Protein 1WA5 (pdb70)

Structure (mmCIF, N/CA/C/O backbone):
data_1WA5
#
_entry.id   1WA5
#
_cell.length_a   272.672
_cell.length_b   72.261
_cell.length_c   97.640
_cell.angle_alpha   90.000
_cell.angle_beta   92.570
_cell.angle_gamma   90.000
#
_symmetry.space_group_name_H-M   'C 1 2 1'
#
loop_
_entity.id
_entity.type
_entity.pdbx_description
1 polymer 'GTP-binding nuclear protein Ran'
2 polymer 'SRP1 isoform 1'
3 polymer 'Importin alpha re-exporter'
4 non-polymer "GUANOSINE-5'-TRIPHOSPHATE"
5 non-polymer 'MAGNESIUM ION'
6 water water
#
loop_
_atom_site.group_PDB
_atom_site.id
_atom_site.type_symbol
_atom_site.label_atom_id
_atom_site.label_alt_id
_atom_site.label_comp_id
_atom_site.label_asym_id
_atom_site.label_entity_id
_atom_site.label_seq_id
_atom_site.pdbx_PDB_ins_code
_atom_site.Cartn_x
_atom_site.Cartn_y
_atom_site.Cartn_z
_atom_site.occupancy
_atom_site.B_iso_or_equiv
_atom_site.auth_seq_id
_atom_site.auth_comp_id
_atom_site.auth_asym_id
_atom_site.auth_atom_id
_atom_site.pdbx_PDB_model_num
ATOM 1 N N . PRO A 1 7 ? 66.414 0.537 52.558 1.00 123.43 7 PRO A N 1
ATOM 2 C CA . PRO A 1 7 ? 66.009 0.832 51.183 1.00 119.49 7 PRO A CA 1
ATOM 3 C C . PRO A 1 7 ? 67.210 1.155 50.298 1.00 111.07 7 PRO A C 1
ATOM 4 O O . PRO A 1 7 ? 67.361 2.289 49.844 1.00 114.36 7 PRO A O 1
ATOM 15 N N . GLN A 1 8 ? 68.062 0.160 50.054 1.00 98.46 8 GLN A N 1
ATOM 16 C CA . GLN A 1 8 ? 69.317 0.407 49.355 1.00 85.90 8 GLN A CA 1
ATOM 17 C C . GLN A 1 8 ? 69.183 0.334 47.840 1.00 73.02 8 GLN A C 1
ATOM 18 O O . GLN A 1 8 ? 69.944 1.002 47.132 1.00 72.03 8 GLN A O 1
ATOM 32 N N . VAL A 1 9 ? 68.242 -0.450 47.322 1.00 62.42 9 VAL A N 1
ATOM 33 C CA . VAL A 1 9 ? 67.886 -0.371 45.908 1.00 53.97 9 VAL A CA 1
ATOM 34 C C . VAL A 1 9 ? 66.937 0.811 45.732 1.00 46.05 9 VAL A C 1
ATOM 35 O O . VAL A 1 9 ? 65.851 0.838 46.319 1.00 41.72 9 VAL A O 1
ATOM 48 N N . GLN A 1 10 ? 67.349 1.791 44.928 1.00 43.88 10 GLN A N 1
ATOM 49 C CA . GLN A 1 10 ? 66.636 3.053 44.791 1.00 45.10 10 GLN A CA 1
ATOM 50 C C . GLN A 1 10 ? 66.392 3.370 43.324 1.00 41.60 10 GLN A C 1
ATOM 51 O O . GLN A 1 10 ? 67.261 3.137 42.478 1.00 39.56 10 GLN A O 1
ATOM 65 N N . PHE A 1 11 ? 65.213 3.921 43.029 1.00 39.56 11 PHE A N 1
ATOM 66 C CA . PHE A 1 11 ? 64.859 4.303 41.669 1.00 37.67 11 PHE A CA 1
ATOM 67 C C . PHE A 1 11 ? 64.183 5.666 41.660 1.00 33.83 11 PHE A C 1
ATOM 68 O O . PHE A 1 11 ? 63.326 5.949 42.503 1.00 33.88 11 PHE A O 1
ATOM 85 N N . LYS A 1 12 ? 64.566 6.499 40.695 1.00 29.93 12 LYS A N 1
ATOM 86 C CA . LYS A 1 12 ? 63.901 7.778 40.468 1.00 27.95 12 LYS A CA 1
ATOM 87 C C . LYS A 1 12 ? 62.670 7.534 39.603 1.00 27.54 12 LYS A C 1
ATOM 88 O O . LYS A 1 12 ? 62.786 7.144 38.437 1.00 28.24 12 LYS A O 1
ATOM 107 N N . LEU A 1 13 ? 61.493 7.766 40.173 1.00 25.51 13 LEU A N 1
ATOM 108 C CA . LEU A 1 13 ? 60.220 7.584 39.488 1.00 26.02 13 LEU A CA 1
ATOM 109 C C . LEU A 1 13 ? 59.547 8.943 39.382 1.00 23.78 13 LEU A C 1
ATOM 110 O O . LEU A 1 13 ? 59.332 9.611 40.398 1.00 24.33 13 LEU A O 1
ATOM 126 N N . VAL A 1 14 ? 59.230 9.360 38.163 1.00 23.21 14 VAL A N 1
ATOM 127 C CA . VAL A 1 14 ? 58.528 10.619 37.940 1.00 22.10 14 VAL A CA 1
ATOM 128 C C . VAL A 1 14 ? 57.062 10.315 37.693 1.00 22.84 14 VAL A C 1
ATOM 129 O O . VAL A 1 14 ? 56.721 9.484 36.840 1.00 19.79 14 VAL A O 1
ATOM 142 N N . LEU A 1 15 ? 56.201 10.984 38.450 1.00 23.59 15 LEU A N 1
ATOM 143 C CA . LEU A 1 15 ? 54.752 10.825 38.383 1.00 23.18 15 LEU A CA 1
ATOM 144 C C . LEU A 1 15 ? 54.169 12.095 37.772 1.00 21.25 15 LEU A C 1
ATOM 145 O O . LEU A 1 15 ? 54.260 13.174 38.369 1.00 21.09 15 LEU A O 1
ATOM 161 N N . VAL A 1 16 ? 53.578 11.966 36.583 1.00 18.20 16 VAL A N 1
ATOM 162 C CA . VAL A 1 16 ? 53.115 13.108 35.807 1.00 18.87 16 VAL A CA 1
ATOM 163 C C . VAL A 1 16 ? 51.675 12.868 35.370 1.00 21.62 16 VAL A C 1
ATOM 164 O O . VAL A 1 16 ? 51.168 11.743 35.400 1.00 22.32 16 VAL A O 1
ATOM 177 N N . GLY A 1 17 ? 51.027 13.940 34.957 1.00 21.01 17 GLY A N 1
ATOM 178 C CA . GLY A 1 17 ? 49.634 13.902 34.554 1.00 21.89 17 GLY A CA 1
ATOM 179 C C . GLY A 1 17 ? 48.952 15.223 34.841 1.00 21.97 17 GLY A C 1
ATOM 180 O O . GLY A 1 17 ? 49.421 16.051 35.626 1.00 21.37 17 GLY A O 1
ATOM 184 N N . ASP A 1 18 ? 47.809 15.423 34.186 1.00 25.23 18 ASP A N 1
ATOM 185 C CA . ASP A 1 18 ? 47.050 16.662 34.317 1.00 27.44 18 ASP A CA 1
ATOM 186 C C . ASP A 1 18 ? 46.747 17.002 35.768 1.00 22.65 18 ASP A C 1
ATOM 187 O O . ASP A 1 18 ? 46.736 16.122 36.637 1.00 20.79 18 ASP A O 1
ATOM 196 N N . GLY A 1 19 ? 46.494 18.280 36.034 1.00 21.68 19 GLY A N 1
ATOM 197 C CA . GLY A 1 19 ? 46.105 18.679 37.374 1.00 21.04 19 GLY A CA 1
ATOM 198 C C . GLY A 1 19 ? 44.798 18.025 37.784 1.00 23.93 19 GLY A C 1
ATOM 199 O O . GLY A 1 19 ? 43.873 17.882 36.981 1.00 24.68 19 GLY A O 1
ATOM 203 N N . GLY A 1 20 ? 44.736 17.608 39.048 1.00 26.14 20 GLY A N 1
ATOM 204 C CA . GLY A 1 20 ? 43.532 17.036 39.612 1.00 26.49 20 GLY A CA 1
ATOM 205 C C . GLY A 1 20 ? 43.292 15.571 39.315 1.00 25.72 20 GLY A C 1
ATOM 206 O O . GLY A 1 20 ? 42.244 15.045 39.709 1.00 27.42 20 GLY A O 1
ATOM 210 N N . THR A 1 21 ? 44.219 14.887 38.642 1.00 23.16 21 THR A N 1
ATOM 211 C CA . THR A 1 21 ? 44.004 13.486 38.297 1.00 21.79 21 THR A CA 1
ATOM 212 C C . THR A 1 21 ? 44.216 12.541 39.474 1.00 21.51 21 THR A C 1
ATOM 213 O O . THR A 1 21 ? 43.857 11.363 39.368 1.00 21.42 21 THR A O 1
ATOM 224 N N . GLY A 1 22 ? 44.778 13.016 40.576 1.00 20.98 22 GLY A N 1
ATOM 225 C CA . GLY A 1 22 ? 44.953 12.222 41.769 1.00 19.60 22 GLY A CA 1
ATOM 226 C C . GLY A 1 22 ? 46.367 11.746 42.051 1.00 19.57 22 GLY A C 1
ATOM 227 O O . GLY A 1 22 ? 46.533 10.795 42.826 1.00 18.65 22 GLY A O 1
ATOM 231 N N . LYS A 1 23 ? 47.384 12.380 41.466 1.00 20.92 23 LYS A N 1
ATOM 232 C CA . LYS A 1 23 ? 48.759 11.926 41.666 1.00 20.31 23 LYS A CA 1
ATOM 233 C C . LYS A 1 23 ? 49.169 12.026 43.133 1.00 22.14 23 LYS A C 1
ATOM 234 O O . LYS A 1 23 ? 49.738 11.085 43.702 1.00 20.95 23 LYS A O 1
ATOM 253 N N . THR A 1 24 ? 48.890 13.166 43.765 1.00 22.03 24 THR A N 1
ATOM 254 C CA . THR A 1 24 ? 49.285 13.350 45.157 1.00 22.46 24 THR A CA 1
ATOM 255 C C . THR A 1 24 ? 48.457 12.471 46.085 1.00 21.47 24 THR A C 1
ATOM 256 O O . THR A 1 24 ? 48.994 11.877 47.029 1.00 21.85 24 THR A O 1
ATOM 266 N N . THR A 1 25 ? 47.148 12.377 45.838 1.00 22.35 25 THR A N 1
ATOM 267 C CA . THR A 1 25 ? 46.300 11.482 46.623 1.00 22.79 25 THR A CA 1
ATOM 268 C C . THR A 1 25 ? 46.825 10.052 46.565 1.00 21.53 25 THR A C 1
ATOM 269 O O . THR A 1 25 ? 46.865 9.347 47.582 1.00 22.96 25 THR A O 1
ATOM 280 N N . PHE A 1 26 ? 47.240 9.616 45.378 1.00 21.49 26 PHE A N 1
ATOM 281 C CA . PHE A 1 26 ? 47.761 8.266 45.187 1.00 23.00 26 PHE A CA 1
ATOM 282 C C . PHE A 1 26 ? 49.023 8.040 46.012 1.00 24.44 26 PHE A C 1
ATOM 283 O O . PHE A 1 26 ? 49.145 7.033 46.721 1.00 23.79 26 PHE A O 1
ATOM 300 N N . VAL A 1 27 ? 49.967 8.980 45.944 1.00 23.31 27 VAL A N 1
ATOM 301 C CA . VAL A 1 27 ? 51.215 8.848 46.693 1.00 27.26 27 VAL A CA 1
ATOM 302 C C . VAL A 1 27 ? 50.946 8.861 48.193 1.00 26.51 27 VAL A C 1
ATOM 303 O O . VAL A 1 27 ? 51.476 8.034 48.941 1.00 26.71 27 VAL A O 1
ATOM 316 N N . LYS A 1 28 ? 50.119 9.802 48.657 1.00 28.16 28 LYS A N 1
ATOM 317 C CA . LYS A 1 28 ? 49.865 9.899 50.092 1.00 32.78 28 LYS A CA 1
ATOM 318 C C . LYS A 1 28 ? 49.156 8.658 50.617 1.00 30.97 28 LYS A C 1
ATOM 319 O O . LYS A 1 28 ? 49.388 8.244 51.759 1.00 31.71 28 LYS A O 1
ATOM 338 N N . ARG A 1 29 ? 48.297 8.048 49.801 1.00 28.85 29 ARG A N 1
ATOM 339 C CA . ARG A 1 29 ? 47.676 6.794 50.200 1.00 29.03 29 ARG A CA 1
ATOM 340 C C . ARG A 1 29 ? 48.724 5.704 50.396 1.00 29.80 29 ARG A C 1
ATOM 341 O O . ARG A 1 29 ? 48.631 4.907 51.336 1.00 31.19 29 ARG A O 1
ATOM 362 N N . HIS A 1 30 ? 49.725 5.646 49.514 1.00 27.71 30 HIS A N 1
ATOM 363 C CA . HIS A 1 30 ? 50.799 4.672 49.682 1.00 29.27 30 HIS A CA 1
ATOM 364 C C . HIS A 1 30 ? 51.679 5.019 50.877 1.00 30.85 30 HIS A C 1
ATOM 365 O O . HIS A 1 30 ? 52.161 4.127 51.582 1.00 31.81 30 HIS A O 1
ATOM 379 N N . LEU A 1 31 ? 51.899 6.310 51.118 1.00 33.67 31 LEU A N 1
ATOM 380 C CA . LEU A 1 31 ? 52.826 6.723 52.165 1.00 37.72 31 LEU A CA 1
ATOM 381 C C . LEU A 1 31 ? 52.236 6.490 53.551 1.00 37.93 31 LEU A C 1
ATOM 382 O O . LEU A 1 31 ? 52.892 5.911 54.424 1.00 37.37 31 LEU A O 1
ATOM 398 N N . THR A 1 32 ? 50.994 6.930 53.770 1.00 37.78 32 THR A N 1
ATOM 399 C CA . THR A 1 32 ? 50.389 6.928 55.093 1.00 38.23 32 THR A CA 1
ATOM 400 C C . THR A 1 32 ? 49.098 6.128 55.190 1.00 37.00 32 THR A C 1
ATOM 401 O O . THR A 1 32 ? 48.649 5.855 56.308 1.00 37.27 32 THR A O 1
ATOM 412 N N . GLY A 1 33 ? 48.488 5.747 54.067 1.00 40.30 33 GLY A N 1
ATOM 413 C CA . GLY A 1 33 ? 47.199 5.093 54.084 1.00 35.56 33 GLY A CA 1
ATOM 414 C C . GLY A 1 33 ? 46.015 6.029 54.148 1.00 33.86 33 GLY A C 1
ATOM 415 O O . GLY A 1 33 ? 44.874 5.570 53.998 1.00 34.95 33 GLY A O 1
ATOM 419 N N . GLU A 1 34 ? 46.242 7.321 54.361 1.00 34.36 34 GLU A N 1
ATOM 420 C CA . GLU A 1 34 ? 45.166 8.300 54.423 1.00 40.14 34 GLU A CA 1
ATOM 421 C C . GLU A 1 34 ? 44.717 8.693 53.019 1.00 35.06 34 GLU A C 1
ATOM 422 O O . GLU A 1 34 ? 45.531 8.799 52.098 1.00 33.47 34 GLU A O 1
ATOM 434 N N . PHE A 1 35 ? 43.413 8.915 52.859 1.00 33.13 35 PHE A N 1
ATOM 435 C CA . PHE A 1 35 ? 42.854 9.417 51.610 1.00 32.49 35 PHE A CA 1
ATOM 436 C C . PHE A 1 35 ? 42.576 10.909 51.751 1.00 32.81 35 PHE A C 1
ATOM 437 O O . PHE A 1 35 ? 41.798 11.319 52.620 1.00 32.74 35 PHE A O 1
ATOM 454 N N . GLU A 1 36 ? 43.190 11.710 50.887 1.00 32.81 36 GLU A N 1
ATOM 455 C CA . GLU A 1 36 ? 43.012 13.157 50.902 1.00 35.95 36 GLU A CA 1
ATOM 456 C C . GLU A 1 36 ? 41.807 13.533 50.045 1.00 31.69 36 GLU A C 1
ATOM 457 O O . GLU A 1 36 ? 41.761 13.208 48.853 1.00 31.61 36 GLU A O 1
ATOM 469 N N . LYS A 1 37 ? 40.845 14.231 50.648 1.00 30.47 37 LYS A N 1
ATOM 470 C CA . LYS A 1 37 ? 39.612 14.594 49.960 1.00 33.49 37 LYS A CA 1
ATOM 471 C C . LYS A 1 37 ? 39.697 15.934 49.239 1.00 34.21 37 LYS A C 1
ATOM 472 O O . LYS A 1 37 ? 38.972 16.148 48.258 1.00 32.67 37 LYS A O 1
ATOM 491 N N . LYS A 1 38 ? 40.550 16.841 49.701 1.00 33.41 38 LYS A N 1
ATOM 492 C CA . LYS A 1 38 ? 40.640 18.176 49.128 1.00 36.43 38 LYS A CA 1
ATOM 493 C C . LYS A 1 38 ? 41.693 18.219 48.028 1.00 32.78 38 LYS A C 1
ATOM 494 O O . LYS A 1 38 ? 42.644 17.435 48.022 1.00 30.48 38 LYS A O 1
ATOM 513 N N . TYR A 1 39 ? 41.509 19.145 47.089 1.00 32.94 39 TYR A N 1
ATOM 514 C CA . TYR A 1 39 ? 42.446 19.342 45.986 1.00 35.31 39 TYR A CA 1
ATOM 515 C C . TYR A 1 39 ? 43.317 20.551 46.305 1.00 35.79 39 TYR A C 1
ATOM 516 O O . TYR A 1 39 ? 42.876 21.698 46.194 1.00 36.50 39 TYR A O 1
ATOM 534 N N . VAL A 1 40 ? 44.555 20.288 46.696 1.00 34.84 40 VAL A N 1
ATOM 535 C CA . VAL A 1 40 ? 45.564 21.318 46.901 1.00 35.62 40 VAL A CA 1
ATOM 536 C C . VAL A 1 40 ? 46.635 21.080 45.845 1.00 33.10 40 VAL A C 1
ATOM 537 O O . VAL A 1 40 ? 47.443 20.151 45.961 1.00 29.36 40 VAL A O 1
ATOM 550 N N . ALA A 1 41 ? 46.634 21.913 44.807 1.00 32.94 41 ALA A N 1
ATOM 551 C CA . ALA A 1 41 ? 47.538 21.709 43.685 1.00 34.06 41 ALA A CA 1
ATOM 552 C C . ALA A 1 41 ? 48.983 21.650 44.161 1.00 30.59 41 ALA A C 1
ATOM 553 O O . ALA A 1 41 ? 49.395 22.391 45.056 1.00 31.79 41 ALA A O 1
ATOM 560 N N . THR A 1 42 ? 49.751 20.747 43.562 1.00 28.30 42 THR A N 1
ATOM 561 C CA . THR A 1 42 ? 51.169 20.634 43.864 1.00 27.92 42 THR A CA 1
ATOM 562 C C . THR A 1 42 ? 51.942 21.740 43.155 1.00 29.05 42 THR A C 1
ATOM 563 O O . THR A 1 42 ? 51.623 22.111 42.022 1.00 29.33 42 THR A O 1
ATOM 573 N N . LEU A 1 43 ? 52.964 22.265 43.829 1.00 29.42 43 LEU A N 1
ATOM 574 C CA . LEU A 1 43 ? 53.769 23.375 43.320 1.00 31.34 43 LEU A CA 1
ATOM 575 C C . LEU A 1 43 ? 55.122 22.827 42.872 1.00 27.43 43 LEU A C 1
ATOM 576 O O . LEU A 1 43 ? 56.007 22.575 43.696 1.00 24.42 43 LEU A O 1
ATOM 592 N N . GLY A 1 44 ? 55.280 22.651 41.563 1.00 27.46 44 GLY A N 1
ATOM 593 C CA . GLY A 1 44 ? 56.505 22.102 41.018 1.00 28.52 44 GLY A CA 1
ATOM 594 C C . GLY A 1 44 ? 56.634 20.610 41.245 1.00 26.26 44 GLY A C 1
ATOM 595 O O . GLY A 1 44 ? 56.157 19.810 40.433 1.00 24.47 44 GLY A O 1
ATOM 599 N N . VAL A 1 45 ? 57.276 20.218 42.345 1.00 27.33 45 VAL A N 1
ATOM 600 C CA . VAL A 1 45 ? 57.463 18.809 42.666 1.00 27.05 45 VAL A CA 1
ATOM 601 C C . VAL A 1 45 ? 57.500 18.644 44.176 1.00 28.08 45 VAL A C 1
ATOM 602 O O . VAL A 1 45 ? 57.883 19.558 44.913 1.00 30.30 45 VAL A O 1
ATOM 615 N N . GLU A 1 46 ? 57.093 17.463 44.632 1.00 28.10 46 GLU A N 1
ATOM 616 C CA . GLU A 1 46 ? 57.402 16.974 45.967 1.00 31.25 46 GLU A CA 1
ATOM 617 C C . GLU A 1 46 ? 57.925 15.554 45.822 1.00 30.85 46 GLU A C 1
ATOM 618 O O . GLU A 1 46 ? 57.260 14.705 45.216 1.00 24.43 46 GLU A O 1
ATOM 630 N N . VAL A 1 47 ? 59.113 15.302 46.362 1.00 31.02 47 VAL A N 1
ATOM 631 C CA . VAL A 1 47 ? 59.734 13.986 46.280 1.00 31.48 47 VAL A CA 1
ATOM 632 C C . VAL A 1 47 ? 59.373 13.199 47.531 1.00 32.85 47 VAL A C 1
ATOM 633 O O . VAL A 1 47 ? 59.594 13.663 48.655 1.00 33.50 47 VAL A O 1
ATOM 646 N N . HIS A 1 48 ? 58.814 12.008 47.337 1.00 34.36 48 HIS A N 1
ATOM 647 C CA . HIS A 1 48 ? 58.340 11.175 48.437 1.00 37.03 48 HIS A CA 1
ATOM 648 C C . HIS A 1 48 ? 58.976 9.799 48.316 1.00 36.97 48 HIS A C 1
ATOM 649 O O . HIS A 1 48 ? 58.814 9.136 47.272 1.00 33.82 48 HIS A O 1
ATOM 663 N N . PRO A 1 49 ? 59.700 9.322 49.330 1.00 44.71 49 PRO A N 1
ATOM 664 C CA . PRO A 1 49 ? 60.241 7.957 49.268 1.00 44.91 49 PRO A CA 1
ATOM 665 C C . PRO A 1 49 ? 59.175 6.922 49.606 1.00 40.93 49 PRO A C 1
ATOM 666 O O . PRO A 1 49 ? 58.479 7.031 50.617 1.00 39.00 49 PRO A O 1
ATOM 677 N N . LEU A 1 50 ? 59.047 5.919 48.740 1.00 39.69 50 LEU A N 1
ATOM 678 C CA . LEU A 1 50 ? 58.145 4.792 48.937 1.00 40.18 50 LEU A CA 1
ATOM 679 C C . LEU A 1 50 ? 58.983 3.526 49.001 1.00 35.90 50 LEU A C 1
ATOM 680 O O . LEU A 1 50 ? 59.749 3.245 48.074 1.00 34.31 50 LEU A O 1
ATOM 696 N N . VAL A 1 51 ? 58.833 2.762 50.079 1.00 35.03 51 VAL A N 1
ATOM 697 C CA . VAL A 1 51 ? 59.584 1.528 50.278 1.00 36.10 51 VAL A CA 1
ATOM 698 C C . VAL A 1 51 ? 58.626 0.352 50.190 1.00 32.89 51 VAL A C 1
ATOM 699 O O . VAL A 1 51 ? 57.568 0.351 50.831 1.00 33.26 51 VAL A O 1
ATOM 712 N N . PHE A 1 52 ? 58.995 -0.641 49.388 1.00 33.30 52 PHE A N 1
ATOM 713 C CA . PHE A 1 52 ? 58.284 -1.907 49.302 1.00 35.01 52 PHE A CA 1
ATOM 714 C C . PHE A 1 52 ? 59.220 -3.020 49.754 1.00 36.31 52 PHE A C 1
ATOM 715 O O . PHE A 1 52 ? 60.408 -3.017 49.418 1.00 34.46 52 PHE A O 1
ATOM 732 N N . HIS A 1 53 ? 58.686 -3.957 50.530 1.00 37.17 53 HIS A N 1
ATOM 733 C CA . HIS A 1 53 ? 59.456 -5.087 51.040 1.00 38.70 53 HIS A CA 1
ATOM 734 C C . HIS A 1 53 ? 59.083 -6.314 50.216 1.00 37.82 53 HIS A C 1
ATOM 735 O O . HIS A 1 53 ? 57.978 -6.849 50.353 1.00 38.20 53 HIS A O 1
ATOM 749 N N . THR A 1 54 ? 59.999 -6.745 49.354 1.00 36.56 54 THR A N 1
ATOM 750 C CA . THR A 1 54 ? 59.720 -7.740 48.330 1.00 37.82 54 THR A CA 1
ATOM 751 C C . THR A 1 54 ? 60.465 -9.035 48.625 1.00 40.58 54 THR A C 1
ATOM 752 O O . THR A 1 54 ? 61.320 -9.104 49.511 1.00 41.45 54 THR A O 1
ATOM 763 N N . ASN A 1 55 ? 60.127 -10.072 47.854 1.00 43.29 55 ASN A N 1
ATOM 764 C CA . ASN A 1 55 ? 60.852 -11.335 47.930 1.00 47.21 55 ASN A CA 1
ATOM 765 C C . ASN A 1 55 ? 62.257 -11.235 47.351 1.00 49.17 55 ASN A C 1
ATOM 766 O O . ASN A 1 55 ? 62.983 -12.236 47.352 1.00 51.57 55 ASN A O 1
ATOM 777 N N . ARG A 1 56 ? 62.648 -10.061 46.852 1.00 48.12 56 ARG A N 1
ATOM 778 C CA . ARG A 1 56 ? 64.012 -9.797 46.410 1.00 47.31 56 ARG A CA 1
ATOM 779 C C . ARG A 1 56 ? 64.665 -8.700 47.244 1.00 44.20 56 ARG A C 1
ATOM 780 O O . ARG A 1 56 ? 65.676 -8.129 46.829 1.00 45.46 56 ARG A O 1
ATOM 801 N N . GLY A 1 57 ? 64.097 -8.387 48.407 1.00 42.90 57 GLY A N 1
ATOM 802 C CA . GLY A 1 57 ? 64.643 -7.375 49.278 1.00 41.71 57 GLY A CA 1
ATOM 803 C C . GLY A 1 57 ? 63.817 -6.105 49.283 1.00 41.30 57 GLY A C 1
ATOM 804 O O . GLY A 1 57 ? 62.787 -5.996 48.607 1.00 36.94 57 GLY A O 1
ATOM 808 N N . PRO A 1 58 ? 64.259 -5.113 50.057 1.00 41.70 58 PRO A N 1
ATOM 809 C CA . PRO A 1 58 ? 63.554 -3.825 50.090 1.00 41.31 58 PRO A CA 1
ATOM 810 C C . PRO A 1 58 ? 63.861 -3.015 48.837 1.00 39.62 58 PRO A C 1
ATOM 811 O O . PRO A 1 58 ? 65.019 -2.886 48.433 1.00 37.13 58 PRO A O 1
ATOM 822 N N . ILE A 1 59 ? 62.812 -2.476 48.221 1.00 39.50 59 ILE A N 1
ATOM 823 C CA . ILE A 1 59 ? 62.924 -1.664 47.017 1.00 40.30 59 ILE A CA 1
ATOM 824 C C . ILE A 1 59 ? 62.370 -0.284 47.336 1.00 38.41 59 ILE A C 1
ATOM 825 O O . ILE A 1 59 ? 61.258 -0.164 47.864 1.00 36.55 59 ILE A O 1
ATOM 841 N N . LYS A 1 60 ? 63.141 0.751 47.020 1.00 37.89 60 LYS A N 1
ATOM 842 C CA . LYS A 1 60 ? 62.760 2.125 47.308 1.00 40.04 60 LYS A CA 1
ATOM 843 C C . LYS A 1 60 ? 62.481 2.866 46.009 1.00 34.67 60 LYS A C 1
ATOM 844 O O . LYS A 1 60 ? 63.321 2.884 45.102 1.00 32.58 60 LYS A O 1
ATOM 863 N N . PHE A 1 61 ? 61.304 3.472 45.927 1.00 32.51 61 PHE A N 1
ATOM 864 C CA . PHE A 1 61 ? 60.956 4.392 44.854 1.00 29.96 61 PHE A CA 1
ATOM 865 C C . PHE A 1 61 ? 60.976 5.807 45.414 1.00 31.46 61 PHE A C 1
ATOM 866 O O . PHE A 1 61 ? 60.219 6.121 46.340 1.00 33.35 61 PHE A O 1
ATOM 883 N N . ASN A 1 62 ? 61.836 6.653 44.860 1.00 30.50 62 ASN A N 1
ATOM 884 C CA . ASN A 1 62 ? 61.784 8.089 45.127 1.00 31.71 62 ASN A CA 1
ATOM 885 C C . ASN A 1 62 ? 60.797 8.690 44.135 1.00 27.26 62 ASN A C 1
ATOM 886 O O . ASN A 1 62 ? 61.134 8.936 42.974 1.00 25.24 62 ASN A O 1
ATOM 897 N N . VAL A 1 63 ? 59.570 8.910 44.594 1.00 27.38 63 VAL A N 1
ATOM 898 C CA . VAL A 1 63 ? 58.485 9.367 43.735 1.00 27.08 63 VAL A CA 1
ATOM 899 C C . VAL A 1 63 ? 58.568 10.885 43.627 1.00 25.71 63 VAL A C 1
ATOM 900 O O . VAL A 1 63 ? 58.337 11.601 44.603 1.00 27.06 63 VAL A O 1
ATOM 913 N N . TRP A 1 64 ? 58.898 11.378 42.439 1.00 25.00 64 TRP A N 1
ATOM 914 C CA . TRP A 1 64 ? 58.844 12.808 42.151 1.00 22.84 64 TRP A CA 1
ATOM 915 C C . TRP A 1 64 ? 57.412 13.116 41.728 1.00 23.36 64 TRP A C 1
ATOM 916 O O . TRP A 1 64 ? 57.036 12.927 40.567 1.00 20.82 64 TRP A O 1
ATOM 937 N N . ASP A 1 65 ? 56.606 13.563 42.686 1.00 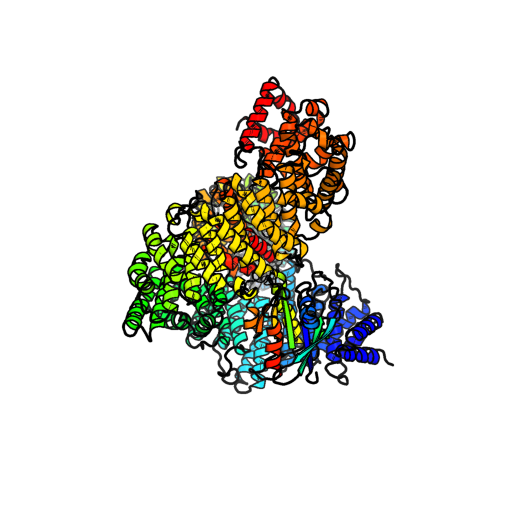23.12 65 ASP A N 1
ATOM 938 C CA . ASP A 1 65 ? 55.204 13.908 42.456 1.00 26.32 65 ASP A CA 1
ATOM 939 C C . ASP A 1 65 ? 55.163 15.314 41.872 1.00 26.10 65 ASP A C 1
ATOM 940 O O . ASP A 1 65 ? 55.264 16.303 42.601 1.00 24.70 65 ASP A O 1
ATOM 949 N N . THR A 1 66 ? 55.025 15.409 40.552 1.00 23.08 66 THR A N 1
ATOM 950 C CA . THR A 1 66 ? 55.155 16.685 39.865 1.00 24.54 66 THR A CA 1
ATOM 951 C C . THR A 1 66 ? 53.796 17.365 39.717 1.00 25.50 66 THR A C 1
ATOM 952 O O . THR A 1 66 ? 52.741 16.744 39.856 1.00 24.33 66 THR A O 1
ATOM 963 N N . ALA A 1 67 ? 53.842 18.663 39.426 1.00 26.43 67 ALA A N 1
ATOM 964 C CA . ALA A 1 67 ? 52.633 19.461 39.277 1.00 27.28 67 ALA A CA 1
ATOM 965 C C . ALA A 1 67 ? 52.056 19.296 37.877 1.00 27.69 67 ALA A C 1
ATOM 966 O O . ALA A 1 67 ? 52.786 19.360 36.883 1.00 27.57 67 ALA A O 1
ATOM 973 N N . GLY A 1 68 ? 50.741 19.092 37.802 1.00 23.79 68 GLY A N 1
ATOM 974 C CA . GLY A 1 68 ? 50.063 18.945 36.532 1.00 25.32 68 GLY A CA 1
ATOM 975 C C . GLY A 1 68 ? 49.522 20.244 35.962 1.00 26.69 68 GLY A C 1
ATOM 976 O O . GLY A 1 68 ? 49.237 20.323 34.763 1.00 27.23 68 GLY A O 1
ATOM 980 N N . GLN A 1 69 ? 49.365 21.264 36.802 1.00 28.26 69 GLN A N 1
ATOM 981 C CA . GLN A 1 69 ? 48.915 22.568 36.330 1.00 33.60 69 GLN A CA 1
ATOM 982 C C . GLN A 1 69 ? 50.099 23.347 35.771 1.00 34.19 69 GLN A C 1
ATOM 983 O O . GLN A 1 69 ? 51.125 23.496 36.442 1.00 27.50 69 GLN A O 1
ATOM 997 N N . GLU A 1 70 ? 49.947 23.858 34.547 1.00 40.23 70 GLU A N 1
ATOM 998 C CA . GLU A 1 70 ? 51.065 24.514 33.878 1.00 47.55 70 GLU A CA 1
ATOM 999 C C . GLU A 1 70 ? 51.635 25.649 34.724 1.00 44.72 70 GLU A C 1
ATOM 1000 O O . GLU A 1 70 ? 52.856 25.774 34.870 1.00 42.06 70 GLU A O 1
ATOM 1012 N N . LYS A 1 71 ? 50.766 26.489 35.294 1.00 44.97 71 LYS A N 1
ATOM 1013 C CA . LYS A 1 71 ? 51.252 27.644 36.043 1.00 46.55 71 LYS A CA 1
ATOM 1014 C C . LYS A 1 71 ? 52.079 27.243 37.260 1.00 39.66 71 LYS A C 1
ATOM 1015 O O . LYS A 1 71 ? 52.909 28.035 37.717 1.00 36.97 71 LYS A O 1
ATOM 1034 N N . PHE A 1 72 ? 51.873 26.039 37.793 1.00 35.00 72 PHE A N 1
ATOM 1035 C CA . PHE A 1 72 ? 52.666 25.522 38.899 1.00 33.10 72 PHE A CA 1
ATOM 1036 C C . PHE A 1 72 ? 53.691 24.488 38.444 1.00 32.50 72 PHE A C 1
ATOM 1037 O O . PHE A 1 72 ? 54.259 23.783 39.284 1.00 32.73 72 PHE A O 1
ATOM 1054 N N . GLY A 1 73 ? 53.944 24.388 37.139 1.00 33.53 73 GLY A N 1
ATOM 1055 C CA . GLY A 1 73 ? 54.736 23.291 36.610 1.00 33.70 73 GLY A CA 1
ATOM 1056 C C . GLY A 1 73 ? 56.167 23.248 37.104 1.00 31.43 73 GLY A C 1
ATOM 1057 O O . GLY A 1 73 ? 56.803 22.190 37.037 1.00 28.10 73 GLY A O 1
ATOM 1061 N N . GLY A 1 74 ? 56.691 24.364 37.598 1.00 31.59 74 GLY A N 1
ATOM 1062 C CA . GLY A 1 74 ? 58.062 24.363 38.089 1.00 31.01 74 GLY A CA 1
ATOM 1063 C C . GLY A 1 74 ? 59.041 24.098 36.963 1.00 29.99 74 GLY A C 1
ATOM 1064 O O . GLY A 1 74 ? 59.009 24.752 35.915 1.00 30.00 74 GLY A O 1
ATOM 1068 N N . LEU A 1 75 ? 59.935 23.127 37.177 1.00 28.80 75 LEU A N 1
ATOM 1069 C CA . LEU A 1 75 ? 60.897 22.744 36.150 1.00 27.86 75 LEU A CA 1
ATOM 1070 C C . LEU A 1 75 ? 60.271 21.928 35.025 1.00 26.94 75 LEU A C 1
ATOM 1071 O O . LEU A 1 75 ? 60.918 21.746 33.987 1.00 25.01 75 LEU A O 1
ATOM 1087 N N . ARG A 1 76 ? 59.052 21.424 35.208 1.00 24.86 76 ARG A N 1
ATOM 1088 C CA A ARG A 1 76 ? 58.337 20.670 34.169 0.42 28.05 76 ARG A CA 1
ATOM 1089 C CA B ARG A 1 76 ? 58.332 20.664 34.176 0.58 27.92 76 ARG A CA 1
ATOM 1090 C C . ARG A 1 76 ? 59.198 19.464 33.796 1.00 25.14 76 ARG A C 1
ATOM 1091 O O . ARG A 1 76 ? 59.618 18.717 34.695 1.00 22.49 76 ARG A O 1
ATOM 1132 N N . ASP A 1 77 ? 59.480 19.225 32.513 1.00 22.81 77 ASP A N 1
ATOM 1133 C CA . ASP A 1 77 ? 60.245 18.036 32.153 1.00 24.54 77 ASP A CA 1
ATOM 1134 C C . ASP A 1 77 ? 61.702 18.111 32.604 1.00 25.53 77 ASP A C 1
ATOM 1135 O O . ASP A 1 77 ? 62.430 17.127 32.432 1.00 23.95 77 ASP A O 1
ATOM 1144 N N . GLY A 1 78 ? 62.139 19.230 33.185 1.00 25.76 78 GLY A N 1
ATOM 1145 C CA . GLY A 1 78 ? 63.411 19.244 33.883 1.00 27.25 78 GLY A CA 1
ATOM 1146 C C . GLY A 1 78 ? 63.476 18.251 35.025 1.00 27.37 78 GLY A C 1
ATOM 1147 O O . GLY A 1 78 ? 64.573 17.858 35.435 1.00 26.02 78 GLY A O 1
ATOM 1151 N N . TYR A 1 79 ? 62.318 17.837 35.552 1.00 25.74 79 TYR A N 1
ATOM 1152 C CA . TYR A 1 79 ? 62.278 16.827 36.601 1.00 24.47 79 TYR A CA 1
ATOM 1153 C C . TYR A 1 79 ? 62.600 15.425 36.089 1.00 23.36 79 TYR A C 1
ATOM 1154 O O . TYR A 1 79 ? 62.898 14.541 36.898 1.00 25.04 79 TYR A O 1
ATOM 1172 N N . TYR A 1 80 ? 62.541 15.192 34.778 1.00 22.04 80 TYR A N 1
ATOM 1173 C CA . TYR A 1 80 ? 62.626 13.839 34.243 1.00 23.29 80 TYR A CA 1
ATOM 1174 C C . TYR A 1 80 ? 64.057 13.354 34.049 1.00 27.57 80 TYR A C 1
ATOM 1175 O O . TYR A 1 80 ? 64.253 12.174 33.735 1.00 26.02 80 TYR A O 1
ATOM 1193 N N . ILE A 1 81 ? 65.051 14.228 34.220 1.00 21.62 81 ILE A N 1
ATOM 1194 C CA . ILE A 1 81 ? 66.434 13.865 33.926 1.00 24.09 81 ILE A CA 1
ATOM 1195 C C . ILE A 1 81 ? 66.870 12.719 34.827 1.00 23.44 81 ILE A C 1
ATOM 1196 O O . ILE A 1 81 ? 66.724 12.778 36.053 1.00 22.88 81 ILE A O 1
ATOM 1212 N N . GLN A 1 82 ? 67.414 11.667 34.215 1.00 26.54 82 GLN A N 1
ATOM 1213 C CA . GLN A 1 82 ? 67.904 10.479 34.913 1.00 29.86 82 GLN A CA 1
ATOM 1214 C C . GLN A 1 82 ? 66.799 9.740 35.668 1.00 30.36 82 GLN A C 1
ATOM 1215 O O . GLN A 1 82 ? 67.079 8.979 36.602 1.00 30.42 82 GLN A O 1
ATOM 1229 N N . ALA A 1 83 ? 65.542 9.938 35.289 1.00 27.76 83 ALA A N 1
ATOM 1230 C CA . ALA A 1 83 ? 64.484 9.087 35.813 1.00 27.74 83 ALA A CA 1
ATOM 1231 C C . ALA A 1 83 ? 64.645 7.681 35.251 1.00 27.85 83 ALA A C 1
ATOM 1232 O O . ALA A 1 83 ? 65.001 7.498 34.085 1.00 29.37 83 ALA A O 1
ATOM 1239 N N . GLN A 1 84 ? 64.384 6.685 36.089 1.00 26.60 84 GLN A N 1
ATOM 1240 C CA . GLN A 1 84 ? 64.496 5.292 35.686 1.00 28.89 84 GLN A CA 1
ATOM 1241 C C . GLN A 1 84 ? 63.148 4.653 35.386 1.00 29.05 84 GLN A C 1
ATOM 1242 O O . GLN A 1 84 ? 63.113 3.557 34.815 1.00 29.03 84 GLN A O 1
ATOM 1256 N N . CYS A 1 85 ? 62.049 5.314 35.739 1.00 27.34 85 CYS A N 1
ATOM 1257 C CA . CYS A 1 85 ? 60.709 4.832 35.434 1.00 26.31 85 CYS A CA 1
ATOM 1258 C C . CYS A 1 85 ? 59.740 5.993 35.622 1.00 23.93 85 CYS A C 1
ATOM 1259 O O . CYS A 1 85 ? 60.103 7.049 36.146 1.00 22.50 85 CYS A O 1
ATOM 1267 N N . ALA A 1 86 ? 58.496 5.785 35.194 1.00 22.29 86 ALA A N 1
ATOM 1268 C CA . ALA A 1 86 ? 57.503 6.844 35.275 1.00 20.82 86 ALA A CA 1
ATOM 1269 C C . ALA A 1 86 ? 56.102 6.260 35.375 1.00 20.99 86 ALA A C 1
ATOM 1270 O O . ALA A 1 86 ? 55.843 5.133 34.941 1.00 20.83 86 ALA A O 1
ATOM 1277 N N . ILE A 1 87 ? 55.203 7.049 35.959 1.00 18.47 87 ILE A N 1
ATOM 1278 C CA . ILE A 1 87 ? 53.768 6.801 35.927 1.00 19.52 87 ILE A CA 1
ATOM 1279 C C . ILE A 1 87 ? 53.108 8.033 35.316 1.00 19.10 87 ILE A C 1
ATOM 1280 O O . ILE A 1 87 ? 53.302 9.151 35.811 1.00 15.71 87 ILE A O 1
ATOM 1296 N N . ILE A 1 88 ? 52.344 7.832 34.246 1.00 19.47 88 ILE A N 1
ATOM 1297 C CA . ILE A 1 88 ? 51.475 8.862 33.684 1.00 21.91 88 ILE A CA 1
ATOM 1298 C C . ILE A 1 88 ? 50.070 8.595 34.199 1.00 20.97 88 ILE A C 1
ATOM 1299 O O . ILE A 1 88 ? 49.531 7.498 34.005 1.00 22.60 88 ILE A O 1
ATOM 1315 N N . MET A 1 89 ? 49.462 9.588 34.835 1.00 19.53 89 MET A N 1
ATOM 1316 C CA . MET A 1 89 ? 48.129 9.429 35.394 1.00 19.98 89 MET A CA 1
ATOM 1317 C C . MET A 1 89 ? 47.130 10.289 34.636 1.00 22.34 89 MET A C 1
ATOM 1318 O O . MET A 1 89 ? 47.451 11.397 34.193 1.00 18.97 89 MET A O 1
ATOM 1332 N N . PHE A 1 90 ? 45.920 9.760 34.476 1.00 21.25 90 PHE A N 1
ATOM 1333 C CA . PHE A 1 90 ? 44.786 10.554 34.042 1.00 21.08 90 PHE A CA 1
ATOM 1334 C C . PHE A 1 90 ? 43.591 10.166 34.900 1.00 21.94 90 PHE A C 1
ATOM 1335 O O . PHE A 1 90 ? 43.673 9.293 35.771 1.00 21.15 90 PHE A O 1
ATOM 1352 N N . ASP A 1 91 ? 42.482 10.849 34.659 1.00 21.62 91 ASP A N 1
ATOM 1353 C CA . ASP A 1 91 ? 41.257 10.711 35.434 1.00 23.39 91 ASP A CA 1
ATOM 1354 C C . ASP A 1 91 ? 40.197 10.172 34.487 1.00 20.35 91 ASP A C 1
ATOM 1355 O O . ASP A 1 91 ? 39.858 10.831 33.500 1.00 19.32 91 ASP A O 1
ATOM 1364 N N . VAL A 1 92 ? 39.695 8.963 34.765 1.00 19.86 92 VAL A N 1
ATOM 1365 C CA . VAL A 1 92 ? 38.773 8.330 33.828 1.00 20.67 92 VAL A CA 1
ATOM 1366 C C . VAL A 1 92 ? 37.439 9.057 33.743 1.00 24.06 92 VAL A C 1
ATOM 1367 O O . VAL A 1 92 ? 36.647 8.776 32.834 1.00 23.35 92 VAL A O 1
ATOM 1380 N N . THR A 1 93 ? 37.168 9.984 34.659 1.00 22.17 93 THR A N 1
ATOM 1381 C CA . THR A 1 93 ? 35.965 10.802 34.582 1.00 26.75 93 THR A CA 1
ATOM 1382 C C . THR A 1 93 ? 36.178 12.098 33.808 1.00 29.26 93 THR A C 1
ATOM 1383 O O . THR A 1 93 ? 35.223 12.863 33.641 1.00 29.31 93 THR A O 1
ATOM 1394 N N . SER A 1 94 ? 37.394 12.367 33.327 1.00 30.36 94 SER A N 1
ATOM 1395 C CA . SER A 1 94 ? 37.697 13.602 32.604 1.00 31.25 94 SER A CA 1
ATOM 1396 C C . SER A 1 94 ? 38.385 13.249 31.287 1.00 29.56 94 SER A C 1
ATOM 1397 O O . SER A 1 94 ? 39.582 12.942 31.261 1.00 27.13 94 SER A O 1
ATOM 1405 N N . ARG A 1 95 ? 37.625 13.322 30.192 1.00 30.00 95 ARG A N 1
ATOM 1406 C CA . ARG A 1 95 ? 38.145 12.934 28.884 1.00 33.43 95 ARG A CA 1
ATOM 1407 C C . ARG A 1 95 ? 39.373 13.748 28.490 1.00 31.86 95 ARG A C 1
ATOM 1408 O O . ARG A 1 95 ? 40.251 13.240 27.782 1.00 32.38 95 ARG A O 1
ATOM 1429 N N . VAL A 1 96 ? 39.463 15.003 28.937 1.00 30.12 96 VAL A N 1
ATOM 1430 C CA . VAL A 1 96 ? 40.573 15.846 28.506 1.00 29.35 96 VAL A CA 1
ATOM 1431 C C . VAL A 1 96 ? 41.892 15.367 29.101 1.00 27.35 96 VAL A C 1
ATOM 1432 O O . VAL A 1 96 ? 42.950 15.540 28.484 1.00 24.34 96 VAL A O 1
ATOM 1445 N N . THR A 1 97 ? 41.867 14.765 30.297 1.00 27.34 97 THR A N 1
ATOM 1446 C CA . THR A 1 97 ? 43.120 14.309 30.892 1.00 25.45 97 THR A CA 1
ATOM 1447 C C . THR A 1 97 ? 43.700 13.129 30.126 1.00 24.57 97 THR A C 1
ATOM 1448 O O . THR A 1 97 ? 44.923 12.957 30.092 1.00 23.95 97 THR A O 1
ATOM 1459 N N . TYR A 1 98 ? 42.848 12.302 29.514 1.00 25.53 98 TYR A N 1
ATOM 1460 C CA . TYR A 1 98 ? 43.363 11.255 28.638 1.00 25.69 98 TYR A CA 1
ATOM 1461 C C . TYR A 1 98 ? 43.836 11.825 27.310 1.00 26.81 98 TYR A C 1
ATOM 1462 O O . TYR A 1 98 ? 44.797 11.316 26.723 1.00 26.80 98 TYR A O 1
ATOM 1480 N N . LYS A 1 99 ? 43.173 12.872 26.819 1.00 29.87 99 LYS A N 1
ATOM 1481 C CA . LYS A 1 99 ? 43.595 13.495 25.571 1.00 33.32 99 LYS A CA 1
ATOM 1482 C C . LYS A 1 99 ? 44.986 14.102 25.700 1.00 30.47 99 LYS A C 1
ATOM 1483 O O . LYS A 1 99 ? 45.701 14.233 24.701 1.00 27.59 99 LYS A O 1
ATOM 1502 N N . ASN A 1 100 ? 45.392 14.467 26.917 1.00 30.46 100 ASN A N 1
ATOM 1503 C CA . ASN A 1 100 ? 46.713 15.027 27.159 1.00 31.15 100 ASN A CA 1
ATOM 1504 C C . ASN A 1 100 ? 47.773 13.974 27.463 1.00 29.66 100 ASN A C 1
ATOM 1505 O O . ASN A 1 100 ? 48.952 14.325 27.584 1.00 29.96 100 ASN A O 1
ATOM 1516 N N . VAL A 1 101 ? 47.393 12.697 27.590 1.00 27.93 101 VAL A N 1
ATOM 1517 C CA . VAL A 1 101 ? 48.385 11.657 27.882 1.00 24.99 101 VAL A CA 1
ATOM 1518 C C . VAL A 1 101 ? 49.488 11.632 26.835 1.00 27.57 101 VAL A C 1
ATOM 1519 O O . VAL A 1 101 ? 50.663 11.498 27.207 1.00 23.79 101 VAL A O 1
ATOM 1532 N N . PRO A 1 102 ? 49.208 11.736 25.531 1.00 29.84 102 PRO A N 1
ATOM 1533 C CA . PRO A 1 102 ? 50.311 11.746 24.555 1.00 29.84 102 PRO A CA 1
ATOM 1534 C C . PRO A 1 102 ? 51.294 12.886 24.764 1.00 28.30 102 PRO A C 1
ATOM 1535 O O . PRO A 1 102 ? 52.494 12.710 24.512 1.00 27.90 102 PRO A O 1
ATOM 1546 N N . ASN A 1 103 ? 50.827 14.049 25.218 1.00 27.95 103 ASN A N 1
ATOM 1547 C CA . ASN A 1 103 ? 51.741 15.148 25.513 1.00 29.49 103 ASN A CA 1
ATOM 1548 C C . ASN A 1 103 ? 52.695 14.780 26.645 1.00 30.35 103 ASN A C 1
ATOM 1549 O O . ASN A 1 103 ? 53.909 14.994 26.543 1.00 31.11 103 ASN A O 1
ATOM 1560 N N . TRP A 1 104 ? 52.164 14.229 27.741 1.00 27.65 104 TRP A N 1
ATOM 1561 C CA . TRP A 1 104 ? 53.030 13.829 28.846 1.00 26.09 104 TRP A CA 1
ATOM 1562 C C . TRP A 1 104 ? 54.007 12.747 28.412 1.00 24.55 104 TRP A C 1
ATOM 1563 O O . TRP A 1 104 ? 55.188 12.782 28.776 1.00 23.96 104 TRP A O 1
ATOM 1584 N N . HIS A 1 105 ? 53.531 11.773 27.635 1.00 26.93 105 HIS A N 1
ATOM 1585 C CA . HIS A 1 105 ? 54.404 10.691 27.196 1.00 29.66 105 HIS A CA 1
ATOM 1586 C C . HIS A 1 105 ? 55.484 11.203 26.254 1.00 28.11 105 HIS A C 1
ATOM 1587 O O . HIS A 1 105 ? 56.653 10.818 26.373 1.00 26.77 105 HIS A O 1
ATOM 1601 N N . ARG A 1 106 ? 55.107 12.067 25.309 1.00 28.76 106 ARG A N 1
ATOM 1602 C CA . ARG A 1 106 ? 56.074 12.634 24.375 1.00 33.61 106 ARG A CA 1
ATOM 1603 C C . ARG A 1 106 ? 57.202 13.344 25.117 1.00 32.32 106 ARG A C 1
ATOM 1604 O O . ARG A 1 106 ? 58.383 13.164 24.796 1.00 31.23 106 ARG A O 1
ATOM 1625 N N . ASP A 1 107 ? 56.858 14.151 26.122 1.00 32.17 107 ASP A N 1
ATOM 1626 C CA . ASP A 1 107 ? 57.882 14.888 26.858 1.00 34.20 107 ASP A CA 1
ATOM 1627 C C . ASP A 1 107 ? 58.753 13.951 27.688 1.00 29.86 107 ASP A C 1
ATOM 1628 O O . ASP A 1 107 ? 59.962 14.176 27.826 1.00 29.32 107 ASP A O 1
ATOM 1637 N N . LEU A 1 108 ? 58.162 12.891 28.242 1.00 26.85 108 LEU A N 1
ATOM 1638 C CA . LEU A 1 108 ? 58.947 11.912 28.986 1.00 28.91 108 LEU A CA 1
ATOM 1639 C C . LEU A 1 108 ? 59.982 11.234 28.096 1.00 31.11 108 LEU A C 1
ATOM 1640 O O . LEU A 1 108 ? 61.177 11.220 28.414 1.00 33.61 108 LEU A O 1
ATOM 1656 N N . VAL A 1 109 ? 59.541 10.645 26.978 1.00 31.23 109 VAL A N 1
ATOM 1657 C CA . VAL A 1 109 ? 60.455 9.820 26.198 1.00 33.31 109 VAL A CA 1
ATOM 1658 C C . VAL A 1 109 ? 61.509 10.667 25.504 1.00 32.38 109 VAL A C 1
ATOM 1659 O O . VAL A 1 109 ? 62.583 10.160 25.164 1.00 33.52 109 VAL A O 1
ATOM 1672 N N . ARG A 1 110 ? 61.237 11.954 25.292 1.00 33.62 110 ARG A N 1
ATOM 1673 C CA . ARG A 1 110 ? 62.252 12.834 24.725 1.00 35.79 110 ARG A CA 1
ATOM 1674 C C . ARG A 1 110 ? 63.422 13.016 25.684 1.00 35.39 110 ARG A C 1
ATOM 1675 O O . ARG A 1 110 ? 64.557 13.235 25.243 1.00 33.66 110 ARG A O 1
ATOM 1696 N N . VAL A 1 111 ? 63.171 12.917 26.989 1.00 35.32 111 VAL A N 1
ATOM 1697 C CA . VAL A 1 111 ? 64.236 12.990 27.983 1.00 37.69 111 VAL A CA 1
ATOM 1698 C C . VAL A 1 111 ? 64.769 11.604 28.331 1.00 39.88 111 VAL A C 1
ATOM 1699 O O . VAL A 1 111 ? 65.981 11.418 28.462 1.00 43.17 111 VAL A O 1
ATOM 1712 N N . CYS A 1 112 ? 63.883 10.621 28.494 1.00 47.60 112 CYS A N 1
ATOM 1713 C CA . CYS A 1 112 ? 64.248 9.261 28.893 1.00 48.07 112 CYS A CA 1
ATOM 1714 C C . CYS A 1 112 ? 63.768 8.319 27.792 1.00 52.83 112 CYS A C 1
ATOM 1715 O O . CYS A 1 112 ? 62.575 8.010 27.708 1.00 51.39 112 CYS A O 1
ATOM 1723 N N . GLU A 1 113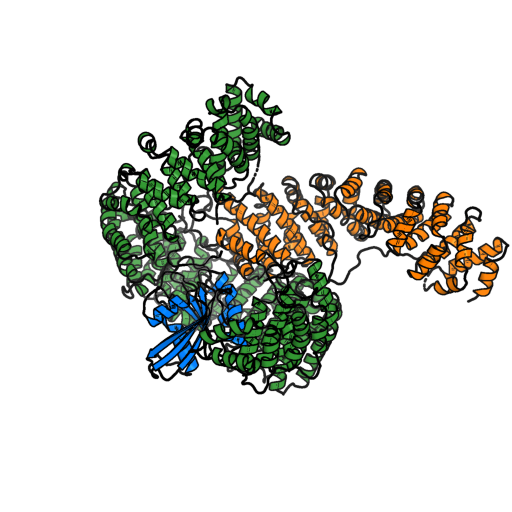 ? 64.693 7.837 26.965 1.00 60.09 113 GLU A N 1
ATOM 1724 C CA . GLU A 1 113 ? 64.293 7.167 25.732 1.00 67.91 113 GLU A CA 1
ATOM 1725 C C . GLU A 1 113 ? 63.542 5.866 26.000 1.00 64.54 113 GLU A C 1
ATOM 1726 O O . GLU A 1 113 ? 62.513 5.600 25.370 1.00 63.97 113 GLU A O 1
ATOM 1738 N N . ASN A 1 114 ? 64.037 5.032 26.926 1.00 62.12 114 ASN A N 1
ATOM 1739 C CA . ASN A 1 114 ? 63.613 3.636 26.974 1.00 62.27 114 ASN A CA 1
ATOM 1740 C C . ASN A 1 114 ? 63.169 3.173 28.359 1.00 54.15 114 ASN A C 1
ATOM 1741 O O . ASN A 1 114 ? 63.205 1.970 28.638 1.00 55.45 114 ASN A O 1
ATOM 1752 N N . ILE A 1 115 ? 62.733 4.076 29.230 1.00 45.98 115 ILE A N 1
ATOM 1753 C CA . ILE A 1 115 ? 62.374 3.672 30.589 1.00 39.61 115 ILE A CA 1
ATOM 1754 C C . ILE A 1 115 ? 61.021 2.969 30.585 1.00 35.25 115 ILE A C 1
ATOM 1755 O O . ILE A 1 115 ? 60.205 3.199 29.681 1.00 33.29 115 ILE A O 1
ATOM 1771 N N . PRO A 1 116 ? 60.743 2.104 31.560 1.00 33.33 116 PRO A N 1
ATOM 1772 C CA . PRO A 1 116 ? 59.389 1.556 31.689 1.00 31.24 116 PRO A CA 1
ATOM 1773 C C . PRO A 1 116 ? 58.429 2.612 32.211 1.00 29.02 116 PRO A C 1
ATOM 1774 O O . PRO A 1 116 ? 58.756 3.382 33.119 1.00 26.33 116 PRO A O 1
ATOM 1785 N N . ILE A 1 117 ? 57.237 2.643 31.625 1.00 25.24 117 ILE A N 1
ATOM 1786 C CA . ILE A 1 117 ? 56.222 3.638 31.945 1.00 25.02 117 ILE A CA 1
ATOM 1787 C C . ILE A 1 117 ? 54.901 2.919 32.162 1.00 23.80 117 ILE A C 1
ATOM 1788 O O . ILE A 1 117 ? 54.515 2.068 31.355 1.00 24.12 117 ILE A O 1
ATOM 1804 N N . VAL A 1 118 ? 54.213 3.261 33.245 1.00 23.40 118 VAL A N 1
ATOM 1805 C CA . VAL A 1 118 ? 52.882 2.744 33.535 1.00 25.88 118 VAL A CA 1
ATOM 1806 C C . VAL A 1 118 ? 51.885 3.868 33.316 1.00 25.96 118 VAL A C 1
ATOM 1807 O O . VAL A 1 118 ? 52.063 4.977 33.834 1.00 24.73 118 VAL A O 1
ATOM 1820 N N . LEU A 1 119 ? 50.842 3.584 32.550 1.00 27.06 119 LEU A N 1
ATOM 1821 C CA . LEU A 1 119 ? 49.736 4.509 32.353 1.00 27.35 119 LEU A CA 1
ATOM 1822 C C . LEU A 1 119 ? 48.607 4.107 33.294 1.00 26.29 119 LEU A C 1
ATOM 1823 O O . LEU A 1 119 ? 48.126 2.970 33.239 1.00 25.17 119 LEU A O 1
ATOM 1839 N N . CYS A 1 120 ? 48.194 5.030 34.158 1.00 23.61 120 CYS A N 1
ATOM 1840 C CA . CYS A 1 120 ? 47.189 4.752 35.178 1.00 21.72 120 CYS A CA 1
ATOM 1841 C C . CYS A 1 120 ? 45.952 5.598 34.926 1.00 19.25 120 CYS A C 1
ATOM 1842 O O . CYS A 1 120 ? 46.035 6.832 34.899 1.00 18.41 120 CYS A O 1
ATOM 1850 N N . GLY A 1 121 ? 44.811 4.932 34.747 1.00 18.70 121 GLY A N 1
ATOM 1851 C CA . GLY A 1 121 ? 43.524 5.599 34.704 1.00 18.16 121 GLY A CA 1
ATOM 1852 C C . GLY A 1 121 ? 42.866 5.567 36.068 1.00 18.61 121 GLY A C 1
ATOM 1853 O O . GLY A 1 121 ? 42.362 4.527 36.502 1.00 16.60 121 GLY A O 1
ATOM 1857 N N . ASN A 1 122 ? 42.875 6.702 36.757 1.00 17.10 122 ASN A N 1
ATOM 1858 C CA . ASN A 1 122 ? 42.473 6.768 38.152 1.00 17.00 122 ASN A CA 1
ATOM 1859 C C . ASN A 1 122 ? 40.994 7.140 38.289 1.00 17.53 122 ASN A C 1
ATOM 1860 O O . ASN A 1 122 ? 40.355 7.607 37.345 1.00 19.44 122 ASN A O 1
ATOM 1871 N N . LYS A 1 123 ? 40.458 6.897 39.491 1.00 21.13 123 LYS A N 1
ATOM 1872 C CA . LYS A 1 123 ? 39.102 7.288 39.877 1.00 21.02 123 LYS A CA 1
ATOM 1873 C C . LYS A 1 123 ? 38.030 6.390 39.254 1.00 22.91 123 LYS A C 1
ATOM 1874 O O . LYS A 1 123 ? 36.939 6.860 38.922 1.00 21.54 123 LYS A O 1
ATOM 1893 N N . VAL A 1 124 ? 38.321 5.095 39.116 1.00 22.09 124 VAL A N 1
ATOM 1894 C CA . VAL A 1 124 ? 37.354 4.172 38.528 1.00 23.14 124 VAL A CA 1
ATOM 1895 C C . VAL A 1 124 ? 36.251 3.885 39.537 1.00 22.22 124 VAL A C 1
ATOM 1896 O O . VAL A 1 124 ? 35.278 3.189 39.226 1.00 22.39 124 VAL A O 1
ATOM 1909 N N . ASP A 1 125 ? 36.385 4.419 40.751 1.00 21.26 125 ASP A N 1
ATOM 1910 C CA . ASP A 1 125 ? 35.330 4.298 41.754 1.00 22.01 125 ASP A CA 1
ATOM 1911 C C . ASP A 1 125 ? 34.177 5.274 41.535 1.00 24.41 125 ASP A C 1
ATOM 1912 O O . ASP A 1 125 ? 33.183 5.198 42.265 1.00 25.70 125 ASP A O 1
ATOM 1921 N N . ILE A 1 126 ? 34.277 6.176 40.558 1.00 22.45 126 ILE A N 1
ATOM 1922 C CA . ILE A 1 126 ? 33.231 7.155 40.263 1.00 25.51 126 ILE A CA 1
ATOM 1923 C C . ILE A 1 126 ? 32.369 6.628 39.124 1.00 23.78 126 ILE A C 1
ATOM 1924 O O . ILE A 1 126 ? 32.884 6.083 38.139 1.00 23.55 126 ILE A O 1
ATOM 1940 N N . LYS A 1 127 ? 31.049 6.801 39.248 1.00 25.54 127 LYS A N 1
ATOM 1941 C CA . LYS A 1 127 ? 30.130 6.161 38.308 1.00 28.87 127 LYS A CA 1
ATOM 1942 C C . LYS A 1 127 ? 30.274 6.718 36.894 1.00 28.98 127 LYS A C 1
ATOM 1943 O O . LYS A 1 127 ? 30.263 5.957 35.919 1.00 28.29 127 LYS A O 1
ATOM 1962 N N . ASP A 1 128 ? 30.386 8.038 36.753 1.00 32.13 128 ASP A N 1
ATOM 1963 C CA . ASP A 1 128 ? 30.307 8.666 35.431 1.00 39.23 128 ASP A CA 1
ATOM 1964 C C . ASP A 1 128 ? 31.679 8.616 34.755 1.00 34.79 128 ASP A C 1
ATOM 1965 O O . ASP A 1 128 ? 32.385 9.615 34.608 1.00 34.26 128 ASP A O 1
ATOM 1974 N N . ARG A 1 129 ? 32.045 7.409 34.329 1.00 33.17 129 ARG A N 1
ATOM 1975 C CA . ARG A 1 129 ? 33.310 7.180 33.640 1.00 32.96 129 ARG A CA 1
ATOM 1976 C C . ARG A 1 129 ? 33.191 7.621 32.184 1.00 29.58 129 ARG A C 1
ATOM 1977 O O . ARG A 1 129 ? 32.327 7.135 31.452 1.00 26.79 129 ARG A O 1
ATOM 1998 N N . LYS A 1 130 ? 34.062 8.539 31.769 1.00 30.08 130 LYS A N 1
ATOM 1999 C CA . LYS A 1 130 ? 34.065 9.050 30.404 1.00 34.21 130 LYS A CA 1
ATOM 2000 C C . LYS A 1 130 ? 35.081 8.358 29.510 1.00 37.23 130 LYS A C 1
ATOM 2001 O O . LYS A 1 130 ? 34.854 8.251 28.301 1.00 40.00 130 LYS A O 1
ATOM 2020 N N . VAL A 1 131 ? 36.188 7.889 30.074 1.00 35.12 131 VAL A N 1
ATOM 2021 C CA . VAL A 1 131 ? 37.257 7.255 29.308 1.00 34.61 131 VAL A CA 1
ATOM 2022 C C . VAL A 1 131 ? 37.098 5.752 29.517 1.00 38.33 131 VAL A C 1
ATOM 2023 O O . VAL A 1 131 ? 37.596 5.178 30.487 1.00 34.57 131 VAL A O 1
ATOM 2036 N N . LYS A 1 132 ? 36.388 5.107 28.598 1.00 48.92 132 LYS A N 1
ATOM 2037 C CA . LYS A 1 132 ? 36.176 3.672 28.686 1.00 60.17 132 LYS A CA 1
ATOM 2038 C C . LYS A 1 132 ? 37.398 2.923 28.162 1.00 61.88 132 LYS A C 1
ATOM 2039 O O . LYS A 1 132 ? 38.274 3.487 27.501 1.00 61.38 132 LYS A O 1
ATOM 2058 N N . ALA A 1 133 ? 37.452 1.626 28.474 1.00 65.02 133 ALA A N 1
ATOM 2059 C CA . ALA A 1 133 ? 38.553 0.799 27.990 1.00 68.15 133 ALA A CA 1
ATOM 2060 C C . ALA A 1 133 ? 38.654 0.845 26.472 1.00 69.61 133 ALA A C 1
ATOM 2061 O O . ALA A 1 133 ? 39.754 0.736 25.918 1.00 70.97 133 ALA A O 1
ATOM 2068 N N . LYS A 1 134 ? 37.520 1.009 25.788 1.00 69.36 134 LYS A N 1
ATOM 2069 C CA . LYS A 1 134 ? 37.530 1.113 24.332 1.00 70.09 134 LYS A CA 1
ATOM 2070 C C . LYS A 1 134 ? 38.395 2.279 23.870 1.00 65.67 134 LYS A C 1
ATOM 2071 O O . LYS A 1 134 ? 39.174 2.144 22.919 1.00 65.52 134 LYS A O 1
ATOM 2090 N N . SER A 1 135 ? 38.274 3.433 24.533 1.00 61.79 135 SER A N 1
ATOM 2091 C CA . SER A 1 135 ? 39.058 4.600 24.142 1.00 58.98 135 SER A CA 1
ATOM 2092 C C . SER A 1 135 ? 40.519 4.469 24.552 1.00 54.17 135 SER A C 1
ATOM 2093 O O . SER A 1 135 ? 41.391 5.086 23.932 1.00 53.63 135 SER A O 1
ATOM 2101 N N . ILE A 1 136 ? 40.806 3.684 25.589 1.00 50.91 136 ILE A N 1
ATOM 2102 C CA . ILE A 1 136 ? 42.155 3.596 26.149 1.00 46.42 136 ILE A CA 1
ATOM 2103 C C . ILE A 1 136 ? 42.959 2.648 25.264 1.00 47.80 136 ILE A C 1
ATOM 2104 O O . ILE A 1 136 ? 42.909 1.429 25.432 1.00 48.96 136 ILE A O 1
ATOM 2120 N N . VAL A 1 137 ? 43.709 3.212 24.314 1.00 48.27 137 VAL A N 1
ATOM 2121 C CA . VAL A 1 137 ? 44.539 2.434 23.404 1.00 49.41 137 VAL A CA 1
ATOM 2122 C C . VAL A 1 137 ? 45.954 2.975 23.295 1.00 49.36 137 VAL A C 1
ATOM 2123 O O . VAL A 1 137 ? 46.789 2.360 22.628 1.00 49.11 137 VAL A O 1
ATOM 2136 N N . PHE A 1 138 ? 46.257 4.110 23.930 1.00 55.38 138 PHE A N 1
ATOM 2137 C CA . PHE A 1 138 ? 47.580 4.709 23.793 1.00 55.26 138 PHE A CA 1
ATOM 2138 C C . PHE A 1 138 ? 48.685 3.750 24.214 1.00 56.95 138 PHE A C 1
ATOM 2139 O O . PHE A 1 138 ? 49.797 3.812 23.677 1.00 59.22 138 PHE A O 1
ATOM 2156 N N . HIS A 1 139 ? 48.403 2.852 25.161 1.00 58.17 139 HIS A N 1
ATOM 2157 C CA . HIS A 1 139 ? 49.461 2.023 25.726 1.00 61.89 139 HIS A CA 1
ATOM 2158 C C . HIS A 1 139 ? 49.942 0.959 24.747 1.00 68.55 139 HIS A C 1
ATOM 2159 O O . HIS A 1 139 ? 51.099 0.531 24.826 1.00 67.16 139 HIS A O 1
ATOM 2173 N N . ARG A 1 140 ? 49.083 0.517 23.826 1.00 78.47 140 ARG A N 1
ATOM 2174 C CA . ARG A 1 140 ? 49.520 -0.445 22.821 1.00 88.73 140 ARG A CA 1
ATOM 2175 C C . ARG A 1 140 ? 50.351 0.219 21.731 1.00 91.07 140 ARG A C 1
ATOM 2176 O O . ARG A 1 140 ? 51.275 -0.402 21.195 1.00 93.35 140 ARG A O 1
ATOM 2197 N N . LYS A 1 141 ? 50.043 1.475 21.400 1.00 89.54 141 LYS A N 1
ATOM 2198 C CA . LYS A 1 141 ? 50.803 2.184 20.378 1.00 87.74 141 LYS A CA 1
ATOM 2199 C C . LYS A 1 141 ? 52.227 2.480 20.836 1.00 83.11 141 LYS A C 1
ATOM 2200 O O . LYS A 1 141 ? 53.133 2.582 20.000 1.00 84.78 141 LYS A O 1
ATOM 2219 N N . LYS A 1 142 ? 52.447 2.622 22.145 1.00 76.10 142 LYS A N 1
ATOM 2220 C CA . LYS A 1 142 ? 53.745 3.020 22.677 1.00 70.06 142 LYS A CA 1
ATOM 2221 C C . LYS A 1 142 ? 54.331 1.991 23.635 1.00 69.01 142 LYS A C 1
ATOM 2222 O O . LYS A 1 142 ? 55.332 2.282 24.302 1.00 68.08 142 LYS A O 1
ATOM 2241 N N . ASN A 1 143 ? 53.739 0.803 23.725 1.00 70.66 143 ASN A N 1
ATOM 2242 C CA . ASN A 1 143 ? 54.216 -0.270 24.596 1.00 73.08 143 ASN A CA 1
ATOM 2243 C C . ASN A 1 143 ? 54.414 0.224 26.031 1.00 70.97 143 ASN A C 1
ATOM 2244 O O . ASN A 1 143 ? 55.499 0.151 26.614 1.00 71.49 143 ASN A O 1
ATOM 2255 N N . LEU A 1 144 ? 53.327 0.738 26.595 1.00 66.83 144 LEU A N 1
ATOM 2256 C CA . LEU A 1 144 ? 53.228 1.021 28.016 1.00 61.30 144 LEU A CA 1
ATOM 2257 C C . LEU A 1 144 ? 52.316 -0.011 28.664 1.00 53.10 144 LEU A C 1
ATOM 2258 O O . LEU A 1 144 ? 51.454 -0.607 28.011 1.00 54.67 144 LEU A O 1
ATOM 2274 N N . GLN A 1 145 ? 52.511 -0.222 29.959 1.00 42.62 145 GLN A N 1
ATOM 2275 C CA . GLN A 1 145 ? 51.568 -1.007 30.743 1.00 34.46 145 GLN A CA 1
ATOM 2276 C C . GLN A 1 145 ? 50.438 -0.098 31.215 1.00 30.21 145 GLN A C 1
ATOM 2277 O O . GLN A 1 145 ? 50.678 1.027 31.662 1.00 28.35 145 GLN A O 1
ATOM 2291 N N . TYR A 1 146 ? 49.205 -0.579 31.104 1.00 28.83 146 TYR A N 1
ATOM 2292 C CA . TYR A 1 146 ? 48.048 0.182 31.548 1.00 28.76 146 TYR A CA 1
ATOM 2293 C C . TYR A 1 146 ? 47.383 -0.486 32.746 1.00 28.71 146 TYR A C 1
ATOM 2294 O O . TYR A 1 146 ? 47.313 -1.717 32.823 1.00 28.52 146 TYR A O 1
ATOM 2312 N N . TYR A 1 147 ? 46.873 0.337 33.666 1.00 27.75 147 TYR A N 1
ATOM 2313 C CA . TYR A 1 147 ? 46.019 -0.139 34.745 1.00 27.42 147 TYR A CA 1
ATOM 2314 C C . TYR A 1 147 ? 44.916 0.865 35.050 1.00 27.37 147 TYR A C 1
ATOM 2315 O O . TYR A 1 147 ? 45.186 2.062 35.186 1.00 26.61 147 TYR A O 1
ATOM 2333 N N . ASP A 1 148 ? 43.681 0.365 35.163 1.00 26.97 148 ASP A N 1
ATOM 2334 C CA . ASP A 1 148 ? 42.664 1.045 35.958 1.00 26.47 148 ASP A CA 1
ATOM 2335 C C . ASP A 1 148 ? 43.093 1.044 37.422 1.00 26.12 148 ASP A C 1
ATOM 2336 O O . ASP A 1 148 ? 43.514 0.012 37.948 1.00 26.31 148 ASP A O 1
ATOM 2345 N N . ILE A 1 149 ? 42.976 2.189 38.094 1.00 25.60 149 ILE A N 1
ATOM 2346 C CA . ILE A 1 149 ? 43.247 2.262 39.524 1.00 25.22 149 ILE A CA 1
ATOM 2347 C C . ILE A 1 149 ? 42.225 3.170 40.194 1.00 25.09 149 ILE A C 1
ATOM 2348 O O . ILE A 1 149 ? 41.515 3.939 39.541 1.00 24.60 149 ILE A O 1
ATOM 2364 N N . SER A 1 150 ? 42.167 3.071 41.521 1.00 24.38 150 SER A N 1
ATOM 2365 C CA . SER A 1 150 ? 41.411 4.007 42.348 1.00 23.84 150 SER A CA 1
ATOM 2366 C C . SER A 1 150 ? 42.195 4.237 43.631 1.00 23.50 150 SER A C 1
ATOM 2367 O O . SER A 1 150 ? 42.355 3.315 44.436 1.00 23.57 150 SER A O 1
ATOM 2375 N N . ALA A 1 151 ? 42.679 5.465 43.822 1.00 23.15 151 ALA A N 1
ATOM 2376 C CA . ALA A 1 151 ? 43.289 5.829 45.093 1.00 22.76 151 ALA A CA 1
ATOM 2377 C C . ALA A 1 151 ? 42.287 5.781 46.241 1.00 24.17 151 ALA A C 1
ATOM 2378 O O . ALA A 1 151 ? 42.690 5.616 47.394 1.00 26.49 151 ALA A O 1
ATOM 2385 N N . LYS A 1 152 ? 40.992 5.913 45.954 1.00 22.34 152 LYS A N 1
ATOM 2386 C CA . LYS A 1 152 ? 39.989 5.912 47.013 1.00 23.53 152 LYS A CA 1
ATOM 2387 C C . LYS A 1 152 ? 39.658 4.493 47.468 1.00 24.92 152 LYS A C 1
ATOM 2388 O O . LYS A 1 152 ? 39.646 4.207 48.670 1.00 24.18 152 LYS A O 1
ATOM 2407 N N . SER A 1 153 ? 39.385 3.594 46.524 1.00 24.79 153 SER A N 1
ATOM 2408 C CA . SER A 1 153 ? 39.010 2.225 46.858 1.00 25.49 153 SER A CA 1
ATOM 2409 C C . SER A 1 153 ? 40.203 1.279 46.938 1.00 26.71 153 SER A C 1
ATOM 2410 O O . SER A 1 153 ? 40.028 0.126 47.344 1.00 23.56 153 SER A O 1
ATOM 2418 N N . ASN A 1 154 ? 41.397 1.735 46.556 1.00 27.96 154 ASN A N 1
ATOM 2419 C CA . ASN A 1 154 ? 42.615 0.930 46.531 1.00 33.53 154 ASN A CA 1
ATOM 2420 C C . ASN A 1 154 ? 42.591 -0.142 45.448 1.00 31.53 154 ASN A C 1
ATOM 2421 O O . ASN A 1 154 ? 43.371 -1.096 45.499 1.00 32.06 154 ASN A O 1
ATOM 2432 N N . TYR A 1 155 ? 41.714 -0.002 44.459 1.00 29.70 155 TYR A N 1
ATOM 2433 C CA . TYR A 1 155 ? 41.693 -0.931 43.336 1.00 27.95 155 TYR A CA 1
ATOM 2434 C C . TYR A 1 155 ? 43.015 -0.884 42.576 1.00 26.19 155 TYR A C 1
ATOM 2435 O O . TYR A 1 155 ? 43.465 0.185 42.151 1.00 25.15 155 TYR A O 1
ATOM 2453 N N . ASN A 1 156 ? 43.640 -2.053 42.405 1.00 27.60 156 ASN A N 1
ATOM 2454 C CA . ASN A 1 156 ? 44.909 -2.173 41.679 1.00 27.34 156 ASN A CA 1
ATOM 2455 C C . ASN A 1 156 ? 45.963 -1.231 42.252 1.00 27.34 156 ASN A C 1
ATOM 2456 O O . ASN A 1 156 ? 46.880 -0.797 41.555 1.00 26.40 156 ASN A O 1
ATOM 2467 N N . PHE A 1 157 ? 45.825 -0.933 43.544 1.00 29.95 157 PHE A N 1
ATOM 2468 C CA . PHE A 1 157 ? 46.685 0.011 44.250 1.00 34.52 157 PHE A CA 1
ATOM 2469 C C . PHE A 1 157 ? 48.176 -0.152 43.952 1.00 33.26 157 PHE A C 1
ATOM 2470 O O . PHE A 1 157 ? 48.882 0.832 43.695 1.00 32.57 157 PHE A O 1
ATOM 2487 N N . GLU A 1 158 ? 48.681 -1.382 43.997 1.00 29.93 158 GLU A N 1
ATOM 2488 C CA . GLU A 1 158 ? 50.114 -1.627 43.905 1.00 31.05 158 GLU A CA 1
ATOM 2489 C C . GLU A 1 158 ? 50.569 -2.101 42.532 1.00 30.96 158 GLU A C 1
ATOM 2490 O O . GLU A 1 158 ? 51.778 -2.193 42.299 1.00 34.01 158 GLU A O 1
ATOM 2502 N N . LYS A 1 159 ? 49.643 -2.401 41.626 1.00 26.97 159 LYS A N 1
ATOM 2503 C CA . LYS A 1 159 ? 50.025 -2.914 40.313 1.00 29.25 159 LYS A CA 1
ATOM 2504 C C . LYS A 1 159 ? 51.036 -2.035 39.587 1.00 25.62 159 LYS A C 1
ATOM 2505 O O . LYS A 1 159 ? 51.963 -2.590 38.975 1.00 24.65 159 LYS A O 1
ATOM 2524 N N . PRO A 1 160 ? 50.935 -0.702 39.606 1.00 27.11 160 PRO A N 1
ATOM 2525 C CA . PRO A 1 160 ? 51.943 0.102 38.889 1.00 28.24 160 PRO A CA 1
ATOM 2526 C C . PRO A 1 160 ? 53.352 -0.100 39.419 1.00 25.65 160 PRO A C 1
ATOM 2527 O O . PRO A 1 160 ? 54.281 -0.332 38.636 1.00 26.37 160 PRO A O 1
ATOM 2538 N N . PHE A 1 161 ? 53.538 -0.006 40.739 1.00 25.22 161 PHE A N 1
ATOM 2539 C CA . PHE A 1 161 ? 54.872 -0.183 41.303 1.00 27.03 161 PHE A CA 1
ATOM 2540 C C . PHE A 1 161 ? 55.365 -1.616 41.140 1.00 27.94 161 PHE A C 1
ATOM 2541 O O . PHE A 1 161 ? 56.567 -1.840 40.964 1.00 29.97 161 PHE A O 1
ATOM 2558 N N . LEU A 1 162 ? 54.460 -2.598 41.191 1.00 27.53 162 LEU A N 1
ATOM 2559 C CA . LEU A 1 162 ? 54.884 -3.987 41.033 1.00 27.52 162 LEU A CA 1
ATOM 2560 C C . LEU A 1 162 ? 55.408 -4.248 39.626 1.00 29.20 162 LEU A C 1
ATOM 2561 O O . LEU A 1 162 ? 56.444 -4.904 39.456 1.00 30.80 162 LEU A O 1
ATOM 2577 N N . TRP A 1 163 ? 54.715 -3.740 38.604 1.00 28.15 163 TRP A N 1
ATOM 2578 C CA . TRP A 1 163 ? 55.173 -3.937 37.232 1.00 29.87 163 TRP A CA 1
ATOM 2579 C C . TRP A 1 163 ? 56.503 -3.232 36.996 1.00 28.54 163 TRP A C 1
ATOM 2580 O O . TRP A 1 163 ? 57.435 -3.815 36.431 1.00 27.29 163 TRP A O 1
ATOM 2601 N N . LEU A 1 164 ? 56.608 -1.971 37.419 1.00 28.29 164 LEU A N 1
ATOM 2602 C CA . LEU A 1 164 ? 57.871 -1.250 37.285 1.00 28.21 164 LEU A CA 1
ATOM 2603 C C . LEU A 1 164 ? 59.001 -1.993 37.987 1.00 29.66 164 LEU A C 1
ATOM 2604 O O . LEU A 1 164 ? 60.097 -2.141 37.436 1.00 29.43 164 LEU A O 1
ATOM 2620 N N . ALA A 1 165 ? 58.753 -2.466 39.210 1.00 32.32 165 ALA A N 1
ATOM 2621 C CA . ALA A 1 165 ? 59.793 -3.179 39.947 1.00 34.39 165 ALA A CA 1
ATOM 2622 C C . ALA A 1 165 ? 60.247 -4.424 39.196 1.00 35.39 165 ALA A C 1
ATOM 2623 O O . ALA A 1 165 ? 61.451 -4.698 39.098 1.00 37.76 165 ALA A O 1
ATOM 2630 N N . ARG A 1 166 ? 59.300 -5.194 38.659 1.00 32.45 166 ARG A N 1
ATOM 2631 C CA . ARG A 1 166 ? 59.659 -6.377 37.885 1.00 34.60 166 ARG A CA 1
ATOM 2632 C C . ARG A 1 166 ? 60.458 -5.996 36.648 1.00 37.01 166 ARG A C 1
ATOM 2633 O O . ARG A 1 166 ? 61.478 -6.620 36.332 1.00 35.47 166 ARG A O 1
ATOM 2654 N N . LYS A 1 167 ? 60.001 -4.967 35.931 1.00 37.87 167 LYS A N 1
ATOM 2655 C CA . LYS A 1 167 ? 60.740 -4.484 34.772 1.00 39.27 167 LYS A CA 1
ATOM 2656 C C . LYS A 1 167 ? 62.124 -3.986 35.167 1.00 39.28 167 LYS A C 1
ATOM 2657 O O . LYS A 1 167 ? 63.109 -4.237 34.464 1.00 37.95 167 LYS A O 1
ATOM 2676 N N . LEU A 1 168 ? 62.220 -3.276 36.294 1.00 37.91 168 LEU A N 1
ATOM 2677 C CA . LEU A 1 168 ? 63.496 -2.686 36.685 1.00 38.15 168 LEU A CA 1
ATOM 2678 C C . LEU A 1 168 ? 64.470 -3.746 37.188 1.00 40.41 168 LEU A C 1
ATOM 2679 O O . LEU A 1 168 ? 65.662 -3.702 36.865 1.00 43.27 168 LEU A O 1
ATOM 2695 N N . ILE A 1 169 ? 63.987 -4.700 37.986 1.00 42.03 169 ILE A N 1
ATOM 2696 C CA . ILE A 1 169 ? 64.846 -5.783 38.446 1.00 44.67 169 ILE A CA 1
ATOM 2697 C C . ILE A 1 169 ? 65.002 -6.868 37.388 1.00 49.67 169 ILE A C 1
ATOM 2698 O O . ILE A 1 169 ? 65.922 -7.689 37.483 1.00 51.44 169 ILE A O 1
ATOM 2714 N N . GLY A 1 170 ? 64.136 -6.890 36.378 1.00 51.26 170 GLY A N 1
ATOM 2715 C CA . GLY A 1 170 ? 64.189 -7.937 35.377 1.00 52.55 170 GLY A CA 1
ATOM 2716 C C . GLY A 1 170 ? 63.710 -9.280 35.875 1.00 52.58 170 GLY A C 1
ATOM 2717 O O . GLY A 1 170 ? 64.134 -10.315 35.353 1.00 55.17 170 GLY A O 1
ATOM 2721 N N . ASP A 1 171 ? 62.830 -9.291 36.873 1.00 49.45 171 ASP A N 1
ATOM 2722 C CA . ASP A 1 171 ? 62.374 -10.521 37.518 1.00 48.02 171 ASP A CA 1
ATOM 2723 C C . ASP A 1 171 ? 60.853 -10.575 37.478 1.00 47.00 171 ASP A C 1
ATOM 2724 O O . ASP A 1 171 ? 60.188 -9.921 38.298 1.00 45.38 171 ASP A O 1
ATOM 2733 N N . PRO A 1 172 ? 60.262 -11.350 36.559 1.00 48.95 172 PRO A N 1
ATOM 2734 C CA . PRO A 1 172 ? 58.792 -11.413 36.490 1.00 47.62 172 PRO A CA 1
ATOM 2735 C C . PRO A 1 172 ? 58.147 -12.029 37.720 1.00 48.52 172 PRO A C 1
ATOM 2736 O O . PRO A 1 172 ? 56.926 -11.897 37.883 1.00 47.16 172 PRO A O 1
ATOM 2747 N N . ASN A 1 173 ? 58.916 -12.693 38.583 1.00 49.30 173 ASN A N 1
ATOM 2748 C CA . ASN A 1 173 ? 58.376 -13.359 39.760 1.00 49.76 173 ASN A CA 1
ATOM 2749 C C . ASN A 1 173 ? 58.489 -12.522 41.026 1.00 45.73 173 ASN A C 1
ATOM 2750 O O . ASN A 1 173 ? 58.065 -12.978 42.092 1.00 42.34 173 ASN A O 1
ATOM 2761 N N . LEU A 1 174 ? 59.053 -11.319 40.943 1.00 45.88 174 LEU A N 1
ATOM 2762 C CA . LEU A 1 174 ? 59.113 -10.450 42.111 1.00 46.24 174 LEU A CA 1
ATOM 2763 C C . LEU A 1 174 ? 57.707 -10.206 42.647 1.00 47.59 174 LEU A C 1
ATOM 2764 O O . LEU A 1 174 ? 56.766 -9.962 41.887 1.00 45.11 174 LEU A O 1
ATOM 2780 N N . GLU A 1 175 ? 57.567 -10.283 43.968 1.00 49.98 175 GLU A N 1
ATOM 2781 C CA . GLU A 1 175 ? 56.295 -10.060 44.637 1.00 54.54 175 GLU A CA 1
ATOM 2782 C C . GLU A 1 175 ? 56.501 -9.119 45.815 1.00 48.35 175 GLU A C 1
ATOM 2783 O O . GLU A 1 175 ? 57.550 -9.132 46.464 1.00 46.09 175 GLU A O 1
ATOM 2795 N N . PHE A 1 176 ? 55.491 -8.295 46.077 1.00 47.75 176 PHE A N 1
ATOM 2796 C CA . PHE A 1 176 ? 55.535 -7.352 47.190 1.00 50.76 176 PHE A CA 1
ATOM 2797 C C . PHE A 1 176 ? 55.101 -8.032 48.486 1.00 60.24 176 PHE A C 1
ATOM 2798 O O . PHE A 1 176 ? 54.785 -9.223 48.505 1.00 64.12 176 PHE A O 1
ATOM 2816 N N . LYS B 2 11 ? 49.732 32.101 26.505 1.00 86.51 11 LYS B N 1
ATOM 2817 C CA . LYS B 2 11 ? 50.277 31.615 25.243 1.00 84.53 11 LYS B CA 1
ATOM 2818 C C . LYS B 2 11 ? 49.587 32.294 24.066 1.00 74.86 11 LYS B C 1
ATOM 2819 O O . LYS B 2 11 ? 48.377 32.168 23.885 1.00 75.29 11 LYS B O 1
ATOM 2837 N N . PHE B 2 12 ? 50.368 33.016 23.270 1.00 65.22 12 PHE B N 1
ATOM 2838 C CA . PHE B 2 12 ? 49.866 33.740 22.111 1.00 56.51 12 PHE B CA 1
ATOM 2839 C C . PHE B 2 12 ? 50.239 33.006 20.831 1.00 53.76 12 PHE B C 1
ATOM 2840 O O . PHE B 2 12 ? 51.347 32.476 20.703 1.00 54.46 12 PHE B O 1
ATOM 2857 N N . VAL B 2 13 ? 49.302 32.974 19.889 1.00 51.02 13 VAL B N 1
ATOM 2858 C CA . VAL B 2 13 ? 49.566 32.507 18.529 1.00 50.33 13 VAL B CA 1
ATOM 2859 C C . VAL B 2 13 ? 48.818 33.408 17.560 1.00 50.31 13 VAL B C 1
ATOM 2860 O O . VAL B 2 13 ? 47.845 34.076 17.937 1.00 50.15 13 VAL B O 1
ATOM 2873 N N . PRO B 2 14 ? 49.256 33.458 16.303 1.00 50.45 14 PRO B N 1
ATOM 2874 C CA . PRO B 2 14 ? 48.509 34.236 15.306 1.00 50.50 14 PRO B CA 1
ATOM 2875 C C . PRO B 2 14 ? 47.056 33.784 15.244 1.00 52.37 14 PRO B C 1
ATOM 2876 O O . PRO B 2 14 ? 46.747 32.598 15.379 1.00 50.36 14 PRO B O 1
ATOM 2887 N N . GLU B 2 15 ? 46.158 34.752 15.039 1.00 55.42 15 GLU B N 1
ATOM 2888 C CA . GLU B 2 15 ? 44.730 34.474 15.164 1.00 59.83 15 GLU B CA 1
ATOM 2889 C C . GLU B 2 15 ? 44.297 33.337 14.247 1.00 53.51 15 GLU B C 1
ATOM 2890 O O . GLU B 2 15 ? 43.489 32.488 14.642 1.00 51.54 15 GLU B O 1
ATOM 2902 N N . TYR B 2 16 ? 44.822 33.297 13.020 1.00 51.33 16 TYR B N 1
ATOM 2903 C CA . TYR B 2 16 ? 44.431 32.245 12.089 1.00 50.63 16 TYR B CA 1
ATOM 2904 C C . TYR B 2 16 ? 44.977 30.876 12.480 1.00 50.55 16 TYR B C 1
ATOM 2905 O O . TYR B 2 16 ? 44.596 29.879 11.859 1.00 50.63 16 TYR B O 1
ATOM 2923 N N . ARG B 2 17 ? 45.850 30.799 13.482 1.00 50.71 17 ARG B N 1
ATOM 2924 C CA . ARG B 2 17 ? 46.289 29.527 14.036 1.00 52.13 17 ARG B CA 1
ATOM 2925 C C . ARG B 2 17 ? 45.587 29.195 15.346 1.00 52.35 17 ARG B C 1
ATOM 2926 O O . ARG B 2 17 ? 45.984 28.244 16.027 1.00 50.48 17 ARG B O 1
ATOM 2947 N N . ARG B 2 18 ? 44.565 29.962 15.716 1.00 56.44 18 ARG B N 1
ATOM 2948 C CA . ARG B 2 18 ? 43.703 29.612 16.831 1.00 64.47 18 ARG B CA 1
ATOM 2949 C C . ARG B 2 18 ? 42.484 28.851 16.321 1.00 77.31 18 ARG B C 1
ATOM 2950 O O . ARG B 2 18 ? 42.176 28.840 15.127 1.00 75.90 18 ARG B O 1
ATOM 2971 N N . THR B 2 19 ? 41.781 28.217 17.251 1.00 91.91 19 THR B N 1
ATOM 2972 C CA . THR B 2 19 ? 40.490 27.604 16.981 1.00 105.02 19 THR B CA 1
ATOM 2973 C C . THR B 2 19 ? 39.379 28.169 17.852 1.00 106.45 19 THR B C 1
ATOM 2974 O O . THR B 2 19 ? 38.242 28.287 17.385 1.00 109.32 19 THR B O 1
ATOM 2985 N N . ASN B 2 20 ? 39.680 28.524 19.095 1.00 102.82 20 ASN B N 1
ATOM 2986 C CA . ASN B 2 20 ? 38.686 29.062 20.013 1.00 98.21 20 ASN B CA 1
ATOM 2987 C C . ASN B 2 20 ? 37.993 30.283 19.419 1.00 96.62 20 ASN B C 1
ATOM 2988 O O . ASN B 2 20 ? 36.900 30.656 19.845 1.00 95.67 20 ASN B O 1
ATOM 2999 N N . GLU B 2 31 ? 23.925 33.027 9.208 1.00 81.30 31 GLU B N 1
ATOM 3000 C CA . GLU B 2 31 ? 23.824 32.987 7.755 1.00 79.85 31 GLU B CA 1
ATOM 3001 C C . GLU B 2 31 ? 24.645 31.830 7.195 1.00 71.15 31 GLU B C 1
ATOM 3002 O O . GLU B 2 31 ? 25.875 31.851 7.240 1.00 71.75 31 GLU B O 1
ATOM 3013 N N . LEU B 2 32 ? 23.958 30.817 6.671 1.00 62.42 32 LEU B N 1
ATOM 3014 C CA . LEU B 2 32 ? 24.619 29.674 6.058 1.00 54.37 32 LEU B CA 1
ATOM 3015 C C . LEU B 2 32 ? 24.968 29.905 4.593 1.00 51.73 32 LEU B C 1
ATOM 3016 O O . LEU B 2 32 ? 25.740 29.126 4.026 1.00 49.71 32 LEU B O 1
ATOM 3032 N N . ARG B 2 33 ? 24.428 30.952 3.975 1.00 50.67 33 ARG B N 1
ATOM 3033 C CA . ARG B 2 33 ? 24.671 31.195 2.560 1.00 53.03 33 ARG B CA 1
ATOM 3034 C C . ARG B 2 33 ? 26.130 31.571 2.328 1.00 51.44 33 ARG B C 1
ATOM 3035 O O . ARG B 2 33 ? 26.724 32.333 3.097 1.00 51.59 33 ARG B O 1
ATOM 3056 N N . ARG B 2 34 ? 26.708 31.030 1.256 1.00 49.75 34 ARG B N 1
ATOM 3057 C CA . ARG B 2 34 ? 28.121 31.197 0.948 1.00 49.91 34 ARG B CA 1
ATOM 3058 C C . ARG B 2 34 ? 28.275 31.849 -0.418 1.00 50.75 34 ARG B C 1
ATOM 3059 O O . ARG B 2 34 ? 27.666 31.402 -1.395 1.00 50.00 34 ARG B O 1
ATOM 3080 N N . ARG B 2 35 ? 29.096 32.894 -0.486 1.00 52.50 35 ARG B N 1
ATOM 3081 C CA . ARG B 2 35 ? 29.361 33.562 -1.749 1.00 57.32 35 ARG B CA 1
ATOM 3082 C C . ARG B 2 35 ? 30.431 32.817 -2.547 1.00 59.63 35 ARG B C 1
ATOM 3083 O O . ARG B 2 35 ? 31.198 32.007 -2.016 1.00 58.41 35 ARG B O 1
ATOM 3104 N N . ARG B 2 36 ? 30.469 33.117 -3.847 1.00 64.05 36 ARG B N 1
ATOM 3105 C CA . ARG B 2 36 ? 31.359 32.482 -4.814 1.00 70.30 36 ARG B CA 1
ATOM 3106 C C . ARG B 2 36 ? 32.744 32.189 -4.247 1.00 77.52 36 ARG B C 1
ATOM 3107 O O . ARG B 2 36 ? 33.094 31.023 -4.037 1.00 78.10 36 ARG B O 1
ATOM 3128 N N . ASP B 2 37 ? 33.543 33.230 -3.999 1.00 85.30 37 ASP B N 1
ATOM 3129 C CA . ASP B 2 37 ? 34.926 33.074 -3.538 1.00 96.06 37 ASP B CA 1
ATOM 3130 C C . ASP B 2 37 ? 35.159 34.023 -2.364 1.00 109.19 37 ASP B C 1
ATOM 3131 O O . ASP B 2 37 ? 35.702 35.118 -2.526 1.00 107.65 37 ASP B O 1
ATOM 3140 N N . THR B 2 38 ? 34.745 33.588 -1.171 1.00 124.18 38 THR B N 1
ATOM 3141 C CA . THR B 2 38 ? 35.028 34.360 0.034 1.00 136.77 38 THR B CA 1
ATOM 3142 C C . THR B 2 38 ? 36.512 34.326 0.375 1.00 135.23 38 THR B C 1
ATOM 3143 O O . THR B 2 38 ? 37.027 35.263 0.996 1.00 139.28 38 THR B O 1
ATOM 3154 N N . GLN B 2 39 ? 37.208 33.261 -0.021 1.00 126.43 39 GLN B N 1
ATOM 3155 C CA . GLN B 2 39 ? 38.638 33.104 0.215 1.00 116.40 39 GLN B CA 1
ATOM 3156 C C . GLN B 2 39 ? 39.306 32.795 -1.116 1.00 109.80 39 GLN B C 1
ATOM 3157 O O . GLN B 2 39 ? 39.042 31.748 -1.717 1.00 109.50 39 GLN B O 1
ATOM 3171 N N . GLN B 2 40 ? 40.168 33.703 -1.574 1.00 104.29 40 GLN B N 1
ATOM 3172 C CA . GLN B 2 40 ? 40.741 33.611 -2.911 1.00 98.72 40 GLN B CA 1
ATOM 3173 C C . GLN B 2 40 ? 42.049 32.832 -2.950 1.00 86.56 40 GLN B C 1
ATOM 3174 O O . GLN B 2 40 ? 42.385 32.260 -3.994 1.00 87.37 40 GLN B O 1
ATOM 3188 N N . VAL B 2 41 ? 42.795 32.790 -1.846 1.00 73.24 41 VAL B N 1
ATOM 3189 C CA . VAL B 2 41 ? 44.113 32.163 -1.861 1.00 61.20 41 VAL B CA 1
ATOM 3190 C C . VAL B 2 41 ? 43.960 30.661 -2.056 1.00 57.86 41 VAL B C 1
ATOM 3191 O O . VAL B 2 41 ? 43.148 30.009 -1.385 1.00 57.38 41 VAL B O 1
ATOM 3204 N N . GLU B 2 42 ? 44.752 30.103 -2.970 1.00 56.33 42 GLU B N 1
ATOM 3205 C CA . GLU B 2 42 ? 44.660 28.703 -3.353 1.00 57.14 42 GLU B CA 1
ATOM 3206 C C . GLU B 2 42 ? 46.029 28.045 -3.281 1.00 54.77 42 GLU B C 1
ATOM 3207 O O . GLU B 2 42 ? 47.042 28.658 -3.630 1.00 54.60 42 GLU B O 1
ATOM 3219 N N . LEU B 2 43 ? 46.050 26.792 -2.829 1.00 52.58 43 LEU B N 1
ATOM 3220 C CA . LEU B 2 43 ? 47.226 25.940 -2.952 1.00 52.81 43 LEU B CA 1
ATOM 3221 C C . LEU B 2 43 ? 47.145 25.009 -4.150 1.00 52.59 43 LEU B C 1
ATOM 3222 O O . LEU B 2 43 ? 48.183 24.625 -4.699 1.00 52.77 43 LEU B O 1
ATOM 3238 N N . ARG B 2 44 ? 45.934 24.644 -4.561 1.00 52.54 44 ARG B N 1
ATOM 3239 C CA . ARG B 2 44 ? 45.749 23.676 -5.629 1.00 54.03 44 ARG B CA 1
ATOM 3240 C C . ARG B 2 44 ? 46.215 24.245 -6.964 1.00 52.86 44 ARG B C 1
ATOM 3241 O O . ARG B 2 44 ? 46.214 25.459 -7.186 1.00 52.73 44 ARG B O 1
ATOM 3262 N N . LYS B 2 45 ? 46.619 23.346 -7.857 1.00 54.53 45 LYS B N 1
ATOM 3263 C CA . LYS B 2 45 ? 46.978 23.735 -9.214 1.00 57.10 45 LYS B CA 1
ATOM 3264 C C . LYS B 2 45 ? 45.766 24.332 -9.916 1.00 56.50 45 LYS B C 1
ATOM 3265 O O . LYS B 2 45 ? 44.715 23.690 -10.014 1.00 53.52 45 LYS B O 1
ATOM 3284 N N . ALA B 2 46 ? 45.911 25.563 -10.399 1.00 59.66 46 ALA B N 1
ATOM 3285 C CA . ALA B 2 46 ? 44.791 26.255 -11.023 1.00 62.77 46 ALA B CA 1
ATOM 3286 C C . ALA B 2 46 ? 44.351 25.534 -12.290 1.00 67.29 46 ALA B C 1
ATOM 3287 O O . ALA B 2 46 ? 45.159 25.274 -13.187 1.00 66.44 46 ALA B O 1
ATOM 3294 N N . LYS B 2 47 ? 43.063 25.209 -12.358 1.00 73.50 47 LYS B N 1
ATOM 3295 C CA . LYS B 2 47 ? 42.452 24.591 -13.527 1.00 81.17 47 LYS B CA 1
ATOM 3296 C C . LYS B 2 47 ? 41.509 25.593 -14.178 1.00 83.02 47 LYS B C 1
ATOM 3297 O O . LYS B 2 47 ? 40.621 26.137 -13.512 1.00 82.13 47 LYS B O 1
ATOM 3316 N N . ARG B 2 48 ? 41.700 25.833 -15.471 1.00 86.06 48 ARG B N 1
ATOM 3317 C CA . ARG B 2 48 ? 40.927 26.827 -16.204 1.00 88.79 48 ARG B CA 1
ATOM 3318 C C . ARG B 2 48 ? 39.751 26.151 -16.898 1.00 88.03 48 ARG B C 1
ATOM 3319 O O . ARG B 2 48 ? 39.945 25.284 -17.757 1.00 87.16 48 ARG B O 1
ATOM 3340 N N . ASP B 2 49 ? 38.537 26.546 -16.517 1.00 88.08 49 ASP B N 1
ATOM 3341 C CA . ASP B 2 49 ? 37.326 26.194 -17.245 1.00 87.55 49 ASP B CA 1
ATOM 3342 C C . ASP B 2 49 ? 36.798 27.357 -18.072 1.00 83.66 49 ASP B C 1
ATOM 3343 O O . ASP B 2 49 ? 35.751 27.226 -18.714 1.00 84.32 49 ASP B O 1
ATOM 3352 N N . GLU B 2 50 ? 37.504 28.483 -18.074 1.00 79.28 50 GLU B N 1
ATOM 3353 C CA . GLU B 2 50 ? 37.046 29.711 -18.702 1.00 76.37 50 GLU B CA 1
ATOM 3354 C C . GLU B 2 50 ? 37.597 29.836 -20.116 1.00 82.08 50 GLU B C 1
ATOM 3355 O O . GLU B 2 50 ? 38.656 29.294 -20.445 1.00 80.41 50 GLU B O 1
ATOM 3367 N N . ALA B 2 51 ? 36.865 30.568 -20.953 1.00 89.03 51 ALA B N 1
ATOM 3368 C CA . ALA B 2 51 ? 37.306 30.799 -22.320 1.00 95.53 51 ALA B CA 1
ATOM 3369 C C . ALA B 2 51 ? 38.591 31.618 -22.331 1.00 96.45 51 ALA B C 1
ATOM 3370 O O . ALA B 2 51 ? 38.736 32.586 -21.579 1.00 97.88 51 ALA B O 1
ATOM 3377 N N . LEU B 2 52 ? 39.529 31.219 -23.188 1.00 94.34 52 LEU B N 1
ATOM 3378 C CA . LEU B 2 52 ? 40.759 31.980 -23.358 1.00 90.96 52 LEU B CA 1
ATOM 3379 C C . LEU B 2 52 ? 40.435 33.438 -23.657 1.00 81.57 52 LEU B C 1
ATOM 3380 O O . LEU B 2 52 ? 39.549 33.743 -24.460 1.00 82.33 52 LEU B O 1
ATOM 3396 N N . ALA B 2 53 ? 41.163 34.342 -23.000 1.00 71.94 53 ALA B N 1
ATOM 3397 C CA . ALA B 2 53 ? 40.829 35.760 -23.082 1.00 64.07 53 ALA B CA 1
ATOM 3398 C C . ALA B 2 53 ? 41.090 36.312 -24.478 1.00 59.11 53 ALA B C 1
ATOM 3399 O O . ALA B 2 53 ? 40.217 36.954 -25.073 1.00 58.34 53 ALA B O 1
ATOM 3406 N N . LYS B 2 54 ? 42.280 36.069 -25.020 1.00 57.19 54 LYS B N 1
ATOM 3407 C CA . LYS B 2 54 ? 42.668 36.624 -26.308 1.00 55.94 54 LYS B CA 1
ATOM 3408 C C . LYS B 2 54 ? 42.355 35.653 -27.441 1.00 54.08 54 LYS B C 1
ATOM 3409 O O . LYS B 2 54 ? 42.308 34.434 -27.252 1.00 53.12 54 LYS B O 1
ATOM 3428 N N . ARG B 2 55 ? 42.145 36.215 -28.631 1.00 53.04 55 ARG B N 1
ATOM 3429 C CA . ARG B 2 55 ? 41.846 35.445 -29.829 1.00 53.21 55 ARG B CA 1
ATOM 3430 C C . ARG B 2 55 ? 42.529 36.092 -31.024 1.00 54.28 55 ARG B C 1
ATOM 3431 O O . ARG B 2 55 ? 42.538 37.320 -31.149 1.00 53.43 55 ARG B O 1
ATOM 3452 N N . ARG B 2 56 ? 43.085 35.266 -31.903 1.00 56.53 56 ARG B N 1
ATOM 3453 C CA . ARG B 2 56 ? 43.615 35.738 -33.173 1.00 61.10 56 ARG B CA 1
ATOM 3454 C C . ARG B 2 56 ? 42.584 35.522 -34.274 1.00 60.89 56 ARG B C 1
ATOM 3455 O O . ARG B 2 56 ? 41.813 34.560 -34.251 1.00 60.07 56 ARG B O 1
ATOM 3476 N N . ASN B 2 57 ? 42.578 36.436 -35.240 1.00 64.78 57 ASN B N 1
ATOM 3477 C CA . ASN B 2 57 ? 41.595 36.450 -36.320 1.00 69.74 57 ASN B CA 1
ATOM 3478 C C . ASN B 2 57 ? 42.265 35.905 -37.577 1.00 80.32 57 ASN B C 1
ATOM 3479 O O . ASN B 2 57 ? 42.974 36.629 -38.282 1.00 79.82 57 ASN B O 1
ATOM 3490 N N . PHE B 2 58 ? 42.034 34.626 -37.857 1.00 91.18 58 PHE B N 1
ATOM 3491 C CA . PHE B 2 58 ? 42.626 33.970 -39.017 1.00 101.36 58 PHE B CA 1
ATOM 3492 C C . PHE B 2 58 ? 42.070 34.550 -40.313 1.00 104.32 58 PHE B C 1
ATOM 3493 O O . PHE B 2 58 ? 41.876 33.832 -41.294 1.00 105.76 58 PHE B O 1
ATOM 3510 N N . GLN B 2 87 ? 60.738 37.103 -46.984 1.00 92.92 87 GLN B N 1
ATOM 3511 C CA . GLN B 2 87 ? 60.588 38.351 -46.246 1.00 93.17 87 GLN B CA 1
ATOM 3512 C C . GLN B 2 87 ? 60.847 39.554 -47.145 1.00 98.14 87 GLN B C 1
ATOM 3513 O O . GLN B 2 87 ? 61.992 39.973 -47.328 1.00 96.76 87 GLN B O 1
ATOM 3526 N N . GLU B 2 88 ? 59.771 40.103 -47.709 1.00 103.40 88 GLU B N 1
ATOM 3527 C CA . GLU B 2 88 ? 59.826 41.330 -48.494 1.00 105.91 88 GLU B CA 1
ATOM 3528 C C . GLU B 2 88 ? 59.374 42.540 -47.683 1.00 100.76 88 GLU B C 1
ATOM 3529 O O . GLU B 2 88 ? 58.800 43.484 -48.238 1.00 101.71 88 GLU B O 1
ATOM 3541 N N . LEU B 2 89 ? 59.624 42.521 -46.373 1.00 110.57 89 LEU B N 1
ATOM 3542 C CA . LEU B 2 89 ? 59.231 43.624 -45.498 1.00 102.91 89 LEU B CA 1
ATOM 3543 C C . LEU B 2 89 ? 59.641 44.988 -46.035 1.00 110.94 89 LEU B C 1
ATOM 3544 O O . LEU B 2 89 ? 58.776 45.876 -46.114 1.00 108.61 89 LEU B O 1
ATOM 3560 N N . PRO B 2 90 ? 60.906 45.233 -46.394 1.00 122.42 90 PRO B N 1
ATOM 3561 C CA . PRO B 2 90 ? 61.277 46.576 -46.875 1.00 129.21 90 PRO B CA 1
ATOM 3562 C C . PRO B 2 90 ? 60.310 47.144 -47.900 1.00 134.42 90 PRO B C 1
ATOM 3563 O O . PRO B 2 90 ? 59.835 48.274 -47.740 1.00 133.66 90 PRO B O 1
ATOM 3574 N N . GLN B 2 91 ? 59.985 46.375 -48.941 1.00 140.23 91 GLN B N 1
ATOM 3575 C CA . GLN B 2 91 ? 59.106 46.883 -49.990 1.00 143.96 91 GLN B CA 1
ATOM 3576 C C . GLN B 2 91 ? 57.733 47.244 -49.438 1.00 131.68 91 GLN B C 1
ATOM 3577 O O . GLN B 2 91 ? 57.167 48.285 -49.794 1.00 132.04 91 GLN B O 1
ATOM 3591 N N . MET B 2 92 ? 57.176 46.397 -48.569 1.00 118.00 92 MET B N 1
ATOM 3592 C CA . MET B 2 92 ? 55.870 46.694 -47.992 1.00 103.57 92 MET B CA 1
ATOM 3593 C C . MET B 2 92 ? 55.890 48.022 -47.245 1.00 92.94 92 MET B C 1
ATOM 3594 O O . MET B 2 92 ? 54.971 48.838 -47.385 1.00 88.74 92 MET B O 1
ATOM 3608 N N . THR B 2 93 ? 56.934 48.256 -46.446 1.00 88.55 93 THR B N 1
ATOM 3609 C CA . THR B 2 93 ? 57.014 49.494 -45.679 1.00 86.39 93 THR B CA 1
ATOM 3610 C C . THR B 2 93 ? 57.049 50.715 -46.589 1.00 95.04 93 THR B C 1
ATOM 3611 O O . THR B 2 93 ? 56.526 51.774 -46.225 1.00 92.13 93 THR B O 1
ATOM 3622 N N . GLN B 2 94 ? 57.660 50.593 -47.771 1.00 108.63 94 GLN B N 1
ATOM 3623 C CA . GLN B 2 94 ? 57.686 51.720 -48.698 1.00 120.74 94 GLN B CA 1
ATOM 3624 C C . GLN B 2 94 ? 56.293 52.007 -49.245 1.00 116.24 94 GLN B C 1
ATOM 3625 O O . GLN B 2 94 ? 55.898 53.172 -49.371 1.00 116.39 94 GLN B O 1
ATOM 3639 N N . GLN B 2 95 ? 55.537 50.959 -49.578 1.00 110.82 95 GLN B N 1
ATOM 3640 C CA . GLN B 2 95 ? 54.176 51.160 -50.061 1.00 104.84 95 GLN B CA 1
ATOM 3641 C C . GLN B 2 95 ? 53.280 51.730 -48.967 1.00 87.56 95 GLN B C 1
ATOM 3642 O O . GLN B 2 95 ? 52.420 52.576 -49.240 1.00 86.04 95 GLN B O 1
ATOM 3656 N N . LEU B 2 96 ? 53.461 51.278 -47.723 1.00 76.49 96 LEU B N 1
ATOM 3657 C CA . LEU B 2 96 ? 52.598 51.746 -46.643 1.00 68.17 96 LEU B CA 1
ATOM 3658 C C . LEU B 2 96 ? 52.788 53.234 -46.383 1.00 71.14 96 LEU B C 1
ATOM 3659 O O . LEU B 2 96 ? 51.824 53.929 -46.042 1.00 65.07 96 LEU B O 1
ATOM 3675 N N . ASN B 2 97 ? 54.014 53.740 -46.536 1.00 76.70 97 ASN B N 1
ATOM 3676 C CA . ASN B 2 97 ? 54.281 55.164 -46.383 1.00 83.60 97 ASN B CA 1
ATOM 3677 C C . ASN B 2 97 ? 54.006 55.959 -47.652 1.00 85.77 97 ASN B C 1
ATOM 3678 O O . ASN B 2 97 ? 54.067 57.193 -47.616 1.00 86.53 97 ASN B O 1
ATOM 3689 N N . SER B 2 98 ? 53.709 55.291 -48.763 1.00 85.82 98 SER B N 1
ATOM 3690 C CA . SER B 2 98 ? 53.448 55.988 -50.012 1.00 86.40 98 SER B CA 1
ATOM 3691 C C . SER B 2 98 ? 52.217 56.882 -49.884 1.00 86.04 98 SER B C 1
ATOM 3692 O O . SER B 2 98 ? 51.338 56.667 -49.045 1.00 81.88 98 SER B O 1
ATOM 3700 N N . ASP B 2 99 ? 52.167 57.906 -50.739 1.00 91.56 99 ASP B N 1
ATOM 3701 C CA . ASP B 2 99 ? 51.027 58.813 -50.771 1.00 96.51 99 ASP B CA 1
ATOM 3702 C C . ASP B 2 99 ? 49.848 58.244 -51.549 1.00 98.96 99 ASP B C 1
ATOM 3703 O O . ASP B 2 99 ? 48.713 58.691 -51.346 1.00 98.42 99 ASP B O 1
ATOM 3712 N N . ASP B 2 100 ? 50.086 57.271 -52.425 1.00 103.27 100 ASP B N 1
ATOM 3713 C CA . ASP B 2 100 ? 49.021 56.726 -53.257 1.00 106.88 100 ASP B CA 1
ATOM 3714 C C . ASP B 2 100 ? 48.101 55.834 -52.432 1.00 108.84 100 ASP B C 1
ATOM 3715 O O . ASP B 2 100 ? 48.563 54.994 -51.655 1.00 105.85 100 ASP B O 1
ATOM 3724 N N . MET B 2 101 ? 46.790 56.016 -52.610 1.00 113.52 101 MET B N 1
ATOM 3725 C CA . MET B 2 101 ? 45.820 55.241 -51.842 1.00 117.32 101 MET B CA 1
ATOM 3726 C C . MET B 2 101 ? 45.921 53.757 -52.171 1.00 115.13 101 MET B C 1
ATOM 3727 O O . MET B 2 101 ? 45.970 52.911 -51.271 1.00 116.87 101 MET B O 1
ATOM 3741 N N . GLN B 2 102 ? 45.946 53.419 -53.462 1.00 111.05 102 GLN B N 1
ATOM 3742 C CA . GLN B 2 102 ? 46.009 52.015 -53.851 1.00 105.73 102 GLN B CA 1
ATOM 3743 C C . GLN B 2 102 ? 47.321 51.374 -53.417 1.00 100.34 102 GLN B C 1
ATOM 3744 O O . GLN B 2 102 ? 47.357 50.172 -53.128 1.00 98.27 102 GLN B O 1
ATOM 3758 N N . GLU B 2 103 ? 48.404 52.152 -53.368 1.00 98.43 103 GLU B N 1
ATOM 3759 C CA . GLU B 2 103 ? 49.665 51.628 -52.855 1.00 97.40 103 GLU B CA 1
ATOM 3760 C C . GLU B 2 103 ? 49.579 51.386 -51.353 1.00 88.72 103 GLU B C 1
ATOM 3761 O O . GLU B 2 103 ? 50.107 50.391 -50.844 1.00 85.78 103 GLU B O 1
ATOM 3773 N N . GLN B 2 104 ? 48.916 52.292 -50.629 1.00 82.49 104 GLN B N 1
ATOM 3774 C CA . GLN B 2 104 ? 48.690 52.090 -49.202 1.00 76.88 104 GLN B CA 1
ATOM 3775 C C . GLN B 2 104 ? 47.890 50.819 -48.950 1.00 74.54 104 GLN B C 1
ATOM 3776 O O . GLN B 2 104 ? 48.222 50.029 -48.057 1.00 73.36 104 GLN B O 1
ATOM 3790 N N . LEU B 2 105 ? 46.830 50.604 -49.730 1.00 73.44 105 LEU B N 1
ATOM 3791 C CA . LEU B 2 105 ? 45.952 49.465 -49.491 1.00 70.78 105 LEU B CA 1
ATOM 3792 C C . LEU B 2 105 ? 46.682 48.148 -49.724 1.00 69.49 105 LEU B C 1
ATOM 3793 O O . LEU B 2 105 ? 46.631 47.243 -48.883 1.00 68.20 105 LEU B O 1
ATOM 3809 N N . SER B 2 106 ? 47.367 48.020 -50.862 1.00 69.73 106 SER B N 1
ATOM 3810 C CA . SER B 2 106 ? 48.066 46.773 -51.159 1.00 70.17 106 SER B CA 1
ATOM 3811 C C . SER B 2 106 ? 49.078 46.442 -50.069 1.00 69.55 106 SER B C 1
ATOM 3812 O O . SER B 2 106 ? 49.276 45.270 -49.728 1.00 69.69 106 SER B O 1
ATOM 3820 N N . ALA B 2 107 ? 49.727 47.463 -49.507 1.00 69.04 107 ALA B N 1
ATOM 3821 C CA . ALA B 2 107 ? 50.649 47.234 -48.401 1.00 68.90 107 ALA B CA 1
ATOM 3822 C C . ALA B 2 107 ? 49.902 46.781 -47.153 1.00 67.61 107 ALA B C 1
ATOM 3823 O O . ALA B 2 107 ? 50.314 45.829 -46.480 1.00 67.18 107 ALA B O 1
ATOM 3830 N N . THR B 2 108 ? 48.795 47.454 -46.827 1.00 66.40 108 THR B N 1
ATOM 3831 C CA . THR B 2 108 ? 48.030 47.085 -45.641 1.00 65.09 108 THR B CA 1
ATOM 3832 C C . THR B 2 108 ? 47.503 45.660 -45.754 1.00 65.48 108 THR B C 1
ATOM 3833 O O . THR B 2 108 ? 47.560 44.890 -44.788 1.00 64.81 108 THR B O 1
ATOM 3844 N N . VAL B 2 109 ? 46.988 45.291 -46.929 1.00 66.41 109 VAL B N 1
ATOM 3845 C CA . VAL B 2 109 ? 46.482 43.934 -47.128 1.00 66.65 109 VAL B CA 1
ATOM 3846 C C . VAL B 2 109 ? 47.579 42.910 -46.860 1.00 67.20 109 VAL B C 1
ATOM 3847 O O . VAL B 2 109 ? 47.336 41.865 -46.244 1.00 66.89 109 VAL B O 1
ATOM 3860 N N . LYS B 2 110 ? 48.803 43.192 -47.315 1.00 69.30 110 LYS B N 1
ATOM 3861 C CA . LYS B 2 110 ? 49.898 42.251 -47.102 1.00 73.11 110 LYS B CA 1
ATOM 3862 C C . LYS B 2 110 ? 50.235 42.118 -45.621 1.00 68.85 110 LYS B C 1
ATOM 3863 O O . LYS B 2 110 ? 50.434 41.003 -45.125 1.00 67.54 110 LYS B O 1
ATOM 3882 N N . PHE B 2 111 ? 50.307 43.239 -44.899 1.00 66.60 111 PHE B N 1
ATOM 3883 C CA . PHE B 2 111 ? 50.602 43.170 -43.470 1.00 65.53 111 PHE B CA 1
ATOM 3884 C C . PHE B 2 111 ? 49.522 42.396 -42.724 1.00 64.66 111 PHE B C 1
ATOM 3885 O O . PHE B 2 111 ? 49.821 41.643 -41.789 1.00 64.22 111 PHE B O 1
ATOM 3902 N N . ARG B 2 112 ? 48.259 42.568 -43.120 1.00 64.40 112 ARG B N 1
ATOM 3903 C CA . ARG B 2 112 ? 47.183 41.811 -42.489 1.00 63.85 112 ARG B CA 1
ATOM 3904 C C . ARG B 2 112 ? 47.310 40.323 -42.788 1.00 64.42 112 ARG B C 1
ATOM 3905 O O . ARG B 2 112 ? 47.060 39.484 -41.914 1.00 63.80 112 ARG B O 1
ATOM 3926 N N . GLN B 2 113 ? 47.696 39.976 -44.017 1.00 65.72 113 GLN B N 1
ATOM 3927 C CA . GLN B 2 113 ? 47.749 38.572 -44.410 1.00 66.82 113 GLN B CA 1
ATOM 3928 C C . GLN B 2 113 ? 48.816 37.817 -43.628 1.00 66.55 113 GLN B C 1
ATOM 3929 O O . GLN B 2 113 ? 48.558 36.730 -43.098 1.00 66.33 113 GLN B O 1
ATOM 3943 N N . ILE B 2 114 ? 50.024 38.377 -43.541 1.00 66.83 114 ILE B N 1
ATOM 3944 C CA . ILE B 2 114 ? 51.086 37.695 -42.810 1.00 66.97 114 ILE B CA 1
ATOM 3945 C C . ILE B 2 114 ? 50.748 37.611 -41.327 1.00 67.31 114 ILE B C 1
ATOM 3946 O O . ILE B 2 114 ? 51.164 36.669 -40.642 1.00 65.39 114 ILE B O 1
ATOM 3962 N N . LEU B 2 115 ? 49.989 38.577 -40.808 1.00 69.55 115 LEU B N 1
ATOM 3963 C CA . LEU B 2 115 ? 49.558 38.543 -39.416 1.00 73.80 115 LEU B CA 1
ATOM 3964 C C . LEU B 2 115 ? 48.407 37.573 -39.174 1.00 80.98 115 LEU B C 1
ATOM 3965 O O . LEU B 2 115 ? 48.105 37.277 -38.013 1.00 77.81 115 LEU B O 1
ATOM 3981 N N . SER B 2 116 ? 47.764 37.076 -40.225 1.00 92.57 116 SER B N 1
ATOM 3982 C CA . SER B 2 116 ? 46.716 36.077 -40.082 1.00 103.09 116 SER B CA 1
ATOM 3983 C C . SER B 2 116 ? 47.325 34.680 -40.027 1.00 115.09 116 SER B C 1
ATOM 3984 O O . SER B 2 116 ? 48.399 34.426 -40.578 1.00 118.29 116 SER B O 1
ATOM 3992 N N . GLN B 2 117 ? 46.617 33.775 -39.356 1.00 122.50 117 GLN B N 1
ATOM 3993 C CA . GLN B 2 117 ? 47.086 32.408 -39.123 1.00 129.89 117 GLN B CA 1
ATOM 3994 C C . GLN B 2 117 ? 48.566 32.381 -38.745 1.00 131.71 117 GLN B C 1
ATOM 3995 O O . GLN B 2 117 ? 48.968 32.957 -37.734 1.00 131.67 117 GLN B O 1
ATOM 4009 N N . ARG B 2 120 ? 52.992 31.909 -34.347 1.00 88.19 120 ARG B N 1
ATOM 4010 C CA . ARG B 2 120 ? 53.168 31.728 -35.783 1.00 89.69 120 ARG B CA 1
ATOM 4011 C C . ARG B 2 120 ? 53.376 33.051 -36.528 1.00 88.23 120 ARG B C 1
ATOM 4012 O O . ARG B 2 120 ? 54.320 33.171 -37.309 1.00 89.56 120 ARG B O 1
ATOM 4032 N N . PRO B 2 121 ? 52.519 34.044 -36.293 1.00 83.61 121 PRO B N 1
ATOM 4033 C CA . PRO B 2 121 ? 52.632 35.297 -37.044 1.00 79.04 121 PRO B CA 1
ATOM 4034 C C . PRO B 2 121 ? 53.813 36.117 -36.557 1.00 70.47 121 PRO B C 1
ATOM 4035 O O . PRO B 2 121 ? 54.093 36.161 -35.350 1.00 68.12 121 PRO B O 1
ATOM 4046 N N . PRO B 2 122 ? 54.538 36.778 -37.466 1.00 66.54 122 PRO B N 1
ATOM 4047 C CA . PRO B 2 122 ? 55.713 37.570 -37.044 1.00 64.20 122 PRO B CA 1
ATOM 4048 C C . PRO B 2 122 ? 55.316 38.938 -36.498 1.00 64.79 122 PRO B C 1
ATOM 4049 O O . PRO B 2 122 ? 55.554 39.993 -37.096 1.00 63.27 122 PRO B O 1
ATOM 4060 N N . ILE B 2 123 ? 54.691 38.925 -35.318 1.00 66.04 123 ILE B N 1
ATOM 4061 C CA . ILE B 2 123 ? 54.218 40.166 -34.707 1.00 67.21 123 ILE B CA 1
ATOM 4062 C C . ILE B 2 123 ? 55.394 41.090 -34.409 1.00 70.52 123 ILE B C 1
ATOM 4063 O O . ILE B 2 123 ? 55.431 42.243 -34.853 1.00 69.75 123 ILE B O 1
ATOM 4079 N N . ASP B 2 124 ? 56.375 40.592 -33.650 1.00 71.81 124 ASP B N 1
ATOM 4080 C CA . ASP B 2 124 ? 57.521 41.416 -33.282 1.00 72.25 124 ASP B CA 1
ATOM 4081 C C . ASP B 2 124 ? 58.272 41.942 -34.498 1.00 68.40 124 ASP B C 1
ATOM 4082 O O . ASP B 2 124 ? 58.939 42.979 -34.400 1.00 69.32 124 ASP B O 1
ATOM 4091 N N . VAL B 2 125 ? 58.179 41.259 -35.638 1.00 65.21 125 VAL B N 1
ATOM 4092 C CA . VAL B 2 125 ? 58.876 41.721 -36.833 1.00 64.27 125 VAL B CA 1
ATOM 4093 C C . VAL B 2 125 ? 58.132 42.889 -37.470 1.00 64.03 125 VAL B C 1
ATOM 4094 O O . VAL B 2 125 ? 58.746 43.876 -37.892 1.00 64.16 125 VAL B O 1
ATOM 4107 N N . VAL B 2 126 ? 56.802 42.797 -37.551 1.00 63.34 126 VAL B N 1
ATOM 4108 C CA . VAL B 2 126 ? 56.009 43.915 -38.054 1.00 63.07 126 VAL B CA 1
ATOM 4109 C C . VAL B 2 126 ? 56.231 45.150 -37.191 1.00 62.06 126 VAL B C 1
ATOM 4110 O O . VAL B 2 126 ? 56.401 46.264 -37.703 1.00 62.23 126 VAL B O 1
ATOM 4123 N N . ILE B 2 127 ? 56.232 44.973 -35.868 1.00 60.99 127 ILE B N 1
ATOM 4124 C CA . ILE B 2 127 ? 56.455 46.097 -34.963 1.00 59.99 127 ILE B CA 1
ATOM 4125 C C . ILE B 2 127 ? 57.825 46.714 -35.218 1.00 60.81 127 ILE B C 1
ATOM 4126 O O . ILE B 2 127 ? 57.968 47.939 -35.309 1.00 60.40 127 ILE B O 1
ATOM 4142 N N . GLN B 2 128 ? 58.854 45.869 -35.338 1.00 62.09 128 GLN B N 1
ATOM 4143 C CA . GLN B 2 128 ? 60.205 46.370 -35.573 1.00 65.09 128 GLN B CA 1
ATOM 4144 C C . GLN B 2 128 ? 60.278 47.235 -36.823 1.00 63.48 128 GLN B C 1
ATOM 4145 O O . GLN B 2 128 ? 61.128 48.129 -36.909 1.00 63.10 128 GLN B O 1
ATOM 4159 N N . ALA B 2 129 ? 59.406 46.985 -37.802 1.00 63.43 129 ALA B N 1
ATOM 4160 C CA . ALA B 2 129 ? 59.385 47.797 -39.011 1.00 64.30 129 ALA B CA 1
ATOM 4161 C C . ALA B 2 129 ? 58.829 49.195 -38.770 1.00 63.35 129 ALA B C 1
ATOM 4162 O O . ALA B 2 129 ? 58.883 50.029 -39.680 1.00 63.88 129 ALA B O 1
ATOM 4169 N N . GLY B 2 130 ? 58.299 49.468 -37.579 1.00 62.01 130 GLY B N 1
ATOM 4170 C CA . GLY B 2 130 ? 57.828 50.800 -37.259 1.00 61.14 130 GLY B CA 1
ATOM 4171 C C . GLY B 2 130 ? 56.550 51.205 -37.953 1.00 61.04 130 GLY B C 1
ATOM 4172 O O . GLY B 2 130 ? 56.290 52.403 -38.097 1.00 60.70 130 GLY B O 1
ATOM 4176 N N . VAL B 2 131 ? 55.732 50.238 -38.384 1.00 61.44 131 VAL B N 1
ATOM 4177 C CA . VAL B 2 131 ? 54.516 50.550 -39.129 1.00 61.41 131 VAL B CA 1
ATOM 4178 C C . VAL B 2 131 ? 53.284 50.694 -38.245 1.00 60.00 131 VAL B C 1
ATOM 4179 O O . VAL B 2 131 ? 52.221 51.089 -38.748 1.00 59.84 131 VAL B O 1
ATOM 4192 N N . VAL B 2 132 ? 53.385 50.385 -36.952 1.00 59.04 132 VAL B N 1
ATOM 4193 C CA . VAL B 2 132 ? 52.196 50.393 -36.099 1.00 57.86 132 VAL B CA 1
ATOM 4194 C C . VAL B 2 132 ? 51.511 51.755 -36.097 1.00 57.09 132 VAL B C 1
ATOM 4195 O O . VAL B 2 132 ? 50.281 51.802 -36.258 1.00 56.67 132 VAL B O 1
ATOM 4208 N N . PRO B 2 133 ? 52.215 52.878 -35.926 1.00 56.95 133 PRO B N 1
ATOM 4209 C CA . PRO B 2 133 ? 51.523 54.176 -35.998 1.00 56.31 133 PRO B CA 1
ATOM 4210 C C . PRO B 2 133 ? 50.896 54.448 -37.354 1.00 57.11 133 PRO B C 1
ATOM 4211 O O . PRO B 2 133 ? 49.852 55.107 -37.422 1.00 56.52 133 PRO B O 1
ATOM 4222 N N . ARG B 2 134 ? 51.503 53.961 -38.439 1.00 58.43 134 ARG B N 1
ATOM 4223 C CA . ARG B 2 134 ? 50.906 54.127 -39.761 1.00 59.25 134 ARG B CA 1
ATOM 4224 C C . ARG B 2 134 ? 49.598 53.350 -39.866 1.00 58.99 134 ARG B C 1
ATOM 4225 O O . ARG B 2 134 ? 48.589 53.873 -40.354 1.00 58.82 134 ARG B O 1
ATOM 4246 N N . LEU B 2 135 ? 49.599 52.093 -39.417 1.00 58.97 135 LEU B N 1
ATOM 4247 C CA . LEU B 2 135 ? 48.358 51.329 -39.351 1.00 58.60 135 LEU B CA 1
ATOM 4248 C C . LEU B 2 135 ? 47.301 52.078 -38.549 1.00 57.24 135 LEU B C 1
ATOM 4249 O O . LEU B 2 135 ? 46.124 52.103 -38.925 1.00 57.04 135 LEU B O 1
ATOM 4265 N N . VAL B 2 136 ? 47.710 52.702 -37.442 1.00 56.30 136 VAL B N 1
ATOM 4266 C CA . VAL B 2 136 ? 46.769 53.453 -36.616 1.00 54.97 136 VAL B CA 1
ATOM 4267 C C . VAL B 2 136 ? 46.220 54.649 -37.386 1.00 55.15 136 VAL B C 1
ATOM 4268 O O . VAL B 2 136 ? 45.027 54.968 -37.298 1.00 54.36 136 VAL B O 1
ATOM 4281 N N . GLU B 2 137 ? 47.077 55.329 -38.153 1.00 55.87 137 GLU B N 1
ATOM 4282 C CA . GLU B 2 137 ? 46.612 56.453 -38.960 1.00 56.04 137 GLU B CA 1
ATOM 4283 C C . GLU B 2 137 ? 45.557 56.020 -39.971 1.00 56.57 137 GLU B C 1
ATOM 4284 O O . GLU B 2 137 ? 44.626 56.781 -40.261 1.00 56.20 137 GLU B O 1
ATOM 4296 N N . PHE B 2 138 ? 45.677 54.805 -40.510 1.00 57.42 138 PHE B N 1
ATOM 4297 C CA . PHE B 2 138 ? 44.729 54.318 -41.504 1.00 58.08 138 PHE B CA 1
ATOM 4298 C C . PHE B 2 138 ? 43.333 54.082 -40.938 1.00 56.99 138 PHE B C 1
ATOM 4299 O O . PHE B 2 138 ? 42.402 53.861 -41.719 1.00 57.32 138 PHE B O 1
ATOM 4316 N N . MET B 2 139 ? 43.162 54.120 -39.620 1.00 55.78 139 MET B N 1
ATOM 4317 C CA . MET B 2 139 ? 41.848 53.965 -39.012 1.00 54.90 139 MET B CA 1
ATOM 4318 C C . MET B 2 139 ? 41.141 55.294 -38.779 1.00 53.97 139 MET B C 1
ATOM 4319 O O . MET B 2 139 ? 39.989 55.297 -38.331 1.00 52.98 139 MET B O 1
ATOM 4333 N N . ARG B 2 140 ? 41.794 56.416 -39.075 1.00 54.07 140 ARG B N 1
ATOM 4334 C CA . ARG B 2 140 ? 41.208 57.714 -38.780 1.00 53.31 140 ARG B CA 1
ATOM 4335 C C . ARG B 2 140 ? 39.939 57.935 -39.599 1.00 59.84 140 ARG B C 1
ATOM 4336 O O . ARG B 2 140 ? 39.725 57.328 -40.652 1.00 54.28 140 ARG B O 1
ATOM 4357 N N . GLU B 2 141 ? 39.094 58.837 -39.094 1.00 66.50 141 GLU B N 1
ATOM 4358 C CA . GLU B 2 141 ? 37.731 58.959 -39.602 1.00 79.15 141 GLU B CA 1
ATOM 4359 C C . GLU B 2 141 ? 37.693 59.292 -41.089 1.00 81.31 141 GLU B C 1
ATOM 4360 O O . GLU B 2 141 ? 36.707 58.973 -41.763 1.00 85.62 141 GLU B O 1
ATOM 4372 N N . ASN B 2 142 ? 38.742 59.920 -41.621 1.00 80.22 142 ASN B N 1
ATOM 4373 C CA . ASN B 2 142 ? 38.746 60.389 -43.002 1.00 77.88 142 ASN B CA 1
ATOM 4374 C C . ASN B 2 142 ? 39.523 59.466 -43.938 1.00 69.81 142 ASN B C 1
ATOM 4375 O O . ASN B 2 142 ? 40.110 59.933 -44.921 1.00 73.51 142 ASN B O 1
ATOM 4386 N N . GLN B 2 143 ? 39.533 58.168 -43.661 1.00 62.28 143 GLN B N 1
ATOM 4387 C CA . GLN B 2 143 ? 40.229 57.189 -44.480 1.00 57.81 143 GLN B CA 1
ATOM 4388 C C . GLN B 2 143 ? 39.241 56.295 -45.218 1.00 58.28 143 GLN B C 1
ATOM 4389 O O . GLN B 2 143 ? 38.076 56.178 -44.823 1.00 57.48 143 GLN B O 1
ATOM 4403 N N . PRO B 2 144 ? 39.675 55.638 -46.295 1.00 59.58 144 PRO B N 1
ATOM 4404 C CA . PRO B 2 144 ? 38.758 54.760 -47.032 1.00 60.07 144 PRO B CA 1
ATOM 4405 C C . PRO B 2 144 ? 38.319 53.579 -46.179 1.00 65.62 144 PRO B C 1
ATOM 4406 O O . PRO B 2 144 ? 39.046 53.110 -45.301 1.00 59.17 144 PRO B O 1
ATOM 4417 N N . GLU B 2 145 ? 37.108 53.095 -46.459 1.00 60.83 145 GLU B N 1
ATOM 4418 C CA . GLU B 2 145 ? 36.523 52.018 -45.665 1.00 72.27 145 GLU B CA 1
ATOM 4419 C C . GLU B 2 145 ? 37.391 50.764 -45.701 1.00 74.60 145 GLU B C 1
ATOM 4420 O O . GLU B 2 145 ? 37.676 50.164 -44.658 1.00 75.05 145 GLU B O 1
ATOM 4432 N N . MET B 2 146 ? 37.821 50.350 -46.896 1.00 75.63 146 MET B N 1
ATOM 4433 C CA . MET B 2 146 ? 38.602 49.122 -47.014 1.00 75.61 146 MET B CA 1
ATOM 4434 C C . MET B 2 146 ? 39.973 49.262 -46.363 1.00 68.17 146 MET B C 1
ATOM 4435 O O . MET B 2 146 ? 40.505 48.282 -45.827 1.00 64.83 146 MET B O 1
ATOM 4449 N N . LEU B 2 147 ? 40.561 50.458 -46.400 1.00 64.64 147 LEU B N 1
ATOM 4450 C CA . LEU B 2 147 ? 41.838 50.675 -45.727 1.00 63.98 147 LEU B CA 1
ATOM 4451 C C . LEU B 2 147 ? 41.682 50.549 -44.215 1.00 58.58 147 LEU B C 1
ATOM 4452 O O . LEU B 2 147 ? 42.498 49.905 -43.545 1.00 55.75 147 LEU B O 1
ATOM 4468 N N . GLN B 2 148 ? 40.636 51.166 -43.660 1.00 56.19 148 GLN B N 1
ATOM 4469 C CA . GLN B 2 148 ? 40.346 51.014 -42.240 1.00 55.30 148 GLN B CA 1
ATOM 4470 C C . GLN B 2 148 ? 40.222 49.542 -41.866 1.00 55.28 148 GLN B C 1
ATOM 4471 O O . GLN B 2 148 ? 40.786 49.090 -40.863 1.00 51.74 148 GLN B O 1
ATOM 4485 N N . LEU B 2 149 ? 39.483 48.780 -42.675 1.00 57.79 149 LEU B N 1
ATOM 4486 C CA . LEU B 2 149 ? 39.256 47.367 -42.386 1.00 59.08 149 LEU B CA 1
ATOM 4487 C C . LEU B 2 149 ? 40.572 46.608 -42.261 1.00 55.64 149 LEU B C 1
ATOM 4488 O O . LEU B 2 149 ? 40.786 45.867 -41.294 1.00 52.73 149 LEU B O 1
ATOM 4504 N N . GLU B 2 150 ? 41.469 46.780 -43.233 1.00 56.17 150 GLU B N 1
ATOM 4505 C CA . GLU B 2 150 ? 42.718 46.027 -43.229 1.00 58.26 150 GLU B CA 1
ATOM 4506 C C . GLU B 2 150 ? 43.617 46.460 -42.078 1.00 55.77 150 GLU B C 1
ATOM 4507 O O . GLU B 2 150 ? 44.194 45.620 -41.377 1.00 53.04 150 GLU B O 1
ATOM 4519 N N . ALA B 2 151 ? 43.752 47.772 -41.870 1.00 55.51 151 ALA B N 1
ATOM 4520 C CA . ALA B 2 151 ? 44.586 48.263 -40.777 1.00 54.40 151 ALA B CA 1
ATOM 4521 C C . ALA B 2 151 ? 44.081 47.760 -39.430 1.00 51.38 151 ALA B C 1
ATOM 4522 O O . ALA B 2 151 ? 44.871 47.324 -38.585 1.00 48.51 151 ALA B O 1
ATOM 4529 N N . ALA B 2 152 ? 42.765 47.808 -39.212 1.00 51.38 152 ALA B N 1
ATOM 4530 C CA . ALA B 2 152 ? 42.212 47.335 -37.948 1.00 49.14 152 ALA B CA 1
ATOM 4531 C C . ALA B 2 152 ? 42.429 45.835 -37.779 1.00 49.36 152 ALA B C 1
ATOM 4532 O O . ALA B 2 152 ? 42.726 45.365 -36.674 1.00 47.06 152 ALA B O 1
ATOM 4539 N N . TRP B 2 153 ? 42.285 45.071 -38.863 1.00 50.41 153 TRP B N 1
ATOM 4540 C CA . TRP B 2 153 ? 42.518 43.631 -38.798 1.00 51.50 153 TRP B CA 1
ATOM 4541 C C . TRP B 2 153 ? 43.958 43.336 -38.401 1.00 48.36 153 TRP B C 1
ATOM 4542 O O . TRP B 2 153 ? 44.214 42.508 -37.520 1.00 46.84 153 TRP B O 1
ATOM 4563 N N . ALA B 2 154 ? 44.915 44.018 -39.034 1.00 49.49 154 ALA B N 1
ATOM 4564 C CA . ALA B 2 154 ? 46.320 43.802 -38.705 1.00 50.64 154 ALA B CA 1
ATOM 4565 C C . ALA B 2 154 ? 46.598 44.135 -37.244 1.00 50.67 154 ALA B C 1
ATOM 4566 O O . ALA B 2 154 ? 47.263 43.371 -36.534 1.00 49.58 154 ALA B O 1
ATOM 4573 N N . LEU B 2 155 ? 46.094 45.279 -36.776 1.00 50.71 155 LEU B N 1
ATOM 4574 C CA . LEU B 2 155 ? 46.309 45.662 -35.385 1.00 49.98 155 LEU B CA 1
ATOM 4575 C C . LEU B 2 155 ? 45.636 44.688 -34.426 1.00 48.39 155 LEU B C 1
ATOM 4576 O O . LEU B 2 155 ? 46.156 44.436 -33.333 1.00 47.58 155 LEU B O 1
ATOM 4592 N N . THR B 2 156 ? 44.483 44.137 -34.811 1.00 48.95 156 THR B N 1
ATOM 4593 C CA . THR B 2 156 ? 43.827 43.134 -33.978 1.00 49.64 156 THR B CA 1
ATOM 4594 C C . THR B 2 156 ? 44.773 41.987 -33.647 1.00 50.88 156 THR B C 1
ATOM 4595 O O . THR B 2 156 ? 44.836 41.529 -32.501 1.00 48.96 156 THR B O 1
ATOM 4606 N N . ASN B 2 157 ? 45.517 41.507 -34.645 1.00 54.45 157 ASN B N 1
ATOM 4607 C CA . ASN B 2 157 ? 46.374 40.346 -34.447 1.00 58.29 157 ASN B CA 1
ATOM 4608 C C . ASN B 2 157 ? 47.671 40.705 -33.736 1.00 55.73 157 ASN B C 1
ATOM 4609 O O . ASN B 2 157 ? 48.248 39.856 -33.047 1.00 54.12 157 ASN B O 1
ATOM 4620 N N . ILE B 2 158 ? 48.149 41.942 -33.886 1.00 55.79 158 ILE B N 1
ATOM 4621 C CA . ILE B 2 158 ? 49.269 42.399 -33.068 1.00 55.03 158 ILE B CA 1
ATOM 4622 C C . ILE B 2 158 ? 48.856 42.441 -31.603 1.00 53.02 158 ILE B C 1
ATOM 4623 O O . ILE B 2 158 ? 49.612 42.032 -30.714 1.00 51.57 158 ILE B O 1
ATOM 4639 N N . ALA B 2 159 ? 47.645 42.934 -31.329 1.00 51.82 159 ALA B N 1
ATOM 4640 C CA . ALA B 2 159 ? 47.121 42.958 -29.971 1.00 50.24 159 ALA B CA 1
ATOM 4641 C C . ALA B 2 159 ? 46.759 41.571 -29.460 1.00 49.01 159 ALA B C 1
ATOM 4642 O O . ALA B 2 159 ? 46.518 41.417 -28.256 1.00 47.52 159 ALA B O 1
ATOM 4649 N N . SER B 2 160 ? 46.713 40.568 -30.337 1.00 50.22 160 SER B N 1
ATOM 4650 C CA . SER B 2 160 ? 46.379 39.208 -29.937 1.00 52.27 160 SER B CA 1
ATOM 4651 C C . SER B 2 160 ? 47.541 38.479 -29.276 1.00 54.12 160 SER B C 1
ATOM 4652 O O . SER B 2 160 ? 47.332 37.397 -28.716 1.00 52.35 160 SER B O 1
ATOM 4660 N N . GLY B 2 161 ? 48.749 39.036 -29.326 1.00 58.43 161 GLY B N 1
ATOM 4661 C CA . GLY B 2 161 ? 49.914 38.365 -28.784 1.00 61.63 161 GLY B CA 1
ATOM 4662 C C . GLY B 2 161 ? 50.199 38.692 -27.332 1.00 62.63 161 GLY B C 1
ATOM 4663 O O . GLY B 2 161 ? 49.276 38.826 -26.522 1.00 62.19 161 GLY B O 1
ATOM 4667 N N . THR B 2 162 ? 51.481 38.820 -26.995 1.00 62.74 162 THR B N 1
ATOM 4668 C CA . THR B 2 162 ? 51.895 39.039 -25.619 1.00 61.86 162 THR B CA 1
ATOM 4669 C C . THR B 2 162 ? 51.406 40.397 -25.115 1.00 59.12 162 THR B C 1
ATOM 4670 O O . THR B 2 162 ? 50.905 41.234 -25.873 1.00 57.15 162 THR B O 1
ATOM 4681 N N . SER B 2 163 ? 51.570 40.610 -23.806 1.00 58.44 163 SER B N 1
ATOM 4682 C CA . SER B 2 163 ? 51.204 41.895 -23.217 1.00 59.58 163 SER B CA 1
ATOM 4683 C C . SER B 2 163 ? 52.063 43.019 -23.780 1.00 58.33 163 SER B C 1
ATOM 4684 O O . SER B 2 163 ? 51.575 44.135 -23.998 1.00 56.90 163 SER B O 1
ATOM 4692 N N . ALA B 2 164 ? 53.348 42.745 -24.024 1.00 57.44 164 ALA B N 1
ATOM 4693 C CA . ALA B 2 164 ? 54.215 43.755 -24.620 1.00 56.08 164 ALA B CA 1
ATOM 4694 C C . ALA B 2 164 ? 53.718 44.159 -26.002 1.00 53.58 164 ALA B C 1
ATOM 4695 O O . ALA B 2 164 ? 53.786 45.335 -26.377 1.00 51.63 164 ALA B O 1
ATOM 4702 N N . GLN B 2 165 ? 53.213 43.196 -26.774 1.00 54.87 165 GLN B N 1
ATOM 4703 C CA . GLN B 2 165 ? 52.735 43.501 -28.117 1.00 58.51 165 GLN B CA 1
ATOM 4704 C C . GLN B 2 165 ? 51.414 44.260 -28.071 1.00 55.25 165 GLN B C 1
ATOM 4705 O O . GLN B 2 165 ? 51.199 45.189 -28.861 1.00 54.77 165 GLN B O 1
ATOM 4719 N N . THR B 2 166 ? 50.519 43.883 -27.156 1.00 51.54 166 THR B N 1
ATOM 4720 C CA . THR B 2 166 ? 49.315 44.677 -26.939 1.00 48.24 166 THR B CA 1
ATOM 4721 C C . THR B 2 166 ? 49.673 46.091 -26.498 1.00 48.59 166 THR B C 1
ATOM 4722 O O . THR B 2 166 ? 49.049 47.067 -26.935 1.00 45.85 166 THR B O 1
ATOM 4733 N N . LYS B 2 167 ? 50.680 46.218 -25.631 1.00 50.68 167 LYS B N 1
ATOM 4734 C CA . LYS B 2 167 ? 51.106 47.534 -25.166 1.00 51.97 167 LYS B CA 1
ATOM 4735 C C . LYS B 2 167 ? 51.514 48.423 -26.333 1.00 49.57 167 LYS B C 1
ATOM 4736 O O . LYS B 2 167 ? 51.244 49.630 -26.330 1.00 47.01 167 LYS B O 1
ATOM 4755 N N . VAL B 2 168 ? 52.163 47.843 -27.345 1.00 50.81 168 VAL B N 1
ATOM 4756 C CA . VAL B 2 168 ? 52.560 48.613 -28.521 1.00 52.26 168 VAL B CA 1
ATOM 4757 C C . VAL B 2 168 ? 51.341 49.265 -29.163 1.00 49.68 168 VAL B C 1
ATOM 4758 O O . VAL B 2 168 ? 51.347 50.460 -29.484 1.00 46.65 168 VAL B O 1
ATOM 4771 N N . VAL B 2 169 ? 50.275 48.485 -29.361 1.00 49.85 169 VAL B N 1
ATOM 4772 C CA . VAL B 2 169 ? 49.081 49.011 -30.011 1.00 49.77 169 VAL B CA 1
ATOM 4773 C C . VAL B 2 169 ? 48.398 50.043 -29.122 1.00 48.06 169 VAL B C 1
ATOM 4774 O O . VAL B 2 169 ? 47.966 51.101 -29.596 1.00 45.17 169 VAL B O 1
ATOM 4787 N N . VAL B 2 170 ? 48.297 49.759 -27.822 1.00 47.90 170 VAL B N 1
ATOM 4788 C CA . VAL B 2 170 ? 47.630 50.683 -26.907 1.00 48.49 170 VAL B CA 1
ATOM 4789 C C . VAL B 2 170 ? 48.392 52.002 -26.833 1.00 49.25 170 VAL B C 1
ATOM 4790 O O . VAL B 2 170 ? 47.808 53.085 -26.962 1.00 48.85 170 VAL B O 1
ATOM 4803 N N . ASP B 2 171 ? 49.709 51.934 -26.625 1.00 50.32 171 ASP B N 1
ATOM 4804 C CA . ASP B 2 171 ? 50.501 53.155 -26.535 1.00 54.29 171 ASP B CA 1
ATOM 4805 C C . ASP B 2 171 ? 50.470 53.957 -27.829 1.00 51.15 171 ASP B C 1
ATOM 4806 O O . ASP B 2 171 ? 50.769 55.156 -27.810 1.00 49.67 171 ASP B O 1
ATOM 4815 N N . ALA B 2 172 ? 50.121 53.327 -28.950 1.00 48.27 172 ALA B N 1
ATOM 4816 C CA . ALA B 2 172 ? 49.996 54.024 -30.221 1.00 46.33 172 ALA B CA 1
ATOM 4817 C C . ALA B 2 172 ? 48.654 54.730 -30.371 1.00 47.55 172 ALA B C 1
ATOM 4818 O O . ALA B 2 172 ? 48.352 55.233 -31.461 1.00 49.33 172 ALA B O 1
ATOM 4825 N N . ASP B 2 173 ? 47.845 54.775 -29.311 1.00 46.87 173 ASP B N 1
ATOM 4826 C CA . ASP B 2 173 ? 46.571 55.491 -29.309 1.00 51.25 173 ASP B CA 1
ATOM 4827 C C . ASP B 2 173 ? 45.560 54.866 -30.267 1.00 50.16 173 ASP B C 1
ATOM 4828 O O . ASP B 2 173 ? 44.748 55.570 -30.872 1.00 48.63 173 ASP B O 1
ATOM 4837 N N . ALA B 2 174 ? 45.594 53.539 -30.407 1.00 52.14 174 ALA B N 1
ATOM 4838 C CA . ALA B 2 174 ? 44.661 52.864 -31.302 1.00 53.51 174 ALA B CA 1
ATOM 4839 C C . ALA B 2 174 ? 43.254 52.799 -30.722 1.00 47.56 174 ALA B C 1
ATOM 4840 O O . ALA B 2 174 ? 42.276 52.823 -31.478 1.00 45.05 174 ALA B O 1
ATOM 4847 N N . VAL B 2 175 ? 43.128 52.724 -29.394 1.00 43.32 175 VAL B N 1
ATOM 4848 C CA . VAL B 2 175 ? 41.836 52.388 -28.793 1.00 42.30 175 VAL B CA 1
ATOM 4849 C C . VAL B 2 175 ? 40.776 53.443 -29.081 1.00 44.47 175 VAL B C 1
ATOM 4850 O O . VAL B 2 175 ? 39.665 53.073 -29.499 1.00 43.49 175 VAL B O 1
ATOM 4863 N N . PRO B 2 176 ? 41.025 54.740 -28.885 1.00 47.83 176 PRO B N 1
ATOM 4864 C CA . PRO B 2 176 ? 39.987 55.729 -29.220 1.00 48.23 176 PRO B CA 1
ATOM 4865 C C . PRO B 2 176 ? 39.502 55.614 -30.653 1.00 44.82 176 PRO B C 1
ATOM 4866 O O . PRO B 2 176 ? 38.338 55.929 -30.933 1.00 43.97 176 PRO B O 1
ATOM 4877 N N . LEU B 2 177 ? 40.358 55.151 -31.568 1.00 43.77 177 LEU B N 1
ATOM 4878 C CA . LEU B 2 177 ? 39.967 55.029 -32.970 1.00 45.93 177 LEU B CA 1
ATOM 4879 C C . LEU B 2 177 ? 39.120 53.783 -33.208 1.00 43.89 177 LEU B C 1
ATOM 4880 O O . LEU B 2 177 ? 38.104 53.843 -33.910 1.00 41.36 177 LEU B O 1
ATOM 4896 N N . PHE B 2 178 ? 39.531 52.639 -32.649 1.00 42.05 178 PHE B N 1
ATOM 4897 C CA . PHE B 2 178 ? 38.650 51.474 -32.645 1.00 41.00 178 PHE B CA 1
ATOM 4898 C C . PHE B 2 178 ? 37.250 51.882 -32.210 1.00 40.55 178 PHE B C 1
ATOM 4899 O O . PHE B 2 178 ? 36.265 51.635 -32.913 1.00 39.44 178 PHE B O 1
ATOM 4916 N N . ILE B 2 179 ? 37.158 52.538 -31.051 1.00 41.49 179 ILE B N 1
ATOM 4917 C CA . ILE B 2 179 ? 35.871 52.978 -30.522 1.00 43.89 179 ILE B CA 1
ATOM 4918 C C . ILE B 2 179 ? 35.139 53.843 -31.540 1.00 45.41 179 ILE B C 1
ATOM 4919 O O . ILE B 2 179 ? 33.930 53.688 -31.753 1.00 43.67 179 ILE B O 1
ATOM 4935 N N . GLN B 2 180 ? 35.857 54.762 -32.189 1.00 47.84 180 GLN B N 1
ATOM 4936 C CA . GLN B 2 180 ? 35.229 55.607 -33.200 1.00 51.21 180 GLN B CA 1
ATOM 4937 C C . GLN B 2 180 ? 34.726 54.775 -34.374 1.00 49.44 180 GLN B C 1
ATOM 4938 O O . GLN B 2 180 ? 33.600 54.976 -34.851 1.00 47.39 180 GLN B O 1
ATOM 4952 N N . LEU B 2 181 ? 35.541 53.831 -34.853 1.00 49.24 181 LEU B N 1
ATOM 4953 C CA . LEU B 2 181 ? 35.105 52.965 -35.942 1.00 48.90 181 LEU B CA 1
ATOM 4954 C C . LEU B 2 181 ? 33.842 52.187 -35.587 1.00 46.72 181 LEU B C 1
ATOM 4955 O O . LEU B 2 181 ? 33.114 51.764 -36.491 1.00 44.40 181 LEU B O 1
ATOM 4971 N N . LEU B 2 182 ? 33.568 51.985 -34.295 1.00 47.46 182 LEU B N 1
ATOM 4972 C CA . LEU B 2 182 ? 32.313 51.347 -33.908 1.00 52.06 182 LEU B CA 1
ATOM 4973 C C . LEU B 2 182 ? 31.123 52.259 -34.180 1.00 59.01 182 LEU B C 1
ATOM 4974 O O . LEU B 2 182 ? 30.013 51.773 -34.428 1.00 58.46 182 LEU B O 1
ATOM 4990 N N . TYR B 2 183 ? 31.333 53.577 -34.135 1.00 65.20 183 TYR B N 1
ATOM 4991 C CA . TYR B 2 183 ? 30.278 54.518 -34.495 1.00 69.51 183 TYR B CA 1
ATOM 4992 C C . TYR B 2 183 ? 30.123 54.629 -36.008 1.00 69.80 183 TYR B C 1
ATOM 4993 O O . TYR B 2 183 ? 29.006 54.566 -36.533 1.00 72.03 183 TYR B O 1
ATOM 5011 N N . THR B 2 184 ? 31.238 54.784 -36.725 1.00 67.07 184 THR B N 1
ATOM 5012 C CA . THR B 2 184 ? 31.214 55.244 -38.107 1.00 63.72 184 THR B CA 1
ATOM 5013 C C . THR B 2 184 ? 31.399 54.140 -39.140 1.00 63.20 184 THR B C 1
ATOM 5014 O O . THR B 2 184 ? 31.056 54.350 -40.308 1.00 61.17 184 THR B O 1
ATOM 5025 N N . GLY B 2 185 ? 31.935 52.984 -38.755 1.00 63.62 185 GLY B N 1
ATOM 5026 C CA . GLY B 2 185 ? 32.317 51.988 -39.732 1.00 64.89 185 GLY B CA 1
ATOM 5027 C C . GLY B 2 185 ? 31.140 51.228 -40.312 1.00 65.56 185 GLY B C 1
ATOM 5028 O O . GLY B 2 185 ? 30.014 51.285 -39.823 1.00 66.14 185 GLY B O 1
ATOM 5032 N N . SER B 2 186 ? 31.417 50.514 -41.401 1.00 65.85 186 SER B N 1
ATOM 5033 C CA . SER B 2 186 ? 30.468 49.547 -41.928 1.00 65.55 186 SER B CA 1
ATOM 5034 C C . SER B 2 186 ? 30.448 48.315 -41.024 1.00 60.50 186 SER B C 1
ATOM 5035 O O . SER B 2 186 ? 31.205 48.209 -40.055 1.00 58.24 186 SER B O 1
ATOM 5043 N N . VAL B 2 187 ? 29.570 47.363 -41.346 1.00 57.42 187 VAL B N 1
ATOM 5044 C CA . VAL B 2 187 ? 29.498 46.142 -40.548 1.00 57.14 187 VAL B CA 1
ATOM 5045 C C . VAL B 2 187 ? 30.829 45.402 -40.593 1.00 59.61 187 VAL B C 1
ATOM 5046 O O . VAL B 2 187 ? 31.258 44.803 -39.599 1.00 59.07 187 VAL B O 1
ATOM 5059 N N . GLU B 2 188 ? 31.509 45.439 -41.742 1.00 64.16 188 GLU B N 1
ATOM 5060 C CA . GLU B 2 188 ? 32.807 44.781 -41.847 1.00 69.84 188 GLU B CA 1
ATOM 5061 C C . GLU B 2 188 ? 33.857 45.510 -41.017 1.00 62.24 188 GLU B C 1
ATOM 5062 O O . GLU B 2 188 ? 34.684 44.875 -40.352 1.00 62.27 188 GLU B O 1
ATOM 5074 N N . VAL B 2 189 ? 33.838 46.844 -41.044 1.00 54.35 189 VAL B N 1
ATOM 5075 C CA . VAL B 2 189 ? 34.768 47.621 -40.230 1.00 50.96 189 VAL B CA 1
ATOM 5076 C C . VAL B 2 189 ? 34.474 47.417 -38.748 1.00 47.00 189 VAL B C 1
ATOM 5077 O O . VAL B 2 189 ? 35.384 47.190 -37.941 1.00 43.85 189 VAL B O 1
ATOM 5090 N N . LYS B 2 190 ? 33.195 47.495 -38.368 1.00 48.68 190 LYS B N 1
ATOM 5091 C CA . LYS B 2 190 ? 32.830 47.313 -36.968 1.00 52.95 190 LYS B CA 1
ATOM 5092 C C . LYS B 2 190 ? 33.286 45.959 -36.438 1.00 54.61 190 LYS B C 1
ATOM 5093 O O . LYS B 2 190 ? 33.629 45.844 -35.257 1.00 53.16 190 LYS B O 1
ATOM 5112 N N . GLU B 2 191 ? 33.300 44.926 -37.287 1.00 58.56 191 GLU B N 1
ATOM 5113 C CA . GLU B 2 191 ? 33.682 43.600 -36.812 1.00 62.12 191 GLU B CA 1
ATOM 5114 C C . GLU B 2 191 ? 35.171 43.529 -36.496 1.00 55.04 191 GLU B C 1
ATOM 5115 O O . GLU B 2 191 ? 35.576 42.863 -35.536 1.00 52.79 191 GLU B O 1
ATOM 5127 N N . GLN B 2 192 ? 36.004 44.197 -37.296 1.00 52.87 192 GLN B N 1
ATOM 5128 C CA . GLN B 2 192 ? 37.437 44.182 -37.027 1.00 50.29 192 GLN B CA 1
ATOM 5129 C C . GLN B 2 192 ? 37.768 44.996 -35.783 1.00 44.45 192 GLN B C 1
ATOM 5130 O O . GLN B 2 192 ? 38.584 44.574 -34.957 1.00 40.40 192 GLN B O 1
ATOM 5144 N N . ALA B 2 193 ? 37.133 46.161 -35.630 1.00 43.58 193 ALA B N 1
ATOM 5145 C CA . ALA B 2 193 ? 37.430 47.023 -34.491 1.00 45.08 193 ALA B CA 1
ATOM 5146 C C . ALA B 2 193 ? 37.020 46.374 -33.173 1.00 43.71 193 ALA B C 1
ATOM 5147 O O . ALA B 2 193 ? 37.748 46.468 -32.179 1.00 41.79 193 ALA B O 1
ATOM 5154 N N . ILE B 2 194 ? 35.859 45.712 -33.139 1.00 44.79 194 ILE B N 1
ATOM 5155 C CA . ILE B 2 194 ? 35.406 45.115 -31.886 1.00 43.45 194 ILE B CA 1
ATOM 5156 C C . ILE B 2 194 ? 36.283 43.929 -31.510 1.00 40.25 194 ILE B C 1
ATOM 5157 O O . ILE B 2 194 ? 36.523 43.678 -30.323 1.00 38.22 194 ILE B O 1
ATOM 5173 N N . TRP B 2 195 ? 36.767 43.178 -32.499 1.00 39.89 195 TRP B N 1
ATOM 5174 C CA . TRP B 2 195 ? 37.718 42.110 -32.211 1.00 41.11 195 TRP B CA 1
ATOM 5175 C C . TRP B 2 195 ? 38.989 42.672 -31.588 1.00 40.57 195 TRP B C 1
ATOM 5176 O O . TRP B 2 195 ? 39.509 42.119 -30.612 1.00 40.56 195 TRP B O 1
ATOM 5197 N N . ALA B 2 196 ? 39.504 43.773 -32.141 1.00 40.85 196 ALA B N 1
ATOM 5198 C CA . ALA B 2 196 ? 40.692 44.398 -31.572 1.00 42.25 196 ALA B CA 1
ATOM 5199 C C . ALA B 2 196 ? 40.463 44.778 -30.116 1.00 40.96 196 ALA B C 1
ATOM 5200 O O . ALA B 2 196 ? 41.318 44.531 -29.259 1.00 39.78 196 ALA B O 1
ATOM 5207 N N . LEU B 2 197 ? 39.308 45.376 -29.818 1.00 41.96 197 LEU B N 1
ATOM 5208 C CA . LEU B 2 197 ? 39.028 45.799 -28.451 1.00 42.32 197 LEU B CA 1
ATOM 5209 C C . LEU B 2 197 ? 38.925 44.609 -27.506 1.00 41.14 197 LEU B C 1
ATOM 5210 O O . LEU B 2 197 ? 39.216 44.740 -26.312 1.00 38.15 197 LEU B O 1
ATOM 5226 N N . GLY B 2 198 ? 38.520 43.445 -28.017 1.00 42.58 198 GLY B N 1
ATOM 5227 C CA . GLY B 2 198 ? 38.481 42.259 -27.178 1.00 42.85 198 GLY B CA 1
ATOM 5228 C C . GLY B 2 198 ? 39.858 41.833 -26.706 1.00 44.50 198 GLY B C 1
ATOM 5229 O O . GLY B 2 198 ? 40.039 41.462 -25.543 1.00 44.73 198 GLY B O 1
ATOM 5233 N N . ASN B 2 199 ? 40.849 41.881 -27.600 1.00 44.98 199 ASN B N 1
ATOM 5234 C CA . ASN B 2 199 ? 42.198 41.465 -27.226 1.00 45.88 199 ASN B CA 1
ATOM 5235 C C . ASN B 2 199 ? 42.819 42.434 -26.228 1.00 43.39 199 ASN B C 1
ATOM 5236 O O . ASN B 2 199 ? 43.457 42.010 -25.259 1.00 39.56 199 ASN B O 1
ATOM 5247 N N . VAL B 2 200 ? 42.650 43.739 -26.455 1.00 46.58 200 VAL B N 1
ATOM 5248 C CA . VAL B 2 200 ? 43.097 44.725 -25.475 1.00 48.23 200 VAL B CA 1
ATOM 5249 C C . VAL B 2 200 ? 42.465 44.435 -24.118 1.00 46.23 200 VAL B C 1
ATOM 5250 O O . VAL B 2 200 ? 43.160 44.292 -23.105 1.00 44.97 200 VAL B O 1
ATOM 5263 N N . ALA B 2 201 ? 41.135 44.321 -24.086 1.00 44.50 201 ALA B N 1
ATOM 5264 C CA . ALA B 2 201 ? 40.437 44.123 -22.819 1.00 43.56 201 ALA B CA 1
ATOM 5265 C C . ALA B 2 201 ? 40.855 42.820 -22.147 1.00 40.91 201 ALA B C 1
ATOM 5266 O O . ALA B 2 201 ? 41.010 42.769 -20.922 1.00 39.55 201 ALA B O 1
ATOM 5273 N N . GLY B 2 202 ? 41.038 41.757 -22.929 1.00 41.57 202 GLY B N 1
ATOM 5274 C CA . GLY B 2 202 ? 41.411 40.468 -22.377 1.00 42.48 202 GLY B CA 1
ATOM 5275 C C . GLY B 2 202 ? 42.848 40.351 -21.914 1.00 45.47 202 GLY B C 1
ATOM 5276 O O . GLY B 2 202 ? 43.231 39.294 -21.402 1.00 44.99 202 GLY B O 1
ATOM 5280 N N . ASP B 2 203 ? 43.653 41.404 -22.070 1.00 47.81 203 ASP B N 1
ATOM 5281 C CA . ASP B 2 203 ? 45.069 41.311 -21.733 1.00 52.11 203 ASP B CA 1
ATOM 5282 C C . ASP B 2 203 ? 45.311 41.477 -20.237 1.00 50.46 203 ASP B C 1
ATOM 5283 O O . ASP B 2 203 ? 46.203 40.831 -19.677 1.00 48.34 203 ASP B O 1
ATOM 5292 N N . SER B 2 204 ? 44.532 42.330 -19.577 1.00 50.53 204 SER B N 1
ATOM 5293 C CA . SER B 2 204 ? 44.748 42.637 -18.169 1.00 49.83 204 SER B CA 1
ATOM 5294 C C . SER B 2 204 ? 43.611 43.528 -17.694 1.00 45.38 204 SER B C 1
ATOM 5295 O O . SER B 2 204 ? 42.902 44.137 -18.500 1.00 42.22 204 SER B O 1
ATOM 5303 N N . THR B 2 205 ? 43.452 43.604 -16.371 1.00 43.96 205 THR B N 1
ATOM 5304 C CA . THR B 2 205 ? 42.430 44.482 -15.812 1.00 44.47 205 THR B CA 1
ATOM 5305 C C . THR B 2 205 ? 42.712 45.941 -16.142 1.00 45.69 205 THR B C 1
ATOM 5306 O O . THR B 2 205 ? 41.777 46.736 -16.289 1.00 46.21 205 THR B O 1
ATOM 5317 N N . ASP B 2 206 ? 43.989 46.311 -16.268 1.00 48.84 206 ASP B N 1
ATOM 5318 C CA . ASP B 2 206 ? 44.332 47.698 -16.564 1.00 51.40 206 ASP B CA 1
ATOM 5319 C C . ASP B 2 206 ? 43.839 48.102 -17.950 1.00 45.37 206 ASP B C 1
ATOM 5320 O O . ASP B 2 206 ? 43.222 49.160 -18.117 1.00 44.28 206 ASP B O 1
ATOM 5329 N N . TYR B 2 207 ? 44.103 47.271 -18.960 1.00 41.94 207 TYR B N 1
ATOM 5330 C CA . TYR B 2 207 ? 43.627 47.585 -20.303 1.00 44.18 207 TYR B CA 1
ATOM 5331 C C . TYR B 2 207 ? 42.111 47.439 -20.397 1.00 41.22 207 TYR B C 1
ATOM 5332 O O . TYR B 2 207 ? 41.454 48.200 -21.118 1.00 39.16 207 TYR B O 1
ATOM 5350 N N . ARG B 2 208 ? 41.543 46.473 -19.676 1.00 41.08 208 ARG B N 1
ATOM 5351 C CA . ARG B 2 208 ? 40.092 46.394 -19.551 1.00 40.70 208 ARG B CA 1
ATOM 5352 C C . ARG B 2 208 ? 39.517 47.734 -19.112 1.00 41.67 208 ARG B C 1
ATOM 5353 O O . ARG B 2 208 ? 38.578 48.257 -19.725 1.00 38.05 208 ARG B O 1
ATOM 5374 N N . ASP B 2 209 ? 40.083 48.311 -18.047 1.00 44.36 209 ASP B N 1
ATOM 5375 C CA . ASP B 2 209 ? 39.568 49.570 -17.520 1.00 45.54 209 ASP B CA 1
ATOM 5376 C C . ASP B 2 209 ? 39.871 50.733 -18.456 1.00 42.53 209 ASP B C 1
ATOM 5377 O O . ASP B 2 209 ? 39.048 51.644 -18.605 1.00 41.82 209 ASP B O 1
ATOM 5386 N N . TYR B 2 210 ? 41.044 50.726 -19.093 1.00 40.89 210 TYR B N 1
ATOM 5387 C CA . TYR B 2 210 ? 41.365 51.782 -20.050 1.00 42.22 210 TYR B CA 1
ATOM 5388 C C . TYR B 2 210 ? 40.332 51.830 -21.171 1.00 41.85 210 TYR B C 1
ATOM 5389 O O . TYR B 2 210 ? 39.857 52.907 -21.553 1.00 42.39 210 TYR B O 1
ATOM 5407 N N . VAL B 2 211 ? 39.968 50.664 -21.710 1.00 40.10 211 VAL B N 1
ATOM 5408 C CA . VAL B 2 211 ? 38.949 50.617 -22.756 1.00 38.48 211 VAL B CA 1
ATOM 5409 C C . VAL B 2 211 ? 37.644 51.220 -22.253 1.00 38.36 211 VAL B C 1
ATOM 5410 O O . VAL B 2 211 ? 36.975 51.978 -22.968 1.00 36.45 211 VAL B O 1
ATOM 5423 N N . LEU B 2 212 ? 37.263 50.898 -21.017 1.00 40.37 212 LEU B N 1
ATOM 5424 C CA . LEU B 2 212 ? 36.020 51.428 -20.467 1.00 44.14 212 LEU B CA 1
ATOM 5425 C C . LEU B 2 212 ? 36.130 52.923 -20.196 1.00 46.88 212 LEU B C 1
ATOM 5426 O O . LEU B 2 212 ? 35.154 53.663 -20.368 1.00 45.04 212 LEU B O 1
ATOM 5442 N N . GLN B 2 213 ? 37.308 53.389 -19.776 1.00 50.36 213 GLN B N 1
ATOM 5443 C CA . GLN B 2 213 ? 37.506 54.817 -19.555 1.00 55.52 213 GLN B CA 1
ATOM 5444 C C . GLN B 2 213 ? 37.441 55.615 -20.852 1.00 54.66 213 GLN B C 1
ATOM 5445 O O . GLN B 2 213 ? 37.164 56.817 -20.809 1.00 55.29 213 GLN B O 1
ATOM 5459 N N . CYS B 2 214 ? 37.673 54.975 -21.998 1.00 54.17 214 CYS B N 1
ATOM 5460 C CA . CYS B 2 214 ? 37.548 55.626 -23.298 1.00 53.72 214 CYS B CA 1
ATOM 5461 C C . CYS B 2 214 ? 36.112 55.639 -23.823 1.00 53.17 214 CYS B C 1
ATOM 5462 O O . CYS B 2 214 ? 35.897 56.007 -24.983 1.00 51.65 214 CYS B O 1
ATOM 5470 N N . ASN B 2 215 ? 35.135 55.244 -23.003 1.00 55.07 215 ASN B N 1
ATOM 5471 C CA . ASN B 2 215 ? 33.718 55.284 -23.372 1.00 58.43 215 ASN B CA 1
ATOM 5472 C C . ASN B 2 215 ? 33.399 54.307 -24.504 1.00 55.37 215 ASN B C 1
ATOM 5473 O O . ASN B 2 215 ? 32.585 54.598 -25.380 1.00 55.50 215 ASN B O 1
ATOM 5484 N N . ALA B 2 216 ? 34.032 53.133 -24.477 1.00 52.47 216 ALA B N 1
ATOM 5485 C CA . ALA B 2 216 ? 33.771 52.125 -25.498 1.00 49.30 216 ALA B CA 1
ATOM 5486 C C . ALA B 2 216 ? 32.414 51.450 -25.330 1.00 48.90 216 ALA B C 1
ATOM 5487 O O . ALA B 2 216 ? 31.894 50.890 -26.300 1.00 48.54 216 ALA B O 1
ATOM 5494 N N . MET B 2 217 ? 31.824 51.495 -24.134 1.00 49.15 217 MET B N 1
ATOM 5495 C CA . MET B 2 217 ? 30.629 50.695 -23.875 1.00 51.39 217 MET B CA 1
ATOM 5496 C C . MET B 2 217 ? 29.446 51.165 -24.718 1.00 53.85 217 MET B C 1
ATOM 5497 O O . MET B 2 217 ? 28.732 50.347 -25.308 1.00 54.91 217 MET B O 1
ATOM 5511 N N . GLU B 2 218 ? 29.216 52.477 -24.784 1.00 54.31 218 GLU B N 1
ATOM 5512 C CA . GLU B 2 218 ? 28.082 52.978 -25.559 1.00 55.42 218 GLU B CA 1
ATOM 5513 C C . GLU B 2 218 ? 28.124 52.509 -27.006 1.00 51.13 218 GLU B C 1
ATOM 5514 O O . GLU B 2 218 ? 27.120 51.947 -27.479 1.00 51.04 218 GLU B O 1
ATOM 5526 N N . PRO B 2 219 ? 29.213 52.695 -27.759 1.00 48.04 219 PRO B N 1
ATOM 5527 C CA . PRO B 2 219 ? 29.226 52.178 -29.137 1.00 47.01 219 PRO B CA 1
ATOM 5528 C C . PRO B 2 219 ? 29.209 50.662 -29.212 1.00 44.94 219 PRO B C 1
ATOM 5529 O O . PRO B 2 219 ? 28.599 50.110 -30.136 1.00 44.84 219 PRO B O 1
ATOM 5540 N N . ILE B 2 220 ? 29.858 49.967 -28.274 1.00 44.36 220 ILE B N 1
ATOM 5541 C CA . ILE B 2 220 ? 29.835 48.506 -28.292 1.00 44.74 220 ILE B CA 1
ATOM 5542 C C . ILE B 2 220 ? 28.402 48.000 -28.200 1.00 43.69 220 ILE B C 1
ATOM 5543 O O . ILE B 2 220 ? 27.993 47.095 -28.937 1.00 43.19 220 ILE B O 1
ATOM 5559 N N . LEU B 2 221 ? 27.615 48.579 -27.290 1.00 44.15 221 LEU B N 1
ATOM 5560 C CA . LEU B 2 221 ? 26.242 48.127 -27.106 1.00 47.30 221 LEU B CA 1
ATOM 5561 C C . LEU B 2 221 ? 25.367 48.432 -28.315 1.00 52.39 221 LEU B C 1
ATOM 5562 O O . LEU B 2 221 ? 24.275 47.867 -28.431 1.00 55.50 221 LEU B O 1
ATOM 5578 N N . GLY B 2 222 ? 25.820 49.306 -29.218 1.00 53.36 222 GLY B N 1
ATOM 5579 C CA . GLY B 2 222 ? 25.094 49.536 -30.452 1.00 53.50 222 GLY B CA 1
ATOM 5580 C C . GLY B 2 222 ? 25.321 48.482 -31.513 1.00 52.93 222 GLY B C 1
ATOM 5581 O O . GLY B 2 222 ? 24.543 48.404 -32.469 1.00 53.86 222 GLY B O 1
ATOM 5585 N N . LEU B 2 223 ? 26.364 47.661 -31.360 1.00 50.78 223 LEU B N 1
ATOM 5586 C CA . LEU B 2 223 ? 26.682 46.649 -32.360 1.00 47.46 223 LEU B CA 1
ATOM 5587 C C . LEU B 2 223 ? 25.661 45.521 -32.409 1.00 46.00 223 LEU B C 1
ATOM 5588 O O . LEU B 2 223 ? 25.561 44.838 -33.433 1.00 43.86 223 LEU B O 1
ATOM 5604 N N . PHE B 2 224 ? 24.917 45.298 -31.331 1.00 46.57 224 PHE B N 1
ATOM 5605 C CA . PHE B 2 224 ? 24.102 44.098 -31.206 1.00 50.89 224 PHE B CA 1
ATOM 5606 C C . PHE B 2 224 ? 22.746 44.224 -31.889 1.00 58.54 224 PHE B C 1
ATOM 5607 O O . PHE B 2 224 ? 21.852 43.411 -31.628 1.00 56.48 224 PHE B O 1
ATOM 5624 N N . ASN B 2 225 ? 22.587 45.219 -32.759 1.00 68.51 225 ASN B N 1
ATOM 5625 C CA . ASN B 2 225 ? 21.474 45.283 -33.695 1.00 76.07 225 ASN B CA 1
ATOM 5626 C C . ASN B 2 225 ? 21.799 44.610 -35.024 1.00 75.87 225 ASN B C 1
ATOM 5627 O O . ASN B 2 225 ? 20.919 44.504 -35.884 1.00 78.83 225 ASN B O 1
ATOM 5638 N N . SER B 2 226 ? 23.034 44.148 -35.203 1.00 71.29 226 SER B N 1
ATOM 5639 C CA . SER B 2 226 ? 23.458 43.560 -36.464 1.00 67.80 226 SER B CA 1
ATOM 5640 C C . SER B 2 226 ? 22.825 42.188 -36.684 1.00 67.85 226 SER B C 1
ATOM 5641 O O . SER B 2 226 ? 22.495 41.467 -35.739 1.00 65.84 226 SER B O 1
ATOM 5649 N N . ASN B 2 227 ? 22.664 41.833 -37.960 1.00 70.76 227 ASN B N 1
ATOM 5650 C CA . ASN B 2 227 ? 22.216 40.502 -38.346 1.00 73.16 227 ASN B CA 1
ATOM 5651 C C . ASN B 2 227 ? 23.358 39.504 -38.468 1.00 66.85 227 ASN B C 1
ATOM 5652 O O . ASN B 2 227 ? 23.116 38.294 -38.396 1.00 66.99 227 ASN B O 1
ATOM 5663 N N . LYS B 2 228 ? 24.581 39.978 -38.651 1.00 60.68 228 LYS B N 1
ATOM 5664 C CA . LYS B 2 228 ? 25.704 39.107 -38.972 1.00 55.55 228 LYS B CA 1
ATOM 5665 C C . LYS B 2 228 ? 26.099 38.269 -37.762 1.00 51.66 228 LYS B C 1
ATOM 5666 O O . LYS B 2 228 ? 26.613 38.827 -36.783 1.00 45.54 228 LYS B O 1
ATOM 5685 N N . PRO B 2 229 ? 25.889 36.949 -37.776 1.00 55.00 229 PRO B N 1
ATOM 5686 C CA . PRO B 2 229 ? 26.213 36.151 -36.582 1.00 54.11 229 PRO B CA 1
ATOM 5687 C C . PRO B 2 229 ? 27.669 36.249 -36.169 1.00 51.25 229 PRO B C 1
ATOM 5688 O O . PRO B 2 229 ? 27.974 36.119 -34.977 1.00 47.50 229 PRO B O 1
ATOM 5699 N N . SER B 2 230 ? 28.582 36.472 -37.117 1.00 50.38 230 SER B N 1
ATOM 5700 C CA . SER B 2 230 ? 29.994 36.577 -36.766 1.00 50.52 230 SER B CA 1
ATOM 5701 C C . SER B 2 230 ? 30.284 37.860 -35.998 1.00 46.74 230 SER B C 1
ATOM 5702 O O . SER B 2 230 ? 31.181 37.882 -35.148 1.00 46.74 230 SER B O 1
ATOM 5710 N N . LEU B 2 231 ? 29.543 38.933 -36.281 1.00 45.30 231 LEU B N 1
ATOM 5711 C CA . LEU B 2 231 ? 29.727 40.172 -35.534 1.00 44.21 231 LEU B CA 1
ATOM 5712 C C . LEU B 2 231 ? 29.196 40.036 -34.114 1.00 40.34 231 LEU B C 1
ATOM 5713 O O . LEU B 2 231 ? 29.825 40.510 -33.159 1.00 36.64 231 LEU B O 1
ATOM 5729 N N . ILE B 2 232 ? 28.040 39.388 -33.957 1.00 38.91 232 ILE B N 1
ATOM 5730 C CA . ILE B 2 232 ? 27.466 39.189 -32.629 1.00 38.02 232 ILE B CA 1
ATOM 5731 C C . ILE B 2 232 ? 28.376 38.302 -31.788 1.00 36.10 232 ILE B C 1
ATOM 5732 O O . ILE B 2 232 ? 28.645 38.593 -30.616 1.00 36.61 232 ILE B O 1
ATOM 5748 N N . ARG B 2 233 ? 28.857 37.200 -32.371 1.00 34.42 233 ARG B N 1
ATOM 5749 C CA . ARG B 2 233 ? 29.781 36.325 -31.657 1.00 37.60 233 ARG B CA 1
ATOM 5750 C C . ARG B 2 233 ? 30.966 37.107 -31.105 1.00 36.88 233 ARG B C 1
ATOM 5751 O O . ARG B 2 233 ? 31.279 37.032 -29.912 1.00 34.18 233 ARG B O 1
ATOM 5772 N N . THR B 2 234 ? 31.648 37.856 -31.973 1.00 37.90 234 THR B N 1
ATOM 5773 C CA . THR B 2 234 ? 32.866 38.541 -31.556 1.00 39.62 234 THR B CA 1
ATOM 5774 C C . THR B 2 234 ? 32.565 39.613 -30.518 1.00 36.85 234 THR B C 1
ATOM 5775 O O . THR B 2 234 ? 33.295 39.748 -29.528 1.00 36.64 234 THR B O 1
ATOM 5786 N N . ALA B 2 235 ? 31.494 40.381 -30.724 1.00 35.06 235 ALA B N 1
ATOM 5787 C CA . ALA B 2 235 ? 31.151 41.435 -29.778 1.00 34.81 235 ALA B CA 1
ATOM 5788 C C . ALA B 2 235 ? 30.761 40.868 -28.418 1.00 34.14 235 ALA B C 1
ATOM 5789 O O . ALA B 2 235 ? 31.025 41.501 -27.390 1.00 33.98 235 ALA B O 1
ATOM 5796 N N . THR B 2 236 ? 30.135 39.688 -28.387 1.00 33.76 236 THR B N 1
ATOM 5797 C CA . THR B 2 236 ? 29.763 39.085 -27.109 1.00 33.14 236 THR B CA 1
ATOM 5798 C C . THR B 2 236 ? 30.996 38.648 -26.330 1.00 33.16 236 THR B C 1
ATOM 5799 O O . THR B 2 236 ? 31.051 38.797 -25.104 1.00 32.81 236 THR B O 1
ATOM 5810 N N . TRP B 2 237 ? 31.998 38.110 -27.028 1.00 33.59 237 TRP B N 1
ATOM 5811 C CA . TRP B 2 237 ? 33.248 37.731 -26.378 1.00 33.70 237 TRP B CA 1
ATOM 5812 C C . TRP B 2 237 ? 33.985 38.955 -25.848 1.00 35.76 237 TRP B C 1
ATOM 5813 O O . TRP B 2 237 ? 34.453 38.964 -24.702 1.00 33.74 237 TRP B O 1
ATOM 5834 N N . THR B 2 238 ? 34.094 40.004 -26.666 1.00 36.11 238 THR B N 1
ATOM 5835 C CA . THR B 2 238 ? 34.692 41.247 -26.190 1.00 36.81 238 THR B CA 1
ATOM 5836 C C . THR B 2 238 ? 33.949 41.779 -24.972 1.00 35.69 238 THR B C 1
ATOM 5837 O O . THR B 2 238 ? 34.569 42.232 -24.001 1.00 34.56 238 THR B O 1
ATOM 5848 N N . LEU B 2 239 ? 32.617 41.736 -25.008 1.00 35.27 239 LEU B N 1
ATOM 5849 C CA . LEU B 2 239 ? 31.833 42.209 -23.871 1.00 37.49 239 LEU B CA 1
ATOM 5850 C C . LEU B 2 239 ? 32.132 41.391 -22.620 1.00 35.17 239 LEU B C 1
ATOM 5851 O O . LEU B 2 239 ? 32.243 41.944 -21.520 1.00 33.75 239 LEU B O 1
ATOM 5867 N N . SER B 2 240 ? 32.277 40.071 -22.764 1.00 33.24 240 SER B N 1
ATOM 5868 C CA . SER B 2 240 ? 32.610 39.255 -21.600 1.00 36.10 240 SER B CA 1
ATOM 5869 C C . SER B 2 240 ? 33.986 39.613 -21.055 1.00 34.73 240 SER B C 1
ATOM 5870 O O . SER B 2 240 ? 34.219 39.512 -19.845 1.00 33.48 240 SER B O 1
ATOM 5878 N N . ASN B 2 241 ? 34.906 40.038 -21.926 1.00 36.55 241 ASN B N 1
ATOM 5879 C CA . ASN B 2 241 ? 36.216 40.478 -21.453 1.00 39.07 241 ASN B CA 1
ATOM 5880 C C . ASN B 2 241 ? 36.126 41.791 -20.682 1.00 39.02 241 ASN B C 1
ATOM 5881 O O . ASN B 2 241 ? 36.923 42.024 -19.766 1.00 39.57 241 ASN B O 1
ATOM 5892 N N . LEU B 2 242 ? 35.177 42.659 -21.036 1.00 38.78 242 LEU B N 1
ATOM 5893 C CA . LEU B 2 242 ? 35.000 43.898 -20.286 1.00 38.24 242 LEU B CA 1
ATOM 5894 C C . LEU B 2 242 ? 34.381 43.653 -18.916 1.00 36.76 242 LEU B C 1
ATOM 5895 O O . LEU B 2 242 ? 34.569 44.471 -18.009 1.00 35.08 242 LEU B O 1
ATOM 5911 N N . CYS B 2 243 ? 33.659 42.545 -18.748 1.00 35.16 243 CYS B N 1
ATOM 5912 C CA . CYS B 2 243 ? 33.035 42.201 -17.477 1.00 37.31 243 CYS B CA 1
ATOM 5913 C C . CYS B 2 243 ? 33.917 41.323 -16.602 1.00 37.64 243 CYS B C 1
ATOM 5914 O O . CYS B 2 243 ? 33.689 41.246 -15.390 1.00 38.89 243 CYS B O 1
ATOM 5922 N N . ARG B 2 244 ? 34.918 40.677 -17.191 1.00 39.12 244 ARG B N 1
ATOM 5923 C CA . ARG B 2 244 ? 35.757 39.704 -16.509 1.00 41.06 244 ARG B CA 1
ATOM 5924 C C . ARG B 2 244 ? 36.715 40.390 -15.536 1.00 40.48 244 ARG B C 1
ATOM 5925 O O . ARG B 2 244 ? 37.030 41.576 -15.660 1.00 40.45 244 ARG B O 1
ATOM 5946 N N . GLY B 2 245 ? 37.175 39.622 -14.548 1.00 41.97 245 GLY B N 1
ATOM 5947 C CA . GLY B 2 245 ? 38.185 40.101 -13.622 1.00 45.03 245 GLY B CA 1
ATOM 5948 C C . GLY B 2 245 ? 37.633 40.511 -12.271 1.00 53.28 245 GLY B C 1
ATOM 5949 O O . GLY B 2 245 ? 36.761 41.382 -12.184 1.00 45.72 245 GLY B O 1
ATOM 5953 N N . LYS B 2 246 ? 38.155 39.902 -11.206 1.00 70.69 246 LYS B N 1
ATOM 5954 C CA . LYS B 2 246 ? 37.602 40.065 -9.867 1.00 87.95 246 LYS B CA 1
ATOM 5955 C C . LYS B 2 246 ? 38.268 41.197 -9.090 1.00 91.77 246 LYS B C 1
ATOM 5956 O O . LYS B 2 246 ? 37.579 42.020 -8.484 1.00 96.25 246 LYS B O 1
ATOM 5975 N N . LYS B 2 247 ? 39.598 41.254 -9.085 1.00 88.90 247 LYS B N 1
ATOM 5976 C CA . LYS B 2 247 ? 40.327 42.251 -8.300 1.00 84.00 247 LYS B CA 1
ATOM 5977 C C . LYS B 2 247 ? 41.302 43.007 -9.196 1.00 71.45 247 LYS B C 1
ATOM 5978 O O . LYS B 2 247 ? 42.345 42.459 -9.576 1.00 72.59 247 LYS B O 1
ATOM 5997 N N . PRO B 2 248 ? 40.997 44.271 -9.561 1.00 57.58 248 PRO B N 1
ATOM 5998 C CA . PRO B 2 248 ? 39.750 44.985 -9.266 1.00 50.29 248 PRO B CA 1
ATOM 5999 C C . PRO B 2 248 ? 38.604 44.560 -10.180 1.00 49.04 248 PRO B C 1
ATOM 6000 O O . PRO B 2 248 ? 38.850 44.127 -11.307 1.00 43.23 248 PRO B O 1
ATOM 6011 N N . GLN B 2 249 ? 37.371 44.673 -9.694 1.00 52.29 249 GLN B N 1
ATOM 6012 C CA . GLN B 2 249 ? 36.224 44.524 -10.572 1.00 54.90 249 GLN B CA 1
ATOM 6013 C C . GLN B 2 249 ? 36.093 45.766 -11.452 1.00 51.93 249 GLN B C 1
ATOM 6014 O O . GLN B 2 249 ? 36.542 46.853 -11.077 1.00 52.31 249 GLN B O 1
ATOM 6028 N N . PRO B 2 250 ? 35.490 45.633 -12.631 1.00 45.01 250 PRO B N 1
ATOM 6029 C CA . PRO B 2 250 ? 35.295 46.805 -13.490 1.00 43.06 250 PRO B CA 1
ATOM 6030 C C . PRO B 2 250 ? 34.330 47.794 -12.853 1.00 42.30 250 PRO B C 1
ATOM 6031 O O . PRO B 2 250 ? 33.617 47.493 -11.895 1.00 41.15 250 PRO B O 1
ATOM 6042 N N . ASP B 2 251 ? 34.327 49.005 -13.405 1.00 45.54 251 ASP B N 1
ATOM 6043 C CA . ASP B 2 251 ? 33.443 50.067 -12.938 1.00 49.45 251 ASP B CA 1
ATOM 6044 C C . ASP B 2 251 ? 31.986 49.645 -13.082 1.00 48.70 251 ASP B C 1
ATOM 6045 O O . ASP B 2 251 ? 31.450 49.614 -14.195 1.00 46.67 251 ASP B O 1
ATOM 6054 N N . TRP B 2 252 ? 31.334 49.336 -11.956 1.00 50.27 252 TRP B N 1
ATOM 6055 C CA . TRP B 2 252 ? 29.971 48.814 -12.001 1.00 52.04 252 TRP B CA 1
ATOM 6056 C C . TRP B 2 252 ? 29.028 49.754 -12.743 1.00 52.17 252 TRP B C 1
ATOM 6057 O O . TRP B 2 252 ? 28.152 49.301 -13.490 1.00 50.90 252 TRP B O 1
ATOM 6078 N N . SER B 2 253 ? 29.182 51.066 -12.550 1.00 53.81 253 SER B N 1
ATOM 6079 C CA . SER B 2 253 ? 28.275 52.010 -13.191 1.00 56.40 253 SER B CA 1
ATOM 6080 C C . SER B 2 253 ? 28.300 51.890 -14.708 1.00 57.29 253 SER B C 1
ATOM 6081 O O . SER B 2 253 ? 27.333 52.292 -15.366 1.00 58.81 253 SER B O 1
ATOM 6089 N N . VAL B 2 254 ? 29.370 51.346 -15.277 1.00 55.73 254 VAL B N 1
ATOM 6090 C CA . VAL B 2 254 ? 29.523 51.243 -16.724 1.00 54.13 254 VAL B CA 1
ATOM 6091 C C . VAL B 2 254 ? 29.107 49.870 -17.238 1.00 50.40 254 VAL B C 1
ATOM 6092 O O . VAL B 2 254 ? 28.317 49.766 -18.176 1.00 50.40 254 VAL B O 1
ATOM 6105 N N . VAL B 2 255 ? 29.628 48.797 -16.636 1.00 48.24 255 VAL B N 1
ATOM 6106 C CA . VAL B 2 255 ? 29.382 47.468 -17.183 1.00 46.75 255 VAL B CA 1
ATOM 6107 C C . VAL B 2 255 ? 27.967 46.984 -16.896 1.00 46.61 255 VAL B C 1
ATOM 6108 O O . VAL B 2 255 ? 27.450 46.140 -17.635 1.00 46.28 255 VAL B O 1
ATOM 6121 N N . SER B 2 256 ? 27.316 47.494 -15.848 1.00 46.58 256 SER B N 1
ATOM 6122 C CA . SER B 2 256 ? 25.919 47.147 -15.618 1.00 48.88 256 SER B CA 1
ATOM 6123 C C . SER B 2 256 ? 24.999 47.719 -16.689 1.00 47.14 256 SER B C 1
ATOM 6124 O O . SER B 2 256 ? 23.840 47.296 -16.779 1.00 49.19 256 SER B O 1
ATOM 6132 N N . GLN B 2 257 ? 25.481 48.666 -17.495 1.00 45.49 257 GLN B N 1
ATOM 6133 C CA . GLN B 2 257 ? 24.721 49.143 -18.642 1.00 45.75 257 GLN B CA 1
ATOM 6134 C C . GLN B 2 257 ? 24.561 48.077 -19.715 1.00 44.05 257 GLN B C 1
ATOM 6135 O O . GLN B 2 257 ? 23.744 48.255 -20.625 1.00 42.46 257 GLN B O 1
ATOM 6149 N N . ALA B 2 258 ? 25.318 46.983 -19.633 1.00 43.79 258 ALA B N 1
ATOM 6150 C CA . ALA B 2 258 ? 25.278 45.925 -20.630 1.00 44.08 258 ALA B CA 1
ATOM 6151 C C . ALA B 2 258 ? 24.213 44.874 -20.350 1.00 40.76 258 ALA B C 1
ATOM 6152 O O . ALA B 2 258 ? 23.992 44.002 -21.196 1.00 38.22 258 ALA B O 1
ATOM 6159 N N . LEU B 2 259 ? 23.551 44.935 -19.198 1.00 39.78 259 LEU B N 1
ATOM 6160 C CA . LEU B 2 259 ? 22.672 43.854 -18.769 1.00 38.36 259 LEU B CA 1
ATOM 6161 C C . LEU B 2 259 ? 21.445 43.737 -19.669 1.00 38.99 259 LEU B C 1
ATOM 6162 O O . LEU B 2 259 ? 21.049 42.617 -20.012 1.00 35.65 259 LEU B O 1
ATOM 6178 N N . PRO B 2 260 ? 20.809 44.842 -20.067 1.00 41.81 260 PRO B N 1
ATOM 6179 C CA . PRO B 2 260 ? 19.739 44.726 -21.074 1.00 41.90 260 PRO B CA 1
ATOM 6180 C C . PRO B 2 260 ? 20.183 44.011 -22.340 1.00 39.21 260 PRO B C 1
ATOM 6181 O O . PRO B 2 260 ? 19.434 43.188 -22.882 1.00 40.62 260 PRO B O 1
ATOM 6192 N N . THR B 2 261 ? 21.392 44.302 -22.824 1.00 34.65 261 THR B N 1
ATOM 6193 C CA . THR B 2 261 ? 21.897 43.622 -24.011 1.00 35.69 261 THR B CA 1
ATOM 6194 C C . THR B 2 261 ? 22.166 42.148 -23.733 1.00 34.59 261 THR B C 1
ATOM 6195 O O . THR B 2 261 ? 21.866 41.287 -24.569 1.00 33.78 261 THR B O 1
ATOM 6206 N N . LEU B 2 262 ? 22.737 41.836 -22.567 1.00 32.60 262 LEU B N 1
ATOM 6207 C CA . LEU B 2 262 ? 22.990 40.440 -22.230 1.00 33.63 262 LEU B CA 1
ATOM 6208 C C . LEU B 2 262 ? 21.691 39.660 -22.089 1.00 31.81 262 LEU B C 1
ATOM 6209 O O . LEU B 2 262 ? 21.649 38.465 -22.402 1.00 33.06 262 LEU B O 1
ATOM 6225 N N . ALA B 2 263 ? 20.622 40.316 -21.634 1.00 31.19 263 ALA B N 1
ATOM 6226 C CA . ALA B 2 263 ? 19.326 39.647 -21.557 1.00 33.58 263 ALA B CA 1
ATOM 6227 C C . ALA B 2 263 ? 18.861 39.208 -22.937 1.00 30.03 263 ALA B C 1
ATOM 6228 O O . ALA B 2 263 ? 18.298 38.118 -23.096 1.00 30.45 263 ALA B O 1
ATOM 6235 N N . LYS B 2 264 ? 19.090 40.047 -23.950 1.00 30.89 264 LYS B N 1
ATOM 6236 C CA . LYS B 2 264 ? 18.754 39.675 -25.319 1.00 30.99 264 LYS B CA 1
ATOM 6237 C C . LYS B 2 264 ? 19.665 38.566 -25.833 1.00 30.38 264 LYS B C 1
ATOM 6238 O O . LYS B 2 264 ? 19.204 37.633 -26.502 1.00 30.21 264 LYS B O 1
ATOM 6257 N N . LEU B 2 265 ? 20.962 38.653 -25.536 1.00 30.42 265 LEU B N 1
ATOM 6258 C CA . LEU B 2 265 ? 21.919 37.716 -26.114 1.00 31.38 265 LEU B CA 1
ATOM 6259 C C . LEU B 2 265 ? 21.668 36.280 -25.667 1.00 30.38 265 LEU B C 1
ATOM 6260 O O . LEU B 2 265 ? 21.892 35.347 -26.445 1.00 30.39 265 LEU B O 1
ATOM 6276 N N . ILE B 2 266 ? 21.211 36.069 -24.433 1.00 31.06 266 ILE B N 1
ATOM 6277 C CA . ILE B 2 266 ? 21.028 34.700 -23.959 1.00 33.31 266 ILE B CA 1
ATOM 6278 C C . ILE B 2 266 ? 19.794 34.085 -24.607 1.00 34.53 266 ILE B C 1
ATOM 6279 O O . ILE B 2 266 ? 19.488 32.910 -24.380 1.00 33.78 266 ILE B O 1
ATOM 6295 N N . TYR B 2 267 ? 19.077 34.863 -25.417 1.00 36.77 267 TYR B N 1
ATOM 6296 C CA . TYR B 2 267 ? 18.036 34.296 -26.263 1.00 38.31 267 TYR B CA 1
ATOM 6297 C C . TYR B 2 267 ? 18.547 33.939 -27.648 1.00 38.33 267 TYR B C 1
ATOM 6298 O O . TYR B 2 267 ? 17.759 33.507 -28.496 1.00 37.44 267 TYR B O 1
ATOM 6316 N N . SER B 2 268 ? 19.840 34.110 -27.896 1.00 36.51 268 SER B N 1
ATOM 6317 C CA . SER B 2 268 ? 20.449 33.502 -29.065 1.00 37.25 268 SER B CA 1
ATOM 6318 C C . SER B 2 268 ? 20.367 31.987 -28.948 1.00 39.73 268 SER B C 1
ATOM 6319 O O . SER B 2 268 ? 20.277 31.429 -27.849 1.00 39.14 268 SER B O 1
ATOM 6327 N N . MET B 2 269 ? 20.373 31.317 -30.095 1.00 43.25 269 MET B N 1
ATOM 6328 C CA . MET B 2 269 ? 20.517 29.870 -30.148 1.00 49.03 269 MET B CA 1
ATOM 6329 C C . MET B 2 269 ? 21.852 29.468 -30.760 1.00 48.03 269 MET B C 1
ATOM 6330 O O . MET B 2 269 ? 22.070 28.285 -31.037 1.00 50.18 269 MET B O 1
ATOM 6344 N N . ASP B 2 270 ? 22.747 30.432 -30.968 1.00 44.17 270 ASP B N 1
ATOM 6345 C CA . ASP B 2 270 ? 24.114 30.157 -31.388 1.00 42.15 270 ASP B CA 1
ATOM 6346 C C . ASP B 2 270 ? 24.945 29.787 -30.165 1.00 41.26 270 ASP B C 1
ATOM 6347 O O . ASP B 2 270 ? 25.080 30.587 -29.232 1.00 36.76 270 ASP B O 1
ATOM 6356 N N . THR B 2 271 ? 25.510 28.577 -30.175 1.00 43.22 271 THR B N 1
ATOM 6357 C CA . THR B 2 271 ? 26.212 28.072 -29.000 1.00 43.69 271 THR B CA 1
ATOM 6358 C C . THR B 2 271 ? 27.346 29.003 -28.581 1.00 40.46 271 THR B C 1
ATOM 6359 O O . THR B 2 271 ? 27.458 29.368 -27.405 1.00 38.92 271 THR B O 1
ATOM 6370 N N . GLU B 2 272 ? 28.205 29.392 -29.528 1.00 38.37 272 GLU B N 1
ATOM 6371 C CA . GLU B 2 272 ? 29.342 30.243 -29.182 1.00 41.89 272 GLU B CA 1
ATOM 6372 C C . GLU B 2 272 ? 28.880 31.550 -28.551 1.00 37.27 272 GLU B C 1
ATOM 6373 O O . GLU B 2 272 ? 29.489 32.034 -27.591 1.00 37.24 272 GLU B O 1
ATOM 6385 N N . THR B 2 273 ? 27.816 32.146 -29.091 1.00 34.42 273 THR B N 1
ATOM 6386 C CA . THR B 2 273 ? 27.297 33.380 -28.514 1.00 33.61 273 THR B CA 1
ATOM 6387 C C . THR B 2 273 ? 26.806 33.151 -27.093 1.00 31.96 273 THR B C 1
ATOM 6388 O O . THR B 2 273 ? 27.087 33.950 -26.193 1.00 31.36 273 THR B O 1
ATOM 6399 N N . LEU B 2 274 ? 26.075 32.055 -26.874 1.00 31.13 274 LEU B N 1
ATOM 6400 C CA . LEU B 2 274 ? 25.528 31.776 -25.551 1.00 32.20 274 LEU B CA 1
ATOM 6401 C C . LEU B 2 274 ? 26.631 31.554 -24.527 1.00 30.56 274 LEU B C 1
ATOM 6402 O O . LEU B 2 274 ? 26.520 32.002 -23.380 1.00 30.08 274 LEU B O 1
ATOM 6418 N N . VAL B 2 275 ? 27.699 30.853 -24.916 1.00 32.91 275 VAL B N 1
ATOM 6419 C CA . VAL B 2 275 ? 28.798 30.587 -23.989 1.00 35.31 275 VAL B CA 1
ATOM 6420 C C . VAL B 2 275 ? 29.304 31.892 -23.389 1.00 33.04 275 VAL B C 1
ATOM 6421 O O . VAL B 2 275 ? 29.333 32.072 -22.167 1.00 32.66 275 VAL B O 1
ATOM 6434 N N . ASP B 2 276 ? 29.709 32.825 -24.253 1.00 32.70 276 ASP B N 1
ATOM 6435 C CA . ASP B 2 276 ? 30.352 34.044 -23.775 1.00 33.04 276 ASP B CA 1
ATOM 6436 C C . ASP B 2 276 ? 29.351 35.001 -23.137 1.00 31.17 276 ASP B C 1
ATOM 6437 O O . ASP B 2 276 ? 29.717 35.773 -22.243 1.00 31.12 276 ASP B O 1
ATOM 6446 N N . ALA B 2 277 ? 28.090 34.966 -23.571 1.00 30.95 277 ALA B N 1
ATOM 6447 C CA . ALA B 2 277 ? 27.070 35.773 -22.908 1.00 30.59 277 ALA B CA 1
ATOM 6448 C C . ALA B 2 277 ? 26.836 35.286 -21.480 1.00 31.26 277 ALA B C 1
ATOM 6449 O O . ALA B 2 277 ? 26.751 36.092 -20.546 1.00 29.86 277 ALA B O 1
ATOM 6456 N N . CYS B 2 278 ? 26.735 33.970 -21.291 1.00 32.60 278 CYS B N 1
ATOM 6457 C CA . CYS B 2 278 ? 26.545 33.437 -19.946 1.00 32.61 278 CYS B CA 1
ATOM 6458 C C . CYS B 2 278 ? 27.758 33.714 -19.066 1.00 31.51 278 CYS B C 1
ATOM 6459 O O . CYS B 2 278 ? 27.608 34.038 -17.881 1.00 29.28 278 CYS B O 1
ATOM 6467 N N . TRP B 2 279 ? 28.968 33.590 -19.619 1.00 32.07 279 TRP B N 1
ATOM 6468 C CA . TRP B 2 279 ? 30.158 33.940 -18.849 1.00 30.08 279 TRP B CA 1
ATOM 6469 C C . TRP B 2 279 ? 30.113 35.398 -18.414 1.00 30.14 279 TRP B C 1
ATOM 6470 O O . TRP B 2 279 ? 30.425 35.720 -17.262 1.00 29.98 279 TRP B O 1
ATOM 6491 N N . ALA B 2 280 ? 29.732 36.295 -19.327 1.00 30.39 280 ALA B N 1
ATOM 6492 C CA . ALA B 2 280 ? 29.613 37.706 -18.976 1.00 30.46 280 ALA B CA 1
ATOM 6493 C C . ALA B 2 280 ? 28.641 37.898 -17.821 1.00 29.91 280 ALA B C 1
ATOM 6494 O O . ALA B 2 280 ? 28.932 38.619 -16.860 1.00 29.85 280 ALA B O 1
ATOM 6501 N N . ILE B 2 281 ? 27.473 37.258 -17.901 1.00 30.32 281 ILE B N 1
ATOM 6502 C CA . ILE B 2 281 ? 26.490 37.369 -16.827 1.00 30.36 281 ILE B CA 1
ATOM 6503 C C . ILE B 2 281 ? 27.042 36.775 -15.538 1.00 28.81 281 ILE B C 1
ATOM 6504 O O . ILE B 2 281 ? 26.760 37.272 -14.440 1.00 28.44 281 ILE B O 1
ATOM 6520 N N . SER B 2 282 ? 27.829 35.702 -15.643 1.00 28.85 282 SER B N 1
ATOM 6521 C CA . SER B 2 282 ? 28.392 35.101 -14.437 1.00 30.15 282 SER B CA 1
ATOM 6522 C C . SER B 2 282 ? 29.357 36.056 -13.747 1.00 30.22 282 SER B C 1
ATOM 6523 O O . SER B 2 282 ? 29.434 36.075 -12.514 1.00 28.85 282 SER B O 1
ATOM 6531 N N . TYR B 2 283 ? 30.089 36.864 -14.520 1.00 32.42 283 TYR B N 1
ATOM 6532 C CA . TYR B 2 283 ? 30.987 37.847 -13.921 1.00 34.79 283 TYR B CA 1
ATOM 6533 C C . TYR B 2 283 ? 30.201 38.976 -13.265 1.00 35.52 283 TYR B C 1
ATOM 6534 O O . TYR B 2 283 ? 30.499 39.381 -12.135 1.00 35.53 283 TYR B O 1
ATOM 6552 N N . LEU B 2 284 ? 29.199 39.506 -13.968 1.00 37.87 284 LEU B N 1
ATOM 6553 C CA . LEU B 2 284 ? 28.432 40.624 -13.431 1.00 39.52 284 LEU B CA 1
ATOM 6554 C C . LEU B 2 284 ? 27.600 40.209 -12.226 1.00 38.35 284 LEU B C 1
ATOM 6555 O O . LEU B 2 284 ? 27.326 41.038 -11.351 1.00 35.66 284 LEU B O 1
ATOM 6571 N N . SER B 2 285 ? 27.184 38.944 -12.165 1.00 35.91 285 SER B N 1
ATOM 6572 C CA . SER B 2 285 ? 26.385 38.468 -11.044 1.00 39.39 285 SER B CA 1
ATOM 6573 C C . SER B 2 285 ? 27.232 38.096 -9.836 1.00 41.33 285 SER B C 1
ATOM 6574 O O . SER B 2 285 ? 26.672 37.818 -8.769 1.00 39.72 285 SER B O 1
ATOM 6582 N N . ASP B 2 286 ? 28.555 38.077 -9.973 1.00 44.22 286 ASP B N 1
ATOM 6583 C CA . ASP B 2 286 ? 29.452 37.835 -8.844 1.00 49.23 286 ASP B CA 1
ATOM 6584 C C . ASP B 2 286 ? 29.599 39.155 -8.095 1.00 52.51 286 ASP B C 1
ATOM 6585 O O . ASP B 2 286 ? 30.484 39.964 -8.380 1.00 52.26 286 ASP B O 1
ATOM 6594 N N . GLY B 2 287 ? 28.707 39.380 -7.132 1.00 55.34 287 GLY B N 1
ATOM 6595 C CA . GLY B 2 287 ? 28.677 40.619 -6.395 1.00 57.37 287 GLY B CA 1
ATOM 6596 C C . GLY B 2 287 ? 27.710 40.575 -5.230 1.00 58.22 287 GLY B C 1
ATOM 6597 O O . GLY B 2 287 ? 27.140 39.529 -4.900 1.00 58.68 287 GLY B O 1
ATOM 6601 N N . PRO B 2 288 ? 27.510 41.716 -4.581 1.00 57.07 288 PRO B N 1
ATOM 6602 C CA . PRO B 2 288 ? 26.583 41.794 -3.449 1.00 56.09 288 PRO B CA 1
ATOM 6603 C C . PRO B 2 288 ? 25.134 41.780 -3.927 1.00 56.48 288 PRO B C 1
ATOM 6604 O O . PRO B 2 288 ? 24.844 41.653 -5.118 1.00 56.59 288 PRO B O 1
ATOM 6615 N N . GLN B 2 289 ? 24.218 41.918 -2.965 1.00 55.77 289 GLN B N 1
ATOM 6616 C CA . GLN B 2 289 ? 22.795 41.894 -3.281 1.00 56.64 289 GLN B CA 1
ATOM 6617 C C . GLN B 2 289 ? 22.434 42.903 -4.365 1.00 53.66 289 GLN B C 1
ATOM 6618 O O . GLN B 2 289 ? 21.493 42.675 -5.134 1.00 51.38 289 GLN B O 1
ATOM 6632 N N . GLU B 2 290 ? 23.163 44.019 -4.445 1.00 53.75 290 GLU B N 1
ATOM 6633 C CA . GLU B 2 290 ? 22.847 45.032 -5.447 1.00 55.35 290 GLU B CA 1
ATOM 6634 C C . GLU B 2 290 ? 23.107 44.515 -6.857 1.00 52.06 290 GLU B C 1
ATOM 6635 O O . GLU B 2 290 ? 22.319 44.776 -7.775 1.00 49.77 290 GLU B O 1
ATOM 6647 N N . ALA B 2 291 ? 24.215 43.796 -7.053 1.00 49.56 291 ALA B N 1
ATOM 6648 C CA . ALA B 2 291 ? 24.515 43.263 -8.377 1.00 48.20 291 ALA B CA 1
ATOM 6649 C C . ALA B 2 291 ? 23.514 42.186 -8.769 1.00 43.73 291 ALA B C 1
ATOM 6650 O O . ALA B 2 291 ? 23.024 42.166 -9.903 1.00 43.31 291 ALA B O 1
ATOM 6657 N N . ILE B 2 292 ? 23.201 41.282 -7.840 1.00 42.15 292 ILE B N 1
ATOM 6658 C CA . ILE B 2 292 ? 22.189 40.264 -8.100 1.00 41.01 292 ILE B CA 1
ATOM 6659 C C . ILE B 2 292 ? 20.868 40.916 -8.484 1.00 41.30 292 ILE B C 1
ATOM 6660 O O . ILE B 2 292 ? 20.173 40.455 -9.398 1.00 41.87 292 ILE B O 1
ATOM 6676 N N . GLN B 2 293 ? 20.503 42.001 -7.798 1.00 41.62 293 GLN B N 1
ATOM 6677 C CA . GLN B 2 293 ? 19.214 42.632 -8.061 1.00 41.65 293 GLN B CA 1
ATOM 6678 C C . GLN B 2 293 ? 19.170 43.264 -9.444 1.00 41.14 293 GLN B C 1
ATOM 6679 O O . GLN B 2 293 ? 18.100 43.319 -10.063 1.00 42.35 293 GLN B O 1
ATOM 6693 N N . ALA B 2 294 ? 20.309 43.749 -9.945 1.00 39.50 294 ALA B N 1
ATOM 6694 C CA . ALA B 2 294 ? 20.337 44.299 -11.295 1.00 38.22 294 ALA B CA 1
ATOM 6695 C C . ALA B 2 294 ? 20.134 43.212 -12.341 1.00 37.74 294 ALA B C 1
ATOM 6696 O O . ALA B 2 294 ? 19.574 43.477 -13.410 1.00 36.35 294 ALA B O 1
ATOM 6703 N N . VAL B 2 295 ? 20.583 41.988 -12.056 1.00 39.15 295 VAL B N 1
ATOM 6704 C CA . VAL B 2 295 ? 20.358 40.880 -12.978 1.00 38.92 295 VAL B CA 1
ATOM 6705 C C . VAL B 2 295 ? 18.899 40.448 -12.936 1.00 38.30 295 VAL B C 1
ATOM 6706 O O . VAL B 2 295 ? 18.294 40.144 -13.971 1.00 35.75 295 VAL B O 1
ATOM 6719 N N . ILE B 2 296 ? 18.311 40.422 -11.739 1.00 38.34 296 ILE B N 1
ATOM 6720 C CA . ILE B 2 296 ? 16.900 40.077 -11.600 1.00 39.27 296 ILE B CA 1
ATOM 6721 C C . ILE B 2 296 ? 16.026 41.099 -12.315 1.00 38.40 296 ILE B C 1
ATOM 6722 O O . ILE B 2 296 ? 15.035 40.744 -12.965 1.00 36.92 296 ILE B O 1
ATOM 6738 N N . ASP B 2 297 ? 16.384 42.382 -12.217 1.00 39.86 297 ASP B N 1
ATOM 6739 C CA . ASP B 2 297 ? 15.530 43.432 -12.764 1.00 44.15 297 ASP B CA 1
ATOM 6740 C C . ASP B 2 297 ? 15.420 43.361 -14.284 1.00 43.75 297 ASP B C 1
ATOM 6741 O O . ASP B 2 297 ? 14.389 43.754 -14.842 1.00 45.21 297 ASP B O 1
ATOM 6750 N N . VAL B 2 298 ? 16.453 42.871 -14.973 1.00 41.10 298 VAL B N 1
ATOM 6751 C CA . VAL B 2 298 ? 16.394 42.756 -16.429 1.00 41.10 298 VAL B CA 1
ATOM 6752 C C . VAL B 2 298 ? 15.784 41.414 -16.823 1.00 37.22 298 VAL B C 1
ATOM 6753 O O . VAL B 2 298 ? 15.736 41.069 -18.009 1.00 37.46 298 VAL B O 1
ATOM 6766 N N . ARG B 2 299 ? 15.318 40.651 -15.834 1.00 38.02 299 ARG B N 1
ATOM 6767 C CA . ARG B 2 299 ? 14.551 39.424 -16.072 1.00 41.13 299 ARG B CA 1
ATOM 6768 C C . ARG B 2 299 ? 15.382 38.358 -16.782 1.00 39.71 299 ARG B C 1
ATOM 6769 O O . ARG B 2 299 ? 14.859 37.567 -17.572 1.00 39.27 299 ARG B O 1
ATOM 6790 N N . ILE B 2 300 ? 16.677 38.328 -16.488 1.00 38.58 300 ILE B N 1
ATOM 6791 C CA . ILE B 2 300 ? 17.608 37.338 -17.025 1.00 37.73 300 ILE B CA 1
ATOM 6792 C C . ILE B 2 300 ? 17.356 35.942 -16.458 1.00 37.52 300 ILE B C 1
ATOM 6793 O O . ILE B 2 300 ? 17.523 34.954 -17.190 1.00 38.47 300 ILE B O 1
ATOM 6809 N N . PRO B 2 301 ? 16.962 35.792 -15.186 1.00 35.49 301 PRO B N 1
ATOM 6810 C CA . PRO B 2 301 ? 16.922 34.440 -14.592 1.00 36.20 301 PRO B CA 1
ATOM 6811 C C . PRO B 2 301 ? 16.111 33.404 -15.361 1.00 36.87 301 PRO B C 1
ATOM 6812 O O . PRO B 2 301 ? 16.538 32.245 -15.441 1.00 36.52 301 PRO B O 1
ATOM 6823 N N . LYS B 2 302 ? 14.955 33.768 -15.918 1.00 38.71 302 LYS B N 1
ATOM 6824 C CA . LYS B 2 302 ? 14.100 32.763 -16.545 1.00 40.92 302 LYS B CA 1
ATOM 6825 C C . LYS B 2 302 ? 14.837 32.038 -17.667 1.00 36.64 302 LYS B C 1
ATOM 6826 O O . LYS B 2 302 ? 14.905 30.802 -17.687 1.00 36.54 302 LYS B O 1
ATOM 6845 N N . ARG B 2 303 ? 15.395 32.793 -18.613 1.00 32.46 303 ARG B N 1
ATOM 6846 C CA . ARG B 2 303 ? 16.132 32.180 -19.713 1.00 32.55 303 ARG B CA 1
ATOM 6847 C C . ARG B 2 303 ? 17.446 31.581 -19.234 1.00 33.01 303 ARG B C 1
ATOM 6848 O O . ARG B 2 303 ? 17.894 30.563 -19.772 1.00 31.73 303 ARG B O 1
ATOM 6869 N N . LEU B 2 304 ? 18.074 32.195 -18.230 1.00 34.22 304 LEU B N 1
ATOM 6870 C CA . LEU B 2 304 ? 19.286 31.626 -17.652 1.00 36.16 304 LEU B CA 1
ATOM 6871 C C . LEU B 2 304 ? 19.027 30.224 -17.123 1.00 37.51 304 LEU B C 1
ATOM 6872 O O . LEU B 2 304 ? 19.849 29.318 -17.307 1.00 38.23 304 LEU B O 1
ATOM 6888 N N . VAL B 2 305 ? 17.883 30.026 -16.463 1.00 35.43 305 VAL B N 1
ATOM 6889 C CA . VAL B 2 305 ? 17.524 28.705 -15.962 1.00 36.31 305 VAL B CA 1
ATOM 6890 C C . VAL B 2 305 ? 17.242 27.751 -17.116 1.00 37.03 305 VAL B C 1
ATOM 6891 O O . VAL B 2 305 ? 17.601 26.568 -17.061 1.00 35.62 305 VAL B O 1
ATOM 6904 N N . GLU B 2 306 ? 16.594 28.244 -18.177 1.00 37.14 306 GLU B N 1
ATOM 6905 C CA . GLU B 2 306 ? 16.363 27.408 -19.351 1.00 39.71 306 GLU B CA 1
ATOM 6906 C C . GLU B 2 306 ? 17.675 26.871 -19.907 1.00 36.71 306 GLU B C 1
ATOM 6907 O O . GLU B 2 306 ? 17.738 25.730 -20.378 1.00 36.70 306 GLU B O 1
ATOM 6919 N N . LEU B 2 307 ? 18.737 27.679 -19.860 1.00 33.95 307 LEU B N 1
ATOM 6920 C CA . LEU B 2 307 ? 20.013 27.282 -20.441 1.00 34.55 307 LEU B CA 1
ATOM 6921 C C . LEU B 2 307 ? 20.743 26.231 -19.614 1.00 35.08 307 LEU B C 1
ATOM 6922 O O . LEU B 2 307 ? 21.693 25.624 -20.120 1.00 35.98 307 LEU B O 1
ATOM 6938 N N . LEU B 2 308 ? 20.335 25.997 -18.366 1.00 36.36 308 LEU B N 1
ATOM 6939 C CA . LEU B 2 308 ? 20.928 24.906 -17.602 1.00 39.61 308 LEU B CA 1
ATOM 6940 C C . LEU B 2 308 ? 20.695 23.564 -18.286 1.00 45.24 308 LEU B C 1
ATOM 6941 O O . LEU B 2 308 ? 21.473 22.625 -18.080 1.00 48.38 308 LEU B O 1
ATOM 6957 N N . SER B 2 309 ? 19.648 23.460 -19.101 1.00 46.91 309 SER B N 1
ATOM 6958 C CA . SER B 2 309 ? 19.338 22.246 -19.840 1.00 51.41 309 SER B CA 1
ATOM 6959 C C . SER B 2 309 ? 19.817 22.301 -21.287 1.00 49.39 309 SER B C 1
ATOM 6960 O O . SER B 2 309 ? 19.414 21.460 -22.096 1.00 48.27 309 SER B O 1
ATOM 6968 N N . HIS B 2 310 ? 20.654 23.275 -21.633 1.00 47.51 310 HIS B N 1
ATOM 6969 C CA . HIS B 2 310 ? 21.233 23.316 -22.968 1.00 48.11 310 HIS B CA 1
ATOM 6970 C C . HIS B 2 310 ? 22.038 22.045 -23.222 1.00 51.48 310 HIS B C 1
ATOM 6971 O O . HIS B 2 310 ? 22.609 21.449 -22.304 1.00 50.82 310 HIS B O 1
ATOM 6985 N N . GLU B 2 311 ? 22.073 21.627 -24.490 1.00 53.99 311 GLU B N 1
ATOM 6986 C CA . GLU B 2 311 ? 22.759 20.389 -24.843 1.00 58.10 311 GLU B CA 1
ATOM 6987 C C . GLU B 2 311 ? 24.242 20.444 -24.500 1.00 53.46 311 GLU B C 1
ATOM 6988 O O . GLU B 2 311 ? 24.830 19.424 -24.124 1.00 54.04 311 GLU B O 1
ATOM 7000 N N . SER B 2 312 ? 24.857 21.617 -24.616 1.00 49.77 312 SER B N 1
ATOM 7001 C CA . SER B 2 312 ? 26.300 21.758 -24.502 1.00 47.45 312 SER B CA 1
ATOM 7002 C C . SER B 2 312 ? 26.689 22.085 -23.066 1.00 47.46 312 SER B C 1
ATOM 7003 O O . SER B 2 312 ? 26.117 22.991 -22.451 1.00 46.62 312 SER B O 1
ATOM 7011 N N . THR B 2 313 ? 27.666 21.347 -22.538 1.00 47.09 313 THR B N 1
ATOM 7012 C CA . THR B 2 313 ? 28.202 21.682 -21.226 1.00 46.65 313 THR B CA 1
ATOM 7013 C C . THR B 2 313 ? 29.020 22.967 -21.265 1.00 43.66 313 THR B C 1
ATOM 7014 O O . THR B 2 313 ? 29.235 23.583 -20.216 1.00 42.41 313 THR B O 1
ATOM 7025 N N . LEU B 2 314 ? 29.477 23.385 -22.450 1.00 44.20 314 LEU B N 1
ATOM 7026 C CA . LEU B 2 314 ? 30.093 24.699 -22.579 1.00 43.28 314 LEU B CA 1
ATOM 7027 C C . LEU B 2 314 ? 29.104 25.814 -22.266 1.00 39.48 314 LEU B C 1
ATOM 7028 O O . LEU B 2 314 ? 29.525 26.919 -21.909 1.00 36.64 314 LEU B O 1
ATOM 7044 N N . VAL B 2 315 ? 27.806 25.548 -22.397 1.00 39.02 315 VAL B N 1
ATOM 7045 C CA . VAL B 2 315 ? 26.784 26.514 -22.008 1.00 38.79 315 VAL B CA 1
ATOM 7046 C C . VAL B 2 315 ? 26.350 26.299 -20.565 1.00 37.96 315 VAL B C 1
ATOM 7047 O O . VAL B 2 315 ? 26.215 27.259 -19.801 1.00 37.09 315 VAL B O 1
ATOM 7060 N N . GLN B 2 316 ? 26.127 25.039 -20.183 1.00 36.68 316 GLN B N 1
ATOM 7061 C CA . GLN B 2 316 ? 25.659 24.740 -18.835 1.00 36.85 316 GLN B CA 1
ATOM 7062 C C . GLN B 2 316 ? 26.592 25.319 -17.779 1.00 34.76 316 GLN B C 1
ATOM 7063 O O . GLN B 2 316 ? 26.133 25.871 -16.773 1.00 34.01 316 GLN B O 1
ATOM 7077 N N . THR B 2 317 ? 27.906 25.206 -17.991 1.00 35.17 317 THR B N 1
ATOM 7078 C CA . THR B 2 317 ? 28.860 25.645 -16.973 1.00 34.82 317 THR B CA 1
ATOM 7079 C C . THR B 2 317 ? 28.693 27.117 -16.622 1.00 33.21 317 THR B C 1
ATOM 7080 O O . THR B 2 317 ? 28.436 27.429 -15.447 1.00 34.35 317 THR B O 1
ATOM 7091 N N . PRO B 2 318 ? 28.821 28.063 -17.557 1.00 31.66 318 PRO B N 1
ATOM 7092 C CA . PRO B 2 318 ? 28.627 29.473 -17.174 1.00 31.98 318 PRO B CA 1
ATOM 7093 C C . PRO B 2 318 ? 27.212 29.785 -16.718 1.00 31.20 318 PRO B C 1
ATOM 7094 O O . PRO B 2 318 ? 27.025 30.581 -15.790 1.00 31.50 318 PRO B O 1
ATOM 7105 N N . ALA B 2 319 ? 26.202 29.182 -17.348 1.00 31.66 319 ALA B N 1
ATOM 7106 C CA . ALA B 2 319 ? 24.830 29.405 -16.904 1.00 31.22 319 ALA B CA 1
ATOM 7107 C C . ALA B 2 319 ? 24.657 28.989 -15.451 1.00 28.77 319 ALA B C 1
ATOM 7108 O O . ALA B 2 319 ? 24.042 29.708 -14.656 1.00 27.92 319 ALA B O 1
ATOM 7115 N N . LEU B 2 320 ? 25.198 27.826 -15.088 1.00 28.89 320 LEU B N 1
ATOM 7116 C CA . LEU B 2 320 ? 25.087 27.349 -13.714 1.00 28.90 320 LEU B CA 1
ATOM 7117 C C . LEU B 2 320 ? 25.895 28.221 -12.764 1.00 29.18 320 LEU B C 1
ATOM 7118 O O . LEU B 2 320 ? 25.474 28.465 -11.627 1.00 28.25 320 LEU B O 1
ATOM 7134 N N A ARG B 2 321 ? 27.068 28.684 -13.198 0.65 31.50 321 ARG B N 1
ATOM 7135 N N B ARG B 2 321 ? 27.051 28.713 -13.215 0.35 31.74 321 ARG B N 1
ATOM 7136 C CA A ARG B 2 321 ? 27.836 29.606 -12.369 0.65 34.58 321 ARG B CA 1
ATOM 7137 C CA B ARG B 2 321 ? 27.849 29.604 -12.380 0.35 34.76 321 ARG B CA 1
ATOM 7138 C C A ARG B 2 321 ? 27.040 30.873 -12.089 0.65 30.53 321 ARG B C 1
ATOM 7139 C C B ARG B 2 321 ? 27.108 30.910 -12.113 0.35 31.11 321 ARG B C 1
ATOM 7140 O O A ARG B 2 321 ? 27.004 31.355 -10.951 0.65 31.73 321 ARG B O 1
ATOM 7141 O O B ARG B 2 321 ? 27.178 31.458 -11.007 0.35 31.82 321 ARG B O 1
ATOM 7182 N N . ALA B 2 322 ? 26.388 31.421 -13.116 1.00 29.66 322 ALA B N 1
ATOM 7183 C CA . ALA B 2 322 ? 25.609 32.640 -12.926 1.00 27.64 322 ALA B CA 1
ATOM 7184 C C . ALA B 2 322 ? 24.415 32.393 -12.013 1.00 29.68 322 ALA B C 1
ATOM 7185 O O . ALA B 2 322 ? 24.147 33.191 -11.107 1.00 29.19 322 ALA B O 1
ATOM 7193 N N . VAL B 2 323 ? 23.691 31.291 -12.227 1.00 33.21 323 VAL B N 1
ATOM 7194 C CA . VAL B 2 323 ? 22.571 30.960 -11.347 1.00 35.47 323 VAL B CA 1
ATOM 7195 C C . VAL B 2 323 ? 23.058 30.766 -9.917 1.00 34.75 323 VAL B C 1
ATOM 7196 O O . VAL B 2 323 ? 22.409 31.202 -8.958 1.00 32.79 323 VAL B O 1
ATOM 7209 N N . GLY B 2 324 ? 24.201 30.100 -9.749 1.00 35.79 324 GLY B N 1
ATOM 7210 C CA . GLY B 2 324 ? 24.756 29.945 -8.415 1.00 35.12 324 GLY B CA 1
ATOM 7211 C C . GLY B 2 324 ? 25.019 31.278 -7.743 1.00 34.70 324 GLY B C 1
ATOM 7212 O O . GLY B 2 324 ? 24.725 31.456 -6.560 1.00 31.69 324 GLY B O 1
ATOM 7216 N N . ASN B 2 325 ? 25.570 32.237 -8.494 1.00 35.01 325 ASN B N 1
ATOM 7217 C CA . ASN B 2 325 ? 25.834 33.556 -7.932 1.00 35.51 325 ASN B CA 1
ATOM 7218 C C . ASN B 2 325 ? 24.548 34.228 -7.466 1.00 35.24 325 ASN B C 1
ATOM 7219 O O . ASN B 2 325 ? 24.531 34.895 -6.425 1.00 35.06 325 ASN B O 1
ATOM 7230 N N . ILE B 2 326 ? 23.459 34.057 -8.219 1.00 38.76 326 ILE B N 1
ATOM 7231 C CA . ILE B 2 326 ? 22.225 34.769 -7.907 1.00 44.18 326 ILE B CA 1
ATOM 7232 C C . ILE B 2 326 ? 21.623 34.291 -6.591 1.00 44.54 326 ILE B C 1
ATOM 7233 O O . ILE B 2 326 ? 20.959 35.066 -5.891 1.00 47.94 326 ILE B O 1
ATOM 7249 N N . VAL B 2 327 ? 21.826 33.024 -6.227 1.00 41.55 327 VAL B N 1
ATOM 7250 C CA . VAL B 2 327 ? 21.199 32.487 -5.024 1.00 39.57 327 VAL B CA 1
ATOM 7251 C C . VAL B 2 327 ? 22.111 32.660 -3.814 1.00 37.85 327 VAL B C 1
ATOM 7252 O O . VAL B 2 327 ? 21.908 32.013 -2.783 1.00 36.17 327 VAL B O 1
ATOM 7265 N N . THR B 2 328 ? 23.116 33.527 -3.922 1.00 39.95 328 THR B N 1
ATOM 7266 C CA . THR B 2 328 ? 23.923 33.890 -2.764 1.00 42.59 328 THR B CA 1
ATOM 7267 C C . THR B 2 328 ? 23.418 35.152 -2.078 1.00 48.98 328 THR B C 1
ATOM 7268 O O . THR B 2 328 ? 23.965 35.536 -1.040 1.00 49.83 328 THR B O 1
ATOM 7279 N N . GLY B 2 329 ? 22.392 35.799 -2.627 1.00 54.24 329 GLY B N 1
ATOM 7280 C CA . GLY B 2 329 ? 21.818 36.978 -2.009 1.00 57.89 329 GLY B CA 1
ATOM 7281 C C . GLY B 2 329 ? 20.914 36.646 -0.839 1.00 59.91 329 GLY B C 1
ATOM 7282 O O . GLY B 2 329 ? 21.351 36.014 0.126 1.00 64.13 329 GLY B O 1
ATOM 7286 N N . ASN B 2 330 ? 19.654 37.063 -0.911 1.00 55.69 330 ASN B N 1
ATOM 7287 C CA . ASN B 2 330 ? 18.686 36.850 0.154 1.00 52.66 330 ASN B CA 1
ATOM 7288 C C . ASN B 2 330 ? 17.601 35.879 -0.307 1.00 49.82 330 ASN B C 1
ATOM 7289 O O . ASN B 2 330 ? 17.567 35.445 -1.463 1.00 47.92 330 ASN B O 1
ATOM 7300 N N . ASP B 2 331 ? 16.700 35.544 0.623 1.00 48.56 331 ASP B N 1
ATOM 7301 C CA . ASP B 2 331 ? 15.651 34.575 0.323 1.00 50.73 331 ASP B CA 1
ATOM 7302 C C . ASP B 2 331 ? 14.730 35.061 -0.789 1.00 48.72 331 ASP B C 1
ATOM 7303 O O . ASP B 2 331 ? 14.245 34.253 -1.589 1.00 48.46 331 ASP B O 1
ATOM 7312 N N A LEU B 2 332 ? 14.476 36.369 -0.855 0.50 50.22 332 LEU B N 1
ATOM 7313 N N B LEU B 2 332 ? 14.470 36.368 -0.857 0.50 50.22 332 LEU B N 1
ATOM 7314 C CA A LEU B 2 332 ? 13.601 36.900 -1.895 0.50 50.68 332 LEU B CA 1
ATOM 7315 C CA B LEU B 2 332 ? 13.594 36.889 -1.902 0.50 50.67 332 LEU B CA 1
ATOM 7316 C C A LEU B 2 332 ? 14.229 36.728 -3.272 0.50 50.74 332 LEU B C 1
ATOM 7317 C C B LEU B 2 332 ? 14.230 36.722 -3.277 0.50 50.74 332 LEU B C 1
ATOM 7318 O O A LEU B 2 332 ? 13.583 36.238 -4.207 0.50 50.81 332 LEU B O 1
ATOM 7319 O O B LEU B 2 332 ? 13.591 36.231 -4.215 0.50 50.80 332 LEU B O 1
ATOM 7350 N N . GLN B 2 333 ? 15.493 37.130 -3.417 1.00 46.86 333 GLN B N 1
ATOM 7351 C CA . GLN B 2 333 ? 16.188 36.941 -4.684 1.00 44.32 333 GLN B CA 1
ATOM 7352 C C . GLN B 2 333 ? 16.269 35.464 -5.045 1.00 42.09 333 GLN B C 1
ATOM 7353 O O . GLN B 2 333 ? 16.110 35.092 -6.213 1.00 39.79 333 GLN B O 1
ATOM 7368 N N . THR B 2 334 ? 16.504 34.604 -4.050 1.00 40.92 334 THR B N 1
ATOM 7369 C CA . THR B 2 334 ? 16.580 33.173 -4.318 1.00 40.40 334 THR B CA 1
ATOM 7370 C C . THR B 2 334 ? 15.239 32.631 -4.801 1.00 41.14 334 THR B C 1
ATOM 7371 O O . THR B 2 334 ? 15.194 31.758 -5.676 1.00 41.94 334 THR B O 1
ATOM 7382 N N . GLN B 2 335 ? 14.133 33.136 -4.248 1.00 41.09 335 GLN B N 1
ATOM 7383 C CA . GLN B 2 335 ? 12.821 32.647 -4.667 1.00 41.62 335 GLN B CA 1
ATOM 7384 C C . GLN B 2 335 ? 12.531 32.997 -6.121 1.00 40.59 335 GLN B C 1
ATOM 7385 O O . GLN B 2 335 ? 11.782 32.278 -6.793 1.00 40.56 335 GLN B O 1
ATOM 7399 N N . VAL B 2 336 ? 13.104 34.095 -6.620 1.00 39.49 336 VAL B N 1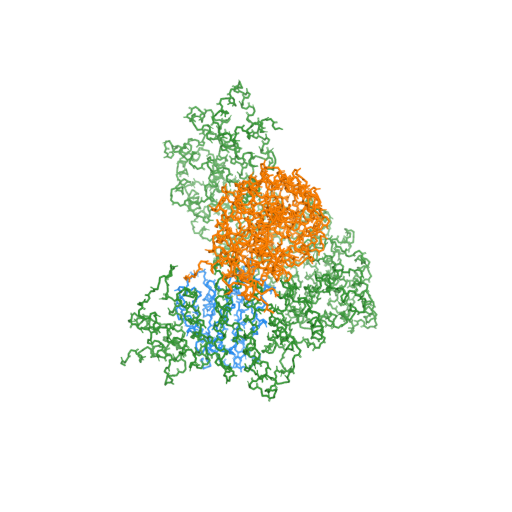
ATOM 7400 C CA . VAL B 2 336 ? 12.955 34.437 -8.031 1.00 41.27 336 VAL B CA 1
ATOM 7401 C C . VAL B 2 336 ? 13.530 33.332 -8.906 1.00 40.19 336 VAL B C 1
ATOM 7402 O O . VAL B 2 336 ? 12.988 33.016 -9.973 1.00 40.20 336 VAL B O 1
ATOM 7415 N N . VAL B 2 337 ? 14.635 32.727 -8.470 1.00 40.20 337 VAL B N 1
ATOM 7416 C CA . VAL B 2 337 ? 15.257 31.663 -9.248 1.00 41.52 337 VAL B CA 1
ATOM 7417 C C . VAL B 2 337 ? 14.468 30.367 -9.109 1.00 41.58 337 VAL B C 1
ATOM 7418 O O . VAL B 2 337 ? 14.346 29.593 -10.066 1.00 40.34 337 VAL B O 1
ATOM 7431 N N . ILE B 2 338 ? 13.919 30.112 -7.920 1.00 40.91 338 ILE B N 1
ATOM 7432 C CA . ILE B 2 338 ? 13.044 28.958 -7.733 1.00 41.41 338 ILE B CA 1
ATOM 7433 C C . ILE B 2 338 ? 11.822 29.073 -8.636 1.00 42.29 338 ILE B C 1
ATOM 7434 O O . ILE B 2 338 ? 11.430 28.112 -9.309 1.00 42.64 338 ILE B O 1
ATOM 7450 N N . ASN B 2 339 ? 11.201 30.255 -8.662 1.00 42.28 339 ASN B N 1
ATOM 7451 C CA . ASN B 2 339 ? 10.017 30.456 -9.490 1.00 42.95 339 ASN B CA 1
ATOM 7452 C C . ASN B 2 339 ? 10.318 30.303 -10.974 1.00 41.72 339 ASN B C 1
ATOM 7453 O O . ASN B 2 339 ? 9.393 30.073 -11.761 1.00 41.98 339 ASN B O 1
ATOM 7464 N N . ALA B 2 340 ? 11.581 30.433 -11.374 1.00 40.02 340 ALA B N 1
ATOM 7465 C CA . ALA B 2 340 ? 11.970 30.222 -12.762 1.00 40.95 340 ALA B CA 1
ATOM 7466 C C . ALA B 2 340 ? 12.185 28.751 -13.096 1.00 43.79 340 ALA B C 1
ATOM 7467 O O . ALA B 2 340 ? 12.479 28.432 -14.253 1.00 44.55 340 ALA B O 1
ATOM 7474 N N . GLY B 2 341 ? 12.049 27.854 -12.121 1.00 44.64 341 GLY B N 1
ATOM 7475 C CA . GLY B 2 341 ? 12.183 26.435 -12.376 1.00 44.23 341 GLY B CA 1
ATOM 7476 C C . GLY B 2 341 ? 13.578 25.883 -12.212 1.00 41.89 341 GLY B C 1
ATOM 7477 O O . GLY B 2 341 ? 13.924 24.896 -12.870 1.00 42.65 341 GLY B O 1
ATOM 7481 N N . VAL B 2 342 ? 14.397 26.481 -11.345 1.00 40.70 342 VAL B N 1
ATOM 7482 C CA . VAL B 2 342 ? 15.778 26.030 -11.216 1.00 38.18 342 VAL B CA 1
ATOM 7483 C C . VAL B 2 342 ? 15.848 24.634 -10.612 1.00 37.43 342 VAL B C 1
ATOM 7484 O O . VAL B 2 342 ? 16.779 23.872 -10.903 1.00 36.09 342 VAL B O 1
ATOM 7497 N N . LEU B 2 343 ? 14.878 24.267 -9.766 1.00 37.39 343 LEU B N 1
ATOM 7498 C CA . LEU B 2 343 ? 15.015 23.018 -9.016 1.00 38.50 343 LEU B CA 1
ATOM 7499 C C . LEU B 2 343 ? 14.926 21.799 -9.924 1.00 41.85 343 LEU B C 1
ATOM 7500 O O . LEU B 2 343 ? 15.796 20.915 -9.821 1.00 40.18 343 LEU B O 1
ATOM 7516 N N . PRO B 2 344 ? 13.931 21.668 -10.809 1.00 47.73 344 PRO B N 1
ATOM 7517 C CA . PRO B 2 344 ? 13.975 20.549 -11.767 1.00 49.95 344 PRO B CA 1
ATOM 7518 C C . PRO B 2 344 ? 15.241 20.532 -12.603 1.00 47.67 344 PRO B C 1
ATOM 7519 O O . PRO B 2 344 ? 15.786 19.456 -12.880 1.00 46.27 344 PRO B O 1
ATOM 7530 N N . ALA B 2 345 ? 15.725 21.704 -13.020 1.00 47.10 345 ALA B N 1
ATOM 7531 C CA . ALA B 2 345 ? 16.935 21.756 -13.832 1.00 44.09 345 ALA B CA 1
ATOM 7532 C C . ALA B 2 345 ? 18.145 21.268 -13.047 1.00 40.83 345 ALA B C 1
ATOM 7533 O O . ALA B 2 345 ? 19.019 20.586 -13.598 1.00 36.99 345 ALA B O 1
ATOM 7540 N N . LEU B 2 346 ? 18.220 21.611 -11.761 1.00 41.66 346 LEU B N 1
ATOM 7541 C CA . LEU B 2 346 ? 19.336 21.153 -10.942 1.00 41.46 346 LEU B CA 1
ATOM 7542 C C . LEU B 2 346 ? 19.318 19.641 -10.761 1.00 43.18 346 LEU B C 1
ATOM 7543 O O . LEU B 2 346 ? 20.382 19.015 -10.688 1.00 42.49 346 LEU B O 1
ATOM 7559 N N . ARG B 2 347 ? 18.129 19.038 -10.690 1.00 45.74 347 ARG B N 1
ATOM 7560 C CA . ARG B 2 347 ? 18.042 17.590 -10.522 1.00 50.25 347 ARG B CA 1
ATOM 7561 C C . ARG B 2 347 ? 18.829 16.867 -11.609 1.00 46.35 347 ARG B C 1
ATOM 7562 O O . ARG B 2 347 ? 19.612 15.954 -11.324 1.00 45.28 347 ARG B O 1
ATOM 7583 N N . LEU B 2 348 ? 18.641 17.273 -12.867 1.00 44.60 348 LEU B N 1
ATOM 7584 C CA . LEU B 2 348 ? 19.344 16.615 -13.964 1.00 46.50 348 LEU B CA 1
ATOM 7585 C C . LEU B 2 348 ? 20.845 16.859 -13.885 1.00 42.94 348 LEU B C 1
ATOM 7586 O O . LEU B 2 348 ? 21.642 15.956 -14.169 1.00 44.53 348 LEU B O 1
ATOM 7602 N N . LEU B 2 349 ? 21.253 18.073 -13.512 1.00 38.16 349 LEU B N 1
ATOM 7603 C CA . LEU B 2 349 ? 22.675 18.391 -13.459 1.00 36.96 349 LEU B CA 1
ATOM 7604 C C . LEU B 2 349 ? 23.409 17.576 -12.403 1.00 36.99 349 LEU B C 1
ATOM 7605 O O . LEU B 2 349 ? 24.621 17.372 -12.525 1.00 36.89 349 LEU B O 1
ATOM 7621 N N . LEU B 2 350 ? 22.708 17.106 -11.371 1.00 39.79 350 LEU B N 1
ATOM 7622 C CA . LEU B 2 350 ? 23.342 16.228 -10.393 1.00 44.25 350 LEU B CA 1
ATOM 7623 C C . LEU B 2 350 ? 23.795 14.918 -11.021 1.00 48.35 350 LEU B C 1
ATOM 7624 O O . LEU B 2 350 ? 24.650 14.231 -10.450 1.00 51.16 350 LEU B O 1
ATOM 7640 N N . SER B 2 351 ? 23.250 14.563 -12.182 1.00 50.64 351 SER B N 1
ATOM 7641 C CA . SER B 2 351 ? 23.653 13.373 -12.916 1.00 54.19 351 SER B CA 1
ATOM 7642 C C . SER B 2 351 ? 24.591 13.693 -14.074 1.00 52.57 351 SER B C 1
ATOM 7643 O O . SER B 2 351 ? 24.912 12.798 -14.862 1.00 53.89 351 SER B O 1
ATOM 7651 N N . SER B 2 352 ? 25.038 14.942 -14.194 1.00 50.24 352 SER B N 1
ATOM 7652 C CA . SER B 2 352 ? 25.863 15.333 -15.327 1.00 48.89 352 SER B CA 1
ATOM 7653 C C . SER B 2 352 ? 27.147 14.505 -15.371 1.00 52.57 352 SER B C 1
ATOM 7654 O O . SER B 2 352 ? 27.679 14.113 -14.328 1.00 51.64 352 SER B O 1
ATOM 7662 N N . PRO B 2 353 ? 27.669 14.220 -16.569 1.00 56.66 353 PRO B N 1
ATOM 7663 C CA . PRO B 2 353 ? 28.969 13.535 -16.650 1.00 57.58 353 PRO B CA 1
ATOM 7664 C C . PRO B 2 353 ? 30.150 14.409 -16.261 1.00 54.05 353 PRO B C 1
ATOM 7665 O O . PRO B 2 353 ? 31.237 13.870 -16.021 1.00 54.68 353 PRO B O 1
ATOM 7676 N N . LYS B 2 354 ? 29.986 15.729 -16.200 1.00 50.69 354 LYS B N 1
ATOM 7677 C CA . LYS B 2 354 ? 31.064 16.626 -15.799 1.00 48.30 354 LYS B CA 1
ATOM 7678 C C . LYS B 2 354 ? 31.054 16.761 -14.280 1.00 45.44 354 LYS B C 1
ATOM 7679 O O . LYS B 2 354 ? 30.067 17.227 -13.699 1.00 41.01 354 LYS B O 1
ATOM 7698 N N . GLU B 2 355 ? 32.151 16.351 -13.641 1.00 47.11 355 GLU B N 1
ATOM 7699 C CA . GLU B 2 355 ? 32.214 16.396 -12.183 1.00 50.05 355 GLU B CA 1
ATOM 7700 C C . GLU B 2 355 ? 32.010 17.814 -11.666 1.00 46.29 355 GLU B C 1
ATOM 7701 O O . GLU B 2 355 ? 31.345 18.021 -10.643 1.00 46.03 355 GLU B O 1
ATOM 7713 N N . ASN B 2 356 ? 32.572 18.804 -12.361 1.00 43.97 356 ASN B N 1
ATOM 7714 C CA . ASN B 2 356 ? 32.450 20.185 -11.911 1.00 43.82 356 ASN B CA 1
ATOM 7715 C C . ASN B 2 356 ? 31.016 20.690 -12.017 1.00 38.87 356 ASN B C 1
ATOM 7716 O O . ASN B 2 356 ? 30.619 21.581 -11.259 1.00 36.62 356 ASN B O 1
ATOM 7727 N N . ILE B 2 357 ? 30.227 20.148 -12.944 1.00 37.52 357 ILE B N 1
ATOM 7728 C CA . ILE B 2 357 ? 28.815 20.510 -13.007 1.00 37.83 357 ILE B CA 1
ATOM 7729 C C . ILE B 2 357 ? 28.081 19.975 -11.784 1.00 37.15 357 ILE B C 1
ATOM 7730 O O . ILE B 2 357 ? 27.276 20.678 -11.163 1.00 35.83 357 ILE B O 1
ATOM 7746 N N . LYS B 2 358 ? 28.340 18.714 -11.428 1.00 38.77 358 LYS B N 1
ATOM 7747 C CA . LYS B 2 358 ? 27.745 18.155 -10.221 1.00 39.36 358 LYS B CA 1
ATOM 7748 C C . LYS B 2 358 ? 28.121 18.982 -9.000 1.00 36.44 358 LYS B C 1
ATOM 7749 O O . LYS B 2 358 ? 27.270 19.281 -8.156 1.00 33.21 358 LYS B O 1
ATOM 7768 N N . LYS B 2 359 ? 29.395 19.366 -8.894 1.00 37.87 359 LYS B N 1
ATOM 7769 C CA . LYS B 2 359 ? 29.841 20.148 -7.747 1.00 39.52 359 LYS B CA 1
ATOM 7770 C C . LYS B 2 359 ? 29.101 21.477 -7.667 1.00 37.62 359 LYS B C 1
ATOM 7771 O O . LYS B 2 359 ? 28.570 21.842 -6.613 1.00 36.51 359 LYS B O 1
ATOM 7790 N N . GLU B 2 360 ? 29.065 22.220 -8.775 1.00 37.59 360 GLU B N 1
ATOM 7791 C CA . GLU B 2 360 ? 28.407 23.522 -8.767 1.00 38.41 360 GLU B CA 1
ATOM 7792 C C . GLU B 2 360 ? 26.907 23.393 -8.537 1.00 34.40 360 GLU B C 1
ATOM 7793 O O . GLU B 2 360 ? 26.296 24.284 -7.937 1.00 33.29 360 GLU B O 1
ATOM 7805 N N . ALA B 2 361 ? 26.296 22.307 -9.011 1.00 33.27 361 ALA B N 1
ATOM 7806 C CA . ALA B 2 361 ? 24.878 22.094 -8.744 1.00 33.59 361 ALA B CA 1
ATOM 7807 C C . ALA B 2 361 ? 24.629 21.889 -7.255 1.00 34.39 361 ALA B C 1
ATOM 7808 O O . ALA B 2 361 ? 23.668 22.432 -6.700 1.00 32.64 361 ALA B O 1
ATOM 7815 N N . CYS B 2 362 ? 25.490 21.116 -6.590 1.00 34.51 362 CYS B N 1
ATOM 7816 C CA . CYS B 2 362 ? 25.359 20.935 -5.148 1.00 35.68 362 CYS B CA 1
ATOM 7817 C C . CYS B 2 362 ? 25.571 22.252 -4.411 1.00 35.89 362 CYS B C 1
ATOM 7818 O O . CYS B 2 362 ? 24.812 22.594 -3.497 1.00 34.31 362 CYS B O 1
ATOM 7826 N N . TRP B 2 363 ? 26.608 23.005 -4.794 1.00 35.59 363 TRP B N 1
ATOM 7827 C CA . TRP B 2 363 ? 26.844 24.307 -4.176 1.00 34.55 363 TRP B CA 1
ATOM 7828 C C . TRP B 2 363 ? 25.631 25.214 -4.337 1.00 34.09 363 TRP B C 1
ATOM 7829 O O . TRP B 2 363 ? 25.222 25.893 -3.388 1.00 32.98 363 TRP B O 1
ATOM 7850 N N . THR B 2 364 ? 25.041 25.233 -5.532 1.00 33.80 364 THR B N 1
ATOM 7851 C CA . THR B 2 364 ? 23.856 26.052 -5.761 1.00 34.95 364 THR B CA 1
ATOM 7852 C C . THR B 2 364 ? 22.711 25.616 -4.856 1.00 34.34 364 THR B C 1
ATOM 7853 O O . THR B 2 364 ? 22.041 26.449 -4.233 1.00 34.28 364 THR B O 1
ATOM 7864 N N . ILE B 2 365 ? 22.464 24.308 -4.779 1.00 34.58 365 ILE B N 1
ATOM 7865 C CA . ILE B 2 365 ? 21.396 23.806 -3.920 1.00 34.90 365 ILE B CA 1
ATOM 7866 C C . ILE B 2 365 ? 21.665 24.177 -2.468 1.00 34.42 365 ILE B C 1
ATOM 7867 O O . ILE B 2 365 ? 20.740 24.492 -1.711 1.00 33.46 365 ILE B O 1
ATOM 7883 N N . SER B 2 366 ? 22.936 24.156 -2.058 1.00 34.98 366 SER B N 1
ATOM 7884 C CA . SER B 2 366 ? 23.255 24.430 -0.661 1.00 35.87 366 SER B CA 1
ATOM 7885 C C . SER B 2 366 ? 22.920 25.866 -0.283 1.00 34.06 366 SER B C 1
ATOM 7886 O O . SER B 2 366 ? 22.549 26.132 0.865 1.00 33.78 366 SER B O 1
ATOM 7894 N N . ASN B 2 367 ? 23.042 26.801 -1.224 1.00 33.48 367 ASN B N 1
ATOM 7895 C CA . ASN B 2 367 ? 22.640 28.172 -0.950 1.00 33.17 367 ASN B CA 1
ATOM 7896 C C . ASN B 2 367 ? 21.130 28.352 -1.027 1.00 35.68 367 ASN B C 1
ATOM 7897 O O . ASN B 2 367 ? 20.609 29.344 -0.508 1.00 37.72 367 ASN B O 1
ATOM 7908 N N . ILE B 2 368 ? 20.419 27.415 -1.655 1.00 34.21 368 ILE B N 1
ATOM 7909 C CA . ILE B 2 368 ? 18.963 27.430 -1.598 1.00 34.75 368 ILE B CA 1
ATOM 7910 C C . ILE B 2 368 ? 18.476 26.851 -0.275 1.00 35.58 368 ILE B C 1
ATOM 7911 O O . ILE B 2 368 ? 17.571 27.405 0.359 1.00 36.46 368 ILE B O 1
ATOM 7927 N N . THR B 2 369 ? 19.065 25.736 0.172 1.00 33.85 369 THR B N 1
ATOM 7928 C CA . THR B 2 369 ? 18.682 25.175 1.462 1.00 36.07 369 THR B CA 1
ATOM 7929 C C . THR B 2 369 ? 19.187 26.011 2.630 1.00 38.46 369 THR B C 1
ATOM 7930 O O . THR B 2 369 ? 18.797 25.746 3.771 1.00 40.50 369 THR B O 1
ATOM 7941 N N . ALA B 2 370 ? 20.042 27.003 2.376 1.00 38.51 370 ALA B N 1
ATOM 7942 C CA . ALA B 2 370 ? 20.357 28.008 3.382 1.00 38.56 370 ALA B CA 1
ATOM 7943 C C . ALA B 2 370 ? 19.222 29.003 3.584 1.00 41.95 370 ALA B C 1
ATOM 7944 O O . ALA B 2 370 ? 19.358 29.911 4.411 1.00 41.99 370 ALA B O 1
ATOM 7951 N N . GLY B 2 371 ? 18.123 28.859 2.853 1.00 44.16 371 GLY B N 1
ATOM 7952 C CA . GLY B 2 371 ? 17.000 29.770 2.929 1.00 46.92 371 GLY B CA 1
ATOM 7953 C C . GLY B 2 371 ? 15.961 29.337 3.938 1.00 50.33 371 GLY B C 1
ATOM 7954 O O . GLY B 2 371 ? 16.269 28.712 4.957 1.00 52.67 371 GLY B O 1
ATOM 7958 N N . ASN B 2 372 ? 14.703 29.659 3.643 1.00 50.30 372 ASN B N 1
ATOM 7959 C CA . ASN B 2 372 ? 13.632 29.476 4.605 1.00 48.90 372 ASN B CA 1
ATOM 7960 C C . ASN B 2 372 ? 12.966 28.109 4.448 1.00 47.12 372 ASN B C 1
ATOM 7961 O O . ASN B 2 372 ? 13.293 27.311 3.563 1.00 43.88 372 ASN B O 1
ATOM 7972 N N . THR B 2 373 ? 11.997 27.856 5.330 1.00 47.85 373 THR B N 1
ATOM 7973 C CA . THR B 2 373 ? 11.331 26.561 5.396 1.00 51.52 373 THR B CA 1
ATOM 7974 C C . THR B 2 373 ? 10.706 26.179 4.062 1.00 48.89 373 THR B C 1
ATOM 7975 O O . THR B 2 373 ? 10.829 25.035 3.613 1.00 46.17 373 THR B O 1
ATOM 7986 N N . GLU B 2 374 ? 10.015 27.123 3.419 1.00 52.35 374 GLU B N 1
ATOM 7987 C CA . GLU B 2 374 ? 9.346 26.817 2.156 1.00 56.91 374 GLU B CA 1
ATOM 7988 C C . GLU B 2 374 ? 10.354 26.483 1.065 1.00 49.66 374 GLU B C 1
ATOM 7989 O O . GLU B 2 374 ? 10.117 25.596 0.236 1.00 47.66 374 GLU B O 1
ATOM 8001 N N . GLN B 2 375 ? 11.485 27.184 1.049 1.00 45.35 375 GLN B N 1
ATOM 8002 C CA . GLN B 2 375 ? 12.504 26.920 0.040 1.00 43.73 375 GLN B CA 1
ATOM 8003 C C . GLN B 2 375 ? 13.151 25.557 0.257 1.00 41.63 375 GLN B C 1
ATOM 8004 O O . GLN B 2 375 ? 13.416 24.831 -0.708 1.00 39.96 375 GLN B O 1
ATOM 8018 N N . ILE B 2 376 ? 13.394 25.179 1.514 1.00 42.38 376 ILE B N 1
ATOM 8019 C CA . ILE B 2 376 ? 13.880 23.829 1.792 1.00 41.17 376 ILE B CA 1
ATOM 8020 C C . ILE B 2 376 ? 12.857 22.797 1.333 1.00 41.19 376 ILE B C 1
ATOM 8021 O O . ILE B 2 376 ? 13.206 21.788 0.709 1.00 38.72 376 ILE B O 1
ATOM 8037 N N A GLN B 2 377 ? 11.578 23.031 1.637 0.36 42.64 377 GLN B N 1
ATOM 8038 N N B GLN B 2 377 ? 11.578 23.033 1.636 0.64 42.59 377 GLN B N 1
ATOM 8039 C CA A GLN B 2 377 ? 10.540 22.098 1.212 0.36 44.80 377 GLN B CA 1
ATOM 8040 C CA B GLN B 2 377 ? 10.538 22.101 1.212 0.64 44.84 377 GLN B CA 1
ATOM 8041 C C A GLN B 2 377 ? 10.487 21.997 -0.307 0.36 42.98 377 GLN B C 1
ATOM 8042 C C B GLN B 2 377 ? 10.482 21.999 -0.306 0.64 42.94 377 GLN B C 1
ATOM 8043 O O A GLN B 2 377 ? 10.236 20.919 -0.858 0.36 42.50 377 GLN B O 1
ATOM 8044 O O B GLN B 2 377 ? 10.225 20.921 -0.856 0.64 42.30 377 GLN B O 1
ATOM 8071 N N . ALA B 2 378 ? 10.720 23.114 -1.001 1.00 42.64 378 ALA B N 1
ATOM 8072 C CA . ALA B 2 378 ? 10.738 23.087 -2.459 1.00 41.52 378 ALA B CA 1
ATOM 8073 C C . ALA B 2 378 ? 11.835 22.167 -2.973 1.00 40.66 378 ALA B C 1
ATOM 8074 O O . ALA B 2 378 ? 11.617 21.388 -3.908 1.00 41.46 378 ALA B O 1
ATOM 8082 N N . VAL B 2 379 ? 13.024 22.243 -2.370 1.00 39.19 379 VAL B N 1
ATOM 8083 C CA . VAL B 2 379 ? 14.103 21.324 -2.720 1.00 37.66 379 VAL B CA 1
ATOM 8084 C C . VAL B 2 379 ? 13.646 19.882 -2.536 1.00 39.22 379 VAL B C 1
ATOM 8085 O O . VAL B 2 379 ? 13.815 19.038 -3.425 1.00 36.49 379 VAL B O 1
ATOM 8098 N N . ILE B 2 380 ? 13.071 19.577 -1.370 1.00 42.37 380 ILE B N 1
ATOM 8099 C CA . ILE B 2 380 ? 12.542 18.239 -1.127 1.00 45.77 380 ILE B CA 1
ATOM 8100 C C . ILE B 2 380 ? 11.510 17.881 -2.189 1.00 46.27 380 ILE B C 1
ATOM 8101 O O . ILE B 2 380 ? 11.542 16.790 -2.768 1.00 45.59 380 ILE B O 1
ATOM 8117 N N . ASP B 2 381 ? 10.586 18.806 -2.466 1.00 49.16 381 ASP B N 1
ATOM 8118 C CA . ASP B 2 381 ? 9.501 18.521 -3.401 1.00 51.84 381 ASP B CA 1
ATOM 8119 C C . ASP B 2 381 ? 10.014 18.234 -4.806 1.00 48.41 381 ASP B C 1
ATOM 8120 O O . ASP B 2 381 ? 9.403 17.445 -5.536 1.00 47.09 381 ASP B O 1
ATOM 8129 N N . ALA B 2 382 ? 11.123 18.855 -5.208 1.00 44.97 382 ALA B N 1
ATOM 8130 C CA . ALA B 2 382 ? 11.713 18.581 -6.513 1.00 44.18 382 ALA B CA 1
ATOM 8131 C C . ALA B 2 382 ? 12.488 17.265 -6.542 1.00 47.78 382 ALA B C 1
ATOM 8132 O O . ALA B 2 382 ? 13.135 16.963 -7.551 1.00 48.37 382 ALA B O 1
ATOM 8139 N N . ASN B 2 383 ? 12.433 16.484 -5.462 1.00 49.32 383 ASN B N 1
ATOM 8140 C CA . ASN B 2 383 ? 13.103 15.185 -5.383 1.00 50.66 383 ASN B CA 1
ATOM 8141 C C . ASN B 2 383 ? 14.615 15.322 -5.561 1.00 45.29 383 ASN B C 1
ATOM 8142 O O . ASN B 2 383 ? 15.253 14.524 -6.252 1.00 42.56 383 ASN B O 1
ATOM 8153 N N . LEU B 2 384 ? 15.200 16.333 -4.922 1.00 42.25 384 LEU B N 1
ATOM 8154 C CA . LEU B 2 384 ? 16.634 16.566 -5.018 1.00 40.78 384 LEU B CA 1
ATOM 8155 C C . LEU B 2 384 ? 17.442 15.842 -3.946 1.00 41.03 384 LEU B C 1
ATOM 8156 O O . LEU B 2 384 ? 18.671 15.780 -4.060 1.00 42.13 384 LEU B O 1
ATOM 8172 N N . ILE B 2 385 ? 16.802 15.297 -2.918 1.00 39.39 385 ILE B N 1
ATOM 8173 C CA . ILE B 2 385 ? 17.538 14.697 -1.806 1.00 40.54 385 ILE B CA 1
ATOM 8174 C C . ILE B 2 385 ? 18.140 13.358 -2.226 1.00 43.07 385 ILE B C 1
ATOM 8175 O O . ILE B 2 385 ? 19.333 13.127 -1.977 1.00 41.83 385 ILE B O 1
ATOM 8191 N N . PRO B 2 386 ? 17.388 12.451 -2.848 1.00 48.35 386 PRO B N 1
ATOM 8192 C CA . PRO B 2 386 ? 17.965 11.150 -3.226 1.00 50.05 386 PRO B CA 1
ATOM 8193 C C . PRO B 2 386 ? 19.242 11.306 -4.034 1.00 47.89 386 PRO B C 1
ATOM 8194 O O . PRO B 2 386 ? 20.237 10.622 -3.752 1.00 47.26 386 PRO B O 1
ATOM 8205 N N . PRO B 2 387 ? 19.272 12.177 -5.051 1.00 46.01 387 PRO B N 1
ATOM 8206 C CA . PRO B 2 387 ? 20.548 12.369 -5.762 1.00 43.96 387 PRO B CA 1
ATOM 8207 C C . PRO B 2 387 ? 21.624 13.004 -4.897 1.00 41.70 387 PRO B C 1
ATOM 8208 O O . PRO B 2 387 ? 22.800 12.641 -5.019 1.00 41.70 387 PRO B O 1
ATOM 8219 N N . LEU B 2 388 ? 21.260 13.944 -4.023 1.00 40.91 388 LEU B N 1
ATOM 8220 C CA . LEU B 2 388 ? 22.249 14.535 -3.125 1.00 40.57 388 LEU B CA 1
ATOM 8221 C C . LEU B 2 388 ? 22.835 13.482 -2.192 1.00 40.02 388 LEU B C 1
ATOM 8222 O O . LEU B 2 388 ? 24.054 13.415 -1.994 1.00 39.61 388 LEU B O 1
ATOM 8238 N N . VAL B 2 389 ? 21.973 12.651 -1.605 1.00 40.38 389 VAL B N 1
ATOM 8239 C CA . VAL B 2 389 ? 22.445 11.599 -0.710 1.00 41.37 389 VAL B CA 1
ATOM 8240 C C . VAL B 2 389 ? 23.368 10.645 -1.454 1.00 41.52 389 VAL B C 1
ATOM 8241 O O . VAL B 2 389 ? 24.370 10.171 -0.906 1.00 40.15 389 VAL B O 1
ATOM 8254 N N . LYS B 2 390 ? 23.051 10.353 -2.718 1.00 43.33 390 LYS B N 1
ATOM 8255 C CA . LYS B 2 390 ? 23.896 9.461 -3.504 1.00 45.55 390 LYS B CA 1
ATOM 8256 C C . LYS B 2 390 ? 25.283 10.063 -3.705 1.00 43.10 390 LYS B C 1
ATOM 8257 O O . LYS B 2 390 ? 26.301 9.398 -3.481 1.00 42.34 390 LYS B O 1
ATOM 8276 N N . LEU B 2 391 ? 25.342 11.325 -4.134 1.00 42.71 391 LEU B N 1
ATOM 8277 C CA . LEU B 2 391 ? 26.633 11.987 -4.291 1.00 42.14 391 LEU B CA 1
ATOM 8278 C C . LEU B 2 391 ? 27.376 12.055 -2.965 1.00 40.29 391 LEU B C 1
ATOM 8279 O O . LEU B 2 391 ? 28.606 11.935 -2.924 1.00 38.20 391 LEU B O 1
ATOM 8295 N N . LEU B 2 392 ? 26.644 12.242 -1.866 1.00 41.58 392 LEU B N 1
ATOM 8296 C CA . LEU B 2 392 ? 27.275 12.331 -0.555 1.00 42.87 392 LEU B CA 1
ATOM 8297 C C . LEU B 2 392 ? 28.058 11.073 -0.203 1.00 45.22 392 LEU B C 1
ATOM 8298 O O . LEU B 2 392 ? 28.938 11.131 0.662 1.00 44.55 392 LEU B O 1
ATOM 8314 N N . GLU B 2 393 ? 27.775 9.941 -0.859 1.00 47.61 393 GLU B N 1
ATOM 8315 C CA . GLU B 2 393 ? 28.471 8.696 -0.565 1.00 51.59 393 GLU B CA 1
ATOM 8316 C C . GLU B 2 393 ? 29.398 8.208 -1.673 1.00 51.94 393 GLU B C 1
ATOM 8317 O O . GLU B 2 393 ? 30.336 7.463 -1.373 1.00 51.78 393 GLU B O 1
ATOM 8329 N N . VAL B 2 394 ? 29.182 8.606 -2.927 1.00 53.14 394 VAL B N 1
ATOM 8330 C CA . VAL B 2 394 ? 29.961 8.079 -4.044 1.00 55.07 394 VAL B CA 1
ATOM 8331 C C . VAL B 2 394 ? 30.785 9.136 -4.766 1.00 53.66 394 VAL B C 1
ATOM 8332 O O . VAL B 2 394 ? 31.685 8.769 -5.538 1.00 54.28 394 VAL B O 1
ATOM 8345 N N . ALA B 2 395 ? 30.529 10.423 -4.552 1.00 51.39 395 ALA B N 1
ATOM 8346 C CA . ALA B 2 395 ? 31.141 11.451 -5.378 1.00 48.68 395 ALA B CA 1
ATOM 8347 C C . ALA B 2 395 ? 32.576 11.740 -4.937 1.00 45.28 395 ALA B C 1
ATOM 8348 O O . ALA B 2 395 ? 33.024 11.337 -3.861 1.00 44.71 395 ALA B O 1
ATOM 8355 N N . GLU B 2 396 ? 33.303 12.449 -5.799 1.00 42.68 396 GLU B N 1
ATOM 8356 C CA . GLU B 2 396 ? 34.616 12.960 -5.434 1.00 42.26 396 GLU B CA 1
ATOM 8357 C C . GLU B 2 396 ? 34.481 13.929 -4.263 1.00 40.12 396 GLU B C 1
ATOM 8358 O O . GLU B 2 396 ? 33.430 14.535 -4.047 1.00 41.01 396 GLU B O 1
ATOM 8370 N N . TYR B 2 397 ? 35.567 14.074 -3.500 1.00 38.49 397 TYR B N 1
ATOM 8371 C CA . TYR B 2 397 ? 35.476 14.789 -2.231 1.00 38.82 397 TYR B CA 1
ATOM 8372 C C . TYR B 2 397 ? 34.942 16.206 -2.420 1.00 38.80 397 TYR B C 1
ATOM 8373 O O . TYR B 2 397 ? 34.058 16.650 -1.679 1.00 37.36 397 TYR B O 1
ATOM 8391 N N . LYS B 2 398 ? 35.477 16.941 -3.397 1.00 42.29 398 LYS B N 1
ATOM 8392 C CA . LYS B 2 398 ? 35.049 18.326 -3.581 1.00 44.75 398 LYS B CA 1
ATOM 8393 C C . LYS B 2 398 ? 33.560 18.409 -3.896 1.00 42.12 398 LYS B C 1
ATOM 8394 O O . LYS B 2 398 ? 32.888 19.360 -3.477 1.00 43.15 398 LYS B O 1
ATOM 8413 N N . THR B 2 399 ? 33.023 17.425 -4.620 1.00 38.24 399 THR B N 1
ATOM 8414 C CA . THR B 2 399 ? 31.582 17.360 -4.841 1.00 36.87 399 THR B CA 1
ATOM 8415 C C . THR B 2 399 ? 30.857 16.859 -3.596 1.00 36.45 399 THR B C 1
ATOM 8416 O O . THR B 2 399 ? 29.884 17.472 -3.141 1.00 33.03 399 THR B O 1
ATOM 8427 N N . LYS B 2 400 ? 31.311 15.729 -3.050 1.00 37.78 400 LYS B N 1
ATOM 8428 C CA . LYS B 2 400 ? 30.749 15.206 -1.808 1.00 41.32 400 LYS B CA 1
ATOM 8429 C C . LYS B 2 400 ? 30.661 16.299 -0.752 1.00 38.29 400 LYS B C 1
ATOM 8430 O O . LYS B 2 400 ? 29.636 16.458 -0.078 1.00 36.48 400 LYS B O 1
ATOM 8449 N N . LYS B 2 401 ? 31.739 17.066 -0.605 1.00 38.97 401 LYS B N 1
ATOM 8450 C CA . LYS B 2 401 ? 31.768 18.162 0.355 1.00 41.30 401 LYS B CA 1
ATOM 8451 C C . LYS B 2 401 ? 30.621 19.138 0.141 1.00 37.81 401 LYS B C 1
ATOM 8452 O O . LYS B 2 401 ? 30.109 19.721 1.104 1.00 35.03 401 LYS B O 1
ATOM 8471 N N . GLU B 2 402 ? 30.209 19.340 -1.108 1.00 34.89 402 GLU B N 1
ATOM 8472 C CA . GLU B 2 402 ? 29.165 20.314 -1.382 1.00 36.16 402 GLU B CA 1
ATOM 8473 C C . GLU B 2 402 ? 27.783 19.737 -1.112 1.00 33.29 402 GLU B C 1
ATOM 8474 O O . GLU B 2 402 ? 26.887 20.451 -0.646 1.00 32.59 402 GLU B O 1
ATOM 8486 N N . ALA B 2 403 ? 27.590 18.452 -1.409 1.00 33.26 403 ALA B N 1
ATOM 8487 C CA . ALA B 2 403 ? 26.349 17.794 -1.019 1.00 35.49 403 ALA B CA 1
ATOM 8488 C C . ALA B 2 403 ? 26.175 17.807 0.494 1.00 35.83 403 ALA B C 1
ATOM 8489 O O . ALA B 2 403 ? 25.043 17.853 0.990 1.00 36.39 403 ALA B O 1
ATOM 8496 N N . CYS B 2 404 ? 27.279 17.775 1.243 1.00 36.54 404 CYS B N 1
ATOM 8497 C CA . CYS B 2 404 ? 27.188 17.847 2.698 1.00 36.66 404 CYS B CA 1
ATOM 8498 C C . CYS B 2 404 ? 26.644 19.200 3.143 1.00 34.42 404 CYS B C 1
ATOM 8499 O O . CYS B 2 404 ? 25.727 19.270 3.970 1.00 33.25 404 CYS B O 1
ATOM 8507 N N . TRP B 2 405 ? 27.195 20.290 2.598 1.00 32.86 405 TRP B N 1
ATOM 8508 C CA . TRP B 2 405 ? 26.667 21.616 2.907 1.00 31.95 405 TRP B CA 1
ATOM 8509 C C . TRP B 2 405 ? 25.172 21.695 2.629 1.00 32.49 405 TRP B C 1
ATOM 8510 O O . TRP B 2 405 ? 24.409 22.247 3.428 1.00 32.22 405 TRP B O 1
ATOM 8531 N N . ALA B 2 406 ? 24.736 21.159 1.487 1.00 33.65 406 ALA B N 1
ATOM 8532 C CA . ALA B 2 406 ? 23.330 21.258 1.115 1.00 34.68 406 ALA B CA 1
ATOM 8533 C C . ALA B 2 406 ? 22.446 20.524 2.117 1.00 36.80 406 ALA B C 1
ATOM 8534 O O . ALA B 2 406 ? 21.446 21.068 2.599 1.00 37.44 406 ALA B O 1
ATOM 8541 N N . ILE B 2 407 ? 22.801 19.282 2.443 1.00 38.78 407 ILE B N 1
ATOM 8542 C CA . ILE B 2 407 ? 22.016 18.522 3.411 1.00 39.80 407 ILE B CA 1
ATOM 8543 C C . ILE B 2 407 ? 22.098 19.167 4.788 1.00 37.98 407 ILE B C 1
ATOM 8544 O O . ILE B 2 407 ? 21.102 19.229 5.521 1.00 36.52 407 ILE B O 1
ATOM 8560 N N . SER B 2 408 ? 23.280 19.660 5.162 1.00 38.40 408 SER B N 1
ATOM 8561 C CA . SER B 2 408 ? 23.446 20.278 6.473 1.00 37.79 408 SER B CA 1
ATOM 8562 C C . SER B 2 408 ? 22.578 21.523 6.607 1.00 37.33 408 SER B C 1
ATOM 8563 O O . SER B 2 408 ? 21.855 21.688 7.598 1.00 35.79 408 SER B O 1
ATOM 8571 N N . ASN B 2 409 ? 22.639 22.417 5.617 1.00 36.69 409 ASN B N 1
ATOM 8572 C CA . ASN B 2 409 ? 21.837 23.636 5.677 1.00 37.75 409 ASN B CA 1
ATOM 8573 C C . ASN B 2 409 ? 20.351 23.313 5.757 1.00 38.33 409 ASN B C 1
ATOM 8574 O O . ASN B 2 409 ? 19.608 23.950 6.514 1.00 38.01 409 ASN B O 1
ATOM 8585 N N . ALA B 2 410 ? 19.896 22.330 4.977 1.00 39.26 410 ALA B N 1
ATOM 8586 C CA . ALA B 2 410 ? 18.497 21.920 5.056 1.00 39.06 410 ALA B CA 1
ATOM 8587 C C . ALA B 2 410 ? 18.127 21.496 6.472 1.00 40.61 410 ALA B C 1
ATOM 8588 O O . ALA B 2 410 ? 17.035 21.812 6.959 1.00 41.58 410 ALA B O 1
ATOM 8595 N N . SER B 2 411 ? 19.029 20.784 7.153 1.00 39.63 411 SER B N 1
ATOM 8596 C CA . SER B 2 411 ? 18.728 20.327 8.505 1.00 40.00 411 SER B CA 1
ATOM 8597 C C . SER B 2 411 ? 18.650 21.491 9.483 1.00 41.34 411 SER B C 1
ATOM 8598 O O . SER B 2 411 ? 17.950 21.400 10.496 1.00 42.65 411 SER B O 1
ATOM 8606 N N . SER B 2 412 ? 19.362 22.585 9.206 1.00 44.34 412 SER B N 1
ATOM 8607 C CA . SER B 2 412 ? 19.292 23.750 10.082 1.00 49.07 412 SER B CA 1
ATOM 8608 C C . SER B 2 412 ? 17.904 24.375 10.044 1.00 53.81 412 SER B C 1
ATOM 8609 O O . SER B 2 412 ? 17.353 24.745 11.088 1.00 56.35 412 SER B O 1
ATOM 8617 N N . GLY B 2 413 ? 17.321 24.504 8.850 1.00 53.78 413 GLY B N 1
ATOM 8618 C CA . GLY B 2 413 ? 15.939 24.931 8.747 1.00 56.10 413 GLY B CA 1
ATOM 8619 C C . GLY B 2 413 ? 14.946 23.858 9.133 1.00 63.00 413 GLY B C 1
ATOM 8620 O O . GLY B 2 413 ? 13.820 24.181 9.525 1.00 61.80 413 GLY B O 1
ATOM 8624 N N . GLY B 2 414 ? 15.341 22.588 9.041 1.00 72.64 414 GLY B N 1
ATOM 8625 C CA . GLY B 2 414 ? 14.482 21.493 9.454 1.00 81.55 414 GLY B CA 1
ATOM 8626 C C . GLY B 2 414 ? 14.174 21.464 10.937 1.00 85.71 414 GLY B C 1
ATOM 8627 O O . GLY B 2 414 ? 13.335 20.662 11.360 1.00 93.26 414 GLY B O 1
ATOM 8631 N N . LEU B 2 415 ? 14.832 22.310 11.734 1.00 77.57 415 LEU B N 1
ATOM 8632 C CA . LEU B 2 415 ? 14.501 22.384 13.153 1.00 68.09 415 LEU B CA 1
ATOM 8633 C C . LEU B 2 415 ? 13.126 23.003 13.367 1.00 67.12 415 LEU B C 1
ATOM 8634 O O . LEU B 2 415 ? 12.477 22.732 14.383 1.00 66.15 415 LEU B O 1
ATOM 8650 N N . GLN B 2 416 ? 12.665 23.824 12.421 1.00 66.87 416 GLN B N 1
ATOM 8651 C CA . GLN B 2 416 ? 11.342 24.432 12.504 1.00 64.77 416 GLN B CA 1
ATOM 8652 C C . GLN B 2 416 ? 10.251 23.580 11.871 1.00 61.61 416 GLN B C 1
ATOM 8653 O O . GLN B 2 416 ? 9.082 23.716 12.250 1.00 63.05 416 GLN B O 1
ATOM 8667 N N . ARG B 2 417 ? 10.592 22.713 10.915 1.00 57.80 417 ARG B N 1
ATOM 8668 C CA . ARG B 2 417 ? 9.636 21.800 10.286 1.00 58.47 417 ARG B CA 1
ATOM 8669 C C . ARG B 2 417 ? 10.194 20.387 10.403 1.00 56.56 417 ARG B C 1
ATOM 8670 O O . ARG B 2 417 ? 10.806 19.867 9.460 1.00 54.00 417 ARG B O 1
ATOM 8691 N N . PRO B 2 418 ? 9.984 19.729 11.547 1.00 57.16 418 PRO B N 1
ATOM 8692 C CA . PRO B 2 418 ? 10.614 18.418 11.777 1.00 57.44 418 PRO B CA 1
ATOM 8693 C C . PRO B 2 418 ? 10.372 17.402 10.677 1.00 53.91 418 PRO B C 1
ATOM 8694 O O . PRO B 2 418 ? 11.211 16.510 10.485 1.00 50.26 418 PRO B O 1
ATOM 8705 N N . ASP B 2 419 ? 9.253 17.490 9.953 1.00 55.08 419 ASP B N 1
ATOM 8706 C CA . ASP B 2 419 ? 9.046 16.586 8.829 1.00 57.59 419 ASP B CA 1
ATOM 8707 C C . ASP B 2 419 ? 10.152 16.720 7.791 1.00 53.65 419 ASP B C 1
ATOM 8708 O O . ASP B 2 419 ? 10.380 15.784 7.018 1.00 52.85 419 ASP B O 1
ATOM 8717 N N . ILE B 2 420 ? 10.840 17.862 7.758 1.00 51.43 420 ILE B N 1
ATOM 8718 C CA . ILE B 2 420 ? 11.993 18.008 6.875 1.00 49.69 420 ILE B CA 1
ATOM 8719 C C . ILE B 2 420 ? 13.076 17.008 7.260 1.00 45.95 420 ILE B C 1
ATOM 8720 O O . ILE B 2 420 ? 13.626 16.297 6.411 1.00 42.74 420 ILE B O 1
ATOM 8736 N N . ILE B 2 421 ? 13.396 16.936 8.553 1.00 46.46 421 ILE B N 1
ATOM 8737 C CA . ILE B 2 421 ? 14.463 16.040 8.984 1.00 46.38 421 ILE B CA 1
ATOM 8738 C C . ILE B 2 421 ? 14.002 14.589 8.911 1.00 46.01 421 ILE B C 1
ATOM 8739 O O . ILE B 2 421 ? 14.804 13.695 8.604 1.00 45.27 421 ILE B O 1
ATOM 8755 N N A ARG B 2 422 ? 12.720 14.322 9.169 0.35 46.27 422 ARG B N 1
ATOM 8756 N N B ARG B 2 422 ? 12.724 14.324 9.192 0.65 45.86 422 ARG B N 1
ATOM 8757 C CA A ARG B 2 422 ? 12.204 12.968 8.990 0.35 48.79 422 ARG B CA 1
ATOM 8758 C CA B ARG B 2 422 ? 12.190 12.984 8.980 0.65 48.62 422 ARG B CA 1
ATOM 8759 C C A ARG B 2 422 ? 12.431 12.481 7.564 0.35 46.88 422 ARG B C 1
ATOM 8760 C C B ARG B 2 422 ? 12.490 12.507 7.567 0.65 47.01 422 ARG B C 1
ATOM 8761 O O A ARG B 2 422 ? 12.857 11.340 7.349 0.35 46.10 422 ARG B O 1
ATOM 8762 O O B ARG B 2 422 ? 13.019 11.409 7.361 0.65 46.15 422 ARG B O 1
ATOM 8803 N N . TYR B 2 423 ? 12.143 13.329 6.574 1.00 45.75 423 TYR B N 1
ATOM 8804 C CA . TYR B 2 423 ? 12.368 12.938 5.190 1.00 46.06 423 TYR B CA 1
ATOM 8805 C C . TYR B 2 423 ? 13.853 12.751 4.908 1.00 43.90 423 TYR B C 1
ATOM 8806 O O . TYR B 2 423 ? 14.247 11.781 4.250 1.00 42.49 423 TYR B O 1
ATOM 8825 N N . LEU B 2 424 ? 14.693 13.668 5.393 1.00 44.48 424 LEU B N 1
ATOM 8826 C CA . LEU B 2 424 ? 16.135 13.511 5.216 1.00 44.63 424 LEU B CA 1
ATOM 8827 C C . LEU B 2 424 ? 16.604 12.174 5.777 1.00 44.97 424 LEU B C 1
ATOM 8828 O O . LEU B 2 424 ? 17.279 11.398 5.090 1.00 43.14 424 LEU B O 1
ATOM 8844 N N . VAL B 2 425 ? 16.249 11.887 7.033 1.00 46.21 425 VAL B N 1
ATOM 8845 C CA . VAL B 2 425 ? 16.579 10.593 7.620 1.00 46.20 425 VAL B CA 1
ATOM 8846 C C . VAL B 2 425 ? 15.979 9.466 6.787 1.00 47.23 425 VAL B C 1
ATOM 8847 O O . VAL B 2 425 ? 16.633 8.449 6.528 1.00 45.21 425 VAL B O 1
ATOM 8860 N N . SER B 2 426 ? 14.726 9.630 6.352 1.00 51.82 426 SER B N 1
ATOM 8861 C CA . SER B 2 426 ? 14.072 8.593 5.560 1.00 57.21 426 SER B CA 1
ATOM 8862 C C . SER B 2 426 ? 14.875 8.233 4.317 1.00 54.15 426 SER B C 1
ATOM 8863 O O . SER B 2 426 ? 14.866 7.073 3.888 1.00 52.35 426 SER B O 1
ATOM 8871 N N . GLN B 2 427 ? 15.568 9.202 3.726 1.00 52.56 427 GLN B N 1
ATOM 8872 C CA . GLN B 2 427 ? 16.323 8.971 2.503 1.00 52.24 427 GLN B CA 1
ATOM 8873 C C . GLN B 2 427 ? 17.731 8.447 2.756 1.00 51.60 427 GLN B C 1
ATOM 8874 O O . GLN B 2 427 ? 18.480 8.247 1.796 1.00 49.14 427 GLN B O 1
ATOM 8888 N N . GLY B 2 428 ? 18.105 8.219 4.012 1.00 52.63 428 GLY B N 1
ATOM 8889 C CA . GLY B 2 428 ? 19.365 7.570 4.312 1.00 52.79 428 GLY B CA 1
ATOM 8890 C C . GLY B 2 428 ? 20.574 8.476 4.361 1.00 50.46 428 GLY B C 1
ATOM 8891 O O . GLY B 2 428 ? 21.672 8.042 3.999 1.00 50.11 428 GLY B O 1
ATOM 8895 N N . CYS B 2 429 ? 20.412 9.722 4.810 1.00 48.14 429 CYS B N 1
ATOM 8896 C CA . CYS B 2 429 ? 21.535 10.651 4.860 1.00 46.56 429 CYS B CA 1
ATOM 8897 C C . CYS B 2 429 ? 22.462 10.402 6.044 1.00 40.22 429 CYS B C 1
ATOM 8898 O O . CYS B 2 429 ? 23.631 10.799 5.990 1.00 38.68 429 CYS B O 1
ATOM 8906 N N . ILE B 2 430 ? 21.974 9.754 7.102 1.00 38.63 430 ILE B N 1
ATOM 8907 C CA . ILE B 2 430 ? 22.764 9.623 8.326 1.00 38.62 430 ILE B CA 1
ATOM 8908 C C . ILE B 2 430 ? 24.062 8.873 8.052 1.00 37.87 430 ILE B C 1
ATOM 8909 O O . ILE B 2 430 ? 25.150 9.330 8.419 1.00 35.65 430 ILE B O 1
ATOM 8925 N N . LYS B 2 431 ? 23.971 7.710 7.408 1.00 43.16 431 LYS B N 1
ATOM 8926 C CA . LYS B 2 431 ? 25.178 6.927 7.147 1.00 49.18 431 LYS B CA 1
ATOM 8927 C C . LYS B 2 431 ? 26.191 7.703 6.313 1.00 44.36 431 LYS B C 1
ATOM 8928 O O . LYS B 2 431 ? 27.355 7.804 6.738 1.00 42.25 431 LYS B O 1
ATOM 8947 N N . PRO B 2 432 ? 25.842 8.270 5.151 1.00 40.52 432 PRO B N 1
ATOM 8948 C CA . PRO B 2 432 ? 26.839 9.066 4.410 1.00 40.32 432 PRO B CA 1
ATOM 8949 C C . PRO B 2 432 ? 27.447 10.198 5.223 1.00 37.91 432 PRO B C 1
ATOM 8950 O O . PRO B 2 432 ? 28.664 10.415 5.153 1.00 39.05 432 PRO B O 1
ATOM 8961 N N . LEU B 2 433 ? 26.635 10.937 5.982 1.00 37.56 433 LEU B N 1
ATOM 8962 C CA . LEU B 2 433 ? 27.175 12.002 6.824 1.00 36.89 433 LEU B CA 1
ATOM 8963 C C . LEU B 2 433 ? 28.210 11.454 7.798 1.00 37.29 433 LEU B C 1
ATOM 8964 O O . LEU B 2 433 ? 29.316 11.993 7.918 1.00 35.00 433 LEU B O 1
ATOM 8980 N N . CYS B 2 434 ? 27.860 10.385 8.514 1.00 39.77 434 CYS B N 1
ATOM 8981 C CA . CYS B 2 434 ? 28.790 9.810 9.481 1.00 42.18 434 CYS B CA 1
ATOM 8982 C C . CYS B 2 434 ? 30.062 9.324 8.800 1.00 43.28 434 CYS B C 1
ATOM 8983 O O . CYS B 2 434 ? 31.167 9.523 9.320 1.00 40.41 434 CYS B O 1
ATOM 8991 N N . ASP B 2 435 ? 29.930 8.684 7.635 1.00 46.66 435 ASP B N 1
ATOM 8992 C CA . ASP B 2 435 ? 31.111 8.216 6.916 1.00 50.13 435 ASP B CA 1
ATOM 8993 C C . ASP B 2 435 ? 32.033 9.376 6.572 1.00 46.13 435 ASP B C 1
ATOM 8994 O O . ASP B 2 435 ? 33.261 9.242 6.617 1.00 46.12 435 ASP B O 1
ATOM 9003 N N . LEU B 2 436 ? 31.453 10.529 6.233 1.00 41.66 436 LEU B N 1
ATOM 9004 C CA . LEU B 2 436 ? 32.236 11.701 5.868 1.00 39.16 436 LEU B CA 1
ATOM 9005 C C . LEU B 2 436 ? 33.079 12.225 7.026 1.00 38.58 436 LEU B C 1
ATOM 9006 O O . LEU B 2 436 ? 34.098 12.881 6.787 1.00 37.25 436 LEU B O 1
ATOM 9022 N N . LEU B 2 437 ? 32.690 11.940 8.273 1.00 40.60 437 LEU B N 1
ATOM 9023 C CA . LEU B 2 437 ? 33.453 12.430 9.418 1.00 42.39 437 LEU B CA 1
ATOM 9024 C C . LEU B 2 437 ? 34.877 11.884 9.438 1.00 43.89 437 LEU B C 1
ATOM 9025 O O . LEU B 2 437 ? 35.773 12.514 10.011 1.00 41.55 437 LEU B O 1
ATOM 9041 N N . GLU B 2 438 ? 35.107 10.717 8.835 1.00 47.12 438 GLU B N 1
ATOM 9042 C CA . GLU B 2 438 ? 36.413 10.076 8.934 1.00 50.42 438 GLU B CA 1
ATOM 9043 C C . GLU B 2 438 ? 37.444 10.660 7.977 1.00 49.25 438 GLU B C 1
ATOM 9044 O O . GLU B 2 438 ? 38.645 10.464 8.193 1.00 50.45 438 GLU B O 1
ATOM 9056 N N . ILE B 2 439 ? 37.015 11.376 6.941 1.00 46.46 439 ILE B N 1
ATOM 9057 C CA . ILE B 2 439 ? 37.915 11.784 5.871 1.00 45.20 439 ILE B CA 1
ATOM 9058 C C . ILE B 2 439 ? 37.977 13.291 5.669 1.00 44.00 439 ILE B C 1
ATOM 9059 O O . ILE B 2 439 ? 38.919 13.773 5.019 1.00 45.04 439 ILE B O 1
ATOM 9075 N N . ALA B 2 440 ? 37.035 14.061 6.202 1.00 42.96 440 ALA B N 1
ATOM 9076 C CA . ALA B 2 440 ? 36.831 15.425 5.742 1.00 41.97 440 ALA B CA 1
ATOM 9077 C C . ALA B 2 440 ? 37.801 16.402 6.402 1.00 39.65 440 ALA B C 1
ATOM 9078 O O . ALA B 2 440 ? 38.320 16.170 7.497 1.00 39.77 440 ALA B O 1
ATOM 9085 N N . ASP B 2 441 ? 38.033 17.518 5.712 1.00 36.54 441 ASP B N 1
ATOM 9086 C CA . ASP B 2 441 ? 38.740 18.636 6.310 1.00 35.21 441 ASP B CA 1
ATOM 9087 C C . ASP B 2 441 ? 37.952 19.163 7.512 1.00 32.15 441 ASP B C 1
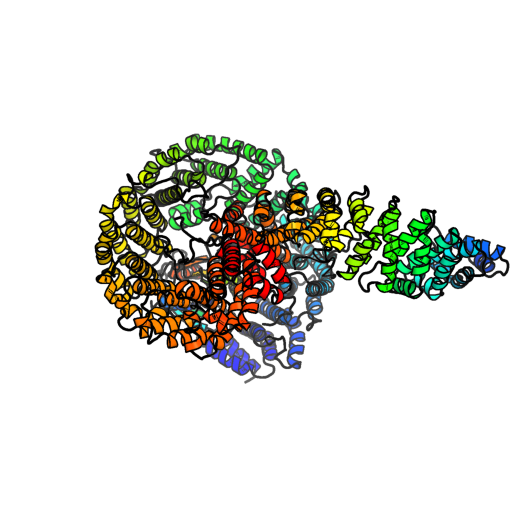ATOM 9088 O O . ASP B 2 441 ? 36.777 18.843 7.714 1.00 34.33 441 ASP B O 1
ATOM 9097 N N . ASN B 2 442 ? 38.617 19.997 8.311 1.00 31.27 442 ASN B N 1
ATOM 9098 C CA . ASN B 2 442 ? 38.054 20.385 9.601 1.00 31.16 442 ASN B CA 1
ATOM 9099 C C . ASN B 2 442 ? 36.774 21.195 9.442 1.00 30.99 442 ASN B C 1
ATOM 9100 O O . ASN B 2 442 ? 35.840 21.049 10.238 1.00 29.19 442 ASN B O 1
ATOM 9111 N N . ARG B 2 443 ? 36.710 22.063 8.432 1.00 35.22 443 ARG B N 1
ATOM 9112 C CA . ARG B 2 443 ? 35.489 22.829 8.218 1.00 39.69 443 ARG B CA 1
ATOM 9113 C C . ARG B 2 443 ? 34.315 21.904 7.922 1.00 34.90 443 ARG B C 1
ATOM 9114 O O . ARG B 2 443 ? 33.215 22.094 8.453 1.00 35.10 443 ARG B O 1
ATOM 9135 N N . ILE B 2 444 ? 34.535 20.885 7.090 1.00 31.64 444 ILE B N 1
ATOM 9136 C CA . ILE B 2 444 ? 33.449 19.980 6.736 1.00 32.11 444 ILE B CA 1
ATOM 9137 C C . ILE B 2 444 ? 33.087 19.076 7.907 1.00 29.85 444 ILE B C 1
ATOM 9138 O O . ILE B 2 444 ? 31.922 18.688 8.055 1.00 28.71 444 ILE B O 1
ATOM 9154 N N . ILE B 2 445 ? 34.056 18.725 8.756 1.00 28.68 445 ILE B N 1
ATOM 9155 C CA . ILE B 2 445 ? 33.715 18.014 9.988 1.00 30.18 445 ILE B CA 1
ATOM 9156 C C . ILE B 2 445 ? 32.704 18.824 10.792 1.00 31.10 445 ILE B C 1
ATOM 9157 O O . ILE B 2 445 ? 31.668 18.308 11.230 1.00 29.00 445 ILE B O 1
ATOM 9173 N N . GLU B 2 446 ? 32.991 20.114 10.989 1.00 33.49 446 GLU B N 1
ATOM 9174 C CA . GLU B 2 446 ? 32.091 20.962 11.764 1.00 36.72 446 GLU B CA 1
ATOM 9175 C C . GLU B 2 446 ? 30.713 21.033 11.119 1.00 33.98 446 GLU B C 1
ATOM 9176 O O . GLU B 2 446 ? 29.693 20.960 11.813 1.00 32.07 446 GLU B O 1
ATOM 9188 N N . VAL B 2 447 ? 30.665 21.170 9.791 1.00 34.15 447 VAL B N 1
ATOM 9189 C CA . VAL B 2 447 ? 29.384 21.233 9.094 1.00 35.29 447 VAL B CA 1
ATOM 9190 C C . VAL B 2 447 ? 28.637 19.913 9.227 1.00 31.04 447 VAL B C 1
ATOM 9191 O O . VAL B 2 447 ? 27.406 19.887 9.339 1.00 28.84 447 VAL B O 1
ATOM 9204 N N . THR B 2 448 ? 29.366 18.798 9.193 1.00 31.92 448 THR B N 1
ATOM 9205 C CA . THR B 2 448 ? 28.726 17.491 9.269 1.00 31.81 448 THR B CA 1
ATOM 9206 C C . THR B 2 448 ? 28.226 17.208 10.677 1.00 30.74 448 THR B C 1
ATOM 9207 O O . THR B 2 448 ? 27.157 16.609 10.852 1.00 30.97 448 THR B O 1
ATOM 9218 N N . LEU B 2 449 ? 28.979 17.633 11.696 1.00 28.39 449 LEU B N 1
ATOM 9219 C CA . LEU B 2 449 ? 28.511 17.476 13.069 1.00 27.63 449 LEU B CA 1
ATOM 9220 C C . LEU B 2 449 ? 27.297 18.349 13.350 1.00 28.71 449 LEU B C 1
ATOM 9221 O O . LEU B 2 449 ? 26.447 17.978 14.167 1.00 26.14 449 LEU B O 1
ATOM 9237 N N . ASP B 2 450 ? 27.199 19.508 12.697 1.00 32.38 450 ASP B N 1
ATOM 9238 C CA . ASP B 2 450 ? 26.035 20.359 12.909 1.00 37.87 450 ASP B CA 1
ATOM 9239 C C . ASP B 2 450 ? 24.785 19.720 12.317 1.00 32.92 450 ASP B C 1
ATOM 9240 O O . ASP B 2 450 ? 23.702 19.806 12.903 1.00 33.11 450 ASP B O 1
ATOM 9249 N N . ALA B 2 451 ? 24.921 19.064 11.161 1.00 31.03 451 ALA B N 1
ATOM 9250 C CA . ALA B 2 451 ? 23.806 18.307 10.600 1.00 29.09 451 ALA B CA 1
ATOM 9251 C C . ALA B 2 451 ? 23.368 17.200 11.550 1.00 28.98 451 ALA B C 1
ATOM 9252 O O . ALA B 2 451 ? 22.173 17.025 11.814 1.00 29.14 451 ALA B O 1
ATOM 9259 N N . LEU B 2 452 ? 24.326 16.434 12.069 1.00 30.69 452 LEU B N 1
ATOM 9260 C CA . LEU B 2 452 ? 23.981 15.338 12.967 1.00 28.99 452 LEU B CA 1
ATOM 9261 C C . LEU B 2 452 ? 23.375 15.860 14.262 1.00 28.10 452 LEU B C 1
ATOM 9262 O O . LEU B 2 452 ? 22.464 15.237 14.823 1.00 27.13 452 LEU B O 1
ATOM 9278 N N . GLU B 2 453 ? 23.851 17.010 14.746 1.00 27.35 453 GLU B N 1
ATOM 9279 C CA . GLU B 2 453 ? 23.263 17.595 15.945 1.00 29.72 453 GLU B CA 1
ATOM 9280 C C . GLU B 2 453 ? 21.822 18.026 15.700 1.00 29.29 453 GLU B C 1
ATOM 9281 O O . GLU B 2 453 ? 20.946 17.777 16.537 1.00 28.76 453 GLU B O 1
ATOM 9293 N N . ASN B 2 454 ? 21.554 18.685 14.567 1.00 29.82 454 ASN B N 1
ATOM 9294 C CA . ASN B 2 454 ? 20.177 19.033 14.232 1.00 31.48 454 ASN B CA 1
ATOM 9295 C C . ASN B 2 454 ? 19.307 17.786 14.153 1.00 29.09 454 ASN B C 1
ATOM 9296 O O . ASN B 2 454 ? 18.169 17.779 14.631 1.00 27.29 454 ASN B O 1
ATOM 9307 N N . ILE B 2 455 ? 19.831 16.722 13.542 1.00 29.18 455 ILE B N 1
ATOM 9308 C CA . ILE B 2 455 ? 19.080 15.476 13.428 1.00 30.30 455 ILE B CA 1
ATOM 9309 C C . ILE B 2 455 ? 18.794 14.903 14.810 1.00 29.17 455 ILE B C 1
ATOM 9310 O O . ILE B 2 455 ? 17.704 14.378 15.069 1.00 29.27 455 ILE B O 1
ATOM 9326 N N . LEU B 2 456 ? 19.763 15.007 15.721 1.00 29.19 456 LEU B N 1
ATOM 9327 C CA . LEU B 2 456 ? 19.564 14.511 17.080 1.00 29.76 456 LEU B CA 1
ATOM 9328 C C . LEU B 2 456 ? 18.586 15.388 17.856 1.00 31.73 456 LEU B C 1
ATOM 9329 O O . LEU B 2 456 ? 17.727 14.873 18.581 1.00 30.43 456 LEU B O 1
ATOM 9345 N N . LYS B 2 457 ? 18.700 16.713 17.725 1.00 33.07 457 LYS B N 1
ATOM 9346 C CA . LYS B 2 457 ? 17.745 17.605 18.378 1.00 33.00 457 LYS B CA 1
ATOM 9347 C C . LYS B 2 457 ? 16.321 17.279 17.951 1.00 32.93 457 LYS B C 1
ATOM 9348 O O . LYS B 2 457 ? 15.420 17.156 18.788 1.00 32.73 457 LYS B O 1
ATOM 9367 N N . MET B 2 458 ? 16.099 17.148 16.640 1.00 32.50 458 MET B N 1
ATOM 9368 C CA . MET B 2 458 ? 14.764 16.836 16.138 1.00 33.39 458 MET B CA 1
ATOM 9369 C C . MET B 2 458 ? 14.254 15.525 16.717 1.00 31.81 458 MET B C 1
ATOM 9370 O O . MET B 2 458 ? 13.088 15.426 17.117 1.00 32.23 458 MET B O 1
ATOM 9384 N N . GLY B 2 459 ? 15.109 14.502 16.759 1.00 29.99 459 GLY B N 1
ATOM 9385 C CA . GLY B 2 459 ? 14.694 13.237 17.337 1.00 29.79 459 GLY B CA 1
ATOM 9386 C C . GLY B 2 459 ? 14.360 13.365 18.808 1.00 29.80 459 GLY B C 1
ATOM 9387 O O . GLY B 2 459 ? 13.428 12.726 19.300 1.00 30.27 459 GLY B O 1
ATOM 9391 N N . GLU B 2 460 ? 15.113 14.201 19.526 1.00 32.97 460 GLU B N 1
ATOM 9392 C CA . GLU B 2 460 ? 14.858 14.396 20.949 1.00 36.45 460 GLU B CA 1
ATOM 9393 C C . GLU B 2 460 ? 13.581 15.195 21.173 1.00 34.02 460 GLU B C 1
ATOM 9394 O O . GLU B 2 460 ? 12.792 14.873 22.070 1.00 32.85 460 GLU B O 1
ATOM 9406 N N . ALA B 2 461 ? 13.365 16.243 20.375 1.00 32.15 461 ALA B N 1
ATOM 9407 C CA . ALA B 2 461 ? 12.124 17.003 20.480 1.00 33.21 461 ALA B CA 1
ATOM 9408 C C . ALA B 2 461 ? 10.928 16.136 20.114 1.00 34.59 461 ALA B C 1
ATOM 9409 O O . ALA B 2 461 ? 9.861 16.240 20.730 1.00 36.47 461 ALA B O 1
ATOM 9416 N N . ASP B 2 462 ? 11.090 15.274 19.111 1.00 35.01 462 ASP B N 1
ATOM 9417 C CA . ASP B 2 462 ? 10.012 14.371 18.727 1.00 37.47 462 ASP B CA 1
ATOM 9418 C C . ASP B 2 462 ? 9.723 13.364 19.834 1.00 35.93 462 ASP B C 1
ATOM 9419 O O . ASP B 2 462 ? 8.560 13.047 20.107 1.00 35.47 462 ASP B O 1
ATOM 9428 N N . LYS B 2 463 ? 10.770 12.851 20.480 1.00 34.74 463 LYS B N 1
ATOM 9429 C CA . LYS B 2 463 ? 10.580 11.935 21.598 1.00 37.68 463 LYS B CA 1
ATOM 9430 C C . LYS B 2 463 ? 9.763 12.590 22.706 1.00 40.06 463 LYS B C 1
ATOM 9431 O O . LYS B 2 463 ? 8.813 11.997 23.227 1.00 38.57 463 LYS B O 1
ATOM 9450 N N . GLU B 2 464 ? 10.119 13.822 23.075 1.00 44.19 464 GLU B N 1
ATOM 9451 C CA . GLU B 2 464 ? 9.407 14.499 24.154 1.00 47.38 464 GLU B CA 1
ATOM 9452 C C . GLU B 2 464 ? 7.997 14.894 23.729 1.00 43.03 464 GLU B C 1
ATOM 9453 O O . GLU B 2 464 ? 7.058 14.807 24.527 1.00 41.30 464 GLU B O 1
ATOM 9465 N N . ALA B 2 465 ? 7.825 15.320 22.476 1.00 39.99 465 ALA B N 1
ATOM 9466 C CA . ALA B 2 465 ? 6.505 15.756 22.027 1.00 38.07 465 ALA B CA 1
ATOM 9467 C C . ALA B 2 465 ? 5.526 14.590 21.957 1.00 38.56 465 ALA B C 1
ATOM 9468 O O . ALA B 2 465 ? 4.363 14.726 22.355 1.00 39.29 465 ALA B O 1
ATOM 9475 N N . ARG B 2 466 ? 5.972 13.442 21.452 1.00 37.85 466 ARG B N 1
ATOM 9476 C CA . ARG B 2 466 ? 5.108 12.288 21.241 1.00 39.05 466 ARG B CA 1
ATOM 9477 C C . ARG B 2 466 ? 5.147 11.283 22.384 1.00 42.08 466 ARG B C 1
ATOM 9478 O O . ARG B 2 466 ? 4.417 10.288 22.338 1.00 41.65 466 ARG B O 1
ATOM 9499 N N . GLY B 2 467 ? 5.974 11.506 23.398 1.00 45.82 467 GLY B N 1
ATOM 9500 C CA . GLY B 2 467 ? 6.141 10.516 24.443 1.00 48.59 467 GLY B CA 1
ATOM 9501 C C . GLY B 2 467 ? 6.696 9.205 23.921 1.00 48.66 467 GLY B C 1
ATOM 9502 O O . GLY B 2 467 ? 6.145 8.135 24.198 1.00 52.80 467 GLY B O 1
ATOM 9506 N N . LEU B 2 468 ? 7.782 9.277 23.153 1.00 42.37 468 LEU B N 1
ATOM 9507 C CA . LEU B 2 468 ? 8.482 8.082 22.714 1.00 37.82 468 LEU B CA 1
ATOM 9508 C C . LEU B 2 468 ? 9.437 7.601 23.804 1.00 37.02 468 LEU B C 1
ATOM 9509 O O . LEU B 2 468 ? 9.847 8.359 24.689 1.00 35.12 468 LEU B O 1
ATOM 9525 N N . ASN B 2 469 ? 9.796 6.321 23.728 1.00 37.08 469 ASN B N 1
ATOM 9526 C CA . ASN B 2 469 ? 10.704 5.759 24.721 1.00 36.06 469 ASN B CA 1
ATOM 9527 C C . ASN B 2 469 ? 12.144 6.195 24.472 1.00 33.33 469 ASN B C 1
ATOM 9528 O O . ASN B 2 469 ? 12.852 6.562 25.418 1.00 30.90 469 ASN B O 1
ATOM 9539 N N . ILE B 2 470 ? 12.597 6.172 23.216 1.00 29.60 470 ILE B N 1
ATOM 9540 C CA . ILE B 2 470 ? 13.973 6.517 22.895 1.00 29.71 470 ILE B CA 1
ATOM 9541 C C . ILE B 2 470 ? 14.004 7.495 21.728 1.00 29.96 470 ILE B C 1
ATOM 9542 O O . ILE B 2 470 ? 13.033 7.653 20.985 1.00 27.31 470 ILE B O 1
ATOM 9558 N N . ASN B 2 471 ? 15.149 8.160 21.588 1.00 31.90 471 ASN B N 1
ATOM 9559 C CA . ASN B 2 471 ? 15.416 9.049 20.463 1.00 33.39 471 ASN B CA 1
ATOM 9560 C C . ASN B 2 471 ? 15.712 8.189 19.241 1.00 33.27 471 ASN B C 1
ATOM 9561 O O . ASN B 2 471 ? 16.750 7.523 19.179 1.00 31.81 471 ASN B O 1
ATOM 9572 N N . GLU B 2 472 ? 14.802 8.203 18.266 1.00 31.44 472 GLU B N 1
ATOM 9573 C CA . GLU B 2 472 ? 14.936 7.298 17.128 1.00 32.88 472 GLU B CA 1
ATOM 9574 C C . GLU B 2 472 ? 16.155 7.646 16.280 1.00 30.07 472 GLU B C 1
ATOM 9575 O O . GLU B 2 472 ? 16.845 6.749 15.780 1.00 28.74 472 GLU B O 1
ATOM 9587 N N . ASN B 2 473 ? 16.449 8.936 16.118 1.00 29.96 473 ASN B N 1
ATOM 9588 C CA . ASN B 2 473 ? 17.592 9.321 15.295 1.00 32.38 473 ASN B CA 1
ATOM 9589 C C . ASN B 2 473 ? 18.914 8.968 15.966 1.00 29.43 473 ASN B C 1
ATOM 9590 O O . ASN B 2 473 ? 19.887 8.648 15.276 1.00 30.44 473 ASN B O 1
ATOM 9601 N N . ALA B 2 474 ? 18.974 9.024 17.298 1.00 28.82 474 ALA B N 1
ATOM 9602 C CA . ALA B 2 474 ? 20.173 8.566 17.991 1.00 28.30 474 ALA B CA 1
ATOM 9603 C C . ALA B 2 474 ? 20.394 7.077 17.766 1.00 29.90 474 ALA B C 1
ATOM 9604 O O . ALA B 2 474 ? 21.537 6.625 17.623 1.00 29.12 474 ALA B O 1
ATOM 9611 N N . ASP B 2 475 ? 19.312 6.295 17.731 1.00 30.63 475 ASP B N 1
ATOM 9612 C CA . ASP B 2 475 ? 19.449 4.866 17.465 1.00 32.77 475 ASP B CA 1
ATOM 9613 C C . ASP B 2 475 ? 19.883 4.618 16.026 1.00 31.28 475 ASP B C 1
ATOM 9614 O O . ASP B 2 475 ? 20.717 3.742 15.767 1.00 31.83 475 ASP B O 1
ATOM 9623 N N . PHE B 2 476 ? 19.333 5.380 15.075 1.00 29.95 476 PHE B N 1
ATOM 9624 C CA . PHE B 2 476 ? 19.773 5.265 13.689 1.00 31.19 476 PHE B CA 1
ATOM 9625 C C . PHE B 2 476 ? 21.263 5.567 13.568 1.00 31.37 476 PHE B C 1
ATOM 9626 O O . PHE B 2 476 ? 22.008 4.839 12.900 1.00 31.79 476 PHE B O 1
ATOM 9643 N N . ILE B 2 477 ? 21.715 6.643 14.214 1.00 31.17 477 ILE B N 1
ATOM 9644 C CA . ILE B 2 477 ? 23.119 7.039 14.120 1.00 30.56 477 ILE B CA 1
ATOM 9645 C C . ILE B 2 477 ? 24.019 5.953 14.700 1.00 30.82 477 ILE B C 1
ATOM 9646 O O . ILE B 2 477 ? 25.035 5.579 14.101 1.00 29.09 477 ILE B O 1
ATOM 9662 N N . GLU B 2 478 ? 23.661 5.423 15.873 1.00 30.89 478 GLU B N 1
ATOM 9663 C CA . GLU B 2 478 ? 24.439 4.322 16.433 1.00 32.66 478 GLU B CA 1
ATOM 9664 C C . GLU B 2 478 ? 24.381 3.097 15.527 1.00 32.30 478 GLU B C 1
ATOM 9665 O O . GLU B 2 478 ? 25.400 2.436 15.298 1.00 31.91 478 GLU B O 1
ATOM 9677 N N . LYS B 2 479 ? 23.196 2.784 14.997 1.00 35.36 479 LYS B N 1
ATOM 9678 C CA . LYS B 2 479 ? 23.061 1.639 14.103 1.00 40.65 479 LYS B CA 1
ATOM 9679 C C . LYS B 2 479 ? 23.970 1.775 12.886 1.00 39.73 479 LYS B C 1
ATOM 9680 O O . LYS B 2 479 ? 24.576 0.793 12.441 1.00 38.78 479 LYS B O 1
ATOM 9699 N N . ALA B 2 480 ? 24.074 2.979 12.332 1.00 39.49 480 ALA B N 1
ATOM 9700 C CA . ALA B 2 480 ? 24.899 3.208 11.154 1.00 40.63 480 ALA B CA 1
ATOM 9701 C C . ALA B 2 480 ? 26.387 3.238 11.472 1.00 40.89 480 ALA B C 1
ATOM 9702 O O . ALA B 2 480 ? 27.192 3.466 10.562 1.00 41.37 480 ALA B O 1
ATOM 9709 N N . GLY B 2 481 ? 26.772 3.008 12.724 1.00 39.52 481 GLY B N 1
ATOM 9710 C CA . GLY B 2 481 ? 28.156 3.139 13.126 1.00 38.73 481 GLY B CA 1
ATOM 9711 C C . GLY B 2 481 ? 28.603 4.562 13.355 1.00 37.24 481 GLY B C 1
ATOM 9712 O O . GLY B 2 481 ? 29.805 4.801 13.517 1.00 36.84 481 GLY B O 1
ATOM 9716 N N . GLY B 2 482 ? 27.670 5.516 13.377 1.00 35.27 482 GLY B N 1
ATOM 9717 C CA . GLY B 2 482 ? 28.030 6.919 13.470 1.00 34.62 482 GLY B CA 1
ATOM 9718 C C . GLY B 2 482 ? 28.391 7.390 14.859 1.00 35.11 482 GLY B C 1
ATOM 9719 O O . GLY B 2 482 ? 29.111 8.385 14.995 1.00 35.88 482 GLY B O 1
ATOM 9723 N N . MET B 2 483 ? 27.904 6.708 15.897 1.00 35.07 483 MET B N 1
ATOM 9724 C CA . MET B 2 483 ? 28.240 7.117 17.256 1.00 37.68 483 MET B CA 1
ATOM 9725 C C . MET B 2 483 ? 29.742 7.049 17.486 1.00 36.46 483 MET B C 1
ATOM 9726 O O . MET B 2 483 ? 30.332 7.969 18.066 1.00 32.48 483 MET B O 1
ATOM 9740 N N . GLU B 2 484 ? 30.380 5.966 17.035 1.00 42.35 484 GLU B N 1
ATOM 9741 C CA . GLU B 2 484 ? 31.823 5.836 17.198 1.00 50.32 484 GLU B CA 1
ATOM 9742 C C . GLU B 2 484 ? 32.566 6.894 16.392 1.00 46.43 484 GLU B C 1
ATOM 9743 O O . GLU B 2 484 ? 33.600 7.406 16.835 1.00 45.56 484 GLU B O 1
ATOM 9755 N N . LYS B 2 485 ? 32.056 7.234 15.207 1.00 44.17 485 LYS B N 1
ATOM 9756 C CA . LYS B 2 485 ? 32.742 8.211 14.369 1.00 42.08 485 LYS B CA 1
ATOM 9757 C C . LYS B 2 485 ? 32.582 9.625 14.911 1.00 38.14 485 LYS B C 1
ATOM 9758 O O . LYS B 2 485 ? 33.504 10.439 14.788 1.00 38.54 485 LYS B O 1
ATOM 9777 N N . ILE B 2 486 ? 31.432 9.939 15.509 1.00 34.43 486 ILE B N 1
ATOM 9778 C CA . ILE B 2 486 ? 31.310 11.191 16.252 1.00 32.12 486 ILE B CA 1
ATOM 9779 C C . ILE B 2 486 ? 32.239 11.171 17.460 1.00 33.76 486 ILE B C 1
ATOM 9780 O O . ILE B 2 486 ? 32.993 12.119 17.704 1.00 34.61 486 ILE B O 1
ATOM 9796 N N . PHE B 2 487 ? 32.190 10.086 18.237 1.00 35.80 487 PHE B N 1
ATOM 9797 C CA . PHE B 2 487 ? 33.041 9.972 19.417 1.00 37.32 487 PHE B CA 1
ATOM 9798 C C . PHE B 2 487 ? 34.505 10.208 19.067 1.00 36.56 487 PHE B C 1
ATOM 9799 O O . PHE B 2 487 ? 35.224 10.893 19.803 1.00 35.12 487 PHE B O 1
ATOM 9816 N N . ASN B 2 488 ? 34.962 9.651 17.943 1.00 38.54 488 ASN B N 1
ATOM 9817 C CA . ASN B 2 488 ? 36.361 9.790 17.563 1.00 42.20 488 ASN B CA 1
ATOM 9818 C C . ASN B 2 488 ? 36.724 11.220 17.187 1.00 42.30 488 ASN B C 1
ATOM 9819 O O . ASN B 2 488 ? 37.914 11.557 17.173 1.00 43.22 488 ASN B O 1
ATOM 9830 N N . CYS B 2 489 ? 35.737 12.072 16.891 1.00 40.75 489 CYS B N 1
ATOM 9831 C CA . CYS B 2 489 ? 36.033 13.479 16.647 1.00 40.28 489 CYS B CA 1
ATOM 9832 C C . CYS B 2 489 ? 36.522 14.190 17.904 1.00 40.70 489 CYS B C 1
ATOM 9833 O O . CYS B 2 489 ? 37.087 15.284 17.803 1.00 40.73 489 CYS B O 1
ATOM 9841 N N . GLN B 2 490 ? 36.323 13.594 19.082 1.00 43.87 490 GLN B N 1
ATOM 9842 C CA . GLN B 2 490 ? 36.861 14.173 20.308 1.00 46.36 490 GLN B CA 1
ATOM 9843 C C . GLN B 2 490 ? 38.382 14.112 20.356 1.00 49.99 490 GLN B C 1
ATOM 9844 O O . GLN B 2 490 ? 38.994 14.822 21.161 1.00 50.80 490 GLN B O 1
ATOM 9858 N N . GLN B 2 491 ? 39.004 13.277 19.524 1.00 54.45 491 GLN B N 1
ATOM 9859 C CA . GLN B 2 491 ? 40.457 13.217 19.451 1.00 59.29 491 GLN B CA 1
ATOM 9860 C C . GLN B 2 491 ? 41.047 14.373 18.655 1.00 54.21 491 GLN B C 1
ATOM 9861 O O . GLN B 2 491 ? 42.266 14.572 18.691 1.00 53.36 491 GLN B O 1
ATOM 9875 N N . ASN B 2 492 ? 40.216 15.138 17.952 1.00 49.10 492 ASN B N 1
ATOM 9876 C CA . ASN B 2 492 ? 40.704 16.255 17.156 1.00 45.15 492 ASN B CA 1
ATOM 9877 C C . ASN B 2 492 ? 41.262 17.349 18.057 1.00 43.14 492 ASN B C 1
ATOM 9878 O O . ASN B 2 492 ? 40.660 17.709 19.073 1.00 41.62 492 ASN B O 1
ATOM 9889 N N . GLU B 2 493 ? 42.431 17.877 17.682 1.00 43.92 493 GLU B N 1
ATOM 9890 C CA . GLU B 2 493 ? 43.034 18.967 18.440 1.00 45.27 493 GLU B CA 1
ATOM 9891 C C . GLU B 2 493 ? 42.305 20.283 18.221 1.00 41.72 493 GLU B C 1
ATOM 9892 O O . GLU B 2 493 ? 42.460 21.207 19.026 1.00 40.41 493 GLU B O 1
ATOM 9904 N N . ASN B 2 494 ? 41.525 20.388 17.149 1.00 41.32 494 ASN B N 1
ATOM 9905 C CA . ASN B 2 494 ? 40.641 21.529 16.961 1.00 42.30 494 ASN B CA 1
ATOM 9906 C C . ASN B 2 494 ? 39.615 21.572 18.088 1.00 43.64 494 ASN B C 1
ATOM 9907 O O . ASN B 2 494 ? 38.844 20.626 18.272 1.00 40.42 494 ASN B O 1
ATOM 9918 N N . ASP B 2 495 ? 39.605 22.672 18.844 1.00 47.10 495 ASP B N 1
ATOM 9919 C CA . ASP B 2 495 ? 38.771 22.729 20.041 1.00 51.83 495 ASP B CA 1
ATOM 9920 C C . ASP B 2 495 ? 37.293 22.861 19.691 1.00 49.06 495 ASP B C 1
ATOM 9921 O O . ASP B 2 495 ? 36.439 22.280 20.370 1.00 47.21 495 ASP B O 1
ATOM 9930 N N . LYS B 2 496 ? 36.967 23.627 18.648 1.00 49.32 496 LYS B N 1
ATOM 9931 C CA . LYS B 2 496 ? 35.577 23.710 18.212 1.00 51.81 496 LYS B CA 1
ATOM 9932 C C . LYS B 2 496 ? 35.038 22.332 17.856 1.00 46.13 496 LYS B C 1
ATOM 9933 O O . LYS B 2 496 ? 33.922 21.973 18.246 1.00 45.79 496 LYS B O 1
ATOM 9952 N N . ILE B 2 497 ? 35.825 21.541 17.123 1.00 39.61 497 ILE B N 1
ATOM 9953 C CA . ILE B 2 497 ? 35.400 20.189 16.772 1.00 35.04 497 ILE B CA 1
ATOM 9954 C C . ILE B 2 497 ? 35.262 19.337 18.029 1.00 32.19 497 ILE B C 1
ATOM 9955 O O . ILE B 2 497 ? 34.251 18.652 18.229 1.00 32.76 497 ILE B O 1
ATOM 9971 N N . TYR B 2 498 ? 36.274 19.370 18.896 1.00 32.05 498 TYR B N 1
ATOM 9972 C CA . TYR B 2 498 ? 36.228 18.570 20.118 1.00 34.06 498 TYR B CA 1
ATOM 9973 C C . TYR B 2 498 ? 35.007 18.920 20.960 1.00 32.26 498 TYR B C 1
ATOM 9974 O O . TYR B 2 498 ? 34.274 18.033 21.410 1.00 31.78 498 TYR B O 1
ATOM 9992 N N . GLU B 2 499 ? 34.768 20.213 21.179 1.00 34.76 499 GLU B N 1
ATOM 9993 C CA . GLU B 2 499 ? 33.662 20.620 22.040 1.00 41.65 499 GLU B CA 1
ATOM 9994 C C . GLU B 2 499 ? 32.313 20.231 21.441 1.00 38.83 499 GLU B C 1
ATOM 9995 O O . GLU B 2 499 ? 31.410 19.802 22.168 1.00 38.20 499 GLU B O 1
ATOM 10007 N N . LYS B 2 500 ? 32.154 20.367 20.122 1.00 38.37 500 LYS B N 1
ATOM 10008 C CA . LYS B 2 500 ? 30.903 19.958 19.492 1.00 39.15 500 LYS B CA 1
ATOM 10009 C C . LYS B 2 500 ? 30.682 18.457 19.643 1.00 33.62 500 LYS B C 1
ATOM 10010 O O . LYS B 2 500 ? 29.600 18.012 20.045 1.00 31.81 500 LYS B O 1
ATOM 10029 N N . ALA B 2 501 ? 31.702 17.659 19.320 1.00 30.89 501 ALA B N 1
ATOM 10030 C CA . ALA B 2 501 ? 31.574 16.210 19.436 1.00 30.39 501 ALA B CA 1
ATOM 10031 C C . ALA B 2 501 ? 31.297 15.799 20.875 1.00 32.37 501 ALA B C 1
ATOM 10032 O O . ALA B 2 501 ? 30.463 14.921 21.132 1.00 31.37 501 ALA B O 1
ATOM 10039 N N . TYR B 2 502 ? 31.991 16.424 21.827 1.00 34.01 502 TYR B N 1
ATOM 10040 C CA . TYR B 2 502 ? 31.773 16.118 23.236 1.00 33.49 502 TYR B CA 1
ATOM 10041 C C . TYR B 2 502 ? 30.330 16.396 23.638 1.00 33.77 502 TYR B C 1
ATOM 10042 O O . TYR B 2 502 ? 29.687 15.576 24.306 1.00 32.16 502 TYR B O 1
ATOM 10060 N N . LYS B 2 503 ? 29.809 17.560 23.250 1.00 35.42 503 LYS B N 1
ATOM 10061 C CA . LYS B 2 503 ? 28.424 17.899 23.559 1.00 38.26 503 LYS B CA 1
ATOM 10062 C C . LYS B 2 503 ? 27.466 16.873 22.967 1.00 35.49 503 LYS B C 1
ATOM 10063 O O . LYS B 2 503 ? 26.538 16.413 23.641 1.00 35.21 503 LYS B O 1
ATOM 10082 N N . ILE B 2 504 ? 27.669 16.509 21.699 1.00 33.18 504 ILE B N 1
ATOM 10083 C CA . ILE B 2 504 ? 26.803 15.516 21.068 1.00 31.93 504 ILE B CA 1
ATOM 10084 C C . ILE B 2 504 ? 26.847 14.205 21.845 1.00 31.58 504 ILE B C 1
ATOM 10085 O O . ILE B 2 504 ? 25.806 13.623 22.177 1.00 33.15 504 ILE B O 1
ATOM 10101 N N . ILE B 2 505 ? 28.052 13.726 22.157 1.00 32.97 505 ILE B N 1
ATOM 10102 C CA . ILE B 2 505 ? 28.187 12.435 22.830 1.00 34.46 505 ILE B CA 1
ATOM 10103 C C . ILE B 2 505 ? 27.533 12.479 24.206 1.00 36.63 505 ILE B C 1
ATOM 10104 O O . ILE B 2 505 ? 26.794 11.564 24.594 1.00 36.62 505 ILE B O 1
ATOM 10120 N N . GLU B 2 506 ? 27.800 13.538 24.971 1.00 37.50 506 GLU B N 1
ATOM 10121 C CA . GLU B 2 506 ? 27.294 13.587 26.338 1.00 40.92 506 GLU B CA 1
ATOM 10122 C C . GLU B 2 506 ? 25.807 13.905 26.386 1.00 38.76 506 GLU B C 1
ATOM 10123 O O . GLU B 2 506 ? 25.133 13.538 27.354 1.00 39.77 506 GLU B O 1
ATOM 10135 N N . THR B 2 507 ? 25.279 14.579 25.364 1.00 36.64 507 THR B N 1
ATOM 10136 C CA . THR B 2 507 ? 23.870 14.948 25.376 1.00 36.75 507 THR B CA 1
ATOM 10137 C C . THR B 2 507 ? 22.981 13.808 24.892 1.00 37.52 507 THR B C 1
ATOM 10138 O O . THR B 2 507 ? 21.868 13.632 25.400 1.00 38.16 507 THR B O 1
ATOM 10149 N N . TYR B 2 508 ? 23.453 13.021 23.920 1.00 36.87 508 TYR B N 1
ATOM 10150 C CA . TYR B 2 508 ? 22.606 12.062 23.229 1.00 36.64 508 TYR B CA 1
ATOM 10151 C C . TYR B 2 508 ? 23.071 10.616 23.326 1.00 36.89 508 TYR B C 1
ATOM 10152 O O . TYR B 2 508 ? 22.311 9.720 22.939 1.00 37.63 508 TYR B O 1
ATOM 10170 N N . PHE B 2 509 ? 24.282 10.356 23.828 1.00 36.86 509 PHE B N 1
ATOM 10171 C CA . PHE B 2 509 ? 24.788 8.991 23.895 1.00 40.17 509 PHE B CA 1
ATOM 10172 C C . PHE B 2 509 ? 25.462 8.681 25.227 1.00 48.31 509 PHE B C 1
ATOM 10173 O O . PHE B 2 509 ? 26.234 7.719 25.308 1.00 45.66 509 PHE B O 1
ATOM 10190 N N . GLY B 2 510 ? 25.190 9.459 26.270 1.00 61.92 510 GLY B N 1
ATOM 10191 C CA . GLY B 2 510 ? 25.948 9.347 27.499 1.00 76.36 510 GLY B CA 1
ATOM 10192 C C . GLY B 2 510 ? 25.302 8.482 28.560 1.00 89.50 510 GLY B C 1
ATOM 10193 O O . GLY B 2 510 ? 25.134 8.925 29.700 1.00 93.02 510 GLY B O 1
ATOM 10197 N N . GLU B 2 511 ? 24.950 7.245 28.207 1.00 97.50 511 GLU B N 1
ATOM 10198 C CA . GLU B 2 511 ? 24.342 6.307 29.151 1.00 104.14 511 GLU B CA 1
ATOM 10199 C C . GLU B 2 511 ? 23.235 7.000 29.940 1.00 112.07 511 GLU B C 1
ATOM 10200 O O . GLU B 2 511 ? 23.218 7.009 31.173 1.00 113.02 511 GLU B O 1
ATOM 10212 N N . GLU B 2 512 ? 22.298 7.591 29.198 1.00 117.32 512 GLU B N 1
ATOM 10213 C CA . GLU B 2 512 ? 21.344 8.522 29.789 1.00 121.24 512 GLU B CA 1
ATOM 10214 C C . GLU B 2 512 ? 20.537 7.866 30.902 1.00 117.05 512 GLU B C 1
ATOM 10215 O O . GLU B 2 512 ? 20.555 8.328 32.049 1.00 116.92 512 GLU B O 1
ATOM 10227 N N . GLU B 2 513 ? 19.821 6.788 30.589 1.00 113.47 513 GLU B N 1
ATOM 10228 C CA . GLU B 2 513 ? 18.823 6.294 31.522 1.00 111.29 513 GLU B CA 1
ATOM 10229 C C . GLU B 2 513 ? 18.589 4.802 31.356 1.00 119.45 513 GLU B C 1
ATOM 10230 O O . GLU B 2 513 ? 18.806 4.232 30.284 1.00 115.12 513 GLU B O 1
ATOM 10242 N N . ASP B 2 514 ? 18.143 4.184 32.446 1.00 132.18 514 ASP B N 1
ATOM 10243 C CA . ASP B 2 514 ? 17.568 2.849 32.398 1.00 140.25 514 ASP B CA 1
ATOM 10244 C C . ASP B 2 514 ? 16.104 2.961 31.988 1.00 130.27 514 ASP B C 1
ATOM 10245 O O . ASP B 2 514 ? 15.365 3.798 32.518 1.00 138.41 514 ASP B O 1
ATOM 10254 N N . ALA B 2 515 ? 15.689 2.126 31.041 1.00 108.09 515 ALA B N 1
ATOM 10255 C CA . ALA B 2 515 ? 14.317 2.167 30.551 1.00 86.96 515 ALA B CA 1
ATOM 10256 C C . ALA B 2 515 ? 13.336 1.896 31.685 1.00 80.01 515 ALA B C 1
ATOM 10257 O O . ALA B 2 515 ? 13.404 0.852 32.340 1.00 74.80 515 ALA B O 1
ATOM 10264 N N . VAL B 2 516 ? 12.423 2.838 31.913 1.00 82.15 516 VAL B N 1
ATOM 10265 C CA . VAL B 2 516 ? 11.412 2.695 32.957 1.00 85.53 516 VAL B CA 1
ATOM 10266 C C . VAL B 2 516 ? 10.027 3.004 32.399 1.00 87.20 516 VAL B C 1
ATOM 10267 O O . VAL B 2 516 ? 9.897 3.563 31.310 1.00 87.79 516 VAL B O 1
ATOM 10280 N N . MET C 3 1 ? 82.273 31.228 40.834 1.00 93.39 1 MET C N 1
ATOM 10281 C CA . MET C 3 1 ? 82.254 32.719 40.829 1.00 94.90 1 MET C CA 1
ATOM 10282 C C . MET C 3 1 ? 81.490 33.243 39.616 1.00 85.22 1 MET C C 1
ATOM 10283 O O . MET C 3 1 ? 80.628 34.113 39.744 1.00 84.85 1 MET C O 1
ATOM 10299 N N . SER C 3 2 ? 81.810 32.707 38.440 1.00 76.90 2 SER C N 1
ATOM 10300 C CA . SER C 3 2 ? 81.172 33.155 37.212 1.00 70.77 2 SER C CA 1
ATOM 10301 C C . SER C 3 2 ? 79.662 32.948 37.281 1.00 71.87 2 SER C C 1
ATOM 10302 O O . SER C 3 2 ? 79.154 32.100 38.020 1.00 69.11 2 SER C O 1
ATOM 10310 N N . ASP C 3 3 ? 78.937 33.748 36.495 1.00 76.70 3 ASP C N 1
ATOM 10311 C CA . ASP C 3 3 ? 77.495 33.560 36.392 1.00 80.79 3 ASP C CA 1
ATOM 10312 C C . ASP C 3 3 ? 77.150 32.345 35.539 1.00 72.29 3 ASP C C 1
ATOM 10313 O O . ASP C 3 3 ? 76.131 31.691 35.784 1.00 69.36 3 ASP C O 1
ATOM 10322 N N . LEU C 3 4 ? 77.980 32.025 34.543 1.00 67.66 4 LEU C N 1
ATOM 10323 C CA . LEU C 3 4 ? 77.810 30.764 33.828 1.00 62.77 4 LEU C CA 1
ATOM 10324 C C . LEU C 3 4 ? 78.072 29.582 34.752 1.00 56.93 4 LEU C C 1
ATOM 10325 O O . LEU C 3 4 ? 77.321 28.600 34.745 1.00 52.49 4 LEU C O 1
ATOM 10341 N N . GLU C 3 5 ? 79.137 29.659 35.553 1.00 57.30 5 GLU C N 1
ATOM 10342 C CA . GLU C 3 5 ? 79.443 28.581 36.487 1.00 57.96 5 GLU C CA 1
ATOM 10343 C C . GLU C 3 5 ? 78.350 28.439 37.540 1.00 47.77 5 GLU C C 1
ATOM 10344 O O . GLU C 3 5 ? 78.026 27.323 37.965 1.00 42.78 5 GLU C O 1
ATOM 10356 N N . THR C 3 6 ? 77.766 29.560 37.971 1.00 43.41 6 THR C N 1
ATOM 10357 C CA . THR C 3 6 ? 76.718 29.502 38.984 1.00 40.12 6 THR C CA 1
ATOM 10358 C C . THR C 3 6 ? 75.437 28.905 38.415 1.00 36.38 6 THR C C 1
ATOM 10359 O O . THR C 3 6 ? 74.730 28.164 39.107 1.00 33.55 6 THR C O 1
ATOM 10370 N N . VAL C 3 7 ? 75.119 29.223 37.159 1.00 37.11 7 VAL C N 1
ATOM 10371 C CA . VAL C 3 7 ? 73.950 28.631 36.519 1.00 39.09 7 VAL C CA 1
ATOM 10372 C C . VAL C 3 7 ? 74.135 27.126 36.374 1.00 35.71 7 VAL C C 1
ATOM 10373 O O . VAL C 3 7 ? 73.222 26.345 36.661 1.00 34.00 7 VAL C O 1
ATOM 10386 N N . ALA C 3 8 ? 75.325 26.696 35.948 1.00 34.42 8 ALA C N 1
ATOM 10387 C CA . ALA C 3 8 ? 75.576 25.269 35.776 1.00 33.57 8 ALA C CA 1
ATOM 10388 C C . ALA C 3 8 ? 75.482 24.525 37.104 1.00 33.24 8 ALA C C 1
ATOM 10389 O O . ALA C 3 8 ? 74.963 23.404 37.158 1.00 30.33 8 ALA C O 1
ATOM 10396 N N . LYS C 3 9 ? 75.980 25.133 38.185 1.00 36.42 9 LYS C N 1
ATOM 10397 C CA . LYS C 3 9 ? 75.915 24.492 39.495 1.00 38.19 9 LYS C CA 1
ATOM 10398 C C . LYS C 3 9 ? 74.490 24.073 39.835 1.00 35.46 9 LYS C C 1
ATOM 10399 O O . LYS C 3 9 ? 74.242 22.929 40.234 1.00 36.20 9 LYS C O 1
ATOM 10418 N N . PHE C 3 10 ? 73.537 24.991 39.684 1.00 31.67 10 PHE C N 1
ATOM 10419 C CA . PHE C 3 10 ? 72.174 24.705 40.116 1.00 32.01 10 PHE C CA 1
ATOM 10420 C C . PHE C 3 10 ? 71.381 23.945 39.062 1.00 29.28 10 PHE C C 1
ATOM 10421 O O . PHE C 3 10 ? 70.438 23.229 39.410 1.00 32.11 10 PHE C O 1
ATOM 10438 N N . LEU C 3 11 ? 71.746 24.067 37.783 1.00 28.92 11 LEU C N 1
ATOM 10439 C CA . LEU C 3 11 ? 71.223 23.129 36.795 1.00 29.06 11 LEU C CA 1
ATOM 10440 C C . LEU C 3 11 ? 71.554 21.696 37.190 1.00 29.52 11 LEU C C 1
ATOM 10441 O O . LEU C 3 11 ? 70.693 20.810 37.128 1.00 30.13 11 LEU C O 1
ATOM 10457 N N . ALA C 3 12 ? 72.796 21.456 37.616 1.00 31.34 12 ALA C N 1
ATOM 10458 C CA . ALA C 3 12 ? 73.188 20.124 38.063 1.00 34.37 12 ALA C CA 1
ATOM 10459 C C . ALA C 3 12 ? 72.406 19.705 39.299 1.00 36.31 12 ALA C C 1
ATOM 10460 O O . ALA C 3 12 ? 71.929 18.568 39.385 1.00 36.85 12 ALA C O 1
ATOM 10467 N N . GLU C 3 13 ? 72.260 20.612 40.268 1.00 36.00 13 GLU C N 1
ATOM 10468 C CA . GLU C 3 13 ? 71.520 20.293 41.483 1.00 36.44 13 GLU C CA 1
ATOM 10469 C C . GLU C 3 13 ? 70.057 19.965 41.214 1.00 32.30 13 GLU C C 1
ATOM 10470 O O . GLU C 3 13 ? 69.429 19.282 42.032 1.00 30.40 13 GLU C O 1
ATOM 10482 N N . SER C 3 14 ? 69.495 20.435 40.096 1.00 30.90 14 SER C N 1
ATOM 10483 C CA . SER C 3 14 ? 68.072 20.229 39.844 1.00 31.16 14 SER C CA 1
ATOM 10484 C C . SER C 3 14 ? 67.735 18.776 39.527 1.00 30.40 14 SER C C 1
ATOM 10485 O O . SER C 3 14 ? 66.556 18.405 39.563 1.00 26.51 14 SER C O 1
ATOM 10493 N N . VAL C 3 15 ? 68.734 17.947 39.209 1.00 35.11 15 VAL C N 1
ATOM 10494 C CA . VAL C 3 15 ? 68.480 16.533 38.943 1.00 41.40 15 VAL C CA 1
ATOM 10495 C C . VAL C 3 15 ? 68.469 15.705 40.218 1.00 40.24 15 VAL C C 1
ATOM 10496 O O . VAL C 3 15 ? 68.024 14.547 40.189 1.00 39.12 15 VAL C O 1
ATOM 10509 N N . ILE C 3 16 ? 68.924 16.265 41.338 1.00 39.37 16 ILE C N 1
ATOM 10510 C CA . ILE C 3 16 ? 69.080 15.544 42.596 1.00 40.82 16 ILE C CA 1
ATOM 10511 C C . ILE C 3 16 ? 67.910 15.882 43.508 1.00 40.00 16 ILE C C 1
ATOM 10512 O O . ILE C 3 16 ? 67.466 17.035 43.574 1.00 41.39 16 ILE C O 1
ATOM 10528 N N . ALA C 3 17 ? 67.416 14.871 44.227 1.00 38.99 17 ALA C N 1
ATOM 10529 C CA . ALA C 3 17 ? 66.153 15.015 44.945 1.00 36.84 17 ALA C CA 1
ATOM 10530 C C . ALA C 3 17 ? 66.227 16.087 46.028 1.00 38.03 17 ALA C C 1
ATOM 10531 O O . ALA C 3 17 ? 65.302 16.896 46.171 1.00 34.24 17 ALA C O 1
ATOM 10538 N N . SER C 3 18 ? 67.306 16.110 46.812 1.00 43.04 18 SER C N 1
ATOM 10539 C CA . SER C 3 18 ? 67.350 17.038 47.940 1.00 47.07 18 SER C CA 1
ATOM 10540 C C . SER C 3 18 ? 67.370 18.496 47.494 1.00 45.88 18 SER C C 1
ATOM 10541 O O . SER C 3 18 ? 66.957 19.370 48.264 1.00 46.83 18 SER C O 1
ATOM 10549 N N . THR C 3 19 ? 67.820 18.776 46.270 1.00 43.60 19 THR C N 1
ATOM 10550 C CA . THR C 3 19 ? 67.968 20.143 45.786 1.00 41.76 19 THR C CA 1
ATOM 10551 C C . THR C 3 19 ? 67.059 20.460 44.603 1.00 41.99 19 THR C C 1
ATOM 10552 O O . THR C 3 19 ? 67.223 21.511 43.974 1.00 40.67 19 THR C O 1
ATOM 10563 N N . ALA C 3 20 ? 66.094 19.592 44.291 1.00 41.65 20 ALA C N 1
ATOM 10564 C CA . ALA C 3 20 ? 65.240 19.826 43.131 1.00 42.06 20 ALA C CA 1
ATOM 10565 C C . ALA C 3 20 ? 64.458 21.129 43.261 1.00 42.56 20 ALA C C 1
ATOM 10566 O O . ALA C 3 20 ? 64.307 21.870 42.283 1.00 45.80 20 ALA C O 1
ATOM 10573 N N . LYS C 3 21 ? 63.953 21.428 44.457 1.00 40.83 21 LYS C N 1
ATOM 10574 C CA . LYS C 3 21 ? 63.130 22.617 44.655 1.00 41.36 21 LYS C CA 1
ATOM 10575 C C . LYS C 3 21 ? 63.964 23.856 44.971 1.00 39.37 21 LYS C C 1
ATOM 10576 O O . LYS C 3 21 ? 63.667 24.946 44.469 1.00 39.42 21 LYS C O 1
ATOM 10595 N N . THR C 3 22 ? 65.009 23.714 45.786 1.00 38.37 22 THR C N 1
ATOM 10596 C CA . THR C 3 22 ? 65.868 24.859 46.075 1.00 39.81 22 THR C CA 1
ATOM 10597 C C . THR C 3 22 ? 66.618 25.314 44.829 1.00 40.00 22 THR C C 1
ATOM 10598 O O . THR C 3 22 ? 66.785 26.519 44.602 1.00 39.40 22 THR C O 1
ATOM 10609 N N . SER C 3 23 ? 67.076 24.366 44.005 1.00 39.75 23 SER C N 1
ATOM 10610 C CA . SER C 3 23 ? 67.782 24.740 42.785 1.00 39.58 23 SER C CA 1
ATOM 10611 C C . SER C 3 23 ? 66.895 25.581 41.873 1.00 37.98 23 SER C C 1
ATOM 10612 O O . SER C 3 23 ? 67.359 26.563 41.282 1.00 37.63 23 SER C O 1
ATOM 10620 N N . GLU C 3 24 ? 65.613 25.221 41.748 1.00 37.14 24 GLU C N 1
ATOM 10621 C CA . GLU C 3 24 ? 64.726 26.018 40.905 1.00 37.94 24 GLU C CA 1
ATOM 10622 C C . GLU C 3 24 ? 64.565 27.425 41.464 1.00 35.95 24 GLU C C 1
ATOM 10623 O O . GLU C 3 24 ? 64.552 28.403 40.709 1.00 37.20 24 GLU C O 1
ATOM 10635 N N . ARG C 3 25 ? 64.426 27.547 42.785 1.00 36.10 25 ARG C N 1
ATOM 10636 C CA . ARG C 3 25 ? 64.291 28.871 43.382 1.00 38.77 25 ARG C CA 1
ATOM 10637 C C . ARG C 3 25 ? 65.549 29.704 43.162 1.00 38.35 25 ARG C C 1
ATOM 10638 O O . ARG C 3 25 ? 65.465 30.907 42.890 1.00 39.35 25 ARG C O 1
ATOM 10659 N N . ASN C 3 26 ? 66.727 29.080 43.249 1.00 37.78 26 ASN C N 1
ATOM 10660 C CA . ASN C 3 26 ? 67.954 29.804 42.931 1.00 38.30 26 ASN C CA 1
ATOM 10661 C C . ASN C 3 26 ? 67.996 30.194 41.459 1.00 37.30 26 ASN C C 1
ATOM 10662 O O . ASN C 3 26 ? 68.380 31.319 41.118 1.00 35.41 26 ASN C O 1
ATOM 10673 N N . LEU C 3 27 ? 67.599 29.279 40.570 1.00 38.10 27 LEU C N 1
ATOM 10674 C CA . LEU C 3 27 ? 67.619 29.581 39.142 1.00 38.31 27 LEU C CA 1
ATOM 10675 C C . LEU C 3 27 ? 66.630 30.686 38.793 1.00 38.60 27 LEU C C 1
ATOM 10676 O O . LEU C 3 27 ? 66.927 31.546 37.956 1.00 37.95 27 LEU C O 1
ATOM 10692 N N . ARG C 3 28 ? 65.447 30.677 39.412 1.00 40.17 28 ARG C N 1
ATOM 10693 C CA . ARG C 3 28 ? 64.490 31.751 39.160 1.00 44.47 28 ARG C CA 1
ATOM 10694 C C . ARG C 3 28 ? 65.044 33.097 39.606 1.00 46.47 28 ARG C C 1
ATOM 10695 O O . ARG C 3 28 ? 64.751 34.126 38.986 1.00 46.64 28 ARG C O 1
ATOM 10716 N N . GLN C 3 29 ? 65.844 33.113 40.674 1.00 48.18 29 GLN C N 1
ATOM 10717 C CA . GLN C 3 29 ? 66.508 34.348 41.082 1.00 50.13 29 GLN C CA 1
ATOM 10718 C C . GLN C 3 29 ? 67.565 34.753 40.059 1.00 47.35 29 GLN C C 1
ATOM 10719 O O . GLN C 3 29 ? 67.605 35.908 39.618 1.00 46.76 29 GLN C O 1
ATOM 10733 N N . LEU C 3 30 ? 68.428 33.812 39.664 1.00 46.74 30 LEU C N 1
ATOM 10734 C CA . LEU C 3 30 ? 69.414 34.103 38.628 1.00 48.32 30 LEU C CA 1
ATOM 10735 C C . LEU C 3 30 ? 68.746 34.545 37.335 1.00 51.70 30 LEU C C 1
ATOM 10736 O O . LEU C 3 30 ? 69.353 35.261 36.529 1.00 47.96 30 LEU C O 1
ATOM 10752 N N . GLU C 3 31 ? 67.498 34.128 37.127 1.00 58.53 31 GLU C N 1
ATOM 10753 C CA . GLU C 3 31 ? 66.796 34.385 35.879 1.00 66.26 31 GLU C CA 1
ATOM 10754 C C . GLU C 3 31 ? 66.500 35.862 35.664 1.00 74.99 31 GLU C C 1
ATOM 10755 O O . GLU C 3 31 ? 66.257 36.270 34.522 1.00 76.49 31 GLU C O 1
ATOM 10767 N N . THR C 3 32 ? 66.522 36.672 36.725 1.00 80.74 32 THR C N 1
ATOM 10768 C CA . THR C 3 32 ? 66.218 38.091 36.576 1.00 85.69 32 THR C CA 1
ATOM 10769 C C . THR C 3 32 ? 67.361 38.844 35.905 1.00 88.67 32 THR C C 1
ATOM 10770 O O . THR C 3 32 ? 67.127 39.864 35.247 1.00 91.20 32 THR C O 1
ATOM 10781 N N . GLN C 3 33 ? 68.592 38.364 36.062 1.00 89.03 33 GLN C N 1
ATOM 10782 C CA . GLN C 3 33 ? 69.737 38.985 35.410 1.00 90.22 33 GLN C CA 1
ATOM 10783 C C . GLN C 3 33 ? 69.507 39.076 33.907 1.00 85.51 33 GLN C C 1
ATOM 10784 O O . GLN C 3 33 ? 69.034 38.128 33.275 1.00 83.41 33 GLN C O 1
ATOM 10798 N N . ASP C 3 34 ? 69.839 40.231 33.336 1.00 83.86 34 ASP C N 1
ATOM 10799 C CA . ASP C 3 34 ? 69.696 40.417 31.900 1.00 82.24 34 ASP C CA 1
ATOM 10800 C C . ASP C 3 34 ? 70.690 39.536 31.154 1.00 74.69 34 ASP C C 1
ATOM 10801 O O . ASP C 3 34 ? 71.868 39.456 31.516 1.00 74.53 34 ASP C O 1
ATOM 10810 N N . GLY C 3 35 ? 70.209 38.871 30.106 1.00 67.31 35 GLY C N 1
ATOM 10811 C CA . GLY C 3 35 ? 71.025 37.960 29.335 1.00 60.29 35 GLY C CA 1
ATOM 10812 C C . GLY C 3 35 ? 70.987 36.523 29.803 1.00 53.89 35 GLY C C 1
ATOM 10813 O O . GLY C 3 35 ? 71.690 35.682 29.226 1.00 51.45 35 GLY C O 1
ATOM 10817 N N . PHE C 3 36 ? 70.193 36.214 30.831 1.00 50.80 36 PHE C N 1
ATOM 10818 C CA . PHE C 3 36 ? 70.087 34.841 31.312 1.00 50.20 36 PHE C CA 1
ATOM 10819 C C . PHE C 3 36 ? 69.745 33.881 30.180 1.00 49.03 36 PHE C C 1
ATOM 10820 O O . PHE C 3 36 ? 70.207 32.734 30.166 1.00 47.75 36 PHE C O 1
ATOM 10837 N N . GLY C 3 37 ? 68.933 34.330 29.223 1.00 49.96 37 GLY C N 1
ATOM 10838 C CA . GLY C 3 37 ? 68.617 33.481 28.086 1.00 49.84 37 GLY C CA 1
ATOM 10839 C C . GLY C 3 37 ? 69.855 33.080 27.310 1.00 49.74 37 GLY C C 1
ATOM 10840 O O . GLY C 3 37 ? 70.037 31.911 26.960 1.00 47.02 37 GLY C O 1
ATOM 10844 N N . LEU C 3 38 ? 70.730 34.050 27.035 1.00 51.75 38 LEU C N 1
ATOM 10845 C CA . LEU C 3 38 ? 71.959 33.754 26.309 1.00 53.32 38 LEU C CA 1
ATOM 10846 C C . LEU C 3 38 ? 72.949 32.988 27.175 1.00 49.53 38 LEU C C 1
ATOM 10847 O O . LEU C 3 38 ? 73.703 32.153 26.662 1.00 48.72 38 LEU C O 1
ATOM 10863 N N . THR C 3 39 ? 72.963 33.253 28.483 1.00 48.54 39 THR C N 1
ATOM 10864 C CA . THR C 3 39 ? 73.807 32.472 29.381 1.00 49.04 39 THR C CA 1
ATOM 10865 C C . THR C 3 39 ? 73.430 30.996 29.336 1.00 44.58 39 THR C C 1
ATOM 10866 O O . THR C 3 39 ? 74.306 30.124 29.330 1.00 42.76 39 THR C O 1
ATOM 10877 N N . LEU C 3 40 ? 72.127 30.696 29.297 1.00 41.90 40 LEU C N 1
ATOM 10878 C CA . LEU C 3 40 ? 71.697 29.308 29.174 1.00 39.02 40 LEU C CA 1
ATOM 10879 C C . LEU C 3 40 ? 72.213 28.685 27.882 1.00 36.89 40 LEU C C 1
ATOM 10880 O O . LEU C 3 40 ? 72.658 27.530 27.874 1.00 34.96 40 LEU C O 1
ATOM 10896 N N . LEU C 3 41 ? 72.159 29.431 26.776 1.00 36.10 41 LEU C N 1
ATOM 10897 C CA . LEU C 3 41 ? 72.642 28.894 25.508 1.00 37.25 41 LEU C CA 1
ATOM 10898 C C . LEU C 3 41 ? 74.133 28.582 25.576 1.00 38.17 41 LEU C C 1
ATOM 10899 O O . LEU C 3 41 ? 74.600 27.607 24.974 1.00 37.19 41 LEU C O 1
ATOM 10915 N N . HIS C 3 42 ? 74.898 29.400 26.300 1.00 42.25 42 HIS C N 1
ATOM 10916 C CA . HIS C 3 42 ? 76.329 29.143 26.427 1.00 47.76 42 HIS C CA 1
ATOM 10917 C C . HIS C 3 42 ? 76.588 27.923 27.304 1.00 42.18 42 HIS C C 1
ATOM 10918 O O . HIS C 3 42 ? 77.528 27.158 27.053 1.00 38.07 42 HIS C O 1
ATOM 10932 N N . VAL C 3 43 ? 75.763 27.723 28.336 1.00 39.93 43 VAL C N 1
ATOM 10933 C CA . VAL C 3 43 ? 75.867 26.517 29.152 1.00 38.43 43 VAL C CA 1
ATOM 10934 C C . VAL C 3 43 ? 75.568 25.283 28.312 1.00 34.92 43 VAL C C 1
ATOM 10935 O O . VAL C 3 43 ? 76.275 24.270 28.390 1.00 31.61 43 VAL C O 1
ATOM 10948 N N . ILE C 3 44 ? 74.512 25.349 27.501 1.00 32.40 44 ILE C N 1
ATOM 10949 C CA . ILE C 3 44 ? 74.110 24.207 26.688 1.00 30.68 44 ILE C CA 1
ATOM 10950 C C . ILE C 3 44 ? 75.223 23.820 25.723 1.00 30.87 44 ILE C C 1
ATOM 10951 O O . ILE C 3 44 ? 75.435 22.634 25.437 1.00 28.27 44 ILE C O 1
ATOM 10967 N N . ALA C 3 45 ? 75.957 24.811 25.217 1.00 35.10 45 ALA C N 1
ATOM 10968 C CA . ALA C 3 45 ? 77.015 24.577 24.244 1.00 39.03 45 ALA C CA 1
ATOM 10969 C C . ALA C 3 45 ? 78.330 24.133 24.872 1.00 41.14 45 ALA C C 1
ATOM 10970 O O . ALA C 3 45 ? 79.241 23.730 24.140 1.00 39.77 45 ALA C O 1
ATOM 10977 N N . SER C 3 46 ? 78.452 24.192 26.196 1.00 41.99 46 SER C N 1
ATOM 10978 C CA . SER C 3 46 ? 79.715 23.912 26.878 1.00 41.48 46 SER C CA 1
ATOM 10979 C C . SER C 3 46 ? 79.926 22.404 26.942 1.00 42.52 46 SER C C 1
ATOM 10980 O O . SER C 3 46 ? 79.358 21.721 27.798 1.00 41.91 46 SER C O 1
ATOM 10988 N N . THR C 3 47 ? 80.756 21.879 26.035 1.00 42.20 47 THR C N 1
ATOM 10989 C CA . THR C 3 47 ? 81.013 20.443 25.984 1.00 41.29 47 THR C CA 1
ATOM 10990 C C . THR C 3 47 ? 81.802 19.944 27.186 1.00 37.83 47 THR C C 1
ATOM 10991 O O . THR C 3 47 ? 81.885 18.726 27.390 1.00 36.87 47 THR C O 1
ATOM 11002 N N . ASN C 3 48 ? 82.377 20.847 27.978 1.00 35.53 48 ASN C N 1
ATOM 11003 C CA . ASN C 3 48 ? 83.081 20.478 29.196 1.00 38.40 48 ASN C CA 1
ATOM 11004 C C . ASN C 3 48 ? 82.147 20.198 30.364 1.00 35.18 48 ASN C C 1
ATOM 11005 O O . ASN C 3 48 ? 82.617 19.751 31.415 1.00 35.22 48 ASN C O 1
ATOM 11016 N N . LEU C 3 49 ? 80.834 20.457 30.213 1.00 35.60 49 LEU C N 1
ATOM 11017 C CA . LEU C 3 49 ? 79.904 20.173 31.294 1.00 36.28 49 LEU C CA 1
ATOM 11018 C C . LEU C 3 49 ? 79.273 18.798 31.104 1.00 33.81 49 LEU C C 1
ATOM 11019 O O . LEU C 3 49 ? 79.124 18.328 29.970 1.00 30.10 49 LEU C O 1
ATOM 11035 N N . PRO C 3 50 ? 78.902 18.120 32.190 1.00 34.01 50 PRO C N 1
ATOM 11036 C CA . PRO C 3 50 ? 78.254 16.811 32.042 1.00 35.42 50 PRO C CA 1
ATOM 11037 C C . PRO C 3 50 ? 76.934 16.933 31.298 1.00 35.55 50 PRO C C 1
ATOM 11038 O O . PRO C 3 50 ? 76.232 17.944 31.389 1.00 34.39 50 PRO C O 1
ATOM 11049 N N . LEU C 3 51 ? 76.602 15.876 30.553 1.00 36.24 51 LEU C N 1
ATOM 11050 C CA . LEU C 3 51 ? 75.458 15.933 29.646 1.00 36.84 51 LEU C CA 1
ATOM 11051 C C . LEU C 3 51 ? 74.169 16.265 30.389 1.00 33.15 51 LEU C C 1
ATOM 11052 O O . LEU C 3 51 ? 73.328 17.014 29.878 1.00 29.43 51 LEU C O 1
ATOM 11068 N N A SER C 3 52 ? 73.996 15.718 31.595 0.50 33.24 52 SER C N 1
ATOM 11069 N N B SER C 3 52 ? 73.996 15.724 31.598 0.50 33.24 52 SER C N 1
ATOM 11070 C CA A SER C 3 52 ? 72.783 15.989 32.361 0.50 34.84 52 SER C CA 1
ATOM 11071 C CA B SER C 3 52 ? 72.776 15.990 32.355 0.50 34.85 52 SER C CA 1
ATOM 11072 C C A SER C 3 52 ? 72.673 17.461 32.736 0.50 32.82 52 SER C C 1
ATOM 11073 C C B SER C 3 52 ? 72.671 17.454 32.765 0.50 32.83 52 SER C C 1
ATOM 11074 O O A SER C 3 52 ? 71.564 18.004 32.799 0.50 33.26 52 SER C O 1
ATOM 11075 O O B SER C 3 52 ? 71.559 17.985 32.881 0.50 33.21 52 SER C O 1
ATOM 11090 N N . THR C 3 53 ? 73.805 18.121 32.993 1.00 30.85 53 THR C N 1
ATOM 11091 C CA . THR C 3 53 ? 73.770 19.548 33.298 1.00 28.90 53 THR C CA 1
ATOM 11092 C C . THR C 3 53 ? 73.382 20.355 32.065 1.00 27.12 53 THR C C 1
ATOM 11093 O O . THR C 3 53 ? 72.561 21.276 32.151 1.00 28.37 53 THR C O 1
ATOM 11105 N N . ARG C 3 54 ? 73.956 20.015 30.910 1.00 24.33 54 ARG C N 1
ATOM 11106 C CA . ARG C 3 54 ? 73.570 20.666 29.662 1.00 26.26 54 ARG C CA 1
ATOM 11107 C C . ARG C 3 54 ? 72.114 20.377 29.314 1.00 26.88 54 ARG C C 1
ATOM 11108 O O . ARG C 3 54 ? 71.410 21.241 28.778 1.00 26.64 54 ARG C O 1
ATOM 11129 N N . LEU C 3 55 ? 71.647 19.161 29.605 1.00 26.11 55 LEU C N 1
ATOM 11130 C CA . LEU C 3 55 ? 70.248 18.835 29.355 1.00 26.94 55 LEU C CA 1
ATOM 11131 C C . LEU C 3 55 ? 69.328 19.630 30.273 1.00 25.84 55 LEU C C 1
ATOM 11132 O O . LEU C 3 55 ? 68.277 20.115 29.839 1.00 24.86 55 LEU C O 1
ATOM 11148 N N . ALA C 3 56 ? 69.698 19.766 31.548 1.00 27.68 56 ALA C N 1
ATOM 11149 C CA . ALA C 3 56 ? 68.923 20.621 32.439 1.00 27.10 56 ALA C CA 1
ATOM 11150 C C . ALA C 3 56 ? 68.872 22.045 31.903 1.00 27.87 56 ALA C C 1
ATOM 11151 O O . ALA C 3 56 ? 67.833 22.711 31.983 1.00 26.03 56 ALA C O 1
ATOM 11158 N N . GLY C 3 57 ? 69.985 22.525 31.342 1.00 28.02 57 GLY C N 1
ATOM 11159 C CA . GLY C 3 57 ? 69.994 23.856 30.760 1.00 29.07 57 GLY C CA 1
ATOM 11160 C C . GLY C 3 57 ? 69.121 23.959 29.524 1.00 26.54 57 GLY C C 1
ATOM 11161 O O . GLY C 3 57 ? 68.411 24.952 29.334 1.00 25.21 57 GLY C O 1
ATOM 11165 N N . ALA C 3 58 ? 69.159 22.940 28.665 1.00 25.55 58 ALA C N 1
ATOM 11166 C CA . ALA C 3 58 ? 68.319 22.956 27.471 1.00 24.30 58 ALA C CA 1
ATOM 11167 C C . ALA C 3 58 ? 66.841 22.904 27.840 1.00 24.20 58 ALA C C 1
ATOM 11168 O O . ALA C 3 58 ? 66.023 23.632 27.264 1.00 22.87 58 ALA C O 1
ATOM 11175 N N . LEU C 3 59 ? 66.481 22.049 28.799 1.00 22.44 59 LEU C N 1
ATOM 11176 C CA . LEU C 3 59 ? 65.101 22.010 29.262 1.00 23.88 59 LEU C CA 1
ATOM 11177 C C . LEU C 3 59 ? 64.704 23.323 29.923 1.00 26.09 59 LEU C C 1
ATOM 11178 O O . LEU C 3 59 ? 63.590 23.818 29.713 1.00 26.24 59 LEU C O 1
ATOM 11194 N N . PHE C 3 60 ? 65.603 23.913 30.717 1.00 26.85 60 PHE C N 1
ATOM 11195 C CA . PHE C 3 60 ? 65.250 25.158 31.390 1.00 28.20 60 PHE C CA 1
ATOM 11196 C C . PHE C 3 60 ? 65.070 26.289 30.385 1.00 28.32 60 PHE C C 1
ATOM 11197 O O . PHE C 3 60 ? 64.145 27.100 30.510 1.00 27.55 60 PHE C O 1
ATOM 11214 N N . PHE C 3 61 ? 65.944 26.356 29.381 1.00 26.93 61 PHE C N 1
ATOM 11215 C CA . PHE C 3 61 ? 65.789 27.364 28.339 1.00 28.90 61 PHE C CA 1
ATOM 11216 C C . PHE C 3 61 ? 64.476 27.182 27.586 1.00 29.15 61 PHE C C 1
ATOM 11217 O O . PHE C 3 61 ? 63.764 28.159 27.319 1.00 27.95 61 PHE C O 1
ATOM 11234 N N . LYS C 3 62 ? 64.138 25.939 27.231 1.00 31.02 62 LYS C N 1
ATOM 11235 C CA . LYS C 3 62 ? 62.884 25.686 26.528 1.00 34.50 62 LYS C CA 1
ATOM 11236 C C . LYS C 3 62 ? 61.694 26.196 27.331 1.00 34.00 62 LYS C C 1
ATOM 11237 O O . LYS C 3 62 ? 60.833 26.911 26.806 1.00 33.85 62 LYS C O 1
ATOM 11256 N N . ASN C 3 63 ? 61.626 25.829 28.612 1.00 33.42 63 ASN C N 1
ATOM 11257 C CA . ASN C 3 63 ? 60.509 26.250 29.450 1.00 30.92 63 ASN C CA 1
ATOM 11258 C C . ASN C 3 63 ? 60.600 27.722 29.821 1.00 32.84 63 ASN C C 1
ATOM 11259 O O . ASN C 3 63 ? 59.581 28.329 30.167 1.00 32.09 63 ASN C O 1
ATOM 11270 N N . PHE C 3 64 ? 61.799 28.300 29.759 1.00 34.06 64 PHE C N 1
ATOM 11271 C CA . PHE C 3 64 ? 61.957 29.741 29.915 1.00 35.44 64 PHE C CA 1
ATOM 11272 C C . PHE C 3 64 ? 61.299 30.487 28.761 1.00 34.21 64 PHE C C 1
ATOM 11273 O O . PHE C 3 64 ? 60.634 31.508 28.970 1.00 31.29 64 PHE C O 1
ATOM 11290 N N . ILE C 3 65 ? 61.459 29.976 27.538 1.00 34.71 65 ILE C N 1
ATOM 11291 C CA . ILE C 3 65 ? 60.768 30.545 26.385 1.00 38.28 65 ILE C CA 1
ATOM 11292 C C . ILE C 3 65 ? 59.257 30.465 26.578 1.00 39.78 65 ILE C C 1
ATOM 11293 O O . ILE C 3 65 ? 58.531 31.438 26.345 1.00 41.12 65 ILE C O 1
ATOM 11309 N N . LYS C 3 66 ? 58.761 29.299 26.996 1.00 39.13 66 LYS C N 1
ATOM 11310 C CA . LYS C 3 66 ? 57.319 29.122 27.125 1.00 40.92 66 LYS C CA 1
ATOM 11311 C C . LYS C 3 66 ? 56.729 30.047 28.181 1.00 43.79 66 LYS C C 1
ATOM 11312 O O . LYS C 3 66 ? 55.558 30.431 28.083 1.00 44.09 66 LYS C O 1
ATOM 11331 N N . ARG C 3 67 ? 57.518 30.425 29.187 1.00 46.45 67 ARG C N 1
ATOM 11332 C CA . ARG C 3 67 ? 57.017 31.295 30.243 1.00 48.96 67 ARG C CA 1
ATOM 11333 C C . ARG C 3 67 ? 57.164 32.778 29.916 1.00 49.42 67 ARG C C 1
ATOM 11334 O O . ARG C 3 67 ? 56.260 33.564 30.222 1.00 52.03 67 ARG C O 1
ATOM 11355 N N . LYS C 3 68 ? 58.277 33.185 29.292 1.00 47.87 68 LYS C N 1
ATOM 11356 C CA . LYS C 3 68 ? 58.667 34.591 29.288 1.00 49.45 68 LYS C CA 1
ATOM 11357 C C . LYS C 3 68 ? 59.035 35.128 27.906 1.00 47.20 68 LYS C C 1
ATOM 11358 O O . LYS C 3 68 ? 59.679 36.176 27.814 1.00 48.88 68 LYS C O 1
ATOM 11377 N N . TRP C 3 69 ? 58.640 34.453 26.828 1.00 45.17 69 TRP C N 1
ATOM 11378 C CA . TRP C 3 69 ? 58.934 34.992 25.503 1.00 45.71 69 TRP C CA 1
ATOM 11379 C C . TRP C 3 69 ? 57.910 36.043 25.088 1.00 47.13 69 TRP C C 1
ATOM 11380 O O . TRP C 3 69 ? 58.283 37.104 24.576 1.00 48.90 69 TRP C O 1
ATOM 11401 N N . VAL C 3 70 ? 56.622 35.773 25.305 1.00 45.68 70 VAL C N 1
ATOM 11402 C CA . VAL C 3 70 ? 55.555 36.694 24.937 1.00 46.77 70 VAL C CA 1
ATOM 11403 C C . VAL C 3 70 ? 54.497 36.704 26.031 1.00 48.89 70 VAL C C 1
ATOM 11404 O O . VAL C 3 70 ? 54.329 35.728 26.769 1.00 46.66 70 VAL C O 1
ATOM 11417 N N . ASP C 3 71 ? 53.782 37.822 26.133 1.00 53.99 71 ASP C N 1
ATOM 11418 C CA . ASP C 3 71 ? 52.595 37.897 26.967 1.00 60.10 71 ASP C CA 1
ATOM 11419 C C . ASP C 3 71 ? 51.382 37.446 26.153 1.00 61.67 71 ASP C C 1
ATOM 11420 O O . ASP C 3 71 ? 51.499 37.018 25.002 1.00 59.36 71 ASP C O 1
ATOM 11429 N N . GLU C 3 72 ? 50.195 37.549 26.754 1.00 67.32 72 GLU C N 1
ATOM 11430 C CA . GLU C 3 72 ? 48.989 37.045 26.106 1.00 73.29 72 GLU C CA 1
ATOM 11431 C C . GLU C 3 72 ? 48.696 37.749 24.785 1.00 71.45 72 GLU C C 1
ATOM 11432 O O . GLU C 3 72 ? 47.993 37.183 23.940 1.00 71.01 72 GLU C O 1
ATOM 11444 N N . ASN C 3 73 ? 49.224 38.955 24.579 1.00 70.36 73 ASN C N 1
ATOM 11445 C CA . ASN C 3 73 ? 48.971 39.722 23.367 1.00 69.32 73 ASN C CA 1
ATOM 11446 C C . ASN C 3 73 ? 50.064 39.572 22.318 1.00 65.35 73 ASN C C 1
ATOM 11447 O O . ASN C 3 73 ? 49.927 40.120 21.220 1.00 66.11 73 ASN C O 1
ATOM 11458 N N . GLY C 3 74 ? 51.141 38.853 22.622 1.00 60.99 74 GLY C N 1
ATOM 11459 C CA . GLY C 3 74 ? 52.220 38.668 21.676 1.00 57.17 74 GLY C CA 1
ATOM 11460 C C . GLY C 3 74 ? 53.342 39.675 21.771 1.00 56.02 74 GLY C C 1
ATOM 11461 O O . GLY C 3 74 ? 54.224 39.676 20.904 1.00 55.95 74 GLY C O 1
ATOM 11465 N N . ASN C 3 75 ? 53.339 40.535 22.785 1.00 56.98 75 ASN C N 1
ATOM 11466 C CA . ASN C 3 75 ? 54.454 41.448 22.995 1.00 59.05 75 ASN C CA 1
ATOM 11467 C C . ASN C 3 75 ? 55.653 40.684 23.542 1.00 55.39 75 ASN C C 1
ATOM 11468 O O . ASN C 3 75 ? 55.539 39.967 24.541 1.00 55.05 75 ASN C O 1
ATOM 11479 N N . HIS C 3 76 ? 56.800 40.827 22.885 1.00 53.06 76 HIS C N 1
ATOM 11480 C CA . HIS C 3 76 ? 58.030 40.262 23.422 1.00 52.73 76 HIS C CA 1
ATOM 11481 C C . HIS C 3 76 ? 58.290 40.831 24.811 1.00 56.36 76 HIS C C 1
ATOM 11482 O O . HIS C 3 76 ? 58.170 42.039 25.033 1.00 57.94 76 HIS C O 1
ATOM 11496 N N . LEU C 3 77 ? 58.639 39.952 25.750 1.00 58.17 77 LEU C N 1
ATOM 11497 C CA . LEU C 3 77 ? 58.927 40.357 27.118 1.00 59.51 77 LEU C CA 1
ATOM 11498 C C . LEU C 3 77 ? 60.415 40.533 27.387 1.00 62.53 77 LEU C C 1
ATOM 11499 O O . LEU C 3 77 ? 60.776 41.091 28.429 1.00 64.91 77 LEU C O 1
ATOM 11515 N N . LEU C 3 78 ? 61.279 40.080 26.486 1.00 62.40 78 LEU C N 1
ATOM 11516 C CA . LEU C 3 78 ? 62.713 40.244 26.655 1.00 62.89 78 LEU C CA 1
ATOM 11517 C C . LEU C 3 78 ? 63.193 41.503 25.950 1.00 66.33 78 LEU C C 1
ATOM 11518 O O . LEU C 3 78 ? 62.536 42.005 25.032 1.00 66.96 78 LEU C O 1
ATOM 11534 N N . PRO C 3 79 ? 64.338 42.045 26.362 1.00 67.33 79 PRO C N 1
ATOM 11535 C CA . PRO C 3 79 ? 64.912 43.184 25.638 1.00 68.21 79 PRO C CA 1
ATOM 11536 C C . PRO C 3 79 ? 65.031 42.881 24.152 1.00 65.55 79 PRO C C 1
ATOM 11537 O O . PRO C 3 79 ? 65.416 41.780 23.752 1.00 65.56 79 PRO C O 1
ATOM 11548 N N . ALA C 3 80 ? 64.689 43.875 23.330 1.00 67.19 80 ALA C N 1
ATOM 11549 C CA . ALA C 3 80 ? 64.693 43.674 21.885 1.00 67.27 80 ALA C CA 1
ATOM 11550 C C . ALA C 3 80 ? 66.048 43.192 21.382 1.00 69.04 80 ALA C C 1
ATOM 11551 O O . ALA C 3 80 ? 66.123 42.544 20.333 1.00 69.13 80 ALA C O 1
ATOM 11558 N N . ASN C 3 81 ? 67.126 43.492 22.109 1.00 71.93 81 ASN C N 1
ATOM 11559 C CA . ASN C 3 81 ? 68.447 43.038 21.687 1.00 75.52 81 ASN C CA 1
ATOM 11560 C C . ASN C 3 81 ? 68.605 41.538 21.908 1.00 69.23 81 ASN C C 1
ATOM 11561 O O . ASN C 3 81 ? 69.042 40.809 21.009 1.00 66.49 81 ASN C O 1
ATOM 11572 N N . ASN C 3 82 ? 68.254 41.059 23.104 1.00 66.71 82 ASN C N 1
ATOM 11573 C CA . ASN C 3 82 ? 68.338 39.629 23.382 1.00 65.53 82 ASN C CA 1
ATOM 11574 C C . ASN C 3 82 ? 67.489 38.828 22.402 1.00 60.43 82 ASN C C 1
ATOM 11575 O O . ASN C 3 82 ? 67.911 37.767 21.924 1.00 59.10 82 ASN C O 1
ATOM 11586 N N . VAL C 3 83 ? 66.293 39.327 22.084 1.00 56.93 83 VAL C N 1
ATOM 11587 C CA . VAL C 3 83 ? 65.373 38.594 21.218 1.00 55.00 83 VAL C CA 1
ATOM 11588 C C . VAL C 3 83 ? 66.036 38.260 19.888 1.00 57.71 83 VAL C C 1
ATOM 11589 O O . VAL C 3 83 ? 66.006 37.111 19.430 1.00 55.17 83 VAL C O 1
ATOM 11602 N N . GLU C 3 84 ? 66.642 39.259 19.245 1.00 63.64 84 GLU C N 1
ATOM 11603 C CA . GLU C 3 84 ? 67.190 39.043 17.910 1.00 68.60 84 GLU C CA 1
ATOM 11604 C C . GLU C 3 84 ? 68.419 38.144 17.951 1.00 63.16 84 GLU C C 1
ATOM 11605 O O . GLU C 3 84 ? 68.639 37.343 17.035 1.00 62.27 84 GLU C O 1
ATOM 11617 N N . LEU C 3 85 ? 69.231 38.255 19.004 1.00 62.00 85 LEU C N 1
ATOM 11618 C CA . LEU C 3 85 ? 70.424 37.419 19.099 1.00 62.55 85 LEU C CA 1
ATOM 11619 C C . LEU C 3 85 ? 70.055 35.962 19.354 1.00 54.63 85 LEU C C 1
ATOM 11620 O O . LEU C 3 85 ? 70.689 35.050 18.811 1.00 48.55 85 LEU C O 1
ATOM 11636 N N . ILE C 3 86 ? 69.035 35.721 20.181 1.00 52.72 86 ILE C N 1
ATOM 11637 C CA . ILE C 3 86 ? 68.547 34.359 20.381 1.00 51.49 86 ILE C CA 1
ATOM 11638 C C . ILE C 3 86 ? 68.158 33.739 19.044 1.00 53.73 86 ILE C C 1
ATOM 11639 O O . ILE C 3 86 ? 68.575 32.623 18.711 1.00 54.72 86 ILE C O 1
ATOM 11655 N N . LYS C 3 87 ? 67.364 34.462 18.250 1.00 54.72 87 LYS C N 1
ATOM 11656 C CA . LYS C 3 87 ? 66.905 33.923 16.974 1.00 57.72 87 LYS C CA 1
ATOM 11657 C C . LYS C 3 87 ? 68.061 33.637 16.025 1.00 64.66 87 LYS C C 1
ATOM 11658 O O . LYS C 3 87 ? 67.950 32.758 15.162 1.00 71.18 87 LYS C O 1
ATOM 11677 N N . LYS C 3 88 ? 69.171 34.367 16.156 1.00 67.55 88 LYS C N 1
ATOM 11678 C CA . LYS C 3 88 ? 70.303 34.154 15.262 1.00 72.38 88 LYS C CA 1
ATOM 11679 C C . LYS C 3 88 ? 71.156 32.973 15.708 1.00 63.69 88 LYS C C 1
ATOM 11680 O O . LYS C 3 88 ? 71.641 32.204 14.870 1.00 62.46 88 LYS C O 1
ATOM 11699 N N . GLU C 3 89 ? 71.345 32.810 17.018 1.00 58.75 89 GLU C N 1
ATOM 11700 C CA . GLU C 3 89 ? 72.191 31.738 17.527 1.00 58.64 89 GLU C CA 1
ATOM 11701 C C . GLU C 3 89 ? 71.484 30.389 17.557 1.00 52.88 89 GLU C C 1
ATOM 11702 O O . GLU C 3 89 ? 72.142 29.350 17.438 1.00 49.95 89 GLU C O 1
ATOM 11714 N N . ILE C 3 90 ? 70.161 30.378 17.719 1.00 51.19 90 ILE C N 1
ATOM 11715 C CA . ILE C 3 90 ? 69.499 29.159 18.173 1.00 48.64 90 ILE C CA 1
ATOM 11716 C C . ILE C 3 90 ? 69.595 28.058 17.123 1.00 46.58 90 ILE C C 1
ATOM 11717 O O . ILE C 3 90 ? 69.797 26.885 17.461 1.00 46.89 90 ILE C O 1
ATOM 11733 N N . VAL C 3 91 ? 69.460 28.401 15.846 1.00 45.48 91 VAL C N 1
ATOM 11734 C CA . VAL C 3 91 ? 69.453 27.379 14.801 1.00 44.58 91 VAL C CA 1
ATOM 11735 C C . VAL C 3 91 ? 70.857 26.801 14.653 1.00 48.72 91 VAL C C 1
ATOM 11736 O O . VAL C 3 91 ? 71.014 25.571 14.687 1.00 47.47 91 VAL C O 1
ATOM 11749 N N . PRO C 3 92 ? 71.904 27.620 14.490 1.00 53.13 92 PRO C N 1
ATOM 11750 C CA . PRO C 3 92 ? 73.260 27.048 14.462 1.00 54.45 92 PRO C CA 1
ATOM 11751 C C . PRO C 3 92 ? 73.612 26.276 15.721 1.00 51.21 92 PRO C C 1
ATOM 11752 O O . PRO C 3 92 ? 74.335 25.275 15.643 1.00 51.68 92 PRO C O 1
ATOM 11763 N N . LEU C 3 93 ? 73.129 26.714 16.884 1.00 48.15 93 LEU C N 1
ATOM 11764 C CA . LEU C 3 93 ? 73.357 25.955 18.110 1.00 47.53 93 LEU C CA 1
ATOM 11765 C C . LEU C 3 93 ? 72.719 24.575 18.018 1.00 44.39 93 LEU C C 1
ATOM 11766 O O . LEU C 3 93 ? 73.350 23.561 18.341 1.00 43.75 93 LEU C O 1
ATOM 11782 N N . MET C 3 94 ? 71.458 24.524 17.584 1.00 43.13 94 MET C N 1
ATOM 11783 C CA . MET C 3 94 ? 70.751 23.252 17.473 1.00 44.91 94 MET C CA 1
ATOM 11784 C C . MET C 3 94 ? 71.559 22.239 16.673 1.00 47.04 94 MET C C 1
ATOM 11785 O O . MET C 3 94 ? 71.682 21.072 17.070 1.00 47.13 94 MET C O 1
ATOM 11799 N N . ILE C 3 95 ? 72.131 22.672 15.549 1.00 49.38 95 ILE C N 1
ATOM 11800 C CA . ILE C 3 95 ? 72.836 21.755 14.659 1.00 51.70 95 ILE C CA 1
ATOM 11801 C C . ILE C 3 95 ? 74.016 21.105 15.371 1.00 48.55 95 ILE C C 1
ATOM 11802 O O . ILE C 3 95 ? 74.315 19.924 15.156 1.00 47.11 95 ILE C O 1
ATOM 11818 N N . SER C 3 96 ? 74.704 21.859 16.229 1.00 48.32 96 SER C N 1
ATOM 11819 C CA . SER C 3 96 ? 75.963 21.404 16.806 1.00 49.06 96 SER C CA 1
ATOM 11820 C C . SER C 3 96 ? 75.787 20.447 17.977 1.00 46.55 96 SER C C 1
ATOM 11821 O O . SER C 3 96 ? 76.782 19.881 18.443 1.00 46.53 96 SER C O 1
ATOM 11829 N N . LEU C 3 97 ? 74.562 20.245 18.461 1.00 45.18 97 LEU C N 1
ATOM 11830 C CA . LEU C 3 97 ? 74.387 19.477 19.685 1.00 44.04 97 LEU C CA 1
ATOM 11831 C C . LEU C 3 97 ? 74.097 18.010 19.384 1.00 45.46 97 LEU C C 1
ATOM 11832 O O . LEU C 3 97 ? 73.541 17.682 18.331 1.00 44.94 97 LEU C O 1
ATOM 11848 N N . PRO C 3 98 ? 74.453 17.109 20.297 1.00 46.88 98 PRO C N 1
ATOM 11849 C CA . PRO C 3 98 ? 74.021 15.714 20.160 1.00 47.62 98 PRO C CA 1
ATOM 11850 C C . PRO C 3 98 ? 72.514 15.606 20.350 1.00 45.10 98 PRO C C 1
ATOM 11851 O O . PRO C 3 98 ? 71.844 16.539 20.797 1.00 41.11 98 PRO C O 1
ATOM 11862 N N . ASN C 3 99 ? 71.985 14.428 20.012 1.00 45.80 99 ASN C N 1
ATOM 11863 C CA . ASN C 3 99 ? 70.545 14.288 19.817 1.00 45.83 99 ASN C CA 1
ATOM 11864 C C . ASN C 3 99 ? 69.756 14.727 21.047 1.00 42.63 99 ASN C C 1
ATOM 11865 O O . ASN C 3 99 ? 68.817 15.523 20.940 1.00 39.24 99 ASN C O 1
ATOM 11876 N N . ASN C 3 100 ? 70.122 14.219 22.226 1.00 44.71 100 ASN C N 1
ATOM 11877 C CA . ASN C 3 100 ? 69.304 14.456 23.414 1.00 48.89 100 ASN C CA 1
ATOM 11878 C C . ASN C 3 100 ? 69.172 15.945 23.724 1.00 43.51 100 ASN C C 1
ATOM 11879 O O . ASN C 3 100 ? 68.119 16.394 24.189 1.00 40.61 100 ASN C O 1
ATOM 11890 N N . LEU C 3 101 ? 70.228 16.726 23.475 1.00 40.11 101 LEU C N 1
ATOM 11891 C CA . LEU C 3 101 ? 70.144 18.174 23.650 1.00 35.05 101 LEU C CA 1
ATOM 11892 C C . LEU C 3 101 ? 69.513 18.839 22.434 1.00 31.38 101 LEU C C 1
ATOM 11893 O O . LEU C 3 101 ? 68.708 19.768 22.571 1.00 31.68 101 LEU C O 1
ATOM 11909 N N . GLN C 3 102 ? 69.881 18.372 21.240 1.00 30.52 102 GLN C N 1
ATOM 11910 C CA . GLN C 3 102 ? 69.387 18.965 20.004 1.00 34.02 102 GLN C CA 1
ATOM 11911 C C . GLN C 3 102 ? 67.865 19.020 19.966 1.00 33.42 102 GLN C C 1
ATOM 11912 O O . GLN C 3 102 ? 67.286 20.023 19.535 1.00 34.27 102 GLN C O 1
ATOM 11926 N N . VAL C 3 103 ? 67.196 17.955 20.416 1.00 34.92 103 VAL C N 1
ATOM 11927 C CA . VAL C 3 103 ? 65.741 17.901 20.288 1.00 35.14 103 VAL C CA 1
ATOM 11928 C C . VAL C 3 103 ? 65.079 18.948 21.175 1.00 31.76 103 VAL C C 1
ATOM 11929 O O . VAL C 3 103 ? 64.041 19.518 20.811 1.00 32.25 103 VAL C O 1
ATOM 11942 N N . GLN C 3 104 ? 65.656 19.227 22.345 1.00 29.07 104 GLN C N 1
ATOM 11943 C CA . GLN C 3 104 ? 65.059 20.220 23.230 1.00 26.31 104 GLN C CA 1
ATOM 11944 C C . GLN C 3 104 ? 65.242 21.630 22.681 1.00 28.53 104 GLN C C 1
ATOM 11945 O O . GLN C 3 104 ? 64.351 22.476 22.827 1.00 29.56 104 GLN C O 1
ATOM 11959 N N . ILE C 3 105 ? 66.384 21.907 22.045 1.00 32.09 105 ILE C N 1
ATOM 11960 C CA . ILE C 3 105 ? 66.566 23.201 21.395 1.00 34.36 105 ILE C CA 1
ATOM 11961 C C . ILE C 3 105 ? 65.652 23.311 20.183 1.00 35.93 105 ILE C C 1
ATOM 11962 O O . ILE C 3 105 ? 65.087 24.377 19.907 1.00 38.37 105 ILE C O 1
ATOM 11978 N N . GLY C 3 106 ? 65.495 22.216 19.438 1.00 33.58 106 GLY C N 1
ATOM 11979 C CA . GLY C 3 106 ? 64.494 22.193 18.384 1.00 32.36 106 GLY C CA 1
ATOM 11980 C C . GLY C 3 106 ? 63.109 22.539 18.896 1.00 32.65 106 GLY C C 1
ATOM 11981 O O . GLY C 3 106 ? 62.337 23.224 18.218 1.00 30.88 106 GLY C O 1
ATOM 11985 N N . GLU C 3 107 ? 62.774 22.076 20.101 1.00 34.51 107 GLU C N 1
ATOM 11986 C CA . GLU C 3 107 ? 61.461 22.381 20.660 1.00 36.84 107 GLU C CA 1
ATOM 11987 C C . GLU C 3 107 ? 61.364 23.833 21.113 1.00 35.05 107 GLU C C 1
ATOM 11988 O O . GLU C 3 107 ? 60.283 24.429 21.043 1.00 34.71 107 GLU C O 1
ATOM 12000 N N . ALA C 3 108 ? 62.471 24.418 21.579 1.00 33.65 108 ALA C N 1
ATOM 12001 C CA . ALA C 3 108 ? 62.458 25.840 21.903 1.00 31.28 108 ALA C CA 1
ATOM 12002 C C . ALA C 3 108 ? 62.271 26.682 20.646 1.00 30.70 108 ALA C C 1
ATOM 12003 O O . ALA C 3 108 ? 61.531 27.672 20.662 1.00 30.53 108 ALA C O 1
ATOM 12010 N N . ILE C 3 109 ? 62.925 26.299 19.546 1.00 31.44 109 ILE C N 1
ATOM 12011 C CA . ILE C 3 109 ? 62.687 26.967 18.267 1.00 33.33 109 ILE C CA 1
ATOM 12012 C C . ILE C 3 109 ? 61.211 26.884 17.900 1.00 33.61 109 ILE C C 1
ATOM 12013 O O . ILE C 3 109 ? 60.594 27.878 17.497 1.00 34.80 109 ILE C O 1
ATOM 12029 N N . SER C 3 110 ? 60.628 25.691 18.023 1.00 32.31 110 SER C N 1
ATOM 12030 C CA . SER C 3 110 ? 59.213 25.523 17.706 1.00 34.63 110 SER C CA 1
ATOM 12031 C C . SER C 3 110 ? 58.342 26.397 18.599 1.00 32.59 110 SER C C 1
ATOM 12032 O O . SER C 3 110 ? 57.329 26.944 18.148 1.00 31.75 110 SER C O 1
ATOM 12040 N N . SER C 3 111 ? 58.720 26.543 19.871 1.00 33.10 111 SER C N 1
ATOM 12041 C CA . SER C 3 111 ? 57.948 27.389 20.776 1.00 34.19 111 SER C CA 1
ATOM 12042 C C . SER C 3 111 ? 58.052 28.858 20.383 1.00 38.15 111 SER C C 1
ATOM 12043 O O . SER C 3 111 ? 57.060 29.594 20.441 1.00 41.22 111 SER C O 1
ATOM 12051 N N . ILE C 3 112 ? 59.247 29.308 19.991 1.00 38.57 112 ILE C N 1
ATOM 12052 C CA . ILE C 3 112 ? 59.385 30.670 19.485 1.00 39.19 112 ILE C CA 1
ATOM 12053 C C . ILE C 3 112 ? 58.554 30.842 18.220 1.00 38.79 112 ILE C C 1
ATOM 12054 O O . ILE C 3 112 ? 57.850 31.845 18.050 1.00 38.86 112 ILE C O 1
ATOM 12070 N N . ALA C 3 113 ? 58.619 29.862 17.316 1.00 37.68 113 ALA C N 1
ATOM 12071 C CA . ALA C 3 113 ? 57.841 29.931 16.084 1.00 37.99 113 ALA C CA 1
ATOM 12072 C C . ALA C 3 113 ? 56.345 29.996 16.367 1.00 38.63 113 ALA C C 1
ATOM 12073 O O . ALA C 3 113 ? 55.598 30.640 15.619 1.00 38.43 113 ALA C O 1
ATOM 12080 N N . ASP C 3 114 ? 55.890 29.338 17.434 1.00 42.21 114 ASP C N 1
ATOM 12081 C CA . ASP C 3 114 ? 54.470 29.353 17.767 1.00 46.43 114 ASP C CA 1
ATOM 12082 C C . ASP C 3 114 ? 53.928 30.775 17.840 1.00 48.07 114 ASP C C 1
ATOM 12083 O O . ASP C 3 114 ? 52.773 31.019 17.476 1.00 48.37 114 ASP C O 1
ATOM 12092 N N . SER C 3 115 ? 54.746 31.724 18.295 1.00 49.39 115 SER C N 1
ATOM 12093 C CA . SER C 3 115 ? 54.332 33.113 18.441 1.00 49.46 115 SER C CA 1
ATOM 12094 C C . SER C 3 115 ? 54.921 34.049 17.397 1.00 50.19 115 SER C C 1
ATOM 12095 O O . SER C 3 115 ? 54.281 35.046 17.057 1.00 52.18 115 SER C O 1
ATOM 12103 N N . ASP C 3 116 ? 56.117 33.756 16.877 1.00 49.14 116 ASP C N 1
ATOM 12104 C CA . ASP C 3 116 ? 56.836 34.688 16.018 1.00 50.91 116 ASP C CA 1
ATOM 12105 C C . ASP C 3 116 ? 56.840 34.313 14.544 1.00 51.05 116 ASP C C 1
ATOM 12106 O O . ASP C 3 116 ? 57.129 35.175 13.709 1.00 55.37 116 ASP C O 1
ATOM 12115 N N . PHE C 3 117 ? 56.538 33.066 14.203 1.00 47.49 117 PHE C N 1
ATOM 12116 C CA . PHE C 3 117 ? 56.598 32.635 12.810 1.00 46.18 117 PHE C CA 1
ATOM 12117 C C . PHE C 3 117 ? 55.234 32.811 12.146 1.00 49.10 117 PHE C C 1
ATOM 12118 O O . PHE C 3 117 ? 54.205 32.501 12.755 1.00 44.34 117 PHE C O 1
ATOM 12135 N N . PRO C 3 118 ? 55.161 33.310 10.899 1.00 56.06 118 PRO C N 1
ATOM 12136 C CA . PRO C 3 118 ? 56.240 33.759 10.012 1.00 62.53 118 PRO C CA 1
ATOM 12137 C C . PRO C 3 118 ? 56.529 35.257 10.068 1.00 68.72 118 PRO C C 1
ATOM 12138 O O . PRO C 3 118 ? 57.639 35.675 9.738 1.00 72.58 118 PRO C O 1
ATOM 12149 N N . ASP C 3 119 ? 55.539 36.049 10.485 1.00 70.05 119 ASP C N 1
ATOM 12150 C CA . ASP C 3 119 ? 55.647 37.501 10.373 1.00 73.45 119 ASP C CA 1
ATOM 12151 C C . ASP C 3 119 ? 56.908 38.032 11.047 1.00 74.35 119 ASP C C 1
ATOM 12152 O O . ASP C 3 119 ? 57.641 38.839 10.466 1.00 77.13 119 ASP C O 1
ATOM 12161 N N . ARG C 3 120 ? 57.179 37.589 12.275 1.00 71.48 120 ARG C N 1
ATOM 12162 C CA . ARG C 3 120 ? 58.265 38.144 13.072 1.00 69.32 120 ARG C CA 1
ATOM 12163 C C . ARG C 3 120 ? 59.503 37.252 13.097 1.00 66.41 120 ARG C C 1
ATOM 12164 O O . ARG C 3 120 ? 60.367 37.433 13.960 1.00 66.86 120 ARG C O 1
ATOM 12185 N N . TRP C 3 121 ? 59.616 36.302 12.167 1.00 63.46 121 TRP C N 1
ATOM 12186 C CA . TRP C 3 121 ? 60.826 35.485 12.031 1.00 60.65 121 TRP C CA 1
ATOM 12187 C C . TRP C 3 121 ? 60.977 35.068 10.574 1.00 62.39 121 TRP C C 1
ATOM 12188 O O . TRP C 3 121 ? 60.857 33.888 10.227 1.00 57.98 121 TRP C O 1
ATOM 12209 N N . PRO C 3 122 ? 61.257 36.027 9.684 1.00 69.48 122 PRO C N 1
ATOM 12210 C CA . PRO C 3 122 ? 61.295 35.705 8.246 1.00 71.69 122 PRO C CA 1
ATOM 12211 C C . PRO C 3 122 ? 62.452 34.807 7.840 1.00 68.78 122 PRO C C 1
ATOM 12212 O O . PRO C 3 122 ? 62.367 34.160 6.788 1.00 68.87 122 PRO C O 1
ATOM 12223 N N . THR C 3 123 ? 63.526 34.746 8.627 1.00 66.58 123 THR C N 1
ATOM 12224 C CA . THR C 3 123 ? 64.706 33.985 8.234 1.00 66.27 123 THR C CA 1
ATOM 12225 C C . THR C 3 123 ? 64.613 32.508 8.593 1.00 58.03 123 THR C C 1
ATOM 12226 O O . THR C 3 123 ? 65.380 31.705 8.050 1.00 54.16 123 THR C O 1
ATOM 12237 N N . LEU C 3 124 ? 63.687 32.130 9.478 1.00 54.89 124 LEU C N 1
ATOM 12238 C CA . LEU C 3 124 ? 63.667 30.770 10.008 1.00 50.62 124 LEU C CA 1
ATOM 12239 C C . LEU C 3 124 ? 63.671 29.728 8.894 1.00 49.94 124 LEU C C 1
ATOM 12240 O O . LEU C 3 124 ? 64.489 28.801 8.898 1.00 49.25 124 LEU C O 1
ATOM 12256 N N . LEU C 3 125 ? 62.762 29.867 7.926 1.00 49.93 125 LEU C N 1
ATOM 12257 C CA . LEU C 3 125 ? 62.597 28.826 6.914 1.00 51.38 125 LEU C CA 1
ATOM 12258 C C . LEU C 3 125 ? 63.884 28.610 6.126 1.00 54.69 125 LEU C C 1
ATOM 12259 O O . LEU C 3 125 ? 64.342 27.472 5.965 1.00 54.86 125 LEU C O 1
ATOM 12275 N N . SER C 3 126 ? 64.481 29.689 5.617 1.00 57.53 126 SER C N 1
ATOM 12276 C CA . SER C 3 126 ? 65.760 29.553 4.929 1.00 60.16 126 SER C CA 1
ATOM 12277 C C . SER C 3 126 ? 66.824 28.998 5.868 1.00 57.66 126 SER C C 1
ATOM 12278 O O . SER C 3 126 ? 67.601 28.113 5.489 1.00 56.81 126 SER C O 1
ATOM 12286 N N . ASP C 3 127 ? 66.869 29.507 7.101 1.00 56.77 127 ASP C N 1
ATOM 12287 C CA . ASP C 3 127 ? 67.822 29.011 8.087 1.00 59.82 127 ASP C CA 1
ATOM 12288 C C . ASP C 3 127 ? 67.740 27.495 8.218 1.00 54.96 127 ASP C C 1
ATOM 12289 O O . ASP C 3 127 ? 68.762 26.800 8.188 1.00 50.69 127 ASP C O 1
ATOM 12298 N N . LEU C 3 128 ? 66.523 26.961 8.359 1.00 53.22 128 LEU C N 1
ATOM 12299 C CA . LEU C 3 128 ? 66.360 25.522 8.541 1.00 52.81 128 LEU C CA 1
ATOM 12300 C C . LEU C 3 128 ? 66.692 24.762 7.262 1.00 54.91 128 LEU C C 1
ATOM 12301 O O . LEU C 3 128 ? 67.498 23.824 7.275 1.00 55.38 128 LEU C O 1
ATOM 12317 N N . ALA C 3 129 ? 66.074 25.150 6.145 1.00 55.41 129 ALA C N 1
ATOM 12318 C CA . ALA C 3 129 ? 66.249 24.398 4.907 1.00 57.15 129 ALA C CA 1
ATOM 12319 C C . ALA C 3 129 ? 67.712 24.331 4.486 1.00 58.46 129 ALA C C 1
ATOM 12320 O O . ALA C 3 129 ? 68.143 23.328 3.905 1.00 58.56 129 ALA C O 1
ATOM 12327 N N . SER C 3 130 ? 68.491 25.375 4.773 1.00 60.10 130 SER C N 1
ATOM 12328 C CA . SER C 3 130 ? 69.884 25.410 4.345 1.00 63.86 130 SER C CA 1
ATOM 12329 C C . SER C 3 130 ? 70.765 24.422 5.098 1.00 61.90 130 SER C C 1
ATOM 12330 O O . SER C 3 130 ? 71.904 24.196 4.677 1.00 63.90 130 SER C O 1
ATOM 12338 N N . ARG C 3 131 ? 70.280 23.832 6.189 1.00 58.17 131 ARG C N 1
ATOM 12339 C CA . ARG C 3 131 ? 71.068 22.875 6.955 1.00 57.30 131 ARG C CA 1
ATOM 12340 C C . ARG C 3 131 ? 70.916 21.445 6.453 1.00 55.72 131 ARG C C 1
ATOM 12341 O O . ARG C 3 131 ? 71.682 20.572 6.873 1.00 53.93 131 ARG C O 1
ATOM 12362 N N . LEU C 3 132 ? 69.947 21.183 5.580 1.00 56.91 132 LEU C N 1
ATOM 12363 C CA . LEU C 3 132 ? 69.799 19.854 5.006 1.00 58.14 132 LEU C CA 1
ATOM 12364 C C . LEU C 3 132 ? 70.941 19.572 4.034 1.00 65.49 132 LEU C C 1
ATOM 12365 O O . LEU C 3 132 ? 71.352 20.444 3.263 1.00 70.37 132 LEU C O 1
ATOM 12381 N N . SER C 3 133 ? 71.456 18.345 4.078 1.00 64.48 133 SER C N 1
ATOM 12382 C CA . SER C 3 133 ? 72.517 17.928 3.175 1.00 64.03 133 SER C CA 1
ATOM 12383 C C . SER C 3 133 ? 72.363 16.442 2.886 1.00 61.89 133 SER C C 1
ATOM 12384 O O . SER C 3 133 ? 71.712 15.708 3.634 1.00 59.23 133 SER C O 1
ATOM 12392 N N . ASN C 3 134 ? 72.978 16.003 1.785 1.00 62.95 134 ASN C N 1
ATOM 12393 C CA . ASN C 3 134 ? 72.868 14.613 1.364 1.00 65.33 134 ASN C CA 1
ATOM 12394 C C . ASN C 3 134 ? 73.720 13.664 2.198 1.00 65.04 134 ASN C C 1
ATOM 12395 O O . ASN C 3 134 ? 73.466 12.455 2.182 1.00 63.63 134 ASN C O 1
ATOM 12406 N N . ASP C 3 135 ? 74.712 14.176 2.924 1.00 70.60 135 ASP C N 1
ATOM 12407 C CA . ASP C 3 135 ? 75.726 13.340 3.555 1.00 79.79 135 ASP C CA 1
ATOM 12408 C C . ASP C 3 135 ? 75.665 13.353 5.077 1.00 73.79 135 ASP C C 1
ATOM 12409 O O . ASP C 3 135 ? 76.577 12.827 5.724 1.00 73.21 135 ASP C O 1
ATOM 12418 N N . ASP C 3 136 ? 74.621 13.933 5.670 1.00 68.21 136 ASP C N 1
ATOM 12419 C CA . ASP C 3 136 ? 74.499 14.004 7.131 1.00 62.40 136 ASP C CA 1
ATOM 12420 C C . ASP C 3 136 ? 73.030 13.784 7.490 1.00 58.72 136 ASP C C 1
ATOM 12421 O O . ASP C 3 136 ? 72.255 14.737 7.611 1.00 51.47 136 ASP C O 1
ATOM 12430 N N . MET C 3 137 ? 72.659 12.517 7.666 1.00 60.36 137 MET C N 1
ATOM 12431 C CA . MET C 3 137 ? 71.285 12.160 7.983 1.00 59.66 137 MET C CA 1
ATOM 12432 C C . MET C 3 137 ? 70.946 12.351 9.454 1.00 56.24 137 MET C C 1
ATOM 12433 O O . MET C 3 137 ? 69.761 12.340 9.804 1.00 52.07 137 MET C O 1
ATOM 12447 N N . VAL C 3 138 ? 71.945 12.528 10.320 1.00 57.49 138 VAL C N 1
ATOM 12448 C CA . VAL C 3 138 ? 71.660 12.877 11.708 1.00 56.34 138 VAL C CA 1
ATOM 12449 C C . VAL C 3 138 ? 71.165 14.316 11.796 1.00 52.23 138 VAL C C 1
ATOM 12450 O O . VAL C 3 138 ? 70.101 14.591 12.363 1.00 49.09 138 VAL C O 1
ATOM 12463 N N . THR C 3 139 ? 71.926 15.254 11.227 1.00 52.11 139 THR C N 1
ATOM 12464 C CA . THR C 3 139 ? 71.489 16.646 11.215 1.00 50.94 139 THR C CA 1
ATOM 12465 C C . THR C 3 139 ? 70.174 16.802 10.460 1.00 47.59 139 THR C C 1
ATOM 12466 O O . THR C 3 139 ? 69.316 17.604 10.850 1.00 44.76 139 THR C O 1
ATOM 12477 N N . ASN C 3 140 ? 69.999 16.045 9.374 1.00 47.14 140 ASN C N 1
ATOM 12478 C CA . ASN C 3 140 ? 68.746 16.101 8.630 1.00 46.73 140 ASN C CA 1
ATOM 12479 C C . ASN C 3 140 ? 67.565 15.741 9.521 1.00 45.42 140 ASN C C 1
ATOM 12480 O O . ASN C 3 140 ? 66.556 16.455 9.551 1.00 42.97 140 ASN C O 1
ATOM 12491 N N . LYS C 3 141 ? 67.670 14.629 10.253 1.00 49.06 141 LYS C N 1
ATOM 12492 C CA . LYS C 3 141 ? 66.583 14.236 11.143 1.00 51.23 141 LYS C CA 1
ATOM 12493 C C . LYS C 3 141 ? 66.252 15.351 12.125 1.00 47.02 141 LYS C C 1
ATOM 12494 O O . LYS C 3 141 ? 65.076 15.650 12.363 1.00 41.93 141 LYS C O 1
ATOM 12513 N N . GLY C 3 142 ? 67.276 15.978 12.707 1.00 45.65 142 GLY C N 1
ATOM 12514 C CA . GLY C 3 142 ? 67.023 17.041 13.667 1.00 41.84 142 GLY C CA 1
ATOM 12515 C C . GLY C 3 142 ? 66.293 18.215 13.047 1.00 38.93 142 GLY C C 1
ATOM 12516 O O . GLY C 3 142 ? 65.311 18.716 13.601 1.00 37.67 142 GLY C O 1
ATOM 12520 N N . VAL C 3 143 ? 66.758 18.661 11.880 1.00 39.41 143 VAL C N 1
ATOM 12521 C CA . VAL C 3 143 ? 66.140 19.805 11.215 1.00 40.60 143 VAL C CA 1
ATOM 12522 C C . VAL C 3 143 ? 64.713 19.477 10.795 1.00 39.32 143 VAL C C 1
ATOM 12523 O O . VAL C 3 143 ? 63.795 20.285 10.976 1.00 38.24 143 VAL C O 1
ATOM 12536 N N . LEU C 3 144 ? 64.504 18.295 10.213 1.00 39.85 144 LEU C N 1
ATOM 12537 C CA . LEU C 3 144 ? 63.167 17.926 9.765 1.00 39.94 144 LEU C CA 1
ATOM 12538 C C . LEU C 3 144 ? 62.207 17.785 10.938 1.00 37.69 144 LEU C C 1
ATOM 12539 O O . LEU C 3 144 ? 61.013 18.068 10.795 1.00 37.18 144 LEU C O 1
ATOM 12555 N N . THR C 3 145 ? 62.709 17.355 12.098 1.00 37.28 145 THR C N 1
ATOM 12556 C CA . THR C 3 145 ? 61.854 17.223 13.272 1.00 37.46 145 THR C CA 1
ATOM 12557 C C . THR C 3 145 ? 61.350 18.582 13.737 1.00 34.46 145 THR C C 1
ATOM 12558 O O . THR C 3 145 ? 60.211 18.702 14.204 1.00 35.42 145 THR C O 1
ATOM 12569 N N . VAL C 3 146 ? 62.183 19.617 13.617 1.00 33.26 146 VAL C N 1
ATOM 12570 C CA . VAL C 3 146 ? 61.745 20.968 13.954 1.00 33.20 146 VAL C CA 1
ATOM 12571 C C . VAL C 3 146 ? 60.708 21.450 12.948 1.00 33.57 146 VAL C C 1
ATOM 12572 O O . VAL C 3 146 ? 59.668 22.007 13.321 1.00 32.58 146 VAL C O 1
ATOM 12585 N N . ALA C 3 147 ? 60.977 21.243 11.657 1.00 36.31 147 ALA C N 1
ATOM 12586 C CA . ALA C 3 147 ? 60.022 21.630 10.624 1.00 37.09 147 ALA C CA 1
ATOM 12587 C C . ALA C 3 147 ? 58.670 20.963 10.852 1.00 35.88 147 ALA C C 1
ATOM 12588 O O . ALA C 3 147 ? 57.622 21.616 10.782 1.00 35.99 147 ALA C O 1
ATOM 12595 N N . HIS C 3 148 ? 58.677 19.656 11.122 1.00 33.65 148 HIS C N 1
ATOM 12596 C CA . HIS C 3 148 ? 57.424 18.940 11.346 1.00 33.96 148 HIS C CA 1
ATOM 12597 C C . HIS C 3 148 ? 56.690 19.480 12.567 1.00 35.06 148 HIS C C 1
ATOM 12598 O O . HIS C 3 148 ? 55.456 19.577 12.567 1.00 35.54 148 HIS C O 1
ATOM 12612 N N . SER C 3 149 ? 57.428 19.834 13.624 1.00 36.47 149 SER C N 1
ATOM 12613 C CA . SER C 3 149 ? 56.781 20.392 14.808 1.00 38.55 149 SER C CA 1
ATOM 12614 C C . SER C 3 149 ? 56.078 21.703 14.485 1.00 36.98 149 SER C C 1
ATOM 12615 O O . SER C 3 149 ? 55.030 22.008 15.065 1.00 36.01 149 SER C O 1
ATOM 12623 N N . ILE C 3 150 ? 56.636 22.483 13.564 1.00 37.43 150 ILE C N 1
ATOM 12624 C CA . ILE C 3 150 ? 56.035 23.759 13.196 1.00 36.88 150 ILE C CA 1
ATOM 12625 C C . ILE C 3 150 ? 54.872 23.549 12.235 1.00 34.01 150 ILE C C 1
ATOM 12626 O O . ILE C 3 150 ? 53.799 24.142 12.398 1.00 34.74 150 ILE C O 1
ATOM 12642 N N . PHE C 3 151 ? 55.066 22.703 11.222 1.00 32.94 151 PHE C N 1
ATOM 12643 C CA . PHE C 3 151 ? 54.081 22.588 10.153 1.00 33.74 151 PHE C CA 1
ATOM 12644 C C . PHE C 3 151 ? 52.892 21.722 10.553 1.00 33.29 151 PHE C C 1
ATOM 12645 O O . PHE C 3 151 ? 51.790 21.918 10.027 1.00 34.51 151 PHE C O 1
ATOM 12662 N N . LYS C 3 152 ? 53.082 20.769 11.468 1.00 31.35 152 LYS C N 1
ATOM 12663 C CA . LYS C 3 152 ? 51.952 19.955 11.906 1.00 30.74 152 LYS C CA 1
ATOM 12664 C C . LYS C 3 152 ? 50.895 20.777 12.632 1.00 29.31 152 LYS C C 1
ATOM 12665 O O . LYS C 3 152 ? 49.783 20.279 12.835 1.00 29.19 152 LYS C O 1
ATOM 12684 N N . ARG C 3 153 ? 51.205 22.017 13.018 1.00 30.08 153 ARG C N 1
ATOM 12685 C CA . ARG C 3 153 ? 50.188 22.906 13.566 1.00 31.96 153 ARG C CA 1
ATOM 12686 C C . ARG C 3 153 ? 49.102 23.240 12.552 1.00 33.61 153 ARG C C 1
ATOM 12687 O O . ARG C 3 153 ? 48.056 23.767 12.943 1.00 36.29 153 ARG C O 1
ATOM 12708 N N . TRP C 3 154 ? 49.327 22.951 11.269 1.00 32.42 154 TRP C N 1
ATOM 12709 C CA . TRP C 3 154 ? 48.307 23.206 10.259 1.00 31.92 154 TRP C CA 1
ATOM 12710 C C . TRP C 3 154 ? 47.168 22.195 10.332 1.00 32.80 154 TRP C C 1
ATOM 12711 O O . TRP C 3 154 ? 46.044 22.499 9.917 1.00 33.04 154 TRP C O 1
ATOM 12732 N N . ARG C 3 155 ? 47.436 20.996 10.852 1.00 31.60 155 ARG C N 1
ATOM 12733 C CA . ARG C 3 155 ? 46.469 19.910 10.734 1.00 32.28 155 ARG C CA 1
ATOM 12734 C C . ARG C 3 155 ? 45.123 20.208 11.385 1.00 31.91 155 ARG C C 1
ATOM 12735 O O . ARG C 3 155 ? 44.093 19.894 10.768 1.00 32.11 155 ARG C O 1
ATOM 12756 N N . PRO C 3 156 ? 45.044 20.775 12.588 1.00 32.06 156 PRO C N 1
ATOM 12757 C CA . PRO C 3 156 ? 43.738 21.027 13.209 1.00 32.92 156 PRO C CA 1
ATOM 12758 C C . PRO C 3 156 ? 43.075 22.343 12.829 1.00 33.71 156 PRO C C 1
ATOM 12759 O O . PRO C 3 156 ? 41.997 22.637 13.357 1.00 33.70 156 PRO C O 1
ATOM 12770 N N . LEU C 3 157 ? 43.665 23.129 11.935 1.00 34.32 157 LEU C N 1
ATOM 12771 C CA . LEU C 3 157 ? 43.169 24.463 11.637 1.00 35.74 157 LEU C CA 1
ATOM 12772 C C . LEU C 3 157 ? 42.095 24.439 10.556 1.00 37.01 157 LEU C C 1
ATOM 12773 O O . LEU C 3 157 ? 42.061 23.551 9.700 1.00 37.04 157 LEU C O 1
ATOM 12789 N N . PHE C 3 158 ? 41.218 25.438 10.606 1.00 36.54 158 PHE C N 1
ATOM 12790 C CA . PHE C 3 158 ? 40.307 25.704 9.505 1.00 36.77 158 PHE C CA 1
ATOM 12791 C C . PHE C 3 158 ? 41.045 26.440 8.397 1.00 39.32 158 PHE C C 1
ATOM 12792 O O . PHE C 3 158 ? 41.920 27.271 8.659 1.00 39.82 158 PHE C O 1
ATOM 12809 N N . ARG C 3 159 ? 40.683 26.135 7.155 1.00 41.60 159 ARG C N 1
ATOM 12810 C CA . ARG C 3 159 ? 41.256 26.848 6.024 1.00 44.41 159 ARG C CA 1
ATOM 12811 C C . ARG C 3 159 ? 41.004 28.345 6.153 1.00 45.25 159 ARG C C 1
ATOM 12812 O O . ARG C 3 159 ? 39.945 28.779 6.615 1.00 44.76 159 ARG C O 1
ATOM 12833 N N . SER C 3 160 ? 41.991 29.134 5.739 1.00 46.84 160 SER C N 1
ATOM 12834 C CA . SER C 3 160 ? 41.852 30.581 5.681 1.00 50.80 160 SER C CA 1
ATOM 12835 C C . SER C 3 160 ? 42.900 31.113 4.717 1.00 53.55 160 SER C C 1
ATOM 12836 O O . SER C 3 160 ? 43.872 30.426 4.389 1.00 55.38 160 SER C O 1
ATOM 12844 N N . ASP C 3 161 ? 42.687 32.347 4.257 1.00 55.12 161 ASP C N 1
ATOM 12845 C CA . ASP C 3 161 ? 43.670 32.973 3.379 1.00 57.85 161 ASP C CA 1
ATOM 12846 C C . ASP C 3 161 ? 45.004 33.145 4.094 1.00 53.47 161 ASP C C 1
ATOM 12847 O O . ASP C 3 161 ? 46.066 32.848 3.532 1.00 52.31 161 ASP C O 1
ATOM 12856 N N . GLU C 3 162 ? 44.969 33.611 5.344 1.00 51.73 162 GLU C N 1
ATOM 12857 C CA . GLU C 3 162 ? 46.205 33.810 6.093 1.00 51.98 162 GLU C CA 1
ATOM 12858 C C . GLU C 3 162 ? 46.975 32.504 6.245 1.00 47.38 162 GLU C C 1
ATOM 12859 O O . GLU C 3 162 ? 48.207 32.486 6.140 1.00 46.22 162 GLU C O 1
ATOM 12871 N N . LEU C 3 163 ? 46.270 31.397 6.494 1.00 46.71 163 LEU C N 1
ATOM 12872 C CA . LEU C 3 163 ? 46.951 30.115 6.645 1.00 44.78 163 LEU C CA 1
ATOM 12873 C C . LEU C 3 163 ? 47.563 29.663 5.325 1.00 44.90 163 LEU C C 1
ATOM 12874 O O . LEU C 3 163 ? 48.720 29.229 5.280 1.00 45.70 163 LEU C O 1
ATOM 12890 N N . PHE C 3 164 ? 46.797 29.751 4.237 1.00 44.18 164 PHE C N 1
ATOM 12891 C CA . PHE C 3 164 ? 47.316 29.305 2.950 1.00 44.02 164 PHE C CA 1
ATOM 12892 C C . PHE C 3 164 ? 48.488 30.164 2.499 1.00 43.89 164 PHE C C 1
ATOM 12893 O O . PHE C 3 164 ? 49.398 29.664 1.827 1.00 43.51 164 PHE C O 1
ATOM 12910 N N . LEU C 3 165 ? 48.499 31.447 2.866 1.00 45.49 165 LEU C N 1
ATOM 12911 C CA . LEU C 3 165 ? 49.676 32.271 2.611 1.00 49.39 165 LEU C CA 1
ATOM 12912 C C . LEU C 3 165 ? 50.885 31.735 3.371 1.00 47.89 165 LEU C C 1
ATOM 12913 O O . LEU C 3 165 ? 51.974 31.592 2.805 1.00 46.16 165 LEU C O 1
ATOM 12929 N N . GLU C 3 166 ? 50.708 31.424 4.659 1.00 46.69 166 GLU C N 1
ATOM 12930 C CA . GLU C 3 166 ? 51.791 30.804 5.415 1.00 44.32 166 GLU C CA 1
ATOM 12931 C C . GLU C 3 166 ? 52.254 29.518 4.742 1.00 42.59 166 GLU C C 1
ATOM 12932 O O . GLU C 3 166 ? 53.457 29.289 4.570 1.00 41.68 166 GLU C O 1
ATOM 12944 N N . ILE C 3 167 ? 51.307 28.661 4.354 1.00 41.63 167 ILE C N 1
ATOM 12945 C CA . ILE C 3 167 ? 51.673 27.398 3.720 1.00 40.43 167 ILE C CA 1
ATOM 12946 C C . ILE C 3 167 ? 52.428 27.655 2.422 1.00 43.57 167 ILE C C 1
ATOM 12947 O O . ILE C 3 167 ? 53.409 26.968 2.110 1.00 46.56 167 ILE C O 1
ATOM 12963 N N . LYS C 3 168 ? 51.986 28.646 1.644 1.00 43.65 168 LYS C N 1
ATOM 12964 C CA . LYS C 3 168 ? 52.685 28.979 0.406 1.00 47.56 168 LYS C CA 1
ATOM 12965 C C . LYS C 3 168 ? 54.126 29.379 0.687 1.00 46.03 168 LYS C C 1
ATOM 12966 O O . LYS C 3 168 ? 55.055 28.936 0.000 1.00 44.74 168 LYS C O 1
ATOM 12985 N N . LEU C 3 169 ? 54.326 30.237 1.690 1.00 46.64 169 LEU C N 1
ATOM 12986 C CA . LEU C 3 169 ? 55.671 30.639 2.082 1.00 48.75 169 LEU C CA 1
ATOM 12987 C C . LEU C 3 169 ? 56.552 29.422 2.335 1.00 48.27 169 LEU C C 1
ATOM 12988 O O . LEU C 3 169 ? 57.667 29.327 1.815 1.00 48.11 169 LEU C O 1
ATOM 13004 N N . VAL C 3 170 ? 56.053 28.469 3.126 1.00 46.46 170 VAL C N 1
ATOM 13005 C CA . VAL C 3 170 ? 56.839 27.283 3.456 1.00 45.70 170 VAL C CA 1
ATOM 13006 C C . VAL C 3 170 ? 57.143 26.470 2.204 1.00 45.35 170 VAL C C 1
ATOM 13007 O O . VAL C 3 170 ? 58.272 26.001 2.011 1.00 46.45 170 VAL C O 1
ATOM 13020 N N . LEU C 3 171 ? 56.143 26.278 1.341 1.00 46.04 171 LEU C N 1
ATOM 13021 C CA . LEU C 3 171 ? 56.336 25.436 0.164 1.00 49.33 171 LEU C CA 1
ATOM 13022 C C . LEU C 3 171 ? 57.423 25.995 -0.747 1.00 53.38 171 LEU C C 1
ATOM 13023 O O . LEU C 3 171 ? 58.224 25.236 -1.306 1.00 55.01 171 LEU C O 1
ATOM 13039 N N . ASP C 3 172 ? 57.469 27.320 -0.907 1.00 56.24 172 ASP C N 1
ATOM 13040 C CA . ASP C 3 172 ? 58.475 27.921 -1.778 1.00 61.41 172 ASP C CA 1
ATOM 13041 C C . ASP C 3 172 ? 59.887 27.564 -1.336 1.00 58.60 172 ASP C C 1
ATOM 13042 O O . ASP C 3 172 ? 60.784 27.428 -2.176 1.00 59.25 172 ASP C O 1
ATOM 13051 N N . VAL C 3 173 ? 60.104 27.400 -0.034 1.00 55.84 173 VAL C N 1
ATOM 13052 C CA . VAL C 3 173 ? 61.439 27.116 0.484 1.00 54.07 173 VAL C CA 1
ATOM 13053 C C . VAL C 3 173 ? 61.732 25.619 0.497 1.00 54.47 173 VAL C C 1
ATOM 13054 O O . VAL C 3 173 ? 62.853 25.201 0.199 1.00 53.53 173 VAL C O 1
ATOM 13067 N N . PHE C 3 174 ? 60.744 24.787 0.830 1.00 54.56 174 PHE C N 1
ATOM 13068 C CA . PHE C 3 174 ? 61.005 23.391 1.160 1.00 53.57 174 PHE C CA 1
ATOM 13069 C C . PHE C 3 174 ? 60.748 22.413 0.024 1.00 53.03 174 PHE C C 1
ATOM 13070 O O . PHE C 3 174 ? 61.368 21.344 0.004 1.00 51.87 174 PHE C O 1
ATOM 13087 N N . THR C 3 175 ? 59.866 22.736 -0.923 1.00 53.59 175 THR C N 1
ATOM 13088 C CA . THR C 3 175 ? 59.484 21.757 -1.938 1.00 54.27 175 THR C CA 1
ATOM 13089 C C . THR C 3 175 ? 60.705 21.165 -2.638 1.00 56.76 175 THR C C 1
ATOM 13090 O O . THR C 3 175 ? 60.859 19.940 -2.711 1.00 54.50 175 THR C O 1
ATOM 13101 N N . ALA C 3 176 ? 61.591 22.021 -3.157 1.00 60.81 176 ALA C N 1
ATOM 13102 C CA . ALA C 3 176 ? 62.763 21.517 -3.871 1.00 64.04 176 ALA C CA 1
ATOM 13103 C C . ALA C 3 176 ? 63.690 20.715 -2.965 1.00 59.78 176 ALA C C 1
ATOM 13104 O O . ALA C 3 176 ? 63.996 19.556 -3.294 1.00 57.80 176 ALA C O 1
ATOM 13111 N N . PRO C 3 177 ? 64.169 21.244 -1.832 1.00 57.91 177 PRO C N 1
ATOM 13112 C CA . PRO C 3 177 ? 65.013 20.410 -0.959 1.00 56.18 177 PRO C CA 1
ATOM 13113 C C . PRO C 3 177 ? 64.285 19.196 -0.413 1.00 54.61 177 PRO C C 1
ATOM 13114 O O . PRO C 3 177 ? 64.890 18.128 -0.259 1.00 52.47 177 PRO C O 1
ATOM 13125 N N . PHE C 3 178 ? 62.993 19.337 -0.107 1.00 54.47 178 PHE C N 1
ATOM 13126 C CA . PHE C 3 178 ? 62.223 18.218 0.427 1.00 54.35 178 PHE C CA 1
ATOM 13127 C C . PHE C 3 178 ? 62.205 17.053 -0.553 1.00 53.84 178 PHE C C 1
ATOM 13128 O O . PHE C 3 178 ? 62.568 15.923 -0.204 1.00 54.36 178 PHE C O 1
ATOM 13145 N N . LEU C 3 179 ? 61.785 17.311 -1.792 1.00 53.70 179 LEU C N 1
ATOM 13146 C CA . LEU C 3 179 ? 61.748 16.256 -2.799 1.00 54.16 179 LEU C CA 1
ATOM 13147 C C . LEU C 3 179 ? 63.145 15.710 -3.066 1.00 52.57 179 LEU C C 1
ATOM 13148 O O . LEU C 3 179 ? 63.357 14.491 -3.072 1.00 48.70 179 LEU C O 1
ATOM 13164 N N . ASN C 3 180 ? 64.113 16.601 -3.296 1.00 55.42 180 ASN C N 1
ATOM 13165 C CA . ASN C 3 180 ? 65.490 16.168 -3.505 1.00 63.05 180 ASN C CA 1
ATOM 13166 C C . ASN C 3 180 ? 65.964 15.289 -2.356 1.00 59.63 180 ASN C C 1
ATOM 13167 O O . ASN C 3 180 ? 66.517 14.204 -2.572 1.00 56.65 180 ASN C O 1
ATOM 13178 N N . LEU C 3 181 ? 65.755 15.746 -1.118 1.00 58.45 181 LEU C N 1
ATOM 13179 C CA . LEU C 3 181 ? 66.150 14.946 0.037 1.00 58.88 181 LEU C CA 1
ATOM 13180 C C . LEU C 3 181 ? 65.392 13.625 0.069 1.00 56.77 181 LEU C C 1
ATOM 13181 O O . LEU C 3 181 ? 65.982 12.567 0.320 1.00 57.46 181 LEU C O 1
ATOM 13197 N N . LEU C 3 182 ? 64.083 13.663 -0.181 1.00 54.99 182 LEU C N 1
ATOM 13198 C CA . LEU C 3 182 ? 63.328 12.422 -0.314 1.00 54.27 182 LEU C CA 1
ATOM 13199 C C . LEU C 3 182 ? 63.913 11.553 -1.419 1.00 54.98 182 LEU C C 1
ATOM 13200 O O . LEU C 3 182 ? 64.076 10.339 -1.247 1.00 53.74 182 LEU C O 1
ATOM 13216 N N . LYS C 3 183 ? 64.245 12.163 -2.562 1.00 57.25 183 LYS C N 1
ATOM 13217 C CA . LYS C 3 183 ? 64.875 11.428 -3.651 1.00 61.65 183 LYS C CA 1
ATOM 13218 C C . LYS C 3 183 ? 66.296 10.993 -3.319 1.00 64.97 183 LYS C C 1
ATOM 13219 O O . LYS C 3 183 ? 66.839 10.132 -4.018 1.00 75.87 183 LYS C O 1
ATOM 13238 N N . THR C 3 184 ? 66.910 11.555 -2.278 1.00 59.39 184 THR C N 1
ATOM 13239 C CA . THR C 3 184 ? 68.229 11.098 -1.852 1.00 60.30 184 THR C CA 1
ATOM 13240 C C . THR C 3 184 ? 68.152 9.983 -0.815 1.00 56.74 184 THR C C 1
ATOM 13241 O O . THR C 3 184 ? 69.014 9.097 -0.805 1.00 56.50 184 THR C O 1
ATOM 13252 N N . VAL C 3 185 ? 67.136 10.002 0.049 1.00 53.82 185 VAL C N 1
ATOM 13253 C CA . VAL C 3 185 ? 67.029 8.987 1.091 1.00 52.87 185 VAL C CA 1
ATOM 13254 C C . VAL C 3 185 ? 66.738 7.619 0.487 1.00 54.44 185 VAL C C 1
ATOM 13255 O O . VAL C 3 185 ? 67.269 6.600 0.946 1.00 55.16 185 VAL C O 1
ATOM 13268 N N . ASP C 3 186 ? 65.888 7.564 -0.542 1.00 55.20 186 ASP C N 1
ATOM 13269 C CA . ASP C 3 186 ? 65.602 6.282 -1.179 1.00 57.56 186 ASP C CA 1
ATOM 13270 C C . ASP C 3 186 ? 66.859 5.694 -1.811 1.00 57.58 186 ASP C C 1
ATOM 13271 O O . ASP C 3 186 ? 67.077 4.479 -1.763 1.00 59.77 186 ASP C O 1
ATOM 13280 N N . GLU C 3 187 ? 67.704 6.546 -2.397 1.00 56.98 187 GLU C N 1
ATOM 13281 C CA . GLU C 3 187 ? 68.919 6.064 -3.046 1.00 60.20 187 GLU C CA 1
ATOM 13282 C C . GLU C 3 187 ? 69.898 5.497 -2.025 1.00 61.70 187 GLU C C 1
ATOM 13283 O O . GLU C 3 187 ? 70.465 4.417 -2.227 1.00 63.23 187 GLU C O 1
ATOM 13295 N N . GLN C 3 188 ? 70.113 6.216 -0.919 1.00 60.81 188 GLN C N 1
ATOM 13296 C CA . GLN C 3 188 ? 71.058 5.742 0.086 1.00 60.57 188 GLN C CA 1
ATOM 13297 C C . GLN C 3 188 ? 70.543 4.499 0.802 1.00 60.33 188 GLN C C 1
ATOM 13298 O O . GLN C 3 188 ? 71.342 3.658 1.224 1.00 59.80 188 GLN C O 1
ATOM 13312 N N . ILE C 3 189 ? 69.222 4.362 0.953 1.00 61.79 189 ILE C N 1
ATOM 13313 C CA . ILE C 3 189 ? 68.677 3.167 1.591 1.00 63.37 189 ILE C CA 1
ATOM 13314 C C . ILE C 3 189 ? 69.021 1.929 0.774 1.00 72.25 189 ILE C C 1
ATOM 13315 O O . ILE C 3 189 ? 69.373 0.880 1.326 1.00 74.40 189 ILE C O 1
ATOM 13331 N N . THR C 3 190 ? 68.925 2.029 -0.553 1.00 77.54 190 THR C N 1
ATOM 13332 C CA . THR C 3 190 ? 69.268 0.891 -1.398 1.00 83.37 190 THR C CA 1
ATOM 13333 C C . THR C 3 190 ? 70.768 0.625 -1.384 1.00 81.37 190 THR C C 1
ATOM 13334 O O . THR C 3 190 ? 71.198 -0.531 -1.293 1.00 84.69 190 THR C O 1
ATOM 13345 N N . ALA C 3 191 ? 71.581 1.681 -1.467 1.00 75.93 191 ALA C N 1
ATOM 13346 C CA . ALA C 3 191 ? 73.028 1.501 -1.433 1.00 72.48 191 ALA C CA 1
ATOM 13347 C C . ALA C 3 191 ? 73.492 0.902 -0.111 1.00 71.15 191 ALA C C 1
ATOM 13348 O O . ALA C 3 191 ? 74.474 0.151 -0.082 1.00 72.79 191 ALA C O 1
ATOM 13355 N N . ASN C 3 192 ? 72.808 1.218 0.987 1.00 68.20 192 ASN C N 1
ATOM 13356 C CA . ASN C 3 192 ? 73.171 0.739 2.321 1.00 67.26 192 ASN C CA 1
ATOM 13357 C C . ASN C 3 192 ? 72.325 -0.457 2.737 1.00 59.75 192 ASN C C 1
ATOM 13358 O O . ASN C 3 192 ? 71.946 -0.594 3.904 1.00 57.60 192 ASN C O 1
ATOM 13369 N N . GLU C 3 193 ? 72.038 -1.350 1.789 1.00 58.57 193 GLU C N 1
ATOM 13370 C CA . GLU C 3 193 ? 71.080 -2.425 2.032 1.00 60.10 193 GLU C CA 1
ATOM 13371 C C . GLU C 3 193 ? 71.498 -3.323 3.192 1.00 67.07 193 GLU C C 1
ATOM 13372 O O . GLU C 3 193 ? 70.635 -3.886 3.874 1.00 74.77 193 GLU C O 1
ATOM 13384 N N . ASN C 3 194 ? 72.803 -3.472 3.436 1.00 72.57 194 ASN C N 1
ATOM 13385 C CA . ASN C 3 194 ? 73.298 -4.396 4.453 1.00 79.49 194 ASN C CA 1
ATOM 13386 C C . ASN C 3 194 ? 74.030 -3.686 5.588 1.00 75.79 194 ASN C C 1
ATOM 13387 O O . ASN C 3 194 ? 74.865 -4.300 6.261 1.00 75.19 194 ASN C O 1
ATOM 13398 N N . ASN C 3 195 ? 73.729 -2.413 5.825 1.00 72.44 195 ASN C N 1
ATOM 13399 C CA . ASN C 3 195 ? 74.316 -1.643 6.921 1.00 71.44 195 ASN C CA 1
ATOM 13400 C C . ASN C 3 195 ? 73.200 -1.348 7.922 1.00 68.03 195 ASN C C 1
ATOM 13401 O O . ASN C 3 195 ? 72.383 -0.450 7.705 1.00 60.31 195 ASN C O 1
ATOM 13412 N N . LYS C 3 196 ? 73.174 -2.110 9.020 1.00 73.26 196 LYS C N 1
ATOM 13413 C CA . LYS C 3 196 ? 72.090 -1.986 9.991 1.00 75.29 196 LYS C CA 1
ATOM 13414 C C . LYS C 3 196 ? 72.016 -0.574 10.560 1.00 72.99 196 LYS C C 1
ATOM 13415 O O . LYS C 3 196 ? 70.956 0.063 10.535 1.00 72.46 196 LYS C O 1
ATOM 13434 N N . ALA C 3 197 ? 73.133 -0.074 11.092 1.00 70.89 197 ALA C N 1
ATOM 13435 C CA . ALA C 3 197 ? 73.120 1.229 11.749 1.00 66.52 197 ALA C CA 1
ATOM 13436 C C . ALA C 3 197 ? 72.671 2.325 10.790 1.00 63.83 197 ALA C C 1
ATOM 13437 O O . ALA C 3 197 ? 71.824 3.158 11.132 1.00 57.62 197 ALA C O 1
ATOM 13444 N N . SER C 3 198 ? 73.226 2.336 9.576 1.00 67.62 198 SER C N 1
ATOM 13445 C CA . SER C 3 198 ? 72.866 3.373 8.615 1.00 69.78 198 SER C CA 1
ATOM 13446 C C . SER C 3 198 ? 71.434 3.210 8.117 1.00 65.04 198 SER C C 1
ATOM 13447 O O . SER C 3 198 ? 70.785 4.204 7.770 1.00 61.82 198 SER C O 1
ATOM 13455 N N . LEU C 3 199 ? 70.923 1.977 8.072 1.00 63.81 199 LEU C N 1
ATOM 13456 C CA . LEU C 3 199 ? 69.530 1.772 7.686 1.00 63.16 199 LEU C CA 1
ATOM 13457 C C . LEU C 3 199 ? 68.586 2.404 8.703 1.00 58.38 199 LEU C C 1
ATOM 13458 O O . LEU C 3 199 ? 67.670 3.152 8.340 1.00 54.68 199 LEU C O 1
ATOM 13474 N N . ASN C 3 200 ? 68.791 2.106 9.988 1.00 59.03 200 ASN C N 1
ATOM 13475 C CA . ASN C 3 200 ? 67.922 2.664 11.020 1.00 57.89 200 ASN C CA 1
ATOM 13476 C C . ASN C 3 200 ? 67.928 4.187 10.984 1.00 55.48 200 ASN C C 1
ATOM 13477 O O . ASN C 3 200 ? 66.893 4.824 11.207 1.00 53.48 200 ASN C O 1
ATOM 13488 N N . ILE C 3 201 ? 69.083 4.791 10.697 1.00 57.79 201 ILE C N 1
ATOM 13489 C CA . ILE C 3 201 ? 69.147 6.246 10.589 1.00 59.72 201 ILE C CA 1
ATOM 13490 C C . ILE C 3 201 ? 68.351 6.723 9.380 1.00 57.14 201 ILE C C 1
ATOM 13491 O O . ILE C 3 201 ? 67.540 7.651 9.478 1.00 55.78 201 ILE C O 1
ATOM 13507 N N . LEU C 3 202 ? 68.571 6.096 8.221 1.00 56.67 202 LEU C N 1
ATOM 13508 C CA . LEU C 3 202 ? 67.883 6.526 7.008 1.00 55.67 202 LEU C CA 1
ATOM 13509 C C . LEU C 3 202 ? 66.372 6.404 7.154 1.00 47.31 202 LEU C C 1
ATOM 13510 O O . LEU C 3 202 ? 65.625 7.286 6.714 1.00 43.55 202 LEU C O 1
ATOM 13526 N N . PHE C 3 203 ? 65.900 5.315 7.765 1.00 45.76 203 PHE C N 1
ATOM 13527 C CA . PHE C 3 203 ? 64.463 5.130 7.917 1.00 46.81 203 PHE C CA 1
ATOM 13528 C C . PHE C 3 203 ? 63.881 6.078 8.958 1.00 45.27 203 PHE C C 1
ATOM 13529 O O . PHE C 3 203 ? 62.700 6.431 8.874 1.00 39.74 203 PHE C O 1
ATOM 13546 N N . ASP C 3 204 ? 64.683 6.500 9.939 1.00 48.66 204 ASP C N 1
ATOM 13547 C CA . ASP C 3 204 ? 64.239 7.565 10.832 1.00 52.44 204 ASP C CA 1
ATOM 13548 C C . ASP C 3 204 ? 63.956 8.840 10.048 1.00 49.33 204 ASP C C 1
ATOM 13549 O O . ASP C 3 204 ? 62.940 9.508 10.275 1.00 47.53 204 ASP C O 1
ATOM 13558 N N . VAL C 3 205 ? 64.846 9.190 9.118 1.00 48.74 205 VAL C N 1
ATOM 13559 C CA . VAL C 3 205 ? 64.624 10.363 8.280 1.00 49.16 205 VAL C CA 1
ATOM 13560 C C . VAL C 3 205 ? 63.412 10.156 7.381 1.00 47.84 205 VAL C C 1
ATOM 13561 O O . VAL C 3 205 ? 62.599 11.069 7.191 1.00 44.67 205 VAL C O 1
ATOM 13574 N N . LEU C 3 206 ? 63.272 8.958 6.810 1.00 50.15 206 LEU C N 1
ATOM 13575 C CA . LEU C 3 206 ? 62.131 8.688 5.941 1.00 52.16 206 LEU C CA 1
ATOM 13576 C C . LEU C 3 206 ? 60.817 8.885 6.687 1.00 48.26 206 LEU C C 1
ATOM 13577 O O . LEU C 3 206 ? 59.871 9.471 6.149 1.00 46.94 206 LEU C O 1
ATOM 13593 N N . LEU C 3 207 ? 60.746 8.410 7.932 1.00 45.91 207 LEU C N 1
ATOM 13594 C CA . LEU C 3 207 ? 59.520 8.548 8.709 1.00 45.27 207 LEU C CA 1
ATOM 13595 C C . LEU C 3 207 ? 59.112 10.010 8.848 1.00 44.59 207 LEU C C 1
ATOM 13596 O O . LEU C 3 207 ? 57.932 10.348 8.696 1.00 42.45 207 LEU C O 1
ATOM 13612 N N . VAL C 3 208 ? 60.071 10.893 9.137 1.00 45.11 208 VAL C N 1
ATOM 13613 C CA . VAL C 3 208 ? 59.730 12.300 9.321 1.00 43.90 208 VAL C CA 1
ATOM 13614 C C . VAL C 3 208 ? 59.408 12.950 7.982 1.00 40.40 208 VAL C C 1
ATOM 13615 O O . VAL C 3 208 ? 58.545 13.834 7.907 1.00 39.85 208 VAL C O 1
ATOM 13628 N N . LEU C 3 209 ? 60.081 12.529 6.906 1.00 38.98 209 LEU C N 1
ATOM 13629 C CA . LEU C 3 209 ? 59.721 13.017 5.578 1.00 37.80 209 LEU C CA 1
ATOM 13630 C C . LEU C 3 209 ? 58.283 12.647 5.231 1.00 37.59 209 LEU C C 1
ATOM 13631 O O . LEU C 3 209 ? 57.548 13.453 4.646 1.00 36.66 209 LEU C O 1
ATOM 13647 N N . ILE C 3 210 ? 57.862 11.430 5.584 1.00 38.46 210 ILE C N 1
ATOM 13648 C CA . ILE C 3 210 ? 56.487 11.014 5.319 1.00 40.68 210 ILE C CA 1
ATOM 13649 C C . ILE C 3 210 ? 55.512 11.862 6.126 1.00 38.50 210 ILE C C 1
ATOM 13650 O O . ILE C 3 210 ? 54.469 12.290 5.618 1.00 37.18 210 ILE C O 1
ATOM 13666 N N . LYS C 3 211 ? 55.827 12.110 7.399 1.00 36.86 211 LYS C N 1
ATOM 13667 C CA . LYS C 3 211 ? 54.969 12.968 8.208 1.00 36.31 211 LYS C CA 1
ATOM 13668 C C . LYS C 3 211 ? 54.907 14.376 7.628 1.00 35.27 211 LYS C C 1
ATOM 13669 O O . LYS C 3 211 ? 53.836 14.995 7.589 1.00 33.98 211 LYS C O 1
ATOM 13688 N N . LEU C 3 212 ? 56.046 14.897 7.167 1.00 34.43 212 LEU C N 1
ATOM 13689 C CA . LEU C 3 212 ? 56.053 16.214 6.539 1.00 35.24 212 LEU C CA 1
ATOM 13690 C C . LEU C 3 212 ? 55.245 16.209 5.247 1.00 35.82 212 LEU C C 1
ATOM 13691 O O . LEU C 3 212 ? 54.525 17.171 4.953 1.00 35.51 212 LEU C O 1
ATOM 13707 N N . TYR C 3 213 ? 55.360 15.139 4.457 1.00 37.55 213 TYR C N 1
ATOM 13708 C CA . TYR C 3 213 ? 54.529 15.005 3.267 1.00 40.00 213 TYR C CA 1
ATOM 13709 C C . TYR C 3 213 ? 53.056 15.165 3.619 1.00 37.50 213 TYR C C 1
ATOM 13710 O O . TYR C 3 213 ? 52.288 15.786 2.875 1.00 36.05 213 TYR C O 1
ATOM 13728 N N . TYR C 3 214 ? 52.646 14.609 4.760 1.00 36.80 214 TYR C N 1
ATOM 13729 C CA . TYR C 3 214 ? 51.268 14.758 5.210 1.00 36.34 214 TYR C CA 1
ATOM 13730 C C . TYR C 3 214 ? 50.974 16.205 5.591 1.00 36.73 214 TYR C C 1
ATOM 13731 O O . TYR C 3 214 ? 49.938 16.759 5.202 1.00 35.49 214 TYR C O 1
ATOM 13749 N N . ASP C 3 215 ? 51.877 16.836 6.354 1.00 35.30 215 ASP C N 1
ATOM 13750 C CA . ASP C 3 215 ? 51.700 18.241 6.711 1.00 33.25 215 ASP C CA 1
ATOM 13751 C C . ASP C 3 215 ? 51.431 19.091 5.475 1.00 32.99 215 ASP C C 1
ATOM 13752 O O . ASP C 3 215 ? 50.504 19.907 5.453 1.00 32.66 215 ASP C O 1
ATOM 13761 N N . PHE C 3 216 ? 52.249 18.918 4.437 1.00 35.56 216 PHE C N 1
ATOM 13762 C CA . PHE C 3 216 ? 52.125 19.722 3.228 1.00 38.63 216 PHE C CA 1
ATOM 13763 C C . PHE C 3 216 ? 50.822 19.473 2.477 1.00 38.25 216 PHE C C 1
ATOM 13764 O O . PHE C 3 216 ? 50.493 20.251 1.576 1.00 41.11 216 PHE C O 1
ATOM 13781 N N . ASN C 3 217 ? 50.077 18.419 2.819 1.00 36.78 217 ASN C N 1
ATOM 13782 C CA . ASN C 3 217 ? 48.900 18.017 2.058 1.00 37.98 217 ASN C CA 1
ATOM 13783 C C . ASN C 3 217 ? 47.634 17.928 2.902 1.00 37.09 217 ASN C C 1
ATOM 13784 O O . ASN C 3 217 ? 46.604 17.465 2.399 1.00 37.04 217 ASN C O 1
ATOM 13795 N N . CYS C 3 218 ? 47.671 18.361 4.163 1.00 36.91 218 CYS C N 1
ATOM 13796 C CA . CYS C 3 218 ? 46.523 18.173 5.043 1.00 38.31 218 CYS C CA 1
ATOM 13797 C C . CYS C 3 218 ? 45.429 19.213 4.830 1.00 40.36 218 CYS C C 1
ATOM 13798 O O . CYS C 3 218 ? 44.286 18.978 5.240 1.00 41.75 218 CYS C O 1
ATOM 13806 N N . GLN C 3 219 ? 45.743 20.348 4.206 1.00 41.15 219 GLN C N 1
ATOM 13807 C CA . GLN C 3 219 ? 44.759 21.387 3.917 1.00 40.97 219 GLN C CA 1
ATOM 13808 C C . GLN C 3 219 ? 44.258 21.316 2.479 1.00 41.81 219 GLN C C 1
ATOM 13809 O O . GLN C 3 219 ? 43.054 21.416 2.230 1.00 42.92 219 GLN C O 1
ATOM 13823 N N . ASP C 3 220 ? 45.171 21.151 1.528 1.00 41.59 220 ASP C N 1
ATOM 13824 C CA . ASP C 3 220 ? 44.839 20.887 0.136 1.00 43.48 220 ASP C CA 1
ATOM 13825 C C . ASP C 3 220 ? 46.080 20.275 -0.496 1.00 43.25 220 ASP C C 1
ATOM 13826 O O . ASP C 3 220 ? 47.164 20.294 0.091 1.00 44.87 220 ASP C O 1
ATOM 13835 N N . ILE C 3 221 ? 45.918 19.721 -1.694 1.00 42.01 221 ILE C N 1
ATOM 13836 C CA . ILE C 3 221 ? 47.066 19.175 -2.416 1.00 42.54 221 ILE C CA 1
ATOM 13837 C C . ILE C 3 221 ? 47.742 20.314 -3.172 1.00 44.83 221 ILE C C 1
ATOM 13838 O O . ILE C 3 221 ? 47.218 20.768 -4.200 1.00 43.98 221 ILE C O 1
ATOM 13854 N N . PRO C 3 222 ? 48.894 20.810 -2.716 1.00 46.67 222 PRO C N 1
ATOM 13855 C CA . PRO C 3 222 ? 49.505 21.958 -3.392 1.00 48.33 222 PRO C CA 1
ATOM 13856 C C . PRO C 3 222 ? 49.997 21.589 -4.781 1.00 50.22 222 PRO C C 1
ATOM 13857 O O . PRO C 3 222 ? 50.304 20.430 -5.074 1.00 47.49 222 PRO C O 1
ATOM 13868 N N . GLU C 3 223 ? 50.069 22.608 -5.643 1.00 54.10 223 GLU C N 1
ATOM 13869 C CA . GLU C 3 223 ? 50.440 22.385 -7.036 1.00 59.77 223 GLU C CA 1
ATOM 13870 C C . GLU C 3 223 ? 51.711 21.557 -7.155 1.00 53.18 223 GLU C C 1
ATOM 13871 O O . GLU C 3 223 ? 51.792 20.648 -7.989 1.00 50.99 223 GLU C O 1
ATOM 13883 N N . PHE C 3 224 ? 52.717 21.850 -6.325 1.00 50.69 224 PHE C N 1
ATOM 13884 C CA . PHE C 3 224 ? 53.980 21.128 -6.431 1.00 52.45 224 PHE C CA 1
ATOM 13885 C C . PHE C 3 224 ? 53.779 19.628 -6.260 1.00 50.29 224 PHE C C 1
ATOM 13886 O O . PHE C 3 224 ? 54.359 18.828 -7.003 1.00 49.41 224 PHE C O 1
ATOM 13903 N N . PHE C 3 225 ? 52.972 19.222 -5.281 1.00 49.25 225 PHE C N 1
ATOM 13904 C CA . PHE C 3 225 ? 52.795 17.798 -5.028 1.00 51.06 225 PHE C CA 1
ATOM 13905 C C . PHE C 3 225 ? 51.868 17.136 -6.037 1.00 52.80 225 PHE C C 1
ATOM 13906 O O . PHE C 3 225 ? 51.970 15.922 -6.240 1.00 53.17 225 PHE C O 1
ATOM 13923 N N . GLU C 3 226 ? 50.983 17.896 -6.687 1.00 55.07 226 GLU C N 1
ATOM 13924 C CA . GLU C 3 226 ? 50.249 17.345 -7.822 1.00 57.77 226 GLU C CA 1
ATOM 13925 C C . GLU C 3 226 ? 51.195 17.047 -8.982 1.00 59.02 226 GLU C C 1
ATOM 13926 O O . GLU C 3 226 ? 51.179 15.945 -9.542 1.00 59.62 226 GLU C O 1
ATOM 13938 N N . ASP C 3 227 ? 52.043 18.016 -9.342 1.00 59.52 227 ASP C N 1
ATOM 13939 C CA . ASP C 3 227 ? 52.942 17.830 -10.477 1.00 61.27 227 ASP C CA 1
ATOM 13940 C C . ASP C 3 227 ? 53.907 16.671 -10.248 1.00 57.82 227 ASP C C 1
ATOM 13941 O O . ASP C 3 227 ? 54.130 15.854 -11.151 1.00 57.73 227 ASP C O 1
ATOM 13950 N N . ASN C 3 228 ? 54.494 16.584 -9.052 1.00 54.19 228 ASN C N 1
ATOM 13951 C CA . ASN C 3 228 ? 55.504 15.580 -8.745 1.00 54.71 228 ASN C CA 1
ATOM 13952 C C . ASN C 3 228 ? 54.925 14.356 -8.044 1.00 52.01 228 ASN C C 1
ATOM 13953 O O . ASN C 3 228 ? 55.657 13.649 -7.343 1.00 50.26 228 ASN C O 1
ATOM 13964 N N . ILE C 3 229 ? 53.631 14.086 -8.225 1.00 53.55 229 ILE C N 1
ATOM 13965 C CA . ILE C 3 229 ? 52.989 13.018 -7.465 1.00 54.40 229 ILE C CA 1
ATOM 13966 C C . ILE C 3 229 ? 53.590 11.663 -7.820 1.00 54.95 229 ILE C C 1
ATOM 13967 O O . ILE C 3 229 ? 53.730 10.786 -6.958 1.00 52.97 229 ILE C O 1
ATOM 13983 N N . GLN C 3 230 ? 53.959 11.469 -9.087 1.00 56.68 230 GLN C N 1
ATOM 13984 C CA . GLN C 3 230 ? 54.370 10.141 -9.531 1.00 58.58 230 GLN C CA 1
ATOM 13985 C C . GLN C 3 230 ? 55.670 9.705 -8.863 1.00 58.02 230 GLN C C 1
ATOM 13986 O O . GLN C 3 230 ? 55.839 8.524 -8.540 1.00 55.52 230 GLN C O 1
ATOM 14000 N N . VAL C 3 231 ? 56.600 10.639 -8.649 1.00 60.74 231 VAL C N 1
ATOM 14001 C CA . VAL C 3 231 ? 57.857 10.281 -7.999 1.00 65.36 231 VAL C CA 1
ATOM 14002 C C . VAL C 3 231 ? 57.672 10.173 -6.489 1.00 59.98 231 VAL C C 1
ATOM 14003 O O . VAL C 3 231 ? 58.191 9.248 -5.856 1.00 56.64 231 VAL C O 1
ATOM 14016 N N . GLY C 3 232 ? 56.932 11.104 -5.892 1.00 59.57 232 GLY C N 1
ATOM 14017 C CA . GLY C 3 232 ? 56.675 11.066 -4.467 1.00 57.25 232 GLY C CA 1
ATOM 14018 C C . GLY C 3 232 ? 55.970 9.800 -4.024 1.00 55.77 232 GLY C C 1
ATOM 14019 O O . GLY C 3 232 ? 56.528 9.006 -3.262 1.00 50.55 232 GLY C O 1
ATOM 14023 N N . MET C 3 233 ? 54.737 9.597 -4.496 1.00 59.11 233 MET C N 1
ATOM 14024 C CA . MET C 3 233 ? 53.994 8.401 -4.114 1.00 61.78 233 MET C CA 1
ATOM 14025 C C . MET C 3 233 ? 54.663 7.137 -4.635 1.00 64.89 233 MET C C 1
ATOM 14026 O O . MET C 3 233 ? 54.550 6.075 -4.012 1.00 68.23 233 MET C O 1
ATOM 14040 N N . GLY C 3 234 ? 55.356 7.226 -5.771 1.00 62.56 234 GLY C N 1
ATOM 14041 C CA . GLY C 3 234 ? 56.092 6.073 -6.260 1.00 58.95 234 GLY C CA 1
ATOM 14042 C C . GLY C 3 234 ? 57.087 5.551 -5.243 1.00 54.34 234 GLY C C 1
ATOM 14043 O O . GLY C 3 234 ? 57.223 4.340 -5.055 1.00 52.14 234 GLY C O 1
ATOM 14047 N N . ILE C 3 235 ? 57.792 6.458 -4.565 1.00 54.49 235 ILE C N 1
ATOM 14048 C CA . ILE C 3 235 ? 58.751 6.049 -3.543 1.00 55.51 235 ILE C CA 1
ATOM 14049 C C . ILE C 3 235 ? 58.037 5.342 -2.396 1.00 55.12 235 ILE C C 1
ATOM 14050 O O . ILE C 3 235 ? 58.452 4.264 -1.955 1.00 55.76 235 ILE C O 1
ATOM 14066 N N . PHE C 3 236 ? 56.954 5.938 -1.891 1.00 53.07 236 PHE C N 1
ATOM 14067 C CA . PHE C 3 236 ? 56.221 5.313 -0.791 1.00 51.94 236 PHE C CA 1
ATOM 14068 C C . PHE C 3 236 ? 55.636 3.974 -1.221 1.00 54.11 236 PHE C C 1
ATOM 14069 O O . PHE C 3 236 ? 55.668 2.998 -0.462 1.00 54.04 236 PHE C O 1
ATOM 14086 N N . HIS C 3 237 ? 55.080 3.920 -2.433 1.00 57.80 237 HIS C N 1
ATOM 14087 C CA . HIS C 3 237 ? 54.662 2.651 -3.020 1.00 62.20 237 HIS C CA 1
ATOM 14088 C C . HIS C 3 237 ? 55.736 1.585 -2.839 1.00 57.29 237 HIS C C 1
ATOM 14089 O O . HIS C 3 237 ? 55.442 0.446 -2.453 1.00 54.55 237 HIS C O 1
ATOM 14103 N N . LYS C 3 238 ? 56.993 1.946 -3.092 1.00 58.63 238 LYS C N 1
ATOM 14104 C CA . LYS C 3 238 ? 58.083 0.985 -2.969 1.00 62.88 238 LYS C CA 1
ATOM 14105 C C . LYS C 3 238 ? 58.199 0.455 -1.543 1.00 58.98 238 LYS C C 1
ATOM 14106 O O . LYS C 3 238 ? 58.212 -0.761 -1.319 1.00 58.85 238 LYS C O 1
ATOM 14125 N N . TYR C 3 239 ? 58.283 1.354 -0.562 1.00 54.88 239 TYR C N 1
ATOM 14126 C CA . TYR C 3 239 ? 58.606 0.945 0.801 1.00 53.89 239 TYR C CA 1
ATOM 14127 C C . TYR C 3 239 ? 57.433 0.325 1.546 1.00 51.71 239 TYR C C 1
ATOM 14128 O O . TYR C 3 239 ? 57.636 -0.201 2.645 1.00 48.71 239 TYR C O 1
ATOM 14146 N N . LEU C 3 240 ? 56.223 0.356 0.983 1.00 54.70 240 LEU C N 1
ATOM 14147 C CA . LEU C 3 240 ? 55.141 -0.433 1.562 1.00 55.98 240 LEU C CA 1
ATOM 14148 C C . LEU C 3 240 ? 55.432 -1.924 1.460 1.00 61.58 240 LEU C C 1
ATOM 14149 O O . LEU C 3 240 ? 54.952 -2.710 2.284 1.00 63.24 240 LEU C O 1
ATOM 14165 N N . SER C 3 241 ? 56.212 -2.331 0.458 1.00 64.49 241 SER C N 1
ATOM 14166 C CA . SER C 3 241 ? 56.584 -3.725 0.266 1.00 68.30 241 SER C CA 1
ATOM 14167 C C . SER C 3 241 ? 57.994 -4.035 0.752 1.00 68.64 241 SER C C 1
ATOM 14168 O O . SER C 3 241 ? 58.347 -5.213 0.867 1.00 72.46 241 SER C O 1
ATOM 14176 N N . TYR C 3 242 ? 58.797 -3.011 1.039 1.00 65.06 242 TYR C N 1
ATOM 14177 C CA . TYR C 3 242 ? 60.183 -3.210 1.441 1.00 64.65 242 TYR C CA 1
ATOM 14178 C C . TYR C 3 242 ? 60.282 -4.187 2.604 1.00 66.41 242 TYR C C 1
ATOM 14179 O O . TYR C 3 242 ? 59.448 -4.186 3.513 1.00 63.83 242 TYR C O 1
ATOM 14197 N N . SER C 3 243 ? 61.313 -5.029 2.564 1.00 73.57 243 SER C N 1
ATOM 14198 C CA . SER C 3 243 ? 61.586 -5.978 3.636 1.00 78.90 243 SER C CA 1
ATOM 14199 C C . SER C 3 243 ? 63.088 -6.200 3.716 1.00 82.17 243 SER C C 1
ATOM 14200 O O . SER C 3 243 ? 63.731 -6.472 2.698 1.00 88.01 243 SER C O 1
ATOM 14208 N N . ASN C 3 244 ? 63.637 -6.081 4.923 1.00 77.92 244 ASN C N 1
ATOM 14209 C CA . ASN C 3 244 ? 65.066 -6.261 5.147 1.00 76.73 244 ASN C CA 1
ATOM 14210 C C . ASN C 3 244 ? 65.275 -6.984 6.473 1.00 83.10 244 ASN C C 1
ATOM 14211 O O . ASN C 3 244 ? 64.874 -6.468 7.524 1.00 77.93 244 ASN C O 1
ATOM 14222 N N . PRO C 3 245 ? 65.894 -8.170 6.478 1.00 97.38 245 PRO C N 1
ATOM 14223 C CA . PRO C 3 245 ? 66.018 -8.921 7.740 1.00 100.29 245 PRO C CA 1
ATOM 14224 C C . PRO C 3 245 ? 66.696 -8.143 8.855 1.00 95.03 245 PRO C C 1
ATOM 14225 O O . PRO C 3 245 ? 66.511 -8.487 10.029 1.00 93.75 245 PRO C O 1
ATOM 14236 N N . LEU C 3 246 ? 67.473 -7.107 8.530 1.00 91.05 246 LEU C N 1
ATOM 14237 C CA . LEU C 3 246 ? 68.145 -6.335 9.570 1.00 86.98 246 LEU C CA 1
ATOM 14238 C C . LEU C 3 246 ? 67.158 -5.473 10.347 1.00 80.04 246 LEU C C 1
ATOM 14239 O O . LEU C 3 246 ? 67.315 -5.278 11.559 1.00 75.74 246 LEU C O 1
ATOM 14255 N N . LEU C 3 247 ? 66.134 -4.949 9.672 1.00 77.88 247 LEU C N 1
ATOM 14256 C CA . LEU C 3 247 ? 65.136 -4.095 10.298 1.00 75.03 247 LEU C CA 1
ATOM 14257 C C . LEU C 3 247 ? 63.955 -4.883 10.857 1.00 78.49 247 LEU C C 1
ATOM 14258 O O . LEU C 3 247 ? 62.884 -4.306 11.076 1.00 76.45 247 LEU C O 1
ATOM 14274 N N . GLU C 3 248 ? 64.127 -6.183 11.091 1.00 86.15 248 GLU C N 1
ATOM 14275 C CA . GLU C 3 248 ? 63.068 -7.032 11.616 1.00 94.35 248 GLU C CA 1
ATOM 14276 C C . GLU C 3 248 ? 63.666 -8.008 12.620 1.00 104.58 248 GLU C C 1
ATOM 14277 O O . GLU C 3 248 ? 64.881 -8.218 12.664 1.00 105.59 248 GLU C O 1
ATOM 14289 N N . ASP C 3 249 ? 62.795 -8.604 13.433 1.00 113.16 249 ASP C N 1
ATOM 14290 C CA . ASP C 3 249 ? 63.205 -9.646 14.368 1.00 122.16 249 ASP C CA 1
ATOM 14291 C C . ASP C 3 249 ? 61.974 -10.397 14.867 1.00 125.04 249 ASP C C 1
ATOM 14292 O O . ASP C 3 249 ? 61.170 -9.838 15.623 1.00 126.06 249 ASP C O 1
ATOM 14301 N N . PRO C 3 250 ? 61.780 -11.657 14.464 1.00 125.84 250 PRO C N 1
ATOM 14302 C CA . PRO C 3 250 ? 60.557 -12.372 14.871 1.00 123.31 250 PRO C CA 1
ATOM 14303 C C . PRO C 3 250 ? 60.399 -12.535 16.375 1.00 120.15 250 PRO C C 1
ATOM 14304 O O . PRO C 3 250 ? 59.288 -12.828 16.832 1.00 116.81 250 PRO C O 1
ATOM 14315 N N . ASP C 3 251 ? 61.463 -12.357 17.161 1.00 122.38 251 ASP C N 1
ATOM 14316 C CA . ASP C 3 251 ? 61.367 -12.564 18.601 1.00 125.20 251 ASP C CA 1
ATOM 14317 C C . ASP C 3 251 ? 60.591 -11.463 19.314 1.00 122.66 251 ASP C C 1
ATOM 14318 O O . ASP C 3 251 ? 60.325 -11.600 20.513 1.00 119.34 251 ASP C O 1
ATOM 14327 N N . GLU C 3 252 ? 60.223 -10.388 18.621 1.00 123.45 252 GLU C N 1
ATOM 14328 C CA . GLU C 3 252 ? 59.436 -9.303 19.192 1.00 120.96 252 GLU C CA 1
ATOM 14329 C C . GLU C 3 252 ? 58.056 -9.310 18.552 1.00 114.00 252 GLU C C 1
ATOM 14330 O O . GLU C 3 252 ? 57.939 -9.264 17.322 1.00 118.04 252 GLU C O 1
ATOM 14342 N N . THR C 3 253 ? 57.013 -9.367 19.385 1.00 101.16 253 THR C N 1
ATOM 14343 C CA . THR C 3 253 ? 55.643 -9.454 18.902 1.00 90.00 253 THR C CA 1
ATOM 14344 C C . THR C 3 253 ? 54.778 -8.253 19.260 1.00 86.33 253 THR C C 1
ATOM 14345 O O . THR C 3 253 ? 53.643 -8.171 18.776 1.00 80.01 253 THR C O 1
ATOM 14356 N N . GLU C 3 254 ? 55.269 -7.324 20.075 1.00 91.97 254 GLU C N 1
ATOM 14357 C CA . GLU C 3 254 ? 54.476 -6.193 20.543 1.00 96.78 254 GLU C CA 1
ATOM 14358 C C . GLU C 3 254 ? 55.035 -4.843 20.123 1.00 100.55 254 GLU C C 1
ATOM 14359 O O . GLU C 3 254 ? 54.265 -3.945 19.773 1.00 97.93 254 GLU C O 1
ATOM 14371 N N . HIS C 3 255 ? 56.355 -4.677 20.142 1.00 106.28 255 HIS C N 1
ATOM 14372 C CA . HIS C 3 255 ? 56.990 -3.382 19.906 1.00 109.46 255 HIS C CA 1
ATOM 14373 C C . HIS C 3 255 ? 57.144 -3.160 18.406 1.00 103.48 255 HIS C C 1
ATOM 14374 O O . HIS C 3 255 ? 58.017 -3.747 17.764 1.00 108.82 255 HIS C O 1
ATOM 14388 N N . ALA C 3 256 ? 56.295 -2.303 17.843 1.00 89.75 256 ALA C N 1
ATOM 14389 C CA . ALA C 3 256 ? 56.409 -1.951 16.434 1.00 77.71 256 ALA C CA 1
ATOM 14390 C C . ALA C 3 256 ? 57.670 -1.127 16.195 1.00 69.79 256 ALA C C 1
ATOM 14391 O O . ALA C 3 256 ? 57.990 -0.214 16.961 1.00 68.49 256 ALA C O 1
ATOM 14398 N N . SER C 3 257 ? 58.382 -1.450 15.119 1.00 65.49 257 SER C N 1
ATOM 14399 C CA . SER C 3 257 ? 59.668 -0.845 14.815 1.00 61.95 257 SER C CA 1
ATOM 14400 C C . SER C 3 257 ? 59.502 0.317 13.838 1.00 54.92 257 SER C C 1
ATOM 14401 O O . SER C 3 257 ? 58.404 0.623 13.366 1.00 52.66 257 SER C O 1
ATOM 14409 N N . VAL C 3 258 ? 60.625 0.969 13.525 1.00 52.06 258 VAL C N 1
ATOM 14410 C CA . VAL C 3 258 ? 60.597 2.119 12.625 1.00 49.78 258 VAL C CA 1
ATOM 14411 C C . VAL C 3 258 ? 60.069 1.713 11.254 1.00 49.34 258 VAL C C 1
ATOM 14412 O O . VAL C 3 258 ? 59.317 2.461 10.616 1.00 46.80 258 VAL C O 1
ATOM 14425 N N . LEU C 3 259 ? 60.454 0.529 10.774 1.00 51.16 259 LEU C N 1
ATOM 14426 C CA . LEU C 3 259 ? 59.913 0.045 9.508 1.00 54.09 259 LEU C CA 1
ATOM 14427 C C . LEU C 3 259 ? 58.396 -0.078 9.581 1.00 51.52 259 LEU C C 1
ATOM 14428 O O . LEU C 3 259 ? 57.688 0.288 8.634 1.00 47.34 259 LEU C O 1
ATOM 14444 N N . ILE C 3 260 ? 57.881 -0.586 10.703 1.00 54.82 260 ILE C N 1
ATOM 14445 C CA . ILE C 3 260 ? 56.437 -0.721 10.872 1.00 59.32 260 ILE C CA 1
ATOM 14446 C C . ILE C 3 260 ? 55.776 0.652 10.870 1.00 57.61 260 ILE C C 1
ATOM 14447 O O . ILE C 3 260 ? 54.749 0.867 10.215 1.00 57.68 260 ILE C O 1
ATOM 14463 N N . LYS C 3 261 ? 56.357 1.602 11.608 1.00 54.44 261 LYS C N 1
ATOM 14464 C CA . LYS C 3 261 ? 55.791 2.946 11.668 1.00 50.08 261 LYS C CA 1
ATOM 14465 C C . LYS C 3 261 ? 55.815 3.617 10.301 1.00 45.30 261 LYS C C 1
ATOM 14466 O O . LYS C 3 261 ? 54.874 4.328 9.933 1.00 44.26 261 LYS C O 1
ATOM 14485 N N . VAL C 3 262 ? 56.891 3.411 9.540 1.00 43.32 262 VAL C N 1
ATOM 14486 C CA . VAL C 3 262 ? 56.998 4.022 8.218 1.00 42.00 262 VAL C CA 1
ATOM 14487 C C . VAL C 3 262 ? 55.865 3.546 7.319 1.00 39.97 262 VAL C C 1
ATOM 14488 O O . VAL C 3 262 ? 55.237 4.345 6.614 1.00 40.43 262 VAL C O 1
ATOM 14501 N N . LYS C 3 263 ? 55.583 2.241 7.329 1.00 40.37 263 LYS C N 1
ATOM 14502 C CA . LYS C 3 263 ? 54.491 1.722 6.512 1.00 43.45 263 LYS C CA 1
ATOM 14503 C C . LYS C 3 263 ? 53.137 2.218 7.006 1.00 41.31 263 LYS C C 1
ATOM 14504 O O . LYS C 3 263 ? 52.229 2.442 6.199 1.00 39.51 263 LYS C O 1
ATOM 14523 N N . SER C 3 264 ? 52.981 2.397 8.321 1.00 43.65 264 SER C N 1
ATOM 14524 C CA . SER C 3 264 ? 51.735 2.945 8.847 1.00 44.25 264 SER C CA 1
ATOM 14525 C C . SER C 3 264 ? 51.570 4.408 8.457 1.00 42.34 264 SER C C 1
ATOM 14526 O O . SER C 3 264 ? 50.474 4.833 8.074 1.00 41.54 264 SER C O 1
ATOM 14534 N N . SER C 3 265 ? 52.644 5.195 8.551 1.00 41.58 265 SER C N 1
ATOM 14535 C CA . SER C 3 265 ? 52.578 6.585 8.111 1.00 42.40 265 SER C CA 1
ATOM 14536 C C . SER C 3 265 ? 52.287 6.673 6.617 1.00 42.26 265 SER C C 1
ATOM 14537 O O . SER C 3 265 ? 51.530 7.545 6.174 1.00 41.50 265 SER C O 1
ATOM 14545 N N . ILE C 3 266 ? 52.880 5.778 5.822 1.00 41.55 266 ILE C N 1
ATOM 14546 C CA . ILE C 3 266 ? 52.569 5.736 4.397 1.00 41.54 266 ILE C CA 1
ATOM 14547 C C . ILE C 3 266 ? 51.082 5.475 4.186 1.00 40.38 266 ILE C C 1
ATOM 14548 O O . ILE C 3 266 ? 50.435 6.122 3.354 1.00 38.27 266 ILE C O 1
ATOM 14564 N N . GLN C 3 267 ? 50.516 4.523 4.932 1.00 40.80 267 GLN C N 1
ATOM 14565 C CA . GLN C 3 267 ? 49.106 4.203 4.747 1.00 43.97 267 GLN C CA 1
ATOM 14566 C C . GLN C 3 267 ? 48.206 5.356 5.178 1.00 41.13 267 GLN C C 1
ATOM 14567 O O . GLN C 3 267 ? 47.145 5.563 4.579 1.00 42.12 267 GLN C O 1
ATOM 14581 N N . GLU C 3 268 ? 48.604 6.116 6.202 1.00 39.37 268 GLU C N 1
ATOM 14582 C CA . GLU C 3 268 ? 47.866 7.328 6.546 1.00 39.99 268 GLU C CA 1
ATOM 14583 C C . GLU C 3 268 ? 47.816 8.280 5.358 1.00 38.23 268 GLU C C 1
ATOM 14584 O O . GLU C 3 268 ? 46.756 8.817 5.016 1.00 37.96 268 GLU C O 1
ATOM 14596 N N . LEU C 3 269 ? 48.966 8.496 4.714 1.00 35.68 269 LEU C N 1
ATOM 14597 C CA . LEU C 3 269 ? 49.035 9.419 3.588 1.00 34.49 269 LEU C CA 1
ATOM 14598 C C . LEU C 3 269 ? 48.271 8.882 2.385 1.00 36.79 269 LEU C C 1
ATOM 14599 O O . LEU C 3 269 ? 47.618 9.646 1.662 1.00 36.32 269 LEU C O 1
ATOM 14615 N N . VAL C 3 270 ? 48.344 7.570 2.153 1.00 37.31 270 VAL C N 1
ATOM 14616 C CA . VAL C 3 270 ? 47.627 6.968 1.034 1.00 38.96 270 VAL C CA 1
ATOM 14617 C C . VAL C 3 270 ? 46.122 7.133 1.209 1.00 40.30 270 VAL C C 1
ATOM 14618 O O . VAL C 3 270 ? 45.391 7.345 0.234 1.00 40.18 270 VAL C O 1
ATOM 14631 N N . GLN C 3 271 ? 45.632 7.038 2.448 1.00 43.08 271 GLN C N 1
ATOM 14632 C CA . GLN C 3 271 ? 44.198 7.199 2.669 1.00 46.82 271 GLN C CA 1
ATOM 14633 C C . GLN C 3 271 ? 43.784 8.658 2.534 1.00 43.66 271 GLN C C 1
ATOM 14634 O O . GLN C 3 271 ? 42.699 8.955 2.023 1.00 42.40 271 GLN C O 1
ATOM 14648 N N . LEU C 3 272 ? 44.627 9.583 2.998 1.00 42.77 272 LEU C N 1
ATOM 14649 C CA . LEU C 3 272 ? 44.386 10.996 2.731 1.00 39.77 272 LEU C CA 1
ATOM 14650 C C . LEU C 3 272 ? 44.244 11.241 1.234 1.00 39.01 272 LEU C C 1
ATOM 14651 O O . LEU C 3 272 ? 43.265 11.840 0.776 1.00 39.51 272 LEU C O 1
ATOM 14667 N N . TYR C 3 273 ? 45.221 10.777 0.455 1.00 38.62 273 TYR C N 1
ATOM 14668 C CA . TYR C 3 273 ? 45.179 10.987 -0.989 1.00 38.64 273 TYR C CA 1
ATOM 14669 C C . TYR C 3 273 ? 43.979 10.287 -1.618 1.00 40.09 273 TYR C C 1
ATOM 14670 O O . TYR C 3 273 ? 43.354 10.822 -2.542 1.00 40.54 273 TYR C O 1
ATOM 14688 N N . THR C 3 274 ? 43.630 9.098 -1.122 1.00 40.04 274 THR C N 1
ATOM 14689 C CA . THR C 3 274 ? 42.523 8.352 -1.716 1.00 41.91 274 THR C CA 1
ATOM 14690 C C . THR C 3 274 ? 41.180 9.020 -1.436 1.00 40.08 274 THR C C 1
ATOM 14691 O O . THR C 3 274 ? 40.301 9.040 -2.306 1.00 41.28 274 THR C O 1
ATOM 14702 N N . THR C 3 275 ? 40.998 9.576 -0.236 1.00 39.97 275 THR C N 1
ATOM 14703 C CA . THR C 3 275 ? 39.701 10.117 0.153 1.00 39.45 275 THR C CA 1
ATOM 14704 C C . THR C 3 275 ? 39.537 11.601 -0.157 1.00 40.93 275 THR C C 1
ATOM 14705 O O . THR C 3 275 ? 38.398 12.062 -0.297 1.00 39.77 275 THR C O 1
ATOM 14716 N N . ARG C 3 276 ? 40.629 12.360 -0.264 1.00 41.88 276 ARG C N 1
ATOM 14717 C CA . ARG C 3 276 ? 40.547 13.787 -0.556 1.00 43.53 276 ARG C CA 1
ATOM 14718 C C . ARG C 3 276 ? 40.952 14.156 -1.974 1.00 42.71 276 ARG C C 1
ATOM 14719 O O . ARG C 3 276 ? 40.403 15.110 -2.526 1.00 43.30 276 ARG C O 1
ATOM 14740 N N . TYR C 3 277 ? 41.899 13.437 -2.573 1.00 43.27 277 TYR C N 1
ATOM 14741 C CA . TYR C 3 277 ? 42.505 13.835 -3.839 1.00 44.29 277 TYR C CA 1
ATOM 14742 C C . TYR C 3 277 ? 42.438 12.702 -4.850 1.00 44.82 277 TYR C C 1
ATOM 14743 O O . TYR C 3 277 ? 43.347 12.509 -5.665 1.00 45.63 277 TYR C O 1
ATOM 14761 N N . GLU C 3 278 ? 41.349 11.931 -4.805 1.00 45.95 278 GLU C N 1
ATOM 14762 C CA . GLU C 3 278 ? 41.155 10.847 -5.761 1.00 48.55 278 GLU C CA 1
ATOM 14763 C C . GLU C 3 278 ? 41.247 11.333 -7.203 1.00 48.13 278 GLU C C 1
ATOM 14764 O O . GLU C 3 278 ? 41.718 10.595 -8.075 1.00 48.25 278 GLU C O 1
ATOM 14776 N N . ASP C 3 279 ? 40.799 12.561 -7.477 1.00 47.76 279 ASP C N 1
ATOM 14777 C CA . ASP C 3 279 ? 40.910 13.092 -8.833 1.00 53.02 279 ASP C CA 1
ATOM 14778 C C . ASP C 3 279 ? 42.359 13.089 -9.308 1.00 54.27 279 ASP C C 1
ATOM 14779 O O . ASP C 3 279 ? 42.638 12.760 -10.466 1.00 58.40 279 ASP C O 1
ATOM 14788 N N . VAL C 3 280 ? 43.292 13.439 -8.426 1.00 51.97 280 VAL C N 1
ATOM 14789 C CA . VAL C 3 280 ? 44.711 13.458 -8.776 1.00 51.33 280 VAL C CA 1
ATOM 14790 C C . VAL C 3 280 ? 45.349 12.089 -8.580 1.00 51.62 280 VAL C C 1
ATOM 14791 O O . VAL C 3 280 ? 46.124 11.631 -9.424 1.00 53.44 280 VAL C O 1
ATOM 14804 N N . PHE C 3 281 ? 45.032 11.426 -7.467 1.00 50.27 281 PHE C N 1
ATOM 14805 C CA . PHE C 3 281 ? 45.660 10.164 -7.093 1.00 49.49 281 PHE C CA 1
ATOM 14806 C C . PHE C 3 281 ? 45.130 8.981 -7.891 1.00 49.65 281 PHE C C 1
ATOM 14807 O O . PHE C 3 281 ? 45.827 7.965 -7.998 1.00 49.69 281 PHE C O 1
ATOM 14824 N N . GLY C 3 282 ? 43.933 9.104 -8.467 1.00 49.98 282 GLY C N 1
ATOM 14825 C CA . GLY C 3 282 ? 43.244 8.017 -9.127 1.00 52.11 282 GLY C CA 1
ATOM 14826 C C . GLY C 3 282 ? 44.119 7.045 -9.895 1.00 57.73 282 GLY C C 1
ATOM 14827 O O . GLY C 3 282 ? 44.077 5.832 -9.667 1.00 56.93 282 GLY C O 1
ATOM 14831 N N . PRO C 3 283 ? 44.917 7.554 -10.836 1.00 64.84 283 PRO C N 1
ATOM 14832 C CA . PRO C 3 283 ? 45.736 6.652 -11.664 1.00 68.23 283 PRO C CA 1
ATOM 14833 C C . PRO C 3 283 ? 46.601 5.690 -10.867 1.00 66.23 283 PRO C C 1
ATOM 14834 O O . PRO C 3 283 ? 46.932 4.608 -11.370 1.00 67.40 283 PRO C O 1
ATOM 14845 N N . MET C 3 284 ? 46.971 6.041 -9.635 1.00 62.52 284 MET C N 1
ATOM 14846 C CA . MET C 3 284 ? 47.888 5.234 -8.840 1.00 60.04 284 MET C CA 1
ATOM 14847 C C . MET C 3 284 ? 47.193 4.382 -7.785 1.00 57.07 284 MET C C 1
ATOM 14848 O O . MET C 3 284 ? 47.860 3.568 -7.137 1.00 54.38 284 MET C O 1
ATOM 14862 N N . ILE C 3 285 ? 45.881 4.540 -7.598 1.00 56.85 285 ILE C N 1
ATOM 14863 C CA . ILE C 3 285 ? 45.197 3.836 -6.516 1.00 55.97 285 ILE C CA 1
ATOM 14864 C C . ILE C 3 285 ? 45.304 2.328 -6.702 1.00 55.74 285 ILE C C 1
ATOM 14865 O O . ILE C 3 285 ? 45.506 1.581 -5.737 1.00 54.49 285 ILE C O 1
ATOM 14881 N N . ASN C 3 286 ? 45.172 1.857 -7.943 1.00 57.69 286 ASN C N 1
ATOM 14882 C CA . ASN C 3 286 ? 45.163 0.419 -8.188 1.00 61.21 286 ASN C CA 1
ATOM 14883 C C . ASN C 3 286 ? 46.472 -0.225 -7.748 1.00 59.10 286 ASN C C 1
ATOM 14884 O O . ASN C 3 286 ? 46.473 -1.333 -7.200 1.00 56.60 286 ASN C O 1
ATOM 14895 N N . GLU C 3 287 ? 47.596 0.458 -7.971 1.00 61.95 287 GLU C N 1
ATOM 14896 C CA . GLU C 3 287 ? 48.883 -0.081 -7.544 1.00 67.26 287 GLU C CA 1
ATOM 14897 C C . GLU C 3 287 ? 48.925 -0.282 -6.034 1.00 59.06 287 GLU C C 1
ATOM 14898 O O . GLU C 3 287 ? 49.444 -1.295 -5.548 1.00 57.08 287 GLU C O 1
ATOM 14910 N N . PHE C 3 288 ? 48.387 0.673 -5.272 1.00 53.46 288 PHE C N 1
ATOM 14911 C CA . PHE C 3 288 ? 48.436 0.565 -3.817 1.00 49.66 288 PHE C CA 1
ATOM 14912 C C . PHE C 3 288 ? 47.482 -0.502 -3.300 1.00 47.85 288 PHE C C 1
ATOM 14913 O O . PHE C 3 288 ? 47.785 -1.174 -2.307 1.00 44.67 288 PHE C O 1
ATOM 14930 N N . ILE C 3 289 ? 46.329 -0.670 -3.950 1.00 50.97 289 ILE C N 1
ATOM 14931 C CA . ILE C 3 289 ? 45.433 -1.772 -3.606 1.00 53.88 289 ILE C CA 1
ATOM 14932 C C . ILE C 3 289 ? 46.190 -3.093 -3.678 1.00 56.51 289 ILE C C 1
ATOM 14933 O O . ILE C 3 289 ? 46.259 -3.850 -2.704 1.00 56.77 289 ILE C O 1
ATOM 14949 N N . GLN C 3 290 ? 46.793 -3.373 -4.837 1.00 59.55 290 GLN C N 1
ATOM 14950 C CA . GLN C 3 290 ? 47.478 -4.648 -5.023 1.00 63.51 290 GLN C CA 1
ATOM 14951 C C . GLN C 3 290 ? 48.577 -4.844 -3.985 1.00 58.58 290 GLN C C 1
ATOM 14952 O O . GLN C 3 290 ? 48.735 -5.943 -3.442 1.00 57.17 290 GLN C O 1
ATOM 14966 N N . ILE C 3 291 ? 49.344 -3.791 -3.689 1.00 57.66 291 ILE C N 1
ATOM 14967 C CA . ILE C 3 291 ? 50.400 -3.925 -2.691 1.00 59.15 291 ILE C CA 1
ATOM 14968 C C . ILE C 3 291 ? 49.808 -4.068 -1.295 1.00 55.05 291 ILE C C 1
ATOM 14969 O O . ILE C 3 291 ? 50.372 -4.769 -0.445 1.00 52.22 291 ILE C O 1
ATOM 14985 N N . THR C 3 292 ? 48.679 -3.409 -1.023 1.00 54.90 292 THR C N 1
ATOM 14986 C CA . THR C 3 292 ? 48.013 -3.619 0.258 1.00 55.62 292 THR C CA 1
ATOM 14987 C C . THR C 3 292 ? 47.471 -5.041 0.357 1.00 59.74 292 THR C C 1
ATOM 14988 O O . THR C 3 292 ? 47.560 -5.673 1.416 1.00 59.31 292 THR C O 1
ATOM 14999 N N A TRP C 3 293 ? 46.924 -5.567 -0.741 0.53 61.69 293 TRP C N 1
ATOM 15000 N N B TRP C 3 293 ? 46.890 -5.552 -0.732 0.47 61.67 293 TRP C N 1
ATOM 15001 C CA A TRP C 3 293 ? 46.457 -6.949 -0.737 0.53 63.60 293 TRP C CA 1
ATOM 15002 C CA B TRP C 3 293 ? 46.463 -6.948 -0.764 0.47 63.61 293 TRP C CA 1
ATOM 15003 C C A TRP C 3 293 ? 47.596 -7.912 -0.422 0.53 64.09 293 TRP C C 1
ATOM 15004 C C B TRP C 3 293 ? 47.611 -7.875 -0.385 0.47 64.06 293 TRP C C 1
ATOM 15005 O O A TRP C 3 293 ? 47.430 -8.842 0.375 0.53 62.95 293 TRP C O 1
ATOM 15006 O O B TRP C 3 293 ? 47.470 -8.740 0.486 0.47 62.80 293 TRP C O 1
ATOM 15047 N N . ASN C 3 294 ? 48.763 -7.705 -1.038 1.00 64.83 294 ASN C N 1
ATOM 15048 C CA . ASN C 3 294 ? 49.909 -8.561 -0.752 1.00 67.42 294 ASN C CA 1
ATOM 15049 C C . ASN C 3 294 ? 50.449 -8.325 0.653 1.00 63.26 294 ASN C C 1
ATOM 15050 O O . ASN C 3 294 ? 50.929 -9.264 1.296 1.00 61.76 294 ASN C O 1
ATOM 15062 N N . LEU C 3 295 ? 50.380 -7.087 1.144 1.00 62.57 295 LEU C N 1
ATOM 15063 C CA . LEU C 3 295 ? 50.880 -6.794 2.483 1.00 63.30 295 LEU C CA 1
ATOM 15064 C C . LEU C 3 295 ? 50.066 -7.531 3.541 1.00 63.79 295 LEU C C 1
ATOM 15065 O O . LEU C 3 295 ? 50.624 -8.140 4.460 1.00 62.57 295 LEU C O 1
ATOM 15081 N N . LEU C 3 296 ? 48.736 -7.485 3.424 1.00 65.75 296 LEU C N 1
ATOM 15082 C CA . LEU C 3 296 ? 47.883 -8.180 4.382 1.00 66.99 296 LEU C CA 1
ATOM 15083 C C . LEU C 3 296 ? 47.981 -9.691 4.227 1.00 73.14 296 LEU C C 1
ATOM 15084 O O . LEU C 3 296 ? 47.731 -10.430 5.185 1.00 75.40 296 LEU C O 1
ATOM 15100 N N . THR C 3 297 ? 48.343 -10.166 3.035 1.00 76.64 297 THR C N 1
ATOM 15101 C CA . THR C 3 297 ? 48.441 -11.603 2.804 1.00 79.27 297 THR C CA 1
ATOM 15102 C C . THR C 3 297 ? 49.593 -12.218 3.589 1.00 77.16 297 THR C C 1
ATOM 15103 O O . THR C 3 297 ? 49.461 -13.322 4.129 1.00 75.56 297 THR C O 1
ATOM 15114 N N . SER C 3 298 ? 50.725 -11.519 3.671 1.00 77.54 298 SER C N 1
ATOM 15115 C CA . SER C 3 298 ? 51.945 -12.056 4.260 1.00 80.07 298 SER C CA 1
ATOM 15116 C C . SER C 3 298 ? 52.292 -11.385 5.585 1.00 78.32 298 SER C C 1
ATOM 15117 O O . SER C 3 298 ? 53.469 -11.256 5.932 1.00 77.98 298 SER C O 1
ATOM 15125 N N . ILE C 3 299 ? 51.284 -10.965 6.342 1.00 76.43 299 ILE C N 1
ATOM 15126 C CA . ILE C 3 299 ? 51.492 -10.230 7.585 1.00 75.84 299 ILE C CA 1
ATOM 15127 C C . ILE C 3 299 ? 51.318 -11.191 8.753 1.00 80.93 299 ILE C C 1
ATOM 15128 O O . ILE C 3 299 ? 50.343 -11.951 8.806 1.00 80.09 299 ILE C O 1
ATOM 15144 N N . SER C 3 300 ? 52.271 -11.169 9.680 1.00 87.55 300 SER C N 1
ATOM 15145 C CA . SER C 3 300 ? 52.203 -12.036 10.846 1.00 93.72 300 SER C CA 1
ATOM 15146 C C . SER C 3 300 ? 51.091 -11.583 11.785 1.00 91.52 300 SER C C 1
ATOM 15147 O O . SER C 3 300 ? 50.775 -10.395 11.885 1.00 90.02 300 SER C O 1
ATOM 15155 N N . ASN C 3 301 ? 50.495 -12.549 12.482 1.00 90.82 301 ASN C N 1
ATOM 15156 C CA . ASN C 3 301 ? 49.423 -12.257 13.435 1.00 87.33 301 ASN C CA 1
ATOM 15157 C C . ASN C 3 301 ? 49.935 -11.624 14.733 1.00 78.01 301 ASN C C 1
ATOM 15158 O O . ASN C 3 301 ? 49.146 -11.471 15.678 1.00 75.42 301 ASN C O 1
ATOM 15169 N N . GLN C 3 302 ? 51.210 -11.252 14.798 1.00 72.67 302 GLN C N 1
ATOM 15170 C CA . GLN C 3 302 ? 51.747 -10.641 16.005 1.00 69.24 302 GLN C CA 1
ATOM 15171 C C . GLN C 3 302 ? 51.131 -9.259 16.218 1.00 68.07 302 GLN C C 1
ATOM 15172 O O . GLN C 3 302 ? 50.896 -8.527 15.251 1.00 63.27 302 GLN C O 1
ATOM 15186 N N . PRO C 3 303 ? 50.859 -8.870 17.468 1.00 74.02 303 PRO C N 1
ATOM 15187 C CA . PRO C 3 303 ? 50.207 -7.569 17.696 1.00 72.44 303 PRO C CA 1
ATOM 15188 C C . PRO C 3 303 ? 50.968 -6.377 17.136 1.00 65.33 303 PRO C C 1
ATOM 15189 O O . PRO C 3 303 ? 50.342 -5.356 16.825 1.00 63.78 303 PRO C O 1
ATOM 15200 N N . LYS C 3 304 ? 52.293 -6.463 16.995 1.00 60.35 304 LYS C N 1
ATOM 15201 C CA . LYS C 3 304 ? 53.056 -5.294 16.570 1.00 55.12 304 LYS C CA 1
ATOM 15202 C C . LYS C 3 304 ? 52.691 -4.829 15.165 1.00 52.47 304 LYS C C 1
ATOM 15203 O O . LYS C 3 304 ? 53.081 -3.720 14.780 1.00 49.48 304 LYS C O 1
ATOM 15222 N N . TYR C 3 305 ? 51.970 -5.641 14.393 1.00 55.40 305 TYR C N 1
ATOM 15223 C CA . TYR C 3 305 ? 51.443 -5.231 13.100 1.00 60.98 305 TYR C CA 1
ATOM 15224 C C . TYR C 3 305 ? 49.982 -4.802 13.169 1.00 59.29 305 TYR C C 1
ATOM 15225 O O . TYR C 3 305 ? 49.391 -4.505 12.127 1.00 56.57 305 TYR C O 1
ATOM 15243 N N . ASP C 3 306 ? 49.384 -4.774 14.362 1.00 62.46 306 ASP C N 1
ATOM 15244 C CA . ASP C 3 306 ? 47.950 -4.514 14.466 1.00 66.06 306 ASP C CA 1
ATOM 15245 C C . ASP C 3 306 ? 47.582 -3.181 13.828 1.00 60.23 306 ASP C C 1
ATOM 15246 O O . ASP C 3 306 ? 46.641 -3.100 13.031 1.00 59.87 306 ASP C O 1
ATOM 15255 N N . ILE C 3 307 ? 48.315 -2.122 14.170 1.00 55.31 307 ILE C N 1
ATOM 15256 C CA . ILE C 3 307 ? 47.990 -0.794 13.655 1.00 50.38 307 ILE C CA 1
ATOM 15257 C C . ILE C 3 307 ? 48.147 -0.761 12.139 1.00 48.55 307 ILE C C 1
ATOM 15258 O O . ILE C 3 307 ? 47.272 -0.271 11.415 1.00 46.03 307 ILE C O 1
ATOM 15274 N N . LEU C 3 308 ? 49.264 -1.291 11.635 1.00 49.88 308 LEU C N 1
ATOM 15275 C CA . LEU C 3 308 ? 49.467 -1.347 10.191 1.00 52.82 308 LEU C CA 1
ATOM 15276 C C . LEU C 3 308 ? 48.319 -2.073 9.498 1.00 51.42 308 LEU C C 1
ATOM 15277 O O . LEU C 3 308 ? 47.851 -1.643 8.437 1.00 52.20 308 LEU C O 1
ATOM 15293 N N . VAL C 3 309 ? 47.851 -3.179 10.082 1.00 50.06 309 VAL C N 1
ATOM 15294 C CA . VAL C 3 309 ? 46.755 -3.929 9.475 1.00 49.72 309 VAL C CA 1
ATOM 15295 C C . VAL C 3 309 ? 45.494 -3.077 9.418 1.00 47.52 309 VAL C C 1
ATOM 15296 O O . VAL C 3 309 ? 44.798 -3.037 8.395 1.00 46.64 309 VAL C O 1
ATOM 15309 N N . SER C 3 310 ? 45.177 -2.382 10.512 1.00 47.86 310 SER C N 1
ATOM 15310 C CA . SER C 3 310 ? 43.945 -1.601 10.552 1.00 48.16 310 SER C CA 1
ATOM 15311 C C . SER C 3 310 ? 44.020 -0.400 9.617 1.00 47.12 310 SER C C 1
ATOM 15312 O O . SER C 3 310 ? 43.037 -0.071 8.943 1.00 45.85 310 SER C O 1
ATOM 15320 N N . LYS C 3 311 ? 45.174 0.270 9.563 1.00 46.80 311 LYS C N 1
ATOM 15321 C CA . LYS C 3 311 ? 45.338 1.368 8.616 1.00 45.51 311 LYS C CA 1
ATOM 15322 C C . LYS C 3 311 ? 45.247 0.879 7.178 1.00 45.62 311 LYS C C 1
ATOM 15323 O O . LYS C 3 311 ? 44.768 1.610 6.303 1.00 46.71 311 LYS C O 1
ATOM 15342 N N . SER C 3 312 ? 45.703 -0.346 6.910 1.00 45.39 312 SER C N 1
ATOM 15343 C CA . SER C 3 312 ? 45.543 -0.912 5.575 1.00 46.72 312 SER C CA 1
ATOM 15344 C C . SER C 3 312 ? 44.078 -1.210 5.282 1.00 44.81 312 SER C C 1
ATOM 15345 O O . SER C 3 312 ? 43.593 -0.947 4.176 1.00 42.52 312 SER C O 1
ATOM 15353 N N . LEU C 3 313 ? 43.357 -1.758 6.264 1.00 46.32 313 LEU C N 1
ATOM 15354 C CA . LEU C 3 313 ? 41.947 -2.065 6.057 1.00 48.34 313 LEU C CA 1
ATOM 15355 C C . LEU C 3 313 ? 41.113 -0.800 5.910 1.00 47.21 313 LEU C C 1
ATOM 15356 O O . LEU C 3 313 ? 40.130 -0.794 5.160 1.00 48.58 313 LEU C O 1
ATOM 15372 N N . SER C 3 314 ? 41.477 0.274 6.612 1.00 45.75 314 SER C N 1
ATOM 15373 C CA . SER C 3 314 ? 40.766 1.534 6.428 1.00 46.61 314 SER C CA 1
ATOM 15374 C C . SER C 3 314 ? 40.998 2.088 5.028 1.00 44.51 314 SER C C 1
ATOM 15375 O O . SER C 3 314 ? 40.081 2.648 4.416 1.00 45.47 314 SER C O 1
ATOM 15383 N N . PHE C 3 315 ? 42.217 1.939 4.500 1.00 41.53 315 PHE C N 1
ATOM 15384 C CA . PHE C 3 315 ? 42.459 2.289 3.104 1.00 39.90 315 PHE C CA 1
ATOM 15385 C C . PHE C 3 315 ? 41.566 1.468 2.182 1.00 40.44 315 PHE C C 1
ATOM 15386 O O . PHE C 3 315 ? 40.889 2.015 1.304 1.00 40.91 315 PHE C O 1
ATOM 15403 N N . LEU C 3 316 ? 41.549 0.147 2.372 1.00 42.73 316 LEU C N 1
ATOM 15404 C CA . LEU C 3 316 ? 40.708 -0.705 1.538 1.00 46.16 316 LEU C CA 1
ATOM 15405 C C . LEU C 3 316 ? 39.231 -0.404 1.749 1.00 44.19 316 LEU C C 1
ATOM 15406 O O . LEU C 3 316 ? 38.421 -0.600 0.836 1.00 40.99 316 LEU C O 1
ATOM 15422 N N . THR C 3 317 ? 38.861 0.069 2.941 1.00 45.88 317 THR C N 1
ATOM 15423 C CA . THR C 3 317 ? 37.476 0.458 3.181 1.00 48.96 317 THR C CA 1
ATOM 15424 C C . THR C 3 317 ? 37.118 1.718 2.403 1.00 50.31 317 THR C C 1
ATOM 15425 O O . THR C 3 317 ? 36.015 1.823 1.853 1.00 50.84 317 THR C O 1
ATOM 15436 N N . ALA C 3 318 ? 38.035 2.687 2.348 1.00 50.50 318 ALA C N 1
ATOM 15437 C CA . ALA C 3 318 ? 37.798 3.877 1.536 1.00 51.27 318 ALA C CA 1
ATOM 15438 C C . ALA C 3 318 ? 37.698 3.516 0.061 1.00 51.80 318 ALA C C 1
ATOM 15439 O O . ALA C 3 318 ? 36.904 4.106 -0.680 1.00 54.49 318 ALA C O 1
ATOM 15446 N N . VAL C 3 319 ? 38.498 2.544 -0.383 1.00 51.59 319 VAL C N 1
ATOM 15447 C CA . VAL C 3 319 ? 38.418 2.086 -1.764 1.00 53.24 319 VAL C CA 1
ATOM 15448 C C . VAL C 3 319 ? 37.092 1.385 -2.021 1.00 53.87 319 VAL C C 1
ATOM 15449 O O . VAL C 3 319 ? 36.533 1.480 -3.121 1.00 54.48 319 VAL C O 1
ATOM 15462 N N . THR C 3 320 ? 36.567 0.674 -1.021 1.00 53.10 320 THR C N 1
ATOM 15463 C CA . THR C 3 320 ? 35.285 -0.000 -1.187 1.00 52.24 320 THR C CA 1
ATOM 15464 C C . THR C 3 320 ? 34.148 0.998 -1.379 1.00 51.07 320 THR C C 1
ATOM 15465 O O . THR C 3 320 ? 33.124 0.661 -1.984 1.00 50.20 320 THR C O 1
ATOM 15476 N N . ARG C 3 321 ? 34.308 2.220 -0.879 1.00 56.09 321 ARG C N 1
ATOM 15477 C CA . ARG C 3 321 ? 33.280 3.246 -0.982 1.00 56.47 321 ARG C CA 1
ATOM 15478 C C . ARG C 3 321 ? 33.364 4.048 -2.273 1.00 55.62 321 ARG C C 1
ATOM 15479 O O . ARG C 3 321 ? 32.511 4.911 -2.504 1.00 56.75 321 ARG C O 1
ATOM 15500 N N . ILE C 3 322 ? 34.363 3.793 -3.113 1.00 53.05 322 ILE C N 1
ATOM 15501 C CA . ILE C 3 322 ? 34.476 4.429 -4.422 1.00 52.50 322 ILE C CA 1
ATOM 15502 C C . ILE C 3 322 ? 34.025 3.409 -5.465 1.00 55.44 322 ILE C C 1
ATOM 15503 O O . ILE C 3 322 ? 34.750 2.430 -5.709 1.00 56.40 322 ILE C O 1
ATOM 15519 N N . PRO C 3 323 ? 32.855 3.583 -6.090 1.00 58.87 323 PRO C N 1
ATOM 15520 C CA . PRO C 3 323 ? 32.335 2.526 -6.978 1.00 61.80 323 PRO C CA 1
ATOM 15521 C C . PRO C 3 323 ? 33.313 2.065 -8.045 1.00 64.79 323 PRO C C 1
ATOM 15522 O O . PRO C 3 323 ? 33.420 0.857 -8.292 1.00 67.86 323 PRO C O 1
ATOM 15533 N N . LYS C 3 324 ? 34.028 2.989 -8.690 1.00 64.96 324 LYS C N 1
ATOM 15534 C CA . LYS C 3 324 ? 34.938 2.597 -9.762 1.00 66.79 324 LYS C CA 1
ATOM 15535 C C . LYS C 3 324 ? 35.944 1.559 -9.282 1.00 66.28 324 LYS C C 1
ATOM 15536 O O . LYS C 3 324 ? 36.233 0.588 -9.992 1.00 66.71 324 LYS C O 1
ATOM 15555 N N . TYR C 3 325 ? 36.490 1.745 -8.081 1.00 65.18 325 TYR C N 1
ATOM 15556 C CA . TYR C 3 325 ? 37.520 0.852 -7.568 1.00 64.33 325 TYR C CA 1
ATOM 15557 C C . TYR C 3 325 ? 36.957 -0.333 -6.799 1.00 64.08 325 TYR C C 1
ATOM 15558 O O . TYR C 3 325 ? 37.679 -1.313 -6.592 1.00 64.15 325 TYR C O 1
ATOM 15576 N N . PHE C 3 326 ? 35.698 -0.270 -6.364 1.00 63.85 326 PHE C N 1
ATOM 15577 C CA . PHE C 3 326 ? 35.090 -1.440 -5.743 1.00 64.16 326 PHE C CA 1
ATOM 15578 C C . PHE C 3 326 ? 34.837 -2.541 -6.763 1.00 66.80 326 PHE C C 1
ATOM 15579 O O . PHE C 3 326 ? 34.840 -3.726 -6.409 1.00 67.96 326 PHE C O 1
ATOM 15596 N N . GLU C 3 327 ? 34.624 -2.174 -8.028 1.00 69.72 327 GLU C N 1
ATOM 15597 C CA . GLU C 3 327 ? 34.300 -3.169 -9.042 1.00 73.70 327 GLU C CA 1
ATOM 15598 C C . GLU C 3 327 ? 35.458 -4.111 -9.332 1.00 80.51 327 GLU C C 1
ATOM 15599 O O . GLU C 3 327 ? 35.223 -5.223 -9.817 1.00 81.42 327 GLU C O 1
ATOM 15611 N N . ILE C 3 328 ? 36.699 -3.707 -9.051 1.00 87.07 328 ILE C N 1
ATOM 15612 C CA . ILE C 3 328 ? 37.821 -4.580 -9.369 1.00 94.47 328 ILE C CA 1
ATOM 15613 C C . ILE C 3 328 ? 37.796 -5.842 -8.515 1.00 95.68 328 ILE C C 1
ATOM 15614 O O . ILE C 3 328 ? 38.354 -6.869 -8.920 1.00 99.91 328 ILE C O 1
ATOM 15630 N N . PHE C 3 329 ? 37.163 -5.799 -7.342 1.00 90.67 329 PHE C N 1
ATOM 15631 C CA . PHE C 3 329 ? 36.964 -6.986 -6.519 1.00 84.88 329 PHE C CA 1
ATOM 15632 C C . PHE C 3 329 ? 35.497 -7.140 -6.136 1.00 79.77 329 PHE C C 1
ATOM 15633 O O . PHE C 3 329 ? 35.168 -7.577 -5.030 1.00 80.07 329 PHE C O 1
ATOM 15650 N N . ASN C 3 330 ? 34.595 -6.794 -7.048 1.00 73.74 330 ASN C N 1
ATOM 15651 C CA . ASN C 3 330 ? 33.166 -7.078 -6.894 1.00 67.64 330 ASN C CA 1
ATOM 15652 C C . ASN C 3 330 ? 32.760 -8.289 -7.728 1.00 65.30 330 ASN C C 1
ATOM 15653 O O . ASN C 3 330 ? 31.824 -8.241 -8.525 1.00 63.42 330 ASN C O 1
ATOM 15664 N N . ASN C 3 331 ? 33.479 -9.396 -7.551 1.00 64.21 331 ASN C N 1
ATOM 15665 C CA . ASN C 3 331 ? 33.174 -10.636 -8.248 1.00 64.24 331 ASN C CA 1
ATOM 15666 C C . ASN C 3 331 ? 33.559 -11.803 -7.350 1.00 65.22 331 ASN C C 1
ATOM 15667 O O . ASN C 3 331 ? 34.369 -11.661 -6.430 1.00 64.48 331 ASN C O 1
ATOM 15678 N N . GLU C 3 332 ? 32.967 -12.966 -7.634 1.00 68.26 332 GLU C N 1
ATOM 15679 C CA . GLU C 3 332 ? 33.132 -14.118 -6.752 1.00 70.99 332 GLU C CA 1
ATOM 15680 C C . GLU C 3 332 ? 34.602 -14.453 -6.526 1.00 68.30 332 GLU C C 1
ATOM 15681 O O . GLU C 3 332 ? 35.004 -14.784 -5.404 1.00 67.12 332 GLU C O 1
ATOM 15693 N N . SER C 3 333 ? 35.421 -14.376 -7.576 1.00 66.99 333 SER C N 1
ATOM 15694 C CA . SER C 3 333 ? 36.816 -14.784 -7.448 1.00 66.58 333 SER C CA 1
ATOM 15695 C C . SER C 3 333 ? 37.561 -13.893 -6.462 1.00 61.69 333 SER C C 1
ATOM 15696 O O . SER C 3 333 ? 38.169 -14.381 -5.503 1.00 58.77 333 SER C O 1
ATOM 15704 N N . ALA C 3 334 ? 37.527 -12.578 -6.684 1.00 61.90 334 ALA C N 1
ATOM 15705 C CA . ALA C 3 334 ? 38.228 -11.665 -5.787 1.00 61.84 334 ALA C CA 1
ATOM 15706 C C . ALA C 3 334 ? 37.613 -11.680 -4.394 1.00 63.35 334 ALA C C 1
ATOM 15707 O O . ALA C 3 334 ? 38.334 -11.727 -3.390 1.00 59.61 334 ALA C O 1
ATOM 15714 N N . MET C 3 335 ? 36.282 -11.643 -4.311 1.00 68.43 335 MET C N 1
ATOM 15715 C CA . MET C 3 335 ? 35.627 -11.595 -3.008 1.00 72.10 335 MET C CA 1
ATOM 15716 C C . MET C 3 335 ? 35.922 -12.853 -2.199 1.00 74.59 335 MET C C 1
ATOM 15717 O O . MET C 3 335 ? 36.085 -12.787 -0.974 1.00 77.05 335 MET C O 1
ATOM 15731 N N . ASN C 3 336 ? 36.000 -14.008 -2.864 1.00 73.09 336 ASN C N 1
ATOM 15732 C CA . ASN C 3 336 ? 36.326 -15.244 -2.160 1.00 70.77 336 ASN C CA 1
ATOM 15733 C C . ASN C 3 336 ? 37.786 -15.272 -1.732 1.00 66.39 336 ASN C C 1
ATOM 15734 O O . ASN C 3 336 ? 38.120 -15.880 -0.708 1.00 63.30 336 ASN C O 1
ATOM 15745 N N . ASN C 3 337 ? 38.667 -14.624 -2.494 1.00 67.92 337 ASN C N 1
ATOM 15746 C CA . ASN C 3 337 ? 40.082 -14.595 -2.140 1.00 71.22 337 ASN C CA 1
ATOM 15747 C C . ASN C 3 337 ? 40.348 -13.620 -1.000 1.00 67.10 337 ASN C C 1
ATOM 15748 O O . ASN C 3 337 ? 41.254 -13.851 -0.191 1.00 64.68 337 ASN C O 1
ATOM 15759 N N . ILE C 3 338 ? 39.570 -12.537 -0.916 1.00 65.80 338 ILE C N 1
ATOM 15760 C CA . ILE C 3 338 ? 39.612 -11.677 0.264 1.00 64.05 338 ILE C CA 1
ATOM 15761 C C . ILE C 3 338 ? 39.196 -12.465 1.498 1.00 64.23 338 ILE C C 1
ATOM 15762 O O . ILE C 3 338 ? 39.828 -12.379 2.559 1.00 63.38 338 ILE C O 1
ATOM 15778 N N . THR C 3 339 ? 38.122 -13.245 1.375 1.00 63.76 339 THR C N 1
ATOM 15779 C CA . THR C 3 339 ? 37.605 -14.006 2.506 1.00 63.54 339 THR C CA 1
ATOM 15780 C C . THR C 3 339 ? 38.663 -14.953 3.062 1.00 63.57 339 THR C C 1
ATOM 15781 O O . THR C 3 339 ? 38.986 -14.915 4.255 1.00 63.83 339 THR C O 1
ATOM 15792 N N . GLU C 3 340 ? 39.217 -15.814 2.205 1.00 63.64 340 GLU C N 1
ATOM 15793 C CA . GLU C 3 340 ? 40.149 -16.831 2.682 1.00 65.00 340 GLU C CA 1
ATOM 15794 C C . GLU C 3 340 ? 41.460 -16.215 3.155 1.00 61.08 340 GLU C C 1
ATOM 15795 O O . GLU C 3 340 ? 42.029 -16.654 4.161 1.00 59.02 340 GLU C O 1
ATOM 15807 N N . GLN C 3 341 ? 41.956 -15.200 2.449 1.00 63.39 341 GLN C N 1
ATOM 15808 C CA . GLN C 3 341 ? 43.294 -14.686 2.711 1.00 68.77 341 GLN C CA 1
ATOM 15809 C C . GLN C 3 341 ? 43.313 -13.565 3.744 1.00 67.41 341 GLN C C 1
ATOM 15810 O O . GLN C 3 341 ? 44.258 -13.479 4.536 1.00 65.40 341 GLN C O 1
ATOM 15824 N N . ILE C 3 342 ? 42.299 -12.706 3.760 1.00 67.01 342 ILE C N 1
ATOM 15825 C CA . ILE C 3 342 ? 42.320 -11.488 4.567 1.00 66.74 342 ILE C CA 1
ATOM 15826 C C . ILE C 3 342 ? 41.453 -11.616 5.815 1.00 63.03 342 ILE C C 1
ATOM 15827 O O . ILE C 3 342 ? 41.918 -11.373 6.928 1.00 60.56 342 ILE C O 1
ATOM 15843 N N . ILE C 3 343 ? 40.187 -12.001 5.647 1.00 61.59 343 ILE C N 1
ATOM 15844 C CA . ILE C 3 343 ? 39.214 -11.882 6.735 1.00 59.56 343 ILE C CA 1
ATOM 15845 C C . ILE C 3 343 ? 39.272 -13.088 7.662 1.00 62.21 343 ILE C C 1
ATOM 15846 O O . ILE C 3 343 ? 39.467 -12.944 8.874 1.00 61.93 343 ILE C O 1
ATOM 15862 N N . LEU C 3 344 ? 39.088 -14.292 7.116 1.00 65.61 344 LEU C N 1
ATOM 15863 C CA . LEU C 3 344 ? 38.954 -15.466 7.973 1.00 67.71 344 LEU C CA 1
ATOM 15864 C C . LEU C 3 344 ? 40.161 -15.698 8.875 1.00 68.65 344 LEU C C 1
ATOM 15865 O O . LEU C 3 344 ? 39.956 -16.020 10.059 1.00 66.99 344 LEU C O 1
ATOM 15881 N N . PRO C 3 345 ? 41.408 -15.571 8.414 1.00 71.58 345 PRO C N 1
ATOM 15882 C CA . PRO C 3 345 ? 42.544 -15.817 9.319 1.00 72.60 345 PRO C CA 1
ATOM 15883 C C . PRO C 3 345 ? 42.612 -14.861 10.498 1.00 70.60 345 PRO C C 1
ATOM 15884 O O . PRO C 3 345 ? 43.309 -15.162 11.475 1.00 71.23 345 PRO C O 1
ATOM 15895 N N . ASN C 3 346 ? 41.918 -13.723 10.443 1.00 67.79 346 ASN C N 1
ATOM 15896 C CA . ASN C 3 346 ? 41.965 -12.730 11.506 1.00 66.38 346 ASN C CA 1
ATOM 15897 C C . ASN C 3 346 ? 40.694 -12.666 12.339 1.00 63.72 346 ASN C C 1
ATOM 15898 O O . ASN C 3 346 ? 40.662 -11.930 13.331 1.00 62.29 346 ASN C O 1
ATOM 15909 N N . VAL C 3 347 ? 39.652 -13.408 11.968 1.00 63.58 347 VAL C N 1
ATOM 15910 C CA . VAL C 3 347 ? 38.404 -13.409 12.725 1.00 63.20 347 VAL C CA 1
ATOM 15911 C C . VAL C 3 347 ? 38.318 -14.582 13.698 1.00 67.29 347 VAL C C 1
ATOM 15912 O O . VAL C 3 347 ? 37.511 -14.529 14.638 1.00 64.70 347 VAL C O 1
ATOM 15925 N N . THR C 3 348 ? 39.127 -15.623 13.513 1.00 75.50 348 THR C N 1
ATOM 15926 C CA . THR C 3 348 ? 39.156 -16.729 14.460 1.00 82.49 348 THR C CA 1
ATOM 15927 C C . THR C 3 348 ? 39.408 -16.209 15.870 1.00 81.11 348 THR C C 1
ATOM 15928 O O . THR C 3 348 ? 40.042 -15.168 16.068 1.00 80.49 348 THR C O 1
ATOM 15939 N N . LEU C 3 349 ? 38.894 -16.938 16.857 1.00 80.96 349 LEU C N 1
ATOM 15940 C CA . LEU C 3 349 ? 39.076 -16.553 18.250 1.00 80.94 349 LEU C CA 1
ATOM 15941 C C . LEU C 3 349 ? 40.525 -16.784 18.659 1.00 87.62 349 LEU C C 1
ATOM 15942 O O . LEU C 3 349 ? 41.003 -17.924 18.668 1.00 88.38 349 LEU C O 1
ATOM 15958 N N . ARG C 3 350 ? 41.226 -15.703 18.988 1.00 92.37 350 ARG C N 1
ATOM 15959 C CA . ARG C 3 350 ? 42.600 -15.805 19.457 1.00 97.26 350 ARG C CA 1
ATOM 15960 C C . ARG C 3 350 ? 42.621 -16.092 20.954 1.00 95.53 350 ARG C C 1
ATOM 15961 O O . ARG C 3 350 ? 41.742 -15.660 21.705 1.00 94.28 350 ARG C O 1
ATOM 15982 N N . GLU C 3 351 ? 43.642 -16.833 21.384 1.00 95.36 351 GLU C N 1
ATOM 15983 C CA . GLU C 3 351 ? 43.700 -17.303 22.762 1.00 96.75 351 GLU C CA 1
ATOM 15984 C C . GLU C 3 351 ? 44.125 -16.226 23.749 1.00 101.04 351 GLU C C 1
ATOM 15985 O O . GLU C 3 351 ? 43.986 -16.435 24.959 1.00 96.30 351 GLU C O 1
ATOM 15997 N N . GLU C 3 352 ? 44.636 -15.086 23.278 1.00 112.91 352 GLU C N 1
ATOM 15998 C CA . GLU C 3 352 ? 44.808 -13.947 24.171 1.00 123.77 352 GLU C CA 1
ATOM 15999 C C . GLU C 3 352 ? 43.475 -13.498 24.757 1.00 115.89 352 GLU C C 1
ATOM 16000 O O . GLU C 3 352 ? 43.455 -12.861 25.816 1.00 116.02 352 GLU C O 1
ATOM 16012 N N . ASP C 3 353 ? 42.363 -13.820 24.091 1.00 106.63 353 ASP C N 1
ATOM 16013 C CA . ASP C 3 353 ? 41.027 -13.549 24.607 1.00 95.33 353 ASP C CA 1
ATOM 16014 C C . ASP C 3 353 ? 40.530 -14.660 25.524 1.00 85.60 353 ASP C C 1
ATOM 16015 O O . ASP C 3 353 ? 39.932 -14.379 26.569 1.00 84.30 353 ASP C O 1
ATOM 16024 N N . VAL C 3 354 ? 40.761 -15.921 25.148 1.00 77.47 354 VAL C N 1
ATOM 16025 C CA . VAL C 3 354 ? 40.358 -17.037 25.998 1.00 69.89 354 VAL C CA 1
ATOM 16026 C C . VAL C 3 354 ? 40.969 -16.906 27.386 1.00 71.44 354 VAL C C 1
ATOM 16027 O O . VAL C 3 354 ? 40.383 -17.361 28.375 1.00 68.81 354 VAL C O 1
ATOM 16040 N N . GLU C 3 355 ? 42.146 -16.288 27.491 1.00 76.79 355 GLU C N 1
ATOM 16041 C CA . GLU C 3 355 ? 42.783 -16.143 28.795 1.00 82.36 355 GLU C CA 1
ATOM 16042 C C . GLU C 3 355 ? 42.106 -15.057 29.626 1.00 72.66 355 GLU C C 1
ATOM 16043 O O . GLU C 3 355 ? 41.986 -15.194 30.848 1.00 69.92 355 GLU C O 1
ATOM 16055 N N . LEU C 3 356 ? 41.663 -13.972 28.985 1.00 66.62 356 LEU C N 1
ATOM 16056 C CA . LEU C 3 356 ? 40.860 -12.980 29.693 1.00 61.44 356 LEU C CA 1
ATOM 16057 C C . LEU C 3 356 ? 39.566 -13.602 30.202 1.00 60.25 356 LEU C C 1
ATOM 16058 O O . LEU C 3 356 ? 39.081 -13.259 31.288 1.00 55.63 356 LEU C O 1
ATOM 16074 N N . PHE C 3 357 ? 38.996 -14.524 29.423 1.00 63.43 357 PHE C N 1
ATOM 16075 C CA . PHE C 3 357 ? 37.791 -15.230 29.842 1.00 64.17 357 PHE C CA 1
ATOM 16076 C C . PHE C 3 357 ? 38.002 -15.935 31.177 1.00 64.65 357 PHE C C 1
ATOM 16077 O O . PHE C 3 357 ? 37.153 -15.864 32.073 1.00 61.38 357 PHE C O 1
ATOM 16094 N N . GLU C 3 358 ? 39.136 -16.623 31.328 1.00 68.27 358 GLU C N 1
ATOM 16095 C CA . GLU C 3 358 ? 39.384 -17.445 32.505 1.00 72.06 358 GLU C CA 1
ATOM 16096 C C . GLU C 3 358 ? 39.964 -16.661 33.674 1.00 70.45 358 GLU C C 1
ATOM 16097 O O . GLU C 3 358 ? 39.688 -16.999 34.831 1.00 69.52 358 GLU C O 1
ATOM 16109 N N . ASP C 3 359 ? 40.755 -15.623 33.405 1.00 71.52 359 ASP C N 1
ATOM 16110 C CA . ASP C 3 359 ? 41.503 -14.934 34.449 1.00 72.41 359 ASP C CA 1
ATOM 16111 C C . ASP C 3 359 ? 40.826 -13.669 34.957 1.00 65.92 359 ASP C C 1
ATOM 16112 O O . ASP C 3 359 ? 40.981 -13.334 36.136 1.00 62.38 359 ASP C O 1
ATOM 16121 N N . ASP C 3 360 ? 40.086 -12.957 34.108 1.00 63.57 360 ASP C N 1
ATOM 16122 C CA . ASP C 3 360 ? 39.404 -11.721 34.498 1.00 62.29 360 ASP C CA 1
ATOM 16123 C C . ASP C 3 360 ? 38.004 -11.735 33.899 1.00 57.75 360 ASP C C 1
ATOM 16124 O O . ASP C 3 360 ? 37.673 -10.938 33.012 1.00 56.01 360 ASP C O 1
ATOM 16133 N N . PRO C 3 361 ? 37.143 -12.638 34.375 1.00 54.18 361 PRO C N 1
ATOM 16134 C CA . PRO C 3 361 ? 35.823 -12.793 33.739 1.00 51.51 361 PRO C CA 1
ATOM 16135 C C . PRO C 3 361 ? 35.027 -11.501 33.644 1.00 48.43 361 PRO C C 1
ATOM 16136 O O . PRO C 3 361 ? 34.456 -11.207 32.586 1.00 45.66 361 PRO C O 1
ATOM 16147 N N . ILE C 3 362 ? 34.969 -10.719 34.724 1.00 48.96 362 ILE C N 1
ATOM 16148 C CA . ILE C 3 362 ? 34.154 -9.506 34.713 1.00 49.96 362 ILE C CA 1
ATOM 16149 C C . ILE C 3 362 ? 34.636 -8.551 33.628 1.00 52.26 362 ILE C C 1
ATOM 16150 O O . ILE C 3 362 ? 33.830 -7.896 32.955 1.00 51.07 362 ILE C O 1
ATOM 16166 N N . GLU C 3 363 ? 35.954 -8.457 33.438 1.00 56.36 363 GLU C N 1
ATOM 16167 C CA . GLU C 3 363 ? 36.484 -7.558 32.418 1.00 61.59 363 GLU C CA 1
ATOM 16168 C C . GLU C 3 363 ? 36.211 -8.094 31.019 1.00 56.05 363 GLU C C 1
ATOM 16169 O O . GLU C 3 363 ? 35.899 -7.323 30.103 1.00 54.74 363 GLU C O 1
ATOM 16181 N N . TYR C 3 364 ? 36.327 -9.411 30.832 1.00 52.67 364 TYR C N 1
ATOM 16182 C CA . TYR C 3 364 ? 35.950 -10.010 29.556 1.00 52.30 364 TYR C CA 1
ATOM 16183 C C . TYR C 3 364 ? 34.519 -9.641 29.183 1.00 48.24 364 TYR C C 1
ATOM 16184 O O . TYR C 3 364 ? 34.231 -9.304 28.028 1.00 46.89 364 TYR C O 1
ATOM 16202 N N . ILE C 3 365 ? 33.610 -9.689 30.156 1.00 46.28 365 ILE C N 1
ATOM 16203 C CA . ILE C 3 365 ? 32.205 -9.411 29.881 1.00 46.23 365 ILE C CA 1
ATOM 16204 C C . ILE C 3 365 ? 32.007 -7.941 29.531 1.00 45.92 365 ILE C C 1
ATOM 16205 O O . ILE C 3 365 ? 31.310 -7.605 28.567 1.00 46.08 365 ILE C O 1
ATOM 16221 N N . ARG C 3 366 ? 32.612 -7.040 30.311 1.00 45.10 366 ARG C N 1
ATOM 16222 C CA . ARG C 3 366 ? 32.442 -5.614 30.046 1.00 43.48 366 ARG C CA 1
ATOM 16223 C C . ARG C 3 366 ? 32.932 -5.250 28.651 1.00 41.48 366 ARG C C 1
ATOM 16224 O O . ARG C 3 366 ? 32.290 -4.464 27.945 1.00 39.77 366 ARG C O 1
ATOM 16245 N N . ARG C 3 367 ? 34.069 -5.812 28.238 1.00 41.16 367 ARG C N 1
ATOM 16246 C CA . ARG C 3 367 ? 34.634 -5.475 26.936 1.00 46.63 367 ARG C CA 1
ATOM 16247 C C . ARG C 3 367 ? 33.864 -6.143 25.805 1.00 46.02 367 ARG C C 1
ATOM 16248 O O . ARG C 3 367 ? 33.667 -5.540 24.744 1.00 45.57 367 ARG C O 1
ATOM 16269 N N . ASP C 3 368 ? 33.418 -7.383 26.013 1.00 46.77 368 ASP C N 1
ATOM 16270 C CA . ASP C 3 368 ? 32.571 -8.036 25.022 1.00 48.54 368 ASP C CA 1
ATOM 16271 C C . ASP C 3 368 ? 31.283 -7.252 24.803 1.00 48.41 368 ASP C C 1
ATOM 16272 O O . ASP C 3 368 ? 30.781 -7.169 23.676 1.00 48.02 368 ASP C O 1
ATOM 16281 N N . LEU C 3 369 ? 30.743 -6.653 25.867 1.00 49.68 369 LEU C N 1
ATOM 16282 C CA . LEU C 3 369 ? 29.467 -5.953 25.774 1.00 52.31 369 LEU C CA 1
ATOM 16283 C C . LEU C 3 369 ? 29.582 -4.599 25.082 1.00 58.45 369 LEU C C 1
ATOM 16284 O O . LEU C 3 369 ? 28.643 -4.183 24.395 1.00 57.21 369 LEU C O 1
ATOM 16300 N N . GLU C 3 370 ? 30.698 -3.891 25.261 1.00 65.72 370 GLU C N 1
ATOM 16301 C CA . GLU C 3 370 ? 30.870 -2.573 24.665 1.00 72.62 370 GLU C CA 1
ATOM 16302 C C . GLU C 3 370 ? 31.880 -2.550 23.527 1.00 71.81 370 GLU C C 1
ATOM 16303 O O . GLU C 3 370 ? 31.936 -1.556 22.795 1.00 72.10 370 GLU C O 1
ATOM 16315 N N . GLY C 3 371 ? 32.666 -3.607 23.352 1.00 70.75 371 GLY C N 1
ATOM 16316 C CA . GLY C 3 371 ? 33.645 -3.659 22.282 1.00 70.13 371 GLY C CA 1
ATOM 16317 C C . GLY C 3 371 ? 34.982 -3.065 22.681 1.00 69.29 371 GLY C C 1
ATOM 16318 O O . GLY C 3 371 ? 35.439 -3.241 23.811 1.00 68.63 371 GLY C O 1
ATOM 16322 N N . THR C 3 374 ? 38.406 -1.937 20.300 1.00 121.56 374 THR C N 1
ATOM 16323 C CA . THR C 3 374 ? 38.608 -1.600 18.896 1.00 122.06 374 THR C CA 1
ATOM 16324 C C . THR C 3 374 ? 40.077 -1.725 18.502 1.00 122.47 374 THR C C 1
ATOM 16325 O O . THR C 3 374 ? 40.959 -1.781 19.359 1.00 124.45 374 THR C O 1
ATOM 16335 N N . ASP C 3 375 ? 40.322 -1.769 17.194 1.00 119.80 375 ASP C N 1
ATOM 16336 C CA . ASP C 3 375 ? 41.636 -1.897 16.572 1.00 116.64 375 ASP C CA 1
ATOM 16337 C C . ASP C 3 375 ? 42.215 -3.299 16.715 1.00 109.53 375 ASP C C 1
ATOM 16338 O O . ASP C 3 375 ? 43.339 -3.540 16.257 1.00 111.56 375 ASP C O 1
ATOM 16347 N N . THR C 3 376 ? 41.501 -4.230 17.339 1.00 99.33 376 THR C N 1
ATOM 16348 C CA . THR C 3 376 ? 41.874 -5.630 17.228 1.00 89.02 376 THR C CA 1
ATOM 16349 C C . THR C 3 376 ? 41.640 -6.092 15.794 1.00 78.66 376 THR C C 1
ATOM 16350 O O . THR C 3 376 ? 40.759 -5.585 15.094 1.00 79.28 376 THR C O 1
ATOM 16361 N N . ARG C 3 377 ? 42.449 -7.053 15.347 1.00 68.75 377 ARG C N 1
ATOM 16362 C CA . ARG C 3 377 ? 42.282 -7.559 13.989 1.00 61.70 377 ARG C CA 1
ATOM 16363 C C . ARG C 3 377 ? 40.867 -8.071 13.766 1.00 56.68 377 ARG C C 1
ATOM 16364 O O . ARG C 3 377 ? 40.274 -7.836 12.707 1.00 53.18 377 ARG C O 1
ATOM 16385 N N . ARG C 3 378 ? 40.309 -8.776 14.752 1.00 57.47 378 ARG C N 1
ATOM 16386 C CA . ARG C 3 378 ? 38.942 -9.271 14.624 1.00 59.54 378 ARG C CA 1
ATOM 16387 C C . ARG C 3 378 ? 37.977 -8.129 14.326 1.00 59.82 378 ARG C C 1
ATOM 16388 O O . ARG C 3 378 ? 37.171 -8.207 13.392 1.00 58.30 378 ARG C O 1
ATOM 16409 N N . ARG C 3 379 ? 38.055 -7.050 15.109 1.00 62.32 379 ARG C N 1
ATOM 16410 C CA . ARG C 3 379 ? 37.156 -5.916 14.913 1.00 63.25 379 ARG C CA 1
ATOM 16411 C C . ARG C 3 379 ? 37.462 -5.185 13.611 1.00 58.53 379 ARG C C 1
ATOM 16412 O O . ARG C 3 379 ? 36.543 -4.832 12.863 1.00 56.83 379 ARG C O 1
ATOM 16433 N N . ALA C 3 380 ? 38.743 -4.950 13.319 1.00 56.16 380 ALA C N 1
ATOM 16434 C CA . ALA C 3 380 ? 39.102 -4.273 12.077 1.00 53.46 380 ALA C CA 1
ATOM 16435 C C . ALA C 3 380 ? 38.647 -5.072 10.861 1.00 50.37 380 ALA C C 1
ATOM 16436 O O . ALA C 3 380 ? 38.099 -4.508 9.908 1.00 49.08 380 ALA C O 1
ATOM 16443 N N . CYS C 3 381 ? 38.864 -6.390 10.877 1.00 50.03 381 CYS C N 1
ATOM 16444 C CA . CYS C 3 381 ? 38.455 -7.218 9.748 1.00 52.10 381 CYS C CA 1
ATOM 16445 C C . CYS C 3 381 ? 36.942 -7.388 9.688 1.00 51.12 381 CYS C C 1
ATOM 16446 O O . CYS C 3 381 ? 36.380 -7.518 8.595 1.00 49.24 381 CYS C O 1
ATOM 16454 N N . THR C 3 382 ? 36.266 -7.395 10.840 1.00 52.58 382 THR C N 1
ATOM 16455 C CA . THR C 3 382 ? 34.814 -7.533 10.830 1.00 52.91 382 THR C CA 1
ATOM 16456 C C . THR C 3 382 ? 34.148 -6.272 10.294 1.00 48.99 382 THR C C 1
ATOM 16457 O O . THR C 3 382 ? 33.146 -6.352 9.575 1.00 48.43 382 THR C O 1
ATOM 16468 N N . ASP C 3 383 ? 34.688 -5.099 10.634 1.00 47.01 383 ASP C N 1
ATOM 16469 C CA . ASP C 3 383 ? 34.176 -3.862 10.053 1.00 46.62 383 ASP C CA 1
ATOM 16470 C C . ASP C 3 383 ? 34.397 -3.836 8.547 1.00 42.71 383 ASP C C 1
ATOM 16471 O O . ASP C 3 383 ? 33.528 -3.387 7.790 1.00 40.62 383 ASP C O 1
ATOM 16480 N N . PHE C 3 384 ? 35.559 -4.309 8.091 1.00 43.21 384 PHE C N 1
ATOM 16481 C CA . PHE C 3 384 ? 35.794 -4.421 6.655 1.00 42.93 384 PHE C CA 1
ATOM 16482 C C . PHE C 3 384 ? 34.790 -5.376 6.024 1.00 42.33 384 PHE C C 1
ATOM 16483 O O . PHE C 3 384 ? 34.193 -5.074 4.983 1.00 39.71 384 PHE C O 1
ATOM 16500 N N . LEU C 3 385 ? 34.583 -6.536 6.654 1.00 44.72 385 LEU C N 1
ATOM 16501 C CA . LEU C 3 385 ? 33.565 -7.470 6.186 1.00 48.93 385 LEU C CA 1
ATOM 16502 C C . LEU C 3 385 ? 32.205 -6.793 6.067 1.00 48.71 385 LEU C C 1
ATOM 16503 O O . LEU C 3 385 ? 31.460 -7.040 5.111 1.00 46.56 385 LEU C O 1
ATOM 16519 N N . LYS C 3 386 ? 31.858 -5.940 7.032 1.00 50.39 386 LYS C N 1
ATOM 16520 C CA . LYS C 3 386 ? 30.582 -5.240 6.954 1.00 53.62 386 LYS C CA 1
ATOM 16521 C C . LYS C 3 386 ? 30.553 -4.296 5.760 1.00 51.91 386 LYS C C 1
ATOM 16522 O O . LYS C 3 386 ? 29.584 -4.284 4.996 1.00 48.20 386 LYS C O 1
ATOM 16541 N N . GLU C 3 387 ? 31.624 -3.517 5.570 1.00 54.45 387 GLU C N 1
ATOM 16542 C CA . GLU C 3 387 ? 31.671 -2.570 4.459 1.00 56.66 387 GLU C CA 1
ATOM 16543 C C . GLU C 3 387 ? 31.446 -3.264 3.123 1.00 51.91 387 GLU C C 1
ATOM 16544 O O . GLU C 3 387 ? 30.724 -2.749 2.261 1.00 52.40 387 GLU C O 1
ATOM 16556 N N . LEU C 3 388 ? 32.059 -4.433 2.928 1.00 48.72 388 LEU C N 1
ATOM 16557 C CA . LEU C 3 388 ? 31.843 -5.181 1.694 1.00 47.15 388 LEU C CA 1
ATOM 16558 C C . LEU C 3 388 ? 30.386 -5.608 1.567 1.00 49.05 388 LEU C C 1
ATOM 16559 O O . LEU C 3 388 ? 29.768 -5.454 0.506 1.00 47.28 388 LEU C O 1
ATOM 16575 N N . LYS C 3 389 ? 29.817 -6.147 2.649 1.00 51.72 389 LYS C N 1
ATOM 16576 C CA . LYS C 3 389 ? 28.428 -6.588 2.615 1.00 55.49 389 LYS C CA 1
ATOM 16577 C C . LYS C 3 389 ? 27.495 -5.452 2.212 1.00 57.13 389 LYS C C 1
ATOM 16578 O O . LYS C 3 389 ? 26.514 -5.672 1.492 1.00 59.21 389 LYS C O 1
ATOM 16597 N N . GLU C 3 390 ? 27.780 -4.230 2.668 1.00 57.34 390 GLU C N 1
ATOM 16598 C CA . GLU C 3 390 ? 26.911 -3.108 2.330 1.00 58.67 390 GLU C CA 1
ATOM 16599 C C . GLU C 3 390 ? 26.926 -2.820 0.833 1.00 56.00 390 GLU C C 1
ATOM 16600 O O . GLU C 3 390 ? 25.923 -2.353 0.284 1.00 56.22 390 GLU C O 1
ATOM 16612 N N . LYS C 3 391 ? 28.041 -3.103 0.155 1.00 53.49 391 LYS C N 1
ATOM 16613 C CA . LYS C 3 391 ? 28.163 -2.808 -1.268 1.00 52.98 391 LYS C CA 1
ATOM 16614 C C . LYS C 3 391 ? 27.622 -3.920 -2.159 1.00 54.96 391 LYS C C 1
ATOM 16615 O O . LYS C 3 391 ? 27.206 -3.644 -3.290 1.00 57.97 391 LYS C O 1
ATOM 16634 N N . ASN C 3 392 ? 27.632 -5.169 -1.690 1.00 53.20 392 ASN C N 1
ATOM 16635 C CA . ASN C 3 392 ? 27.014 -6.267 -2.440 1.00 51.47 392 ASN C CA 1
ATOM 16636 C C . ASN C 3 392 ? 26.654 -7.353 -1.419 1.00 51.35 392 ASN C C 1
ATOM 16637 O O . ASN C 3 392 ? 27.472 -8.220 -1.109 1.00 49.12 392 ASN C O 1
ATOM 16648 N N . GLU C 3 393 ? 25.421 -7.287 -0.913 1.00 53.57 393 GLU C N 1
ATOM 16649 C CA . GLU C 3 393 ? 25.010 -8.194 0.151 1.00 56.67 393 GLU C CA 1
ATOM 16650 C C . GLU C 3 393 ? 24.890 -9.626 -0.354 1.00 57.96 393 GLU C C 1
ATOM 16651 O O . GLU C 3 393 ? 25.323 -10.566 0.324 1.00 56.19 393 GLU C O 1
ATOM 16663 N N . VAL C 3 394 ? 24.312 -9.813 -1.543 1.00 61.31 394 VAL C N 1
ATOM 16664 C CA . VAL C 3 394 ? 24.097 -11.162 -2.063 1.00 63.04 394 VAL C CA 1
ATOM 16665 C C . VAL C 3 394 ? 25.429 -11.876 -2.259 1.00 61.96 394 VAL C C 1
ATOM 16666 O O . VAL C 3 394 ? 25.614 -13.017 -1.820 1.00 62.02 394 VAL C O 1
ATOM 16679 N N . LEU C 3 395 ? 26.376 -11.217 -2.928 1.00 60.66 395 LEU C N 1
ATOM 16680 C CA . LEU C 3 395 ? 27.673 -11.837 -3.182 1.00 60.05 395 LEU C CA 1
ATOM 16681 C C . LEU C 3 395 ? 28.373 -12.198 -1.877 1.00 57.11 395 LEU C C 1
ATOM 16682 O O . LEU C 3 395 ? 28.792 -13.345 -1.679 1.00 56.17 395 LEU C O 1
ATOM 16698 N N . VAL C 3 396 ? 28.500 -11.229 -0.968 1.00 54.52 396 VAL C N 1
ATOM 16699 C CA . VAL C 3 396 ? 29.247 -11.459 0.267 1.00 53.11 396 VAL C CA 1
ATOM 16700 C C . VAL C 3 396 ? 28.575 -12.541 1.104 1.00 50.79 396 VAL C C 1
ATOM 16701 O O . VAL C 3 396 ? 29.238 -13.443 1.631 1.00 50.53 396 VAL C O 1
ATOM 16714 N N . THR C 3 397 ? 27.251 -12.464 1.247 1.00 49.56 397 THR C N 1
ATOM 16715 C CA . THR C 3 397 ? 26.542 -13.440 2.069 1.00 50.61 397 THR C CA 1
ATOM 16716 C C . THR C 3 397 ? 26.757 -14.855 1.547 1.00 54.81 397 THR C C 1
ATOM 16717 O O . THR C 3 397 ? 27.134 -15.758 2.302 1.00 55.89 397 THR C O 1
ATOM 16728 N N . ASN C 3 398 ? 26.524 -15.066 0.249 1.00 58.00 398 ASN C N 1
ATOM 16729 C CA . ASN C 3 398 ? 26.630 -16.411 -0.309 1.00 60.23 398 ASN C CA 1
ATOM 16730 C C . ASN C 3 398 ? 28.051 -16.947 -0.195 1.00 58.99 398 ASN C C 1
ATOM 16731 O O . ASN C 3 398 ? 28.254 -18.134 0.086 1.00 59.00 398 ASN C O 1
ATOM 16742 N N . ILE C 3 399 ? 29.050 -16.088 -0.407 1.00 58.67 399 ILE C N 1
ATOM 16743 C CA . ILE C 3 399 ? 30.438 -16.531 -0.307 1.00 60.85 399 ILE C CA 1
ATOM 16744 C C . ILE C 3 399 ? 30.743 -17.018 1.103 1.00 62.78 399 ILE C C 1
ATOM 16745 O O . ILE C 3 399 ? 31.483 -17.990 1.293 1.00 63.28 399 ILE C O 1
ATOM 16761 N N . PHE C 3 400 ? 30.181 -16.353 2.113 1.00 62.53 400 PHE C N 1
ATOM 16762 C CA . PHE C 3 400 ? 30.428 -16.768 3.488 1.00 61.32 400 PHE C CA 1
ATOM 16763 C C . PHE C 3 400 ? 29.557 -17.949 3.894 1.00 58.31 400 PHE C C 1
ATOM 16764 O O . PHE C 3 400 ? 30.005 -18.800 4.669 1.00 56.57 400 PHE C O 1
ATOM 16781 N N . LEU C 3 401 ? 28.326 -18.031 3.381 1.00 57.41 401 LEU C N 1
ATOM 16782 C CA . LEU C 3 401 ? 27.512 -19.216 3.631 1.00 58.49 401 LEU C CA 1
ATOM 16783 C C . LEU C 3 401 ? 28.194 -20.477 3.113 1.00 60.03 401 LEU C C 1
ATOM 16784 O O . LEU C 3 401 ? 28.008 -21.560 3.680 1.00 62.62 401 LEU C O 1
ATOM 16800 N N . ALA C 3 402 ? 28.985 -20.359 2.046 1.00 59.19 402 ALA C N 1
ATOM 16801 C CA . ALA C 3 402 ? 29.715 -21.515 1.537 1.00 59.03 402 ALA C CA 1
ATOM 16802 C C . ALA C 3 402 ? 30.812 -21.937 2.507 1.00 59.04 402 ALA C C 1
ATOM 16803 O O . ALA C 3 402 ? 30.954 -23.124 2.822 1.00 57.66 402 ALA C O 1
ATOM 16810 N N . HIS C 3 403 ? 31.600 -20.974 2.992 1.00 60.60 403 HIS C N 1
ATOM 16811 C CA . HIS C 3 403 ? 32.649 -21.299 3.953 1.00 64.73 403 HIS C CA 1
ATOM 16812 C C . HIS C 3 403 ? 32.059 -21.791 5.267 1.00 69.37 403 HIS C C 1
ATOM 16813 O O . HIS C 3 403 ? 32.587 -22.727 5.879 1.00 68.09 403 HIS C O 1
ATOM 16827 N N . MET C 3 404 ? 30.968 -21.170 5.720 1.00 76.39 404 MET C N 1
ATOM 16828 C CA . MET C 3 404 ? 30.354 -21.593 6.974 1.00 81.83 404 MET C CA 1
ATOM 16829 C C . MET C 3 404 ? 29.814 -23.014 6.866 1.00 83.88 404 MET C C 1
ATOM 16830 O O . MET C 3 404 ? 29.871 -23.777 7.837 1.00 86.73 404 MET C O 1
ATOM 16844 N N . LYS C 3 405 ? 29.306 -23.392 5.691 1.00 80.97 405 LYS C N 1
ATOM 16845 C CA . LYS C 3 405 ? 28.841 -24.761 5.494 1.00 78.07 405 LYS C CA 1
ATOM 16846 C C . LYS C 3 405 ? 29.952 -25.764 5.784 1.00 71.60 405 LYS C C 1
ATOM 16847 O O . LYS C 3 405 ? 29.708 -26.817 6.386 1.00 72.15 405 LYS C O 1
ATOM 16866 N N . GLY C 3 406 ? 31.180 -25.455 5.363 1.00 66.08 406 GLY C N 1
ATOM 16867 C CA . GLY C 3 406 ? 32.297 -26.335 5.657 1.00 62.94 406 GLY C CA 1
ATOM 16868 C C . GLY C 3 406 ? 32.741 -26.266 7.102 1.00 61.69 406 GLY C C 1
ATOM 16869 O O . GLY C 3 406 ? 33.292 -27.235 7.632 1.00 60.37 406 GLY C O 1
ATOM 16873 N N . PHE C 3 407 ? 32.513 -25.127 7.761 1.00 61.13 407 PHE C N 1
ATOM 16874 C CA . PHE C 3 407 ? 32.842 -25.018 9.177 1.00 60.53 407 PHE C CA 1
ATOM 16875 C C . PHE C 3 407 ? 31.913 -25.884 10.021 1.00 57.69 407 PHE C C 1
ATOM 16876 O O . PHE C 3 407 ? 32.337 -26.458 11.030 1.00 54.75 407 PHE C O 1
ATOM 16893 N N . VAL C 3 408 ? 30.643 -25.990 9.622 1.00 57.95 408 VAL C N 1
ATOM 16894 C CA . VAL C 3 408 ? 29.713 -26.870 10.326 1.00 59.49 408 VAL C CA 1
ATOM 16895 C C . VAL C 3 408 ? 30.226 -28.304 10.301 1.00 61.84 408 VAL C C 1
ATOM 16896 O O . VAL C 3 408 ? 30.267 -28.988 11.331 1.00 59.19 408 VAL C O 1
ATOM 16909 N N . ASP C 3 409 ? 30.625 -28.780 9.119 1.00 68.17 409 ASP C N 1
ATOM 16910 C CA . ASP C 3 409 ? 31.091 -30.158 8.999 1.00 73.79 409 ASP C CA 1
ATOM 16911 C C . ASP C 3 409 ? 32.387 -30.368 9.770 1.00 73.49 409 ASP C C 1
ATOM 16912 O O . ASP C 3 409 ? 32.591 -31.427 10.375 1.00 73.12 409 ASP C O 1
ATOM 16921 N N . GLN C 3 410 ? 33.276 -29.373 9.760 1.00 74.84 410 GLN C N 1
ATOM 16922 C CA . GLN C 3 410 ? 34.503 -29.474 10.540 1.00 78.51 410 GLN C CA 1
ATOM 16923 C C . GLN C 3 410 ? 34.204 -29.612 12.028 1.00 78.03 410 GLN C C 1
ATOM 16924 O O . GLN C 3 410 ? 34.938 -30.299 12.749 1.00 77.88 410 GLN C O 1
ATOM 16938 N N . TYR C 3 411 ? 33.134 -28.972 12.505 1.00 75.87 411 TYR C N 1
ATOM 16939 C CA . TYR C 3 411 ? 32.776 -29.057 13.917 1.00 74.16 411 TYR C CA 1
ATOM 16940 C C . TYR C 3 411 ? 32.071 -30.370 14.235 1.00 79.49 411 TYR C C 1
ATOM 16941 O O . TYR C 3 411 ? 32.453 -31.076 15.174 1.00 78.89 411 TYR C O 1
ATOM 16959 N N . MET C 3 412 ? 31.035 -30.710 13.464 1.00 85.14 412 MET C N 1
ATOM 16960 C CA . MET C 3 412 ? 30.274 -31.922 13.743 1.00 90.20 412 MET C CA 1
ATOM 16961 C C . MET C 3 412 ? 31.152 -33.164 13.699 1.00 90.41 412 MET C C 1
ATOM 16962 O O . MET C 3 412 ? 30.851 -34.159 14.368 1.00 93.97 412 MET C O 1
ATOM 16976 N N . SER C 3 413 ? 32.239 -33.130 12.925 1.00 86.61 413 SER C N 1
ATOM 16977 C CA . SER C 3 413 ? 33.107 -34.299 12.825 1.00 83.74 413 SER C CA 1
ATOM 16978 C C . SER C 3 413 ? 33.810 -34.581 14.147 1.00 81.35 413 SER C C 1
ATOM 16979 O O . SER C 3 413 ? 33.940 -35.743 14.551 1.00 81.90 413 SER C O 1
ATOM 16987 N N . ASP C 3 414 ? 34.271 -33.535 14.835 1.00 79.42 414 ASP C N 1
ATOM 16988 C CA . ASP C 3 414 ? 34.967 -33.682 16.115 1.00 78.23 414 ASP C CA 1
ATOM 16989 C C . ASP C 3 414 ? 34.666 -32.464 16.977 1.00 68.47 414 ASP C C 1
ATOM 16990 O O . ASP C 3 414 ? 35.526 -31.602 17.197 1.00 62.36 414 ASP C O 1
ATOM 16999 N N . PRO C 3 415 ? 33.438 -32.362 17.489 1.00 66.30 415 PRO C N 1
ATOM 17000 C CA . PRO C 3 415 ? 33.068 -31.177 18.282 1.00 65.84 415 PRO C CA 1
ATOM 17001 C C . PRO C 3 415 ? 34.029 -30.861 19.415 1.00 71.17 415 PRO C C 1
ATOM 17002 O O . PRO C 3 415 ? 34.234 -29.680 19.727 1.00 68.62 415 PRO C O 1
ATOM 17013 N N . SER C 3 416 ? 34.635 -31.874 20.038 1.00 78.64 416 SER C N 1
ATOM 17014 C CA . SER C 3 416 ? 35.471 -31.624 21.209 1.00 85.33 416 SER C CA 1
ATOM 17015 C C . SER C 3 416 ? 36.715 -30.822 20.843 1.00 86.27 416 SER C C 1
ATOM 17016 O O . SER C 3 416 ? 37.068 -29.857 21.531 1.00 86.90 416 SER C O 1
ATOM 17024 N N . LYS C 3 417 ? 37.399 -31.208 19.765 1.00 87.92 417 LYS C N 1
ATOM 17025 C CA . LYS C 3 417 ? 38.610 -30.507 19.354 1.00 89.35 417 LYS C CA 1
ATOM 17026 C C . LYS C 3 417 ? 38.309 -29.317 18.451 1.00 81.28 417 LYS C C 1
ATOM 17027 O O . LYS C 3 417 ? 38.996 -28.292 18.533 1.00 77.53 417 LYS C O 1
ATOM 17046 N N . ASN C 3 418 ? 37.294 -29.430 17.593 1.00 79.04 418 ASN C N 1
ATOM 17047 C CA . ASN C 3 418 ? 36.953 -28.386 16.636 1.00 78.00 418 ASN C CA 1
ATOM 17048 C C . ASN C 3 418 ? 35.852 -27.454 17.141 1.00 71.53 418 ASN C C 1
ATOM 17049 O O . ASN C 3 418 ? 35.138 -26.854 16.332 1.00 67.87 418 ASN C O 1
ATOM 17060 N N . TRP C 3 419 ? 35.699 -27.315 18.462 1.00 67.96 419 TRP C N 1
ATOM 17061 C CA . TRP C 3 419 ? 34.658 -26.428 18.976 1.00 64.05 419 TRP C CA 1
ATOM 17062 C C . TRP C 3 419 ? 34.865 -24.998 18.497 1.00 61.40 419 TRP C C 1
ATOM 17063 O O . TRP C 3 419 ? 33.890 -24.269 18.277 1.00 59.57 419 TRP C O 1
ATOM 17084 N N . LYS C 3 420 ? 36.122 -24.583 18.319 1.00 61.03 420 LYS C N 1
ATOM 17085 C CA . LYS C 3 420 ? 36.401 -23.225 17.868 1.00 59.80 420 LYS C CA 1
ATOM 17086 C C . LYS C 3 420 ? 35.778 -22.942 16.507 1.00 55.36 420 LYS C C 1
ATOM 17087 O O . LYS C 3 420 ? 35.490 -21.783 16.187 1.00 52.06 420 LYS C O 1
ATOM 17106 N N . PHE C 3 421 ? 35.559 -23.979 15.693 1.00 56.04 421 PHE C N 1
ATOM 17107 C CA . PHE C 3 421 ? 34.919 -23.768 14.399 1.00 58.81 421 PHE C CA 1
ATOM 17108 C C . PHE C 3 421 ? 33.463 -23.349 14.552 1.00 53.61 421 PHE C C 1
ATOM 17109 O O . PHE C 3 421 ? 32.958 -22.570 13.735 1.00 50.07 421 PHE C O 1
ATOM 17126 N N . LYS C 3 422 ? 32.770 -23.844 15.581 1.00 53.44 422 LYS C N 1
ATOM 17127 C CA . LYS C 3 422 ? 31.384 -23.434 15.780 1.00 52.96 422 LYS C CA 1
ATOM 17128 C C . LYS C 3 422 ? 31.303 -22.006 16.307 1.00 48.04 422 LYS C C 1
ATOM 17129 O O . LYS C 3 422 ? 30.415 -21.243 15.908 1.00 43.62 422 LYS C O 1
ATOM 17148 N N . ASP C 3 423 ? 32.213 -21.625 17.206 1.00 49.18 423 ASP C N 1
ATOM 17149 C CA . ASP C 3 423 ? 32.295 -20.225 17.601 1.00 49.52 423 ASP C CA 1
ATOM 17150 C C . ASP C 3 423 ? 32.508 -19.329 16.391 1.00 47.65 423 ASP C C 1
ATOM 17151 O O . ASP C 3 423 ? 32.028 -18.190 16.369 1.00 45.03 423 ASP C O 1
ATOM 17160 N N . LEU C 3 424 ? 33.208 -19.829 15.371 1.00 48.09 424 LEU C N 1
ATOM 17161 C CA . LEU C 3 424 ? 33.519 -19.002 14.211 1.00 49.29 424 LEU C CA 1
ATOM 17162 C C . LEU C 3 424 ? 32.265 -18.680 13.403 1.00 44.99 424 LEU C C 1
ATOM 17163 O O . LEU C 3 424 ? 31.979 -17.507 13.135 1.00 43.27 424 LEU C O 1
ATOM 17179 N N . TYR C 3 425 ? 31.500 -19.698 12.999 1.00 43.73 425 TYR C N 1
ATOM 17180 C CA . TYR C 3 425 ? 30.371 -19.414 12.120 1.00 45.89 425 TYR C CA 1
ATOM 17181 C C . TYR C 3 425 ? 29.178 -18.826 12.865 1.00 42.80 425 TYR C C 1
ATOM 17182 O O . TYR C 3 425 ? 28.332 -18.188 12.231 1.00 42.30 425 TYR C O 1
ATOM 17200 N N . ILE C 3 426 ? 29.089 -19.003 14.186 1.00 42.44 426 ILE C N 1
ATOM 17201 C CA . ILE C 3 426 ? 28.133 -18.209 14.954 1.00 42.12 426 ILE C CA 1
ATOM 17202 C C . ILE C 3 426 ? 28.523 -16.738 14.898 1.00 38.92 426 ILE C C 1
ATOM 17203 O O . ILE C 3 426 ? 27.676 -15.860 14.695 1.00 36.47 426 ILE C O 1
ATOM 17219 N N . TYR C 3 427 ? 29.814 -16.448 15.072 1.00 41.06 427 TYR C N 1
ATOM 17220 C CA . TYR C 3 427 ? 30.289 -15.072 14.981 1.00 43.60 427 TYR C CA 1
ATOM 17221 C C . TYR C 3 427 ? 30.050 -14.506 13.587 1.00 45.54 427 TYR C C 1
ATOM 17222 O O . TYR C 3 427 ? 29.527 -13.395 13.436 1.00 45.96 427 TYR C O 1
ATOM 17240 N N . LEU C 3 428 ? 30.424 -15.261 12.552 1.00 47.96 428 LEU C N 1
ATOM 17241 C CA . LEU C 3 428 ? 30.241 -14.787 11.184 1.00 49.96 428 LEU C CA 1
ATOM 17242 C C . LEU C 3 428 ? 28.761 -14.629 10.852 1.00 43.64 428 LEU C C 1
ATOM 17243 O O . LEU C 3 428 ? 28.349 -13.620 10.268 1.00 40.10 428 LEU C O 1
ATOM 17259 N N . PHE C 3 429 ? 27.943 -15.620 11.216 1.00 42.26 429 PHE C N 1
ATOM 17260 C CA . PHE C 3 429 ? 26.509 -15.508 10.972 1.00 41.82 429 PHE C CA 1
ATOM 17261 C C . PHE C 3 429 ? 25.947 -14.241 11.606 1.00 38.62 429 PHE C C 1
ATOM 17262 O O . PHE C 3 429 ? 25.161 -13.518 10.985 1.00 37.97 429 PHE C O 1
ATOM 17279 N N . THR C 3 430 ? 26.334 -13.961 12.854 1.00 37.12 430 THR C N 1
ATOM 17280 C CA . THR C 3 430 ? 25.836 -12.764 13.520 1.00 36.63 430 THR C CA 1
ATOM 17281 C C . THR C 3 430 ? 26.253 -11.508 12.767 1.00 37.39 430 THR C C 1
ATOM 17282 O O . THR C 3 430 ? 25.441 -10.598 12.562 1.00 35.94 430 THR C O 1
ATOM 17293 N N . ALA C 3 431 ? 27.517 -11.444 12.343 1.00 40.90 431 ALA C N 1
ATOM 17294 C CA . ALA C 3 431 ? 28.006 -10.255 11.655 1.00 44.29 431 ALA C CA 1
ATOM 17295 C C . ALA C 3 431 ? 27.289 -10.049 10.327 1.00 45.71 431 ALA C C 1
ATOM 17296 O O . ALA C 3 431 ? 27.017 -8.909 9.929 1.00 48.41 431 ALA C O 1
ATOM 17303 N N . LEU C 3 432 ? 26.977 -11.138 9.623 1.00 44.59 432 LEU C N 1
ATOM 17304 C CA . LEU C 3 432 ? 26.296 -11.023 8.340 1.00 43.49 432 LEU C CA 1
ATOM 17305 C C . LEU C 3 432 ? 24.809 -10.743 8.507 1.00 39.31 432 LEU C C 1
ATOM 17306 O O . LEU C 3 432 ? 24.203 -10.103 7.640 1.00 37.20 432 LEU C O 1
ATOM 17322 N N . ALA C 3 433 ? 24.212 -11.203 9.608 1.00 37.61 433 ALA C N 1
ATOM 17323 C CA . ALA C 3 433 ? 22.772 -11.074 9.791 1.00 38.24 433 ALA C CA 1
ATOM 17324 C C . ALA C 3 433 ? 22.375 -9.668 10.226 1.00 36.26 433 ALA C C 1
ATOM 17325 O O . ALA C 3 433 ? 21.327 -9.163 9.811 1.00 35.14 433 ALA C O 1
ATOM 17332 N N . ILE C 3 434 ? 23.192 -9.021 11.052 1.00 36.74 434 ILE C N 1
ATOM 17333 C CA . ILE C 3 434 ? 22.863 -7.700 11.578 1.00 37.02 434 ILE C CA 1
ATOM 17334 C C . ILE C 3 434 ? 23.080 -6.657 10.488 1.00 38.05 434 ILE C C 1
ATOM 17335 O O . ILE C 3 434 ? 24.180 -6.538 9.940 1.00 38.35 434 ILE C O 1
ATOM 17351 N N . ASN C 3 435 ? 22.034 -5.892 10.180 1.00 39.89 435 ASN C N 1
ATOM 17352 C CA . ASN C 3 435 ? 22.176 -4.704 9.342 1.00 43.25 435 ASN C CA 1
ATOM 17353 C C . ASN C 3 435 ? 22.747 -3.584 10.204 1.00 41.24 435 ASN C C 1
ATOM 17354 O O . ASN C 3 435 ? 22.064 -3.074 11.099 1.00 39.83 435 ASN C O 1
ATOM 17365 N N . GLY C 3 436 ? 23.993 -3.200 9.941 1.00 39.23 436 GLY C N 1
ATOM 17366 C CA . GLY C 3 436 ? 24.641 -2.171 10.727 1.00 37.09 436 GLY C CA 1
ATOM 17367 C C . GLY C 3 436 ? 25.198 -2.701 12.032 1.00 38.19 436 GLY C C 1
ATOM 17368 O O . GLY C 3 436 ? 25.800 -3.779 12.062 1.00 39.57 436 GLY C O 1
ATOM 17372 N N . ASN C 3 437 ? 24.999 -1.957 13.120 1.00 37.64 437 ASN C N 1
ATOM 17373 C CA . ASN C 3 437 ? 25.478 -2.346 14.436 1.00 38.83 437 ASN C CA 1
ATOM 17374 C C . ASN C 3 437 ? 24.312 -2.556 15.391 1.00 37.28 437 ASN C C 1
ATOM 17375 O O . ASN C 3 437 ? 23.253 -1.929 15.262 1.00 34.32 437 ASN C O 1
ATOM 17386 N N . ILE C 3 438 ? 24.521 -3.448 16.358 1.00 35.50 438 ILE C N 1
ATOM 17387 C CA . ILE C 3 438 ? 23.603 -3.550 17.481 1.00 35.58 438 ILE C CA 1
ATOM 17388 C C . ILE C 3 438 ? 23.717 -2.287 18.325 1.00 34.04 438 ILE C C 1
ATOM 17389 O O . ILE C 3 438 ? 24.788 -1.672 18.426 1.00 35.50 438 ILE C O 1
ATOM 17405 N N . THR C 3 439 ? 22.604 -1.885 18.920 1.00 32.85 4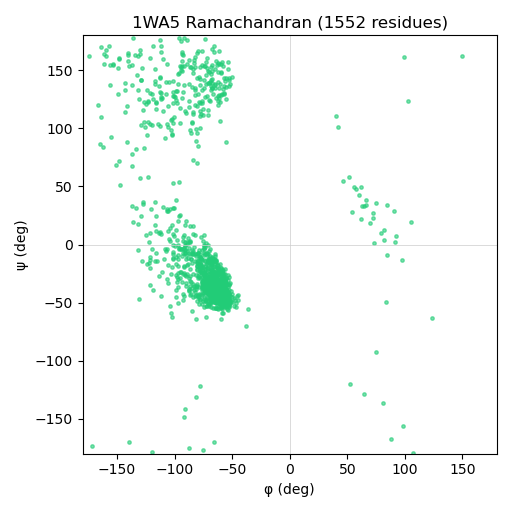39 THR C N 1
ATOM 17406 C CA . THR C 3 439 ? 22.559 -0.753 19.833 1.00 33.43 439 THR C CA 1
ATOM 17407 C C . THR C 3 439 ? 22.079 -1.236 21.197 1.00 32.32 439 THR C C 1
ATOM 17408 O O . THR C 3 439 ? 21.823 -2.423 21.407 1.00 32.24 439 THR C O 1
ATOM 17419 N N . ASN C 3 440 ? 21.958 -0.294 22.132 1.00 34.18 440 ASN C N 1
ATOM 17420 C CA . ASN C 3 440 ? 21.405 -0.624 23.438 1.00 37.00 440 ASN C CA 1
ATOM 17421 C C . ASN C 3 440 ? 19.984 -1.158 23.331 1.00 35.92 440 ASN C C 1
ATOM 17422 O O . ASN C 3 440 ? 19.532 -1.872 24.233 1.00 35.04 440 ASN C O 1
ATOM 17433 N N . ALA C 3 441 ? 19.277 -0.841 22.247 1.00 35.83 441 ALA C N 1
ATOM 17434 C CA . ALA C 3 441 ? 17.923 -1.332 22.020 1.00 34.58 441 ALA C CA 1
ATOM 17435 C C . ALA C 3 441 ? 17.891 -2.678 21.309 1.00 33.98 441 ALA C C 1
ATOM 17436 O O . ALA C 3 441 ? 16.801 -3.184 21.026 1.00 35.40 441 ALA C O 1
ATOM 17443 N N . GLY C 3 442 ? 19.044 -3.263 21.014 1.00 32.74 442 GLY C N 1
ATOM 17444 C CA . GLY C 3 442 ? 19.108 -4.515 20.289 1.00 33.03 442 GLY C CA 1
ATOM 17445 C C . GLY C 3 442 ? 19.392 -4.315 18.814 1.00 32.85 442 GLY C C 1
ATOM 17446 O O . GLY C 3 442 ? 19.965 -3.312 18.381 1.00 34.12 442 GLY C O 1
ATOM 17450 N N . VAL C 3 443 ? 18.984 -5.309 18.030 1.00 32.46 443 VAL C N 1
ATOM 17451 C CA . VAL C 3 443 ? 19.110 -5.279 16.577 1.00 32.34 443 VAL C CA 1
ATOM 17452 C C . VAL C 3 443 ? 17.748 -4.936 15.990 1.00 33.70 443 VAL C C 1
ATOM 17453 O O . VAL C 3 443 ? 16.746 -5.583 16.315 1.00 31.54 443 VAL C O 1
ATOM 17466 N N . SER C 3 444 ? 17.707 -3.923 15.121 1.00 36.82 444 SER C N 1
ATOM 17467 C CA . SER C 3 444 ? 16.441 -3.448 14.576 1.00 40.85 444 SER C CA 1
ATOM 17468 C C . SER C 3 444 ? 16.079 -4.060 13.227 1.00 42.72 444 SER C C 1
ATOM 17469 O O . SER C 3 444 ? 14.893 -4.091 12.886 1.00 43.01 444 SER C O 1
ATOM 17477 N N . SER C 3 445 ? 17.051 -4.541 12.454 1.00 44.47 445 SER C N 1
ATOM 17478 C CA . SER C 3 445 ? 16.744 -5.195 11.188 1.00 45.59 445 SER C CA 1
ATOM 17479 C C . SER C 3 445 ? 17.890 -6.126 10.816 1.00 45.15 445 SER C C 1
ATOM 17480 O O . SER C 3 445 ? 19.035 -5.920 11.230 1.00 44.14 445 SER C O 1
ATOM 17488 N N . THR C 3 446 ? 17.568 -7.143 10.020 1.00 44.86 446 THR C N 1
ATOM 17489 C CA . THR C 3 446 ? 18.513 -8.195 9.682 1.00 46.69 446 THR C CA 1
ATOM 17490 C C . THR C 3 446 ? 18.554 -8.424 8.175 1.00 47.92 446 THR C C 1
ATOM 17491 O O . THR C 3 446 ? 17.702 -7.951 7.419 1.00 49.00 446 THR C O 1
ATOM 17502 N N . ASN C 3 447 ? 19.574 -9.171 7.755 1.00 47.45 447 ASN C N 1
ATOM 17503 C CA . ASN C 3 447 ? 19.770 -9.501 6.348 1.00 48.36 447 ASN C CA 1
ATOM 17504 C C . ASN C 3 447 ? 18.691 -10.474 5.888 1.00 47.69 447 ASN C C 1
ATOM 17505 O O . ASN C 3 447 ? 18.525 -11.550 6.470 1.00 45.66 447 ASN C O 1
ATOM 17516 N N . ASN C 3 448 ? 17.967 -10.100 4.829 1.00 50.50 448 ASN C N 1
ATOM 17517 C CA . ASN C 3 448 ? 16.860 -10.911 4.334 1.00 53.68 448 ASN C CA 1
ATOM 17518 C C . ASN C 3 448 ? 17.306 -12.252 3.767 1.00 52.94 448 ASN C C 1
ATOM 17519 O O . ASN C 3 448 ? 16.454 -13.113 3.526 1.00 51.37 448 ASN C O 1
ATOM 17530 N N . LEU C 3 449 ? 18.602 -12.453 3.547 1.00 53.51 449 LEU C N 1
ATOM 17531 C CA . LEU C 3 449 ? 19.117 -13.712 3.027 1.00 54.25 449 LEU C CA 1
ATOM 17532 C C . LEU C 3 449 ? 19.449 -14.713 4.128 1.00 53.57 449 LEU C C 1
ATOM 17533 O O . LEU C 3 449 ? 19.893 -15.824 3.822 1.00 53.47 449 LEU C O 1
ATOM 17549 N N . LEU C 3 450 ? 19.240 -14.348 5.393 1.00 51.44 450 LEU C N 1
ATOM 17550 C CA . LEU C 3 450 ? 19.513 -15.219 6.526 1.00 50.86 450 LEU C CA 1
ATOM 17551 C C . LEU C 3 450 ? 18.280 -15.286 7.416 1.00 50.67 450 LEU C C 1
ATOM 17552 O O . LEU C 3 450 ? 17.485 -14.344 7.476 1.00 51.94 450 LEU C O 1
ATOM 17568 N N . ASN C 3 451 ? 18.129 -16.412 8.109 1.00 49.53 451 ASN C N 1
ATOM 17569 C CA . ASN C 3 451 ? 16.984 -16.660 8.982 1.00 48.68 451 ASN C CA 1
ATOM 17570 C C . ASN C 3 451 ? 17.514 -16.876 10.397 1.00 45.95 451 ASN C C 1
ATOM 17571 O O . ASN C 3 451 ? 18.025 -17.953 10.719 1.00 43.70 451 ASN C O 1
ATOM 17582 N N . VAL C 3 452 ? 17.385 -15.850 11.244 1.00 45.85 452 VAL C N 1
ATOM 17583 C CA . VAL C 3 452 ? 17.954 -15.925 12.586 1.00 45.33 452 VAL C CA 1
ATOM 17584 C C . VAL C 3 452 ? 17.170 -16.895 13.463 1.00 42.87 452 VAL C C 1
ATOM 17585 O O . VAL C 3 452 ? 17.742 -17.537 14.352 1.00 42.96 452 VAL C O 1
ATOM 17598 N N . VAL C 3 453 ? 15.861 -17.020 13.243 1.00 41.58 453 VAL C N 1
ATOM 17599 C CA . VAL C 3 453 ? 15.071 -17.965 14.027 1.00 42.58 453 VAL C CA 1
ATOM 17600 C C . VAL C 3 453 ? 15.449 -19.397 13.664 1.00 44.75 453 VAL C C 1
ATOM 17601 O O . VAL C 3 453 ? 15.665 -20.241 14.542 1.00 44.33 453 VAL C O 1
ATOM 17614 N N . ASP C 3 454 ? 15.539 -19.694 12.365 1.00 48.72 454 ASP C N 1
ATOM 17615 C CA . ASP C 3 454 ? 15.951 -21.029 11.942 1.00 54.59 454 ASP C CA 1
ATOM 17616 C C . ASP C 3 454 ? 17.337 -21.367 12.478 1.00 47.85 454 ASP C C 1
ATOM 17617 O O . ASP C 3 454 ? 17.555 -22.450 13.034 1.00 47.73 454 ASP C O 1
ATOM 17626 N N . PHE C 3 455 ? 18.294 -20.448 12.315 1.00 42.07 455 PHE C N 1
ATOM 17627 C CA . PHE C 3 455 ? 19.634 -20.679 12.844 1.00 39.65 455 PHE C CA 1
ATOM 17628 C C . PHE C 3 455 ? 19.603 -20.876 14.355 1.00 39.23 455 PHE C C 1
ATOM 17629 O O . PHE C 3 455 ? 20.393 -21.658 14.896 1.00 39.21 455 PHE C O 1
ATOM 17646 N N . PHE C 3 456 ? 18.693 -20.188 15.049 1.00 39.44 456 PHE C N 1
ATOM 17647 C CA . PHE C 3 456 ? 18.555 -20.381 16.489 1.00 42.95 456 PHE C CA 1
ATOM 17648 C C . PHE C 3 456 ? 18.092 -21.797 16.809 1.00 45.48 456 PHE C C 1
ATOM 17649 O O . PHE C 3 456 ? 18.730 -22.512 17.591 1.00 45.01 456 PHE C O 1
ATOM 17666 N N . THR C 3 457 ? 16.972 -22.217 16.217 1.00 49.20 457 THR C N 1
ATOM 17667 C CA . THR C 3 457 ? 16.424 -23.536 16.515 1.00 50.71 457 THR C CA 1
ATOM 17668 C C . THR C 3 457 ? 17.438 -24.635 16.222 1.00 51.98 457 THR C C 1
ATOM 17669 O O . THR C 3 457 ? 17.558 -25.601 16.985 1.00 53.95 457 THR C O 1
ATOM 17680 N N . LYS C 3 458 ? 18.182 -24.500 15.125 1.00 51.72 458 LYS C N 1
ATOM 17681 C CA . LYS C 3 458 ? 19.049 -25.579 14.670 1.00 54.30 458 LYS C CA 1
ATOM 17682 C C . LYS C 3 458 ? 20.402 -25.562 15.370 1.00 50.34 458 LYS C C 1
ATOM 17683 O O . LYS C 3 458 ? 20.952 -26.623 15.685 1.00 47.53 458 LYS C O 1
ATOM 17702 N N . GLU C 3 459 ? 20.952 -24.376 15.624 1.00 51.49 459 GLU C N 1
ATOM 17703 C CA . GLU C 3 459 ? 22.353 -24.239 15.995 1.00 55.44 459 GLU C CA 1
ATOM 17704 C C . GLU C 3 459 ? 22.580 -23.751 17.417 1.00 49.27 459 GLU C C 1
ATOM 17705 O O . GLU C 3 459 ? 23.620 -24.065 18.002 1.00 49.10 459 GLU C O 1
ATOM 17717 N N . ILE C 3 460 ? 21.641 -23.003 17.989 1.00 43.34 460 ILE C N 1
ATOM 17718 C CA . ILE C 3 460 ? 21.854 -22.356 19.278 1.00 39.81 460 ILE C CA 1
ATOM 17719 C C . ILE C 3 460 ? 21.133 -23.118 20.380 1.00 39.87 460 ILE C C 1
ATOM 17720 O O . ILE C 3 460 ? 21.758 -23.577 21.343 1.00 37.90 460 ILE C O 1
ATOM 17736 N N . ALA C 3 461 ? 19.813 -23.244 20.251 1.00 42.75 461 ALA C N 1
ATOM 17737 C CA . ALA C 3 461 ? 18.999 -23.825 21.318 1.00 45.65 461 ALA C CA 1
ATOM 17738 C C . ALA C 3 461 ? 19.536 -25.156 21.828 1.00 47.99 461 ALA C C 1
ATOM 17739 O O . ALA C 3 461 ? 19.583 -25.344 23.054 1.00 46.78 461 ALA C O 1
ATOM 17746 N N . PRO C 3 462 ? 19.947 -26.103 20.981 1.00 51.55 462 PRO C N 1
ATOM 17747 C CA . PRO C 3 462 ? 20.497 -27.358 21.518 1.00 53.36 462 PRO C CA 1
ATOM 17748 C C . PRO C 3 462 ? 21.673 -27.151 22.456 1.00 52.63 462 PRO C C 1
ATOM 17749 O O . PRO C 3 462 ? 21.837 -27.929 23.405 1.00 52.92 462 PRO C O 1
ATOM 17760 N N . ASP C 3 463 ? 22.495 -26.125 22.228 1.00 50.36 463 ASP C N 1
ATOM 17761 C CA . ASP C 3 463 ? 23.651 -25.879 23.081 1.00 50.16 463 ASP C CA 1
ATOM 17762 C C . ASP C 3 463 ? 23.287 -25.257 24.423 1.00 45.28 463 ASP C C 1
ATOM 17763 O O . ASP C 3 463 ? 24.138 -25.221 25.320 1.00 45.27 463 ASP C O 1
ATOM 17772 N N . LEU C 3 464 ? 22.061 -24.760 24.587 1.00 42.28 464 LEU C N 1
ATOM 17773 C CA . LEU C 3 464 ? 21.658 -24.226 25.883 1.00 40.55 464 LEU C CA 1
ATOM 17774 C C . LEU C 3 464 ? 21.451 -25.347 26.896 1.00 47.18 464 LEU C C 1
ATOM 17775 O O . LEU C 3 464 ? 21.917 -25.258 28.038 1.00 44.90 464 LEU C O 1
ATOM 17791 N N . THR C 3 465 ? 20.760 -26.415 26.490 1.00 53.94 465 THR C N 1
ATOM 17792 C CA . THR C 3 465 ? 20.304 -27.447 27.412 1.00 60.41 465 THR C CA 1
ATOM 17793 C C . THR C 3 465 ? 21.079 -28.754 27.312 1.00 61.73 465 THR C C 1
ATOM 17794 O O . THR C 3 465 ? 20.815 -29.669 28.099 1.00 65.48 465 THR C O 1
ATOM 17805 N N . SER C 3 466 ? 22.018 -28.876 26.376 1.00 57.61 466 SER C N 1
ATOM 17806 C CA . SER C 3 466 ? 22.812 -30.097 26.289 1.00 55.29 466 SER C CA 1
ATOM 17807 C C . SER C 3 466 ? 23.572 -30.317 27.592 1.00 57.60 466 SER C C 1
ATOM 17808 O O . SER C 3 466 ? 24.256 -29.416 28.086 1.00 51.52 466 SER C O 1
ATOM 17816 N N . ASN C 3 467 ? 23.441 -31.522 28.153 1.00 68.96 467 ASN C N 1
ATOM 17817 C CA . ASN C 3 467 ? 24.070 -31.813 29.438 1.00 81.19 467 ASN C CA 1
ATOM 17818 C C . ASN C 3 467 ? 25.570 -31.558 29.377 1.00 90.42 467 ASN C C 1
ATOM 17819 O O . ASN C 3 467 ? 26.146 -30.943 30.283 1.00 88.83 467 ASN C O 1
ATOM 17830 N N . ASN C 3 468 ? 26.219 -32.026 28.314 1.00 101.28 468 ASN C N 1
ATOM 17831 C CA . ASN C 3 468 ? 27.633 -31.783 28.075 1.00 110.43 468 ASN C CA 1
ATOM 17832 C C . ASN C 3 468 ? 27.793 -30.785 26.941 1.00 98.06 468 ASN C C 1
ATOM 17833 O O . ASN C 3 468 ? 27.063 -30.837 25.943 1.00 101.01 468 ASN C O 1
ATOM 17844 N N . ILE C 3 469 ? 28.738 -29.868 27.084 1.00 81.06 469 ILE C N 1
ATOM 17845 C CA . ILE C 3 469 ? 29.045 -28.886 26.067 1.00 64.47 469 ILE C CA 1
ATOM 17846 C C . ILE C 3 469 ? 30.526 -29.016 25.731 1.00 57.57 469 ILE C C 1
ATOM 17847 O O . ILE C 3 469 ? 31.348 -29.120 26.638 1.00 56.08 469 ILE C O 1
ATOM 17863 N N . PRO C 3 470 ? 30.911 -29.053 24.445 1.00 53.20 470 PRO C N 1
ATOM 17864 C CA . PRO C 3 470 ? 32.339 -29.229 24.126 1.00 51.86 470 PRO C CA 1
ATOM 17865 C C . PRO C 3 470 ? 33.235 -28.184 24.768 1.00 50.60 470 PRO C C 1
ATOM 17866 O O . PRO C 3 470 ? 34.369 -28.500 25.147 1.00 50.48 470 PRO C O 1
ATOM 17877 N N . HIS C 3 471 ? 32.759 -26.948 24.902 1.00 50.42 471 HIS C N 1
ATOM 17878 C CA . HIS C 3 471 ? 33.500 -25.897 25.585 1.00 49.82 471 HIS C CA 1
ATOM 17879 C C . HIS C 3 471 ? 32.489 -24.866 26.067 1.00 44.72 471 HIS C C 1
ATOM 17880 O O . HIS C 3 471 ? 31.559 -24.521 25.335 1.00 40.63 471 HIS C O 1
ATOM 17894 N N . ILE C 3 472 ? 32.667 -24.386 27.303 1.00 47.56 472 ILE C N 1
ATOM 17895 C CA . ILE C 3 472 ? 31.697 -23.450 27.862 1.00 50.82 472 ILE C CA 1
ATOM 17896 C C . ILE C 3 472 ? 31.652 -22.147 27.071 1.00 47.20 472 ILE C C 1
ATOM 17897 O O . ILE C 3 472 ? 30.684 -21.391 27.190 1.00 44.35 472 ILE C O 1
ATOM 17913 N N . ILE C 3 473 ? 32.675 -21.863 26.259 1.00 47.91 473 ILE C N 1
ATOM 17914 C CA . ILE C 3 473 ? 32.604 -20.698 25.382 1.00 48.39 473 ILE C CA 1
ATOM 17915 C C . ILE C 3 473 ? 31.408 -20.814 24.448 1.00 43.85 473 ILE C C 1
ATOM 17916 O O . ILE C 3 473 ? 30.771 -19.808 24.111 1.00 43.09 473 ILE C O 1
ATOM 17932 N N . LEU C 3 474 ? 31.078 -22.035 24.018 1.00 40.90 474 LEU C N 1
ATOM 17933 C CA . LEU C 3 474 ? 29.905 -22.220 23.172 1.00 39.84 474 LEU C CA 1
ATOM 17934 C C . LEU C 3 474 ? 28.615 -22.017 23.957 1.00 36.51 474 LEU C C 1
ATOM 17935 O O . LEU C 3 474 ? 27.609 -21.581 23.388 1.00 36.17 474 LEU C O 1
ATOM 17951 N N . ARG C 3 475 ? 28.616 -22.333 25.253 1.00 34.97 475 ARG C N 1
ATOM 17952 C CA . ARG C 3 475 ? 27.456 -22.010 26.074 1.00 33.77 475 ARG C CA 1
ATOM 17953 C C . ARG C 3 475 ? 27.268 -20.500 26.161 1.00 32.26 475 ARG C C 1
ATOM 17954 O O . ARG C 3 475 ? 26.139 -19.999 26.086 1.00 29.95 475 ARG C O 1
ATOM 17975 N N . VAL C 3 476 ? 28.368 -19.758 26.313 1.00 31.66 476 VAL C N 1
ATOM 17976 C CA . VAL C 3 476 ? 28.289 -18.301 26.318 1.00 32.05 476 VAL C CA 1
ATOM 17977 C C . VAL C 3 476 ? 27.819 -17.794 24.958 1.00 31.92 476 VAL C C 1
ATOM 17978 O O . VAL C 3 476 ? 26.936 -16.932 24.870 1.00 30.76 476 VAL C O 1
ATOM 17991 N N . ASP C 3 477 ? 28.399 -18.325 23.877 1.00 32.64 477 ASP C N 1
ATOM 17992 C CA . ASP C 3 477 ? 27.995 -17.898 22.540 1.00 35.03 477 ASP C CA 1
ATOM 17993 C C . ASP C 3 477 ? 26.499 -18.086 22.325 1.00 33.55 477 ASP C C 1
ATOM 17994 O O . ASP C 3 477 ? 25.849 -17.265 21.667 1.00 29.54 477 ASP C O 1
ATOM 18003 N N . ALA C 3 478 ? 25.935 -19.167 22.866 1.00 34.90 478 ALA C N 1
ATOM 18004 C CA . ALA C 3 478 ? 24.508 -19.419 22.696 1.00 35.88 478 ALA C CA 1
ATOM 18005 C C . ALA C 3 478 ? 23.680 -18.391 23.457 1.00 32.07 478 ALA C C 1
ATOM 18006 O O . ALA C 3 478 ? 22.701 -17.851 22.928 1.00 29.82 478 ALA C O 1
ATOM 18013 N N . ILE C 3 479 ? 24.057 -18.115 24.707 1.00 29.92 479 ILE C N 1
ATOM 18014 C CA . ILE C 3 479 ? 23.348 -17.111 25.492 1.00 28.23 479 ILE C CA 1
ATOM 18015 C C . ILE C 3 479 ? 23.472 -15.743 24.834 1.00 27.30 479 ILE C C 1
ATOM 18016 O O . ILE C 3 479 ? 22.493 -14.990 24.740 1.00 23.35 479 ILE C O 1
ATOM 18032 N N . LYS C 3 480 ? 24.674 -15.407 24.362 1.00 27.32 480 LYS C N 1
ATOM 18033 C CA . LYS C 3 480 ? 24.890 -14.114 23.723 1.00 31.68 480 LYS C CA 1
ATOM 18034 C C . LYS C 3 480 ? 24.077 -13.975 22.443 1.00 29.51 480 LYS C C 1
ATOM 18035 O O . LYS C 3 480 ? 23.687 -12.861 22.071 1.00 27.96 480 LYS C O 1
ATOM 18054 N N . TYR C 3 481 ? 23.817 -15.086 21.750 1.00 29.36 481 TYR C N 1
ATOM 18055 C CA . TYR C 3 481 ? 22.973 -15.031 20.561 1.00 28.89 481 TYR C CA 1
ATOM 18056 C C . TYR C 3 481 ? 21.555 -14.603 20.921 1.00 26.07 481 TYR C C 1
ATOM 18057 O O . TYR C 3 481 ? 20.949 -13.784 20.219 1.00 25.41 481 TYR C O 1
ATOM 18075 N N . ILE C 3 482 ? 21.012 -15.142 22.016 1.00 24.87 482 ILE C N 1
ATOM 18076 C CA . ILE C 3 482 ? 19.703 -14.707 22.497 1.00 25.17 482 ILE C CA 1
ATOM 18077 C C . ILE C 3 482 ? 19.735 -13.222 22.828 1.00 26.39 482 ILE C C 1
ATOM 18078 O O . ILE C 3 482 ? 18.825 -12.463 22.471 1.00 25.99 482 ILE C O 1
ATOM 18094 N N . TYR C 3 483 ? 20.780 -12.794 23.540 1.00 24.92 483 TYR C N 1
ATOM 18095 C CA . TYR C 3 483 ? 20.947 -11.380 23.855 1.00 26.40 483 TYR C CA 1
ATOM 18096 C C . TYR C 3 483 ? 20.940 -10.538 22.586 1.00 26.79 483 TYR C C 1
ATOM 18097 O O . TYR C 3 483 ? 20.245 -9.519 22.505 1.00 26.35 483 TYR C O 1
ATOM 18115 N N . THR C 3 484 ? 21.702 -10.961 21.578 1.00 26.92 484 THR C N 1
ATOM 18116 C CA . THR C 3 484 ? 21.859 -10.162 20.368 1.00 29.12 484 THR C CA 1
ATOM 18117 C C . THR C 3 484 ? 20.549 -10.050 19.595 1.00 28.27 484 THR C C 1
ATOM 18118 O O . THR C 3 484 ? 20.156 -8.956 19.176 1.00 29.16 484 THR C O 1
ATOM 18129 N N . PHE C 3 485 ? 19.862 -11.174 19.389 1.00 27.28 485 PHE C N 1
ATOM 18130 C CA . PHE C 3 485 ? 18.690 -11.234 18.523 1.00 26.20 485 PHE C CA 1
ATOM 18131 C C . PHE C 3 485 ? 17.388 -11.295 19.307 1.00 27.42 485 PHE C C 1
ATOM 18132 O O . PHE C 3 485 ? 16.398 -11.866 18.834 1.00 27.19 485 PHE C O 1
ATOM 18149 N N . ARG C 3 486 ? 17.365 -10.689 20.497 1.00 27.90 486 ARG C N 1
ATOM 18150 C CA . ARG C 3 486 ? 16.172 -10.728 21.332 1.00 29.89 486 ARG C CA 1
ATOM 18151 C C . ARG C 3 486 ? 14.977 -10.069 20.654 1.00 30.73 486 ARG C C 1
ATOM 18152 O O . ARG C 3 486 ? 13.838 -10.501 20.861 1.00 29.11 486 ARG C O 1
ATOM 18173 N N . ASN C 3 487 ? 15.206 -9.030 19.847 1.00 32.62 487 ASN C N 1
ATOM 18174 C CA . ASN C 3 487 ? 14.095 -8.379 19.161 1.00 34.27 487 ASN C CA 1
ATOM 18175 C C . ASN C 3 487 ? 13.510 -9.245 18.053 1.00 34.03 487 ASN C C 1
ATOM 18176 O O . ASN C 3 487 ? 12.368 -9.015 17.644 1.00 35.95 487 ASN C O 1
ATOM 18187 N N . GLN C 3 488 ? 14.259 -10.226 17.558 1.00 33.64 488 GLN C N 1
ATOM 18188 C CA . GLN C 3 488 ? 13.805 -11.058 16.451 1.00 33.31 488 GLN C CA 1
ATOM 18189 C C . GLN C 3 488 ? 13.069 -12.311 16.905 1.00 34.88 488 GLN C C 1
ATOM 18190 O O . GLN C 3 488 ? 12.515 -13.025 16.061 1.00 34.23 488 GLN C O 1
ATOM 18204 N N . LEU C 3 489 ? 13.049 -12.597 18.202 1.00 34.66 489 LEU C N 1
ATOM 18205 C CA . LEU C 3 489 ? 12.336 -13.744 18.739 1.00 36.30 489 LEU C CA 1
ATOM 18206 C C . LEU C 3 489 ? 10.959 -13.319 19.233 1.00 33.66 489 LEU C C 1
ATOM 18207 O O . LEU C 3 489 ? 10.765 -12.195 19.704 1.00 32.72 489 LEU C O 1
ATOM 18223 N N . THR C 3 490 ? 10.000 -14.233 19.118 1.00 32.42 490 THR C N 1
ATOM 18224 C CA . THR C 3 490 ? 8.655 -13.969 19.597 1.00 32.85 490 THR C CA 1
ATOM 18225 C C . THR C 3 490 ? 8.627 -13.979 21.123 1.00 34.70 490 THR C C 1
ATOM 18226 O O . THR C 3 490 ? 9.514 -14.527 21.785 1.00 34.72 490 THR C O 1
ATOM 18237 N N . LYS C 3 491 ? 7.586 -13.361 21.684 1.00 34.38 491 LYS C N 1
ATOM 18238 C CA . LYS C 3 491 ? 7.383 -13.447 23.125 1.00 35.33 491 LYS C CA 1
ATOM 18239 C C . LYS C 3 491 ? 7.358 -14.902 23.576 1.00 34.20 491 LYS C C 1
ATOM 18240 O O . LYS C 3 491 ? 7.997 -15.273 24.567 1.00 33.45 491 LYS C O 1
ATOM 18259 N N . ALA C 3 492 ? 6.625 -15.747 22.846 1.00 35.60 492 ALA C N 1
ATOM 18260 C CA . ALA C 3 492 ? 6.515 -17.152 23.223 1.00 34.11 492 ALA C CA 1
ATOM 18261 C C . ALA C 3 492 ? 7.878 -17.832 23.230 1.00 32.49 492 ALA C C 1
ATOM 18262 O O . ALA C 3 492 ? 8.176 -18.634 24.122 1.00 31.74 492 ALA C O 1
ATOM 18269 N N . GLN C 3 493 ? 8.721 -17.529 22.241 1.00 33.65 493 GLN C N 1
ATOM 18270 C CA . GLN C 3 493 ? 10.067 -18.093 22.229 1.00 35.38 493 GLN C CA 1
ATOM 18271 C C . GLN C 3 493 ? 10.887 -17.576 23.407 1.00 31.77 493 GLN C C 1
ATOM 18272 O O . GLN C 3 493 ? 11.630 -18.339 24.035 1.00 31.31 493 GLN C O 1
ATOM 18286 N N . LEU C 3 494 ? 10.751 -16.289 23.735 1.00 27.08 494 LEU C N 1
ATOM 18287 C CA . LEU C 3 494 ? 11.472 -15.738 24.881 1.00 25.86 494 LEU C CA 1
ATOM 18288 C C . LEU C 3 494 ? 10.979 -16.343 26.190 1.00 24.91 494 LEU C C 1
ATOM 18289 O O . LEU C 3 494 ? 11.781 -16.689 27.066 1.00 25.50 494 LEU C O 1
ATOM 18305 N N . ILE C 3 495 ? 9.661 -16.463 26.345 1.00 24.32 495 ILE C N 1
ATOM 18306 C CA . ILE C 3 495 ? 9.105 -17.066 27.550 1.00 26.13 495 ILE C CA 1
ATOM 18307 C C . ILE C 3 495 ? 9.645 -18.475 27.737 1.00 25.46 495 ILE C C 1
ATOM 18308 O O . ILE C 3 495 ? 9.931 -18.900 28.860 1.00 22.80 495 ILE C O 1
ATOM 18324 N N . GLU C 3 496 ? 9.788 -19.224 26.641 1.00 29.59 496 GLU C N 1
ATOM 18325 C CA . GLU C 3 496 ? 10.304 -20.582 26.751 1.00 34.78 496 GLU C CA 1
ATOM 18326 C C . GLU C 3 496 ? 11.762 -20.587 27.193 1.00 32.29 496 GLU C C 1
ATOM 18327 O O . GLU C 3 496 ? 12.214 -21.548 27.824 1.00 31.74 496 GLU C O 1
ATOM 18339 N N . LEU C 3 497 ? 12.505 -19.521 26.879 1.00 30.84 497 LEU C N 1
ATOM 18340 C CA . LEU C 3 497 ? 13.901 -19.418 27.282 1.00 30.22 497 LEU C CA 1
ATOM 18341 C C . LEU C 3 497 ? 14.074 -18.957 28.722 1.00 27.54 497 LEU C C 1
ATOM 18342 O O . LEU C 3 497 ? 15.128 -19.215 29.314 1.00 27.18 497 LEU C O 1
ATOM 18358 N N . MET C 3 498 ? 13.073 -18.292 29.300 1.00 27.72 498 MET C N 1
ATOM 18359 C CA . MET C 3 498 ? 13.238 -17.739 30.644 1.00 28.07 498 MET C CA 1
ATOM 18360 C C . MET C 3 498 ? 13.608 -18.798 31.674 1.00 26.60 498 MET C C 1
ATOM 18361 O O . MET C 3 498 ? 14.538 -18.557 32.464 1.00 24.94 498 MET C O 1
ATOM 18375 N N . PRO C 3 499 ? 12.948 -19.958 31.744 1.00 27.34 499 PRO C N 1
ATOM 18376 C CA . PRO C 3 499 ? 13.381 -20.960 32.731 1.00 26.03 499 PRO C CA 1
ATOM 18377 C C . PRO C 3 499 ? 14.756 -21.534 32.432 1.00 25.77 499 PRO C C 1
ATOM 18378 O O . PRO C 3 499 ? 15.440 -21.995 33.356 1.00 23.11 499 PRO C O 1
ATOM 18389 N N . ILE C 3 500 ? 15.183 -21.529 31.169 1.00 25.21 500 ILE C N 1
ATOM 18390 C CA . ILE C 3 500 ? 16.516 -22.024 30.840 1.00 25.99 500 ILE C CA 1
ATOM 18391 C C . ILE C 3 500 ? 17.574 -21.029 31.303 1.00 26.82 500 ILE C C 1
ATOM 18392 O O . ILE C 3 500 ? 18.560 -21.400 31.951 1.00 26.44 500 ILE C O 1
ATOM 18408 N N . LEU C 3 501 ? 17.377 -19.745 30.991 1.00 26.49 501 LEU C N 1
ATOM 18409 C CA . LEU C 3 501 ? 18.316 -18.727 31.446 1.00 25.70 501 LEU C CA 1
ATOM 18410 C C . LEU C 3 501 ? 18.372 -18.676 32.967 1.00 23.09 501 LEU C C 1
ATOM 18411 O O . LEU C 3 501 ? 19.453 -18.550 33.552 1.00 24.18 501 LEU C O 1
ATOM 18427 N N . ALA C 3 502 ? 17.216 -18.781 33.626 1.00 21.05 502 ALA C N 1
ATOM 18428 C CA . ALA C 3 502 ? 17.186 -18.749 35.084 1.00 20.60 502 ALA C CA 1
ATOM 18429 C C . ALA C 3 502 ? 17.970 -19.910 35.686 1.00 21.67 502 ALA C C 1
ATOM 18430 O O . ALA C 3 502 ? 18.601 -19.762 36.740 1.00 21.82 502 ALA C O 1
ATOM 18437 N N . THR C 3 503 ? 17.937 -21.079 35.041 1.00 22.64 503 THR C N 1
ATOM 18438 C CA . THR C 3 503 ? 18.684 -22.219 35.565 1.00 22.71 503 THR C CA 1
ATOM 18439 C C . THR C 3 503 ? 20.186 -21.966 35.520 1.00 24.18 503 THR C C 1
ATOM 18440 O O . THR C 3 503 ? 20.925 -22.488 36.363 1.00 24.01 503 THR C O 1
ATOM 18451 N N . PHE C 3 504 ? 20.656 -21.171 34.553 1.00 24.49 504 PHE C N 1
ATOM 18452 C CA . PHE C 3 504 ? 22.069 -20.814 34.509 1.00 27.89 504 PHE C CA 1
ATOM 18453 C C . PHE C 3 504 ? 22.503 -20.030 35.742 1.00 27.81 504 PHE C C 1
ATOM 18454 O O . PHE C 3 504 ? 23.693 -20.029 36.072 1.00 29.49 504 PHE C O 1
ATOM 18471 N N . LEU C 3 505 ? 21.571 -19.358 36.422 1.00 27.74 505 LEU C N 1
ATOM 18472 C CA . LEU C 3 505 ? 21.922 -18.596 37.615 1.00 28.28 505 LEU C CA 1
ATOM 18473 C C . LEU C 3 505 ? 22.284 -19.491 38.791 1.00 32.81 505 LEU C C 1
ATOM 18474 O O . LEU C 3 505 ? 22.698 -18.979 39.838 1.00 33.48 505 LEU C O 1
ATOM 18490 N N . GLN C 3 506 ? 22.131 -20.804 38.645 1.00 35.14 506 GLN C N 1
ATOM 18491 C CA . GLN C 3 506 ? 22.494 -21.760 39.679 1.00 37.23 506 GLN C CA 1
ATOM 18492 C C . GLN C 3 506 ? 23.784 -22.505 39.354 1.00 37.65 506 GLN C C 1
ATOM 18493 O O . GLN C 3 506 ? 24.168 -23.404 40.108 1.00 39.27 506 GLN C O 1
ATOM 18507 N N . THR C 3 507 ? 24.465 -22.147 38.264 1.00 36.81 507 THR C N 1
ATOM 18508 C CA . THR C 3 507 ? 25.745 -22.745 37.918 1.00 39.76 507 THR C CA 1
ATOM 18509 C C . THR C 3 507 ? 26.891 -21.957 38.554 1.00 40.76 507 THR C C 1
ATOM 18510 O O . THR C 3 507 ? 26.695 -20.913 39.182 1.00 39.02 507 THR C O 1
ATOM 18521 N N . ASP C 3 508 ? 28.110 -22.460 38.372 1.00 45.66 508 ASP C N 1
ATOM 18522 C CA . ASP C 3 508 ? 29.306 -21.860 38.944 1.00 51.78 508 ASP C CA 1
ATOM 18523 C C . ASP C 3 508 ? 30.193 -21.189 37.903 1.00 46.98 508 ASP C C 1
ATOM 18524 O O . ASP C 3 508 ? 31.206 -20.585 38.272 1.00 48.19 508 ASP C O 1
ATOM 18533 N N . GLU C 3 509 ? 29.849 -21.279 36.620 1.00 42.84 509 GLU C N 1
ATOM 18534 C CA . GLU C 3 509 ? 30.660 -20.686 35.563 1.00 42.73 509 GLU C CA 1
ATOM 18535 C C . GLU C 3 509 ? 30.397 -19.185 35.513 1.00 36.67 509 GLU C C 1
ATOM 18536 O O . GLU C 3 509 ? 29.285 -18.753 35.188 1.00 33.14 509 GLU C O 1
ATOM 18548 N N . TYR C 3 510 ? 31.430 -18.396 35.816 1.00 35.31 510 TYR C N 1
ATOM 18549 C CA . TYR C 3 510 ? 31.271 -16.954 35.986 1.00 34.22 510 TYR C CA 1
ATOM 18550 C C . TYR C 3 510 ? 30.607 -16.309 34.775 1.00 29.36 510 TYR C C 1
ATOM 18551 O O . TYR C 3 510 ? 29.620 -15.576 34.911 1.00 25.31 510 TYR C O 1
ATOM 18569 N N . VAL C 3 511 ? 31.139 -16.568 33.579 1.00 27.97 511 VAL C N 1
ATOM 18570 C CA . VAL C 3 511 ? 30.633 -15.891 32.390 1.00 30.61 511 VAL C CA 1
ATOM 18571 C C . VAL C 3 511 ? 29.248 -16.406 32.013 1.00 30.07 511 VAL C C 1
ATOM 18572 O O . VAL C 3 511 ? 28.438 -15.666 31.441 1.00 28.99 511 VAL C O 1
ATOM 18585 N N . VAL C 3 512 ? 28.945 -17.663 32.334 1.00 28.75 512 VAL C N 1
ATOM 18586 C CA . VAL C 3 512 ? 27.647 -18.225 31.970 1.00 26.77 512 VAL C CA 1
ATOM 18587 C C . VAL C 3 512 ? 26.537 -17.598 32.804 1.00 26.30 512 VAL C C 1
ATOM 18588 O O . VAL C 3 512 ? 25.521 -17.142 32.265 1.00 27.60 512 VAL C O 1
ATOM 18601 N N . TYR C 3 513 ? 26.701 -17.559 34.130 1.00 26.82 513 TYR C N 1
ATOM 18602 C CA . TYR C 3 513 ? 25.625 -16.999 34.943 1.00 24.67 513 TYR C CA 1
ATOM 18603 C C . TYR C 3 513 ? 25.547 -15.483 34.819 1.00 22.22 513 TYR C C 1
ATOM 18604 O O . TYR C 3 513 ? 24.467 -14.917 35.019 1.00 22.33 513 TYR C O 1
ATOM 18622 N N . THR C 3 514 ? 26.644 -14.813 34.461 1.00 20.69 514 THR C N 1
ATOM 18623 C CA . THR C 3 514 ? 26.578 -13.369 34.276 1.00 22.71 514 THR C CA 1
ATOM 18624 C C . THR C 3 514 ? 25.884 -13.016 32.965 1.00 23.68 514 THR C C 1
ATOM 18625 O O . THR C 3 514 ? 24.984 -12.171 32.940 1.00 23.36 514 THR C O 1
ATOM 18636 N N . TYR C 3 515 ? 26.292 -13.649 31.862 1.00 25.13 515 TYR C N 1
ATOM 18637 C CA . TYR C 3 515 ? 25.605 -13.399 30.601 1.00 27.31 515 TYR C CA 1
ATOM 18638 C C . TYR C 3 515 ? 24.141 -13.804 30.684 1.00 23.41 515 TYR C C 1
ATOM 18639 O O . TYR C 3 515 ? 23.285 -13.163 30.064 1.00 21.67 515 TYR C O 1
ATOM 18657 N N . ALA C 3 516 ? 23.828 -14.846 31.459 1.00 22.97 516 ALA C N 1
ATOM 18658 C CA . ALA C 3 516 ? 22.430 -15.211 31.670 1.00 22.19 516 ALA C CA 1
ATOM 18659 C C . ALA C 3 516 ? 21.675 -14.083 32.362 1.00 22.87 516 ALA C C 1
ATOM 18660 O O . ALA C 3 516 ? 20.566 -13.719 31.951 1.00 21.76 516 ALA C O 1
ATOM 18667 N N . ALA C 3 517 ? 22.262 -13.516 33.423 1.00 22.29 517 ALA C N 1
ATOM 18668 C CA . ALA C 3 517 ? 21.615 -12.411 34.121 1.00 24.52 517 ALA C CA 1
ATOM 18669 C C . ALA C 3 517 ? 21.449 -11.207 33.204 1.00 25.57 517 ALA C C 1
ATOM 18670 O O . ALA C 3 517 ? 20.401 -10.550 33.213 1.00 25.41 517 ALA C O 1
ATOM 18677 N N . ILE C 3 518 ? 22.476 -10.907 32.406 1.00 25.14 518 ILE C N 1
ATOM 18678 C CA . ILE C 3 518 ? 22.405 -9.787 31.472 1.00 24.59 518 ILE C CA 1
ATOM 18679 C C . ILE C 3 518 ? 21.298 -10.008 30.452 1.00 25.56 518 ILE C C 1
ATOM 18680 O O . ILE C 3 518 ? 20.542 -9.086 30.122 1.00 25.60 518 ILE C O 1
ATOM 18696 N N . THR C 3 519 ? 21.197 -11.228 29.919 1.00 26.74 519 THR C N 1
ATOM 18697 C CA . THR C 3 519 ? 20.211 -11.497 28.878 1.00 25.83 519 THR C CA 1
ATOM 18698 C C . THR C 3 519 ? 18.794 -11.422 29.433 1.00 24.48 519 THR C C 1
ATOM 18699 O O . THR C 3 519 ? 17.895 -10.883 28.778 1.00 24.19 519 THR C O 1
ATOM 18710 N N . ILE C 3 520 ? 18.576 -11.951 30.639 1.00 24.27 520 ILE C N 1
ATOM 18711 C CA . ILE C 3 520 ? 17.274 -11.809 31.284 1.00 25.30 520 ILE C CA 1
ATOM 18712 C C . ILE C 3 520 ? 16.918 -10.333 31.422 1.00 25.05 520 ILE C C 1
ATOM 18713 O O . ILE C 3 520 ? 15.808 -9.906 31.085 1.00 24.41 520 ILE C O 1
ATOM 18729 N N . GLU C 3 521 ? 17.865 -9.532 31.916 1.00 24.27 521 GLU C N 1
ATOM 18730 C CA . GLU C 3 521 ? 17.603 -8.112 32.125 1.00 25.91 521 GLU C CA 1
ATOM 18731 C C . GLU C 3 521 ? 17.226 -7.424 30.818 1.00 24.56 521 GLU C C 1
ATOM 18732 O O . GLU C 3 521 ? 16.271 -6.637 30.774 1.00 24.91 521 GLU C O 1
ATOM 18744 N N . LYS C 3 522 ? 17.957 -7.712 29.740 1.00 22.11 522 LYS C N 1
ATOM 18745 C CA . LYS C 3 522 ? 17.643 -7.088 28.461 1.00 23.39 522 LYS C CA 1
ATOM 18746 C C . LYS C 3 522 ? 16.328 -7.598 27.879 1.00 22.65 522 LYS C C 1
ATOM 18747 O O . LYS C 3 522 ? 15.620 -6.835 27.210 1.00 22.14 522 LYS C O 1
ATOM 1876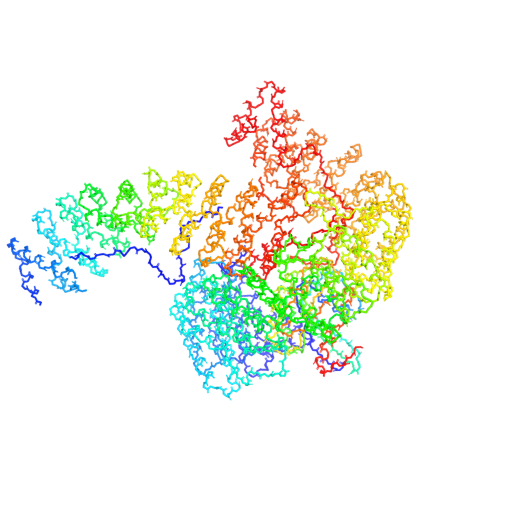6 N N . ILE C 3 523 ? 15.980 -8.866 28.109 1.00 20.74 523 ILE C N 1
ATOM 18767 C CA . ILE C 3 523 ? 14.684 -9.352 27.639 1.00 21.91 523 ILE C CA 1
ATOM 18768 C C . ILE C 3 523 ? 13.564 -8.574 28.316 1.00 21.62 523 ILE C C 1
ATOM 18769 O O . ILE C 3 523 ? 12.552 -8.237 27.690 1.00 23.99 523 ILE C O 1
ATOM 18785 N N . LEU C 3 524 ? 13.741 -8.256 29.598 1.00 21.06 524 LEU C N 1
ATOM 18786 C CA . LEU C 3 524 ? 12.744 -7.502 30.343 1.00 23.48 524 LEU C CA 1
ATOM 18787 C C . LEU C 3 524 ? 12.704 -6.023 29.965 1.00 24.73 524 LEU C C 1
ATOM 18788 O O . LEU C 3 524 ? 11.797 -5.320 30.423 1.00 27.58 524 LEU C O 1
ATOM 18804 N N . THR C 3 525 ? 13.643 -5.534 29.148 1.00 24.94 525 THR C N 1
ATOM 18805 C CA . THR C 3 525 ? 13.620 -4.153 28.680 1.00 26.72 525 THR C CA 1
ATOM 18806 C C . THR C 3 525 ? 13.058 -4.004 27.270 1.00 25.34 525 THR C C 1
ATOM 18807 O O . THR C 3 525 ? 12.984 -2.880 26.770 1.00 26.41 525 THR C O 1
ATOM 18818 N N . ILE C 3 526 ? 12.676 -5.095 26.608 1.00 27.37 526 ILE C N 1
ATOM 18819 C CA . ILE C 3 526 ? 12.147 -4.985 25.253 1.00 27.64 526 ILE C CA 1
ATOM 18820 C C . ILE C 3 526 ? 10.782 -4.312 25.316 1.00 26.64 526 ILE C C 1
ATOM 18821 O O . ILE C 3 526 ? 9.870 -4.788 26.004 1.00 25.40 526 ILE C O 1
ATOM 18837 N N . ARG C 3 527 ? 10.636 -3.203 24.596 1.00 26.93 527 ARG C N 1
ATOM 18838 C CA . ARG C 3 527 ? 9.358 -2.516 24.512 1.00 30.17 527 ARG C CA 1
ATOM 18839 C C . ARG C 3 527 ? 8.491 -3.148 23.429 1.00 34.46 527 ARG C C 1
ATOM 18840 O O . ARG C 3 527 ? 8.993 -3.701 22.446 1.00 36.44 527 ARG C O 1
ATOM 18861 N N . GLU C 3 528 ? 7.172 -3.069 23.621 1.00 35.81 528 GLU C N 1
ATOM 18862 C CA . GLU C 3 528 ? 6.258 -3.511 22.573 1.00 37.80 528 GLU C CA 1
ATOM 18863 C C . GLU C 3 528 ? 6.396 -2.633 21.335 1.00 36.07 528 GLU C C 1
ATOM 18864 O O . GLU C 3 528 ? 6.396 -3.133 20.204 1.00 36.86 528 GLU C O 1
ATOM 18876 N N . SER C 3 529 ? 6.523 -1.324 21.532 1.00 33.57 529 SER C N 1
ATOM 18877 C CA . SER C 3 529 ? 6.794 -0.394 20.446 1.00 35.06 529 SER C CA 1
ATOM 18878 C C . SER C 3 529 ? 7.420 0.854 21.053 1.00 32.73 529 SER C C 1
ATOM 18879 O O . SER C 3 529 ? 7.461 1.018 22.275 1.00 31.50 529 SER C O 1
ATOM 18887 N N . ASN C 3 530 ? 7.907 1.738 20.183 1.00 31.39 530 ASN C N 1
ATOM 18888 C CA . ASN C 3 530 ? 8.525 2.968 20.658 1.00 32.21 530 ASN C CA 1
ATOM 18889 C C . ASN C 3 530 ? 7.513 4.069 20.945 1.00 33.32 530 ASN C C 1
ATOM 18890 O O . ASN C 3 530 ? 7.904 5.124 21.456 1.00 33.50 530 ASN C O 1
ATOM 18901 N N . THR C 3 531 ? 6.231 3.852 20.641 1.00 34.76 531 THR C N 1
ATOM 18902 C CA . THR C 3 531 ? 5.207 4.866 20.854 1.00 39.57 531 THR C CA 1
ATOM 18903 C C . THR C 3 531 ? 4.438 4.689 22.158 1.00 42.89 531 THR C C 1
ATOM 18904 O O . THR C 3 531 ? 3.669 5.584 22.526 1.00 47.11 531 THR C O 1
ATOM 18915 N N . SER C 3 532 ? 4.621 3.577 22.864 1.00 43.05 532 SER C N 1
ATOM 18916 C CA . SER C 3 532 ? 4.025 3.393 24.180 1.00 46.94 532 SER C CA 1
ATOM 18917 C C . SER C 3 532 ? 5.054 2.775 25.117 1.00 44.15 532 SER C C 1
ATOM 18918 O O . SER C 3 532 ? 5.980 2.090 24.665 1.00 40.86 532 SER C O 1
ATOM 18926 N N . PRO C 3 533 ? 4.911 2.995 26.428 1.00 44.83 533 PRO C N 1
ATOM 18927 C CA . PRO C 3 533 ? 5.943 2.547 27.375 1.00 43.39 533 PRO C CA 1
ATOM 18928 C C . PRO C 3 533 ? 5.901 1.065 27.711 1.00 38.57 533 PRO C C 1
ATOM 18929 O O . PRO C 3 533 ? 6.863 0.560 28.305 1.00 37.89 533 PRO C O 1
ATOM 18940 N N . ALA C 3 534 ? 4.839 0.352 27.347 1.00 35.86 534 ALA C N 1
ATOM 18941 C CA . ALA C 3 534 ? 4.682 -1.028 27.785 1.00 34.13 534 ALA C CA 1
ATOM 18942 C C . ALA C 3 534 ? 5.830 -1.902 27.291 1.00 34.50 534 ALA C C 1
ATOM 18943 O O . ALA C 3 534 ? 6.270 -1.800 26.141 1.00 32.59 534 ALA C O 1
ATOM 18950 N N . PHE C 3 535 ? 6.303 -2.778 28.170 1.00 31.60 535 PHE C N 1
ATOM 18951 C CA . PHE C 3 535 ? 7.300 -3.776 27.817 1.00 29.35 535 PHE C CA 1
ATOM 18952 C C . PHE C 3 535 ? 6.618 -5.042 27.316 1.00 28.82 535 PHE C C 1
ATOM 18953 O O . PHE C 3 535 ? 5.467 -5.329 27.647 1.00 31.68 535 PHE C O 1
ATOM 18970 N N . ILE C 3 536 ? 7.349 -5.806 26.501 1.00 28.48 536 ILE C N 1
ATOM 18971 C CA . ILE C 3 536 ? 6.850 -7.108 26.062 1.00 32.52 536 ILE C CA 1
ATOM 18972 C C . ILE C 3 536 ? 6.477 -7.955 27.274 1.00 33.00 536 ILE C C 1
ATOM 18973 O O . ILE C 3 536 ? 5.408 -8.578 27.323 1.00 32.06 536 ILE C O 1
ATOM 18989 N N . PHE C 3 537 ? 7.358 -7.989 28.269 1.00 30.54 537 PHE C N 1
ATOM 18990 C CA . PHE C 3 537 ? 7.150 -8.791 29.470 1.00 28.87 537 PHE C CA 1
ATOM 18991 C C . PHE C 3 537 ? 6.431 -7.945 30.512 1.00 26.19 537 PHE C C 1
ATOM 18992 O O . PHE C 3 537 ? 6.974 -6.948 31.001 1.00 23.23 537 PHE C O 1
ATOM 19009 N N . HIS C 3 538 ? 5.204 -8.340 30.840 1.00 29.28 538 HIS C N 1
ATOM 19010 C CA . HIS C 3 538 ? 4.425 -7.712 31.893 1.00 33.71 538 HIS C CA 1
ATOM 19011 C C . HIS C 3 538 ? 4.620 -8.468 33.205 1.00 30.15 538 HIS C C 1
ATOM 19012 O O . HIS C 3 538 ? 5.268 -9.516 33.258 1.00 27.29 538 HIS C O 1
ATOM 19026 N N . LYS C 3 539 ? 4.039 -7.929 34.279 1.00 29.99 539 LYS C N 1
ATOM 19027 C CA . LYS C 3 539 ? 4.265 -8.515 35.596 1.00 33.78 539 LYS C CA 1
ATOM 19028 C C . LYS C 3 539 ? 3.809 -9.969 35.647 1.00 30.19 539 LYS C C 1
ATOM 19029 O O . LYS C 3 539 ? 4.471 -10.806 36.269 1.00 26.44 539 LYS C O 1
ATOM 19048 N N . GLU C 3 540 ? 2.687 -10.297 34.995 1.00 30.21 540 GLU C N 1
ATOM 19049 C CA . GLU C 3 540 ? 2.238 -11.687 35.001 1.00 33.93 540 GLU C CA 1
ATOM 19050 C C . GLU C 3 540 ? 3.187 -12.613 34.247 1.00 33.51 540 GLU C C 1
ATOM 19051 O O . GLU C 3 540 ? 3.083 -13.836 34.393 1.00 33.04 540 GLU C O 1
ATOM 19063 N N . ASP C 3 541 ? 4.110 -12.070 33.455 1.00 34.15 541 ASP C N 1
ATOM 19064 C CA . ASP C 3 541 ? 5.102 -12.896 32.783 1.00 35.95 541 ASP C CA 1
ATOM 19065 C C . ASP C 3 541 ? 6.306 -13.220 33.659 1.00 34.30 541 ASP C C 1
ATOM 19066 O O . ASP C 3 541 ? 7.130 -14.044 33.254 1.00 36.07 541 ASP C O 1
ATOM 19075 N N . ILE C 3 542 ? 6.432 -12.606 34.840 1.00 30.11 542 ILE C N 1
ATOM 19076 C CA . ILE C 3 542 ? 7.611 -12.817 35.675 1.00 29.87 542 ILE C CA 1
ATOM 19077 C C . ILE C 3 542 ? 7.224 -13.209 37.098 1.00 29.69 542 ILE C C 1
ATOM 19078 O O . ILE C 3 542 ? 8.067 -13.681 37.869 1.00 29.80 542 ILE C O 1
ATOM 19094 N N . SER C 3 543 ? 5.951 -13.019 37.455 1.00 27.39 543 SER C N 1
ATOM 19095 C CA . SER C 3 543 ? 5.553 -13.136 38.856 1.00 30.05 543 SER C CA 1
ATOM 19096 C C . SER C 3 543 ? 5.859 -14.521 39.417 1.00 29.76 543 SER C C 1
ATOM 19097 O O . SER C 3 543 ? 6.288 -14.647 40.570 1.00 32.86 543 SER C O 1
ATOM 19105 N N . ASN C 3 544 ? 5.647 -15.571 38.620 1.00 27.03 544 ASN C N 1
ATOM 19106 C CA . ASN C 3 544 ? 5.874 -16.934 39.089 1.00 29.88 544 ASN C CA 1
ATOM 19107 C C . ASN C 3 544 ? 7.346 -17.279 39.275 1.00 29.69 544 ASN C C 1
ATOM 19108 O O . ASN C 3 544 ? 7.641 -18.309 39.888 1.00 32.72 544 ASN C O 1
ATOM 19119 N N . SER C 3 545 ? 8.271 -16.467 38.761 1.00 27.85 545 SER C N 1
ATOM 19120 C CA . SER C 3 545 ? 9.696 -16.743 38.893 1.00 28.12 545 SER C CA 1
ATOM 19121 C C . SER C 3 545 ? 10.465 -15.620 39.574 1.00 24.89 545 SER C C 1
ATOM 19122 O O . SER C 3 545 ? 11.687 -15.728 39.724 1.00 23.92 545 SER C O 1
ATOM 19130 N N . THR C 3 546 ? 9.788 -14.554 40.001 1.00 25.49 546 THR C N 1
ATOM 19131 C CA . THR C 3 546 ? 10.478 -13.424 40.613 1.00 25.68 546 THR C CA 1
ATOM 19132 C C . THR C 3 546 ? 11.283 -13.858 41.834 1.00 25.34 546 THR C C 1
ATOM 19133 O O . THR C 3 546 ? 12.469 -13.524 41.961 1.00 23.57 546 THR C O 1
ATOM 19144 N N . GLU C 3 547 ? 10.654 -14.596 42.752 1.00 23.22 547 GLU C N 1
ATOM 19145 C CA . GLU C 3 547 ? 11.333 -14.927 44.001 1.00 26.05 547 GLU C CA 1
ATOM 19146 C C . GLU C 3 547 ? 12.580 -15.766 43.746 1.00 24.56 547 GLU C C 1
ATOM 19147 O O . GLU C 3 547 ? 13.638 -15.510 44.334 1.00 24.13 547 GLU C O 1
ATOM 19159 N N . ILE C 3 548 ? 12.482 -16.764 42.866 1.00 20.71 548 ILE C N 1
ATOM 19160 C CA . ILE C 3 548 ? 13.616 -17.660 42.664 1.00 24.22 548 ILE C CA 1
ATOM 19161 C C . ILE C 3 548 ? 14.720 -16.962 41.879 1.00 21.00 548 ILE C C 1
ATOM 19162 O O . ILE C 3 548 ? 15.907 -17.223 42.106 1.00 21.84 548 ILE C O 1
ATOM 19178 N N . LEU C 3 549 ? 14.362 -16.062 40.958 1.00 20.19 549 LEU C N 1
ATOM 19179 C CA . LEU C 3 549 ? 15.373 -15.247 40.292 1.00 21.68 549 LEU C CA 1
ATOM 19180 C C . LEU C 3 549 ? 16.136 -14.393 41.301 1.00 19.69 549 LEU C C 1
ATOM 19181 O O . LEU C 3 549 ? 17.371 -14.376 41.312 1.00 19.36 549 LEU C O 1
ATOM 19197 N N . LEU C 3 550 ? 15.409 -13.671 42.155 1.00 20.62 550 LEU C N 1
ATOM 19198 C CA . LEU C 3 550 ? 16.063 -12.822 43.148 1.00 23.03 550 LEU C CA 1
ATOM 19199 C C . LEU C 3 550 ? 16.891 -13.647 44.125 1.00 22.97 550 LEU C C 1
ATOM 19200 O O . LEU C 3 550 ? 18.031 -13.288 44.442 1.00 24.65 550 LEU C O 1
ATOM 19216 N N . LYS C 3 551 ? 16.338 -14.760 44.611 1.00 24.08 551 LYS C N 1
ATOM 19217 C CA . LYS C 3 551 ? 17.096 -15.625 45.511 1.00 29.21 551 LYS C CA 1
ATOM 19218 C C . LYS C 3 551 ? 18.415 -16.060 44.881 1.00 26.83 551 LYS C C 1
ATOM 19219 O O . LYS C 3 551 ? 19.461 -16.054 45.540 1.00 25.53 551 LYS C O 1
ATOM 19238 N N . ASN C 3 552 ? 18.388 -16.445 43.604 1.00 25.66 552 ASN C N 1
ATOM 19239 C CA . ASN C 3 552 ? 19.607 -16.924 42.964 1.00 25.51 552 ASN C CA 1
ATOM 19240 C C . ASN C 3 552 ? 20.561 -15.789 42.614 1.00 25.31 552 ASN C C 1
ATOM 19241 O O . ASN C 3 552 ? 21.781 -15.970 42.679 1.00 24.36 552 ASN C O 1
ATOM 19252 N N . LEU C 3 553 ? 20.038 -14.620 42.236 1.00 24.85 553 LEU C N 1
ATOM 19253 C CA . LEU C 3 553 ? 20.921 -13.497 41.946 1.00 25.08 553 LEU C CA 1
ATOM 19254 C C . LEU C 3 553 ? 21.635 -13.032 43.207 1.00 23.04 553 LEU C C 1
ATOM 19255 O O . LEU C 3 553 ? 22.826 -12.702 43.168 1.00 21.51 553 LEU C O 1
ATOM 19271 N N . ILE C 3 554 ? 20.923 -13.007 44.335 1.00 23.25 554 ILE C N 1
ATOM 19272 C CA . ILE C 3 554 ? 21.542 -12.637 45.605 1.00 26.31 554 ILE C CA 1
ATOM 19273 C C . ILE C 3 554 ? 22.620 -13.642 45.985 1.00 27.14 554 ILE C C 1
ATOM 19274 O O . ILE C 3 554 ? 23.707 -13.264 46.438 1.00 28.91 554 ILE C O 1
ATOM 19290 N N . ALA C 3 555 ? 22.343 -14.937 45.804 1.00 26.05 555 ALA C N 1
ATOM 19291 C CA . ALA C 3 555 ? 23.331 -15.953 46.154 1.00 25.82 555 ALA C CA 1
ATOM 19292 C C . ALA C 3 555 ? 24.588 -15.823 45.305 1.00 24.81 555 ALA C C 1
ATOM 19293 O O . ALA C 3 555 ? 25.695 -16.082 45.791 1.00 26.49 555 ALA C O 1
ATOM 19300 N N . LEU C 3 556 ? 24.442 -15.430 44.038 1.00 24.07 556 LEU C N 1
ATOM 19301 C CA . LEU C 3 556 ? 25.613 -15.208 43.194 1.00 25.37 556 LEU C CA 1
ATOM 19302 C C . LEU C 3 556 ? 26.421 -14.008 43.677 1.00 24.84 556 LEU C C 1
ATOM 19303 O O . LEU C 3 556 ? 27.657 -14.028 43.638 1.00 26.53 556 LEU C O 1
ATOM 19319 N N . ILE C 3 557 ? 25.741 -12.954 44.130 1.00 24.19 557 ILE C N 1
ATOM 19320 C CA . ILE C 3 557 ? 26.444 -11.787 44.659 1.00 26.35 557 ILE C CA 1
ATOM 19321 C C . ILE C 3 557 ? 27.293 -12.180 45.863 1.00 28.20 557 ILE C C 1
ATOM 19322 O O . ILE C 3 557 ? 28.412 -11.682 46.043 1.00 28.97 557 ILE C O 1
ATOM 19338 N N . LEU C 3 558 ? 26.785 -13.088 46.695 1.00 31.22 558 LEU C N 1
ATOM 19339 C CA . LEU C 3 558 ? 27.447 -13.510 47.924 1.00 34.88 558 LEU C CA 1
ATOM 19340 C C . LEU C 3 558 ? 28.355 -14.721 47.729 1.00 37.43 558 LEU C C 1
ATOM 19341 O O . LEU C 3 558 ? 28.967 -15.182 48.697 1.00 38.37 558 LEU C O 1
ATOM 19357 N N . LYS C 3 559 ? 28.474 -15.221 46.499 1.00 39.01 559 LYS C N 1
ATOM 19358 C CA . LYS C 3 559 ? 29.064 -16.536 46.259 1.00 43.68 559 LYS C CA 1
ATOM 19359 C C . LYS C 3 559 ? 30.550 -16.582 46.600 1.00 40.74 559 LYS C C 1
ATOM 19360 O O . LYS C 3 559 ? 31.043 -17.612 47.071 1.00 40.63 559 LYS C O 1
ATOM 19379 N N . HIS C 3 560 ? 31.283 -15.492 46.367 1.00 39.36 560 HIS C N 1
ATOM 19380 C CA . HIS C 3 560 ? 32.731 -15.470 46.535 1.00 43.06 560 HIS C CA 1
ATOM 19381 C C . HIS C 3 560 ? 33.155 -14.709 47.787 1.00 41.76 560 HIS C C 1
ATOM 19382 O O . HIS C 3 560 ? 34.246 -14.138 47.834 1.00 44.16 560 HIS C O 1
ATOM 19396 N N . GLY C 3 561 ? 32.309 -14.699 48.807 1.00 40.84 561 GLY C N 1
ATOM 19397 C CA . GLY C 3 561 ? 32.622 -14.032 50.050 1.00 40.17 561 GLY C CA 1
ATOM 19398 C C . GLY C 3 561 ? 31.982 -12.657 50.139 1.00 39.40 561 GLY C C 1
ATOM 19399 O O . GLY C 3 561 ? 31.588 -12.049 49.140 1.00 37.46 561 GLY C O 1
ATOM 19403 N N . SER C 3 562 ? 31.888 -12.157 51.370 1.00 41.57 562 SER C N 1
ATOM 19404 C CA . SER C 3 562 ? 31.209 -10.902 51.660 1.00 45.05 562 SER C CA 1
ATOM 19405 C C . SER C 3 562 ? 32.186 -9.773 51.982 1.00 41.38 562 SER C C 1
ATOM 19406 O O . SER C 3 562 ? 31.866 -8.872 52.761 1.00 40.14 562 SER C O 1
ATOM 19414 N N . SER C 3 563 ? 33.378 -9.805 51.398 1.00 38.76 563 SER C N 1
ATOM 19415 C CA . SER C 3 563 ? 34.249 -8.645 51.481 1.00 37.48 563 SER C CA 1
ATOM 19416 C C . SER C 3 563 ? 33.693 -7.542 50.582 1.00 34.06 563 SER C C 1
ATOM 19417 O O . SER C 3 563 ? 33.116 -7.826 49.528 1.00 33.55 563 SER C O 1
ATOM 19425 N N . PRO C 3 564 ? 33.854 -6.276 50.970 1.00 27.02 564 PRO C N 1
ATOM 19426 C CA . PRO C 3 564 ? 33.223 -5.201 50.187 1.00 27.82 564 PRO C CA 1
ATOM 19427 C C . PRO C 3 564 ? 33.596 -5.241 48.716 1.00 29.17 564 PRO C C 1
ATOM 19428 O O . PRO C 3 564 ? 32.733 -5.035 47.852 1.00 28.38 564 PRO C O 1
ATOM 19439 N N . GLU C 3 565 ? 34.862 -5.534 48.407 1.00 27.58 565 GLU C N 1
ATOM 19440 C CA . GLU C 3 565 ? 35.321 -5.470 47.024 1.00 30.55 565 GLU C CA 1
ATOM 19441 C C . GLU C 3 565 ? 34.798 -6.638 46.194 1.00 28.66 565 GLU C C 1
ATOM 19442 O O . GLU C 3 565 ? 34.515 -6.469 45.001 1.00 28.14 565 GLU C O 1
ATOM 19454 N N . LYS C 3 566 ? 34.663 -7.820 46.796 1.00 26.93 566 LYS C N 1
ATOM 19455 C CA . LYS C 3 566 ? 34.207 -8.985 46.045 1.00 28.99 566 LYS C CA 1
ATOM 19456 C C . LYS C 3 566 ? 32.689 -9.017 45.937 1.00 25.96 566 LYS C C 1
ATOM 19457 O O . LYS C 3 566 ? 32.147 -9.386 44.890 1.00 25.26 566 LYS C O 1
ATOM 19476 N N . LEU C 3 567 ? 31.995 -8.642 47.011 1.00 28.50 567 LEU C N 1
ATOM 19477 C CA . LEU C 3 567 ? 30.537 -8.574 46.979 1.00 32.78 567 LEU C CA 1
ATOM 19478 C C . LEU C 3 567 ? 30.048 -7.666 45.855 1.00 30.17 567 LEU C C 1
ATOM 19479 O O . LEU C 3 567 ? 29.080 -7.992 45.158 1.00 28.78 567 LEU C O 1
ATOM 19495 N N . ALA C 3 568 ? 30.706 -6.526 45.665 1.00 26.91 568 ALA C N 1
ATOM 19496 C CA . ALA C 3 568 ? 30.280 -5.511 44.709 1.00 23.63 568 ALA C CA 1
ATOM 19497 C C . ALA C 3 568 ? 30.920 -5.688 43.338 1.00 24.10 568 ALA C C 1
ATOM 19498 O O . ALA C 3 568 ? 30.761 -4.821 42.469 1.00 23.47 568 ALA C O 1
ATOM 19505 N N . GLU C 3 569 ? 31.621 -6.800 43.121 1.00 24.74 569 GLU C N 1
ATOM 19506 C CA . GLU C 3 569 ? 32.394 -6.977 41.896 1.00 27.45 569 GLU C CA 1
ATOM 19507 C C . GLU C 3 569 ? 31.511 -6.961 40.650 1.00 26.35 569 GLU C C 1
ATOM 19508 O O . GLU C 3 569 ? 31.861 -6.335 39.643 1.00 25.57 569 GLU C O 1
ATOM 19520 N N . ASN C 3 570 ? 30.371 -7.644 40.689 1.00 23.87 570 ASN C N 1
ATOM 19521 C CA . ASN C 3 570 ? 29.606 -7.961 39.484 1.00 23.81 570 ASN C CA 1
ATOM 19522 C C . ASN C 3 570 ? 28.336 -7.115 39.449 1.00 22.92 570 ASN C C 1
ATOM 19523 O O . ASN C 3 570 ? 27.289 -7.518 39.959 1.00 22.77 570 ASN C O 1
ATOM 19534 N N . GLU C 3 571 ? 28.424 -5.948 38.803 1.00 23.93 571 GLU C N 1
ATOM 19535 C CA . GLU C 3 571 ? 27.284 -5.038 38.755 1.00 22.93 571 GLU C CA 1
ATOM 19536 C C . GLU C 3 571 ? 26.130 -5.575 37.916 1.00 22.33 571 GLU C C 1
ATOM 19537 O O . GLU C 3 571 ? 24.994 -5.117 38.082 1.00 21.05 571 GLU C O 1
ATOM 19549 N N . PHE C 3 572 ? 26.387 -6.522 37.013 1.00 23.76 572 PHE C N 1
ATOM 19550 C CA . PHE C 3 572 ? 25.303 -7.047 36.188 1.00 24.00 572 PHE C CA 1
ATOM 19551 C C . PHE C 3 572 ? 24.302 -7.832 37.022 1.00 24.20 572 PHE C C 1
ATOM 19552 O O . PHE C 3 572 ? 23.108 -7.852 36.698 1.00 24.88 572 PHE C O 1
ATOM 19569 N N . LEU C 3 573 ? 24.761 -8.469 38.101 1.00 20.19 573 LEU C N 1
ATOM 19570 C CA . LEU C 3 573 ? 23.844 -9.184 38.977 1.00 21.30 573 LEU C CA 1
ATOM 19571 C C . LEU C 3 573 ? 22.856 -8.229 39.632 1.00 20.01 573 LEU C C 1
ATOM 19572 O O . LEU C 3 573 ? 21.655 -8.518 39.701 1.00 17.58 573 LEU C O 1
ATOM 19588 N N . MET C 3 574 ? 23.339 -7.085 40.121 1.00 19.34 574 MET C N 1
ATOM 19589 C CA . MET C 3 574 ? 22.446 -6.144 40.787 1.00 21.06 574 MET C CA 1
ATOM 19590 C C . MET C 3 574 ? 21.595 -5.374 39.785 1.00 19.72 574 MET C C 1
ATOM 19591 O O . MET C 3 574 ? 20.451 -5.026 40.095 1.00 18.82 574 MET C O 1
ATOM 19605 N N . ARG C 3 575 ? 22.122 -5.108 38.585 1.00 19.66 575 ARG C N 1
ATOM 19606 C CA . ARG C 3 575 ? 21.291 -4.545 37.526 1.00 22.19 575 ARG C CA 1
ATOM 19607 C C . ARG C 3 575 ? 20.113 -5.457 37.208 1.00 20.30 575 ARG C C 1
ATOM 19608 O O . ARG C 3 575 ? 18.995 -4.984 36.972 1.00 16.58 575 ARG C O 1
ATOM 19629 N N . SER C 3 576 ? 20.349 -6.770 37.186 1.00 17.38 576 SER C N 1
ATOM 19630 C CA . SER C 3 576 ? 19.277 -7.708 36.874 1.00 20.35 576 SER C CA 1
ATOM 19631 C C . SER C 3 576 ? 18.263 -7.770 38.005 1.00 20.27 576 SER C C 1
ATOM 19632 O O . SER C 3 576 ? 17.054 -7.859 37.760 1.00 22.01 576 SER C O 1
ATOM 19640 N N . ILE C 3 577 ? 18.737 -7.731 39.251 1.00 19.74 577 ILE C N 1
ATOM 19641 C CA . ILE C 3 577 ? 17.829 -7.660 40.392 1.00 20.31 577 ILE C CA 1
ATOM 19642 C C . ILE C 3 577 ? 16.903 -6.460 40.253 1.00 20.60 577 ILE C C 1
ATOM 19643 O O . ILE C 3 577 ? 15.692 -6.553 40.493 1.00 21.48 577 ILE C O 1
ATOM 19659 N N . PHE C 3 578 ? 17.461 -5.311 39.871 1.00 21.63 578 PHE C N 1
ATOM 19660 C CA . PHE C 3 578 ? 16.656 -4.105 39.725 1.00 19.87 578 PHE C CA 1
ATOM 19661 C C . PHE C 3 578 ? 15.600 -4.284 38.647 1.00 19.24 578 PHE C C 1
ATOM 19662 O O . PHE C 3 578 ? 14.431 -3.934 38.843 1.00 18.28 578 PHE C O 1
ATOM 19679 N N . ARG C 3 579 ? 15.996 -4.840 37.499 1.00 20.60 579 ARG C N 1
ATOM 19680 C CA . ARG C 3 579 ? 15.060 -5.026 36.397 1.00 25.18 579 ARG C CA 1
ATOM 19681 C C . ARG C 3 579 ? 13.955 -6.009 36.766 1.00 23.88 579 ARG C C 1
ATOM 19682 O O . ARG C 3 579 ? 12.781 -5.789 36.443 1.00 21.42 579 ARG C O 1
ATOM 19703 N N . VAL C 3 580 ? 14.316 -7.112 37.425 1.00 21.76 580 VAL C N 1
ATOM 19704 C CA . VAL C 3 580 ? 13.314 -8.079 37.863 1.00 21.10 580 VAL C CA 1
ATOM 19705 C C . VAL C 3 580 ? 12.313 -7.409 38.794 1.00 20.90 580 VAL C C 1
ATOM 19706 O O . VAL C 3 580 ? 11.094 -7.559 38.642 1.00 20.73 580 VAL C O 1
ATOM 19719 N N . LEU C 3 581 ? 12.815 -6.659 39.778 1.00 21.52 581 LEU C N 1
ATOM 19720 C CA . LEU C 3 581 ? 11.927 -5.940 40.686 1.00 23.34 581 LEU C CA 1
ATOM 19721 C C . LEU C 3 581 ? 11.004 -5.007 39.917 1.00 23.36 581 LEU C C 1
ATOM 19722 O O . LEU C 3 581 ? 9.789 -4.983 40.149 1.00 25.20 581 LEU C O 1
ATOM 19738 N N . GLN C 3 582 ? 11.567 -4.225 38.996 1.00 23.88 582 GLN C N 1
ATOM 19739 C CA . GLN C 3 582 ? 10.755 -3.276 38.239 1.00 27.83 582 GLN C CA 1
ATOM 19740 C C . GLN C 3 582 ? 9.646 -3.989 37.474 1.00 26.53 582 GLN C C 1
ATOM 19741 O O . GLN C 3 582 ? 8.497 -3.534 37.466 1.00 27.65 582 GLN C O 1
ATOM 19755 N N . THR C 3 583 ? 9.968 -5.112 36.826 1.00 24.06 583 THR C N 1
ATOM 19756 C CA . THR C 3 583 ? 8.953 -5.815 36.049 1.00 23.43 583 THR C CA 1
ATOM 19757 C C . THR C 3 583 ? 7.898 -6.439 36.954 1.00 24.05 583 THR C C 1
ATOM 19758 O O . THR C 3 583 ? 6.711 -6.446 36.615 1.00 24.36 583 THR C O 1
ATOM 19769 N N . SER C 3 584 ? 8.307 -6.971 38.106 1.00 24.05 584 SER C N 1
ATOM 19770 C CA . SER C 3 584 ? 7.379 -7.706 38.955 1.00 26.15 584 SER C CA 1
ATOM 19771 C C . SER C 3 584 ? 6.468 -6.794 39.764 1.00 23.43 584 SER C C 1
ATOM 19772 O O . SER C 3 584 ? 5.431 -7.254 40.248 1.00 21.42 584 SER C O 1
ATOM 19780 N N . GLU C 3 585 ? 6.832 -5.522 39.925 1.00 26.36 585 GLU C N 1
ATOM 19781 C CA . GLU C 3 585 ? 6.001 -4.570 40.654 1.00 30.59 585 GLU C CA 1
ATOM 19782 C C . GLU C 3 585 ? 5.642 -5.124 42.031 1.00 31.14 585 GLU C C 1
ATOM 19783 O O . GLU C 3 585 ? 6.538 -5.412 42.830 1.00 28.00 585 GLU C O 1
ATOM 19795 N N . ASP C 3 586 ? 4.352 -5.288 42.328 1.00 34.23 586 ASP C N 1
ATOM 19796 C CA . ASP C 3 586 ? 3.917 -5.737 43.646 1.00 39.67 586 ASP C CA 1
ATOM 19797 C C . ASP C 3 586 ? 3.651 -7.240 43.704 1.00 39.22 586 ASP C C 1
ATOM 19798 O O . ASP C 3 586 ? 2.965 -7.704 44.619 1.00 38.88 586 ASP C O 1
ATOM 19807 N N . SER C 3 587 ? 4.201 -8.011 42.761 1.00 39.41 587 SER C N 1
ATOM 19808 C CA . SER C 3 587 ? 3.974 -9.454 42.750 1.00 38.46 587 SER C CA 1
ATOM 19809 C C . SER C 3 587 ? 4.347 -10.098 44.082 1.00 36.42 587 SER C C 1
ATOM 19810 O O . SER C 3 587 ? 3.603 -10.934 44.606 1.00 35.58 587 SER C O 1
ATOM 19818 N N . ILE C 3 588 ? 5.502 -9.730 44.643 1.00 33.06 588 ILE C N 1
ATOM 19819 C CA . ILE C 3 588 ? 6.003 -10.394 45.844 1.00 34.68 588 ILE C CA 1
ATOM 19820 C C . ILE C 3 588 ? 6.104 -9.423 47.015 1.00 28.65 588 ILE C C 1
ATOM 19821 O O . ILE C 3 588 ? 7.021 -9.522 47.835 1.00 30.26 588 ILE C O 1
ATOM 19837 N N . GLN C 3 589 ? 5.147 -8.495 47.105 1.00 25.24 589 GLN C N 1
ATOM 19838 C CA . GLN C 3 589 ? 5.098 -7.535 48.215 1.00 26.95 589 GLN C CA 1
ATOM 19839 C C . GLN C 3 589 ? 5.333 -8.177 49.567 1.00 27.69 589 GLN C C 1
ATOM 19840 O O . GLN C 3 589 ? 6.078 -7.596 50.382 1.00 25.98 589 GLN C O 1
ATOM 19854 N N . PRO C 3 590 ? 4.748 -9.327 49.888 1.00 31.35 590 PRO C N 1
ATOM 19855 C CA . PRO C 3 590 ? 4.967 -9.916 51.213 1.00 33.44 590 PRO C CA 1
ATOM 19856 C C . PRO C 3 590 ? 6.428 -10.174 51.531 1.00 30.21 590 PRO C C 1
ATOM 19857 O O . PRO C 3 590 ? 6.797 -10.203 52.712 1.00 29.94 590 PRO C O 1
ATOM 19868 N N . LEU C 3 591 ? 7.276 -10.357 50.522 1.00 29.48 591 LEU C N 1
ATOM 19869 C CA . LEU C 3 591 ? 8.698 -10.586 50.742 1.00 31.08 591 LEU C CA 1
ATOM 19870 C C . LEU C 3 591 ? 9.523 -9.304 50.750 1.00 26.86 591 LEU C C 1
ATOM 19871 O O . LEU C 3 591 ? 10.729 -9.365 51.009 1.00 23.85 591 LEU C O 1
ATOM 19887 N N . PHE C 3 592 ? 8.912 -8.153 50.477 1.00 23.80 592 PHE C N 1
ATOM 19888 C CA . PHE C 3 592 ? 9.664 -6.901 50.470 1.00 23.55 592 PHE C CA 1
ATOM 19889 C C . PHE C 3 592 ? 10.442 -6.649 51.758 1.00 24.35 592 PHE C C 1
ATOM 19890 O O . PHE C 3 592 ? 11.602 -6.210 51.668 1.00 23.22 592 PHE C O 1
ATOM 19907 N N . PRO C 3 593 ? 9.898 -6.877 52.957 1.00 27.76 593 PRO C N 1
ATOM 19908 C CA . PRO C 3 593 ? 10.719 -6.645 54.159 1.00 30.18 593 PRO C CA 1
ATOM 19909 C C . PRO C 3 593 ? 12.002 -7.458 54.178 1.00 29.25 593 PRO C C 1
ATOM 19910 O O . PRO C 3 593 ? 13.046 -6.950 54.609 1.00 26.85 593 PRO C O 1
ATOM 19921 N N . GLN C 3 594 ? 11.957 -8.712 53.719 1.00 28.98 594 GLN C N 1
ATOM 19922 C CA . GLN C 3 594 ? 13.149 -9.550 53.749 1.00 33.33 594 GLN C CA 1
ATOM 19923 C C . GLN C 3 594 ? 14.138 -9.160 52.658 1.00 26.96 594 GLN C C 1
ATOM 19924 O O . GLN C 3 594 ? 15.348 -9.125 52.905 1.00 27.00 594 GLN C O 1
ATOM 19938 N N . LEU C 3 595 ? 13.647 -8.869 51.450 1.00 23.65 595 LEU C N 1
ATOM 19939 C CA . LEU C 3 595 ? 14.531 -8.395 50.391 1.00 23.99 595 LEU C CA 1
ATOM 19940 C C . LEU C 3 595 ? 15.231 -7.109 50.808 1.00 22.15 595 LEU C C 1
ATOM 19941 O O . LEU C 3 595 ? 16.451 -6.971 50.664 1.00 20.24 595 LEU C O 1
ATOM 19957 N N . LEU C 3 596 ? 14.460 -6.144 51.314 1.00 21.72 596 LEU C N 1
ATOM 19958 C CA . LEU C 3 596 ? 15.043 -4.882 51.746 1.00 24.73 596 LEU C CA 1
ATOM 19959 C C . LEU C 3 596 ? 16.090 -5.104 52.831 1.00 25.98 596 LEU C C 1
ATOM 19960 O O . LEU C 3 596 ? 17.157 -4.479 52.812 1.00 24.17 596 LEU C O 1
ATOM 19976 N N . ALA C 3 597 ? 15.808 -5.996 53.780 1.00 26.80 597 ALA C N 1
ATOM 19977 C CA . ALA C 3 597 ? 16.794 -6.306 54.810 1.00 29.79 597 ALA C CA 1
ATOM 19978 C C . ALA C 3 597 ? 18.075 -6.853 54.194 1.00 28.85 597 ALA C C 1
ATOM 19979 O O . ALA C 3 597 ? 19.176 -6.579 54.688 1.00 28.74 597 ALA C O 1
ATOM 19986 N N . GLN C 3 598 ? 17.955 -7.624 53.110 1.00 27.15 598 GLN C N 1
ATOM 19987 C CA . GLN C 3 598 ? 19.142 -8.151 52.443 1.00 26.86 598 GLN C CA 1
ATOM 19988 C C . GLN C 3 598 ? 19.922 -7.044 51.741 1.00 24.48 598 GLN C C 1
ATOM 19989 O O . GLN C 3 598 ? 21.157 -7.015 51.802 1.00 24.42 598 GLN C O 1
ATOM 20003 N N . PHE C 3 599 ? 19.225 -6.129 51.062 1.00 22.03 599 PHE C N 1
ATOM 20004 C CA . PHE C 3 599 ? 19.914 -5.008 50.431 1.00 22.54 599 PHE C CA 1
ATOM 20005 C C . PHE C 3 599 ? 20.580 -4.122 51.475 1.00 22.64 599 PHE C C 1
ATOM 20006 O O . PHE C 3 599 ? 21.688 -3.621 51.259 1.00 22.35 599 PHE C O 1
ATOM 20023 N N . ILE C 3 600 ? 19.916 -3.915 52.614 1.00 22.79 600 ILE C N 1
ATOM 20024 C CA . ILE C 3 600 ? 20.487 -3.076 53.662 1.00 25.48 600 ILE C CA 1
ATOM 20025 C C . ILE C 3 600 ? 21.756 -3.712 54.217 1.00 24.51 600 ILE C C 1
ATOM 20026 O O . ILE C 3 600 ? 22.721 -3.015 54.555 1.00 24.80 600 ILE C O 1
ATOM 20042 N N . GLU C 3 601 ? 21.781 -5.042 54.315 1.00 25.73 601 GLU C N 1
ATOM 20043 C CA . GLU C 3 601 ? 22.996 -5.720 54.760 1.00 30.32 601 GLU C CA 1
ATOM 20044 C C . GLU C 3 601 ? 24.112 -5.565 53.734 1.00 27.85 601 GLU C C 1
ATOM 20045 O O . GLU C 3 601 ? 25.288 -5.445 54.098 1.00 27.43 601 GLU C O 1
ATOM 20057 N N . ILE C 3 602 ? 23.762 -5.561 52.446 1.00 25.67 602 ILE C N 1
ATOM 20058 C CA . ILE C 3 602 ? 24.752 -5.321 51.401 1.00 27.20 602 ILE C CA 1
ATOM 20059 C C . ILE C 3 602 ? 25.296 -3.900 51.505 1.00 23.52 602 ILE C C 1
ATOM 20060 O O . ILE C 3 602 ? 26.508 -3.674 51.418 1.00 23.71 602 ILE C O 1
ATOM 20076 N N . VAL C 3 603 ? 24.409 -2.921 51.693 1.00 23.59 603 VAL C N 1
ATOM 20077 C CA . VAL C 3 603 ? 24.854 -1.543 51.901 1.00 22.18 603 VAL C CA 1
ATOM 20078 C C . VAL C 3 603 ? 25.797 -1.466 53.096 1.00 24.25 603 VAL C C 1
ATOM 20079 O O . VAL C 3 603 ? 26.839 -0.799 53.045 1.00 21.87 603 VAL C O 1
ATOM 20092 N N . THR C 3 604 ? 25.447 -2.148 54.188 1.00 24.41 604 THR C N 1
ATOM 20093 C CA . THR C 3 604 ? 26.282 -2.121 55.384 1.00 27.53 604 THR C CA 1
ATOM 20094 C C . THR C 3 604 ? 27.679 -2.657 55.096 1.00 24.60 604 THR C C 1
ATOM 20095 O O . THR C 3 604 ? 28.676 -2.082 55.546 1.00 23.34 604 THR C O 1
ATOM 20106 N N . ILE C 3 605 ? 27.774 -3.758 54.350 1.00 24.26 605 ILE C N 1
ATOM 20107 C CA . ILE C 3 605 ? 29.082 -4.329 54.051 1.00 24.57 605 ILE C CA 1
ATOM 20108 C C . ILE C 3 605 ? 29.871 -3.413 53.124 1.00 25.28 605 ILE C C 1
ATOM 20109 O O . ILE C 3 605 ? 31.064 -3.168 53.340 1.00 26.04 605 ILE C O 1
ATOM 20125 N N . MET C 3 606 ? 29.225 -2.890 52.077 1.00 24.14 606 MET C N 1
ATOM 20126 C CA . MET C 3 606 ? 29.950 -2.079 51.107 1.00 24.73 606 MET C CA 1
ATOM 20127 C C . MET C 3 606 ? 30.451 -0.781 51.722 1.00 26.81 606 MET C C 1
ATOM 20128 O O . MET C 3 606 ? 31.467 -0.238 51.273 1.00 24.94 606 MET C O 1
ATOM 20142 N N . ALA C 3 607 ? 29.759 -0.273 52.744 1.00 26.70 607 ALA C N 1
ATOM 20143 C CA . ALA C 3 607 ? 30.150 0.991 53.355 1.00 28.90 607 ALA C CA 1
ATOM 20144 C C . ALA C 3 607 ? 31.577 0.957 53.885 1.00 31.21 607 ALA C C 1
ATOM 20145 O O . ALA C 3 607 ? 32.192 2.016 54.043 1.00 34.83 607 ALA C O 1
ATOM 20152 N N . LYS C 3 608 ? 32.116 -0.231 54.161 1.00 32.77 608 LYS C N 1
ATOM 20153 C CA . LYS C 3 608 ? 33.496 -0.330 54.624 1.00 35.60 608 LYS C CA 1
ATOM 20154 C C . LYS C 3 608 ? 34.486 0.033 53.523 1.00 34.99 608 LYS C C 1
ATOM 20155 O O . LYS C 3 608 ? 35.575 0.536 53.819 1.00 37.42 608 LYS C O 1
ATOM 20174 N N . ASN C 3 609 ? 34.130 -0.201 52.257 1.00 30.61 609 ASN C N 1
ATOM 20175 C CA . ASN C 3 609 ? 34.971 0.223 51.142 1.00 28.05 609 ASN C CA 1
ATOM 20176 C C . ASN C 3 609 ? 34.169 0.246 49.845 1.00 26.51 609 ASN C C 1
ATOM 20177 O O . ASN C 3 609 ? 34.202 -0.725 49.078 1.00 27.18 609 ASN C O 1
ATOM 20188 N N . PRO C 3 610 ? 33.434 1.321 49.566 1.00 27.02 610 PRO C N 1
ATOM 20189 C CA . PRO C 3 610 ? 32.722 1.412 48.283 1.00 28.44 610 PRO C CA 1
ATOM 20190 C C . PRO C 3 610 ? 33.703 1.326 47.122 1.00 33.10 610 PRO C C 1
ATOM 20191 O O . PRO C 3 610 ? 34.705 2.044 47.081 1.00 35.04 610 PRO C O 1
ATOM 20202 N N . SER C 3 611 ? 33.407 0.438 46.172 1.00 31.51 611 SER C N 1
ATOM 20203 C CA . SER C 3 611 ? 34.380 0.103 45.141 1.00 30.97 611 SER C CA 1
ATOM 20204 C C . SER C 3 611 ? 33.793 0.168 43.736 1.00 30.67 611 SER C C 1
ATOM 20205 O O . SER C 3 611 ? 34.407 0.743 42.832 1.00 30.10 611 SER C O 1
ATOM 20213 N N . ASN C 3 612 ? 32.614 -0.421 43.536 1.00 28.01 612 ASN C N 1
ATOM 20214 C CA . ASN C 3 612 ? 32.000 -0.490 42.213 1.00 24.47 612 ASN C CA 1
ATOM 20215 C C . ASN C 3 612 ? 30.826 0.478 42.144 1.00 21.72 612 ASN C C 1
ATOM 20216 O O . ASN C 3 612 ? 29.747 0.184 42.683 1.00 19.42 612 ASN C O 1
ATOM 20227 N N . PRO C 3 613 ? 30.969 1.633 41.485 1.00 20.02 613 PRO C N 1
ATOM 20228 C CA . PRO C 3 613 ? 29.876 2.615 41.506 1.00 19.08 613 PRO C CA 1
ATOM 20229 C C . PRO C 3 613 ? 28.622 2.140 40.801 1.00 21.07 613 PRO C C 1
ATOM 20230 O O . PRO C 3 613 ? 27.522 2.580 41.162 1.00 21.21 613 PRO C O 1
ATOM 20241 N N . ARG C 3 614 ? 28.751 1.270 39.799 1.00 19.90 614 ARG C N 1
ATOM 20242 C CA . ARG C 3 614 ? 27.568 0.761 39.110 1.00 22.50 614 ARG C CA 1
ATOM 20243 C C . ARG C 3 614 ? 26.820 -0.239 39.980 1.00 19.63 614 ARG C C 1
ATOM 20244 O O . ARG C 3 614 ? 25.584 -0.222 40.034 1.00 19.98 614 ARG C O 1
ATOM 20265 N N . PHE C 3 615 ? 27.551 -1.109 40.681 1.00 18.50 615 PHE C N 1
ATOM 20266 C CA . PHE C 3 615 ? 26.916 -1.981 41.662 1.00 17.46 615 PHE C CA 1
ATOM 20267 C C . PHE C 3 615 ? 26.206 -1.161 42.730 1.00 18.74 615 PHE C C 1
ATOM 20268 O O . PHE C 3 615 ? 25.039 -1.413 43.050 1.00 15.80 615 PHE C O 1
ATOM 20285 N N . THR C 3 616 ? 26.907 -0.173 43.298 1.00 18.93 616 THR C N 1
ATOM 20286 C CA . THR C 3 616 ? 26.305 0.676 44.318 1.00 20.66 616 THR C CA 1
ATOM 20287 C C . THR C 3 616 ? 25.036 1.335 43.801 1.00 15.98 616 THR C C 1
ATOM 20288 O O . THR C 3 616 ? 24.015 1.373 44.499 1.00 15.73 616 THR C O 1
ATOM 20299 N N . HIS C 3 617 ? 25.081 1.862 42.578 1.00 16.54 617 HIS C N 1
ATOM 20300 C CA . HIS C 3 617 ? 23.930 2.572 42.035 1.00 16.74 617 HIS C CA 1
ATOM 20301 C C . HIS C 3 617 ? 22.702 1.669 41.978 1.00 18.73 617 HIS C C 1
ATOM 20302 O O . HIS C 3 617 ? 21.607 2.054 42.405 1.00 17.76 617 HIS C O 1
ATOM 20316 N N . TYR C 3 618 ? 22.863 0.466 41.438 1.00 19.85 618 TYR C N 1
ATOM 20317 C CA . TYR C 3 618 ? 21.717 -0.407 41.235 1.00 21.78 618 TYR C CA 1
ATOM 20318 C C . TYR C 3 618 ? 21.261 -1.076 42.518 1.00 21.21 618 TYR C C 1
ATOM 20319 O O . TYR C 3 618 ? 20.120 -1.547 42.582 1.00 19.39 618 TYR C O 1
ATOM 20337 N N . THR C 3 619 ? 22.104 -1.094 43.550 1.00 20.29 619 THR C N 1
ATOM 20338 C CA . THR C 3 619 ? 21.624 -1.481 44.870 1.00 21.00 619 THR C CA 1
ATOM 20339 C C . THR C 3 619 ? 20.577 -0.492 45.366 1.00 20.32 619 THR C C 1
ATOM 20340 O O . THR C 3 619 ? 19.516 -0.887 45.863 1.00 19.06 619 THR C O 1
ATOM 20351 N N . PHE C 3 620 ? 20.856 0.805 45.230 1.00 20.18 620 PHE C N 1
ATOM 20352 C CA . PHE C 3 620 ? 19.904 1.808 45.694 1.00 21.14 620 PHE C CA 1
ATOM 20353 C C . PHE C 3 620 ? 18.717 1.941 44.750 1.00 17.75 620 PHE C C 1
ATOM 20354 O O . PHE C 3 620 ? 17.605 2.230 45.208 1.00 20.11 620 PHE C O 1
ATOM 20371 N N . GLU C 3 621 ? 18.916 1.726 43.446 1.00 18.13 621 GLU C N 1
ATOM 20372 C CA . GLU C 3 621 ? 17.769 1.618 42.548 1.00 20.43 621 GLU C CA 1
ATOM 20373 C C . GLU C 3 621 ? 16.846 0.490 42.994 1.00 19.44 621 GLU C C 1
ATOM 20374 O O . GLU C 3 621 ? 15.618 0.633 42.971 1.00 18.23 621 GLU C O 1
ATOM 20386 N N . SER C 3 622 ? 17.425 -0.643 43.401 1.00 17.53 622 SER C N 1
ATOM 20387 C CA . SER C 3 622 ? 16.616 -1.773 43.845 1.00 18.62 622 SER C CA 1
ATOM 20388 C C . SER C 3 622 ? 15.856 -1.436 45.118 1.00 19.88 622 SER C C 1
ATOM 20389 O O . SER C 3 622 ? 14.694 -1.829 45.277 1.00 19.47 622 SER C O 1
ATOM 20397 N N . ILE C 3 623 ? 16.498 -0.717 46.042 1.00 18.64 623 ILE C N 1
ATOM 20398 C CA . ILE C 3 623 ? 15.797 -0.240 47.231 1.00 20.14 623 ILE C CA 1
ATOM 20399 C C . ILE C 3 623 ? 14.687 0.722 46.834 1.00 19.69 623 ILE C C 1
ATOM 20400 O O . ILE C 3 623 ? 13.578 0.674 47.379 1.00 21.61 623 ILE C O 1
ATOM 20416 N N . GLY C 3 624 ? 14.962 1.600 45.868 1.00 19.75 624 GLY C N 1
ATOM 20417 C CA . GLY C 3 624 ? 13.939 2.518 45.405 1.00 17.83 624 GLY C CA 1
ATOM 20418 C C . GLY C 3 624 ? 12.751 1.801 44.791 1.00 19.15 624 GLY C C 1
ATOM 20419 O O . GLY C 3 624 ? 11.601 2.183 45.011 1.00 17.64 624 GLY C O 1
ATOM 20423 N N . ALA C 3 625 ? 13.014 0.751 44.012 1.00 19.43 625 ALA C N 1
ATOM 20424 C CA . ALA C 3 625 ? 11.929 0.002 43.391 1.00 20.84 625 ALA C CA 1
ATOM 20425 C C . ALA C 3 625 ? 11.033 -0.647 44.443 1.00 23.70 625 ALA C C 1
ATOM 20426 O O . ALA C 3 625 ? 9.800 -0.596 44.339 1.00 21.77 625 ALA C O 1
ATOM 20433 N N . ILE C 3 626 ? 11.633 -1.252 45.470 1.00 21.35 626 ILE C N 1
ATOM 20434 C CA . ILE C 3 626 ? 10.847 -1.846 46.548 1.00 22.57 626 ILE C CA 1
ATOM 20435 C C . ILE C 3 626 ? 9.938 -0.799 47.182 1.00 23.37 626 ILE C C 1
ATOM 20436 O O . ILE C 3 626 ? 8.739 -1.028 47.375 1.00 24.56 626 ILE C O 1
ATOM 20452 N N . LEU C 3 627 ? 10.496 0.362 47.527 1.00 21.15 627 LEU C N 1
ATOM 20453 C CA . LEU C 3 627 ? 9.685 1.399 48.156 1.00 22.33 627 LEU C CA 1
ATOM 20454 C C . LEU C 3 627 ? 8.594 1.885 47.213 1.00 24.42 627 LEU C C 1
ATOM 20455 O O . LEU C 3 627 ? 7.482 2.203 47.646 1.00 25.87 627 LEU C O 1
ATOM 20471 N N . ASN C 3 628 ? 8.893 1.937 45.914 1.00 26.41 628 ASN C N 1
ATOM 20472 C CA . ASN C 3 628 ? 7.917 2.410 44.940 1.00 26.97 628 ASN C CA 1
ATOM 20473 C C . ASN C 3 628 ? 6.701 1.491 44.855 1.00 28.66 628 ASN C C 1
ATOM 20474 O O . ASN C 3 628 ? 5.592 1.957 44.567 1.00 27.37 628 ASN C O 1
ATOM 20485 N N . TYR C 3 629 ? 6.878 0.190 45.094 1.00 26.74 629 TYR C N 1
ATOM 20486 C CA . TYR C 3 629 ? 5.788 -0.774 44.985 1.00 26.67 629 TYR C CA 1
ATOM 20487 C C . TYR C 3 629 ? 5.277 -1.238 46.342 1.00 27.89 629 TYR C C 1
ATOM 20488 O O . TYR C 3 629 ? 4.510 -2.204 46.411 1.00 28.82 629 TYR C O 1
ATOM 20506 N N . THR C 3 630 ? 5.678 -0.570 47.417 1.00 28.78 630 THR C N 1
ATOM 20507 C CA . THR C 3 630 ? 5.147 -0.823 48.747 1.00 30.28 630 THR C CA 1
ATOM 20508 C C . THR C 3 630 ? 3.901 0.027 48.970 1.00 31.68 630 THR C C 1
ATOM 20509 O O . THR C 3 630 ? 3.865 1.202 48.594 1.00 33.18 630 THR C O 1
ATOM 20520 N N . GLN C 3 631 ? 2.878 -0.570 49.582 1.00 32.27 631 GLN C N 1
ATOM 20521 C CA . GLN C 3 631 ? 1.676 0.192 49.899 1.00 32.49 631 GLN C CA 1
ATOM 20522 C C . GLN C 3 631 ? 2.008 1.267 50.927 1.00 31.53 631 GLN C C 1
ATOM 20523 O O . GLN C 3 631 ? 2.739 1.023 51.892 1.00 29.02 631 GLN C O 1
ATOM 20537 N N . ARG C 3 632 ? 1.457 2.462 50.720 1.00 33.69 632 ARG C N 1
ATOM 20538 C CA . ARG C 3 632 ? 1.924 3.626 51.467 1.00 38.45 632 ARG C CA 1
ATOM 20539 C C . ARG C 3 632 ? 1.822 3.414 52.973 1.00 37.74 632 ARG C C 1
ATOM 20540 O O . ARG C 3 632 ? 2.680 3.883 53.728 1.00 37.19 632 ARG C O 1
ATOM 20561 N N . GLN C 3 633 ? 0.792 2.702 53.435 1.00 38.35 633 GLN C N 1
ATOM 20562 C CA . GLN C 3 633 ? 0.654 2.508 54.874 1.00 40.56 633 GLN C CA 1
ATOM 20563 C C . GLN C 3 633 ? 1.659 1.507 55.428 1.00 39.67 633 GLN C C 1
ATOM 20564 O O . GLN C 3 633 ? 1.737 1.351 56.651 1.00 38.69 633 GLN C O 1
ATOM 20578 N N . ASN C 3 634 ? 2.416 0.824 54.568 1.00 39.16 634 ASN C N 1
ATOM 20579 C CA . ASN C 3 634 ? 3.474 -0.078 55.000 1.00 37.17 634 ASN C CA 1
ATOM 20580 C C . ASN C 3 634 ? 4.860 0.539 54.868 1.00 34.06 634 ASN C C 1
ATOM 20581 O O . ASN C 3 634 ? 5.849 -0.116 55.208 1.00 34.52 634 ASN C O 1
ATOM 20592 N N . LEU C 3 635 ? 4.957 1.776 54.382 1.00 31.32 635 LEU C N 1
ATOM 20593 C CA . LEU C 3 635 ? 6.261 2.426 54.280 1.00 33.44 635 LEU C CA 1
ATOM 20594 C C . LEU C 3 635 ? 6.942 2.572 55.633 1.00 36.50 635 LEU C C 1
ATOM 20595 O O . LEU C 3 635 ? 8.143 2.265 55.730 1.00 33.62 635 LEU C O 1
ATOM 20611 N N . PRO C 3 636 ? 6.267 3.021 56.696 1.00 41.51 636 PRO C N 1
ATOM 20612 C CA . PRO C 3 636 ? 6.974 3.224 57.973 1.00 42.97 636 PRO C CA 1
ATOM 20613 C C . PRO C 3 636 ? 7.735 2.003 58.463 1.00 39.64 636 PRO C C 1
ATOM 20614 O O . PRO C 3 636 ? 8.824 2.151 59.029 1.00 38.34 636 PRO C O 1
ATOM 20625 N N . LEU C 3 637 ? 7.200 0.799 58.262 1.00 39.40 637 LEU C N 1
ATOM 20626 C CA . LEU C 3 637 ? 7.907 -0.395 58.715 1.00 41.55 637 LEU C CA 1
ATOM 20627 C C . LEU C 3 637 ? 9.183 -0.619 57.910 1.00 37.31 637 LEU C C 1
ATOM 20628 O O . LEU C 3 637 ? 10.218 -0.991 58.472 1.00 35.95 637 LEU C O 1
ATOM 20644 N N . LEU C 3 638 ? 9.129 -0.408 56.592 1.00 35.65 638 LEU C N 1
ATOM 20645 C CA . LEU C 3 638 ? 10.351 -0.480 55.797 1.00 36.18 638 LEU C CA 1
ATOM 20646 C C . LEU C 3 638 ? 11.320 0.621 56.197 1.00 36.69 638 LEU C C 1
ATOM 20647 O O . LEU C 3 638 ? 12.524 0.380 56.346 1.00 35.53 638 LEU C O 1
ATOM 20663 N N . VAL C 3 639 ? 10.809 1.841 56.367 1.00 38.18 639 VAL C N 1
ATOM 20664 C CA . VAL C 3 639 ? 11.656 2.966 56.751 1.00 40.31 639 VAL C CA 1
ATOM 20665 C C . VAL C 3 639 ? 12.431 2.634 58.018 1.00 40.57 639 VAL C C 1
ATOM 20666 O O . VAL C 3 639 ? 13.642 2.862 58.108 1.00 39.74 639 VAL C O 1
ATOM 20679 N N . ASP C 3 640 ? 11.740 2.080 59.016 1.00 40.73 640 ASP C N 1
ATOM 20680 C CA . ASP C 3 640 ? 12.384 1.826 60.299 1.00 41.86 640 ASP C CA 1
ATOM 20681 C C . ASP C 3 640 ? 13.500 0.799 60.177 1.00 37.25 640 ASP C C 1
ATOM 20682 O O . ASP C 3 640 ? 14.467 0.847 60.943 1.00 37.81 640 ASP C O 1
ATOM 20691 N N . SER C 3 641 ? 13.398 -0.126 59.220 1.00 34.43 641 SER C N 1
ATOM 20692 C CA . SER C 3 641 ? 14.450 -1.118 59.042 1.00 32.97 641 SER C CA 1
ATOM 20693 C C . SER C 3 641 ? 15.664 -0.559 58.307 1.00 31.68 641 SER C C 1
ATOM 20694 O O . SER C 3 641 ? 16.735 -1.175 58.353 1.00 30.46 641 SER C O 1
ATOM 20702 N N . MET C 3 642 ? 15.526 0.591 57.643 1.00 28.62 642 MET C N 1
ATOM 20703 C CA . MET C 3 642 ? 16.620 1.214 56.905 1.00 28.89 642 MET C CA 1
ATOM 20704 C C . MET C 3 642 ? 17.334 2.307 57.690 1.00 26.57 642 MET C C 1
ATOM 20705 O O . MET C 3 642 ? 18.550 2.465 57.558 1.00 26.46 642 MET C O 1
ATOM 20719 N N . MET C 3 643 ? 16.589 3.078 58.483 1.00 27.11 643 MET C N 1
ATOM 20720 C CA . MET C 3 643 ? 17.108 4.356 58.978 1.00 29.42 643 MET C CA 1
ATOM 20721 C C . MET C 3 643 ? 18.293 4.177 59.906 1.00 31.52 643 MET C C 1
ATOM 20722 O O . MET C 3 643 ? 19.207 5.032 59.874 1.00 34.04 643 MET C O 1
ATOM 20736 N N . PRO C 3 644 ? 18.370 3.142 60.735 1.00 35.01 644 PRO C N 1
ATOM 20737 C CA . PRO C 3 644 ? 19.604 2.922 61.503 1.00 33.74 644 PRO C CA 1
ATOM 20738 C C . PRO C 3 644 ? 20.845 2.868 60.622 1.00 34.39 644 PRO C C 1
ATOM 20739 O O . PRO C 3 644 ? 21.858 3.508 60.933 1.00 33.71 644 PRO C O 1
ATOM 20750 N N . THR C 3 645 ? 20.785 2.122 59.516 1.00 31.07 645 THR C N 1
ATOM 20751 C CA . THR C 3 645 ? 21.920 2.053 58.600 1.00 28.41 645 THR C CA 1
ATOM 20752 C C . THR C 3 645 ? 22.157 3.389 57.901 1.00 24.96 645 THR C C 1
ATOM 20753 O O . THR C 3 645 ? 23.306 3.799 57.708 1.00 24.74 645 THR C O 1
ATOM 20764 N N . PHE C 3 646 ? 21.085 4.078 57.503 1.00 23.63 646 PHE C N 1
ATOM 20765 C CA . PHE C 3 646 ? 21.252 5.368 56.844 1.00 25.18 646 PHE C CA 1
ATOM 20766 C C . PHE C 3 646 ? 21.890 6.382 57.784 1.00 27.02 646 PHE C C 1
ATOM 20767 O O . PHE C 3 646 ? 22.714 7.201 57.362 1.00 28.28 646 PHE C O 1
ATOM 20784 N N . LEU C 3 647 ? 21.511 6.353 59.063 1.00 28.48 647 LEU C N 1
ATOM 20785 C CA . LEU C 3 647 ? 22.118 7.263 60.027 1.00 31.12 647 LEU C CA 1
ATOM 20786 C C . LEU C 3 647 ? 23.604 6.974 60.182 1.00 28.95 647 LEU C C 1
ATOM 20787 O O . LEU C 3 647 ? 24.413 7.897 60.322 1.00 29.99 647 LEU C O 1
ATOM 20803 N N . THR C 3 648 ? 23.981 5.696 60.151 1.00 28.81 648 THR C N 1
ATOM 20804 C CA . THR C 3 648 ? 25.395 5.345 60.188 1.00 32.74 648 THR C CA 1
ATOM 20805 C C . THR C 3 648 ? 26.113 5.801 58.924 1.00 31.07 648 THR C C 1
ATOM 20806 O O . THR C 3 648 ? 27.309 6.108 58.972 1.00 31.04 648 THR C O 1
ATOM 20817 N N . VAL C 3 649 ? 25.410 5.858 57.790 1.00 29.22 649 VAL C N 1
ATOM 20818 C CA . VAL C 3 649 ? 26.026 6.383 56.571 1.00 28.83 649 VAL C CA 1
ATOM 20819 C C . VAL C 3 649 ? 26.375 7.855 56.751 1.00 29.00 649 VAL C C 1
ATOM 20820 O O . VAL C 3 649 ? 27.430 8.320 56.299 1.00 25.86 649 VAL C O 1
ATOM 20833 N N . PHE C 3 650 ? 25.507 8.609 57.430 1.00 29.21 650 PHE C N 1
ATOM 20834 C CA . PHE C 3 650 ? 25.818 10.004 57.729 1.00 32.33 650 PHE C CA 1
ATOM 20835 C C . PHE C 3 650 ? 26.940 10.108 58.756 1.00 36.87 650 PHE C C 1
ATOM 20836 O O . PHE C 3 650 ? 27.932 10.813 58.536 1.00 38.58 650 PHE C O 1
ATOM 20853 N N . SER C 3 651 ? 26.804 9.407 59.884 1.00 39.59 651 SER C N 1
ATOM 20854 C CA . SER C 3 651 ? 27.746 9.587 60.983 1.00 42.90 651 SER C CA 1
ATOM 20855 C C . SER C 3 651 ? 29.156 9.146 60.606 1.00 43.73 651 SER C C 1
ATOM 20856 O O . SER C 3 651 ? 30.133 9.722 61.095 1.00 43.41 651 SER C O 1
ATOM 20864 N N . GLU C 3 652 ? 29.289 8.135 59.752 1.00 44.39 652 GLU C N 1
ATOM 20865 C CA . GLU C 3 652 ? 30.598 7.693 59.287 1.00 45.93 652 GLU C CA 1
ATOM 20866 C C . GLU C 3 652 ? 31.034 8.393 58.005 1.00 41.42 652 GLU C C 1
ATOM 20867 O O . GLU C 3 652 ? 32.131 8.118 57.508 1.00 40.87 652 GLU C O 1
ATOM 20879 N N . ASP C 3 653 ? 30.208 9.289 57.466 1.00 38.08 653 ASP C N 1
ATOM 20880 C CA . ASP C 3 653 ? 30.565 10.109 56.308 1.00 38.71 653 ASP C CA 1
ATOM 20881 C C . ASP C 3 653 ? 30.959 9.245 55.109 1.00 34.51 653 ASP C C 1
ATOM 20882 O O . ASP C 3 653 ? 31.972 9.480 54.449 1.00 35.42 653 ASP C O 1
ATOM 20891 N N . ILE C 3 654 ? 30.140 8.236 54.824 1.00 29.48 654 ILE C N 1
ATOM 20892 C CA . ILE C 3 654 ? 30.325 7.429 53.622 1.00 27.92 654 ILE C CA 1
ATOM 20893 C C . ILE C 3 654 ? 29.746 8.219 52.456 1.00 26.03 654 ILE C C 1
ATOM 20894 O O . ILE C 3 654 ? 28.587 8.026 52.067 1.00 25.17 654 ILE C O 1
ATOM 20910 N N . GLN C 3 655 ? 30.554 9.122 51.897 1.00 27.62 655 GLN C N 1
ATOM 20911 C CA . GLN C 3 655 ? 30.053 10.078 50.914 1.00 29.75 655 GLN C CA 1
ATOM 20912 C C . GLN C 3 655 ? 29.547 9.390 49.654 1.00 30.79 655 GLN C C 1
ATOM 20913 O O . GLN C 3 655 ? 28.664 9.924 48.974 1.00 30.83 655 GLN C O 1
ATOM 20927 N N . GLU C 3 656 ? 30.079 8.208 49.326 1.00 27.82 656 GLU C N 1
ATOM 20928 C CA . GLU C 3 656 ? 29.604 7.500 48.141 1.00 27.27 656 GLU C CA 1
ATOM 20929 C C . GLU C 3 656 ? 28.112 7.196 48.222 1.00 26.32 656 GLU C C 1
ATOM 20930 O O . GLU C 3 656 ? 27.430 7.152 47.191 1.00 26.66 656 GLU C O 1
ATOM 20942 N N . PHE C 3 657 ? 27.588 6.979 49.429 1.00 23.17 657 PHE C N 1
ATOM 20943 C CA . PHE C 3 657 ? 26.192 6.608 49.608 1.00 20.08 657 PHE C CA 1
ATOM 20944 C C . PHE C 3 657 ? 25.293 7.779 49.975 1.00 20.76 657 PHE C C 1
ATOM 20945 O O . PHE C 3 657 ? 24.069 7.662 49.851 1.00 17.42 657 PHE C O 1
ATOM 20962 N N . ILE C 3 658 ? 25.864 8.894 50.428 1.00 17.24 658 ILE C N 1
ATOM 20963 C CA . ILE C 3 658 ? 25.052 9.956 51.018 1.00 19.76 658 ILE C CA 1
ATOM 20964 C C . ILE C 3 658 ? 24.039 10.518 50.025 1.00 19.41 658 ILE C C 1
ATOM 20965 O O . ILE C 3 658 ? 22.863 10.674 50.396 1.00 19.13 658 ILE C O 1
ATOM 20981 N N . PRO C 3 659 ? 24.404 10.846 48.783 1.00 20.81 659 PRO C N 1
ATOM 20982 C CA . PRO C 3 659 ? 23.389 11.360 47.848 1.00 21.36 659 PRO C CA 1
ATOM 20983 C C . PRO C 3 659 ? 22.337 10.330 47.469 1.00 22.51 659 PRO C C 1
ATOM 20984 O O . PRO C 3 659 ? 21.229 10.720 47.081 1.00 19.49 659 PRO C O 1
ATOM 20995 N N . TYR C 3 660 ? 22.635 9.032 47.572 1.00 19.80 660 TYR C N 1
ATOM 20996 C CA . TYR C 3 660 ? 21.590 8.034 47.366 1.00 18.90 660 TYR C CA 1
ATOM 20997 C C . TYR C 3 660 ? 20.643 7.979 48.555 1.00 19.57 660 TYR C C 1
ATOM 20998 O O . TYR C 3 660 ? 19.419 7.925 48.380 1.00 19.33 660 TYR C O 1
ATOM 21016 N N . VAL C 3 661 ? 21.187 7.983 49.773 1.00 18.80 661 VAL C N 1
ATOM 21017 C CA . VAL C 3 661 ? 20.334 7.932 50.957 1.00 21.47 661 VAL C CA 1
ATOM 21018 C C . VAL C 3 661 ? 19.396 9.131 50.987 1.00 20.77 661 VAL C C 1
ATOM 21019 O O . VAL C 3 661 ? 18.211 8.999 51.312 1.00 23.04 661 VAL C O 1
ATOM 21032 N N . PHE C 3 662 ? 19.904 10.317 50.641 1.00 19.92 662 PHE C N 1
ATOM 21033 C CA . PHE C 3 662 ? 19.050 11.501 50.630 1.00 21.28 662 PHE C CA 1
ATOM 21034 C C . PHE C 3 662 ? 17.903 11.345 49.637 1.00 19.46 662 PHE C C 1
ATOM 21035 O O . PHE C 3 662 ? 16.764 11.727 49.929 1.00 20.76 662 PHE C O 1
ATOM 21052 N N . GLN C 3 663 ? 18.184 10.794 48.453 1.00 19.93 663 GLN C N 1
ATOM 21053 C CA . GLN C 3 663 ? 17.123 10.584 47.472 1.00 18.17 663 GLN C CA 1
ATOM 21054 C C . GLN C 3 663 ? 16.078 9.614 47.999 1.00 18.54 663 GLN C C 1
ATOM 21055 O O . GLN C 3 663 ? 14.870 9.868 47.894 1.00 17.40 663 GLN C O 1
ATOM 21069 N N . ILE C 3 664 ? 16.523 8.488 48.565 1.00 18.11 664 ILE C N 1
ATOM 21070 C CA . ILE C 3 664 ? 15.586 7.491 49.081 1.00 19.11 664 ILE C CA 1
ATOM 21071 C C . ILE C 3 664 ? 14.692 8.107 50.146 1.00 18.72 664 ILE C C 1
ATOM 21072 O O . ILE C 3 664 ? 13.468 7.951 50.122 1.00 19.67 664 ILE C O 1
ATOM 21088 N N . ILE C 3 665 ? 15.300 8.802 51.112 1.00 20.49 665 ILE C N 1
ATOM 21089 C CA . ILE C 3 665 ? 14.527 9.396 52.198 1.00 22.04 665 ILE C CA 1
ATOM 21090 C C . ILE C 3 665 ? 13.548 10.425 51.651 1.00 22.06 665 ILE C C 1
ATOM 21091 O O . ILE C 3 665 ? 12.400 10.512 52.101 1.00 22.45 665 ILE C O 1
ATOM 21107 N N . ALA C 3 666 ? 13.979 11.213 50.665 1.00 21.73 666 ALA C N 1
ATOM 21108 C CA . ALA C 3 666 ? 13.090 12.209 50.078 1.00 21.10 666 ALA C CA 1
ATOM 21109 C C . ALA C 3 666 ? 11.870 11.544 49.453 1.00 21.00 666 ALA C C 1
ATOM 21110 O O . ALA C 3 666 ? 10.734 11.988 49.655 1.00 20.84 666 ALA C O 1
ATOM 21117 N N . PHE C 3 667 ? 12.088 10.472 48.687 1.00 20.84 667 PHE C N 1
ATOM 21118 C CA . PHE C 3 667 ? 10.976 9.765 48.062 1.00 22.05 667 PHE C CA 1
ATOM 21119 C C . PHE C 3 667 ? 9.977 9.289 49.107 1.00 21.27 667 PHE C C 1
ATOM 21120 O O . PHE C 3 667 ? 8.768 9.492 48.966 1.00 21.15 667 PHE C O 1
ATOM 21137 N N . VAL C 3 668 ? 10.474 8.641 50.161 1.00 23.95 668 VAL C N 1
ATOM 21138 C CA . VAL C 3 668 ? 9.607 8.183 51.243 1.00 25.50 668 VAL C CA 1
ATOM 21139 C C . VAL C 3 668 ? 8.772 9.340 51.778 1.00 26.64 668 VAL C C 1
ATOM 21140 O O . VAL C 3 668 ? 7.557 9.213 51.975 1.00 24.71 668 VAL C O 1
ATOM 21153 N N . VAL C 3 669 ? 9.412 10.485 52.029 1.00 25.57 669 VAL C N 1
ATOM 21154 C CA . VAL C 3 669 ? 8.680 11.642 52.537 1.00 22.60 669 VAL C CA 1
ATOM 21155 C C . VAL C 3 669 ? 7.665 12.123 51.505 1.00 23.55 669 VAL C C 1
ATOM 21156 O O . VAL C 3 669 ? 6.524 12.455 51.845 1.00 23.41 669 VAL C O 1
ATOM 21169 N N . GLU C 3 670 ? 8.059 12.157 50.230 1.00 23.15 670 GLU C N 1
ATOM 21170 C CA . GLU C 3 670 ? 7.137 12.575 49.178 1.00 26.55 670 GLU C CA 1
ATOM 21171 C C . GLU C 3 670 ? 5.895 11.693 49.127 1.00 27.79 670 GLU C C 1
ATOM 21172 O O . GLU C 3 670 ? 4.799 12.176 48.831 1.00 27.01 670 GLU C O 1
ATOM 21184 N N . GLN C 3 671 ? 6.046 10.397 49.405 1.00 28.12 671 GLN C N 1
ATOM 21185 C CA . GLN C 3 671 ? 4.946 9.450 49.281 1.00 30.70 671 GLN C CA 1
ATOM 21186 C C . GLN C 3 671 ? 4.135 9.289 50.558 1.00 33.04 671 GLN C C 1
ATOM 21187 O O . GLN C 3 671 ? 3.082 8.645 50.523 1.00 36.91 671 GLN C O 1
ATOM 21201 N N . SER C 3 672 ? 4.588 9.845 51.678 1.00 30.78 672 SER C N 1
ATOM 21202 C CA . SER C 3 672 ? 3.855 9.744 52.929 1.00 31.32 672 SER C CA 1
ATOM 21203 C C . SER C 3 672 ? 2.952 10.957 53.113 1.00 32.68 672 SER C C 1
ATOM 21204 O O . SER C 3 672 ? 3.257 12.060 52.654 1.00 32.26 672 SER C O 1
ATOM 21212 N N . ALA C 3 673 ? 1.824 10.740 53.791 1.00 37.35 673 ALA C N 1
ATOM 21213 C CA . ALA C 3 673 ? 0.952 11.849 54.157 1.00 40.47 673 ALA C CA 1
ATOM 21214 C C . ALA C 3 673 ? 1.495 12.625 55.348 1.00 39.56 673 ALA C C 1
ATOM 21215 O O . ALA C 3 673 ? 1.155 13.801 55.517 1.00 37.79 673 ALA C O 1
ATOM 21222 N N . THR C 3 674 ? 2.325 11.985 56.171 1.00 38.62 674 THR C N 1
ATOM 21223 C CA . THR C 3 674 ? 3.047 12.629 57.255 1.00 38.36 674 THR C CA 1
ATOM 21224 C C . THR C 3 674 ? 4.493 12.148 57.215 1.00 35.74 674 THR C C 1
ATOM 21225 O O . THR C 3 674 ? 4.809 11.140 56.580 1.00 35.54 674 THR C O 1
ATOM 21236 N N . ILE C 3 675 ? 5.373 12.876 57.894 1.00 34.26 675 ILE C N 1
ATOM 21237 C CA . ILE C 3 675 ? 6.782 12.487 57.942 1.00 34.45 675 ILE C CA 1
ATOM 21238 C C . ILE C 3 675 ? 6.931 11.316 58.908 1.00 33.80 675 ILE C C 1
ATOM 21239 O O . ILE C 3 675 ? 6.573 11.447 60.086 1.00 35.35 675 ILE C O 1
ATOM 21255 N N . PRO C 3 676 ? 7.445 10.166 58.470 1.00 33.38 676 PRO C N 1
ATOM 21256 C CA . PRO C 3 676 ? 7.713 9.076 59.416 1.00 33.48 676 PRO C CA 1
ATOM 21257 C C . PRO C 3 676 ? 8.516 9.563 60.615 1.00 32.45 676 PRO C C 1
ATOM 21258 O O . PRO C 3 676 ? 9.386 10.429 60.496 1.00 29.08 676 PRO C O 1
ATOM 21269 N N . GLU C 3 677 ? 8.217 8.989 61.784 1.00 34.23 677 GLU C N 1
ATOM 21270 C CA . GLU C 3 677 ? 8.845 9.454 63.017 1.00 36.00 677 GLU C CA 1
ATOM 21271 C C . GLU C 3 677 ? 10.358 9.275 62.994 1.00 33.78 677 GLU C C 1
ATOM 21272 O O . GLU C 3 677 ? 11.086 10.087 63.573 1.00 34.03 677 GLU C O 1
ATOM 21284 N N . SER C 3 678 ? 10.851 8.220 62.349 1.00 32.17 678 SER C N 1
ATOM 21285 C CA . SER C 3 678 ? 12.290 7.992 62.313 1.00 35.69 678 SER C CA 1
ATOM 21286 C C . SER C 3 678 ? 13.015 8.941 61.368 1.00 30.80 678 SER C C 1
ATOM 21287 O O . SER C 3 678 ? 14.250 8.972 61.386 1.00 29.99 678 SER C O 1
ATOM 21295 N N . ILE C 3 679 ? 12.288 9.718 60.563 1.00 28.60 679 ILE C N 1
ATOM 21296 C CA . ILE C 3 679 ? 12.901 10.632 59.603 1.00 26.77 679 ILE C CA 1
ATOM 21297 C C . ILE C 3 679 ? 12.834 12.065 60.120 1.00 26.06 679 ILE C C 1
ATOM 21298 O O . ILE C 3 679 ? 13.655 12.908 59.744 1.00 24.72 679 ILE C O 1
ATOM 21314 N N . LYS C 3 680 ? 11.864 12.349 60.987 1.00 27.35 680 LYS C N 1
ATOM 21315 C CA . LYS C 3 680 ? 11.729 13.693 61.541 1.00 30.16 680 LYS C CA 1
ATOM 21316 C C . LYS C 3 680 ? 13.018 14.257 62.128 1.00 33.00 680 LYS C C 1
ATOM 21317 O O . LYS C 3 680 ? 13.272 15.460 61.936 1.00 32.79 680 LYS C O 1
ATOM 21336 N N . PRO C 3 681 ? 13.852 13.491 62.839 1.00 33.34 681 PRO C N 1
ATOM 21337 C CA . PRO C 3 681 ? 15.055 14.090 63.441 1.00 34.12 681 PRO C CA 1
ATOM 21338 C C . PRO C 3 681 ? 16.049 14.628 62.427 1.00 29.76 681 PRO C C 1
ATOM 21339 O O . PRO C 3 681 ? 16.943 15.391 62.809 1.00 30.35 681 PRO C O 1
ATOM 21350 N N . LEU C 3 682 ? 15.928 14.260 61.148 1.00 27.28 682 LEU C N 1
ATOM 21351 C CA . LEU C 3 682 ? 16.846 14.762 60.134 1.00 27.96 682 LEU C CA 1
ATOM 21352 C C . LEU C 3 682 ? 16.532 16.185 59.691 1.00 26.94 682 LEU C C 1
ATOM 21353 O O . LEU C 3 682 ? 17.420 16.862 59.164 1.00 25.53 682 LEU C O 1
ATOM 21369 N N . ALA C 3 683 ? 15.298 16.651 59.892 1.00 29.94 683 ALA C N 1
ATOM 21370 C CA . ALA C 3 683 ? 14.848 17.878 59.239 1.00 32.83 683 ALA C CA 1
ATOM 21371 C C . ALA C 3 683 ? 15.752 19.060 59.571 1.00 35.12 683 ALA C C 1
ATOM 21372 O O . ALA C 3 683 ? 16.236 19.754 58.671 1.00 35.58 683 ALA C O 1
ATOM 21379 N N . GLN C 3 684 ? 15.993 19.307 60.852 1.00 35.88 684 GLN C N 1
ATOM 21380 C CA . GLN C 3 684 ? 16.710 20.520 61.230 1.00 38.45 684 GLN C CA 1
ATOM 21381 C C . GLN C 3 684 ? 18.219 20.365 61.062 1.00 34.89 684 GLN C C 1
ATOM 21382 O O . GLN C 3 684 ? 18.889 21.335 60.683 1.00 33.21 684 GLN C O 1
ATOM 21396 N N . PRO C 3 685 ? 18.800 19.189 61.320 1.00 32.90 685 PRO C N 1
ATOM 21397 C CA . PRO C 3 685 ? 20.207 18.986 60.928 1.00 31.33 685 PRO C CA 1
ATOM 21398 C C . PRO C 3 685 ? 20.438 19.143 59.436 1.00 29.17 685 PRO C C 1
ATOM 21399 O O . PRO C 3 685 ? 21.537 19.527 59.019 1.00 30.02 685 PRO C O 1
ATOM 21410 N N . LEU C 3 686 ? 19.430 18.839 58.616 1.00 27.98 686 LEU C N 1
ATOM 21411 C CA . LEU C 3 686 ? 19.553 19.034 57.175 1.00 28.93 686 LEU C CA 1
ATOM 21412 C C . LEU C 3 686 ? 19.937 20.469 56.827 1.00 27.25 686 LEU C C 1
ATOM 21413 O O . LEU C 3 686 ? 20.575 20.710 55.798 1.00 27.16 686 LEU C O 1
ATOM 21429 N N . LEU C 3 687 ? 19.555 21.427 57.666 1.00 27.48 687 LEU C N 1
ATOM 21430 C CA . LEU C 3 687 ? 19.742 22.839 57.360 1.00 29.89 687 LEU C CA 1
ATOM 21431 C C . LEU C 3 687 ? 21.128 23.350 57.727 1.00 32.36 687 LEU C C 1
ATOM 21432 O O . LEU C 3 687 ? 21.440 24.510 57.431 1.00 31.40 687 LEU C O 1
ATOM 21448 N N . ALA C 3 688 ? 21.959 22.532 58.357 1.00 33.25 688 ALA C N 1
ATOM 21449 C CA . ALA C 3 688 ? 23.305 22.971 58.689 1.00 33.54 688 ALA C CA 1
ATOM 21450 C C . ALA C 3 688 ? 24.065 23.310 57.409 1.00 31.21 688 ALA C C 1
ATOM 21451 O O . ALA C 3 688 ? 24.003 22.542 56.435 1.00 28.99 688 ALA C O 1
ATOM 21458 N N . PRO C 3 689 ? 24.783 24.434 57.361 1.00 32.94 689 PRO C N 1
ATOM 21459 C CA . PRO C 3 689 ? 25.488 24.796 56.121 1.00 35.04 689 PRO C CA 1
ATOM 21460 C C . PRO C 3 689 ? 26.459 23.737 55.630 1.00 34.36 689 PRO C C 1
ATOM 21461 O O . PRO C 3 689 ? 26.673 23.624 54.415 1.00 33.36 689 PRO C O 1
ATOM 21472 N N . ASN C 3 690 ? 27.060 22.957 56.528 1.00 35.56 690 ASN C N 1
ATOM 21473 C CA . ASN C 3 690 ? 28.069 21.996 56.100 1.00 40.27 690 ASN C CA 1
ATOM 21474 C C . ASN C 3 690 ? 27.468 20.854 55.290 1.00 34.54 690 ASN C C 1
ATOM 21475 O O . ASN C 3 690 ? 28.205 20.150 54.594 1.00 34.24 690 ASN C O 1
ATOM 21486 N N . VAL C 3 691 ? 26.150 20.657 55.359 1.00 31.64 691 VAL C N 1
ATOM 21487 C CA . VAL C 3 691 ? 25.511 19.648 54.524 1.00 30.86 691 VAL C CA 1
ATOM 21488 C C . VAL C 3 691 ? 25.476 20.075 53.061 1.00 28.76 691 VAL C C 1
ATOM 21489 O O . VAL C 3 691 ? 25.346 19.225 52.172 1.00 25.99 691 VAL C O 1
ATOM 21502 N N . TRP C 3 692 ? 25.611 21.372 52.784 1.00 27.60 692 TRP C N 1
ATOM 21503 C CA . TRP C 3 692 ? 25.416 21.924 51.450 1.00 26.80 692 TRP C CA 1
ATOM 21504 C C . TRP C 3 692 ? 26.727 22.325 50.779 1.00 30.13 692 TRP C C 1
ATOM 21505 O O . TRP C 3 692 ? 26.745 23.222 49.934 1.00 30.07 692 TRP C O 1
ATOM 21526 N N . GLU C 3 693 ? 27.829 21.659 51.124 1.00 32.80 693 GLU C N 1
ATOM 21527 C CA . GLU C 3 693 ? 29.135 22.053 50.609 1.00 39.96 693 GLU C CA 1
ATOM 21528 C C . GLU C 3 693 ? 29.573 21.275 49.374 1.00 35.35 693 GLU C C 1
ATOM 21529 O O . GLU C 3 693 ? 30.321 21.816 48.554 1.00 34.88 693 GLU C O 1
ATOM 21541 N N . LEU C 3 694 ? 29.136 20.028 49.209 1.00 30.92 694 LEU C N 1
ATOM 21542 C CA . LEU C 3 694 ? 29.614 19.180 48.125 1.00 28.73 694 LEU C CA 1
ATOM 21543 C C . LEU C 3 694 ? 28.627 19.192 46.964 1.00 25.65 694 LEU C C 1
ATOM 21544 O O . LEU C 3 694 ? 27.418 19.022 47.161 1.00 24.20 694 LEU C O 1
ATOM 21560 N N . LYS C 3 695 ? 29.156 19.386 45.755 1.00 26.06 695 LYS C N 1
ATOM 21561 C CA . LYS C 3 695 ? 28.318 19.442 44.561 1.00 28.18 695 LYS C CA 1
ATOM 21562 C C . LYS C 3 695 ? 27.513 18.163 44.383 1.00 26.52 695 LYS C C 1
ATOM 21563 O O . LYS C 3 695 ? 26.365 18.202 43.923 1.00 26.80 695 LYS C O 1
ATOM 21582 N N . GLY C 3 696 ? 28.095 17.016 44.742 1.00 24.65 696 GLY C N 1
ATOM 21583 C CA . GLY C 3 696 ? 27.414 15.747 44.554 1.00 24.20 696 GLY C CA 1
ATOM 21584 C C . GLY C 3 696 ? 26.194 15.560 45.434 1.00 24.70 696 GLY C C 1
ATOM 21585 O O . GLY C 3 696 ? 25.344 14.717 45.125 1.00 23.97 696 GLY C O 1
ATOM 21589 N N . ASN C 3 697 ? 26.087 16.322 46.521 1.00 22.83 697 ASN C N 1
ATOM 21590 C CA . ASN C 3 697 ? 24.963 16.196 47.437 1.00 23.08 697 ASN C CA 1
ATOM 21591 C C . ASN C 3 697 ? 23.859 17.218 47.192 1.00 22.15 697 ASN C C 1
ATOM 21592 O O . ASN C 3 697 ? 22.704 16.949 47.543 1.00 22.27 697 ASN C O 1
ATOM 21603 N N . ILE C 3 698 ? 24.175 18.367 46.591 1.00 22.55 698 ILE C N 1
ATOM 21604 C CA . ILE C 3 698 ? 23.193 19.450 46.490 1.00 22.96 698 ILE C CA 1
ATOM 21605 C C . ILE C 3 698 ? 21.889 18.990 45.843 1.00 19.09 698 ILE C C 1
ATOM 21606 O O . ILE C 3 698 ? 20.819 19.250 46.413 1.00 19.80 698 ILE C O 1
ATOM 21622 N N . PRO C 3 699 ? 21.890 18.341 44.676 1.00 19.39 699 PRO C N 1
ATOM 21623 C CA . PRO C 3 699 ? 20.601 17.941 44.090 1.00 22.21 699 PRO C CA 1
ATOM 21624 C C . PRO C 3 699 ? 19.795 17.037 44.999 1.00 23.09 699 PRO C C 1
ATOM 21625 O O . PRO C 3 699 ? 18.556 17.082 44.966 1.00 21.94 699 PRO C O 1
ATOM 21636 N N . ALA C 3 700 ? 20.460 16.228 45.824 1.00 24.19 700 ALA C N 1
ATOM 21637 C CA . ALA C 3 700 ? 19.744 15.278 46.668 1.00 24.19 700 ALA C CA 1
ATOM 21638 C C . ALA C 3 700 ? 19.203 15.941 47.930 1.00 22.79 700 ALA C C 1
ATOM 21639 O O . ALA C 3 700 ? 18.056 15.687 48.318 1.00 23.92 700 ALA C O 1
ATOM 21646 N N . VAL C 3 701 ? 20.000 16.785 48.590 1.00 21.40 701 VAL C N 1
ATOM 21647 C CA . VAL C 3 701 ? 19.492 17.444 49.789 1.00 21.29 701 VAL C CA 1
ATOM 21648 C C . VAL C 3 701 ? 18.456 18.502 49.422 1.00 18.07 701 VAL C C 1
ATOM 21649 O O . VAL C 3 701 ? 17.535 18.761 50.200 1.00 18.73 701 VAL C O 1
ATOM 21662 N N . THR C 3 702 ? 18.572 19.125 48.245 1.00 18.78 702 THR C N 1
ATOM 21663 C CA . THR C 3 702 ? 17.507 20.026 47.815 1.00 17.68 702 THR C CA 1
ATOM 21664 C C . THR C 3 702 ? 16.189 19.270 47.691 1.00 19.12 702 THR C C 1
ATOM 21665 O O . THR C 3 702 ? 15.132 19.780 48.081 1.00 16.21 702 THR C O 1
ATOM 21676 N N . ARG C 3 703 ? 16.234 18.042 47.164 1.00 19.67 703 ARG C N 1
ATOM 21677 C CA . ARG C 3 703 ? 15.007 17.267 47.017 1.00 20.29 703 ARG C CA 1
ATOM 21678 C C . ARG C 3 703 ? 14.435 16.895 48.376 1.00 18.97 703 ARG C C 1
ATOM 21679 O O . ARG C 3 703 ? 13.215 16.935 48.574 1.00 18.75 703 ARG C O 1
ATOM 21700 N N . LEU C 3 704 ? 15.298 16.529 49.325 1.00 19.94 704 LEU C N 1
ATOM 21701 C CA . LEU C 3 704 ? 14.822 16.174 50.659 1.00 20.24 704 LEU C CA 1
ATOM 21702 C C . LEU C 3 704 ? 14.186 17.374 51.349 1.00 18.41 704 LEU C C 1
ATOM 21703 O O . LEU C 3 704 ? 13.104 17.267 51.940 1.00 19.85 704 LEU C O 1
ATOM 21719 N N . LEU C 3 705 ? 14.850 18.529 51.293 1.00 18.11 705 LEU C N 1
ATOM 21720 C CA . LEU C 3 705 ? 14.287 19.736 51.893 1.00 20.28 705 LEU C CA 1
ATOM 21721 C C . LEU C 3 705 ? 12.936 20.066 51.274 1.00 17.96 705 LEU C C 1
ATOM 21722 O O . LEU C 3 705 ? 11.974 20.386 51.982 1.00 18.36 705 LEU C O 1
ATOM 21738 N N . LYS C 3 706 ? 12.847 19.994 49.945 1.00 20.41 706 LYS C N 1
ATOM 21739 C CA . LYS C 3 706 ? 11.571 20.236 49.280 1.00 23.91 706 LYS C CA 1
ATOM 21740 C C . LYS C 3 706 ? 10.505 19.261 49.759 1.00 24.93 706 LYS C C 1
ATOM 21741 O O . LYS C 3 706 ? 9.337 19.638 49.915 1.00 23.64 706 LYS C O 1
ATOM 21760 N N . SER C 3 707 ? 10.882 17.999 50.000 1.00 22.97 707 SER C N 1
ATOM 21761 C CA . SER C 3 707 ? 9.883 17.015 50.409 1.00 22.99 707 SER C CA 1
ATOM 21762 C C . SER C 3 707 ? 9.373 17.306 51.816 1.00 22.17 707 SER C C 1
ATOM 21763 O O . SER C 3 707 ? 8.178 17.157 52.092 1.00 22.75 707 SER C O 1
ATOM 21771 N N . PHE C 3 708 ? 10.260 17.734 52.717 1.00 21.29 708 PHE C N 1
ATOM 21772 C CA . PHE C 3 708 ? 9.818 18.165 54.039 1.00 22.03 708 PHE C CA 1
ATOM 21773 C C . PHE C 3 708 ? 8.839 19.331 53.937 1.00 24.12 708 PHE C C 1
ATOM 21774 O O . PHE C 3 708 ? 7.794 19.340 54.596 1.00 22.69 708 PHE C O 1
ATOM 21791 N N . ILE C 3 709 ? 9.176 20.337 53.130 1.00 24.38 709 ILE C N 1
ATOM 21792 C CA . ILE C 3 709 ? 8.306 21.504 53.003 1.00 23.78 709 ILE C CA 1
ATOM 21793 C C . ILE C 3 709 ? 6.937 21.084 52.489 1.00 24.06 709 ILE C C 1
ATOM 21794 O O . ILE C 3 709 ? 5.901 21.495 53.024 1.00 24.75 709 ILE C O 1
ATOM 21810 N N . LYS C 3 710 ? 6.912 20.235 51.459 1.00 22.00 710 LYS C N 1
ATOM 21811 C CA . LYS C 3 710 ? 5.643 19.823 50.868 1.00 24.85 710 LYS C CA 1
ATOM 21812 C C . LYS C 3 710 ? 4.838 18.947 51.823 1.00 24.44 710 LYS C C 1
ATOM 21813 O O . LYS C 3 710 ? 3.636 19.162 52.015 1.00 25.62 710 LYS C O 1
ATOM 21832 N N . THR C 3 711 ? 5.476 17.949 52.431 1.00 24.19 711 THR C N 1
ATOM 21833 C CA . THR C 3 711 ? 4.709 16.990 53.218 1.00 26.77 711 THR C CA 1
ATOM 21834 C C . THR C 3 711 ? 4.292 17.561 54.570 1.00 29.68 711 THR C C 1
ATOM 21835 O O . THR C 3 711 ? 3.173 17.314 55.027 1.00 30.35 711 THR C O 1
ATOM 21846 N N . ASP C 3 712 ? 5.172 18.327 55.220 1.00 32.76 712 ASP C N 1
ATOM 21847 C CA . ASP C 3 712 ? 4.821 18.907 56.523 1.00 34.39 712 ASP C CA 1
ATOM 21848 C C . ASP C 3 712 ? 5.820 20.027 56.898 1.00 30.53 712 ASP C C 1
ATOM 21849 O O . ASP C 3 712 ? 6.779 19.779 57.613 1.00 28.67 712 ASP C O 1
ATOM 21858 N N . SER C 3 713 ? 5.534 21.242 56.430 1.00 29.84 713 SER C N 1
ATOM 21859 C CA . SER C 3 713 ? 6.457 22.350 56.663 1.00 29.69 713 SER C CA 1
ATOM 21860 C C . SER C 3 713 ? 6.482 22.806 58.116 1.00 29.50 713 SER C C 1
ATOM 21861 O O . SER C 3 713 ? 7.399 23.540 58.497 1.00 25.94 713 SER C O 1
ATOM 21869 N N . SER C 3 714 ? 5.509 22.394 58.933 1.00 29.54 714 SER C N 1
ATOM 21870 C CA . SER C 3 714 ? 5.572 22.698 60.358 1.00 35.41 714 SER C CA 1
ATOM 21871 C C . SER C 3 714 ? 6.748 22.004 61.039 1.00 33.35 714 SER C C 1
ATOM 21872 O O . SER C 3 714 ? 7.117 22.389 62.156 1.00 32.22 714 SER C O 1
ATOM 21880 N N . ILE C 3 715 ? 7.342 20.992 60.399 1.00 29.76 715 ILE C N 1
ATOM 21881 C CA . ILE C 3 715 ? 8.540 20.367 60.949 1.00 30.37 715 ILE C CA 1
ATOM 21882 C C . ILE C 3 715 ? 9.660 21.386 61.095 1.00 31.47 715 ILE C C 1
ATOM 21883 O O . ILE C 3 715 ? 10.610 21.161 61.854 1.00 31.30 715 ILE C O 1
ATOM 21899 N N . PHE C 3 716 ? 9.576 22.508 60.372 1.00 30.41 716 PHE C N 1
ATOM 21900 C CA . PHE C 3 716 ? 10.534 23.596 60.504 1.00 30.41 716 PHE C CA 1
ATOM 21901 C C . PHE C 3 716 ? 9.914 24.708 61.336 1.00 35.94 716 PHE C C 1
ATOM 21902 O O . PHE C 3 716 ? 9.196 25.561 60.784 1.00 35.38 716 PHE C O 1
ATOM 21919 N N . PRO C 3 717 ? 10.152 24.762 62.647 1.00 40.92 717 PRO C N 1
ATOM 21920 C CA . PRO C 3 717 ? 9.564 25.843 63.450 1.00 42.84 717 PRO C CA 1
ATOM 21921 C C . PRO C 3 717 ? 10.120 27.214 63.111 1.00 41.16 717 PRO C C 1
ATOM 21922 O O . PRO C 3 717 ? 9.445 28.216 63.371 1.00 41.05 717 PRO C O 1
ATOM 21933 N N . ASP C 3 718 ? 11.316 27.289 62.531 1.00 41.35 718 ASP C N 1
ATOM 21934 C CA . ASP C 3 718 ? 11.950 28.548 62.162 1.00 41.73 718 ASP C CA 1
ATOM 21935 C C . ASP C 3 718 ? 12.260 28.517 60.672 1.00 34.14 718 ASP C C 1
ATOM 21936 O O . ASP C 3 718 ? 12.976 27.625 60.203 1.00 31.64 718 ASP C O 1
ATOM 21945 N N . LEU C 3 719 ? 11.729 29.490 59.932 1.00 29.62 719 LEU C N 1
ATOM 21946 C CA . LEU C 3 719 ? 12.018 29.581 58.506 1.00 27.24 719 LEU C CA 1
ATOM 21947 C C . LEU C 3 719 ? 13.337 30.280 58.214 1.00 27.57 719 LEU C C 1
ATOM 21948 O O . LEU C 3 719 ? 13.828 30.186 57.084 1.00 27.57 719 LEU C O 1
ATOM 21964 N N . VAL C 3 720 ? 13.926 30.964 59.199 1.00 28.05 720 VAL C N 1
ATOM 21965 C CA . VAL C 3 720 ? 15.201 31.648 58.972 1.00 27.71 720 VAL C CA 1
ATOM 21966 C C . VAL C 3 720 ? 16.255 30.708 58.393 1.00 26.52 720 VAL C C 1
ATOM 21967 O O . VAL C 3 720 ? 16.866 31.055 57.374 1.00 26.73 720 VAL C O 1
ATOM 21980 N N . PRO C 3 721 ? 16.533 29.540 58.982 1.00 29.32 721 PRO C N 1
ATOM 21981 C CA . PRO C 3 721 ? 17.560 28.668 58.388 1.00 29.68 721 PRO C CA 1
ATOM 21982 C C . PRO C 3 721 ? 17.155 28.084 57.043 1.00 27.79 721 PRO C C 1
ATOM 21983 O O . PRO C 3 721 ? 18.032 27.759 56.234 1.00 25.66 721 PRO C O 1
ATOM 21994 N N . VAL C 3 722 ? 15.855 27.935 56.778 1.00 27.72 722 VAL C N 1
ATOM 21995 C CA . VAL C 3 722 ? 15.423 27.519 55.448 1.00 26.21 722 VAL C CA 1
ATOM 21996 C C . VAL C 3 722 ? 15.761 28.596 54.427 1.00 24.47 722 VAL C C 1
ATOM 21997 O O . VAL C 3 722 ? 16.266 28.304 53.337 1.00 26.45 722 VAL C O 1
ATOM 22010 N N . LEU C 3 723 ? 15.492 29.860 54.763 1.00 25.34 723 LEU C N 1
ATOM 22011 C CA . LEU C 3 723 ? 15.879 30.952 53.878 1.00 28.27 723 LEU C CA 1
ATOM 22012 C C . LEU C 3 723 ? 17.392 31.063 53.765 1.00 24.95 723 LEU C C 1
ATOM 22013 O O . LEU C 3 723 ? 17.904 31.521 52.737 1.00 24.79 723 LEU C O 1
ATOM 22029 N N . GLY C 3 724 ? 18.123 30.641 54.798 1.00 25.64 724 GLY C N 1
ATOM 22030 C CA . GLY C 3 724 ? 19.574 30.628 54.704 1.00 24.94 724 GLY C CA 1
ATOM 22031 C C . GLY C 3 724 ? 20.078 29.663 53.647 1.00 23.32 724 GLY C C 1
ATOM 22032 O O . GLY C 3 724 ? 21.063 29.939 52.957 1.00 21.97 724 GLY C O 1
ATOM 22036 N N . ILE C 3 725 ? 19.411 28.516 53.503 1.00 22.05 725 ILE C N 1
ATOM 22037 C CA . ILE C 3 725 ? 19.754 27.603 52.416 1.00 21.45 725 ILE C CA 1
ATOM 22038 C C . ILE C 3 725 ? 19.431 28.241 51.070 1.00 22.07 725 ILE C C 1
ATOM 22039 O O . ILE C 3 725 ? 20.248 28.222 50.144 1.00 22.24 725 ILE C O 1
ATOM 22055 N N . PHE C 3 726 ? 18.225 28.802 50.937 1.00 21.89 726 PHE C N 1
ATOM 22056 C CA . PHE C 3 726 ? 17.858 29.472 49.695 1.00 22.59 726 PHE C CA 1
ATOM 22057 C C . PHE C 3 726 ? 18.892 30.528 49.325 1.00 20.71 726 PHE C C 1
ATOM 22058 O O . PHE C 3 726 ? 19.339 30.602 48.174 1.00 23.17 726 PHE C O 1
ATOM 22075 N N . GLN C 3 727 ? 19.289 31.349 50.297 1.00 23.14 727 GLN C N 1
ATOM 22076 C CA . GLN C 3 727 ? 20.307 32.365 50.046 1.00 28.41 727 GLN C CA 1
ATOM 22077 C C . GLN C 3 727 ? 21.593 31.734 49.528 1.00 26.98 727 GLN C C 1
ATOM 22078 O O . GLN C 3 727 ? 22.184 32.206 48.550 1.00 27.58 727 GLN C O 1
ATOM 22092 N N . ARG C 3 728 ? 22.044 30.662 50.180 1.00 28.04 728 ARG C N 1
ATOM 22093 C CA . ARG C 3 728 ? 23.276 29.997 49.755 1.00 30.37 728 ARG C CA 1
ATOM 22094 C C . ARG C 3 728 ? 23.162 29.492 48.321 1.00 25.64 728 ARG C C 1
ATOM 22095 O O . ARG C 3 728 ? 24.107 29.617 47.534 1.00 24.46 728 ARG C O 1
ATOM 22116 N N . LEU C 3 729 ? 22.007 28.933 47.956 1.00 23.96 729 LEU C N 1
ATOM 22117 C CA . LEU C 3 729 ? 21.852 28.366 46.620 1.00 22.57 729 LEU C CA 1
ATOM 22118 C C . LEU C 3 729 ? 21.713 29.459 45.565 1.00 23.29 729 LEU C C 1
ATOM 22119 O O . LEU C 3 729 ? 22.364 29.407 44.514 1.00 23.88 729 LEU C O 1
ATOM 22135 N N . ILE C 3 730 ? 20.868 30.459 45.826 1.00 23.77 730 ILE C N 1
ATOM 22136 C CA . ILE C 3 730 ? 20.566 31.457 44.803 1.00 25.43 730 ILE C CA 1
ATOM 22137 C C . ILE C 3 730 ? 21.762 32.375 44.561 1.00 27.72 730 ILE C C 1
ATOM 22138 O O . ILE C 3 730 ? 21.947 32.883 43.447 1.00 28.64 730 ILE C O 1
ATOM 22154 N N . ALA C 3 731 ? 22.591 32.606 45.580 1.00 29.45 731 ALA C N 1
ATOM 22155 C CA . ALA C 3 731 ? 23.793 33.415 45.404 1.00 34.26 731 ALA C CA 1
ATOM 22156 C C . ALA C 3 731 ? 24.849 32.725 44.551 1.00 35.77 731 ALA C C 1
ATOM 22157 O O . ALA C 3 731 ? 25.803 33.384 44.121 1.00 35.99 731 ALA C O 1
ATOM 22164 N N . SER C 3 732 ? 24.703 31.431 44.295 1.00 34.03 732 SER C N 1
ATOM 22165 C CA . SER C 3 732 ? 25.717 30.641 43.611 1.00 35.48 732 SER C CA 1
ATOM 22166 C C . SER C 3 732 ? 25.348 30.465 42.145 1.00 33.58 732 SER C C 1
ATOM 22167 O O . SER C 3 732 ? 24.243 30.011 41.828 1.00 32.93 732 SER C O 1
ATOM 22175 N N . LYS C 3 733 ? 26.277 30.818 41.255 1.00 33.02 733 LYS C N 1
ATOM 22176 C CA . LYS C 3 733 ? 26.055 30.576 39.834 1.00 37.28 733 LYS C CA 1
ATOM 22177 C C . LYS C 3 733 ? 25.903 29.089 39.543 1.00 35.76 733 LYS C C 1
ATOM 22178 O O . LYS C 3 733 ? 25.129 28.704 38.659 1.00 35.62 733 LYS C O 1
ATOM 22197 N N . ALA C 3 734 ? 26.625 28.242 40.279 1.00 35.43 734 ALA C N 1
ATOM 22198 C CA . ALA C 3 734 ? 26.601 26.810 40.001 1.00 34.85 734 ALA C CA 1
ATOM 22199 C C . ALA C 3 734 ? 25.298 26.162 40.446 1.00 30.61 734 ALA C C 1
ATOM 22200 O O . ALA C 3 734 ? 24.823 25.224 39.796 1.00 30.17 734 ALA C O 1
ATOM 22207 N N . TYR C 3 735 ? 24.706 26.642 41.541 1.00 26.84 735 TYR C N 1
ATOM 22208 C CA . TYR C 3 735 ? 23.562 25.989 42.166 1.00 26.39 735 TYR C CA 1
ATOM 22209 C C . TYR C 3 735 ? 22.282 26.808 42.057 1.00 25.56 735 TYR C C 1
ATOM 22210 O O . TYR C 3 735 ? 21.280 26.458 42.690 1.00 25.47 735 TYR C O 1
ATOM 22228 N N . GLU C 3 736 ? 22.285 27.871 41.250 1.00 27.02 736 GLU C N 1
ATOM 22229 C CA . GLU C 3 736 ? 21.134 28.769 41.192 1.00 25.87 736 GLU C CA 1
ATOM 22230 C C . GLU C 3 736 ? 19.852 28.025 40.831 1.00 24.08 736 GLU C C 1
ATOM 22231 O O . GLU C 3 736 ? 18.777 28.350 41.349 1.00 24.98 736 GLU C O 1
ATOM 22243 N N . VAL C 3 737 ? 19.938 27.027 39.949 1.00 24.38 737 VAL C N 1
ATOM 22244 C CA . VAL C 3 737 ? 18.738 26.296 39.540 1.00 24.47 737 VAL C CA 1
ATOM 22245 C C . VAL C 3 737 ? 18.063 25.653 40.745 1.00 23.70 737 VAL C C 1
ATOM 22246 O O . VAL C 3 737 ? 16.832 25.665 40.869 1.00 24.23 737 VAL C O 1
ATOM 22259 N N . HIS C 3 738 ? 18.853 25.068 41.645 1.00 23.53 738 HIS C N 1
ATOM 22260 C CA . HIS C 3 738 ? 18.279 24.475 42.847 1.00 23.85 738 HIS C CA 1
ATOM 22261 C C . HIS C 3 738 ? 17.669 25.538 43.752 1.00 21.96 738 HIS C C 1
ATOM 22262 O O . HIS C 3 738 ? 16.674 25.275 44.433 1.00 23.68 738 HIS C O 1
ATOM 22276 N N . GLY C 3 739 ? 18.253 26.734 43.775 1.00 24.12 739 GLY C N 1
ATOM 22277 C CA . GLY C 3 739 ? 17.668 27.814 44.552 1.00 24.20 739 GLY C CA 1
ATOM 22278 C C . GLY C 3 739 ? 16.278 28.180 44.073 1.00 23.44 739 GLY C C 1
ATOM 22279 O O . GLY C 3 739 ? 15.362 28.358 44.877 1.00 23.62 739 GLY C O 1
ATOM 22283 N N . PHE C 3 740 ? 16.099 28.293 42.756 1.00 23.45 740 PHE C N 1
ATOM 22284 C CA . PHE C 3 740 ? 14.769 28.572 42.221 1.00 23.30 740 PHE C CA 1
ATOM 22285 C C . PHE C 3 740 ? 13.812 27.428 42.520 1.00 22.34 740 PHE C C 1
ATOM 22286 O O . PHE C 3 740 ? 12.634 27.654 42.828 1.00 24.92 740 PHE C O 1
ATOM 22303 N N . ASP C 3 741 ? 14.300 26.191 42.438 1.00 23.64 741 ASP C N 1
ATOM 22304 C CA . ASP C 3 741 ? 13.449 25.037 42.716 1.00 25.25 741 ASP C CA 1
ATOM 22305 C C . ASP C 3 741 ? 12.962 25.068 44.159 1.00 22.47 741 ASP C C 1
ATOM 22306 O O . ASP C 3 741 ? 11.776 24.856 44.439 1.00 22.17 741 ASP C O 1
ATOM 22315 N N . LEU C 3 742 ? 13.875 25.332 45.092 1.00 22.68 742 LEU C N 1
ATOM 22316 C CA . LEU C 3 742 ? 13.499 25.476 46.494 1.00 21.49 742 LEU C CA 1
ATOM 22317 C C . LEU C 3 742 ? 12.510 26.622 46.682 1.00 22.33 742 LEU C C 1
ATOM 22318 O O . LEU C 3 742 ? 11.487 26.470 47.360 1.00 20.68 742 LEU C O 1
ATOM 22334 N N . LEU C 3 743 ? 12.793 27.776 46.073 1.00 20.78 743 LEU C N 1
ATOM 22335 C CA . LEU C 3 743 ? 11.930 28.941 46.263 1.00 23.00 743 LEU C CA 1
ATOM 22336 C C . LEU C 3 743 ? 10.500 28.658 45.813 1.00 21.11 743 LEU C C 1
ATOM 22337 O O . LEU C 3 743 ? 9.541 29.063 46.481 1.00 22.90 743 LEU C O 1
ATOM 22353 N N . GLU C 3 744 ? 10.331 27.960 44.688 1.00 23.58 744 GLU C N 1
ATOM 22354 C CA . GLU C 3 744 ? 8.986 27.634 44.223 1.00 25.73 744 GLU C CA 1
ATOM 22355 C C . GLU C 3 744 ? 8.207 26.875 45.286 1.00 22.20 744 GLU C C 1
ATOM 22356 O O . GLU C 3 744 ? 7.021 27.146 45.514 1.00 20.84 744 GLU C O 1
ATOM 22368 N N . HIS C 3 745 ? 8.853 25.906 45.935 1.00 20.20 745 HIS C N 1
ATOM 22369 C CA . HIS C 3 745 ? 8.193 25.171 47.006 1.00 20.73 745 HIS C CA 1
ATOM 22370 C C . HIS C 3 745 ? 7.851 26.090 48.166 1.00 19.27 745 HIS C C 1
ATOM 22371 O O . HIS C 3 745 ? 6.766 25.997 48.749 1.00 18.22 745 HIS C O 1
ATOM 22385 N N . ILE C 3 746 ? 8.762 26.997 48.507 1.00 18.25 746 ILE C N 1
ATOM 22386 C CA . ILE C 3 746 ? 8.551 27.865 49.662 1.00 21.91 746 ILE C CA 1
ATOM 22387 C C . ILE C 3 746 ? 7.303 28.728 49.472 1.00 21.30 746 ILE C C 1
ATOM 22388 O O . ILE C 3 746 ? 6.395 28.723 50.312 1.00 23.42 746 ILE C O 1
ATOM 22404 N N A MET C 3 747 ? 7.248 29.435 48.336 0.74 20.65 747 MET C N 1
ATOM 22405 N N B MET C 3 747 ? 7.211 29.501 48.389 0.26 21.66 747 MET C N 1
ATOM 22406 C CA A MET C 3 747 ? 6.207 30.418 48.065 0.74 19.03 747 MET C CA 1
ATOM 22407 C CA B MET C 3 747 ? 6.080 30.425 48.307 0.26 20.93 747 MET C CA 1
ATOM 22408 C C A MET C 3 747 ? 4.854 29.763 47.850 0.74 23.21 747 MET C C 1
ATOM 22409 C C B MET C 3 747 ? 4.919 29.893 47.463 0.26 23.23 747 MET C C 1
ATOM 22410 O O A MET C 3 747 ? 3.822 30.333 48.221 0.74 22.58 747 MET C O 1
ATOM 22411 O O B MET C 3 747 ? 4.091 30.686 47.002 0.26 22.13 747 MET C O 1
ATOM 22438 N N . LEU C 3 748 ? 4.836 28.578 47.249 1.00 20.72 748 LEU C N 1
ATOM 22439 C CA . LEU C 3 748 ? 3.588 27.959 46.830 1.00 22.81 748 LEU C CA 1
ATOM 22440 C C . LEU C 3 748 ? 2.999 27.027 47.877 1.00 22.35 748 LEU C C 1
ATOM 22441 O O . LEU C 3 748 ? 1.787 26.798 47.860 1.00 23.84 748 LEU C O 1
ATOM 22458 N N . LEU C 3 749 ? 3.812 26.505 48.795 1.00 22.83 749 LEU C N 1
ATOM 22459 C CA . LEU C 3 749 ? 3.368 25.462 49.705 1.00 22.99 749 LEU C CA 1
ATOM 22460 C C . LEU C 3 749 ? 3.352 25.871 51.172 1.00 22.95 749 LEU C C 1
ATOM 22461 O O . LEU C 3 749 ? 2.751 25.156 51.982 1.00 23.54 749 LEU C O 1
ATOM 22477 N N . ILE C 3 750 ? 3.983 26.980 51.543 1.00 20.28 750 ILE C N 1
ATOM 22478 C CA . ILE C 3 750 ? 3.929 27.497 52.909 1.00 21.98 750 ILE C CA 1
ATOM 22479 C C . ILE C 3 750 ? 2.882 28.603 52.958 1.00 21.99 750 ILE C C 1
ATOM 22480 O O . ILE C 3 750 ? 2.873 29.493 52.098 1.00 22.84 750 ILE C O 1
ATOM 22496 N N . ASP C 3 751 ? 1.993 28.542 53.954 1.00 20.28 751 ASP C N 1
ATOM 22497 C CA . ASP C 3 751 ? 0.941 29.543 54.098 1.00 24.04 751 ASP C CA 1
ATOM 22498 C C . ASP C 3 751 ? 1.524 30.953 54.107 1.00 22.09 751 ASP C C 1
ATOM 22499 O O . ASP C 3 751 ? 2.590 31.199 54.675 1.00 19.50 751 ASP C O 1
ATOM 22508 N N . MET C 3 752 ? 0.799 31.889 53.489 1.00 21.29 752 MET C N 1
ATOM 22509 C CA . MET C 3 752 ? 1.279 33.265 53.435 1.00 24.42 752 MET C CA 1
ATOM 22510 C C . MET C 3 752 ? 1.365 33.881 54.825 1.00 22.53 752 MET C C 1
ATOM 22511 O O . MET C 3 752 ? 2.194 34.768 55.061 1.00 21.97 752 MET C O 1
ATOM 22525 N N . ASN C 3 753 ? 0.521 33.432 55.758 1.00 23.05 753 ASN C N 1
ATOM 22526 C CA . ASN C 3 753 ? 0.604 33.939 57.123 1.00 23.75 753 ASN C CA 1
ATOM 22527 C C . ASN C 3 753 ? 1.977 33.665 57.727 1.00 23.13 753 ASN C C 1
ATOM 22528 O O . ASN C 3 753 ? 2.508 34.491 58.478 1.00 21.68 753 ASN C O 1
ATOM 22539 N N . ARG C 3 754 ? 2.568 32.509 57.409 1.00 22.28 754 ARG C N 1
ATOM 22540 C CA . ARG C 3 754 ? 3.904 32.194 57.901 1.00 24.77 754 ARG C CA 1
ATOM 22541 C C . ARG C 3 754 ? 4.981 32.949 57.133 1.00 27.34 754 ARG C C 1
ATOM 22542 O O . ARG C 3 754 ? 5.986 33.365 57.717 1.00 30.62 754 ARG C O 1
ATOM 22563 N N . LEU C 3 755 ? 4.801 33.112 55.820 1.00 27.84 755 LEU C N 1
ATOM 22564 C CA . LEU C 3 755 ? 5.799 33.778 54.994 1.00 27.86 755 LEU C CA 1
ATOM 22565 C C . LEU C 3 755 ? 5.810 35.288 55.178 1.00 26.32 755 LEU C C 1
ATOM 22566 O O . LEU C 3 755 ? 6.810 35.929 54.838 1.00 25.52 755 LEU C O 1
ATOM 22582 N N . ARG C 3 756 ? 4.729 35.864 55.700 1.00 25.97 756 ARG C N 1
ATOM 22583 C CA . ARG C 3 756 ? 4.601 37.319 55.766 1.00 30.31 756 ARG C CA 1
ATOM 22584 C C . ARG C 3 756 ? 5.812 38.006 56.384 1.00 30.10 756 ARG C C 1
ATOM 22585 O O . ARG C 3 756 ? 6.322 38.959 55.776 1.00 29.60 756 ARG C O 1
ATOM 22606 N N . PRO C 3 757 ? 6.324 37.592 57.549 1.00 34.53 757 PRO C N 1
ATOM 22607 C CA . PRO C 3 757 ? 7.483 38.292 58.127 1.00 37.94 757 PRO C CA 1
ATOM 22608 C C . PRO C 3 757 ? 8.753 38.176 57.296 1.00 36.22 757 PRO C C 1
ATOM 22609 O O . PRO C 3 757 ? 9.730 38.875 57.599 1.00 36.21 757 PRO C O 1
ATOM 22620 N N . TYR C 3 758 ? 8.773 37.327 56.267 1.00 33.08 758 TYR C N 1
ATOM 22621 C CA . TYR C 3 758 ? 9.982 37.040 55.512 1.00 30.09 758 TYR C CA 1
ATOM 22622 C C . TYR C 3 758 ? 9.878 37.403 54.041 1.00 27.34 758 TYR C C 1
ATOM 22623 O O . TYR C 3 758 ? 10.871 37.277 53.314 1.00 24.30 758 TYR C O 1
ATOM 22641 N N . ILE C 3 759 ? 8.711 37.855 53.582 1.00 27.58 759 ILE C N 1
ATOM 22642 C CA . ILE C 3 759 ? 8.477 37.958 52.146 1.00 28.56 759 ILE C CA 1
ATOM 22643 C C . ILE C 3 759 ? 9.331 39.062 51.531 1.00 25.68 759 ILE C C 1
ATOM 22644 O O . ILE C 3 759 ? 9.797 38.933 50.391 1.00 23.06 759 ILE C O 1
ATOM 22660 N N . LYS C 3 760 ? 9.567 40.155 52.260 1.00 25.66 760 LYS C N 1
ATOM 22661 C CA . LYS C 3 760 ? 10.452 41.193 51.739 1.00 26.69 760 LYS C CA 1
ATOM 22662 C C . LYS C 3 760 ? 11.874 40.667 51.595 1.00 24.22 760 LYS C C 1
ATOM 22663 O O . LYS C 3 760 ? 12.517 40.848 50.556 1.00 23.89 760 LYS C O 1
ATOM 22682 N N . GLN C 3 761 ? 12.386 40.024 52.647 1.00 27.98 761 GLN C N 1
ATOM 22683 C CA . GLN C 3 761 ? 13.742 39.489 52.612 1.00 32.21 761 GLN C CA 1
ATOM 22684 C C . GLN C 3 761 ? 13.912 38.485 51.480 1.00 28.88 761 GLN C C 1
ATOM 22685 O O . GLN C 3 761 ? 14.963 38.445 50.823 1.00 25.25 761 GLN C O 1
ATOM 22699 N N . ILE C 3 762 ? 12.897 37.651 51.241 1.00 25.49 762 ILE C N 1
ATOM 22700 C CA . ILE C 3 762 ? 12.973 36.700 50.135 1.00 26.15 762 ILE C CA 1
ATOM 22701 C C . ILE C 3 762 ? 13.179 37.440 48.822 1.00 25.14 762 ILE C C 1
ATOM 22702 O O . ILE C 3 762 ? 14.046 37.084 48.015 1.00 24.90 762 ILE C O 1
ATOM 22718 N N . ALA C 3 763 ? 12.389 38.495 48.595 1.00 23.68 763 ALA C N 1
ATOM 22719 C CA . ALA C 3 763 ? 12.509 39.248 47.350 1.00 22.39 763 ALA C CA 1
ATOM 22720 C C . ALA C 3 763 ? 13.872 39.921 47.240 1.00 23.06 763 ALA C C 1
ATOM 22721 O O . ALA C 3 763 ? 14.472 39.951 46.158 1.00 22.29 763 ALA C O 1
ATOM 22728 N N . VAL C 3 764 ? 14.379 40.472 48.346 1.00 22.71 764 VAL C N 1
ATOM 22729 C CA . VAL C 3 764 ? 15.690 41.118 48.310 1.00 25.47 764 VAL C CA 1
ATOM 22730 C C . VAL C 3 764 ? 16.763 40.112 47.914 1.00 26.11 764 VAL C C 1
ATOM 22731 O O . VAL C 3 764 ? 17.599 40.377 47.041 1.00 27.00 764 VAL C O 1
ATOM 22744 N N . LEU C 3 765 ? 16.761 38.943 48.557 1.00 27.01 765 LEU C N 1
ATOM 22745 C CA . LEU C 3 765 ? 17.751 37.919 48.236 1.00 31.43 765 LEU C CA 1
ATOM 22746 C C . LEU C 3 765 ? 17.649 37.512 46.774 1.00 33.88 765 LEU C C 1
ATOM 22747 O O . LEU C 3 765 ? 18.660 37.397 46.070 1.00 34.97 765 LEU C O 1
ATOM 22763 N N . LEU C 3 766 ? 16.423 37.297 46.301 1.00 34.84 766 LEU C N 1
ATOM 22764 C CA . LEU C 3 766 ? 16.210 36.827 44.939 1.00 35.73 766 LEU C CA 1
ATOM 22765 C C . LEU C 3 766 ? 16.722 37.819 43.906 1.00 37.80 766 LEU C C 1
ATOM 22766 O O . LEU C 3 766 ? 17.185 37.412 42.836 1.00 41.59 766 LEU C O 1
ATOM 22782 N N . LEU C 3 767 ? 16.657 39.117 44.201 1.00 36.54 767 LEU C N 1
ATOM 22783 C CA . LEU C 3 767 ? 16.991 40.145 43.224 1.00 35.43 767 LEU C CA 1
ATOM 22784 C C . LEU C 3 767 ? 18.405 40.694 43.377 1.00 37.72 767 LEU C C 1
ATOM 22785 O O . LEU C 3 767 ? 18.867 41.419 42.489 1.00 33.59 767 LEU C O 1
ATOM 22801 N N . GLN C 3 768 ? 19.104 40.366 44.465 1.00 41.40 768 GLN C N 1
ATOM 22802 C CA . GLN C 3 768 ? 20.474 40.843 44.625 1.00 44.78 768 GLN C CA 1
ATOM 22803 C C . GLN C 3 768 ? 21.374 40.362 43.492 1.00 39.14 768 GLN C C 1
ATOM 22804 O O . GLN C 3 768 ? 22.338 41.048 43.135 1.00 39.69 768 GLN C O 1
ATOM 22818 N N . ARG C 3 769 ? 21.082 39.193 42.917 1.00 35.05 769 ARG C N 1
ATOM 22819 C CA . ARG C 3 769 ? 21.914 38.672 41.836 1.00 38.69 769 ARG C CA 1
ATOM 22820 C C . ARG C 3 769 ? 21.878 39.574 40.608 1.00 42.59 769 ARG C C 1
ATOM 22821 O O . ARG C 3 769 ? 22.839 39.598 39.831 1.00 43.43 769 ARG C O 1
ATOM 22842 N N . LEU C 3 770 ? 20.784 40.314 40.409 1.00 44.97 770 LEU C N 1
ATOM 22843 C CA . LEU C 3 770 ? 20.636 41.096 39.184 1.00 47.77 770 LEU C CA 1
ATOM 22844 C C . LEU C 3 770 ? 21.737 42.142 39.051 1.00 58.13 770 LEU C C 1
ATO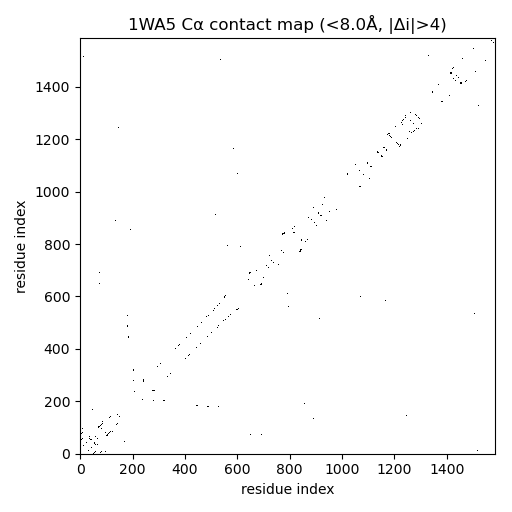M 22845 O O . LEU C 3 770 ? 22.255 42.371 37.952 1.00 59.90 770 LEU C O 1
ATOM 22861 N N . GLN C 3 771 ? 22.101 42.796 40.153 1.00 67.25 771 GLN C N 1
ATOM 22862 C CA . GLN C 3 771 ? 23.132 43.826 40.089 1.00 77.58 771 GLN C CA 1
ATOM 22863 C C . GLN C 3 771 ? 24.526 43.221 40.181 1.00 81.90 771 GLN C C 1
ATOM 22864 O O . GLN C 3 771 ? 25.420 43.578 39.405 1.00 82.82 771 GLN C O 1
ATOM 22878 N N . ASN C 3 772 ? 24.724 42.293 41.116 1.00 85.36 772 ASN C N 1
ATOM 22879 C CA . ASN C 3 772 ? 26.070 41.828 41.429 1.00 87.84 772 ASN C CA 1
ATOM 22880 C C . ASN C 3 772 ? 26.631 40.936 40.327 1.00 80.69 772 ASN C C 1
ATOM 22881 O O . ASN C 3 772 ? 27.643 41.270 39.699 1.00 83.82 772 ASN C O 1
ATOM 22892 N N . SER C 3 773 ? 25.987 39.801 40.069 1.00 68.83 773 SER C N 1
ATOM 22893 C CA . SER C 3 773 ? 26.623 38.734 39.303 1.00 57.40 773 SER C CA 1
ATOM 22894 C C . SER C 3 773 ? 25.597 37.964 38.476 1.00 45.98 773 SER C C 1
ATOM 22895 O O . SER C 3 773 ? 25.540 36.734 38.502 1.00 39.39 773 SER C O 1
ATOM 22903 N N . LYS C 3 774 ? 24.785 38.679 37.703 1.00 43.06 774 LYS C N 1
ATOM 22904 C CA . LYS C 3 774 ? 23.733 38.023 36.939 1.00 44.90 774 LYS C CA 1
ATOM 22905 C C . LYS C 3 774 ? 24.317 37.184 35.809 1.00 44.62 774 LYS C C 1
ATOM 22906 O O . LYS C 3 774 ? 25.272 37.587 35.140 1.00 46.56 774 LYS C O 1
ATOM 22925 N N . THR C 3 775 ? 23.737 36.007 35.606 1.00 42.91 775 THR C N 1
ATOM 22926 C CA . THR C 3 775 ? 24.006 35.169 34.448 1.00 40.95 775 THR C CA 1
ATOM 22927 C C . THR C 3 775 ? 22.765 35.118 33.567 1.00 39.21 775 THR C C 1
ATOM 22928 O O . THR C 3 775 ? 21.663 35.494 33.979 1.00 36.17 775 THR C O 1
ATOM 22939 N N . GLU C 3 776 ? 22.954 34.646 32.335 1.00 40.06 776 GLU C N 1
ATOM 22940 C CA . GLU C 3 776 ? 21.818 34.508 31.430 1.00 40.61 776 GLU C CA 1
ATOM 22941 C C . GLU C 3 776 ? 20.837 33.461 31.944 1.00 34.70 776 GLU C C 1
ATOM 22942 O O . GLU C 3 776 ? 19.618 33.647 31.852 1.00 32.39 776 GLU C O 1
ATOM 22954 N N . ARG C 3 777 ? 21.349 32.354 32.488 1.00 30.21 777 ARG C N 1
ATOM 22955 C CA . ARG C 3 777 ? 20.467 31.346 33.063 1.00 29.39 777 ARG C CA 1
ATOM 22956 C C . ARG C 3 777 ? 19.675 31.921 34.226 1.00 26.72 777 ARG C C 1
ATOM 22957 O O . ARG C 3 777 ? 18.475 31.657 34.362 1.00 23.75 777 ARG C O 1
ATOM 22978 N N . TYR C 3 778 ? 20.328 32.719 35.074 1.00 26.81 778 TYR C N 1
ATOM 22979 C CA . TYR C 3 778 ? 19.627 33.313 36.204 1.00 27.45 778 TYR C CA 1
ATOM 22980 C C . TYR C 3 778 ? 18.447 34.158 35.736 1.00 27.13 778 TYR C C 1
ATOM 22981 O O . TYR C 3 778 ? 17.328 34.019 36.243 1.00 24.81 778 TYR C O 1
ATOM 22999 N N . VAL C 3 779 ? 18.684 35.053 34.774 1.00 24.65 779 VAL C N 1
ATOM 23000 C CA . VAL C 3 779 ? 17.618 35.950 34.338 1.00 25.42 779 VAL C CA 1
ATOM 23001 C C . VAL C 3 779 ? 16.502 35.169 33.659 1.00 23.56 779 VAL C C 1
ATOM 23002 O O . VAL C 3 779 ? 15.322 35.514 33.799 1.00 22.32 779 VAL C O 1
ATOM 23015 N N . LYS C 3 780 ? 16.841 34.099 32.934 1.00 24.07 780 LYS C N 1
ATOM 23016 C CA . LYS C 3 780 ? 15.808 33.241 32.363 1.00 26.17 780 LYS C CA 1
ATOM 23017 C C . LYS C 3 780 ? 14.996 32.555 33.454 1.00 25.01 780 LYS C C 1
ATOM 23018 O O . LYS C 3 780 ? 13.765 32.469 33.364 1.00 22.18 780 LYS C O 1
ATOM 23037 N N . LYS C 3 781 ? 15.669 32.040 34.486 1.00 24.76 781 LYS C N 1
ATOM 23038 C CA . LYS C 3 781 ? 14.951 31.381 35.570 1.00 23.71 781 LYS C CA 1
ATOM 23039 C C . LYS C 3 781 ? 14.116 32.379 36.361 1.00 21.77 781 LYS C C 1
ATOM 23040 O O . LYS C 3 781 ? 13.010 32.053 36.809 1.00 19.52 781 LYS C O 1
ATOM 23059 N N . LEU C 3 782 ? 14.629 33.596 36.546 1.00 21.64 782 LEU C N 1
ATOM 23060 C CA . LEU C 3 782 ? 13.840 34.629 37.205 1.00 23.81 782 LEU C CA 1
ATOM 23061 C C . LEU C 3 782 ? 12.576 34.927 36.413 1.00 23.77 782 LEU C C 1
ATOM 23062 O O . LEU C 3 782 ? 11.493 35.073 36.991 1.00 24.21 782 LEU C O 1
ATOM 23078 N N . THR C 3 783 ? 12.697 35.007 35.086 1.00 23.43 783 THR C N 1
ATOM 23079 C CA . THR C 3 783 ? 11.537 35.278 34.241 1.00 22.33 783 THR C CA 1
ATOM 23080 C C . THR C 3 783 ? 10.502 34.166 34.355 1.00 22.80 783 THR C C 1
ATOM 23081 O O . THR C 3 783 ? 9.305 34.432 34.492 1.00 21.49 783 THR C O 1
ATOM 23092 N N . VAL C 3 784 ? 10.945 32.905 34.305 1.00 24.80 784 VAL C N 1
ATOM 23093 C CA . VAL C 3 784 ? 10.021 31.791 34.501 1.00 24.25 784 VAL C CA 1
ATOM 23094 C C . VAL C 3 784 ? 9.386 31.875 35.881 1.00 25.44 784 VAL C C 1
ATOM 23095 O O . VAL C 3 784 ? 8.188 31.615 36.056 1.00 22.82 784 VAL C O 1
ATOM 23108 N N . PHE C 3 785 ? 10.184 32.234 36.884 1.00 24.35 785 PHE C N 1
ATOM 23109 C CA . PHE C 3 785 ? 9.663 32.333 38.240 1.00 24.75 785 PHE C CA 1
ATOM 23110 C C . PHE C 3 785 ? 8.586 33.409 38.345 1.00 24.20 785 PHE C C 1
ATOM 23111 O O . PHE C 3 785 ? 7.546 33.192 38.978 1.00 23.99 785 PHE C O 1
ATOM 23128 N N . PHE C 3 786 ? 8.815 34.580 37.741 1.00 21.46 786 PHE C N 1
ATOM 23129 C CA . PHE C 3 786 ? 7.771 35.601 37.709 1.00 21.00 786 PHE C CA 1
ATOM 23130 C C . PHE C 3 786 ? 6.489 35.043 37.103 1.00 22.32 786 PHE C C 1
ATOM 23131 O O . PHE C 3 786 ? 5.391 35.269 37.622 1.00 21.59 786 PHE C O 1
ATOM 23148 N N . GLY C 3 787 ? 6.611 34.318 35.989 1.00 22.51 787 GLY C N 1
ATOM 23149 C CA . GLY C 3 787 ? 5.433 33.746 35.362 1.00 25.08 787 GLY C CA 1
ATOM 23150 C C . GLY C 3 787 ? 4.730 32.741 36.253 1.00 24.45 787 GLY C C 1
ATOM 23151 O O . GLY C 3 787 ? 3.499 32.688 36.296 1.00 25.21 787 GLY C O 1
ATOM 23155 N N . LEU C 3 788 ? 5.502 31.934 36.980 1.00 22.65 788 LEU C N 1
ATOM 23156 C CA . LEU C 3 788 ? 4.906 30.953 37.879 1.00 22.13 788 LEU C CA 1
ATOM 23157 C C . LEU C 3 788 ? 4.135 31.638 39.001 1.00 21.02 788 LEU C C 1
ATOM 23158 O O . LEU C 3 788 ? 3.003 31.253 39.318 1.00 20.58 788 LEU C O 1
ATOM 23174 N N . ILE C 3 789 ? 4.734 32.663 39.612 1.00 18.51 789 ILE C N 1
ATOM 23175 C CA . ILE C 3 789 ? 4.043 33.415 40.656 1.00 20.42 789 ILE C CA 1
ATOM 23176 C C . ILE C 3 789 ? 2.775 34.047 40.097 1.00 19.91 789 ILE C C 1
ATOM 23177 O O . ILE C 3 789 ? 1.703 33.986 40.710 1.00 18.84 789 ILE C O 1
ATOM 23193 N N . SER C 3 790 ? 2.883 34.676 38.924 1.00 20.16 790 SER C N 1
ATOM 23194 C CA . SER C 3 790 ? 1.713 35.282 38.297 1.00 20.85 790 SER C CA 1
ATOM 23195 C C . SER C 3 790 ? 0.612 34.250 38.075 1.00 19.59 790 SER C C 1
ATOM 23196 O O . SER C 3 790 ? -0.559 34.499 38.381 1.00 24.05 790 SER C O 1
ATOM 23204 N N . ASN C 3 791 ? 0.974 33.080 37.548 1.00 23.52 791 ASN C N 1
ATOM 23205 C CA . ASN C 3 791 ? -0.021 32.054 37.243 1.00 26.75 791 ASN C CA 1
ATOM 23206 C C . ASN C 3 791 ? -0.709 31.519 38.496 1.00 25.95 791 ASN C C 1
ATOM 23207 O O . ASN C 3 791 ? -1.877 31.120 38.436 1.00 24.55 791 ASN C O 1
ATOM 23218 N N . LYS C 3 792 ? -0.008 31.476 39.628 1.00 25.51 792 LYS C N 1
ATOM 23219 C CA . LYS C 3 792 ? -0.537 30.844 40.835 1.00 25.58 792 LYS C CA 1
ATOM 23220 C C . LYS C 3 792 ? -1.043 31.869 41.844 1.00 24.70 792 LYS C C 1
ATOM 23221 O O . LYS C 3 792 ? -2.237 31.893 42.165 1.00 23.61 792 LYS C O 1
ATOM 23240 N N . LEU C 3 793 ? -0.153 32.727 42.348 1.00 21.34 793 LEU C N 1
ATOM 23241 C CA . LEU C 3 793 ? -0.537 33.699 43.364 1.00 20.66 793 LEU C CA 1
ATOM 23242 C C . LEU C 3 793 ? -1.219 34.931 42.783 1.00 18.73 793 LEU C C 1
ATOM 23243 O O . LEU C 3 793 ? -1.887 35.655 43.530 1.00 18.32 793 LEU C O 1
ATOM 23259 N N . GLY C 3 794 ? -1.067 35.190 41.493 1.00 18.23 794 GLY C N 1
ATOM 23260 C CA . GLY C 3 794 ? -1.792 36.258 40.841 1.00 18.69 794 GLY C CA 1
ATOM 23261 C C . GLY C 3 794 ? -0.899 37.444 40.501 1.00 21.54 794 GLY C C 1
ATOM 23262 O O . GLY C 3 794 ? 0.214 37.600 41.012 1.00 21.22 794 GLY C O 1
ATOM 23266 N N A SER C 3 795 ? -1.416 38.301 39.618 0.45 21.79 795 SER C N 1
ATOM 23267 N N B SER C 3 795 ? -1.425 38.299 39.620 0.55 21.70 795 SER C N 1
ATOM 23268 C CA A SER C 3 795 ? -0.633 39.437 39.143 0.45 23.24 795 SER C CA 1
ATOM 23269 C CA B SER C 3 795 ? -0.666 39.444 39.128 0.55 23.29 795 SER C CA 1
ATOM 23270 C C A SER C 3 795 ? -0.409 40.464 40.247 0.45 23.00 795 SER C C 1
ATOM 23271 C C B SER C 3 795 ? -0.424 40.472 40.227 0.55 22.84 795 SER C C 1
ATOM 23272 O O A SER C 3 795 ? 0.695 41.002 40.384 0.45 23.85 795 SER C O 1
ATOM 23273 O O B SER C 3 795 ? 0.679 41.017 40.341 0.55 23.88 795 SER C O 1
ATOM 23288 N N . ASP C 3 796 ? -1.441 40.752 41.044 1.00 25.06 796 ASP C N 1
ATOM 23289 C CA . ASP C 3 796 ? -1.279 41.724 42.122 1.00 27.94 796 ASP C CA 1
ATOM 23290 C C . ASP C 3 796 ? -0.209 41.283 43.114 1.00 25.67 796 ASP C C 1
ATOM 23291 O O . ASP C 3 796 ? 0.610 42.101 43.558 1.00 21.75 796 ASP C O 1
ATOM 23301 N N . PHE C 3 797 ? -0.196 39.999 43.482 1.00 21.66 797 PHE C N 1
ATOM 23302 C CA . PHE C 3 797 ? 0.824 39.529 44.415 1.00 21.67 797 PHE C CA 1
ATOM 23303 C C . PHE C 3 797 ? 2.221 39.798 43.870 1.00 21.31 797 PHE C C 1
ATOM 23304 O O . PHE C 3 797 ? 3.096 40.296 44.585 1.00 19.64 797 PHE C O 1
ATOM 23321 N N . LEU C 3 798 ? 2.453 39.448 42.603 1.00 18.80 798 LEU C N 1
ATOM 23322 C CA . LEU C 3 798 ? 3.783 39.613 42.028 1.00 19.79 798 LEU C CA 1
ATOM 23323 C C . LEU C 3 798 ? 4.231 41.071 42.089 1.00 22.61 798 LEU C C 1
ATOM 23324 O O . LEU C 3 798 ? 5.375 41.364 42.461 1.00 20.22 798 LEU C O 1
ATOM 23340 N N . ILE C 3 799 ? 3.342 41.999 41.732 1.00 20.99 799 ILE C N 1
ATOM 23341 C CA . ILE C 3 799 ? 3.704 43.414 41.742 1.00 22.29 799 ILE C CA 1
ATOM 23342 C C . ILE C 3 799 ? 4.109 43.847 43.144 1.00 21.42 799 ILE C C 1
ATOM 23343 O O . ILE C 3 799 ? 5.153 44.481 43.342 1.00 25.59 799 ILE C O 1
ATOM 23359 N N A HIS C 3 800 ? 3.314 43.484 44.146 0.53 22.40 800 HIS C N 1
ATOM 23360 N N B HIS C 3 800 ? 3.259 43.549 44.129 0.47 22.53 800 HIS C N 1
ATOM 23361 C CA A HIS C 3 800 ? 3.592 43.935 45.506 0.53 23.73 800 HIS C CA 1
ATOM 23362 C CA B HIS C 3 800 ? 3.563 43.886 45.515 0.47 23.69 800 HIS C CA 1
ATOM 23363 C C A HIS C 3 800 ? 4.694 43.127 46.179 0.53 21.72 800 HIS C C 1
ATOM 23364 C C B HIS C 3 800 ? 4.870 43.242 45.947 0.47 21.97 800 HIS C C 1
ATOM 23365 O O A HIS C 3 800 ? 5.245 43.579 47.191 0.53 20.42 800 HIS C O 1
ATOM 23366 O O B HIS C 3 800 ? 5.736 43.894 46.543 0.47 20.04 800 HIS C O 1
ATOM 23393 N N . PHE C 3 801 ? 5.031 41.955 45.634 1.00 20.37 801 PHE C N 1
ATOM 23394 C CA . PHE C 3 801 ? 6.202 41.207 46.085 1.00 21.40 801 PHE C CA 1
ATOM 23395 C C . PHE C 3 801 ? 7.499 41.915 45.706 1.00 21.93 801 PHE C C 1
ATOM 23396 O O . PHE C 3 801 ? 8.414 42.027 46.529 1.00 22.97 801 PHE C O 1
ATOM 23414 N N . ILE C 3 802 ? 7.586 42.417 44.472 1.00 21.89 802 ILE C N 1
ATOM 23415 C CA . ILE C 3 802 ? 8.795 43.095 44.015 1.00 22.57 802 ILE C CA 1
ATOM 23416 C C . ILE C 3 802 ? 8.846 44.528 44.533 1.00 23.99 802 ILE C C 1
ATOM 23417 O O . ILE C 3 802 ? 9.897 45.002 44.980 1.00 24.28 802 ILE C O 1
ATOM 23433 N N . ASP C 3 803 ? 7.722 45.246 44.467 1.00 25.70 803 ASP C N 1
ATOM 23434 C CA . ASP C 3 803 ? 7.696 46.624 44.940 1.00 27.47 803 ASP C CA 1
ATOM 23435 C C . ASP C 3 803 ? 7.975 46.724 46.431 1.00 27.27 803 ASP C C 1
ATOM 23436 O O . ASP C 3 803 ? 8.431 47.774 46.894 1.00 26.29 803 ASP C O 1
ATOM 23445 N N . GLU C 3 804 ? 7.710 45.661 47.192 1.00 29.48 804 GLU C N 1
ATOM 23446 C CA . GLU C 3 804 ? 8.040 45.669 48.613 1.00 33.27 804 GLU C CA 1
ATOM 23447 C C . GLU C 3 804 ? 9.530 45.909 48.836 1.00 30.72 804 GLU C C 1
ATOM 23448 O O . GLU C 3 804 ? 9.924 46.452 49.872 1.00 30.24 804 GLU C O 1
ATOM 23460 N N . VAL C 3 805 ? 10.369 45.508 47.881 1.00 28.57 805 VAL C N 1
ATOM 23461 C CA . VAL C 3 805 ? 11.800 45.771 47.993 1.00 30.44 805 VAL C CA 1
ATOM 23462 C C . VAL C 3 805 ? 12.068 47.264 47.871 1.00 31.60 805 VAL C C 1
ATOM 23463 O O . VAL C 3 805 ? 12.830 47.848 48.650 1.00 31.36 805 VAL C O 1
ATOM 23476 N N . GLN C 3 806 ? 11.433 47.902 46.892 1.00 31.08 806 GLN C N 1
ATOM 23477 C CA . GLN C 3 806 ? 11.591 49.326 46.633 1.00 30.46 806 GLN C CA 1
ATOM 23478 C C . GLN C 3 806 ? 10.476 49.751 45.690 1.00 29.27 806 GLN C C 1
ATOM 23479 O O . GLN C 3 806 ? 10.363 49.207 44.586 1.00 26.28 806 GLN C O 1
ATOM 23493 N N . ASP C 3 807 ? 9.633 50.691 46.108 1.00 30.47 807 ASP C N 1
ATOM 23494 C CA . ASP C 3 807 ? 8.535 51.105 45.247 1.00 34.68 807 ASP C CA 1
ATOM 23495 C C . ASP C 3 807 ? 9.093 51.599 43.920 1.00 28.06 807 ASP C C 1
ATOM 23496 O O . ASP C 3 807 ? 10.022 52.414 43.886 1.00 26.27 807 ASP C O 1
ATOM 23505 N N . GLY C 3 808 ? 8.531 51.093 42.828 1.00 25.39 808 GLY C N 1
ATOM 23506 C CA . GLY C 3 808 ? 9.052 51.330 41.503 1.00 24.96 808 GLY C CA 1
ATOM 23507 C C . GLY C 3 808 ? 9.925 50.217 40.963 1.00 24.25 808 GLY C C 1
ATOM 23508 O O . GLY C 3 808 ? 10.205 50.204 39.759 1.00 24.24 808 GLY C O 1
ATOM 23512 N N . LEU C 3 809 ? 10.363 49.282 41.809 1.00 20.08 809 LEU C N 1
ATOM 23513 C CA . LEU C 3 809 ? 11.251 48.236 41.319 1.00 21.22 809 LEU C CA 1
ATOM 23514 C C . LEU C 3 809 ? 10.526 47.272 40.387 1.00 20.65 809 LEU C C 1
ATOM 23515 O O . LEU C 3 809 ? 11.135 46.761 39.441 1.00 20.28 809 LEU C O 1
ATOM 23531 N N . PHE C 3 810 ? 9.239 47.004 40.623 1.00 20.96 810 PHE C N 1
ATOM 23532 C CA . PHE C 3 810 ? 8.545 46.070 39.742 1.00 21.90 810 PHE C CA 1
ATOM 23533 C C . PHE C 3 810 ? 8.623 46.526 38.290 1.00 22.82 810 PHE C C 1
ATOM 23534 O O . PHE C 3 810 ? 9.025 45.763 37.403 1.00 23.19 810 PHE C O 1
ATOM 23551 N N . GLN C 3 811 ? 8.212 47.768 38.021 1.00 21.39 811 GLN C N 1
ATOM 23552 C CA . GLN C 3 811 ? 8.166 48.223 36.635 1.00 24.36 811 GLN C CA 1
ATOM 23553 C C . GLN C 3 811 ? 9.560 48.297 36.032 1.00 23.35 811 GLN C C 1
ATOM 23554 O O . GLN C 3 811 ? 9.730 48.071 34.831 1.00 23.66 811 GLN C O 1
ATOM 23568 N N . GLN C 3 812 ? 10.569 48.590 36.851 1.00 23.80 812 GLN C N 1
ATOM 23569 C CA . GLN C 3 812 ? 11.939 48.641 36.351 1.00 24.54 812 GLN C CA 1
ATOM 23570 C C . GLN C 3 812 ? 12.423 47.253 35.938 1.00 24.57 812 GLN C C 1
ATOM 23571 O O . GLN C 3 812 ? 12.976 47.075 34.846 1.00 21.39 812 GLN C O 1
ATOM 23585 N N . ILE C 3 813 ? 12.220 46.254 36.800 1.00 23.47 813 ILE C N 1
ATOM 23586 C CA . ILE C 3 813 ? 12.632 44.893 36.461 1.00 25.21 813 ILE C CA 1
ATOM 23587 C C . ILE C 3 813 ? 11.803 44.356 35.300 1.00 24.80 813 ILE C C 1
ATOM 23588 O O . ILE C 3 813 ? 12.319 43.653 34.424 1.00 24.63 813 ILE C O 1
ATOM 23604 N N . TRP C 3 814 ? 10.509 44.671 35.277 1.00 23.45 814 TRP C N 1
ATOM 23605 C CA . TRP C 3 814 ? 9.646 44.194 34.201 1.00 24.78 814 TRP C CA 1
ATOM 23606 C C . TRP C 3 814 ? 10.131 44.700 32.847 1.00 26.59 814 TRP C C 1
ATOM 23607 O O . TRP C 3 814 ? 10.290 43.922 31.898 1.00 26.23 814 TRP C O 1
ATOM 23628 N N . GLY C 3 815 ? 10.379 46.007 32.742 1.00 26.86 815 GLY C N 1
ATOM 23629 C CA . GLY C 3 815 ? 10.751 46.595 31.466 1.00 28.46 815 GLY C CA 1
ATOM 23630 C C . GLY C 3 815 ? 12.181 46.351 31.044 1.00 29.74 815 GLY C C 1
ATOM 23631 O O . GLY C 3 815 ? 12.492 46.485 29.856 1.00 32.22 815 GLY C O 1
ATOM 23635 N N . ASN C 3 816 ? 13.062 45.996 31.979 1.00 28.63 816 ASN C N 1
ATOM 23636 C CA . ASN C 3 816 ? 14.464 45.761 31.654 1.00 31.08 816 ASN C CA 1
ATOM 23637 C C . ASN C 3 816 ? 14.804 44.285 31.490 1.00 32.16 816 ASN C C 1
ATOM 23638 O O . ASN C 3 816 ? 15.592 43.935 30.604 1.00 31.70 816 ASN C O 1
ATOM 23649 N N . PHE C 3 817 ? 14.234 43.408 32.316 1.00 31.39 817 PHE C N 1
ATOM 23650 C CA . PHE C 3 817 ? 14.605 41.996 32.324 1.00 29.79 817 PHE C CA 1
ATOM 23651 C C . PHE C 3 817 ? 13.516 41.063 31.818 1.00 28.84 817 PHE C C 1
ATOM 23652 O O . PHE C 3 817 ? 13.812 40.156 31.041 1.00 29.29 817 PHE C O 1
ATOM 23669 N N . ILE C 3 818 ? 12.262 41.245 32.235 1.00 28.09 818 ILE C N 1
ATOM 23670 C CA . ILE C 3 818 ? 11.256 40.212 31.993 1.00 27.77 818 ILE C CA 1
ATOM 23671 C C . ILE C 3 818 ? 10.825 40.205 30.528 1.00 27.70 818 ILE C C 1
ATOM 23672 O O . ILE C 3 818 ? 10.881 39.167 29.860 1.00 27.37 818 ILE C O 1
ATOM 23688 N N . ILE C 3 819 ? 10.393 41.352 30.001 1.00 29.04 819 ILE C N 1
ATOM 23689 C CA . ILE C 3 819 ? 9.865 41.341 28.639 1.00 32.44 819 ILE C CA 1
ATOM 23690 C C . ILE C 3 819 ? 10.987 41.199 27.619 1.00 29.97 819 ILE C C 1
ATOM 23691 O O . ILE C 3 819 ? 10.763 40.703 26.508 1.00 30.33 819 ILE C O 1
ATOM 23707 N N . THR C 3 820 ? 12.208 41.619 27.968 1.00 29.48 820 THR C N 1
ATOM 23708 C CA . THR C 3 820 ? 13.344 41.410 27.077 1.00 29.75 820 THR C CA 1
ATOM 23709 C C . THR C 3 820 ? 13.795 39.953 27.062 1.00 26.86 820 THR C C 1
ATOM 23710 O O . THR C 3 820 ? 14.267 39.462 26.032 1.00 26.16 820 THR C O 1
ATOM 23721 N N . THR C 3 821 ? 13.664 39.247 28.185 1.00 26.93 821 THR C N 1
ATOM 23722 C CA . THR C 3 821 ? 14.162 37.880 28.281 1.00 26.03 821 THR C CA 1
ATOM 23723 C C . THR C 3 821 ? 13.160 36.844 27.791 1.00 25.51 821 THR C C 1
ATOM 23724 O O . THR C 3 821 ? 13.568 35.802 27.269 1.00 24.11 821 THR C O 1
ATOM 23735 N N . LEU C 3 822 ? 11.864 37.109 27.952 1.00 25.23 822 LEU C N 1
ATOM 23736 C CA . LEU C 3 822 ? 10.835 36.123 27.628 1.00 26.29 822 LEU C CA 1
ATOM 23737 C C . LEU C 3 822 ? 11.022 35.466 26.267 1.00 24.90 822 LEU C C 1
ATOM 23738 O O . LEU C 3 822 ? 10.933 34.231 26.189 1.00 24.07 822 LEU C O 1
ATOM 23754 N N . PRO C 3 823 ? 11.264 36.198 25.174 1.00 26.23 823 PRO C N 1
ATOM 23755 C CA . PRO C 3 823 ? 11.376 35.536 23.865 1.00 28.06 823 PRO C CA 1
ATOM 23756 C C . PRO C 3 823 ? 12.618 34.671 23.705 1.00 28.83 823 PRO C C 1
ATOM 23757 O O . PRO C 3 823 ? 12.680 33.900 22.738 1.00 27.99 823 PRO C O 1
ATOM 23768 N N . THR C 3 824 ? 13.597 34.757 24.606 1.00 28.02 824 THR C N 1
ATOM 23769 C CA . THR C 3 824 ? 14.820 33.971 24.486 1.00 27.28 824 THR C CA 1
ATOM 23770 C C . THR C 3 824 ? 14.753 32.642 25.228 1.00 25.55 824 THR C C 1
ATOM 23771 O O . THR C 3 824 ? 15.703 31.858 25.144 1.00 25.32 824 THR C O 1
ATOM 23782 N N . ILE C 3 825 ? 13.671 32.369 25.951 1.00 24.84 825 ILE C N 1
ATOM 23783 C CA . ILE C 3 825 ? 13.567 31.143 26.738 1.00 27.66 825 ILE C CA 1
ATOM 23784 C C . ILE C 3 825 ? 13.290 29.979 25.794 1.00 31.69 825 ILE C C 1
ATOM 23785 O O . ILE C 3 825 ? 12.244 29.933 25.138 1.00 31.14 825 ILE C O 1
ATOM 23801 N N . GLY C 3 826 ? 14.224 29.033 25.730 1.00 35.05 826 GLY C N 1
ATOM 23802 C CA . GLY C 3 826 ? 14.131 27.939 24.783 1.00 37.25 826 GLY C CA 1
ATOM 23803 C C . GLY C 3 826 ? 13.484 26.682 25.329 1.00 36.56 826 GLY C C 1
ATOM 23804 O O . GLY C 3 826 ? 12.838 25.943 24.580 1.00 36.85 826 GLY C O 1
ATOM 23808 N N . ASN C 3 827 ? 13.655 26.417 26.622 1.00 35.44 827 ASN C N 1
ATOM 23809 C CA . ASN C 3 827 ? 13.022 25.252 27.230 1.00 34.90 827 ASN C CA 1
ATOM 23810 C C . ASN C 3 827 ? 11.505 25.380 27.138 1.00 31.88 827 ASN C C 1
ATOM 23811 O O . ASN C 3 827 ? 10.930 26.395 27.543 1.00 30.15 827 ASN C O 1
ATOM 23822 N N . LEU C 3 828 ? 10.856 24.339 26.611 1.00 32.96 828 LEU C N 1
ATOM 23823 C CA . LEU C 3 828 ? 9.456 24.471 26.210 1.00 33.64 828 LEU C CA 1
ATOM 23824 C C . LEU C 3 828 ? 8.528 24.621 27.412 1.00 30.30 828 LEU C C 1
ATOM 23825 O O . LEU C 3 828 ? 7.587 25.420 27.372 1.00 28.37 828 LEU C O 1
ATOM 23841 N N . LEU C 3 829 ? 8.758 23.858 28.483 1.00 28.90 829 LEU C N 1
ATOM 23842 C CA . LEU C 3 829 ? 7.901 23.992 29.659 1.00 29.33 829 LEU C CA 1
ATOM 23843 C C . LEU C 3 829 ? 8.107 25.346 30.331 1.00 28.14 829 LEU C C 1
ATOM 23844 O O . LEU C 3 829 ? 7.139 25.995 30.745 1.00 27.65 829 LEU C O 1
ATOM 23860 N N . ASP C 3 830 ? 9.361 25.789 30.441 1.00 28.27 830 ASP C N 1
ATOM 23861 C CA . ASP C 3 830 ? 9.633 27.106 31.001 1.00 29.34 830 ASP C CA 1
ATOM 23862 C C . ASP C 3 830 ? 9.058 28.210 30.125 1.00 27.28 830 ASP C C 1
ATOM 23863 O O . ASP C 3 830 ? 8.577 29.228 30.634 1.00 24.50 830 ASP C O 1
ATOM 23872 N N . ARG C 3 831 ? 9.100 28.029 28.800 1.00 27.38 831 ARG C N 1
ATOM 23873 C CA . ARG C 3 831 ? 8.545 29.036 27.901 1.00 26.59 831 ARG C CA 1
ATOM 23874 C C . ARG C 3 831 ? 7.040 29.174 28.099 1.00 24.37 831 ARG C C 1
ATOM 23875 O O . ARG C 3 831 ? 6.506 30.290 28.106 1.00 22.50 831 ARG C O 1
ATOM 23896 N N . LYS C 3 832 ? 6.342 28.050 28.262 1.00 21.58 832 LYS C N 1
ATOM 23897 C CA . LYS C 3 832 ? 4.907 28.099 28.512 1.00 24.55 832 LYS C CA 1
ATOM 23898 C C . LYS C 3 832 ? 4.606 28.822 29.819 1.00 24.04 832 LYS C C 1
ATOM 23899 O O . LYS C 3 832 ? 3.739 29.702 29.870 1.00 23.72 832 LYS C O 1
ATOM 23918 N N . ILE C 3 833 ? 5.313 28.459 30.891 1.00 20.66 833 ILE C N 1
ATOM 23919 C CA . ILE C 3 833 ? 5.070 29.082 32.190 1.00 22.23 833 ILE C CA 1
ATOM 23920 C C . ILE C 3 833 ? 5.315 30.583 32.112 1.00 20.05 833 ILE C C 1
ATOM 23921 O O . ILE C 3 833 ? 4.493 31.389 32.562 1.00 21.84 833 ILE C O 1
ATOM 23937 N N . ALA C 3 834 ? 6.454 30.981 31.539 1.00 18.98 834 ALA C N 1
ATOM 23938 C CA . ALA C 3 834 ? 6.777 32.399 31.438 1.00 20.66 834 ALA C CA 1
ATOM 23939 C C . ALA C 3 834 ? 5.786 33.128 30.537 1.00 21.37 834 ALA C C 1
ATOM 23940 O O . ALA C 3 834 ? 5.256 34.185 30.901 1.00 21.61 834 ALA C O 1
ATOM 23947 N N . LEU C 3 835 ? 5.524 32.578 29.349 1.00 21.60 835 LEU C N 1
ATOM 23948 C CA . LEU C 3 835 ? 4.646 33.256 28.401 1.00 21.81 835 LEU C CA 1
ATOM 23949 C C . LEU C 3 835 ? 3.236 33.396 28.961 1.00 23.44 835 LEU C C 1
ATOM 23950 O O . LEU C 3 835 ? 2.640 34.478 28.905 1.00 21.61 835 LEU C O 1
ATOM 23966 N N . ILE C 3 836 ? 2.683 32.309 29.503 1.00 21.75 836 ILE C N 1
ATOM 23967 C CA . ILE C 3 836 ? 1.333 32.373 30.050 1.00 24.45 836 ILE C CA 1
ATOM 23968 C C . ILE C 3 836 ? 1.298 33.275 31.276 1.00 22.46 836 ILE C C 1
ATOM 23969 O O . ILE C 3 836 ? 0.327 34.008 31.495 1.00 20.24 836 ILE C O 1
ATOM 23985 N N . GLY C 3 837 ? 2.354 33.242 32.090 1.00 22.00 837 GLY C N 1
ATOM 23986 C CA . GLY C 3 837 ? 2.400 34.111 33.254 1.00 21.92 837 GLY C CA 1
ATOM 23987 C C . GLY C 3 837 ? 2.470 35.578 32.878 1.00 21.43 837 GLY C C 1
ATOM 23988 O O . GLY C 3 837 ? 1.823 36.420 33.507 1.00 20.38 837 GLY C O 1
ATOM 23992 N N . VAL C 3 838 ? 3.254 35.906 31.849 1.00 20.88 838 VAL C N 1
ATOM 23993 C CA . VAL C 3 838 ? 3.346 37.290 31.397 1.00 22.30 838 VAL C CA 1
ATOM 23994 C C . VAL C 3 838 ? 2.021 37.736 30.790 1.00 22.51 838 VAL C C 1
ATOM 23995 O O . VAL C 3 838 ? 1.545 38.847 31.055 1.00 21.72 838 VAL C O 1
ATOM 24008 N N . LEU C 3 839 ? 1.411 36.884 29.964 1.00 22.96 839 LEU C N 1
ATOM 24009 C CA . LEU C 3 839 ? 0.090 37.187 29.419 1.00 22.97 839 LEU C CA 1
ATOM 24010 C C . LEU C 3 839 ? -0.924 37.414 30.533 1.00 21.55 839 LEU C C 1
ATOM 24011 O O . LEU C 3 839 ? -1.752 38.332 30.455 1.00 21.21 839 LEU C O 1
ATOM 24027 N N . ASN C 3 840 ? -0.872 36.585 31.578 1.00 18.92 840 ASN C N 1
ATOM 24028 C CA . ASN C 3 840 ? -1.800 36.719 32.697 1.00 19.11 840 ASN C CA 1
ATOM 24029 C C . ASN C 3 840 ? -1.745 38.109 33.314 1.00 21.28 840 ASN C C 1
ATOM 24030 O O . ASN C 3 840 ? -2.759 38.604 33.819 1.00 19.48 840 ASN C O 1
ATOM 24041 N N . MET C 3 841 ? -0.578 38.757 33.281 1.00 24.61 841 MET C N 1
ATOM 24042 C CA . MET C 3 841 ? -0.470 40.109 33.821 1.00 28.00 841 MET C CA 1
ATOM 24043 C C . MET C 3 841 ? -1.326 41.088 33.027 1.00 27.39 841 MET C C 1
ATOM 24044 O O . MET C 3 841 ? -1.936 42.000 33.599 1.00 30.82 841 MET C O 1
ATOM 24058 N N . VAL C 3 842 ? -1.386 40.913 31.708 1.00 25.81 842 VAL C N 1
ATOM 24059 C CA . VAL C 3 842 ? -2.123 41.836 30.851 1.00 28.02 842 VAL C CA 1
ATOM 24060 C C . VAL C 3 842 ? -3.624 41.576 30.928 1.00 30.57 842 VAL C C 1
ATOM 24061 O O . VAL C 3 842 ? -4.419 42.509 31.091 1.00 32.44 842 VAL C O 1
ATOM 24074 N N . ILE C 3 843 ? -4.038 40.308 30.818 1.00 28.29 843 ILE C N 1
ATOM 24075 C CA . ILE C 3 843 ? -5.456 39.981 30.693 1.00 31.09 843 ILE C CA 1
ATOM 24076 C C . ILE C 3 843 ? -6.128 39.663 32.021 1.00 29.55 843 ILE C C 1
ATOM 24077 O O . ILE C 3 843 ? -7.362 39.541 32.066 1.00 28.81 843 ILE C O 1
ATOM 24093 N N . ASN C 3 844 ? -5.361 39.508 33.099 1.00 26.86 844 ASN C N 1
ATOM 24094 C CA . ASN C 3 844 ? -5.916 39.199 34.409 1.00 28.02 844 ASN C CA 1
ATOM 24095 C C . ASN C 3 844 ? -5.229 40.033 35.483 1.00 31.15 844 ASN C C 1
ATOM 24096 O O . ASN C 3 844 ? -5.041 39.572 36.615 1.00 31.09 844 ASN C O 1
ATOM 24107 N N . GLY C 3 845 ? -4.838 41.256 35.132 1.00 33.97 845 GLY C N 1
ATOM 24108 C CA . GLY C 3 845 ? -4.188 42.162 36.055 1.00 34.55 845 GLY C CA 1
ATOM 24109 C C . GLY C 3 845 ? -4.734 43.566 35.917 1.00 37.14 845 GLY C C 1
ATOM 24110 O O . GLY C 3 845 ? -4.105 44.429 35.294 1.00 33.76 845 GLY C O 1
ATOM 24114 N N . GLN C 3 846 ? -5.920 43.801 36.482 1.00 40.89 846 GLN C N 1
ATOM 24115 C CA . GLN C 3 846 ? -6.520 45.128 36.397 1.00 46.13 846 GLN C CA 1
ATOM 24116 C C . GLN C 3 846 ? -5.661 46.169 37.097 1.00 40.37 846 GLN C C 1
ATOM 24117 O O . GLN C 3 846 ? -5.600 47.324 36.656 1.00 38.87 846 GLN C O 1
ATOM 24131 N N . PHE C 3 847 ? -4.987 45.783 38.181 1.00 36.57 847 PHE C N 1
ATOM 24132 C CA . PHE C 3 847 ? -4.062 46.698 38.836 1.00 36.68 847 PHE C CA 1
ATOM 24133 C C . PHE C 3 847 ? -2.865 46.997 37.943 1.00 33.78 847 PHE C C 1
ATOM 24134 O O . PHE C 3 847 ? -2.436 48.151 37.839 1.00 34.92 847 PHE C O 1
ATOM 24151 N N . PHE C 3 848 ? -2.319 45.971 37.288 1.00 30.14 848 PHE C N 1
ATOM 24152 C CA . PHE C 3 848 ? -1.218 46.175 36.351 1.00 26.90 848 PHE C CA 1
ATOM 24153 C C . PHE C 3 848 ? -1.605 47.170 35.261 1.00 29.21 848 PHE C C 1
ATOM 24154 O O . PHE C 3 848 ? -0.845 48.093 34.948 1.00 27.98 848 PHE C O 1
ATOM 24171 N N . GLN C 3 849 ? -2.790 46.997 34.673 1.00 30.24 849 GLN C N 1
ATOM 24172 C CA . GLN C 3 849 ? -3.222 47.896 33.608 1.00 34.31 849 GLN C CA 1
ATOM 24173 C C . GLN C 3 849 ? -3.399 49.321 34.121 1.00 35.14 849 GLN C C 1
ATOM 24174 O O . GLN C 3 849 ? -2.990 50.283 33.458 1.00 34.23 849 GLN C O 1
ATOM 24188 N N . SER C 3 850 ? -3.999 49.479 35.303 1.00 35.61 850 SER C N 1
ATOM 24189 C CA . SER C 3 850 ? -4.322 50.818 35.785 1.00 38.97 850 SER C CA 1
ATOM 24190 C C . SER C 3 850 ? -3.089 51.547 36.310 1.00 37.17 850 SER C C 1
ATOM 24191 O O . SER C 3 850 ? -2.979 52.768 36.154 1.00 37.71 850 SER C O 1
ATOM 24199 N N . LYS C 3 851 ? -2.154 50.830 36.937 1.00 35.50 851 LYS C N 1
ATOM 24200 C CA . LYS C 3 851 ? -0.995 51.506 37.507 1.00 35.31 851 LYS C CA 1
ATOM 24201 C C . LYS C 3 851 ? 0.109 51.738 36.480 1.00 34.06 851 LYS C C 1
ATOM 24202 O O . LYS C 3 851 ? 0.804 52.756 36.554 1.00 33.47 851 LYS C O 1
ATOM 24221 N N . TYR C 3 852 ? 0.284 50.827 35.522 1.00 33.66 852 TYR C N 1
ATOM 24222 C CA . TYR C 3 852 ? 1.369 50.899 34.544 1.00 33.40 852 TYR C CA 1
ATOM 24223 C C . TYR C 3 852 ? 0.817 50.891 33.122 1.00 36.02 852 TYR C C 1
ATOM 24224 O O . TYR C 3 852 ? 1.176 50.028 32.311 1.00 34.26 852 TYR C O 1
ATOM 24242 N N . PRO C 3 853 ? -0.045 51.849 32.776 1.00 39.55 853 PRO C N 1
ATOM 24243 C CA . PRO C 3 853 ? -0.656 51.816 31.436 1.00 40.69 853 PRO C CA 1
ATOM 24244 C C . PRO C 3 853 ? 0.355 51.828 30.300 1.00 39.52 853 PRO C C 1
ATOM 24245 O O . PRO C 3 853 ? 0.093 51.228 29.250 1.00 38.39 853 PRO C O 1
ATOM 24256 N N . THR C 3 854 ? 1.503 52.484 30.467 1.00 39.98 854 THR C N 1
ATOM 24257 C CA . THR C 3 854 ? 2.472 52.557 29.381 1.00 42.59 854 THR C CA 1
ATOM 24258 C C . THR C 3 854 ? 3.307 51.290 29.238 1.00 44.50 854 THR C C 1
ATOM 24259 O O . THR C 3 854 ? 4.062 51.179 28.265 1.00 47.49 854 THR C O 1
ATOM 24270 N N . LEU C 3 855 ? 3.196 50.339 30.168 1.00 42.02 855 LEU C N 1
ATOM 24271 C CA . LEU C 3 855 ? 3.904 49.071 30.045 1.00 37.00 855 LEU C CA 1
ATOM 24272 C C . LEU C 3 855 ? 3.204 48.077 29.126 1.00 34.11 855 LEU C C 1
ATOM 24273 O O . LEU C 3 855 ? 3.823 47.082 28.738 1.00 31.29 855 LEU C O 1
ATOM 24289 N N . ILE C 3 856 ? 1.937 48.309 28.775 1.00 33.80 856 ILE C N 1
ATOM 24290 C CA . ILE C 3 856 ? 1.172 47.273 28.089 1.00 36.68 856 ILE C CA 1
ATOM 24291 C C . ILE C 3 856 ? 1.713 47.042 26.684 1.00 35.18 856 ILE C C 1
ATOM 24292 O O . ILE C 3 856 ? 1.813 45.898 26.227 1.00 35.32 856 ILE C O 1
ATOM 24308 N N . SER C 3 857 ? 2.063 48.114 25.972 1.00 35.49 857 SER C N 1
ATOM 24309 C CA . SER C 3 857 ? 2.463 47.957 24.577 1.00 38.27 857 SER C CA 1
ATOM 24310 C C . SER C 3 857 ? 3.745 47.139 24.465 1.00 35.47 857 SER C C 1
ATOM 24311 O O . SER C 3 857 ? 3.820 46.188 23.678 1.00 35.21 857 SER C O 1
ATOM 24319 N N . SER C 3 858 ? 4.765 47.489 25.249 1.00 31.90 858 SER C N 1
ATOM 24320 C CA . SER C 3 858 ? 6.005 46.721 25.200 1.00 33.56 858 SER C CA 1
ATOM 24321 C C . SER C 3 858 ? 5.801 45.299 25.712 1.00 28.42 858 SER C C 1
ATOM 24322 O O . SER C 3 858 ? 6.440 44.370 25.211 1.00 28.48 858 SER C O 1
ATOM 24330 N N . THR C 3 859 ? 4.919 45.106 26.698 1.00 29.21 859 THR C N 1
ATOM 24331 C CA . THR C 3 859 ? 4.611 43.749 27.142 1.00 29.10 859 THR C CA 1
ATOM 24332 C C . THR C 3 859 ? 3.929 42.955 26.032 1.00 28.69 859 THR C C 1
ATOM 24333 O O . THR C 3 859 ? 4.232 41.775 25.826 1.00 25.81 859 THR C O 1
ATOM 24344 N N . MET C 3 860 ? 3.012 43.587 25.297 1.00 30.18 860 MET C N 1
ATOM 24345 C CA . MET C 3 860 ? 2.338 42.885 24.208 1.00 31.58 860 MET C CA 1
ATOM 24346 C C . MET C 3 860 ? 3.306 42.554 23.076 1.00 30.14 860 MET C C 1
ATOM 24347 O O . MET C 3 860 ? 3.234 41.467 22.490 1.00 28.71 860 MET C O 1
ATOM 24361 N N . ASN C 3 861 ? 4.214 43.477 22.746 1.00 28.56 861 ASN C N 1
ATOM 24362 C CA . ASN C 3 861 ? 5.233 43.176 21.745 1.00 30.00 861 ASN C CA 1
ATOM 24363 C C . ASN C 3 861 ? 6.005 41.919 22.126 1.00 30.36 861 ASN C C 1
ATOM 24364 O O . ASN C 3 861 ? 6.236 41.038 21.291 1.00 29.99 861 ASN C O 1
ATOM 24375 N N . SER C 3 862 ? 6.402 41.817 23.397 1.00 29.17 862 SER C N 1
ATOM 24376 C CA . SER C 3 862 ? 7.126 40.635 23.852 1.00 30.23 862 SER C CA 1
ATOM 24377 C C . SER C 3 862 ? 6.251 39.387 23.782 1.00 24.89 862 SER C C 1
ATOM 24378 O O . SER C 3 862 ? 6.706 38.328 23.335 1.00 22.12 862 SER C O 1
ATOM 24386 N N . ILE C 3 863 ? 4.997 39.490 24.224 1.00 24.29 863 ILE C N 1
ATOM 24387 C CA . ILE C 3 863 ? 4.093 38.341 24.175 1.00 25.71 863 ILE C CA 1
ATOM 24388 C C . ILE C 3 863 ? 3.941 37.846 22.742 1.00 27.48 863 ILE C C 1
ATOM 24389 O O . ILE C 3 863 ? 4.076 36.651 22.459 1.00 27.69 863 ILE C O 1
ATOM 24405 N N . ILE C 3 864 ? 3.646 38.760 21.816 1.00 29.12 864 ILE C N 1
ATOM 24406 C CA . ILE C 3 864 ? 3.370 38.357 20.439 1.00 32.00 864 ILE C CA 1
ATOM 24407 C C . ILE C 3 864 ? 4.610 37.746 19.805 1.00 31.45 864 ILE C C 1
ATOM 24408 O O . ILE C 3 864 ? 4.543 36.695 19.157 1.00 29.63 864 ILE C O 1
ATOM 24424 N N . GLU C 3 865 ? 5.762 38.400 19.974 1.00 31.52 865 GLU C N 1
ATOM 24425 C CA . GLU C 3 865 ? 7.002 37.848 19.439 1.00 35.90 865 GLU C CA 1
ATOM 24426 C C . GLU C 3 865 ? 7.236 36.440 19.968 1.00 33.30 865 GLU C C 1
ATOM 24427 O O . GLU C 3 865 ? 7.569 35.524 19.208 1.00 34.72 865 GLU C O 1
ATOM 24439 N N . THR C 3 866 ? 7.051 36.248 21.276 1.00 31.00 866 THR C N 1
ATOM 24440 C CA . THR C 3 866 ? 7.307 34.946 21.881 1.00 28.92 866 THR C CA 1
ATOM 24441 C C . THR C 3 866 ? 6.315 33.900 21.386 1.00 29.92 866 THR C C 1
ATOM 24442 O O . THR C 3 866 ? 6.697 32.759 21.102 1.00 29.30 866 THR C O 1
ATOM 24453 N N . ALA C 3 867 ? 5.039 34.270 21.279 1.00 29.22 867 ALA C N 1
ATOM 24454 C CA . ALA C 3 867 ? 4.012 33.309 20.894 1.00 32.09 867 ALA C CA 1
ATOM 24455 C C . ALA C 3 867 ? 4.045 32.995 19.404 1.00 35.88 867 ALA C C 1
ATOM 24456 O O . ALA C 3 867 ? 3.640 31.899 19.000 1.00 35.36 867 ALA C O 1
ATOM 24463 N N . SER C 3 868 ? 4.512 33.932 18.583 1.00 40.86 868 SER C N 1
ATOM 24464 C CA . SER C 3 868 ? 4.509 33.780 17.136 1.00 50.17 868 SER C CA 1
ATOM 24465 C C . SER C 3 868 ? 5.817 33.229 16.588 1.00 58.57 868 SER C C 1
ATOM 24466 O O . SER C 3 868 ? 5.910 32.990 15.380 1.00 61.68 868 SER C O 1
ATOM 24474 N N . SER C 3 869 ? 6.820 33.023 17.433 1.00 63.80 869 SER C N 1
ATOM 24475 C CA . SER C 3 869 ? 8.096 32.481 16.981 1.00 69.47 869 SER C CA 1
ATOM 24476 C C . SER C 3 869 ? 8.024 30.962 16.861 1.00 74.31 869 SER C C 1
ATOM 24477 O O . SER C 3 869 ? 7.597 30.431 15.837 1.00 77.30 869 SER C O 1
ATOM 24485 N N . ILE C 3 872 ? 11.051 29.051 18.632 1.00 73.80 872 ILE C N 1
ATOM 24486 C CA . ILE C 3 872 ? 11.677 28.168 17.657 1.00 69.71 872 ILE C CA 1
ATOM 24487 C C . ILE C 3 872 ? 12.512 27.104 18.357 1.00 61.87 872 ILE C C 1
ATOM 24488 O O . ILE C 3 872 ? 12.965 27.295 19.487 1.00 59.97 872 ILE C O 1
ATOM 24503 N N . ALA C 3 873 ? 12.714 25.981 17.670 1.00 57.06 873 ALA C N 1
ATOM 24504 C CA . ALA C 3 873 ? 13.603 24.934 18.153 1.00 55.24 873 ALA C CA 1
ATOM 24505 C C . ALA C 3 873 ? 15.074 25.309 18.028 1.00 55.50 873 ALA C C 1
ATOM 24506 O O . ALA C 3 873 ? 15.931 24.518 18.439 1.00 54.68 873 ALA C O 1
ATOM 24513 N N . ASN C 3 874 ? 15.387 26.483 17.474 1.00 58.86 874 ASN C N 1
ATOM 24514 C CA . ASN C 3 874 ? 16.771 26.927 17.374 1.00 63.07 874 ASN C CA 1
ATOM 24515 C C . ASN C 3 874 ? 17.311 27.461 18.694 1.00 63.29 874 ASN C C 1
ATOM 24516 O O . ASN C 3 874 ? 18.532 27.579 18.845 1.00 62.93 874 ASN C O 1
ATOM 24527 N N . LEU C 3 875 ? 16.438 27.792 19.642 1.00 62.70 875 LEU C N 1
ATOM 24528 C CA . LEU C 3 875 ? 16.887 28.311 20.925 1.00 60.96 875 LEU C CA 1
ATOM 24529 C C . LEU C 3 875 ? 17.467 27.194 21.788 1.00 60.78 875 LEU C C 1
ATOM 24530 O O . LEU C 3 875 ? 17.120 26.018 21.644 1.00 58.93 875 LEU C O 1
ATOM 24546 N N . LYS C 3 876 ? 18.365 27.580 22.692 1.00 62.31 876 LYS C N 1
ATOM 24547 C CA . LYS C 3 876 ? 18.932 26.634 23.645 1.00 64.44 876 LYS C CA 1
ATOM 24548 C C . LYS C 3 876 ? 17.819 25.946 24.428 1.00 65.72 876 LYS C C 1
ATOM 24549 O O . LYS C 3 876 ? 16.982 26.604 25.052 1.00 65.21 876 LYS C O 1
ATOM 24568 N N . ASN C 3 877 ? 17.826 24.613 24.409 1.00 68.14 877 ASN C N 1
ATOM 24569 C CA . ASN C 3 877 ? 16.697 23.830 24.894 1.00 69.26 877 ASN C CA 1
ATOM 24570 C C . ASN C 3 877 ? 16.753 23.518 26.386 1.00 65.46 877 ASN C C 1
ATOM 24571 O O . ASN C 3 877 ? 15.721 23.153 26.960 1.00 60.26 877 ASN C O 1
ATOM 24582 N N . ASP C 3 878 ? 17.911 23.649 27.030 1.00 67.86 878 ASP C N 1
ATOM 24583 C CA . ASP C 3 878 ? 18.054 23.255 28.429 1.00 69.71 878 ASP C CA 1
ATOM 24584 C C . ASP C 3 878 ? 18.916 24.290 29.148 1.00 69.57 878 ASP C C 1
ATOM 24585 O O . ASP C 3 878 ? 19.225 25.357 28.608 1.00 70.13 878 ASP C O 1
ATOM 24594 N N . TYR C 3 879 ? 19.305 23.967 30.384 1.00 67.04 879 TYR C N 1
ATOM 24595 C CA . TYR C 3 879 ? 20.067 24.867 31.242 1.00 65.00 879 TYR C CA 1
ATOM 24596 C C . TYR C 3 879 ? 21.406 24.260 31.648 1.00 65.13 879 TYR C C 1
ATOM 24597 O O . TYR C 3 879 ? 21.924 24.548 32.730 1.00 63.47 879 TYR C O 1
ATOM 24615 N N . VAL C 3 880 ? 21.975 23.419 30.791 1.00 67.78 880 VAL C N 1
ATOM 24616 C CA . VAL C 3 880 ? 23.272 22.811 31.062 1.00 69.46 880 VAL C CA 1
ATOM 24617 C C . VAL C 3 880 ? 24.354 23.884 31.083 1.00 68.31 880 VAL C C 1
ATOM 24618 O O . VAL C 3 880 ? 24.456 24.691 30.160 1.00 67.63 880 VAL C O 1
ATOM 24631 N N . GLU C 3 886 ? 35.716 18.223 31.410 1.00 106.31 886 GLU C N 1
ATOM 24632 C CA . GLU C 3 886 ? 35.518 19.667 31.357 1.00 104.59 886 GLU C CA 1
ATOM 24633 C C . GLU C 3 886 ? 36.223 20.347 32.527 1.00 99.81 886 GLU C C 1
ATOM 24634 O O . GLU C 3 886 ? 37.143 21.142 32.333 1.00 102.45 886 GLU C O 1
ATOM 24645 N N . GLU C 3 887 ? 35.787 20.023 33.741 1.00 91.22 887 GLU C N 1
ATOM 24646 C CA . GLU C 3 887 ? 36.332 20.591 34.964 1.00 81.50 887 GLU C CA 1
ATOM 24647 C C . GLU C 3 887 ? 36.928 19.484 35.828 1.00 69.89 887 GLU C C 1
ATOM 24648 O O . GLU C 3 887 ? 36.772 18.292 35.551 1.00 68.68 887 GLU C O 1
ATOM 24660 N N . ILE C 3 888 ? 37.618 19.897 36.887 1.00 60.13 888 ILE C N 1
ATOM 24661 C CA . ILE C 3 888 ? 38.355 18.968 37.736 1.00 53.61 888 ILE C CA 1
ATOM 24662 C C . ILE C 3 888 ? 37.384 18.246 38.661 1.00 49.53 888 ILE C C 1
ATOM 24663 O O . ILE C 3 888 ? 36.660 18.880 39.436 1.00 46.35 888 ILE C O 1
ATOM 24679 N N . SER C 3 889 ? 37.371 16.918 38.584 1.00 49.98 889 SER C N 1
ATOM 24680 C CA . SER C 3 889 ? 36.645 16.120 39.561 1.00 51.18 889 SER C CA 1
ATOM 24681 C C . SER C 3 889 ? 37.373 16.155 40.898 1.00 46.69 889 SER C C 1
ATOM 24682 O O . SER C 3 889 ? 38.576 15.886 40.971 1.00 50.48 889 SER C O 1
ATOM 24690 N N . THR C 3 890 ? 36.644 16.498 41.953 1.00 39.16 890 THR C N 1
ATOM 24691 C CA . THR C 3 890 ? 37.132 16.402 43.319 1.00 32.65 890 THR C CA 1
ATOM 24692 C C . THR C 3 890 ? 36.196 15.489 44.096 1.00 31.82 890 THR C C 1
ATOM 24693 O O . THR C 3 890 ? 35.055 15.248 43.691 1.00 27.77 890 THR C O 1
ATOM 24704 N N . PHE C 3 891 ? 36.686 14.968 45.218 1.00 33.98 891 PHE C N 1
ATOM 24705 C CA . PHE C 3 891 ? 35.931 13.947 45.930 1.00 34.40 891 PHE C CA 1
ATOM 24706 C C . PHE C 3 891 ? 34.544 14.459 46.297 1.00 32.50 891 PHE C C 1
ATOM 24707 O O . PHE C 3 891 ? 34.395 15.546 46.866 1.00 32.02 891 PHE C O 1
ATOM 24724 N N . GLY C 3 892 ? 33.525 13.667 45.968 1.00 32.11 892 GLY C N 1
ATOM 24725 C CA . GLY C 3 892 ? 32.157 14.007 46.299 1.00 30.52 892 GLY C CA 1
ATOM 24726 C C . GLY C 3 892 ? 31.476 14.970 45.354 1.00 29.96 892 GLY C C 1
ATOM 24727 O O . GLY C 3 892 ? 30.394 15.472 45.682 1.00 27.23 892 GLY C O 1
ATOM 24731 N N . SER C 3 893 ? 32.056 15.239 44.187 1.00 30.80 893 SER C N 1
ATOM 24732 C CA . SER C 3 893 ? 31.507 16.227 43.269 1.00 32.73 893 SER C CA 1
ATOM 24733 C C . SER C 3 893 ? 30.492 15.651 42.284 1.00 33.63 893 SER C C 1
ATOM 24734 O O . SER C 3 893 ? 29.984 16.402 41.444 1.00 30.76 893 SER C O 1
ATOM 24742 N N . HIS C 3 894 ? 30.170 14.360 42.369 1.00 34.65 894 HIS C N 1
ATOM 24743 C CA . HIS C 3 894 ? 29.306 13.698 41.396 1.00 37.59 894 HIS C CA 1
ATOM 24744 C C . HIS C 3 894 ? 27.986 13.282 42.035 1.00 32.57 894 HIS C C 1
ATOM 24745 O O . HIS C 3 894 ? 27.976 12.660 43.103 1.00 29.99 894 HIS C O 1
ATOM 24759 N N . PHE C 3 895 ? 26.880 13.622 41.373 1.00 32.33 895 PHE C N 1
ATOM 24760 C CA . PHE C 3 895 ? 25.536 13.222 41.771 1.00 33.85 895 PHE C CA 1
ATOM 24761 C C . PHE C 3 895 ? 24.961 12.274 40.726 1.00 34.59 895 PHE C C 1
ATOM 24762 O O . PHE C 3 895 ? 25.093 12.514 39.522 1.00 34.00 895 PHE C O 1
ATOM 24779 N N . SER C 3 896 ? 24.323 11.198 41.186 1.00 34.68 896 SER C N 1
ATOM 24780 C CA . SER C 3 896 ? 23.731 10.199 40.302 1.00 34.26 896 SER C CA 1
ATOM 24781 C C . SER C 3 896 ? 22.258 10.028 40.648 1.00 29.35 896 SER C C 1
ATOM 24782 O O . SER C 3 896 ? 21.918 9.657 41.776 1.00 25.55 896 SER C O 1
ATOM 24790 N N . LYS C 3 897 ? 21.398 10.281 39.668 1.00 27.70 897 LYS C N 1
ATOM 24791 C CA . LYS C 3 897 ? 19.956 10.229 39.854 1.00 29.00 897 LYS C CA 1
ATOM 24792 C C . LYS C 3 897 ? 19.454 8.789 39.860 1.00 26.29 897 LYS C C 1
ATOM 24793 O O . LYS C 3 897 ? 19.868 7.964 39.041 1.00 23.58 897 LYS C O 1
ATOM 24812 N N . LEU C 3 898 ? 18.544 8.493 40.788 1.00 25.48 898 LEU C N 1
ATOM 24813 C CA . LEU C 3 898 ? 17.908 7.181 40.874 1.00 26.05 898 LEU C CA 1
ATOM 24814 C C . LEU C 3 898 ? 16.641 7.194 40.025 1.00 23.53 898 LEU C C 1
ATOM 24815 O O . LEU C 3 898 ? 15.671 7.884 40.353 1.00 23.87 898 LEU C O 1
ATOM 24831 N N . VAL C 3 899 ? 16.641 6.415 38.940 1.00 26.14 899 VAL C N 1
ATOM 24832 C CA . VAL C 3 899 ? 15.494 6.422 38.032 1.00 29.79 899 VAL C CA 1
ATOM 24833 C C . VAL C 3 899 ? 14.285 5.735 38.660 1.00 27.39 899 VAL C C 1
ATOM 24834 O O . VAL C 3 899 ? 13.140 6.047 38.311 1.00 28.48 899 VAL C O 1
ATOM 24847 N N . SER C 3 900 ? 14.504 4.800 39.589 1.00 26.38 900 SER C N 1
ATOM 24848 C CA . SER C 3 900 ? 13.385 4.081 40.192 1.00 26.00 900 SER C CA 1
ATOM 24849 C C . SER C 3 900 ? 12.436 5.010 40.937 1.00 25.28 900 SER C C 1
ATOM 24850 O O . SER C 3 900 ? 11.272 4.655 41.148 1.00 26.36 900 SER C O 1
ATOM 24858 N N . ILE C 3 901 ? 12.907 6.185 41.344 1.00 22.31 901 ILE C N 1
ATOM 24859 C CA . ILE C 3 901 ? 12.119 7.100 42.155 1.00 23.68 901 ILE C CA 1
ATOM 24860 C C . ILE C 3 901 ? 12.234 8.502 41.573 1.00 24.70 901 ILE C C 1
ATOM 24861 O O . ILE C 3 901 ? 12.189 9.494 42.306 1.00 25.93 901 ILE C O 1
ATOM 24877 N N . SER C 3 902 ? 12.389 8.590 40.257 1.00 34.05 902 SER C N 1
ATOM 24878 C CA . SER C 3 902 ? 12.482 9.888 39.608 1.00 41.91 902 SER C CA 1
ATOM 24879 C C . SER C 3 902 ? 11.125 10.583 39.620 1.00 48.98 902 SER C C 1
ATOM 24880 O O . SER C 3 902 ? 10.072 9.942 39.591 1.00 47.82 902 SER C O 1
ATOM 24888 N N . GLU C 3 903 ? 11.161 11.910 39.667 1.00 58.08 903 GLU C N 1
ATOM 24889 C CA . GLU C 3 903 ? 9.960 12.730 39.642 1.00 67.47 903 GLU C CA 1
ATOM 24890 C C . GLU C 3 903 ? 9.967 13.592 38.388 1.00 69.08 903 GLU C C 1
ATOM 24891 O O . GLU C 3 903 ? 11.018 14.089 37.971 1.00 68.45 903 GLU C O 1
ATOM 24903 N N . LYS C 3 904 ? 8.797 13.753 37.785 1.00 71.71 904 LYS C N 1
ATOM 24904 C CA . LYS C 3 904 ? 8.685 14.623 36.627 1.00 72.59 904 LYS C CA 1
ATOM 24905 C C . LYS C 3 904 ? 8.545 16.075 37.077 1.00 64.45 904 LYS C C 1
ATOM 24906 O O . LYS C 3 904 ? 8.066 16.347 38.182 1.00 59.67 904 LYS C O 1
ATOM 24925 N N . PRO C 3 905 ? 8.969 17.027 36.245 1.00 61.72 905 PRO C N 1
ATOM 24926 C CA . PRO C 3 905 ? 8.867 18.437 36.639 1.00 59.12 905 PRO C CA 1
ATOM 24927 C C . PRO C 3 905 ? 7.432 18.826 36.960 1.00 55.35 905 PRO C C 1
ATOM 24928 O O . PRO C 3 905 ? 6.474 18.227 36.468 1.00 54.55 905 PRO C O 1
ATOM 24939 N N . PHE C 3 906 ? 7.294 19.843 37.805 1.00 53.62 906 PHE C N 1
ATOM 24940 C CA . PHE C 3 906 ? 5.987 20.391 38.145 1.00 52.44 906 PHE C CA 1
ATOM 24941 C C . PHE C 3 906 ? 5.508 21.271 36.997 1.00 49.05 906 PHE C C 1
ATOM 24942 O O . PHE C 3 906 ? 6.093 22.327 36.730 1.00 46.83 906 PHE C O 1
ATOM 24959 N N . ASP C 3 907 ? 4.451 20.836 36.311 1.00 47.40 907 ASP C N 1
ATOM 24960 C CA . ASP C 3 907 ? 3.807 21.658 35.299 1.00 44.91 907 ASP C CA 1
ATOM 24961 C C . ASP C 3 907 ? 2.551 22.271 35.897 1.00 43.07 907 ASP C C 1
ATOM 24962 O O . ASP C 3 907 ? 1.580 21.542 36.150 1.00 42.83 907 ASP C O 1
ATOM 24971 N N . PRO C 3 908 ? 2.514 23.583 36.152 1.00 41.04 908 PRO C N 1
ATOM 24972 C CA . PRO C 3 908 ? 1.288 24.200 36.674 1.00 39.35 908 PRO C CA 1
ATOM 24973 C C . PRO C 3 908 ? 0.198 24.393 35.632 1.00 36.37 908 PRO C C 1
ATOM 24974 O O . PRO C 3 908 ? -0.907 24.821 35.992 1.00 35.13 908 PRO C O 1
ATOM 24985 N N . LEU C 3 909 ? 0.469 24.097 34.366 1.00 34.22 909 LEU C N 1
ATOM 24986 C CA . LEU C 3 909 ? -0.460 24.358 33.266 1.00 33.33 909 LEU C CA 1
ATOM 24987 C C . LEU C 3 909 ? -0.609 23.098 32.421 1.00 39.32 909 LEU C C 1
ATOM 24988 O O . LEU C 3 909 ? -0.367 23.107 31.210 1.00 39.37 909 LEU C O 1
ATOM 25004 N N . PRO C 3 910 ? -1.024 21.986 33.038 1.00 43.59 910 PRO C N 1
ATOM 25005 C CA . PRO C 3 910 ? -1.024 20.707 32.309 1.00 48.56 910 PRO C CA 1
ATOM 25006 C C . PRO C 3 910 ? -2.041 20.640 31.184 1.00 55.75 910 PRO C C 1
ATOM 25007 O O . PRO C 3 910 ? -1.840 19.870 30.237 1.00 56.78 910 PRO C O 1
ATOM 25018 N N . GLU C 3 911 ? -3.124 21.414 31.249 1.00 61.65 911 GLU C N 1
ATOM 25019 C CA . GLU C 3 911 ? -4.112 21.401 30.176 1.00 68.52 911 GLU C CA 1
ATOM 25020 C C . GLU C 3 911 ? -3.620 22.091 28.909 1.00 63.03 911 GLU C C 1
ATOM 25021 O O . GLU C 3 911 ? -4.378 22.160 27.934 1.00 65.69 911 GLU C O 1
ATOM 25033 N N . ILE C 3 912 ? -2.385 22.586 28.894 1.00 53.97 912 ILE C N 1
ATOM 25034 C CA . ILE C 3 912 ? -1.811 23.285 27.750 1.00 46.89 912 ILE C CA 1
ATOM 25035 C C . ILE C 3 912 ? -0.543 22.541 27.358 1.00 46.44 912 ILE C C 1
ATOM 25036 O O . ILE C 3 912 ? 0.482 22.651 28.042 1.00 45.06 912 ILE C O 1
ATOM 25052 N N . ASP C 3 913 ? -0.602 21.785 26.265 1.00 49.18 913 ASP C N 1
ATOM 25053 C CA . ASP C 3 913 ? 0.590 21.089 25.801 1.00 53.28 913 ASP C CA 1
ATOM 25054 C C . ASP C 3 913 ? 1.594 22.100 25.264 1.00 48.86 913 ASP C C 1
ATOM 25055 O O . ASP C 3 913 ? 1.229 23.059 24.578 1.00 50.19 913 ASP C O 1
ATOM 25064 N N . VAL C 3 914 ? 2.870 21.884 25.591 1.00 44.98 914 VAL C N 1
ATOM 25065 C CA . VAL C 3 914 ? 3.914 22.832 25.225 1.00 44.52 914 VAL C CA 1
ATOM 25066 C C . VAL C 3 914 ? 4.182 22.866 23.733 1.00 51.24 914 VAL C C 1
ATOM 25067 O O . VAL C 3 914 ? 4.906 23.752 23.262 1.00 47.14 914 VAL C O 1
ATOM 25080 N N . ASN C 3 915 ? 3.616 21.926 22.978 1.00 64.19 915 ASN C N 1
ATOM 25081 C CA . ASN C 3 915 ? 3.974 21.774 21.572 1.00 77.61 915 ASN C CA 1
ATOM 25082 C C . ASN C 3 915 ? 3.223 22.773 20.699 1.00 82.87 915 ASN C C 1
ATOM 25083 O O . ASN C 3 915 ? 3.833 23.643 20.069 1.00 85.66 915 ASN C O 1
ATOM 25094 N N . ASN C 3 916 ? 1.894 22.659 20.649 1.00 84.66 916 ASN C N 1
ATOM 25095 C CA . ASN C 3 916 ? 1.062 23.583 19.894 1.00 84.71 916 ASN C CA 1
ATOM 25096 C C . ASN C 3 916 ? -0.013 24.261 20.730 1.00 71.27 916 ASN C C 1
ATOM 25097 O O . ASN C 3 916 ? -0.551 25.285 20.295 1.00 71.28 916 ASN C O 1
ATOM 25108 N N . GLY C 3 917 ? -0.332 23.733 21.913 1.00 57.97 917 GLY C N 1
ATOM 25109 C CA . GLY C 3 917 ? -1.392 24.315 22.715 1.00 47.62 917 GLY C CA 1
ATOM 25110 C C . GLY C 3 917 ? -1.107 25.733 23.166 1.00 40.06 917 GLY C C 1
ATOM 25111 O O . GLY C 3 917 ? -2.036 26.519 23.367 1.00 35.86 917 GLY C O 1
ATOM 25115 N N . VAL C 3 918 ? 0.170 26.083 23.335 1.00 39.22 918 VAL C N 1
ATOM 25116 C CA . VAL C 3 918 ? 0.509 27.408 23.849 1.00 39.11 918 VAL C CA 1
ATOM 25117 C C . VAL C 3 918 ? 0.037 28.486 22.882 1.00 38.46 918 VAL C C 1
ATOM 25118 O O . VAL C 3 918 ? -0.649 29.438 23.271 1.00 36.74 918 VAL C O 1
ATOM 25131 N N . ARG C 3 919 ? 0.399 28.351 21.604 1.00 38.91 919 ARG C N 1
ATOM 25132 C CA . ARG C 3 919 ? 0.017 29.360 20.622 1.00 39.67 919 ARG C CA 1
ATOM 25133 C C . ARG C 3 919 ? -1.499 29.499 20.542 1.00 38.85 919 ARG C C 1
ATOM 25134 O O . ARG C 3 919 ? -2.026 30.617 20.503 1.00 38.18 919 ARG C O 1
ATOM 25155 N N . LEU C 3 920 ? -2.215 28.374 20.518 1.00 39.34 920 LEU C N 1
ATOM 25156 C CA . LEU C 3 920 ? -3.672 28.423 20.510 1.00 41.70 920 LEU C CA 1
ATOM 25157 C C . LEU C 3 920 ? -4.210 29.063 21.784 1.00 37.92 920 LEU C C 1
ATOM 25158 O O . LEU C 3 920 ? -5.139 29.877 21.734 1.00 34.54 920 LEU C O 1
ATOM 25174 N N . TYR C 3 921 ? -3.645 28.700 22.939 1.00 35.80 921 TYR C N 1
ATOM 25175 C CA . TYR C 3 921 ? -4.112 29.267 24.198 1.00 35.77 921 TYR C CA 1
ATOM 25176 C C . TYR C 3 921 ? -3.980 30.785 24.193 1.00 32.93 921 TYR C C 1
ATOM 25177 O O . TYR C 3 921 ? -4.928 31.504 24.530 1.00 31.76 921 TYR C O 1
ATOM 25195 N N . VAL C 3 922 ? -2.806 31.289 23.809 1.00 30.63 922 VAL C N 1
ATOM 25196 C CA . VAL C 3 922 ? -2.587 32.732 23.786 1.00 28.97 922 VAL C CA 1
ATOM 25197 C C . VAL C 3 922 ? -3.614 33.411 22.888 1.00 31.06 922 VAL C C 1
ATOM 25198 O O . VAL C 3 922 ? -4.211 34.429 23.257 1.00 28.13 922 VAL C O 1
ATOM 25211 N N . ALA C 3 923 ? -3.829 32.860 21.690 1.00 32.34 923 ALA C N 1
ATOM 25212 C CA . ALA C 3 923 ? -4.764 33.476 20.757 1.00 33.05 923 ALA C CA 1
ATOM 25213 C C . ALA C 3 923 ? -6.178 33.488 21.322 1.00 32.24 923 ALA C C 1
ATOM 25214 O O . ALA C 3 923 ? -6.904 34.477 21.179 1.00 28.65 923 ALA C O 1
ATOM 25221 N N . GLU C 3 924 ? -6.589 32.392 21.963 1.00 33.45 924 GLU C N 1
ATOM 25222 C CA . GLU C 3 924 ? -7.930 32.340 22.537 1.00 35.80 924 GLU C CA 1
ATOM 25223 C C . GLU C 3 924 ? -8.048 33.267 23.740 1.00 33.46 924 GLU C C 1
ATOM 25224 O O . GLU C 3 924 ? -9.102 33.871 23.964 1.00 34.04 924 GLU C O 1
ATOM 25236 N N . ALA C 3 925 ? -6.978 33.395 24.525 1.00 32.24 925 ALA C N 1
ATOM 25237 C CA . ALA C 3 925 ? -7.021 34.278 25.685 1.00 31.87 925 ALA C CA 1
ATOM 25238 C C . ALA C 3 925 ? -7.065 35.741 25.261 1.00 30.90 925 ALA C C 1
ATOM 25239 O O . ALA C 3 925 ? -7.763 36.554 25.880 1.00 29.59 925 ALA C O 1
ATOM 25246 N N . LEU C 3 926 ? -6.329 36.097 24.207 1.00 28.87 926 LEU C N 1
ATOM 25247 C CA . LEU C 3 926 ? -6.368 37.469 23.715 1.00 29.92 926 LEU C CA 1
ATOM 25248 C C . LEU C 3 926 ? -7.725 37.794 23.106 1.00 32.83 926 LEU C C 1
ATOM 25249 O O . LEU C 3 926 ? -8.277 38.872 23.349 1.00 32.05 926 LEU C O 1
ATOM 25265 N N . ASN C 3 927 ? -8.275 36.878 22.306 1.00 34.34 927 ASN C N 1
ATOM 25266 C CA . ASN C 3 927 ? -9.597 37.107 21.734 1.00 36.20 927 ASN C CA 1
ATOM 25267 C C . ASN C 3 927 ? -10.639 37.280 22.832 1.00 33.74 927 ASN C C 1
ATOM 25268 O O . ASN C 3 927 ? -11.475 38.190 22.770 1.00 33.64 927 ASN C O 1
ATOM 25279 N N . LYS C 3 928 ? -10.597 36.423 23.852 1.00 31.35 928 LYS C N 1
ATOM 25280 C CA . LYS C 3 928 ? -11.552 36.536 24.949 1.00 32.10 928 LYS C CA 1
ATOM 25281 C C . LYS C 3 928 ? -11.405 37.871 25.669 1.00 30.62 928 LYS C C 1
ATOM 25282 O O . LYS C 3 928 ? -12.396 38.566 25.922 1.00 27.43 928 LYS C O 1
ATOM 25301 N N . TYR C 3 929 ? -10.170 38.247 26.013 1.00 30.16 929 TYR C N 1
ATOM 25302 C CA . TYR C 3 929 ? -9.969 39.511 26.709 1.00 30.54 929 TYR C CA 1
ATOM 25303 C C . TYR C 3 929 ? -10.465 40.678 25.868 1.00 33.20 929 TYR C C 1
ATOM 25304 O O . TYR C 3 929 ? -11.098 41.605 26.387 1.00 32.04 929 TYR C O 1
ATOM 25322 N N . ASN C 3 930 ? -10.189 40.649 24.562 1.00 34.16 930 ASN C N 1
ATOM 25323 C CA . ASN C 3 930 ? -10.707 41.681 23.674 1.00 35.76 930 ASN C CA 1
ATOM 25324 C C . ASN C 3 930 ? -12.231 41.698 23.685 1.00 34.05 930 ASN C C 1
ATOM 25325 O O . ASN C 3 930 ? -12.847 42.770 23.730 1.00 36.57 930 ASN C O 1
ATOM 25336 N N . ALA C 3 931 ? -12.856 40.520 23.652 1.00 32.06 931 ALA C N 1
ATOM 25337 C CA . ALA C 3 931 ? -14.315 40.456 23.685 1.00 34.32 931 ALA C CA 1
ATOM 25338 C C . ALA C 3 931 ? -14.859 41.016 24.994 1.00 38.62 931 ALA C C 1
ATOM 25339 O O . ALA C 3 931 ? -15.824 41.790 24.998 1.00 38.08 931 ALA C O 1
ATOM 25346 N N . ILE C 3 932 ? -14.254 40.631 26.121 1.00 44.46 932 ILE C N 1
ATOM 25347 C CA . ILE C 3 932 ? -14.708 41.129 27.414 1.00 50.82 932 ILE C CA 1
ATOM 25348 C C . ILE C 3 932 ? -14.522 42.637 27.522 1.00 49.68 932 ILE C C 1
ATOM 25349 O O . ILE C 3 932 ? -15.224 43.292 28.299 1.00 51.75 932 ILE C O 1
ATOM 25365 N N . SER C 3 933 ? -13.593 43.207 26.754 1.00 47.25 933 SER C N 1
ATOM 25366 C CA . SER C 3 933 ? -13.333 44.640 26.768 1.00 45.82 933 SER C CA 1
ATOM 25367 C C . SER C 3 933 ? -14.238 45.412 25.813 1.00 48.63 933 SER C C 1
ATOM 25368 O O . SER C 3 933 ? -13.945 46.570 25.495 1.00 50.70 933 SER C O 1
ATOM 25376 N N . GLY C 3 934 ? -15.324 44.803 25.347 1.00 50.39 934 GLY C N 1
ATOM 25377 C CA . GLY C 3 934 ? -16.157 45.454 24.352 1.00 51.15 934 GLY C CA 1
ATOM 25378 C C . GLY C 3 934 ? -15.444 45.706 23.044 1.00 50.45 934 GLY C C 1
ATOM 25379 O O . GLY C 3 934 ? -15.722 46.706 22.373 1.00 49.84 934 GLY C O 1
ATOM 25383 N N . ASN C 3 935 ? -14.520 44.823 22.666 1.00 49.77 935 ASN C N 1
ATOM 25384 C CA . ASN C 3 935 ? -13.806 44.914 21.393 1.00 49.96 935 ASN C CA 1
ATOM 25385 C C . ASN C 3 935 ? -13.117 46.269 21.238 1.00 49.64 935 ASN C C 1
ATOM 25386 O O . ASN C 3 935 ? -13.241 46.946 20.215 1.00 50.20 935 ASN C O 1
ATOM 25397 N N . THR C 3 936 ? -12.377 46.664 22.275 1.00 49.15 936 THR C N 1
ATOM 25398 C CA . THR C 3 936 ? -11.556 47.863 22.224 1.00 51.10 936 THR C CA 1
ATOM 25399 C C . THR C 3 936 ? -10.080 47.601 22.480 1.00 48.67 936 THR C C 1
ATOM 25400 O O . THR C 3 936 ? -9.252 48.434 22.096 1.00 49.07 936 THR C O 1
ATOM 25411 N N . PHE C 3 937 ? -9.725 46.473 23.099 1.00 46.10 937 PHE C N 1
ATOM 25412 C CA . PHE C 3 937 ? -8.328 46.226 23.442 1.00 43.58 937 PHE C CA 1
ATOM 25413 C C . PHE C 3 937 ? -7.471 46.048 22.194 1.00 41.23 937 PHE C C 1
ATOM 25414 O O . PHE C 3 937 ? -6.465 46.744 22.018 1.00 40.27 937 PHE C O 1
ATOM 25431 N N . LEU C 3 938 ? -7.848 45.114 21.317 1.00 41.92 938 LEU C N 1
ATOM 25432 C CA . LEU C 3 938 ? -7.024 44.843 20.143 1.00 42.87 938 LEU C CA 1
ATOM 25433 C C . LEU C 3 938 ? -6.915 46.071 19.247 1.00 45.11 938 LEU C C 1
ATOM 25434 O O . LEU C 3 938 ? -5.827 46.393 18.756 1.00 44.55 938 LEU C O 1
ATOM 25450 N N . ASN C 3 939 ? -8.029 46.769 19.021 1.00 47.29 939 ASN C N 1
ATOM 25451 C CA . ASN C 3 939 ? -7.986 47.956 18.172 1.00 49.91 939 ASN C CA 1
ATOM 25452 C C . ASN C 3 939 ? -7.116 49.043 18.792 1.00 50.10 939 ASN C C 1
ATOM 25453 O O . ASN C 3 939 ? -6.413 49.766 18.078 1.00 50.25 939 ASN C O 1
ATOM 25464 N N . THR C 3 940 ? -7.147 49.170 20.121 1.00 50.30 940 THR C N 1
ATOM 25465 C CA . THR C 3 940 ? -6.381 50.217 20.788 1.00 52.62 940 THR C CA 1
ATOM 25466 C C . THR C 3 94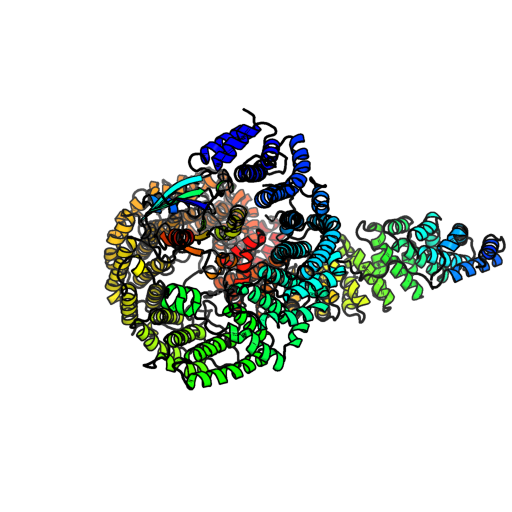0 ? -4.891 49.901 20.846 1.00 52.89 940 THR C C 1
ATOM 25467 O O . THR C 3 940 ? -4.066 50.819 20.779 1.00 53.55 940 THR C O 1
ATOM 25478 N N . ILE C 3 941 ? -4.526 48.627 20.971 1.00 51.48 941 ILE C N 1
ATOM 25479 C CA . ILE C 3 941 ? -3.123 48.272 21.154 1.00 48.04 941 ILE C CA 1
ATOM 25480 C C . ILE C 3 941 ? -2.428 47.971 19.828 1.00 45.20 941 ILE C C 1
ATOM 25481 O O . ILE C 3 941 ? -1.207 48.123 19.727 1.00 41.24 941 ILE C O 1
ATOM 25497 N N . LEU C 3 942 ? -3.176 47.553 18.806 1.00 47.10 942 LEU C N 1
ATOM 25498 C CA . LEU C 3 942 ? -2.572 47.223 17.517 1.00 50.39 942 LEU C CA 1
ATOM 25499 C C . LEU C 3 942 ? -1.718 48.348 16.948 1.00 51.86 942 LEU C C 1
ATOM 25500 O O . LEU C 3 942 ? -0.597 48.071 16.495 1.00 49.43 942 LEU C O 1
ATOM 25516 N N . PRO C 3 943 ? -2.164 49.607 16.929 1.00 56.62 943 PRO C N 1
ATOM 25517 C CA . PRO C 3 943 ? -1.303 50.675 16.393 1.00 58.73 943 PRO C CA 1
ATOM 25518 C C . PRO C 3 943 ? -0.056 50.927 17.223 1.00 58.15 943 PRO C C 1
ATOM 25519 O O . PRO C 3 943 ? 0.895 51.528 16.710 1.00 57.85 943 PRO C O 1
ATOM 25530 N N . GLN C 3 944 ? -0.029 50.492 18.483 1.00 56.34 944 GLN C N 1
ATOM 25531 C CA . GLN C 3 944 ? 1.118 50.714 19.353 1.00 54.00 944 GLN C CA 1
ATOM 25532 C C . GLN C 3 944 ? 2.185 49.636 19.217 1.00 50.07 944 GLN C C 1
ATOM 25533 O O . GLN C 3 944 ? 3.273 49.791 19.783 1.00 48.61 944 GLN C O 1
ATOM 25547 N N . LEU C 3 945 ? 1.905 48.561 18.491 1.00 48.21 945 LEU C N 1
ATOM 25548 C CA . LEU C 3 945 ? 2.862 47.483 18.304 1.00 46.89 945 LEU C CA 1
ATOM 25549 C C . LEU C 3 945 ? 3.758 47.772 17.105 1.00 47.64 945 LEU C C 1
ATOM 25550 O O . LEU C 3 945 ? 3.413 48.547 16.211 1.00 49.25 945 LEU C O 1
ATOM 25566 N N . THR C 3 946 ? 4.920 47.127 17.093 1.00 48.42 946 THR C N 1
ATOM 25567 C CA . THR C 3 946 ? 5.798 47.218 15.939 1.00 50.16 946 THR C CA 1
ATOM 25568 C C . THR C 3 946 ? 5.070 46.714 14.696 1.00 54.34 946 THR C C 1
ATOM 25569 O O . THR C 3 946 ? 4.106 45.947 14.775 1.00 53.62 946 THR C O 1
ATOM 25580 N N . GLN C 3 947 ? 5.535 47.168 13.530 1.00 58.42 947 GLN C N 1
ATOM 25581 C CA . GLN C 3 947 ? 4.959 46.691 12.277 1.00 63.27 947 GLN C CA 1
ATOM 25582 C C . GLN C 3 947 ? 4.970 45.169 12.228 1.00 59.94 947 GLN C C 1
ATOM 25583 O O . GLN C 3 947 ? 3.965 44.535 11.887 1.00 59.96 947 GLN C O 1
ATOM 25597 N N . GLU C 3 948 ? 6.106 44.570 12.585 1.00 58.78 948 GLU C N 1
ATOM 25598 C CA . GLU C 3 948 ? 6.246 43.120 12.516 1.00 61.25 948 GLU C CA 1
ATOM 25599 C C . GLU C 3 948 ? 5.208 42.414 13.383 1.00 57.08 948 GLU C C 1
ATOM 25600 O O . GLU C 3 948 ? 4.644 41.390 12.977 1.00 56.45 948 GLU C O 1
ATOM 25612 N N . ASN C 3 949 ? 4.940 42.944 14.580 1.00 52.35 949 ASN C N 1
ATOM 25613 C CA . ASN C 3 949 ? 4.058 42.249 15.513 1.00 46.77 949 ASN C CA 1
ATOM 25614 C C . ASN C 3 949 ? 2.584 42.486 15.210 1.00 44.63 949 ASN C C 1
ATOM 25615 O O . ASN C 3 949 ? 1.748 41.644 15.557 1.00 43.19 949 ASN C O 1
ATOM 25626 N N . GLN C 3 950 ? 2.240 43.612 14.581 1.00 42.71 950 GLN C N 1
ATOM 25627 C CA . GLN C 3 950 ? 0.865 43.794 14.128 1.00 47.51 950 GLN C CA 1
ATOM 25628 C C . GLN C 3 950 ? 0.463 42.701 13.148 1.00 50.07 950 GLN C C 1
ATOM 25629 O O . GLN C 3 950 ? -0.695 42.269 13.135 1.00 48.75 950 GLN C O 1
ATOM 25643 N N . VAL C 3 951 ? 1.407 42.240 12.327 1.00 54.76 951 VAL C N 1
ATOM 25644 C CA . VAL C 3 951 ? 1.132 41.144 11.406 1.00 58.69 951 VAL C CA 1
ATOM 25645 C C . VAL C 3 951 ? 1.022 39.827 12.165 1.00 55.87 951 VAL C C 1
ATOM 25646 O O . VAL C 3 951 ? 0.037 39.092 12.029 1.00 54.28 951 VAL C O 1
ATOM 25659 N N . LYS C 3 952 ? 2.035 39.510 12.974 1.00 54.03 952 LYS C N 1
ATOM 25660 C CA . LYS C 3 952 ? 2.015 38.269 13.741 1.00 52.39 952 LYS C CA 1
ATOM 25661 C C . LYS C 3 952 ? 0.756 38.159 14.590 1.00 49.31 952 LYS C C 1
ATOM 25662 O O . LYS C 3 952 ? 0.195 37.068 14.748 1.00 48.91 952 LYS C O 1
ATOM 25681 N N . LEU C 3 953 ? 0.298 39.281 15.148 1.00 47.13 953 LEU C N 1
ATOM 25682 C CA . LEU C 3 953 ? -0.882 39.247 16.003 1.00 46.13 953 LEU C CA 1
ATOM 25683 C C . LEU C 3 953 ? -2.129 38.893 15.207 1.00 49.92 953 LEU C C 1
ATOM 25684 O O . LEU C 3 953 ? -2.979 38.127 15.679 1.00 48.04 953 LEU C O 1
ATOM 25700 N N . ASN C 3 954 ? -2.264 39.448 14.001 1.00 54.26 954 ASN C N 1
ATOM 25701 C CA . ASN C 3 954 ? -3.416 39.121 13.170 1.00 58.48 954 ASN C CA 1
ATOM 25702 C C . ASN C 3 954 ? -3.381 37.662 12.736 1.00 59.16 954 ASN C C 1
ATOM 25703 O O . ASN C 3 954 ? -4.429 37.015 12.637 1.00 59.14 954 ASN C O 1
ATOM 25714 N N . GLN C 3 955 ? -2.186 37.121 12.484 1.00 62.03 955 GLN C N 1
ATOM 25715 C CA . GLN C 3 955 ? -2.077 35.692 12.212 1.00 67.10 955 GLN C CA 1
ATOM 25716 C C . GLN C 3 955 ? -2.517 34.865 13.413 1.00 66.08 955 GLN C C 1
ATOM 25717 O O . GLN C 3 955 ? -3.100 33.788 13.245 1.00 66.47 955 GLN C O 1
ATOM 25731 N N . LEU C 3 956 ? -2.255 35.352 14.630 1.00 63.92 956 LEU C N 1
ATOM 25732 C CA . LEU C 3 956 ? -2.690 34.636 15.826 1.00 62.29 956 LEU C CA 1
ATOM 25733 C C . LEU C 3 956 ? -4.208 34.664 15.962 1.00 64.01 956 LEU C C 1
ATOM 25734 O O . LEU C 3 956 ? -4.842 33.627 16.187 1.00 65.76 956 LEU C O 1
ATOM 25750 N N . LEU C 3 957 ? -4.810 35.848 15.833 1.00 64.91 957 LEU C N 1
ATOM 25751 C CA . LEU C 3 957 ? -6.249 35.973 16.038 1.00 67.43 957 LEU C CA 1
ATOM 25752 C C . LEU C 3 957 ? -7.029 35.378 14.871 1.00 76.36 957 LEU C C 1
ATOM 25753 O O . LEU C 3 957 ? -8.090 34.773 15.070 1.00 76.28 957 LEU C O 1
ATOM 25769 N N . VAL C 3 958 ? -6.523 35.539 13.650 1.00 85.82 958 VAL C N 1
ATOM 25770 C CA . VAL C 3 958 ? -7.187 35.021 12.458 1.00 94.52 958 VAL C CA 1
ATOM 25771 C C . VAL C 3 958 ? -6.642 33.634 12.140 1.00 94.17 958 VAL C C 1
ATOM 25772 O O . VAL C 3 958 ? -6.973 33.044 11.106 1.00 97.24 958 VAL C O 1
ATOM 25785 N N . GLY C 3 959 ? -5.811 33.097 13.027 1.00 89.54 959 GLY C N 1
ATOM 25786 C CA . GLY C 3 959 ? -5.227 31.785 12.816 1.00 86.48 959 GLY C CA 1
ATOM 25787 C C . GLY C 3 959 ? -6.265 30.681 12.772 1.00 84.84 959 GLY C C 1
ATOM 25788 O O . GLY C 3 959 ? -6.223 29.811 11.901 1.00 84.75 959 GLY C O 1
#

GO terms:
  GO:0005525 GTP binding (F, IDA)
  GO:0016442 RISC complex (C, IDA)
  GO:0032991 protein-containing complex (C, IDA)
  GO:0005049 nuclear export signal receptor activity (F, IMP)
  GO:0046827 positive regulation of protein export from nucleus (P, IMP)
  GO:0005515 protein binding (F, IPI)
  GO:1905172 RISC complex binding (F, IDA)

Radius of gyration: 39.21 Å; Cα contacts (8 Å, |Δi|>4): 2323; chains: 3; bounding box: 99×95×117 Å

Secondary structure (DSSP, 8-state):
--EEEEEEEEESTTSSHHHHHHHHHHSPPP-S-----SEEEEEEEEEEBTEEEEEEEEEE--SGGG-TTGGGGGTT--EEEEEEETT-HHHHHTHHHHHHHHHHHSSS--EEEEEE-TTSS---S-TTT--HHHHHT-EEEE--TTT-TTTTHHHHHHHHHHHT-TT---/----GGG--------TTS-----SPP---SPPS-------HHHHHHHHHSS-HHHHHHHHHHHHHHH-----HHHHHHTT-HHHHHHTTSTTS-HHHHHHHHHHHHHHTTS-HHHHHHHHHTT-HHHHHHHHHHS-HHHHHHHHHHHHHHHTT-HHHHHHHHHTT-HHHHHHGGG---HHHHHHHHHHHHHHH--SSSPP-HHHHGGGHHHHHHHTT---HHHHHHHHHHHHHHTSSSHHHHHHHHHTT-HHHHHHGGG-S-HHHHHHHHHHHHHHTTS-HHHHHHHHHTTHHHHHHHHTT-SSHHHHHHHHHHHHHHHTS-HHHHHHHHHTT-HHHHHHHHHHS-HHHHHHHHHHHHHHHHHTTTSHHHHHHHHHTT-HHHHHHHTTT--HHHHHHHHHHHHHHHHHHHHHHHHHT-SS-HHHHHHHHTTHHHHHHHGGG-S-HHHHHHHHHHHHHHSS------/--HHHHHHHHHHHTTSGGGHHHHHHHHHHHTTSTTHHHHHHHHHH-TTS-HHHHHHHHHHHHHHHHHHSB-TT--B-S-HHHHHHHHHHHHHHHHHS-HHHHHHHHHHHHHHHHHHTTTT-TTHHHHHHTT--TT-HHHHHHHHHHHHHHHGGGTTSPP-HHHHHHHHHHHHHHHHHHHHHHHHHHHHHHHTTT-HHHHHHHHHHHHHHHHHHHHTTSS---HHHHHTHHHHHHHHHHHHH---GGG--TT-SS---HHHHHHHHHHHHHHHHHHH-HHHHHHHHHHHHHHHHHHHHT--SSGGGHHHHHHHHHHHHHHHTSHHHHGGG-SHHHHHHHIIIIIHHHHS--HHHHHHHHH-HHHHHHHHHH---SHHHHHHHHHHHHHHH-HHHHHHHHHHHHHHHHHHHHH-TTTSHHHHHHHHHHHHHHHBSS--BTTB---B-TT--HHHHIIIIIHHHHH-SS-S-HHHHHHHHHHHHHTGGGS-HHHHHHHHHHHHHHTTS--HHHHHHHHHHHHHHTT-EEETTEEEESS-GGGTTTTHHHHHHHHHHHHTTT---HHHHTS-HHHHHHHHHHHHHHTTTTGGGHHHHHHHHHHHHHHHTTS---HHHHHHHHHHHHHHHHTS-GGGHHHHHHHHHHHHHHHHHTT-TTTHHHHHHHHHHHHHH-SS--TTTGGGTTGGGSGGGG--TTTHHHHHHHHHHHHHHHGGG-S-SHHHHHHHHHHHT-TTTHHHHHHHHHHHHHHS-HHHHGGGHHHHHHHHHHHHHHS--HHHHHHHHHHHHHHHHHT-HHHHHHHHHTTSTTHHHHHIIIIIHHHGGG--SHHHHHHHHHHHHHHHHS-HHHHHH-TTHHHHHHHHHHHHHH--TTS--S-------TT------GGG------S-TTS-TTTHHHHHHHHHHHHHHHHTTS-HHHHHGGGS-HHHHHHHHHHH--

Nearest PDB structures (foldseek):
  5ysu-assembly1_A  TM=1.001E+00  e=1.483E-35  Homo sapiens
  6m60-assembly1_A  TM=1.001E+00  e=2.467E-35  Homo sapiens
  5dhf-assembly1_A  TM=1.001E+00  e=3.390E-35  Homo sapiens
  6x2v-assembly1_A  TM=1.000E+00  e=2.629E-35  Homo sapiens
  6x2s-assembly1_A  TM=1.001E+00  e=6.403E-35  Homo sapiens

B-factor: mean 52.47, std 23.2, range [15.71, 215.48]

InterPro domains:
  IPR001806 Small GTPase [PF00071] (12-168)
  IPR001806 Small GTPase [PS51421] (6-189)
  IPR001806 Small GTPase [SM00174] (13-171)
  IPR002041 Ran GTPase [PR00627] (24-38)
  IPR002041 Ran GTPase [PR00627] (71-89)
  IPR002041 Ran GTPase [PR00627] (91-112)
  IPR002041 Ran GTPase [PR00627] (127-145)
  IPR002041 Ran GTPase [PR00627] (165-187)
  IPR002041 Ran GTPase [PS51418] (4-168)
  IPR002041 Ran GTPase [PTHR24071] (7-215)
  IPR002041 Ran GTPase [cd00877] (11-176)
  IPR005225 Small GTP-binding domain [TIGR00231] (11-159)
  IPR027417 P-loop containing nucleoside triphosphate hydrolase [G3DSA:3.40.50.300] (1-216)
  IPR027417 P-loop containing nucleoside triphosphate hydrolase [SSF52540] (7-196)

CATH classification: 3.40.50.300

Organism: Canis lupus familiaris (NCBI:txid9615)

Sequence (1586 aa):
PQVQFKLVLVGDGGTGKTTFVKRHLTGEFEKKYVATLGVEVHPLVFHTNRGPIKFNVWDTAGQEKFGGLRRDGYYIQAQCAIIMFDVTSRVTYKNVPNWHRDLVRVCENIPIVLCGNKVDIKDRKVKAKSIVFHRKKNLQYYDISAKSNYNFEKPFLWLARKLIGDPNLEFKFVPEYRRTNELRRRRDTQQVELRKAKRDEALAKRRNFQELPQMTQQLNSDDMQEQLSATVKFRQILSQRPPIDVVIQAGVVPRLVEFMRENQPEMLQLEAAWALTNIASGTSAQTKVVVDADAVPLFIQLLYTGSVEVKEQAIWALGNVAGDSTDYRDYVLQCNAMEPILGLFNSNKPSLIRTATWTLSNLCRGKKPQPDWSVVSQALPTLAKLIYSMDTETLVDACWAISYLSDGPQEAIQAVIDVRIPKRLVELLSHESTLVQTPALRRAVGNIVTGNDLLQTQVVINAGVLPALRLLLSSPKENIKKEACWTISNITAGNTEQIQQAVIDANLIPPLVKLLEVAEYKTKKEACWAISNASSGGLQRPDIIRRYLVSQGCIKPLCDLLEIADNRIIEVTLDALENILKMGEADKEARGLNINENADFIEKAGGMEKIFNCQQNENDKIYEKAYKIIETYFGEEEDAVMSDLETVAKFLAESVIASTAKTSERNLRQLETQDGFGLTLLHVIASTNLPLSSTRLAGALFFKNFIKRKWVDENGNHLLPANNVELIKKEIVPLMISLPNNLQVQIGEAISSIADSDFPDRWPTLLSDLASRLSNDDMVTNKGVLTVAHSIFKRWRPLFRSDELFLEIKLVLDVFTAPFLNLLKTVDEQITANENNKASLNILFDVLLVLIKLYYDFNCQDIPEFFEDNIQVGMGIFHKYLSYSNPLLEDPDETEHASVLIKVKSSIQELVQLYTTRYEDVFGPMINEFIQITWWNLLTSISNQPKYDILVSKSLSFLTAVTRIPKYFEIFNNESAMNNITEQIILPNVTLREEDVELFEDDPIEYIRRDLEGTDTRRRACTDFLKELKEKNEVLVTNIFLAHMKGFVDQYMSDPSKNWKFKDLYIYLFTALAINGNITNAGVSSTNNLLNVVDFFTKEIAPDLTSNNIPHIILRVDAIKYIYTFRNQLTKAQLIELMPILATFLQTDEYVVYTYAAITIEKILTIRESNTSPAFIFHKEDISNSTEILLKNLIALILKHGSSPEKLAENEFLMRSIFRVLQTSEDSIQPLFPQLLAQFIEIVTIMAKNPSNPRFTHYTFESIGAILNYTQRQNLPLLVDSMMPTFLTVFSEDIQEFIPYVFQIIAFVVEQSATIPESIKPLAQPLLAPNVWELKGNIPAVTRLLKSFIKTDSSIFPDLVPVLGIFQRLIASKAYEVHGFDLLEHIMMLLIDMNRLRPYIKQIAVLLLQRLQNSKTERYVKKLTVFFGLISNKLGSSDFLIHHFIDEVQDGLFQQIWGNFIITTLPTIGNLLDRKIALIGVLNMVINGQFFQSKYPTLISSTMNSIIETASSIANLKNDYVEEISTFGSHFSKLVSISEKPFDPLPEIDVNNGVRLYVAEALNKYNAISGNTFLNTILPQLTQENQVKLNQLLVG

Solvent-accessible surface area: 64368 Å² total; per-residue (Å²): 77,172,62,93,20,22,0,0,1,0,0,19,15,14,0,13,12,39,23,1,0,61,42,34,69,97,41,110,38,67,92,159,83,118,23,18,112,5,0,67,38,23,70,6,58,18,139,18,73,117,28,60,2,34,0,27,0,4,1,5,7,16,45,119,161,68,5,13,10,50,5,5,1,5,2,122,7,75,0,0,0,0,0,0,3,0,9,6,22,52,9,31,51,44,0,39,73,46,10,84,42,0,49,54,13,11,160,138,34,22,4,0,0,0,0,3,26,19,19,30,65,70,36,30,2,65,24,56,30,7,63,17,24,161,119,71,61,16,57,28,35,31,0,1,3,38,5,58,86,29,39,74,87,0,1,33,51,0,0,73,118,44,67,61,25,106,103,0,102,76,199,36,21,22,140,44,22,95,21,151,183,63,23,53,88,50,49,105,66,117,26,83,9,21,81,99,136,168,70,40,32,110,27,44,78,75,18,160,215,111,48,88,92,9,23,112,27,0,94,33,142,70,75,110,59,20,20,42,0,0,30,47,0,39,86,70,0,9,113,257,19,52,9,90,71,2,36,158,26,52,3,5,73,52,0,10,56,2,1,129,107,136,48,47,100,84,0,11,22,2,0,0,45,0,0,0,0,0,0,10,15,86,65,70,17,0,108,46,0,15,91,24,94,0,0,64,28,0,10,55,0,6,121,70,13,37,62,98,0,53,25,17,0,0,41,0,0,0,0,0,4,17,28,46,41,103,37,3,31,64,0,11,136,32,110,0,4,126,6,0,38,42,4,8,123,32,149,89,82,34,1,24,68,7,0,0,2,0,0,6,4,0,4,51,28,78,191,68,82,14,77,77,72,31,1,26,98,0,3,82,21,0,20,119,8,1,121,30,167,39,46,106,2,0,18,6,0,0,9,0,0,5,34,8,1,18,4,79,97,116,7,1,71,26,0,20,94,39,204,1,7,130,36,1,8,70,4,2,78,31,152,24,43,122,0,23,19,0,0,0,47,0,2,0,6,1,0,16,8,49,53,143,5,0,57,52,1,20,115,28,30,0,10,86,15,0,109,125,7,5,92,11,130,113,51,53,0,35,46,11,0,0,18,0,0,0,0,0,2,17,15,57,24,124,2,1,48,23,0,17,104,20,53,0,1,45,29,0,9,114,15,2,70,44,13,60,12,78,1,26,53,13,0,0,21,1,0,5,2,1,0,30,15,0,16,98,80,54,92,0,0,89,56,0,21,82,61,37,0,9,56,7,0,0,22,3,10,100,23,6,27,16,107,3,15,15,8,0,0,46,0,0,16,6,0,0,66,11,4,49,43,15,41,121,50,122,49,12,27,71,14,56,7,11,26,87,0,39,44,18,13,0,42,41,23,0,50,81,10,6,146,30,124,0,60,90,0,27,112,57,0,40,98,0,6,53,54,21,24,27,152,108,106,25,34,67,216,54,64,48,106,39,3,8,121,30,2,37,44,3,20,95,42,99,32,0,93,55,0,24,167,58,0,92,120,27,9,114,94,105,17,8,6,40,26,0,3,121,0,0,48,16,113,127,31,83,117,29,4,11,10,4,0,0,0,11,0,2,6,5,5,92,55,81,4,26,50,128,108,4,86,56,96,33,62,73,123,18,1,95,76,0,14,157,74,0,0,57,17,0,43,86,11,67,90,65,2,6,33,0,0,4,32,0,0,2,19,0,1,12,8,2,2,15,120,87,10,109,82,0,5,68,21,0,12,81,76,27,41,92,130,57,17,86,15,0,64,5,0,0,43,4,0,26,15,4,0,74,58,0,80,20,7,38,66,26,42,93,0,0,98,5,2,78,83,0,14,117,45,0,14,56,40,1,16,80,7,0,84,16,0,26,112,49,0,66,88,40,70,123,68,122,68,30,0,55,66,2,0,43,0,0,18,10,0,2,74,0,2,47,1,2,0,12,26,18,0,2,81,54,3,27,81,39,17,114,54,0,0,27,15,0,44,83,0,0,71,29,80,1,107,56,10,56,70,115,146,56,57,80,98,26,32,26,3,9,91,0,18,10,12,0,0,71,0,0,41,11,0,0,14,26,6,21,48,20,0,7,107,6,0,51,76,0,6,100,25,0,63,86,15,14,60,93,33,49,122,32,49,13,33,34,56,1,0,24,54,0,5,38,0,7,18,6,0,1,36,34,66,145,14,11,103,69,16,35,64,124,91,26,0,50,54,6,1,85,76,4,0,19,83,28,0,66,18,90,114,127,34,23,87,47,12,106,97,44,28,14,40,30,0,60,90,48,50,71,44,57,50,47,18,38,75,14,0,10,48,4,2,46,14,1,8,82,76,42,59,86,23,0,0,77,13,1,68,68,32,11,134,38,27,27,78,84,20,132,96,47,48,79,166,34,19,69,66,10,8,13,2,10,58,0,11,28,11,0,0,13,43,19,47,59,9,109,45,3,1,74,40,32,1,144,77,20,88,10,48,82,25,15,90,136,16,0,28,68,14,6,90,37,153,121,31,50,49,42,3,0,29,4,21,1,0,63,4,0,28,9,0,4,58,43,13,76,68,71,54,3,74,125,7,29,85,43,0,18,80,15,3,110,48,108,76,30,2,5,2,0,0,0,0,2,0,2,6,15,0,1,22,19,46,93,52,35,84,41,90,37,34,40,4,61,90,116,42,6,40,154,40,0,72,94,7,2,124,25,1,8,56,10,7,77,78,80,37,65,52,19,83,84,2,1,52,8,7,14,3,0,52,1,0,0,2,0,2,22,13,0,68,62,40,16,42,115,50,4,75,124,11,0,53,69,0,14,108,4,0,64,24,0,19,158,26,9,26,11,15,54,0,6,9,28,0,0,1,0,0,0,0,0,3,62,48,15,88,151,128,62,2,56,128,8,0,73,56,2,4,84,24,0,83,59,2,46,94,111,75,14,8,37,0,13,7,14,0,14,2,0,2,0,13,1,0,56,49,20,99,98,2,12,130,35,1,68,91,23,0,107,78,7,12,36,104,112,34,1,111,67,114,0,10,0,33,0,0,3,21,0,0,32,3,0,3,131,27,44,22,82,32,2,98,66,4,80,49,1,2,33,6,0,84,84,0,3,64,20,113,71,29,1,46,41,0,6,49,0,0,41,36,1,2,40,72,7,106,72,134,76,0,155,97,47,19,105,81,0,0,46,17,0,10,93,9,2,138,126,38,106,36,125,66,0,15,16,33,0,0,7,2,1,1,3,0,2,39,108,60,21,5,70,46,0,0,97,6,0,15,86,36,115,107,26,32,0,70,115,5,1,31,84,24,0,17,77,15,0,25,54,0,6,39,72,38,14,26,2,10,0,1,5,0,0,0,22,0,1,41,98,2,167,67,0,44,86,90,20,84,124,22,10,26,42,0,0,28,7,0,0,74,4,10,27,69,78,48,63,47,108,82,56,39,154,159,128,79,13,52,38,16,20,59,70,23,103,0,15,8,3,49,87,190,104,111,43,24,29,104,178,15,70,42,79,87,15,18,83,106,86,0,14,108,13,0,74,129,52,11,66,134,38,58,87,75,19,17,89,86,7,34,98,98,7,70,148,117,9,43,92,50,0,66,110,5,49,127,89

Foldseek 3Di:
DPAEFEEEEEFAAPLCLVQLVVCQVPVDGDDDRDFDQAWDWDWGWDQKPVGIHIYGYTRAGRDPVRRHVPLVSLARGQEYEYTGEQLDVVRVVCSVVNVVSNCVRVVDHAYEYEHEDPVDDNGNCDPVNPDVCVVVVHHYDYAYSVVCRCSCVVVLVNVCVVVVNPPMDD/DDDPPVPAQPLLFDADPPDDDDDDDDDDPDDQQFDADAPVPVCLLVLCPDPDQVSVLVSLQVLLNQLGDPRPLVVNVVSVCLLSLLVCLDPPHDQSSLLSSLSNLLSQLRDAPVSVVSNVVSVNLLSLLVCLVRHDLSNVQSSLSSLSSQLSRDVVSLQVSVVSVSQVSLLVQLVDPDVSSLLSSLSSLLSNQDDVVPGHDLVRNLVCLLVLLVQLPDPDLSSLLSSLSSLLSQLNDAQVSLVSNVVSVSLLSLLVQCPPPDVSNNVSSLSNLLSQLSYALVSVVSNVVSPNLLSLQVQCVDPDLVSVQSSLQSLLSQLSYAPVSLVSNVVSVNLLSLLVCCAPNDPSNVLSSLSNLLSNLVNCLVVVVSLVVNVVSPNLLSLLVCLVPDDPVSVLSSLSSLVSSQVSLVVCCVVVVNQARVSLVVNVVSVNLVSLVCQCVDPNVSSNVSSVCCCCVHPNCPDDRD/DDLLVVLLVLLVVCVPDVNVVVSVVVVVVSVVDACVLVSLLVNLQPPPHDNSSSLSSLQVSLVCCVVQQADPVLDGRHPPVSVVVCLVVLLVSLLPHPDSSNQSSLNSVLSCCVRQPPPNPVCVLVSLLVQDDLPCLRSLLSSLVSVLSNLVVCQVDDDDPVVVVSLVSNCVRPVVSLVVNVVSLLVVCVVCQPPLVVNLSSLSSLLSSLSVVCSSPNHHQDPSCLVCVCVVLVSLLVLLQDDHVSQDDVVDQAAAGSSLSSNLSNLVVLQSCVQHVCVSCVVPLVSSLVSLLVSQQPDDLRNSNLSVLLSSLVSVLSLCVPVVSVVVQPDLVNLLCCVVRHQQVQQQDDCVLVVCCVPVVQVSVVCVVVHDSRSNRSSLVSLLSNCVSPVVSSVVSVVVVLVVLVVVCVVPVLVSVSSLVRVLVVVLSSFANPDADLQAGDGTDPVDDLVVCLVPRQVCQLPPPDHSDCVSNLSSLVSCQRCVVVDDLVVVLVCLVSLLVQLVDDNVSSVLSSLLSLLSQLCHCPDPVDRHHSQALVSCLVPLVSSLVSLQCVLCVPHLALCSSLVRLSSLSSNLSSLQRNQCSPLVCLLVSLLSLLVNVLRNLVPPDHLSNVQSSLLNVLSSLVRHDLVCLLVSCVSRLVSLVVCVVVVSLSCVLSSLQSQLLNLQSHLARRPSCLVVQVVLLPVVQCDAQQNPVSSLSNNLSCLQNPVVSDVDCVSVVVVLLVQCVDPVRNVSSLVSVVSVVPRDDVVVCVVPLLVSLCSLCVCVPPPDDLLSLLSVLLSLLQCCVRVHLVCSQCSNCSNPNVRSVVCCVPRRLVSLLQAAALLSNLSNLNSLLCCQLVPPVSCVVPVVVNLSSLLSSLSNLLHDNVHDHDDDPDDDDPSRHYDDNPSSDDDDDRPCVVADSPNRSLLVSLVSVVVSCVVVVNPPCVVNLVSYDPVSNVSNCVSNVD